Protein 8GJA (pdb70)

Solvent-accessible surface area: 80417 Å² total; per-residue (Å²): 226,56,155,69,23,147,70,32,1,45,0,32,0,102,28,1,5,119,15,8,66,41,0,0,24,2,12,89,3,0,0,0,2,0,29,28,29,3,5,20,18,18,2,0,0,0,0,0,0,2,0,18,11,10,144,30,34,69,15,12,91,6,48,0,0,0,0,1,5,44,6,12,5,10,16,76,14,0,26,26,0,0,53,14,2,23,117,79,1,79,107,45,8,68,122,97,129,82,86,115,7,58,93,19,25,147,84,15,58,38,61,36,2,0,87,3,0,12,6,7,17,1,87,53,62,28,24,0,7,0,2,10,62,32,0,35,71,32,1,137,132,44,84,73,2,4,0,0,0,0,2,0,0,0,37,6,0,56,74,93,25,188,70,122,64,48,36,44,99,8,2,61,26,4,6,111,39,0,64,116,5,0,74,78,36,68,0,0,0,0,0,0,0,5,10,40,66,117,154,142,147,62,126,79,61,20,2,6,37,158,38,10,5,132,30,4,40,6,21,0,24,3,59,105,80,150,188,40,28,47,0,41,1,106,72,12,91,75,148,110,43,26,4,2,13,4,60,36,47,102,26,0,0,45,29,61,61,132,114,50,28,126,72,142,42,144,92,163,114,148,123,47,104,152,5,26,122,10,6,106,163,4,172,56,143,68,141,7,74,26,19,19,84,61,39,66,45,17,74,211,104,9,208,18,59,53,78,30,0,103,77,11,11,58,43,18,2,100,162,27,208,64,11,79,70,3,16,0,34,67,21,65,133,124,70,31,21,76,82,24,29,41,32,72,0,16,3,52,24,162,60,3,24,74,30,9,86,27,6,6,14,0,28,1,0,5,0,0,0,0,50,78,74,1,7,15,46,39,9,0,0,17,0,0,6,6,0,12,12,30,114,151,85,22,2,8,35,11,4,0,0,1,0,11,21,110,115,110,7,34,80,154,36,8,87,65,2,10,57,31,48,57,78,127,13,94,36,30,154,1,53,132,31,62,0,71,87,42,10,34,54,43,110,2,72,92,5,98,54,0,45,118,3,0,26,123,82,0,30,88,24,9,58,142,120,99,1,30,0,0,0,1,15,1,1,7,33,3,69,132,108,52,157,80,69,62,30,74,119,68,28,55,92,12,14,16,51,0,0,28,54,2,19,71,2,0,27,117,50,30,0,0,0,1,0,0,0,56,10,42,51,105,122,96,55,192,256,54,26,71,20,57,26,42,30,58,5,6,18,14,11,18,10,20,2,13,0,26,94,31,146,104,68,41,10,32,29,63,87,92,103,54,32,50,26,83,19,14,88,45,18,27,0,28,22,3,53,0,51,22,15,12,11,16,84,80,35,103,14,87,0,11,31,42,95,31,0,4,55,10,28,108,90,144,211,54,149,62,28,102,65,34,2,48,0,35,0,120,21,2,18,121,12,10,66,39,0,1,25,1,19,87,2,0,0,1,1,0,28,29,31,1,5,21,19,18,4,0,0,0,0,0,0,2,0,18,13,11,136,31,29,66,13,9,94,6,47,0,0,0,0,0,3,44,5,13,7,8,18,70,15,0,28,29,0,0,50,17,1,22,115,74,2,82,114,41,8,71,136,96,131,79,89,118,6,60,92,21,24,146,86,15,57,38,60,41,2,0,96,3,0,12,7,6,16,0,74,59,57,29,23,0,6,0,4,8,52,27,0,39,70,37,2,134,142,47,86,68,2,3,0,0,0,0,3,0,0,4,12,3,2,45,71,65,23,169,85,122,64,49,50,40,123,6,3,63,20,2,2,107,34,1,62,117,6,0,84,74,43,77,0,0,0,0,0,0,0,15,16,52,55,76,121,75,83,105,72,162,151,22,84,110,64,60,19,15,9,32,160,40,15,7,142,23,2,45,6,22,0,28,2,60,110,81,163,196,35,27,33,0,35,2,105,74,13,97,70,104,76,66,35,11,0,16,3,69,36,48,103,27,0,1,45,30,51,68,140,122,23,39,64,87,142,50,141,54,122,83,34,18,24,13,110,26,77,107,104,1,14,134,13,6,14,96,27,50,25,89,78,22,6,39,2,13,20,62,57,46,66,64,9,49,175,100,13,220,39,57,55,81,16,0,92,85,3,6,70,34,2,0,83,56,7,78,59,11,75,74,3,14,0,28,41,20,60,93,112,1,11,10,42,45,27,25,41,33,69,0,14,2,53,22,159,80,1,23,82,31,7,88,30,6,8,14,0,15,1,0,4,0,0,0,0,49,101,66,0,12,12,40,40,7,0,0,16,0,0,6,8,0,12,18,27,108,146,87,21,2,9,31,9,3,0,0,1,0,10,15,79,106,117,17,44,85,183,40,7,74,66,2,11,66,47,49,60,118,141,18,185,52,106,94,3,86,101,28,61,0,71,92,53,15,33,74,31,107,0,71,105,2,101,56,0,47,97,3,0,21,77,91,0,31,90,22,8,58,85,131,114,2,31,0,0,0,0,8,0,0,2,26,11,32,98,89,122,139,76,89,93,64,154,76,72,26,26,52,35,4,4,65,0,0,14,52,1,18,73,1,0,24,99,49,26,0,0,0,1,0,1,0,55,23,48,110,68,164,137,133,26,90,18,8,13,42,24,43,1,6,25,12,11,20,12,28,2,15,0,40,103,28,141,169,128,38,92,62,116,70,124,58,178,170,27,99,68,134,33,64,106,94,28,47,16,35,20,3,56,1,50,21,15,12,12,16,88,83,32,103,20,69,1,12,34,33,112,34,0,4,72,12,23,85,100,151,132,143,64,49,138,61,38,1,49,0,32,0,110,54,0,7,106,12,9,66,38,0,0,27,3,16,85,2,0,0,0,0,0,27,29,33,0,6,20,17,18,1,0,0,0,0,0,0,2,0,18,13,8,142,39,39,71,13,9,95,5,48,0,0,1,0,0,2,42,3,14,6,10,21,67,16,0,27,30,0,0,52,14,0,25,118,78,4,85,110,42,6,72,114,93,126,77,84,98,12,56,92,24,22,148,85,14,59,38,64,39,2,0,96,1,0,11,6,7,18,2,62,60,46,28,13,0,13,0,2,8,74,34,0,41,80,35,2,136,143,44,88,68,2,3,0,0,0,0,2,0,0,3,11,6,1,37,86,23,102,131,67,102,80,60,24,30,89,6,2,58,33,2,1,107,39,0,62,114,4,0,77,74,42,68,0,0,0,0,0,0,0,17,10,52,90,80,117,32,98,144,89,101,73,62,14,14,12,28,137,32,10,5,137,32,2,44,7,23,0,14,1,61,103,49,161,178,37,27,49,0,50,3,113,72,13,99,57,165,126,157,78,41,9,29,1,58,37,50,100,29,0,0,47,38,37,119,127,114,53,136,30,186,33,104,106,7,20,135,8,1,86,186,20,149,22,73,71,62,2,45,1,15,23,40,56,58,67,46,0,59,204,110,5,133,13,56,66,78,21,0,108,88,4,14,75,40,8,0,110,156,21,162,57,4,80,74,7,10,0,45,66,19,61,138,114,74,28,25,74,74,26,29,44,36,66,0,16,2,51,21,165,78,0,25,74,26,9,84,33,5,6,16,0,30,2,0,5,0,0,0,0,14,56,52,0,11,19,40,37,6,0,0,16,0,0,5,7,0,16,20,31,109,145,61,21,2,10,35,10,2,0,0,2,0,13,14,108,116,112,5,45,76,137,40,5,77,60,1,10,60,21,25,66,105,115,19,193,47,112,103,10,102,107,34,60,1,63,90,46,11,35,59,30,91,2,81,76,6,82,48,0,44,119,0,0,30,136,73,0,28,81,22,9,61,137,114,110,2,28,0,0,0,1,27,5,0,0,22,8,21,1,58,85,123,49,74,23,20,27,130,61,8,46,98,2,15,26,53,0,1,14,53,1,15,76,2,0,25,116,53,28,0,0,0,1,0,0,0,47,20,13,10,8,50,127,53,110,90,52,21,29,43,36,131,60,52,0,49,15,6,39,33,69,8,5,28,11,10,21,12,24,1,34,0,58,22,19,84,144,101,59,103,55,131,21,69,80,103,142,64,60,120,135,25,88,81,86,14,19,14,30,23,2,43,0,52,20,16,13,11,17,82,79,36,109,11,105,0,18,29,27,38,34,0,3,70,13,22,101,147

InterPro domains:
  IPR013632 Rad51-like, C-terminal [PF08423] (6-84)
  IPR013632 Rad51-like, C-terminal [PF08423] (107-260)
  IPR016467 DNA recombination and repair protein, RecA-like [PIRSF005856] (4-260)
  IPR020588 DNA recombination and repair protein RecA-like, ATP-binding domain [PS50162] (5-195)
  IPR027417 P-loop containing nucleoside triphosphate hydrolase [G3DSA:3.40.50.300] (1-262)
  IPR027417 P-loop containing nucleoside triphosphate hydrolase [SSF52540] (9-261)
  IPR052093 Homologous Recombination Repair Mediator [PTHR46239] (3-275)

Secondary structure (DSSP, 8-state):
--SSTT-EE--S-HHHHHHHTSSEETTSEEEEEESTTSSHHHHHHHHHHHTTS-GGGT----EEEEEESSS---HHHHHHHHHHHHHHHHHHHHHH--HHHHHHHHH--HHHHHHTEEEEE--SHHHHHHHHHTHHHHHHH-TTEEEEEEETSSGGG-S--S-HHHHHHHHHHHHHHHHHHHHHTT-EEEEEE-EE--------EETT-TTSSTT-SEEEEEEEETTEEEEEEEE-TT----EEEEEEETTEEEESSTT----------/---STTHHHHTTTT---HHHHTTS-HHHHHHHSS--HHHHHHHHHHHHHHS--PPPEEHHHHHHT-S-GGG---EEP-S-HHHHHHTTTSEETTSEEEEEE-TTSSHHHHHHHHHHHTTS-GGGT--SSEEEEEESSS---HHHHHHHHHHHHHH---HHHHT--SGGGEEEEE--SHHHHHHIIIIIHHHHHHHS-EEEEEEE-TTTTSSS---HHHHHHHHHHHHHHHHHHHHHHHHHT--EEEEEEEE-TTTT----EESSHHHHHTT-SEEEEEEEEEEEEEEEE--SSS---EEEEEEEEEEEEEE-SS--S-EEEEEE-SS-EEE----/--SSTT-EE--S-HHHHHHHTSSEETTSEEEEEESTTSSHHHHHHHHHHHTTS-GGGT----EEEEEESSS---HHHHHHHHHHHHHHHHHHHHHH--HHHHHHHHH--HHHHHHTEEEEE-SSHHHHHHHHHTHHHHHHH-TTEEEEEEETSSGGG-S--SSHHHHHHHHHHHHHHHHHHHHHTT-EEEEEE-EEEE--SS-SS--EEEETT-TTSSTT-SEEEEEEEETTEEEEEEEE-TT----EEEEEEETTEEE-SSTT---B------/--SS-S-HHHHHHHHHTT---HHHHHHS-HHHHHHHH---HHHHHHHHHHHHHHS--PPPEEHHHHHHT-S-GGG---EEP-S-HHHHHHTTTSEETTSEEEEEE-TTSSHHHHHHHHHHHTTS-GGGT--SSEEEEEE-SS---HHHHHHHHHHHHHH-S-HHHHT--GGGGEEEEE--SHHHHHHIIIIIHHHHHHHS-EEEEEEE-HHHHHBTTTBSS-SSHHHHHHHHHHHHHHHHHHHHT--EEEEEEEEE----EEESS-HHHHTT-SEEEEEEEEEEEEEEEEE-TTSSEEEEEEEEEEEEEEEE-SSS-S-EEEEEE-SS-EEE----/-GGGG-EE--S-HHHHHHHTSSEETTSEEEEEESTTSSHHHHHHHHHHHTTS-GGGT----EEEEEESSS---HHHHHHHHHHHHHHHHHHHHHH--HHHHHHHHH--HHHHHHTEEEEE--SHHHHHHHHHTHHHHHHH-TTEEEEEEETSSGGGGGGGS-HHHHHHHHHHHHHHHHHHHHHTT-EEEEEE-EEEE-----EEEESS-TTSSTT-SEEEEEEEETTEEEEEEEE-TT----EEEEEEETTEEE--S--/--SS--THHHHHHHTT---HHHHHHS-HHHHHHHSS--HHHHHHHHHHHHHHS--PPPEEHHHHHHT-S-GGG---EEP-S-HHHHHHTTTSEETTSEEEEEE-TTSSHHHHHHHHHHHTTS-GGGT--SSEEEEEE-SS---HHHHHHHHHHHHHH---HHHHT--GGGGEEEEE-SSHHHHHHIIIIIHHHHHHHS-EEEEEEE-HHHHHH---TTS-HHHHHHHHHHHHHHHHHHHHHHT--EEEEEEHHHHS---TTT-----SSPP--HHHHTT-SEEEEEEEEEEEEEEE---SSS----EEEEEEEEEEEEE-SS--S-EEEEEE-SS-EEE---

CATH classification: 3.40.50.300

Organism: NCBI:txid6376

Nearest PDB structures (foldseek):
  8gja-assembly1_B  TM=1.003E+00  e=8.822E-73  Alvinella pompejana
  8gja-assembly2_D  TM=9.742E-01  e=4.418E-67  Alvinella pompejana
  8gja-assembly3_F  TM=9.428E-01  e=1.872E-63  Alvinella pompejana
  5j4k-assembly1_A  TM=8.274E-01  e=1.139E-19  Pyrococcus furiosus DSM 3638
  5fos-assembly1_A  TM=8.525E-01  e=8.157E-19  Pyrococcus furiosus

B-factor: mean 78.36, std 39.16, range [21.43, 264.56]

Radius of gyration: 44.31 Å; Cα contacts (8 Å, |Δi|>4): 3696; chains: 6; bounding box: 120×125×109 Å

Foldseek 3Di:
DDPLQADAFAQQAVLVCVLCVNHQGFLFEEEEEEAPPLQLVLSVLSSQLRQCDDVVVVHVNFFEEEEAQPPPPDVVLSLLQLQLVLVVLVVVCVVVVDPVSVVVNVVRDSVVSVVRYHYHYDHALVVVVVCLVCVVVVCVVRLRYAEYEHNAPAVRLPDPDVDLVVVLVSQVVVLVSVSCCRNVSGHYYYHYFYWDWDDVVIDIDTPSDPSPDPRHAWYWYWDDDPNWIWIWGPHHPVQWTWIWTWDQDSNTTHAPDPHDGTDGDGDDD/DPDCPLVVFVVVQPDDDLVVLLPDDLVVVCVRGVDDSVSSVVVNVVSVVVDDDQDDDDVVCVVVVHGPPLSHKAAADLQAPVVCVQVPGHFIFLFEEEEEEAPPLAPLLSVLSSQLSQCDDVVSRHVNAGEEEEAQDDDRPVVLSVLLLVVVLVPDPDVSSVPDPSVVRYHYHYAHALVSLLCCLQPVVVCCVPPRVHAEYEYEAPAVNVPDDPDVVVVVVNLVSLCSSLVSQSVCRSVSSHYYYHYFYWAACVVVCVDTHTDPDDSNVVSHQWYKYKYWDPDWDWDFDQPPPRGGDGTDTWTKMKMFTPDHPPHDRDMFIWTQDSNTIYTDDDD/DDPLQAAAFAQQAVLVCVLCVRHQGFLAEAEEEEAPPLQLVLSVLSSQLRQCPDVVVVHVNFFEEEEAQPPPPDVVLSLLQLQLVLVVLVVVCVVVVDPVSVVVNVVRDSVVSVVRYHYHYDHAVVSVVVCLVCVVVVCVVRLRYAEYEHNAPAVNVPDCPVPLVVVLVSVVVSLVSVSCCRNVSGHGYYHYWYWAADDDPPPPPDSDIDTPDDDSPDPRHQWYWYWYDDPNWIWIWGPHHPVQFTWIATWDQDSNTIHHPDPDGDIRRGGGDD/DPVLDDPCPQVVQVVVLPNDDLVVLLPDDLVVVCVSRVDDSVVSVVVNVSSVVVDDDADDDDVVCVVVVNGDPLSHKAAADLLAPVVCVQVVRHFIFLFEEEEEEAPPQAPLLSVLSSQLSQCDDVVSRHVNAGEEEEAADDDRPPVLSVLLLVVCLVPDPDVVSVPDPSVVGYHYHYAHALVSLLCCLVPVVVCCLPPRVHAEYEYPAPACRCPVPVDDDDDCVSVVSLLSSLVSQSVSRSVSSHYHYHYFYWDDDPVDTHTDDDVSNVVSHQWYKYKYWDPDWDWDFDADPVGDGDDTDIWTKMKMFTPDHPPHDRDMFIWTQDSNTIYTDPDD/DVLLFAAFQQQAPLVCVLCVNHQGFLAEEEEEEAPPLQLVLSVLSSQLRQCQDVVVVHVNFFAEEEAQPPPDDVVLSLLQLQLVLVVLVVVCVVVVDDVSVVVNVQRDSVNSVVRYHYHYDHALVVVVVCLVCVVVVCVVRLRYAEYEHNAPAVNCPVVPPPLVVLLVSQVVVLVSVSCVRNVSGHYYYHYFYWDWDDDVCTDIDTPSDPSPDPRHQWYWYWYDDPHWIKIWRPHHPVRDTDIATWDQDSNTTYRDPPD/DDDPDPPVQVQCVVLVNPDLVSLLVDDLVVSVVRGVDDSVVSCVVNVCSVVVDDDDDDDDPVCVVVVNDDPLSHKAAADLPAPQVCVLVPGHFIFLFEEEEAEAPPQAPVLSVLSSQLSQCDDVVSRHVNAGEEAEEEDDDDPPVLSVLLLVVCLVPDPDPSSVPDDSVVRYHYHYAHALVSLLCCLPPVVVCCVPPRVHAEYEYEALLCRLQDDDPPADVVRSVVSLVSNLVSQSVSRSVSNHYYYHYYHCPQADPDDPVPDPVVRPGHHNYVVNVVSHQWYKYKYWDPDWDWDFDQDPDDDGDGIDIWTKMKMFTPDHPPHDRDIFIWTQDSNTIYTDDD

Structure (mmCIF, N/CA/C/O backbone):
data_8GJA
#
_entry.id   8GJA
#
_cell.length_a   65.940
_cell.length_b   112.300
_cell.length_c   259.500
_cell.angle_alpha   90.00
_cell.angle_beta   90.00
_cell.angle_gamma   90.00
#
_symmetry.space_group_name_H-M   'P 21 21 21'
#
loop_
_entity.id
_entity.type
_entity.pdbx_description
1 polymer RAD51C
2 polymer XRCC3
3 non-polymer "ADENOSINE-5'-DIPHOSPHATE"
4 non-polymer 'BERYLLIUM TRIFLUORIDE ION'
5 water water
#
loop_
_atom_site.group_PDB
_atom_site.id
_atom_site.type_symbol
_atom_site.label_atom_id
_atom_site.label_alt_id
_atom_site.label_comp_id
_atom_site.label_asym_id
_atom_site.label_entity_id
_atom_site.label_seq_id
_atom_site.pdbx_PDB_ins_code
_atom_site.Cartn_x
_atom_site.Cartn_y
_atom_site.Cartn_z
_atom_site.occupancy
_atom_site.B_iso_or_equiv
_atom_site.auth_seq_id
_atom_site.auth_comp_id
_atom_site.auth_asym_id
_atom_site.auth_atom_id
_atom_site.pdbx_PDB_model_num
ATOM 1 N N . LYS A 1 1 ? -24.411 117.579 118.051 1.00 131.01 84 LYS A N 1
ATOM 2 C CA . LYS A 1 1 ? -25.854 117.543 117.845 1.00 139.14 84 LYS A CA 1
ATOM 3 C C . LYS A 1 1 ? -26.229 116.422 116.885 1.00 140.10 84 LYS A C 1
ATOM 4 O O . LYS A 1 1 ? -26.905 115.465 117.263 1.00 129.27 84 LYS A O 1
ATOM 10 N N . ASP A 1 2 ? -25.783 116.550 115.638 1.00 155.28 85 ASP A N 1
ATOM 11 C CA . ASP A 1 2 ? -26.027 115.519 114.642 1.00 149.50 85 ASP A CA 1
ATOM 12 C C . ASP A 1 2 ? -25.143 114.305 114.922 1.00 143.39 85 ASP A C 1
ATOM 13 O O . ASP A 1 2 ? -24.324 114.290 115.845 1.00 136.59 85 ASP A O 1
ATOM 18 N N . GLU A 1 3 ? -25.312 113.269 114.103 1.00 145.12 86 GLU A N 1
ATOM 19 C CA . GLU A 1 3 ? -24.570 112.033 114.308 1.00 144.15 86 GLU A CA 1
ATOM 20 C C . GLU A 1 3 ? -23.159 112.088 113.739 1.00 128.13 86 GLU A C 1
ATOM 21 O O . GLU A 1 3 ? -22.327 111.253 114.110 1.00 119.31 86 GLU A O 1
ATOM 27 N N . ARG A 1 4 ? -22.872 113.036 112.843 1.00 127.04 87 ARG A N 1
ATOM 28 C CA . ARG A 1 4 ? -21.531 113.136 112.278 1.00 121.01 87 ARG A CA 1
ATOM 29 C C . ARG A 1 4 ? -20.547 113.787 113.248 1.00 119.41 87 ARG A C 1
ATOM 30 O O . ARG A 1 4 ? -19.370 113.418 113.271 1.00 101.04 87 ARG A O 1
ATOM 38 N N . SER A 1 5 ? -21.011 114.740 114.061 1.00 147.21 88 SER A N 1
ATOM 39 C CA . SER A 1 5 ? -20.144 115.462 114.984 1.00 126.46 88 SER A CA 1
ATOM 40 C C . SER A 1 5 ? -19.598 114.587 116.107 1.00 112.85 88 SER A C 1
ATOM 41 O O . SER A 1 5 ? -18.698 115.034 116.833 1.00 116.75 88 SER A O 1
ATOM 44 N N . GLN A 1 6 ? -20.114 113.372 116.290 1.00 109.01 89 GLN A N 1
ATOM 45 C CA . GLN A 1 6 ? -19.613 112.496 117.347 1.00 110.68 89 GLN A CA 1
ATOM 46 C C . GLN A 1 6 ? -18.869 111.283 116.820 1.00 100.16 89 GLN A C 1
ATOM 47 O O . GLN A 1 6 ? -18.481 110.424 117.614 1.00 92.61 89 GLN A O 1
ATOM 53 N N . LEU A 1 7 ? -18.658 111.190 115.510 1.00 97.66 90 LEU A N 1
ATOM 54 C CA . LEU A 1 7 ? -17.936 110.051 114.967 1.00 81.44 90 LEU A CA 1
ATOM 55 C C . LEU A 1 7 ? -16.446 110.182 115.264 1.00 75.37 90 LEU A C 1
ATOM 56 O O . LEU A 1 7 ? -15.943 111.260 115.587 1.00 75.34 90 LEU A O 1
ATOM 61 N N . SER A 1 8 ? -15.741 109.064 115.134 1.00 53.66 91 SER A N 1
ATOM 62 C CA . SER A 1 8 ? -14.309 109.025 115.369 1.00 50.75 91 SER A CA 1
ATOM 63 C C . SER A 1 8 ? -13.651 108.200 114.277 1.00 53.95 91 SER A C 1
ATOM 64 O O . SER A 1 8 ? -14.272 107.312 113.691 1.00 53.80 91 SER A O 1
ATOM 67 N N . ILE A 1 9 ? -12.390 108.517 113.999 1.00 53.53 92 ILE A N 1
ATOM 68 C CA . ILE A 1 9 ? -11.614 107.842 112.967 1.00 44.96 92 ILE A CA 1
ATOM 69 C C . ILE A 1 9 ? -10.719 106.816 113.644 1.00 52.16 92 ILE A C 1
ATOM 70 O O . ILE A 1 9 ? -9.901 107.165 114.505 1.00 51.08 92 ILE A O 1
ATOM 75 N N . VAL A 1 10 ? -10.868 105.550 113.255 1.00 49.95 93 VAL A N 1
ATOM 76 C CA . VAL A 1 10 ? -10.084 104.488 113.871 1.00 52.92 93 VAL A CA 1
ATOM 77 C C . VAL A 1 10 ? -8.628 104.604 113.436 1.00 50.72 93 VAL A C 1
ATOM 78 O O . VAL A 1 10 ? -8.310 105.149 112.370 1.00 55.62 93 VAL A O 1
ATOM 82 N N . THR A 1 11 ? -7.730 104.112 114.286 1.00 52.35 94 THR A N 1
ATOM 83 C CA . THR A 1 11 ? -6.300 104.123 114.022 1.00 48.13 94 THR A CA 1
ATOM 84 C C . THR A 1 11 ? -5.767 102.752 113.637 1.00 50.94 94 THR A C 1
ATOM 85 O O . THR A 1 11 ? -4.562 102.617 113.385 1.00 51.16 94 THR A O 1
ATOM 89 N N . PHE A 1 12 ? -6.632 101.735 113.605 1.00 48.55 95 PHE A N 1
ATOM 90 C CA . PHE A 1 12 ? -6.294 100.322 113.424 1.00 46.50 95 PHE A CA 1
ATOM 91 C C . PHE A 1 12 ? -5.550 99.746 114.621 1.00 55.94 95 PHE A C 1
ATOM 92 O O . PHE A 1 12 ? -5.135 98.585 114.587 1.00 51.47 95 PHE A O 1
ATOM 100 N N . SER A 1 13 ? -5.363 100.531 115.678 1.00 62.19 96 SER A N 1
ATOM 101 C CA . SER A 1 13 ? -4.909 100.038 116.970 1.00 52.25 96 SER A CA 1
ATOM 102 C C . SER A 1 13 ? -6.022 100.271 117.974 1.00 67.07 96 SER A C 1
ATOM 103 O O . SER A 1 13 ? -6.351 101.421 118.271 1.00 73.40 96 SER A O 1
ATOM 106 N N . GLU A 1 14 ? -6.612 99.185 118.475 1.00 65.09 97 GLU A N 1
ATOM 107 C CA . GLU A 1 14 ? -7.715 99.329 119.424 1.00 73.05 97 GLU A CA 1
ATOM 108 C C . GLU A 1 14 ? -7.244 99.919 120.751 1.00 62.12 97 GLU A C 1
ATOM 109 O O . GLU A 1 14 ? -7.965 100.704 121.369 1.00 63.78 97 GLU A O 1
ATOM 115 N N . GLN A 1 15 ? -6.036 99.554 121.199 1.00 67.48 98 GLN A N 1
ATOM 116 C CA . GLN A 1 15 ? -5.466 100.179 122.387 1.00 65.46 98 GLN A CA 1
ATOM 117 C C . GLN A 1 15 ? -5.389 101.689 122.203 1.00 64.40 98 GLN A C 1
ATOM 118 O O . GLN A 1 15 ? -5.676 102.459 123.133 1.00 72.61 98 GLN A O 1
ATOM 124 N N . LEU A 1 16 ? -4.996 102.126 121.009 1.00 67.15 99 LEU A N 1
ATOM 125 C CA . LEU A 1 16 ? -4.965 103.548 120.696 1.00 59.34 99 LEU A CA 1
ATOM 126 C C . LEU A 1 16 ? -6.368 104.140 120.683 1.00 61.18 99 LEU A C 1
ATOM 127 O O . LEU A 1 16 ? -6.587 105.248 121.188 1.00 67.93 99 LEU A O 1
ATOM 132 N N . ASP A 1 17 ? -7.332 103.415 120.109 1.00 56.03 100 ASP A N 1
ATOM 133 C CA . ASP A 1 17 ? -8.703 103.910 120.054 1.00 64.45 100 ASP A CA 1
ATOM 134 C C . ASP A 1 17 ? -9.305 104.058 121.447 1.00 74.72 100 ASP A C 1
ATOM 135 O O . ASP A 1 17 ? -10.178 104.907 121.652 1.00 72.52 100 ASP A O 1
ATOM 140 N N . GLN A 1 18 ? -8.870 103.235 122.407 1.00 81.53 101 GLN A N 1
ATOM 141 C CA . GLN A 1 18 ? -9.334 103.380 123.785 1.00 78.95 101 GLN A CA 1
ATOM 142 C C . GLN A 1 18 ? -9.013 104.766 124.333 1.00 76.67 101 GLN A C 1
ATOM 143 O O . GLN A 1 18 ? -9.915 105.548 124.652 1.00 82.40 101 GLN A O 1
ATOM 149 N N . ILE A 1 19 ? -7.721 105.087 124.448 1.00 71.32 102 ILE A N 1
ATOM 150 C CA . ILE A 1 19 ? -7.313 106.341 125.069 1.00 80.73 102 ILE A CA 1
ATOM 151 C C . ILE A 1 19 ? -7.804 107.547 124.284 1.00 85.30 102 ILE A C 1
ATOM 152 O O . ILE A 1 19 ? -7.951 108.636 124.850 1.00 88.17 102 ILE A O 1
ATOM 157 N N . LEU A 1 20 ? -8.058 107.385 122.986 1.00 84.34 103 LEU A N 1
ATOM 158 C CA . LEU A 1 20 ? -8.627 108.458 122.184 1.00 76.03 103 LEU A CA 1
ATOM 159 C C . LEU A 1 20 ? -10.136 108.586 122.354 1.00 74.32 103 LEU A C 1
ATOM 160 O O . LEU A 1 20 ? -10.714 109.567 121.875 1.00 65.18 103 LEU A O 1
ATOM 165 N N . GLY A 1 21 ? -10.780 107.632 123.021 1.00 70.23 104 GLY A N 1
ATOM 166 C CA . GLY A 1 21 ? -12.224 107.657 123.148 1.00 67.94 104 GLY A CA 1
ATOM 167 C C . GLY A 1 21 ? -12.970 107.051 121.984 1.00 68.60 104 GLY A C 1
ATOM 168 O O . GLY A 1 21 ? -14.099 107.461 121.698 1.00 77.53 104 GLY A O 1
ATOM 169 N N . GLY A 1 22 ? -12.368 106.083 121.296 1.00 78.29 105 GLY A N 1
ATOM 170 C CA . GLY A 1 22 ? -12.973 105.439 120.146 1.00 69.96 105 GLY A CA 1
ATOM 171 C C . GLY A 1 22 ? -12.293 105.750 118.832 1.00 75.14 105 GLY A C 1
ATOM 172 O O . GLY A 1 22 ? -12.578 105.079 117.832 1.00 68.29 105 GLY A O 1
ATOM 173 N N . GLY A 1 23 ? -11.414 106.738 118.800 1.00 77.93 106 GLY A N 1
ATOM 174 C CA . GLY A 1 23 ? -10.750 107.140 117.580 1.00 65.59 106 GLY A CA 1
ATOM 175 C C . GLY A 1 23 ? -10.410 108.614 117.646 1.00 56.56 106 GLY A C 1
ATOM 176 O O . GLY A 1 23 ? -10.590 109.265 118.670 1.00 60.39 106 GLY A O 1
ATOM 177 N N . VAL A 1 24 ? -9.912 109.129 116.527 1.00 58.20 107 VAL A N 1
ATOM 178 C CA . VAL A 1 24 ? -9.625 110.558 116.426 1.00 60.35 107 VAL A CA 1
ATOM 179 C C . VAL A 1 24 ? -10.953 111.271 116.205 1.00 57.74 107 VAL A C 1
ATOM 180 O O . VAL A 1 24 ? -11.604 111.066 115.170 1.00 59.39 107 VAL A O 1
ATOM 184 N N . PRO A 1 25 ? -11.391 112.107 117.144 1.00 62.59 108 PRO A N 1
ATOM 185 C CA . PRO A 1 25 ? -12.758 112.633 117.090 1.00 68.23 108 PRO A CA 1
ATOM 186 C C . PRO A 1 25 ? -12.914 113.739 116.060 1.00 59.88 108 PRO A C 1
ATOM 187 O O . PRO A 1 25 ? -12.041 114.595 115.897 1.00 62.64 108 PRO A O 1
ATOM 191 N N . LEU A 1 26 ? -14.038 113.706 115.352 1.00 58.59 109 LEU A N 1
ATOM 192 C CA . LEU A 1 26 ? -14.379 114.820 114.486 1.00 66.21 109 LEU A CA 1
ATOM 193 C C . LEU A 1 26 ? -14.761 116.028 115.338 1.00 76.54 109 LEU A C 1
ATOM 194 O O . LEU A 1 26 ? -15.137 115.902 116.507 1.00 61.82 109 LEU A O 1
ATOM 199 N N . THR A 1 27 ? -14.644 117.214 114.737 1.00 75.46 110 THR A N 1
ATOM 200 C CA . THR A 1 27 ? -14.937 118.514 115.342 1.00 68.55 110 THR A CA 1
ATOM 201 C C . THR A 1 27 ? -13.955 118.906 116.441 1.00 72.16 110 THR A C 1
ATOM 202 O O . THR A 1 27 ? -14.195 119.897 117.141 1.00 87.64 110 THR A O 1
ATOM 206 N N . LYS A 1 28 ? -12.854 118.177 116.611 1.00 72.97 111 LYS A N 1
ATOM 207 C CA . LYS A 1 28 ? -11.858 118.502 117.622 1.00 75.10 111 LYS A CA 1
ATOM 208 C C . LYS A 1 28 ? -10.489 118.600 116.960 1.00 75.24 111 LYS A C 1
ATOM 209 O O . LYS A 1 28 ? -10.312 118.246 115.791 1.00 67.02 111 LYS A O 1
ATOM 215 N N . ILE A 1 29 ? -9.511 119.091 117.719 1.00 69.86 112 ILE A N 1
ATOM 216 C CA . ILE A 1 29 ? -8.111 119.106 117.306 1.00 58.86 112 ILE A CA 1
ATOM 217 C C . ILE A 1 29 ? -7.365 118.037 118.093 1.00 69.78 112 ILE A C 1
ATOM 218 O O . ILE A 1 29 ? -7.411 118.022 119.329 1.00 72.92 112 ILE A O 1
ATOM 223 N N . THR A 1 30 ? -6.677 117.148 117.380 1.00 63.63 113 THR A N 1
ATOM 224 C CA . THR A 1 30 ? -5.820 116.136 117.985 1.00 61.09 113 THR A CA 1
ATOM 225 C C . THR A 1 30 ? -4.376 116.406 117.588 1.00 63.11 113 THR A C 1
ATOM 226 O O . THR A 1 30 ? -4.091 116.667 116.415 1.00 59.37 113 THR A O 1
ATOM 230 N N . GLU A 1 31 ? -3.471 116.347 118.562 1.00 64.17 114 GLU A N 1
ATOM 231 C CA . GLU A 1 31 ? -2.075 116.701 118.353 1.00 57.91 114 GLU A CA 1
ATOM 232 C C . GLU A 1 31 ? -1.186 115.502 118.660 1.00 59.98 114 GLU A C 1
ATOM 233 O O . GLU A 1 31 ? -1.352 114.849 119.696 1.00 51.50 114 GLU A O 1
ATOM 239 N N . ILE A 1 32 ? -0.245 115.222 117.760 1.00 63.07 115 ILE A N 1
ATOM 240 C CA . ILE A 1 32 ? 0.668 114.090 117.878 1.00 56.80 115 ILE A CA 1
ATOM 241 C C . ILE A 1 32 ? 2.084 114.642 117.954 1.00 53.83 115 ILE A C 1
ATOM 242 O O . ILE A 1 32 ? 2.565 115.265 116.999 1.00 53.01 115 ILE A O 1
ATOM 247 N N . CYS A 1 33 ? 2.755 114.406 119.078 1.00 57.26 116 CYS A N 1
ATOM 248 C CA . CYS A 1 33 ? 4.111 114.882 119.293 1.00 55.62 116 CYS A CA 1
ATOM 249 C C . CYS A 1 33 ? 5.057 113.703 119.473 1.00 58.04 116 CYS A C 1
ATOM 250 O O . CYS A 1 33 ? 4.657 112.632 119.942 1.00 56.91 116 CYS A O 1
ATOM 253 N N . GLY A 1 34 ? 6.315 113.902 119.088 1.00 47.78 117 GLY A N 1
ATOM 254 C CA . GLY A 1 34 ? 7.309 112.862 119.264 1.00 47.83 117 GLY A CA 1
ATOM 255 C C . GLY A 1 34 ? 8.624 113.120 118.560 1.00 51.01 117 GLY A C 1
ATOM 256 O O . GLY A 1 34 ? 8.697 113.934 117.633 1.00 51.78 117 GLY A O 1
ATOM 257 N N . ALA A 1 35 ? 9.675 112.430 119.001 1.00 49.56 118 ALA A N 1
ATOM 258 C CA . ALA A 1 35 ? 10.995 112.505 118.388 1.00 43.32 118 ALA A CA 1
ATOM 259 C C . ALA A 1 35 ? 10.910 111.975 116.959 1.00 48.50 118 ALA A C 1
ATOM 260 O O . ALA A 1 35 ? 9.902 111.361 116.591 1.00 49.63 118 ALA A O 1
ATOM 262 N N . PRO A 1 36 ? 11.921 112.195 116.119 1.00 43.71 119 PRO A N 1
ATOM 263 C CA . PRO A 1 36 ? 11.859 111.657 114.755 1.00 47.31 119 PRO A CA 1
ATOM 264 C C . PRO A 1 36 ? 11.790 110.136 114.746 1.00 46.31 119 PRO A C 1
ATOM 265 O O . PRO A 1 36 ? 12.382 109.454 115.586 1.00 47.58 119 PRO A O 1
ATOM 269 N N . GLY A 1 37 ? 11.045 109.609 113.776 1.00 45.91 120 GLY A N 1
ATOM 270 C CA . GLY A 1 37 ? 10.933 108.179 113.575 1.00 40.97 120 GLY A CA 1
ATOM 271 C C . GLY A 1 37 ? 9.978 107.450 114.494 1.00 47.47 120 GLY A C 1
ATOM 272 O O . GLY A 1 37 ? 9.918 106.215 114.435 1.00 51.62 120 GLY A O 1
ATOM 273 N N . VAL A 1 38 ? 9.221 108.159 115.335 1.00 44.01 121 VAL A N 1
ATOM 274 C CA . VAL A 1 38 ? 8.353 107.469 116.283 1.00 45.31 121 VAL A CA 1
ATOM 275 C C . VAL A 1 38 ? 7.006 107.095 115.672 1.00 47.12 121 VAL A C 1
ATOM 276 O O . VAL A 1 38 ? 6.355 106.162 116.160 1.00 44.65 121 VAL A O 1
ATOM 280 N N . GLY A 1 39 ? 6.564 107.785 114.621 1.00 43.95 122 GLY A N 1
ATOM 281 C CA . GLY A 1 39 ? 5.353 107.378 113.935 1.00 40.17 122 GLY A CA 1
ATOM 282 C C . GLY A 1 39 ? 4.325 108.466 113.690 1.00 46.41 122 GLY A C 1
ATOM 283 O O . GLY A 1 39 ? 3.162 108.161 113.411 1.00 40.56 122 GLY A O 1
ATOM 284 N N . LYS A 1 40 ? 4.730 109.735 113.794 1.00 47.21 123 LYS A N 1
ATOM 285 C CA . LYS A 1 40 ? 3.795 110.830 113.543 1.00 40.15 123 LYS A CA 1
ATOM 286 C C . LYS A 1 40 ? 3.267 110.788 112.111 1.00 38.20 123 LYS A C 1
ATOM 287 O O . LYS A 1 40 ? 2.059 110.905 111.880 1.00 42.29 123 LYS A O 1
ATOM 293 N N . THR A 1 41 ? 4.160 110.611 111.134 1.00 43.33 124 THR A N 1
ATOM 294 C CA . THR A 1 41 ? 3.722 110.500 109.745 1.00 38.76 124 THR A CA 1
ATOM 295 C C . THR A 1 41 ? 3.002 109.179 109.497 1.00 41.67 124 THR A C 1
ATOM 296 O O . THR A 1 41 ? 2.043 109.126 108.716 1.00 37.65 124 THR A O 1
ATOM 300 N N . GLN A 1 42 ? 3.448 108.102 110.150 1.00 34.62 125 GLN A N 1
ATOM 301 C CA . GLN A 1 42 ? 2.772 106.815 110.001 1.00 37.23 125 GLN A CA 1
ATOM 302 C C . GLN A 1 42 ? 1.324 106.898 110.467 1.00 40.50 125 GLN A C 1
ATOM 303 O O . GLN A 1 42 ? 0.412 106.405 109.794 1.00 39.70 125 GLN A O 1
ATOM 309 N N . LEU A 1 43 ? 1.091 107.523 111.622 1.00 44.40 126 LEU A N 1
ATOM 310 C CA . LEU A 1 43 ? -0.276 107.663 112.111 1.00 42.37 126 LEU A CA 1
ATOM 311 C C . LEU A 1 43 ? -1.082 108.606 111.226 1.00 43.13 126 LEU A C 1
ATOM 312 O O . LEU A 1 43 ? -2.281 108.389 111.011 1.00 37.32 126 LEU A O 1
ATOM 317 N N . SER A 1 44 ? -0.441 109.657 110.707 1.00 39.76 127 SER A N 1
ATOM 318 C CA . SER A 1 44 ? -1.121 110.565 109.787 1.00 39.22 127 SER A CA 1
ATOM 319 C C . SER A 1 44 ? -1.565 109.838 108.522 1.00 38.25 127 SER A C 1
ATOM 320 O O . SER A 1 44 ? -2.699 110.007 108.060 1.00 44.67 127 SER A O 1
ATOM 323 N N . MET A 1 45 ? -0.683 109.019 107.947 1.00 38.04 128 MET A N 1
ATOM 324 C CA . MET A 1 45 ? -1.061 108.252 106.764 1.00 45.99 128 MET A CA 1
ATOM 325 C C . MET A 1 45 ? -2.174 107.263 107.083 1.00 37.16 128 MET A C 1
ATOM 326 O O . MET A 1 45 ? -3.121 107.109 106.302 1.00 37.38 128 MET A O 1
ATOM 331 N N . GLN A 1 46 ? -2.073 106.577 108.225 1.00 36.21 129 GLN A N 1
ATOM 332 C CA . GLN A 1 46 ? -3.091 105.604 108.615 1.00 39.08 129 GLN A CA 1
ATOM 333 C C . GLN A 1 46 ? -4.471 106.247 108.706 1.00 38.82 129 GLN A C 1
ATOM 334 O O . GLN A 1 46 ? -5.456 105.710 108.185 1.00 31.81 129 GLN A O 1
ATOM 340 N N . LEU A 1 47 ? -4.558 107.403 109.370 1.00 37.79 130 LEU A N 1
ATOM 341 C CA . LEU A 1 47 ? -5.842 108.083 109.519 1.00 37.54 130 LEU A CA 1
ATOM 342 C C . LEU A 1 47 ? -6.374 108.568 108.177 1.00 42.23 130 LEU A C 1
ATOM 343 O O . LEU A 1 47 ? -7.586 108.522 107.931 1.00 36.62 130 LEU A O 1
ATOM 348 N N . SER A 1 48 ? -5.488 109.051 107.301 1.00 38.75 131 SER A N 1
ATOM 349 C CA . SER A 1 48 ? -5.921 109.453 105.967 1.00 39.95 131 SER A CA 1
ATOM 350 C C . SER A 1 48 ? -6.514 108.278 105.201 1.00 36.34 131 SER A C 1
ATOM 351 O O . SER A 1 48 ? -7.386 108.470 104.348 1.00 49.77 131 SER A O 1
ATOM 354 N N . VAL A 1 49 ? -6.050 107.061 105.487 1.00 42.57 132 VAL A N 1
ATOM 355 C CA . VAL A 1 49 ? -6.648 105.869 104.898 1.00 32.75 132 VAL A CA 1
ATOM 356 C C . VAL A 1 49 ? -7.908 105.463 105.654 1.00 46.42 132 VAL A C 1
ATOM 357 O O . VAL A 1 49 ? -8.949 105.183 105.048 1.00 43.24 132 VAL A O 1
ATOM 361 N N . ASP A 1 50 ? -7.836 105.435 106.990 1.00 46.30 133 ASP A N 1
ATOM 362 C CA . ASP A 1 50 ? -8.921 104.864 107.786 1.00 46.57 133 ASP A CA 1
ATOM 363 C C . ASP A 1 50 ? -10.205 105.680 107.698 1.00 48.88 133 ASP A C 1
ATOM 364 O O . ASP A 1 50 ? -11.298 105.119 107.831 1.00 53.65 133 ASP A O 1
ATOM 369 N N . VAL A 1 51 ? -10.104 106.994 107.480 1.00 48.22 134 VAL A N 1
ATOM 370 C CA . VAL A 1 51 ? -11.300 107.826 107.385 1.00 39.51 134 VAL A CA 1
ATOM 371 C C . VAL A 1 51 ? -12.153 107.441 106.181 1.00 47.28 134 VAL A C 1
ATOM 372 O O . VAL A 1 51 ? -13.339 107.783 106.126 1.00 51.01 134 VAL A O 1
ATOM 376 N N . GLN A 1 52 ? -11.583 106.717 105.221 1.00 51.14 135 GLN A N 1
ATOM 377 C CA . GLN A 1 52 ? -12.292 106.315 104.015 1.00 53.36 135 GLN A CA 1
ATOM 378 C C . GLN A 1 52 ? -12.952 104.946 104.129 1.00 57.51 135 GLN A C 1
ATOM 379 O O . GLN A 1 52 ? -13.531 104.474 103.144 1.00 54.88 135 GLN A O 1
ATOM 385 N N . ILE A 1 53 ? -12.882 104.301 105.286 1.00 47.81 136 ILE A N 1
ATOM 386 C CA . ILE A 1 53 ? -13.507 102.981 105.436 1.00 47.12 136 ILE A CA 1
ATOM 387 C C . ILE A 1 53 ? -15.019 103.131 105.300 1.00 54.31 136 ILE A C 1
ATOM 388 O O . ILE A 1 53 ? -15.616 103.986 105.977 1.00 58.40 136 ILE A O 1
ATOM 393 N N . PRO A 1 54 ? -15.674 102.360 104.432 1.00 52.49 137 PRO A N 1
ATOM 394 C CA . PRO A 1 54 ? -17.112 102.548 104.214 1.00 46.96 137 PRO A CA 1
ATOM 395 C C . PRO A 1 54 ? -17.920 102.314 105.483 1.00 53.57 137 PRO A C 1
ATOM 396 O O . PRO A 1 54 ? -17.503 101.605 106.401 1.00 49.86 137 PRO A O 1
ATOM 400 N N . LYS A 1 55 ? -19.104 102.933 105.516 1.00 53.08 138 LYS A N 1
ATOM 401 C CA . LYS A 1 55 ? -19.960 102.851 106.695 1.00 53.52 138 LYS A CA 1
ATOM 402 C C . LYS A 1 55 ? -20.418 101.425 106.970 1.00 52.52 138 LYS A C 1
ATOM 403 O O . LYS A 1 55 ? -20.634 101.057 108.131 1.00 44.86 138 LYS A O 1
ATOM 409 N N . CYS A 1 56 ? -20.572 100.609 105.924 1.00 49.97 139 CYS A N 1
ATOM 410 C CA . CYS A 1 56 ? -20.956 99.214 106.113 1.00 39.94 139 CYS A CA 1
ATOM 411 C C . CYS A 1 56 ? -19.847 98.374 106.732 1.00 49.60 139 CYS A C 1
ATOM 412 O O . CYS A 1 56 ? -20.076 97.191 107.015 1.00 49.24 139 CYS A O 1
ATOM 415 N N . PHE A 1 57 ? -18.661 98.942 106.943 1.00 49.59 140 PHE A N 1
ATOM 416 C CA . PHE A 1 57 ? -17.620 98.313 107.745 1.00 50.14 140 PHE A CA 1
ATOM 417 C C . PHE A 1 57 ? -17.392 99.056 109.055 1.00 47.79 140 PHE A C 1
ATOM 418 O O . PHE A 1 57 ? -16.406 98.787 109.748 1.00 56.72 140 PHE A O 1
ATOM 426 N N . GLY A 1 58 ? -18.279 99.987 109.401 1.00 48.18 141 GLY A N 1
ATOM 427 C CA . GLY A 1 58 ? -18.137 100.774 110.610 1.00 47.77 141 GLY A CA 1
ATOM 428 C C . GLY A 1 58 ? -17.261 101.996 110.484 1.00 51.75 141 GLY A C 1
ATOM 429 O O . GLY A 1 58 ? -16.829 102.542 111.504 1.00 66.53 141 GLY A O 1
ATOM 430 N N . GLY A 1 59 ? -16.995 102.457 109.264 1.00 49.67 142 GLY A N 1
ATOM 431 C CA . GLY A 1 59 ? -16.141 103.602 109.045 1.00 45.65 142 GLY A CA 1
ATOM 432 C C . GLY A 1 59 ? -16.916 104.891 108.808 1.00 48.51 142 GLY A C 1
ATOM 433 O O . GLY A 1 59 ? -18.132 104.905 108.641 1.00 68.50 142 GLY A O 1
ATOM 434 N N . VAL A 1 60 ? -16.163 105.990 108.781 1.00 57.73 143 VAL A N 1
ATOM 435 C CA . VAL A 1 60 ? -16.759 107.300 108.542 1.00 55.97 143 VAL A CA 1
ATOM 436 C C . VAL A 1 60 ? -17.075 107.483 107.059 1.00 54.39 143 VAL A C 1
ATOM 437 O O . VAL A 1 60 ? -18.010 108.212 106.706 1.00 51.73 143 VAL A O 1
ATOM 441 N N . GLU A 1 61 ? -16.338 106.800 106.183 1.00 54.15 144 GLU A N 1
ATOM 442 C CA . GLU A 1 61 ? -16.515 106.893 104.732 1.00 56.92 144 GLU A CA 1
ATOM 443 C C . GLU A 1 61 ? -16.424 108.340 104.251 1.00 58.57 144 GLU A C 1
ATOM 444 O O . GLU A 1 61 ? -17.268 108.832 103.499 1.00 65.02 144 GLU A O 1
ATOM 450 N N . GLY A 1 62 ? -15.378 109.030 104.704 1.00 61.22 145 GLY A N 1
ATOM 451 C CA . GLY A 1 62 ? -15.054 110.351 104.227 1.00 68.18 145 GLY A CA 1
ATOM 452 C C . GLY A 1 62 ? -13.782 110.366 103.401 1.00 62.42 145 GLY A C 1
ATOM 453 O O . GLY A 1 62 ? -13.244 109.329 103.008 1.00 64.68 145 GLY A O 1
ATOM 454 N N . GLN A 1 63 ? -13.304 111.577 103.137 1.00 53.05 146 GLN A N 1
ATOM 455 C CA . GLN A 1 63 ? -12.047 111.794 102.438 1.00 53.93 146 GLN A CA 1
ATOM 456 C C . GLN A 1 63 ? -11.122 112.616 103.325 1.00 48.19 146 GLN A C 1
ATOM 457 O O . GLN A 1 63 ? -11.517 113.105 104.386 1.00 56.65 146 GLN A O 1
ATOM 463 N N . ALA A 1 64 ? -9.876 112.769 102.885 1.00 49.89 147 ALA A N 1
ATOM 464 C CA . ALA A 1 64 ? -8.854 113.392 103.709 1.00 48.28 147 ALA A CA 1
ATOM 465 C C . ALA A 1 64 ? -8.118 114.474 102.937 1.00 47.71 147 ALA A C 1
ATOM 466 O O . ALA A 1 64 ? -7.928 114.379 101.721 1.00 46.35 147 ALA A O 1
ATOM 468 N N . ILE A 1 65 ? -7.706 115.507 103.668 1.00 52.82 148 ILE A N 1
ATOM 469 C CA . ILE A 1 65 ? -6.755 116.505 103.195 1.00 42.37 148 ILE A CA 1
ATOM 470 C C . ILE A 1 65 ? -5.441 116.260 103.918 1.00 45.70 148 ILE A C 1
ATOM 471 O O . ILE A 1 65 ? -5.412 116.181 105.152 1.00 55.85 148 ILE A O 1
ATOM 476 N N . TYR A 1 66 ? -4.359 116.131 103.160 1.00 50.71 149 TYR A N 1
ATOM 477 C CA . TYR A 1 66 ? -3.036 115.940 103.740 1.00 42.77 149 TYR A CA 1
ATOM 478 C C . TYR A 1 66 ? -2.200 117.166 103.405 1.00 45.95 149 TYR A C 1
ATOM 479 O O . TYR A 1 66 ? -1.827 117.373 102.244 1.00 46.08 149 TYR A O 1
ATOM 488 N N . ILE A 1 67 ? -1.913 117.976 104.417 1.00 41.93 150 ILE A N 1
ATOM 489 C CA . ILE A 1 67 ? -1.059 119.147 104.269 1.00 45.67 150 ILE A CA 1
ATOM 490 C C . ILE A 1 67 ? 0.329 118.757 104.758 1.00 50.89 150 ILE A C 1
ATOM 491 O O . ILE A 1 67 ? 0.550 118.571 105.960 1.00 54.69 150 ILE A O 1
ATOM 496 N N . ASP A 1 68 ? 1.264 118.637 103.822 1.00 53.14 151 ASP A N 1
ATOM 497 C CA . ASP A 1 68 ? 2.616 118.159 104.090 1.00 50.22 151 ASP A CA 1
ATOM 498 C C . ASP A 1 68 ? 3.555 119.360 104.052 1.00 54.20 151 ASP A C 1
ATOM 499 O O . ASP A 1 68 ? 3.773 119.954 102.990 1.00 53.94 151 ASP A O 1
ATOM 504 N N . THR A 1 69 ? 4.110 119.714 105.210 1.00 54.69 152 THR A N 1
ATOM 505 C CA . THR A 1 69 ? 5.055 120.817 105.312 1.00 48.05 152 THR A CA 1
ATOM 506 C C . THR A 1 69 ? 6.499 120.349 105.415 1.00 55.36 152 THR A C 1
ATOM 507 O O . THR A 1 69 ? 7.411 121.172 105.290 1.00 70.77 152 THR A O 1
ATOM 511 N N . GLU A 1 70 ? 6.726 119.055 105.633 1.00 50.84 153 GLU A N 1
ATOM 512 C CA . GLU A 1 70 ? 8.071 118.502 105.715 1.00 46.31 153 GLU A CA 1
ATOM 513 C C . GLU A 1 70 ? 8.509 117.817 104.431 1.00 49.33 153 GLU A C 1
ATOM 514 O O . GLU A 1 70 ? 9.712 117.752 104.157 1.00 56.00 153 GLU A O 1
ATOM 520 N N . GLY A 1 71 ? 7.567 117.313 103.638 1.00 43.25 154 GLY A N 1
ATOM 521 C CA . GLY A 1 71 ? 7.889 116.556 102.448 1.00 45.30 154 GLY A CA 1
ATOM 522 C C . GLY A 1 71 ? 8.080 115.070 102.653 1.00 49.83 154 GLY A C 1
ATOM 523 O O . GLY A 1 71 ? 8.581 114.398 101.744 1.00 47.31 154 GLY A O 1
ATOM 524 N N . SER A 1 72 ? 7.693 114.533 103.808 1.00 50.55 155 SER A N 1
ATOM 525 C CA . SER A 1 72 ? 7.895 113.126 104.126 1.00 41.47 155 SER A CA 1
ATOM 526 C C . SER A 1 72 ? 6.736 112.237 103.682 1.00 43.54 155 SER A C 1
ATOM 527 O O . SER A 1 72 ? 6.660 111.081 104.110 1.00 39.16 155 SER A O 1
ATOM 530 N N . PHE A 1 73 ? 5.839 112.743 102.837 1.00 43.99 156 PHE A N 1
ATOM 531 C CA . PHE A 1 73 ? 4.708 111.959 102.338 1.00 38.11 156 PHE A CA 1
ATOM 532 C C . PHE A 1 73 ? 5.169 111.208 101.095 1.00 41.38 156 PHE A C 1
ATOM 533 O O . PHE A 1 73 ? 5.118 111.722 99.977 1.00 44.82 156 PHE A O 1
ATOM 541 N N . ILE A 1 74 ? 5.641 109.981 101.292 1.00 39.10 157 ILE A N 1
ATOM 542 C CA . ILE A 1 74 ? 6.019 109.107 100.187 1.00 36.89 157 ILE A CA 1
ATOM 543 C C . ILE A 1 74 ? 4.822 108.222 99.867 1.00 38.73 157 ILE A C 1
ATOM 544 O O . ILE A 1 74 ? 4.386 107.425 100.706 1.00 41.97 157 ILE A O 1
ATOM 549 N N . VAL A 1 75 ? 4.281 108.372 98.655 1.00 48.28 158 VAL A N 1
ATOM 550 C CA . VAL A 1 75 ? 3.033 107.699 98.302 1.00 38.05 158 VAL A CA 1
ATOM 551 C C . VAL A 1 75 ? 3.201 106.183 98.290 1.00 38.20 158 VAL A C 1
ATOM 552 O O . VAL A 1 75 ? 2.243 105.448 98.563 1.00 41.03 158 VAL A O 1
ATOM 556 N N . ASP A 1 76 ? 4.402 105.687 97.971 1.00 37.60 159 ASP A N 1
ATOM 557 C CA . ASP A 1 76 ? 4.638 104.244 98.013 1.00 39.05 159 ASP A CA 1
ATOM 558 C C . ASP A 1 76 ? 4.343 103.665 99.391 1.00 42.27 159 ASP A C 1
ATOM 559 O O . ASP A 1 76 ? 3.909 102.513 99.499 1.00 43.04 159 ASP A O 1
ATOM 564 N N . ARG A 1 77 ? 4.576 104.441 100.451 1.00 33.12 160 ARG A N 1
ATOM 565 C CA . ARG A 1 77 ? 4.243 103.974 101.792 1.00 36.30 160 ARG A CA 1
ATOM 566 C C . ARG A 1 77 ? 2.734 103.941 102.009 1.00 39.26 160 ARG A C 1
ATOM 567 O O . ARG A 1 77 ? 2.211 103.006 102.625 1.00 39.57 160 ARG A O 1
ATOM 575 N N . VAL A 1 78 ? 2.017 104.953 101.516 1.00 39.40 161 VAL A N 1
ATOM 576 C CA . VAL A 1 78 ? 0.563 104.966 101.648 1.00 39.78 161 VAL A CA 1
ATOM 577 C C . VAL A 1 78 ? -0.051 103.771 100.930 1.00 38.51 161 VAL A C 1
ATOM 578 O O . VAL A 1 78 ? -1.077 103.234 101.366 1.00 43.25 161 VAL A O 1
ATOM 582 N N . VAL A 1 79 ? 0.560 103.332 99.827 1.00 36.35 162 VAL A N 1
ATOM 583 C CA . VAL A 1 79 ? 0.055 102.163 99.110 1.00 40.51 162 VAL A CA 1
ATOM 584 C C . VAL A 1 79 ? 0.106 100.928 100.003 1.00 41.52 162 VAL A C 1
ATOM 585 O O . VAL A 1 79 ? -0.810 100.097 99.988 1.00 42.06 162 VAL A O 1
ATOM 589 N N . ASP A 1 80 ? 1.180 100.780 100.787 1.00 35.42 163 ASP A N 1
ATOM 590 C CA . ASP A 1 80 ? 1.248 99.706 101.774 1.00 40.48 163 ASP A CA 1
ATOM 591 C C . ASP A 1 80 ? 0.021 99.731 102.680 1.00 39.69 163 ASP A C 1
ATOM 592 O O . ASP A 1 80 ? -0.695 98.733 102.819 1.00 36.96 163 ASP A O 1
ATOM 597 N N . ILE A 1 81 ? -0.226 100.882 103.308 1.00 39.40 164 ILE A N 1
ATOM 598 C CA . ILE A 1 81 ? -1.307 100.999 104.281 1.00 35.14 164 ILE A CA 1
ATOM 599 C C . ILE A 1 81 ? -2.662 100.852 103.602 1.00 41.66 164 ILE A C 1
ATOM 600 O O . ILE A 1 81 ? -3.566 100.191 104.127 1.00 39.42 164 ILE A O 1
ATOM 605 N N . ALA A 1 82 ? -2.822 101.452 102.419 1.00 42.86 165 ALA A N 1
ATOM 606 C CA . ALA A 1 82 ? -4.080 101.336 101.687 1.00 36.39 165 ALA A CA 1
ATOM 607 C C . ALA A 1 82 ? -4.374 99.886 101.324 1.00 37.47 165 ALA A C 1
ATOM 608 O O . ALA A 1 82 ? -5.506 99.412 101.482 1.00 41.99 165 ALA A O 1
ATOM 610 N N . THR A 1 83 ? -3.370 99.172 100.810 1.00 32.87 166 THR A N 1
ATOM 611 C CA . THR A 1 83 ? -3.544 97.761 100.481 1.00 29.62 166 THR A CA 1
ATOM 612 C C . THR A 1 83 ? -4.017 96.969 101.694 1.00 42.84 166 THR A C 1
ATOM 613 O O . THR A 1 83 ? -4.950 96.163 101.600 1.00 39.15 166 THR A O 1
ATOM 617 N N . ALA A 1 84 ? -3.374 97.184 102.845 1.00 39.21 167 ALA A N 1
ATOM 618 C CA . ALA A 1 84 ? -3.724 96.430 104.045 1.00 39.43 167 ALA A CA 1
ATOM 619 C C . ALA A 1 84 ? -5.137 96.747 104.518 1.00 38.65 167 ALA A C 1
ATOM 620 O O . ALA A 1 84 ? -5.852 95.854 104.985 1.00 48.63 167 ALA A O 1
ATOM 622 N N . THR A 1 85 ? -5.556 98.010 104.412 1.00 31.84 168 THR A N 1
ATOM 623 C CA . THR A 1 85 ? -6.903 98.376 104.842 1.00 40.81 168 THR A CA 1
ATOM 624 C C . THR A 1 85 ? -7.959 97.723 103.959 1.00 41.65 168 THR A C 1
ATOM 625 O O . THR A 1 85 ? -8.976 97.229 104.460 1.00 40.30 168 THR A O 1
ATOM 629 N N . VAL A 1 86 ? -7.737 97.713 102.642 1.00 32.37 169 VAL A N 1
ATOM 630 C CA . VAL A 1 86 ? -8.662 97.035 101.737 1.00 30.73 169 VAL A CA 1
ATOM 631 C C . VAL A 1 86 ? -8.715 95.546 102.049 1.00 39.89 169 VAL A C 1
ATOM 632 O O . VAL A 1 86 ? -9.795 94.944 102.092 1.00 47.51 169 VAL A O 1
ATOM 636 N N . GLN A 1 87 ? -7.552 94.928 102.275 1.00 40.11 170 GLN A N 1
ATOM 637 C CA . GLN A 1 87 ? -7.518 93.508 102.612 1.00 36.72 170 GLN A CA 1
ATOM 638 C C . GLN A 1 87 ? -8.280 93.226 103.901 1.00 42.17 170 GLN A C 1
ATOM 639 O O . GLN A 1 87 ? -8.930 92.181 104.030 1.00 44.54 170 GLN A O 1
ATOM 645 N N . HIS A 1 88 ? -8.208 94.142 104.870 1.00 35.13 171 HIS A N 1
ATOM 646 C CA . HIS A 1 88 ? -8.953 93.957 106.112 1.00 39.16 171 HIS A CA 1
ATOM 647 C C . HIS A 1 88 ? -10.456 94.039 105.876 1.00 41.82 171 HIS A C 1
ATOM 648 O O . HIS A 1 88 ? -11.218 93.224 106.409 1.00 40.08 171 HIS A O 1
ATOM 655 N N . CYS A 1 89 ? -10.898 95.013 105.078 1.00 36.78 172 CYS A N 1
ATOM 656 C CA . CYS A 1 89 ? -12.319 95.126 104.767 1.00 39.38 172 CYS A CA 1
ATOM 657 C C . CYS A 1 89 ? -12.799 93.935 103.949 1.00 37.63 172 CYS A C 1
ATOM 658 O O . CYS A 1 89 ? -13.891 93.408 104.194 1.00 39.25 172 CYS A O 1
ATOM 661 N N . GLN A 1 90 ? -12.008 93.514 102.959 1.00 40.87 173 GLN A N 1
ATOM 662 C CA . GLN A 1 90 ? -12.340 92.310 102.204 1.00 41.22 173 GLN A CA 1
ATOM 663 C C . GLN A 1 90 ? -12.513 91.107 103.123 1.00 41.73 173 GLN A C 1
ATOM 664 O O . GLN A 1 90 ? -13.413 90.284 102.917 1.00 43.22 173 GLN A O 1
ATOM 670 N N . HIS A 1 91 ? -11.658 90.984 104.140 1.00 42.48 174 HIS A N 1
ATOM 671 C CA . HIS A 1 91 ? -11.801 89.891 105.095 1.00 46.74 174 HIS A CA 1
ATOM 672 C C . HIS A 1 91 ? -13.131 89.981 105.837 1.00 49.36 174 HIS A C 1
ATOM 673 O O . HIS A 1 91 ? -13.844 88.980 105.974 1.00 52.05 174 HIS A O 1
ATOM 680 N N . ILE A 1 92 ? -13.468 91.172 106.344 1.00 46.60 175 ILE A N 1
ATOM 681 C CA . ILE A 1 92 ? -14.736 91.362 107.049 1.00 41.46 175 ILE A CA 1
ATOM 682 C C . ILE A 1 92 ? -15.906 90.958 106.159 1.00 54.22 175 ILE A C 1
ATOM 683 O O . ILE A 1 92 ? -16.802 90.215 106.577 1.00 45.42 175 ILE A O 1
ATOM 688 N N . ALA A 1 93 ? -15.915 91.453 104.917 1.00 41.37 176 ALA A N 1
ATOM 689 C CA . ALA A 1 93 ? -16.993 91.122 103.990 1.00 42.13 176 ALA A CA 1
ATOM 690 C C . ALA A 1 93 ? -17.112 89.618 103.784 1.00 50.12 176 ALA A C 1
ATOM 691 O O . ALA A 1 93 ? -18.220 89.103 103.591 1.00 61.01 176 ALA A O 1
ATOM 693 N N . SER A 1 94 ? -15.988 88.899 103.823 1.00 47.30 177 SER A N 1
ATOM 694 C CA . SER A 1 94 ? -16.018 87.455 103.621 1.00 51.41 177 SER A CA 1
ATOM 695 C C . SER A 1 94 ? -16.501 86.726 104.869 1.00 47.52 177 SER A C 1
ATOM 696 O O . SER A 1 94 ? -17.202 85.714 104.767 1.00 51.38 177 SER A O 1
ATOM 699 N N . ILE A 1 95 ? -16.126 87.214 106.052 1.00 53.62 178 ILE A N 1
ATOM 700 C CA . ILE A 1 95 ? -16.569 86.580 107.290 1.00 51.61 178 ILE A CA 1
ATOM 701 C C . ILE A 1 95 ? -18.038 86.887 107.555 1.00 49.45 178 ILE A C 1
ATOM 702 O O . ILE A 1 95 ? -18.830 85.990 107.864 1.00 51.10 178 ILE A O 1
ATOM 707 N N . GLU A 1 96 ? -18.425 88.160 107.431 1.00 56.06 179 GLU A N 1
ATOM 708 C CA . GLU A 1 96 ? -19.789 88.562 107.760 1.00 57.26 179 GLU A CA 1
ATOM 709 C C . GLU A 1 96 ? -20.791 88.189 106.672 1.00 55.19 179 GLU A C 1
ATOM 710 O O . GLU A 1 96 ? -21.978 88.018 106.971 1.00 59.70 179 GLU A O 1
ATOM 716 N N . ASN A 1 97 ? -20.347 88.089 105.417 1.00 61.39 180 ASN A N 1
ATOM 717 C CA . ASN A 1 97 ? -21.149 87.583 104.304 1.00 58.88 180 ASN A CA 1
ATOM 718 C C . ASN A 1 97 ? -22.309 88.503 103.931 1.00 52.79 180 ASN A C 1
ATOM 719 O O . ASN A 1 97 ? -23.287 88.050 103.328 1.00 46.96 180 ASN A O 1
ATOM 724 N N . ASN A 1 98 ? -22.226 89.786 104.267 1.00 60.26 181 ASN A N 1
ATOM 725 C CA . ASN A 1 98 ? -23.286 90.731 103.941 1.00 54.71 181 ASN A CA 1
ATOM 726 C C . ASN A 1 98 ? -23.183 91.204 102.497 1.00 54.67 181 ASN A C 1
ATOM 727 O O . ASN A 1 98 ? -22.088 91.422 101.972 1.00 63.63 181 ASN A O 1
ATOM 732 N N . ALA A 1 99 ? -24.344 91.359 101.855 1.00 59.08 182 ALA A N 1
ATOM 733 C CA . ALA A 1 99 ? -24.367 91.712 100.440 1.00 54.83 182 ALA A CA 1
ATOM 734 C C . ALA A 1 99 ? -23.890 93.142 100.216 1.00 61.12 182 ALA A C 1
ATOM 735 O O . ALA A 1 99 ? -23.244 93.433 99.202 1.00 66.13 182 ALA A O 1
ATOM 737 N N . GLU A 1 100 ? -24.205 94.053 101.142 1.00 51.23 183 GLU A N 1
ATOM 738 C CA . GLU A 1 100 ? -23.761 95.434 100.976 1.00 68.16 183 GLU A CA 1
ATOM 739 C C . GLU A 1 100 ? -22.245 95.538 101.076 1.00 59.61 183 GLU A C 1
ATOM 740 O O . GLU A 1 100 ? -21.620 96.319 100.348 1.00 56.00 183 GLU A O 1
ATOM 746 N N . GLN A 1 101 ? -21.638 94.758 101.974 1.00 50.25 184 GLN A N 1
ATOM 747 C CA . GLN A 1 101 ? -20.184 94.752 102.086 1.00 46.88 184 GLN A CA 1
ATOM 748 C C . GLN A 1 101 ? -19.540 94.218 100.815 1.00 47.21 184 GLN A C 1
ATOM 749 O O . GLN A 1 101 ? -18.550 94.777 100.330 1.00 47.12 184 GLN A O 1
ATOM 755 N N . ALA A 1 102 ? -20.086 93.130 100.265 1.00 51.65 185 ALA A N 1
ATOM 756 C CA . ALA A 1 102 ? -19.581 92.616 98.998 1.00 48.34 185 ALA A CA 1
ATOM 757 C C . ALA A 1 102 ? -19.743 93.644 97.890 1.00 53.07 185 ALA A C 1
ATOM 758 O O . ALA A 1 102 ? -18.936 93.684 96.953 1.00 63.00 185 ALA A O 1
ATOM 760 N N . ASP A 1 103 ? -20.779 94.479 97.977 1.00 60.31 186 ASP A N 1
ATOM 761 C CA . ASP A 1 103 ? -20.959 95.536 96.990 1.00 69.77 186 ASP A CA 1
ATOM 762 C C . ASP A 1 103 ? -19.952 96.658 97.197 1.00 60.54 186 ASP A C 1
ATOM 763 O O . ASP A 1 103 ? -19.454 97.239 96.227 1.00 71.92 186 ASP A O 1
ATOM 768 N N . SER A 1 104 ? -19.644 96.982 98.457 1.00 51.25 187 SER A N 1
ATOM 769 C CA . SER A 1 104 ? -18.652 98.016 98.732 1.00 57.41 187 SER A CA 1
ATOM 770 C C . SER A 1 104 ? -17.278 97.613 98.212 1.00 54.29 187 SER A C 1
ATOM 771 O O . SER A 1 104 ? -16.539 98.447 97.676 1.00 59.96 187 SER A O 1
ATOM 774 N N . MET A 1 105 ? -16.918 96.335 98.364 1.00 53.08 188 MET A N 1
ATOM 775 C CA . MET A 1 105 ? -15.617 95.868 97.903 1.00 48.33 188 MET A CA 1
ATOM 776 C C . MET A 1 105 ? -15.465 95.967 96.391 1.00 48.88 188 MET A C 1
ATOM 777 O O . MET A 1 105 ? -14.336 95.929 95.892 1.00 67.00 188 MET A O 1
ATOM 782 N N . GLN A 1 106 ? -16.570 96.085 95.649 1.00 65.28 189 GLN A N 1
ATOM 783 C CA . GLN A 1 106 ? -16.463 96.289 94.209 1.00 75.94 189 GLN A CA 1
ATOM 784 C C . GLN A 1 106 ? -15.775 97.611 93.897 1.00 68.87 189 GLN A C 1
ATOM 785 O O . GLN A 1 106 ? -14.962 97.695 92.969 1.00 73.13 189 GLN A O 1
ATOM 791 N N . SER A 1 107 ? -16.081 98.653 94.670 1.00 61.35 190 SER A N 1
ATOM 792 C CA . SER A 1 107 ? -15.509 99.974 94.463 1.00 59.22 190 SER A CA 1
ATOM 793 C C . SER A 1 107 ? -14.438 100.337 95.483 1.00 54.61 190 SER A C 1
ATOM 794 O O . SER A 1 107 ? -13.808 101.391 95.343 1.00 60.64 190 SER A O 1
ATOM 797 N N . LEU A 1 108 ? -14.212 99.504 96.496 1.00 54.03 191 LEU A N 1
ATOM 798 C CA . LEU A 1 108 ? -13.210 99.793 97.521 1.00 54.39 191 LEU A CA 1
ATOM 799 C C . LEU A 1 108 ? -11.893 99.183 97.066 1.00 55.03 191 LEU A C 1
ATOM 800 O O . LEU A 1 108 ? -11.633 97.996 97.281 1.00 53.99 191 LEU A O 1
ATOM 805 N N . THR A 1 109 ? -11.057 100.001 96.436 1.00 57.12 192 THR A N 1
ATOM 806 C CA . THR A 1 109 ? -9.767 99.567 95.933 1.00 50.33 192 THR A CA 1
ATOM 807 C C . THR A 1 109 ? -8.678 100.462 96.503 1.00 52.86 192 THR A C 1
ATOM 808 O O . THR A 1 109 ? -8.942 101.563 96.996 1.00 43.57 192 THR A O 1
ATOM 812 N N . MET A 1 110 ? -7.444 99.958 96.445 1.00 53.76 193 MET A N 1
ATOM 813 C CA . MET A 1 110 ? -6.293 100.751 96.861 1.00 41.55 193 MET A CA 1
ATOM 814 C C . MET A 1 110 ? -6.243 102.082 96.121 1.00 46.55 193 MET A C 1
ATOM 815 O O . MET A 1 110 ? -5.901 103.117 96.707 1.00 39.52 193 MET A O 1
ATOM 820 N N . GLU A 1 111 ? -6.586 102.073 94.830 1.00 47.30 194 GLU A N 1
ATOM 821 C CA . GLU A 1 111 ? -6.542 103.300 94.041 1.00 36.56 194 GLU A CA 1
ATOM 822 C C . GLU A 1 111 ? -7.606 104.294 94.490 1.00 46.69 194 GLU A C 1
ATOM 823 O O . GLU A 1 111 ? -7.340 105.500 94.560 1.00 48.66 194 GLU A O 1
ATOM 829 N N . SER A 1 112 ? -8.814 103.812 94.798 1.00 48.46 195 SER A N 1
ATOM 830 C CA . SER A 1 112 ? -9.865 104.715 95.258 1.00 45.22 195 SER A CA 1
ATOM 831 C C . SER A 1 112 ? -9.480 105.364 96.581 1.00 48.98 195 SER A C 1
ATOM 832 O O . SER A 1 112 ? -9.785 106.539 96.819 1.00 50.88 195 SER A O 1
ATOM 835 N N . ILE A 1 113 ? -8.815 104.607 97.459 1.00 42.41 196 ILE A N 1
ATOM 836 C CA . ILE A 1 113 ? -8.328 105.173 98.713 1.00 43.35 196 ILE A CA 1
ATOM 837 C C . ILE A 1 113 ? -7.317 106.280 98.436 1.00 40.04 196 ILE A C 1
ATOM 838 O O . ILE A 1 113 ? -7.355 107.346 99.063 1.00 43.32 196 ILE A O 1
ATOM 843 N N . LEU A 1 114 ? -6.393 106.045 97.500 1.00 34.41 197 LEU A N 1
ATOM 844 C CA . LEU A 1 114 ? -5.445 107.091 97.126 1.00 42.89 197 LEU A CA 1
ATOM 845 C C . LEU A 1 114 ? -6.167 108.312 96.571 1.00 43.69 197 LEU A C 1
ATOM 846 O O . LEU A 1 114 ? -5.754 109.451 96.818 1.00 51.00 197 LEU A O 1
ATOM 851 N N . GLU A 1 115 ? -7.251 108.095 95.822 1.00 51.08 198 GLU A N 1
ATOM 852 C CA . GLU A 1 115 ? -8.012 109.211 95.270 1.00 53.22 198 GLU A CA 1
ATOM 853 C C . GLU A 1 115 ? -8.749 109.998 96.343 1.00 55.43 198 GLU A C 1
ATOM 854 O O . GLU A 1 115 ? -9.059 111.174 96.127 1.00 53.90 198 GLU A O 1
ATOM 860 N N . GLY A 1 116 ? -9.030 109.384 97.490 1.00 47.84 199 GLY A N 1
ATOM 861 C CA . GLY A 1 116 ? -9.660 110.080 98.591 1.00 42.98 199 GLY A CA 1
ATOM 862 C C . GLY A 1 116 ? -8.725 110.878 99.466 1.00 48.58 199 GLY A C 1
ATOM 863 O O . GLY A 1 116 ? -9.169 111.460 100.460 1.00 54.92 199 GLY A O 1
ATOM 864 N N . ILE A 1 117 ? -7.442 110.924 99.130 1.00 42.66 200 ILE A N 1
ATOM 865 C CA . ILE A 1 117 ? -6.448 111.664 99.896 1.00 49.67 200 ILE A CA 1
ATOM 866 C C . ILE A 1 117 ? -6.091 112.898 99.078 1.00 50.49 200 ILE A C 1
ATOM 867 O O . ILE A 1 117 ? -5.338 112.814 98.101 1.00 44.76 200 ILE A O 1
ATOM 872 N N . HIS A 1 118 ? -6.626 114.049 99.476 1.00 50.73 201 HIS A N 1
ATOM 873 C CA . HIS A 1 118 ? -6.294 115.310 98.828 1.00 49.47 201 HIS A CA 1
ATOM 874 C C . HIS A 1 118 ? -5.002 115.853 99.423 1.00 49.40 201 HIS A C 1
ATOM 875 O O . HIS A 1 118 ? -4.890 116.012 100.642 1.00 48.94 201 HIS A O 1
ATOM 882 N N . TYR A 1 119 ? -4.024 116.130 98.565 1.00 50.03 202 TYR A N 1
ATOM 883 C CA . TYR A 1 119 ? -2.654 116.381 98.992 1.00 48.37 202 TYR A CA 1
ATOM 884 C C . TYR A 1 119 ? -2.258 117.826 98.707 1.00 55.92 202 TYR A C 1
ATOM 885 O O . TYR A 1 119 ? -2.358 118.289 97.565 1.00 58.57 202 TYR A O 1
ATOM 894 N N . PHE A 1 120 ? -1.814 118.530 99.748 1.00 49.74 203 PHE A N 1
ATOM 895 C CA . PHE A 1 120 ? -1.272 119.878 99.636 1.00 54.37 203 PHE A CA 1
ATOM 896 C C . PHE A 1 120 ? 0.148 119.909 100.184 1.00 58.62 203 PHE A C 1
ATOM 897 O O . PHE A 1 120 ? 0.425 119.347 101.248 1.00 60.50 203 PHE A O 1
ATOM 905 N N . ARG A 1 121 ? 1.043 120.568 99.451 1.00 61.98 204 ARG A N 1
ATOM 906 C CA . ARG A 1 121 ? 2.447 120.701 99.831 1.00 63.64 204 ARG A CA 1
ATOM 907 C C . ARG A 1 121 ? 2.752 122.164 100.139 1.00 65.95 204 ARG A C 1
ATOM 908 O O . ARG A 1 121 ? 2.683 123.018 99.249 1.00 72.54 204 ARG A O 1
ATOM 916 N N . CYS A 1 122 ? 3.086 122.453 101.394 1.00 59.85 205 CYS A N 1
ATOM 917 C CA . CYS A 1 122 ? 3.519 123.780 101.810 1.00 58.55 205 CYS A CA 1
ATOM 918 C C . CYS A 1 122 ? 5.012 123.777 102.112 1.00 70.52 205 CYS A C 1
ATOM 919 O O . CYS A 1 122 ? 5.518 122.868 102.779 1.00 70.60 205 CYS A O 1
ATOM 922 N N . HIS A 1 123 ? 5.714 124.800 101.624 1.00 68.56 206 HIS A N 1
ATOM 923 C CA . HIS A 1 123 ? 7.156 124.909 101.818 1.00 69.48 206 HIS A CA 1
ATOM 924 C C . HIS A 1 123 ? 7.555 125.905 102.899 1.00 68.36 206 HIS A C 1
ATOM 925 O O . HIS A 1 123 ? 8.606 125.729 103.524 1.00 76.10 206 HIS A O 1
ATOM 932 N N . ASP A 1 124 ? 6.758 126.945 103.134 1.00 69.34 207 ASP A N 1
ATOM 933 C CA . ASP A 1 124 ? 7.029 127.894 104.204 1.00 71.82 207 ASP A CA 1
ATOM 934 C C . ASP A 1 124 ? 5.730 128.222 104.926 1.00 79.57 207 ASP A C 1
ATOM 935 O O . ASP A 1 124 ? 4.634 127.897 104.460 1.00 74.47 207 ASP A O 1
ATOM 940 N N . TYR A 1 125 ? 5.867 128.872 106.086 1.00 78.37 208 TYR A N 1
ATOM 941 C CA . TYR A 1 125 ? 4.706 129.161 106.921 1.00 71.56 208 TYR A CA 1
ATOM 942 C C . TYR A 1 125 ? 3.727 130.108 106.242 1.00 72.60 208 TYR A C 1
ATOM 943 O O . TYR A 1 125 ? 2.542 130.115 106.595 1.00 63.80 208 TYR A O 1
ATOM 952 N N . VAL A 1 126 ? 4.192 130.907 105.281 1.00 73.30 209 VAL A N 1
ATOM 953 C CA . VAL A 1 126 ? 3.300 131.831 104.587 1.00 70.98 209 VAL A CA 1
ATOM 954 C C . VAL A 1 126 ? 2.369 131.071 103.651 1.00 73.04 209 VAL A C 1
ATOM 955 O O . VAL A 1 126 ? 1.191 131.420 103.506 1.00 76.46 209 VAL A O 1
ATOM 959 N N . GLN A 1 127 ? 2.876 130.018 103.005 1.00 73.70 210 GLN A N 1
ATOM 960 C CA . GLN A 1 127 ? 2.018 129.169 102.184 1.00 72.55 210 GLN A CA 1
ATOM 961 C C . GLN A 1 127 ? 0.980 128.439 103.026 1.00 69.28 210 GLN A C 1
ATOM 962 O O . GLN A 1 127 ? -0.101 128.109 102.527 1.00 66.14 210 GLN A O 1
ATOM 968 N N . LEU A 1 128 ? 1.290 128.172 104.297 1.00 68.21 211 LEU A N 1
ATOM 969 C CA . LEU A 1 128 ? 0.332 127.491 105.162 1.00 54.75 211 LEU A CA 1
ATOM 970 C C . LEU A 1 128 ? -0.844 128.395 105.517 1.00 75.56 211 LEU A C 1
ATOM 971 O O . LEU A 1 128 ? -2.000 127.955 105.484 1.00 85.23 211 LEU A O 1
ATOM 976 N N . LEU A 1 129 ? -0.577 129.659 105.864 1.00 76.55 212 LEU A N 1
ATOM 977 C CA . LEU A 1 129 ? -1.672 130.597 106.112 1.00 74.51 212 LEU A CA 1
ATOM 978 C C . LEU A 1 129 ? -2.515 130.812 104.863 1.00 70.53 212 LEU A C 1
ATOM 979 O O . LEU A 1 129 ? -3.747 130.886 104.942 1.00 81.39 212 LEU A O 1
ATOM 984 N N . ALA A 1 130 ? -1.868 130.923 103.700 1.00 64.43 213 ALA A N 1
ATOM 985 C CA . ALA A 1 130 ? -2.610 131.116 102.458 1.00 80.07 213 ALA A CA 1
ATOM 986 C C . ALA A 1 130 ? -3.513 129.925 102.165 1.00 87.57 213 ALA A C 1
ATOM 987 O O . ALA A 1 130 ? -4.615 130.090 101.629 1.00 84.94 213 ALA A O 1
ATOM 989 N N . LEU A 1 131 ? -3.064 128.715 102.506 1.00 82.06 214 LEU A N 1
ATOM 990 C CA . LEU A 1 131 ? -3.880 127.529 102.270 1.00 74.95 214 LEU A CA 1
ATOM 991 C C . LEU A 1 131 ? -5.019 127.424 103.277 1.00 82.57 214 LEU A C 1
ATOM 992 O O . LEU A 1 131 ? -6.151 127.094 102.904 1.00 82.90 214 LEU A O 1
ATOM 997 N N . VAL A 1 132 ? -4.739 127.681 104.557 1.00 81.42 215 VAL A N 1
ATOM 998 C CA . VAL A 1 132 ? -5.782 127.601 105.577 1.00 75.65 215 VAL A CA 1
ATOM 999 C C . VAL A 1 132 ? -6.896 128.596 105.275 1.00 87.45 215 VAL A C 1
ATOM 1000 O O . VAL A 1 132 ? -8.085 128.292 105.436 1.00 88.06 215 VAL A O 1
ATOM 1004 N N . HIS A 1 133 ? -6.529 129.793 104.812 1.00 97.66 216 HIS A N 1
ATOM 1005 C CA . HIS A 1 133 ? -7.525 130.821 104.534 1.00 102.00 216 HIS A CA 1
ATOM 1006 C C . HIS A 1 133 ? -8.387 130.467 103.328 1.00 101.50 216 HIS A C 1
ATOM 1007 O O . HIS A 1 133 ? -9.550 130.879 103.261 1.00 115.06 216 HIS A O 1
ATOM 1014 N N . THR A 1 134 ? -7.846 129.713 102.373 1.00 92.44 217 THR A N 1
ATOM 1015 C CA . THR A 1 134 ? -8.607 129.290 101.204 1.00 92.63 217 THR A CA 1
ATOM 1016 C C . THR A 1 134 ? -9.275 127.932 101.386 1.00 89.75 217 THR A C 1
ATOM 1017 O O . THR A 1 134 ? -9.896 127.433 100.441 1.00 90.24 217 THR A O 1
ATOM 1021 N N . LEU A 1 135 ? -9.167 127.327 102.567 1.00 81.68 218 LEU A N 1
ATOM 1022 C CA . LEU A 1 135 ? -9.739 126.007 102.815 1.00 84.57 218 LEU A CA 1
ATOM 1023 C C . LEU A 1 135 ? -11.268 126.028 102.827 1.00 85.14 218 LEU A C 1
ATOM 1024 O O . LEU A 1 135 ? -11.883 125.110 102.268 1.00 74.84 218 LEU A O 1
ATOM 1029 N N . PRO A 1 136 ? -11.927 127.012 103.468 1.00 86.32 219 PRO A N 1
ATOM 1030 C CA . PRO A 1 136 ? -13.401 127.035 103.419 1.00 77.60 219 PRO A CA 1
ATOM 1031 C C . PRO A 1 136 ? -13.963 126.969 102.009 1.00 72.69 219 PRO A C 1
ATOM 1032 O O . PRO A 1 136 ? -14.942 126.252 101.776 1.00 77.93 219 PRO A O 1
ATOM 1036 N N . ASP A 1 137 ? -13.369 127.696 101.060 1.00 80.29 220 ASP A N 1
ATOM 1037 C CA . ASP A 1 137 ? -13.816 127.592 99.676 1.00 88.48 220 ASP A CA 1
ATOM 1038 C C . ASP A 1 137 ? -13.643 126.177 99.144 1.00 87.29 220 ASP A C 1
ATOM 1039 O O . ASP A 1 137 ? -14.459 125.708 98.343 1.00 91.41 220 ASP A O 1
ATOM 1044 N N . PHE A 1 138 ? -12.590 125.484 99.581 1.00 88.91 221 PHE A N 1
ATOM 1045 C CA . PHE A 1 138 ? -12.339 124.120 99.130 1.00 81.94 221 PHE A CA 1
ATOM 1046 C C . PHE A 1 138 ? -13.241 123.112 99.836 1.00 79.82 221 PHE A C 1
ATOM 1047 O O . PHE A 1 138 ? -13.770 122.196 99.196 1.00 75.73 221 PHE A O 1
ATOM 1055 N N . LEU A 1 139 ? -13.427 123.264 101.152 1.00 82.70 222 LEU A N 1
ATOM 1056 C CA . LEU A 1 139 ? -14.227 122.303 101.909 1.00 72.85 222 LEU A CA 1
ATOM 1057 C C . LEU A 1 139 ? -15.706 122.377 101.549 1.00 85.89 222 LEU A C 1
ATOM 1058 O O . LEU A 1 139 ? -16.397 121.352 101.577 1.00 84.53 222 LEU A O 1
ATOM 1063 N N . LYS A 1 140 ? -16.213 123.570 101.227 1.00 82.53 223 LYS A N 1
ATOM 1064 C CA . LYS A 1 140 ? -17.598 123.679 100.780 1.00 85.73 223 LYS A CA 1
ATOM 1065 C C . LYS A 1 140 ? -17.821 122.884 99.504 1.00 85.44 223 LYS A C 1
ATOM 1066 O O . LYS A 1 140 ? -18.914 122.352 99.281 1.00 90.45 223 LYS A O 1
ATOM 1072 N N . GLN A 1 141 ? -16.794 122.795 98.659 1.00 79.74 224 GLN A N 1
ATOM 1073 C CA . GLN A 1 141 ? -16.860 122.027 97.425 1.00 86.31 224 GLN A CA 1
ATOM 1074 C C . GLN A 1 141 ? -16.609 120.541 97.645 1.00 76.64 224 GLN A C 1
ATOM 1075 O O . GLN A 1 141 ? -16.928 119.735 96.764 1.00 82.73 224 GLN A O 1
ATOM 1081 N N . HIS A 1 142 ? -16.044 120.162 98.791 1.00 81.02 225 HIS A N 1
ATOM 1082 C CA . HIS A 1 142 ? -15.791 118.762 99.134 1.00 85.33 225 HIS A CA 1
ATOM 1083 C C . HIS A 1 142 ? -16.301 118.511 100.547 1.00 72.81 225 HIS A C 1
ATOM 1084 O O . HIS A 1 142 ? -15.513 118.295 101.476 1.00 75.13 225 HIS A O 1
ATOM 1091 N N . PRO A 1 143 ? -17.622 118.529 100.749 1.00 74.83 226 PRO A N 1
ATOM 1092 C CA . PRO A 1 143 ? -18.153 118.375 102.112 1.00 77.40 226 PRO A CA 1
ATOM 1093 C C . PRO A 1 143 ? -17.961 116.982 102.691 1.00 66.38 226 PRO A C 1
ATOM 1094 O O . PRO A 1 143 ? -18.145 116.807 103.903 1.00 70.70 226 PRO A O 1
ATOM 1098 N N . GLN A 1 144 ? -17.602 115.994 101.873 1.00 64.68 227 GLN A N 1
ATOM 1099 C CA . GLN A 1 144 ? -17.316 114.644 102.345 1.00 68.21 227 GLN A CA 1
ATOM 1100 C C . GLN A 1 144 ? -15.960 114.528 103.032 1.00 69.00 227 GLN A C 1
ATOM 1101 O O . GLN A 1 144 ? -15.627 113.448 103.530 1.00 61.64 227 GLN A O 1
ATOM 1107 N N . ILE A 1 145 ? -15.170 115.600 103.064 1.00 66.84 228 ILE A N 1
ATOM 1108 C CA . ILE A 1 145 ? -13.879 115.574 103.744 1.00 63.19 228 ILE A CA 1
ATOM 1109 C C . ILE A 1 145 ? -14.110 115.581 105.250 1.00 56.67 228 ILE A C 1
ATOM 1110 O O . ILE A 1 145 ? -14.768 116.478 105.788 1.00 58.23 228 ILE A O 1
ATOM 1115 N N . CYS A 1 146 ? -13.571 114.573 105.936 1.00 59.61 229 CYS A N 1
ATOM 1116 C CA . CYS A 1 146 ? -13.740 114.441 107.375 1.00 60.97 229 CYS A CA 1
ATOM 1117 C C . CYS A 1 146 ? -12.435 114.515 108.157 1.00 64.38 229 CYS A C 1
ATOM 1118 O O . CYS A 1 146 ? -12.466 114.392 109.387 1.00 63.83 229 CYS A O 1
ATOM 1121 N N . LEU A 1 147 ? -11.297 114.713 107.493 1.00 66.72 230 LEU A N 1
ATOM 1122 C CA . LEU A 1 147 ? -10.010 114.732 108.177 1.00 51.60 230 LEU A CA 1
ATOM 1123 C C . LEU A 1 147 ? -9.087 115.726 107.488 1.00 56.12 230 LEU A C 1
ATOM 1124 O O . LEU A 1 147 ? -8.989 115.730 106.258 1.00 53.95 230 LEU A O 1
ATOM 1129 N N . ILE A 1 148 ? -8.423 116.565 108.279 1.00 61.89 231 ILE A N 1
ATOM 1130 C CA . ILE A 1 148 ? -7.363 117.446 107.798 1.00 50.49 231 ILE A CA 1
ATOM 1131 C C . ILE A 1 148 ? -6.109 117.161 108.611 1.00 49.15 231 ILE A C 1
ATOM 1132 O O . ILE A 1 148 ? -6.115 117.310 109.840 1.00 50.32 231 ILE A O 1
ATOM 1137 N N . VAL A 1 149 ? -5.043 116.743 107.932 1.00 49.21 232 VAL A N 1
ATOM 1138 C CA . VAL A 1 149 ? -3.748 116.502 108.557 1.00 38.71 232 VAL A CA 1
ATOM 1139 C C . VAL A 1 149 ? -2.807 117.646 108.211 1.00 43.55 232 VAL A C 1
ATOM 1140 O O . VAL A 1 149 ? -2.722 118.064 107.050 1.00 51.66 232 VAL A O 1
ATOM 1144 N N . VAL A 1 150 ? -2.104 118.156 109.216 1.00 45.91 233 VAL A N 1
ATOM 1145 C CA . VAL A 1 150 ? -0.989 119.074 109.017 1.00 44.39 233 VAL A CA 1
ATOM 1146 C C . VAL A 1 150 ? 0.246 118.368 109.554 1.00 49.81 233 VAL A C 1
ATOM 1147 O O . VAL A 1 150 ? 0.385 118.183 110.770 1.00 52.65 233 VAL A O 1
ATOM 1151 N N . ASP A 1 151 ? 1.136 117.962 108.651 1.00 55.66 234 ASP A N 1
ATOM 1152 C CA . ASP A 1 151 ? 2.322 117.179 108.995 1.00 47.05 234 ASP A CA 1
ATOM 1153 C C . ASP A 1 151 ? 3.528 117.915 108.419 1.00 51.26 234 ASP A C 1
ATOM 1154 O O . ASP A 1 151 ? 3.881 117.725 107.252 1.00 56.22 234 ASP A O 1
ATOM 1159 N N . SER A 1 152 ? 4.160 118.755 109.235 1.00 51.02 235 SER A N 1
ATOM 1160 C CA . SER A 1 152 ? 3.781 119.035 110.616 1.00 53.51 235 SER A CA 1
ATOM 1161 C C . SER A 1 152 ? 3.408 120.499 110.815 1.00 57.17 235 SER A C 1
ATOM 1162 O O . SER A 1 152 ? 3.700 121.342 109.967 1.00 59.69 235 SER A O 1
ATOM 1165 N N . ILE A 1 153 ? 2.757 120.796 111.943 1.00 55.08 236 ILE A N 1
ATOM 1166 C CA . ILE A 1 153 ? 2.459 122.182 112.285 1.00 52.99 236 ILE A CA 1
ATOM 1167 C C . ILE A 1 153 ? 3.696 122.913 112.800 1.00 59.06 236 ILE A C 1
ATOM 1168 O O . ILE A 1 153 ? 3.750 124.147 112.739 1.00 62.73 236 ILE A O 1
ATOM 1173 N N . ALA A 1 154 ? 4.699 122.182 113.292 1.00 66.39 237 ALA A N 1
ATOM 1174 C CA . ALA A 1 154 ? 5.847 122.810 113.937 1.00 59.03 237 ALA A CA 1
ATOM 1175 C C . ALA A 1 154 ? 6.911 123.245 112.937 1.00 70.71 237 ALA A C 1
ATOM 1176 O O . ALA A 1 154 ? 7.520 124.308 113.104 1.00 72.87 237 ALA A O 1
ATOM 1178 N N . PHE A 1 155 ? 7.150 122.439 111.903 1.00 67.70 238 PHE A N 1
ATOM 1179 C CA . PHE A 1 155 ? 8.303 122.670 111.035 1.00 68.81 238 PHE A CA 1
ATOM 1180 C C . PHE A 1 155 ? 8.334 124.053 110.388 1.00 61.39 238 PHE A C 1
ATOM 1181 O O . PHE A 1 155 ? 9.421 124.656 110.359 1.00 67.41 238 PHE A O 1
ATOM 1189 N N . PRO A 1 156 ? 7.239 124.605 109.851 1.00 58.81 239 PRO A N 1
ATOM 1190 C CA . PRO A 1 156 ? 7.325 125.945 109.241 1.00 62.39 239 PRO A CA 1
ATOM 1191 C C . PRO A 1 156 ? 7.664 127.070 110.215 1.00 68.15 239 PRO A C 1
ATOM 1192 O O . PRO A 1 156 ? 8.014 128.164 109.754 1.00 86.82 239 PRO A O 1
ATOM 1196 N N . PHE A 1 157 ? 7.585 126.849 111.527 1.00 60.97 240 PHE A N 1
ATOM 1197 C CA . PHE A 1 157 ? 7.773 127.915 112.504 1.00 72.29 240 PHE A CA 1
ATOM 1198 C C . PHE A 1 157 ? 9.054 127.776 113.316 1.00 74.55 240 PHE A C 1
ATOM 1199 O O . PHE A 1 157 ? 9.229 128.497 114.303 1.00 91.62 240 PHE A O 1
ATOM 1207 N N . ARG A 1 158 ? 9.953 126.877 112.930 1.00 77.20 241 ARG A N 1
ATOM 1208 C CA A ARG A 1 158 ? 11.192 126.726 113.676 0.50 86.89 241 ARG A CA 1
ATOM 1209 C CA B ARG A 1 158 ? 11.218 126.690 113.629 0.50 77.80 241 ARG A CA 1
ATOM 1210 C C . ARG A 1 158 ? 12.216 127.800 113.341 1.00 94.49 241 ARG A C 1
ATOM 1211 O O . ARG A 1 158 ? 13.266 127.852 113.992 1.00 86.60 241 ARG A O 1
ATOM 1226 N N . HIS A 1 159 ? 11.929 128.665 112.372 1.00 110.75 242 HIS A N 1
ATOM 1227 C CA . HIS A 1 159 ? 12.851 129.722 112.007 1.00 117.13 242 HIS A CA 1
ATOM 1228 C C . HIS A 1 159 ? 13.042 130.697 113.165 1.00 128.93 242 HIS A C 1
ATOM 1229 O O . HIS A 1 159 ? 12.329 130.678 114.172 1.00 125.57 242 HIS A O 1
ATOM 1236 N N . HIS A 1 160 ? 14.024 131.576 112.989 1.00 145.23 243 HIS A N 1
ATOM 1237 C CA . HIS A 1 160 ? 14.395 132.577 113.986 1.00 151.08 243 HIS A CA 1
ATOM 1238 C C . HIS A 1 160 ? 13.476 133.796 113.900 1.00 160.34 243 HIS A C 1
ATOM 1239 O O . HIS A 1 160 ? 13.895 134.910 113.584 1.00 171.83 243 HIS A O 1
ATOM 1246 N N . PHE A 1 161 ? 12.189 133.546 114.139 1.00 140.11 244 PHE A N 1
ATOM 1247 C CA . PHE A 1 161 ? 11.238 134.639 114.290 1.00 139.40 244 PHE A CA 1
ATOM 1248 C C . PHE A 1 161 ? 11.801 135.674 115.248 1.00 145.45 244 PHE A C 1
ATOM 1249 O O . PHE A 1 161 ? 12.044 135.383 116.424 1.00 138.18 244 PHE A O 1
ATOM 1257 N N . GLU A 1 162 ? 12.014 136.886 114.733 1.00 153.40 245 GLU A N 1
ATOM 1258 C CA . GLU A 1 162 ? 12.609 137.936 115.548 1.00 160.65 245 GLU A CA 1
ATOM 1259 C C . GLU A 1 162 ? 11.675 138.316 116.683 1.00 161.27 245 GLU A C 1
ATOM 1260 O O . GLU A 1 162 ? 12.122 138.605 117.800 1.00 167.50 245 GLU A O 1
ATOM 1266 N N . ASP A 1 163 ? 10.379 138.311 116.413 1.00 132.68 246 ASP A N 1
ATOM 1267 C CA . ASP A 1 163 ? 9.350 138.624 117.392 1.00 127.34 246 ASP A CA 1
ATOM 1268 C C . ASP A 1 163 ? 8.623 137.323 117.716 1.00 123.94 246 ASP A C 1
ATOM 1269 O O . ASP A 1 163 ? 7.712 136.918 116.988 1.00 120.56 246 ASP A O 1
ATOM 1274 N N . TYR A 1 164 ? 9.041 136.650 118.792 1.00 125.23 247 TYR A N 1
ATOM 1275 C CA . TYR A 1 164 ? 8.371 135.409 119.172 1.00 128.68 247 TYR A CA 1
ATOM 1276 C C . TYR A 1 164 ? 6.913 135.661 119.529 1.00 122.41 247 TYR A C 1
ATOM 1277 O O . TYR A 1 164 ? 6.083 134.750 119.431 1.00 113.93 247 TYR A O 1
ATOM 1286 N N . ALA A 1 165 ? 6.586 136.883 119.956 1.00 128.93 248 ALA A N 1
ATOM 1287 C CA . ALA A 1 165 ? 5.187 137.222 120.182 1.00 130.16 248 ALA A CA 1
ATOM 1288 C C . ALA A 1 165 ? 4.416 137.167 118.872 1.00 121.76 248 ALA A C 1
ATOM 1289 O O . ALA A 1 165 ? 3.236 136.800 118.858 1.00 128.18 248 ALA A O 1
ATOM 1291 N N . LEU A 1 166 ? 5.065 137.537 117.764 1.00 114.91 249 LEU A N 1
ATOM 1292 C CA . LEU A 1 166 ? 4.436 137.403 116.454 1.00 114.15 249 LEU A CA 1
ATOM 1293 C C . LEU A 1 166 ? 4.215 135.936 116.112 1.00 121.55 249 LEU A C 1
ATOM 1294 O O . LEU A 1 166 ? 3.168 135.573 115.561 1.00 120.31 249 LEU A O 1
ATOM 1299 N N . ARG A 1 167 ? 5.194 135.077 116.417 1.00 122.96 250 ARG A N 1
ATOM 1300 C CA . ARG A 1 167 ? 5.003 133.647 116.196 1.00 118.49 250 ARG A CA 1
ATOM 1301 C C . ARG A 1 167 ? 3.848 133.125 117.038 1.00 112.11 250 ARG A C 1
ATOM 1302 O O . ARG A 1 167 ? 3.099 132.242 116.603 1.00 109.04 250 ARG A O 1
ATOM 1310 N N . THR A 1 168 ? 3.695 133.659 118.253 1.00 112.56 251 THR A N 1
ATOM 1311 C CA . THR A 1 168 ? 2.649 133.187 119.154 1.00 108.32 251 THR A CA 1
ATOM 1312 C C . THR A 1 168 ? 1.266 133.461 118.576 1.00 105.14 251 THR A C 1
ATOM 1313 O O . THR A 1 168 ? 0.415 132.566 118.517 1.00 109.18 251 THR A O 1
ATOM 1317 N N . ARG A 1 169 ? 1.022 134.700 118.143 1.00 110.59 252 ARG A N 1
ATOM 1318 C CA . ARG A 1 169 ? -0.270 135.030 117.557 1.00 121.87 252 ARG A CA 1
ATOM 1319 C C . ARG A 1 169 ? -0.449 134.403 116.180 1.00 109.24 252 ARG A C 1
ATOM 1320 O O . ARG A 1 169 ? -1.589 134.212 115.744 1.00 114.44 252 ARG A O 1
ATOM 1328 N N . LEU A 1 170 ? 0.647 134.088 115.486 1.00 111.69 253 LEU A N 1
ATOM 1329 C CA . LEU A 1 170 ? 0.548 133.269 114.281 1.00 113.68 253 LEU A CA 1
ATOM 1330 C C . LEU A 1 170 ? 0.007 131.883 114.610 1.00 100.52 253 LEU A C 1
ATOM 1331 O O . LEU A 1 170 ? -0.900 131.379 113.937 1.00 93.33 253 LEU A O 1
ATOM 1336 N N . LEU A 1 171 ? 0.562 131.248 115.644 1.00 93.80 254 LEU A N 1
ATOM 1337 C CA . LEU A 1 171 ? 0.112 129.915 116.028 1.00 93.70 254 LEU A CA 1
ATOM 1338 C C . LEU A 1 171 ? -1.304 129.946 116.592 1.00 94.13 254 LEU A C 1
ATOM 1339 O O . LEU A 1 171 ? -2.102 129.039 116.328 1.00 98.56 254 LEU A O 1
ATOM 1344 N N . ASN A 1 172 ? -1.636 130.977 117.373 1.00 94.97 255 ASN A N 1
ATOM 1345 C CA . ASN A 1 172 ? -2.985 131.072 117.921 1.00 100.30 255 ASN A CA 1
ATOM 1346 C C . ASN A 1 172 ? -4.002 131.416 116.843 1.00 92.50 255 ASN A C 1
ATOM 1347 O O . ASN A 1 172 ? -5.149 130.957 116.907 1.00 89.95 255 ASN A O 1
ATOM 1352 N N . GLY A 1 173 ? -3.609 132.222 115.854 1.00 86.53 256 GLY A N 1
ATOM 1353 C CA . GLY A 1 173 ? -4.486 132.461 114.721 1.00 94.74 256 GLY A CA 1
ATOM 1354 C C . GLY A 1 173 ? -4.812 131.183 113.974 1.00 88.10 256 GLY A C 1
ATOM 1355 O O . GLY A 1 173 ? -5.946 130.979 113.534 1.00 88.81 256 GLY A O 1
ATOM 1356 N N . LEU A 1 174 ? -3.818 130.307 113.818 1.00 78.81 257 LEU A N 1
ATOM 1357 C CA . LEU A 1 174 ? -4.057 129.013 113.191 1.00 79.95 257 LEU A CA 1
ATOM 1358 C C . LEU A 1 174 ? -4.882 128.106 114.093 1.00 85.27 257 LEU A C 1
ATOM 1359 O O . LEU A 1 174 ? -5.809 127.435 113.624 1.00 81.62 257 LEU A O 1
ATOM 1364 N N . ALA A 1 175 ? -4.548 128.060 115.386 1.00 86.39 258 ALA A N 1
ATOM 1365 C CA . ALA A 1 175 ? -5.297 127.219 116.315 1.00 88.53 258 ALA A CA 1
ATOM 1366 C C . ALA A 1 175 ? -6.772 127.597 116.324 1.00 101.35 258 ALA A C 1
ATOM 1367 O O . ALA A 1 175 ? -7.646 126.722 116.369 1.00 99.87 258 ALA A O 1
ATOM 1369 N N . GLN A 1 176 ? -7.069 128.898 116.288 1.00 109.38 259 GLN A N 1
ATOM 1370 C CA . GLN A 1 176 ? -8.457 129.337 116.186 1.00 120.02 259 GLN A CA 1
ATOM 1371 C C . GLN A 1 176 ? -9.044 128.992 114.823 1.00 105.20 259 GLN A C 1
ATOM 1372 O O . GLN A 1 176 ? -10.228 128.652 114.718 1.00 126.31 259 GLN A O 1
ATOM 1378 N N . SER A 1 177 ? -8.229 129.075 113.768 1.00 90.94 260 SER A N 1
ATOM 1379 C CA . SER A 1 177 ? -8.710 128.738 112.432 1.00 85.78 260 SER A CA 1
ATOM 1380 C C . SER A 1 177 ? -9.055 127.258 112.321 1.00 87.64 260 SER A C 1
ATOM 1381 O O . SER A 1 177 ? -10.060 126.894 111.699 1.00 85.47 260 SER A O 1
ATOM 1384 N N . PHE A 1 178 ? -8.230 126.390 112.910 1.00 77.12 261 PHE A N 1
ATOM 1385 C CA . PHE A 1 178 ? -8.487 124.956 112.817 1.00 80.61 261 PHE A CA 1
ATOM 1386 C C . PHE A 1 178 ? -9.659 124.540 113.699 1.00 93.39 261 PHE A C 1
ATOM 1387 O O . PHE A 1 178 ? -10.424 123.639 113.333 1.00 81.00 261 PHE A O 1
ATOM 1395 N N . ILE A 1 179 ? -9.810 125.167 114.871 1.00 97.52 262 ILE A N 1
ATOM 1396 C CA . ILE A 1 179 ? -10.995 124.922 115.693 1.00 85.45 262 ILE A CA 1
ATOM 1397 C C . ILE A 1 179 ? -12.259 125.290 114.929 1.00 86.68 262 ILE A C 1
ATOM 1398 O O . ILE A 1 179 ? -13.249 124.547 114.941 1.00 89.00 262 ILE A O 1
ATOM 1403 N N . LYS A 1 180 ? -12.247 126.437 114.245 1.00 86.28 263 LYS A N 1
ATOM 1404 C CA . LYS A 1 180 ? -13.426 126.858 113.498 1.00 82.04 263 LYS A CA 1
ATOM 1405 C C . LYS A 1 180 ? -13.716 125.908 112.345 1.00 86.49 263 LYS A C 1
ATOM 1406 O O . LYS A 1 180 ? -14.871 125.531 112.121 1.00 91.11 263 LYS A O 1
ATOM 1412 N N . LEU A 1 181 ? -12.680 125.506 111.607 1.00 88.68 264 LEU A N 1
ATOM 1413 C CA . LEU A 1 181 ? -12.867 124.535 110.534 1.00 90.53 264 LEU A CA 1
ATOM 1414 C C . LEU A 1 181 ? -13.403 123.215 111.073 1.00 83.63 264 LEU A C 1
ATOM 1415 O O . LEU A 1 181 ? -14.244 122.570 110.436 1.00 77.35 264 LEU A O 1
ATOM 1420 N N . ALA A 1 182 ? -12.928 122.797 112.251 1.00 84.27 265 ALA A N 1
ATOM 1421 C CA . ALA A 1 182 ? -13.336 121.510 112.803 1.00 77.20 265 ALA A CA 1
ATOM 1422 C C . ALA A 1 182 ? -14.819 121.491 113.148 1.00 79.10 265 ALA A C 1
ATOM 1423 O O . ALA A 1 182 ? -15.503 120.490 112.911 1.00 69.91 265 ALA A O 1
ATOM 1425 N N . VAL A 1 183 ? -15.335 122.585 113.706 1.00 88.69 266 VAL A N 1
ATOM 1426 C CA . VAL A 1 183 ? -16.749 122.632 114.063 1.00 92.35 266 VAL A CA 1
ATOM 1427 C C . VAL A 1 183 ? -17.607 122.962 112.848 1.00 74.68 266 VAL A C 1
ATOM 1428 O O . VAL A 1 183 ? -18.656 122.346 112.630 1.00 85.34 266 VAL A O 1
ATOM 1432 N N . ASP A 1 184 ? -17.179 123.935 112.038 1.00 81.80 267 ASP A N 1
ATOM 1433 C CA . ASP A 1 184 ? -18.022 124.419 110.950 1.00 81.62 267 ASP A CA 1
ATOM 1434 C C . ASP A 1 184 ? -18.205 123.373 109.858 1.00 75.63 267 ASP A C 1
ATOM 1435 O O . ASP A 1 184 ? -19.277 123.301 109.248 1.00 94.32 267 ASP A O 1
ATOM 1440 N N . PHE A 1 185 ? -17.183 122.563 109.590 1.00 84.12 268 PHE A N 1
ATOM 1441 C CA . PHE A 1 185 ? -17.282 121.520 108.578 1.00 84.57 268 PHE A CA 1
ATOM 1442 C C . PHE A 1 185 ? -17.297 120.119 109.170 1.00 74.50 268 PHE A C 1
ATOM 1443 O O . PHE A 1 185 ? -17.344 119.145 108.411 1.00 67.27 268 PHE A O 1
ATOM 1451 N N . LYS A 1 186 ? -17.275 119.997 110.496 1.00 75.96 269 LYS A N 1
ATOM 1452 C CA . LYS A 1 186 ? -17.413 118.719 111.193 1.00 83.36 269 LYS A CA 1
ATOM 1453 C C . LYS A 1 186 ? -16.422 117.686 110.657 1.00 74.99 269 LYS A C 1
ATOM 1454 O O . LYS A 1 186 ? -16.784 116.637 110.119 1.00 70.94 269 LYS A O 1
ATOM 1460 N N . LEU A 1 187 ? -15.144 118.018 110.812 1.00 64.73 270 LEU A N 1
ATOM 1461 C CA . LEU A 1 187 ? -14.054 117.139 110.430 1.00 71.08 270 LEU A CA 1
ATOM 1462 C C . LEU A 1 187 ? -13.037 117.117 111.562 1.00 70.73 270 LEU A C 1
ATOM 1463 O O . LEU A 1 187 ? -13.031 117.989 112.434 1.00 69.20 270 LEU A O 1
ATOM 1468 N N . ALA A 1 188 ? -12.182 116.102 111.550 1.00 66.06 271 ALA A N 1
ATOM 1469 C CA . ALA A 1 188 ? -11.114 116.002 112.530 1.00 68.40 271 ALA A CA 1
ATOM 1470 C C . ALA A 1 188 ? -9.880 116.729 112.018 1.00 68.80 271 ALA A C 1
ATOM 1471 O O . ALA A 1 188 ? -9.512 116.606 110.846 1.00 67.66 271 ALA A O 1
ATOM 1473 N N . VAL A 1 189 ? -9.243 117.484 112.904 1.00 55.32 272 VAL A N 1
ATOM 1474 C CA . VAL A 1 189 ? -7.998 118.175 112.598 1.00 58.94 272 VAL A CA 1
ATOM 1475 C C . VAL A 1 189 ? -6.891 117.475 113.369 1.00 60.58 272 VAL A C 1
ATOM 1476 O O . VAL A 1 189 ? -6.873 117.496 114.606 1.00 62.08 272 VAL A O 1
ATOM 1480 N N . LEU A 1 190 ? -5.966 116.852 112.643 1.00 52.38 273 LEU A N 1
ATOM 1481 C CA . LEU A 1 190 ? -4.822 116.179 113.241 1.00 56.97 273 LEU A CA 1
ATOM 1482 C C . LEU A 1 190 ? -3.570 117.005 112.984 1.00 55.38 273 LEU A C 1
ATOM 1483 O O . LEU A 1 190 ? -3.183 117.214 111.830 1.00 56.80 273 LEU A O 1
ATOM 1488 N N . LEU A 1 191 ? -2.945 117.473 114.057 1.00 53.85 274 LEU A N 1
ATOM 1489 C CA . LEU A 1 191 ? -1.710 118.236 113.978 1.00 53.10 274 LEU A CA 1
ATOM 1490 C C . LEU A 1 191 ? -0.573 117.397 114.538 1.00 58.39 274 LEU A C 1
ATOM 1491 O O . LEU A 1 191 ? -0.680 116.860 115.644 1.00 63.62 274 LEU A O 1
ATOM 1496 N N . THR A 1 192 ? 0.506 117.273 113.776 1.00 53.24 275 THR A N 1
ATOM 1497 C CA . THR A 1 192 ? 1.717 116.663 114.297 1.00 54.51 275 THR A CA 1
ATOM 1498 C C . THR A 1 192 ? 2.693 117.760 114.696 1.00 50.06 275 THR A C 1
ATOM 1499 O O . THR A 1 192 ? 2.715 118.843 114.106 1.00 52.21 275 THR A O 1
ATOM 1503 N N . ASN A 1 193 ? 3.505 117.468 115.704 1.00 57.01 276 ASN A N 1
ATOM 1504 C CA . ASN A 1 193 ? 4.359 118.467 116.323 1.00 60.73 276 ASN A CA 1
ATOM 1505 C C . ASN A 1 193 ? 5.697 117.824 116.645 1.00 56.81 276 ASN A C 1
ATOM 1506 O O . ASN A 1 193 ? 5.756 116.645 117.004 1.00 65.87 276 ASN A O 1
ATOM 1511 N N . GLN A 1 194 ? 6.765 118.596 116.507 1.00 61.58 277 GLN A N 1
ATOM 1512 C CA . GLN A 1 194 ? 8.092 118.089 116.809 1.00 62.97 277 GLN A CA 1
ATOM 1513 C C . GLN A 1 194 ? 8.421 118.338 118.277 1.00 65.59 277 GLN A C 1
ATOM 1514 O O . GLN A 1 194 ? 7.747 119.098 118.975 1.00 67.39 277 GLN A O 1
ATOM 1520 N N . MET A 1 195 ? 9.470 117.676 118.748 1.00 60.87 278 MET A N 1
ATOM 1521 C CA . MET A 1 195 ? 9.975 117.896 120.092 1.00 62.27 278 MET A CA 1
ATOM 1522 C C . MET A 1 195 ? 11.231 118.756 120.044 1.00 76.19 278 MET A C 1
ATOM 1523 O O . MET A 1 195 ? 11.947 118.789 119.040 1.00 77.07 278 MET A O 1
ATOM 1528 N N . THR A 1 196 ? 11.483 119.465 121.142 1.00 79.73 279 THR A N 1
ATOM 1529 C CA . THR A 1 196 ? 12.686 120.270 121.289 1.00 69.14 279 THR A CA 1
ATOM 1530 C C . THR A 1 196 ? 13.158 120.178 122.732 1.00 68.69 279 THR A C 1
ATOM 1531 O O . THR A 1 196 ? 12.490 119.596 123.591 1.00 80.87 279 THR A O 1
ATOM 1535 N N . THR A 1 197 ? 14.321 120.763 122.996 1.00 80.88 280 THR A N 1
ATOM 1536 C CA . THR A 1 197 ? 14.946 120.697 124.305 1.00 83.37 280 THR A CA 1
ATOM 1537 C C . THR A 1 197 ? 14.659 121.966 125.105 1.00 91.48 280 THR A C 1
ATOM 1538 O O . THR A 1 197 ? 13.948 122.873 124.665 1.00 94.83 280 THR A O 1
ATOM 1542 N N . LYS A 1 198 ? 15.221 122.014 126.310 1.00 111.74 281 LYS A N 1
ATOM 1543 C CA . LYS A 1 198 ? 15.187 123.200 127.152 1.00 118.00 281 LYS A CA 1
ATOM 1544 C C . LYS A 1 198 ? 16.407 123.160 128.058 1.00 134.50 281 LYS A C 1
ATOM 1545 O O . LYS A 1 198 ? 16.698 122.122 128.661 1.00 136.20 281 LYS A O 1
ATOM 1551 N N . ILE A 1 199 ? 17.126 124.277 128.137 1.00 142.61 282 ILE A N 1
ATOM 1552 C CA . ILE A 1 199 ? 18.325 124.352 128.952 1.00 156.25 282 ILE A CA 1
ATOM 1553 C C . ILE A 1 199 ? 18.122 125.193 130.209 1.00 161.93 282 ILE A C 1
ATOM 1554 O O . ILE A 1 199 ? 18.806 124.958 131.212 1.00 168.26 282 ILE A O 1
ATOM 1559 N N . SER A 1 200 ? 17.195 126.145 130.195 1.00 157.82 283 SER A N 1
ATOM 1560 C CA . SER A 1 200 ? 16.965 127.011 131.344 1.00 166.01 283 SER A CA 1
ATOM 1561 C C . SER A 1 200 ? 15.558 127.598 131.308 1.00 158.88 283 SER A C 1
ATOM 1562 O O . SER A 1 200 ? 14.684 127.092 130.605 1.00 149.09 283 SER A O 1
ATOM 1565 N N . THR A 1 206 ? 21.641 117.574 132.284 1.00 95.04 289 THR A N 1
ATOM 1566 C CA . THR A 1 206 ? 20.476 116.792 131.887 1.00 122.08 289 THR A CA 1
ATOM 1567 C C . THR A 1 206 ? 19.431 117.669 131.205 1.00 139.22 289 THR A C 1
ATOM 1568 O O . THR A 1 206 ? 18.677 118.381 131.868 1.00 137.58 289 THR A O 1
ATOM 1570 N N . SER A 1 207 ? 19.394 117.615 129.877 1.00 143.42 290 SER A N 1
ATOM 1571 C CA . SER A 1 207 ? 18.405 118.329 129.082 1.00 131.74 290 SER A CA 1
ATOM 1572 C C . SER A 1 207 ? 17.359 117.348 128.570 1.00 132.58 290 SER A C 1
ATOM 1573 O O . SER A 1 207 ? 17.695 116.256 128.099 1.00 125.51 290 SER A O 1
ATOM 1576 N N . HIS A 1 208 ? 16.091 117.744 128.661 1.00 135.40 291 HIS A N 1
ATOM 1577 C CA . HIS A 1 208 ? 14.973 116.867 128.351 1.00 116.20 291 HIS A CA 1
ATOM 1578 C C . HIS A 1 208 ? 14.100 117.461 127.252 1.00 106.17 291 HIS A C 1
ATOM 1579 O O . HIS A 1 208 ? 14.182 118.651 126.933 1.00 110.40 291 HIS A O 1
ATOM 1586 N N . LEU A 1 209 ? 13.250 116.607 126.687 1.00 96.21 292 LEU A N 1
ATOM 1587 C CA . LEU A 1 209 ? 12.459 116.934 125.509 1.00 80.61 292 LEU A CA 1
ATOM 1588 C C . LEU A 1 209 ? 11.066 117.414 125.894 1.00 77.64 292 LEU A C 1
ATOM 1589 O O . LEU A 1 209 ? 10.431 116.863 126.798 1.00 88.42 292 LEU A O 1
ATOM 1594 N N . ILE A 1 210 ? 10.597 118.440 125.192 1.00 89.59 293 ILE A N 1
ATOM 1595 C CA . ILE A 1 210 ? 9.248 118.979 125.361 1.00 85.95 293 ILE A CA 1
ATOM 1596 C C . ILE A 1 210 ? 8.657 119.253 123.986 1.00 76.29 293 ILE A C 1
ATOM 1597 O O . ILE A 1 210 ? 9.388 119.406 122.998 1.00 66.81 293 ILE A O 1
ATOM 1602 N N . PRO A 1 211 ? 7.328 119.300 123.890 1.00 69.20 294 PRO A N 1
ATOM 1603 C CA . PRO A 1 211 ? 6.703 119.668 122.614 1.00 74.40 294 PRO A CA 1
ATOM 1604 C C . PRO A 1 211 ? 7.142 121.054 122.165 1.00 74.46 294 PRO A C 1
ATOM 1605 O O . PRO A 1 211 ? 7.331 121.960 122.978 1.00 76.64 294 PRO A O 1
ATOM 1609 N N . ALA A 1 212 ? 7.295 121.214 120.853 1.00 68.47 295 ALA A N 1
ATOM 1610 C CA . ALA A 1 212 ? 7.757 122.480 120.311 1.00 73.69 295 ALA A CA 1
ATOM 1611 C C . ALA A 1 212 ? 6.662 123.541 120.402 1.00 73.08 295 ALA A C 1
ATOM 1612 O O . ALA A 1 212 ? 5.520 123.274 120.787 1.00 77.84 295 ALA A O 1
ATOM 1614 N N . LEU A 1 213 ? 7.044 124.769 120.047 1.00 80.98 296 LEU A N 1
ATOM 1615 C CA . LEU A 1 213 ? 6.197 125.960 119.920 1.00 86.75 296 LEU A CA 1
ATOM 1616 C C . LEU A 1 213 ? 5.819 126.574 121.264 1.00 88.18 296 LEU A C 1
ATOM 1617 O O . LEU A 1 213 ? 4.976 127.482 121.294 1.00 94.11 296 LEU A O 1
ATOM 1622 N N . GLY A 1 214 ? 6.404 126.118 122.373 1.00 90.65 297 GLY A N 1
ATOM 1623 C CA . GLY A 1 214 ? 6.304 126.833 123.631 1.00 105.12 297 GLY A CA 1
ATOM 1624 C C . GLY A 1 214 ? 5.000 126.616 124.379 1.00 109.49 297 GLY A C 1
ATOM 1625 O O . GLY A 1 214 ? 4.094 125.902 123.945 1.00 108.62 297 GLY A O 1
ATOM 1626 N N . GLU A 1 215 ? 4.918 127.263 125.548 1.00 114.64 298 GLU A N 1
ATOM 1627 C CA . GLU A 1 215 ? 3.783 127.064 126.443 1.00 121.01 298 GLU A CA 1
ATOM 1628 C C . GLU A 1 215 ? 2.516 127.726 125.922 1.00 123.41 298 GLU A C 1
ATOM 1629 O O . GLU A 1 215 ? 1.416 127.346 126.339 1.00 121.01 298 GLU A O 1
ATOM 1635 N N . SER A 1 216 ? 2.642 128.712 125.033 1.00 121.73 299 SER A N 1
ATOM 1636 C CA . SER A 1 216 ? 1.469 129.320 124.421 1.00 120.80 299 SER A CA 1
ATOM 1637 C C . SER A 1 216 ? 0.772 128.384 123.444 1.00 125.60 299 SER A C 1
ATOM 1638 O O . SER A 1 216 ? -0.358 128.674 123.036 1.00 122.76 299 SER A O 1
ATOM 1641 N N . TRP A 1 217 ? 1.412 127.282 123.062 1.00 122.06 300 TRP A N 1
ATOM 1642 C CA . TRP A 1 217 ? 0.857 126.346 122.097 1.00 104.65 300 TRP A CA 1
ATOM 1643 C C . TRP A 1 217 ? 0.260 125.138 122.805 1.00 102.61 300 TRP A C 1
ATOM 1644 O O . TRP A 1 217 ? 0.801 124.659 123.806 1.00 96.14 300 TRP A O 1
ATOM 1655 N N . GLY A 1 218 ? -0.861 124.649 122.277 1.00 117.11 301 GLY A N 1
ATOM 1656 C CA . GLY A 1 218 ? -1.482 123.437 122.770 1.00 102.86 301 GLY A CA 1
ATOM 1657 C C . GLY A 1 218 ? -2.763 123.650 123.538 1.00 109.61 301 GLY A C 1
ATOM 1658 O O . GLY A 1 218 ? -3.394 122.665 123.941 1.00 113.96 301 GLY A O 1
ATOM 1659 N N . HIS A 1 219 ? -3.172 124.901 123.753 1.00 119.51 302 HIS A N 1
ATOM 1660 C CA . HIS A 1 219 ? -4.382 125.163 124.522 1.00 121.98 302 HIS A CA 1
ATOM 1661 C C . HIS A 1 219 ? -5.634 124.805 123.731 1.00 106.32 302 HIS A C 1
ATOM 1662 O O . HIS A 1 219 ? -6.593 124.258 124.288 1.00 104.12 302 HIS A O 1
ATOM 1669 N N . SER A 1 220 ? -5.643 125.104 122.433 1.00 97.16 303 SER A N 1
ATOM 1670 C CA . SER A 1 220 ? -6.770 124.804 121.558 1.00 94.26 303 SER A CA 1
ATOM 1671 C C . SER A 1 220 ? -6.828 123.346 121.114 1.00 96.53 303 SER A C 1
ATOM 1672 O O . SER A 1 220 ? -7.712 122.994 120.325 1.00 96.04 303 SER A O 1
ATOM 1675 N N . SER A 1 221 ? -5.924 122.496 121.593 1.00 93.51 304 SER A N 1
ATOM 1676 C CA . SER A 1 221 ? -5.901 121.084 121.225 1.00 84.25 304 SER A CA 1
ATOM 1677 C C . SER A 1 221 ? -6.679 120.275 122.257 1.00 79.29 304 SER A C 1
ATOM 1678 O O . SER A 1 221 ? -6.346 120.295 123.445 1.00 79.73 304 SER A O 1
ATOM 1681 N N . THR A 1 222 ? -7.714 119.566 121.802 1.00 72.55 305 THR A N 1
ATOM 1682 C CA . THR A 1 222 ? -8.494 118.732 122.711 1.00 83.79 305 THR A CA 1
ATOM 1683 C C . THR A 1 222 ? -7.674 117.552 123.226 1.00 79.42 305 THR A C 1
ATOM 1684 O O . THR A 1 222 ? -7.587 117.325 124.438 1.00 77.03 305 THR A O 1
ATOM 1688 N N . ILE A 1 223 ? -7.072 116.785 122.321 1.00 78.03 306 ILE A N 1
ATOM 1689 C CA . ILE A 1 223 ? -6.240 115.643 122.677 1.00 65.35 306 ILE A CA 1
ATOM 1690 C C . ILE A 1 223 ? -4.814 115.919 122.223 1.00 62.45 306 ILE A C 1
ATOM 1691 O O . ILE A 1 223 ? -4.594 116.443 121.125 1.00 68.31 306 ILE A O 1
ATOM 1696 N N . ARG A 1 224 ? -3.848 115.571 123.071 1.00 68.84 307 ARG A N 1
ATOM 1697 C CA . ARG A 1 224 ? -2.432 115.661 122.734 1.00 69.94 307 ARG A CA 1
ATOM 1698 C C . ARG A 1 224 ? -1.756 114.349 123.105 1.00 67.21 307 ARG A C 1
ATOM 1699 O O . ARG A 1 224 ? -1.793 113.939 124.269 1.00 72.94 307 ARG A O 1
ATOM 1707 N N . LEU A 1 225 ? -1.157 113.689 122.117 1.00 61.05 308 LEU A N 1
ATOM 1708 C CA . LEU A 1 225 ? -0.416 112.453 122.321 1.00 57.58 308 LEU A CA 1
ATOM 1709 C C . LEU A 1 225 ? 1.079 112.688 122.155 1.00 62.55 308 LEU A C 1
ATOM 1710 O O . LEU A 1 225 ? 1.510 113.543 121.376 1.00 58.63 308 LEU A O 1
ATOM 1715 N N . ILE A 1 226 ? 1.865 111.919 122.902 1.00 58.09 309 ILE A N 1
ATOM 1716 C CA . ILE A 1 226 ? 3.309 111.849 122.717 1.00 59.30 309 ILE A CA 1
ATOM 1717 C C . ILE A 1 226 ? 3.655 110.407 122.376 1.00 62.42 309 ILE A C 1
ATOM 1718 O O . ILE A 1 226 ? 3.501 109.509 123.213 1.00 58.71 309 ILE A O 1
ATOM 1723 N N . LEU A 1 227 ? 4.120 110.185 121.152 1.00 53.80 310 LEU A N 1
ATOM 1724 C CA . LEU A 1 227 ? 4.656 108.889 120.772 1.00 45.39 310 LEU A CA 1
ATOM 1725 C C . LEU A 1 227 ? 6.126 108.815 121.159 1.00 48.05 310 LEU A C 1
ATOM 1726 O O . LEU A 1 227 ? 6.895 109.750 120.918 1.00 55.43 310 LEU A O 1
ATOM 1731 N N . TYR A 1 228 ? 6.520 107.696 121.761 1.00 44.03 311 TYR A N 1
ATOM 1732 C CA . TYR A 1 228 ? 7.881 107.576 122.257 1.00 50.86 311 TYR A CA 1
ATOM 1733 C C . TYR A 1 228 ? 8.297 106.115 122.258 1.00 53.49 311 TYR A C 1
ATOM 1734 O O . TYR A 1 228 ? 7.464 105.207 122.203 1.00 51.49 311 TYR A O 1
ATOM 1743 N N . TRP A 1 229 ? 9.608 105.908 122.315 1.00 58.85 312 TRP A N 1
ATOM 1744 C CA . TRP A 1 229 ? 10.187 104.582 122.440 1.00 54.70 312 TRP A CA 1
ATOM 1745 C C . TRP A 1 229 ? 10.433 104.262 123.909 1.00 68.99 312 TRP A C 1
ATOM 1746 O O . TRP A 1 229 ? 10.837 105.128 124.690 1.00 64.52 312 TRP A O 1
ATOM 1757 N N . GLN A 1 230 ? 10.176 103.011 124.278 1.00 72.80 313 GLN A N 1
ATOM 1758 C CA . GLN A 1 230 ? 10.559 102.475 125.578 1.00 64.99 313 GLN A CA 1
ATOM 1759 C C . GLN A 1 230 ? 11.108 101.085 125.322 1.00 83.35 313 GLN A C 1
ATOM 1760 O O . GLN A 1 230 ? 10.384 100.221 124.818 1.00 99.91 313 GLN A O 1
ATOM 1766 N N . GLU A 1 231 ? 12.378 100.871 125.670 1.00 105.67 314 GLU A N 1
ATOM 1767 C CA . GLU A 1 231 ? 13.159 99.722 125.189 1.00 119.17 314 GLU A CA 1
ATOM 1768 C C . GLU A 1 231 ? 13.071 99.767 123.662 1.00 108.09 314 GLU A C 1
ATOM 1769 O O . GLU A 1 231 ? 13.371 100.812 123.067 1.00 98.37 314 GLU A O 1
ATOM 1775 N N . LYS A 1 232 ? 12.669 98.684 122.999 1.00 94.95 315 LYS A N 1
ATOM 1776 C CA . LYS A 1 232 ? 12.470 98.644 121.556 1.00 89.23 315 LYS A CA 1
ATOM 1777 C C . LYS A 1 232 ? 10.989 98.624 121.197 1.00 89.83 315 LYS A C 1
ATOM 1778 O O . LYS A 1 232 ? 10.593 98.009 120.203 1.00 91.51 315 LYS A O 1
ATOM 1784 N N . SER A 1 233 ? 10.161 99.304 121.982 1.00 77.34 316 SER A N 1
ATOM 1785 C CA . SER A 1 233 ? 8.724 99.302 121.766 1.00 64.63 316 SER A CA 1
ATOM 1786 C C . SER A 1 233 ? 8.194 100.721 121.671 1.00 57.18 316 SER A C 1
ATOM 1787 O O . SER A 1 233 ? 8.640 101.611 122.401 1.00 56.04 316 SER A O 1
ATOM 1790 N N . ARG A 1 234 ? 7.229 100.923 120.780 1.00 48.57 317 ARG A N 1
ATOM 1791 C CA . ARG A 1 234 ? 6.578 102.215 120.655 1.00 48.97 317 ARG A CA 1
ATOM 1792 C C . ARG A 1 234 ? 5.441 102.318 121.663 1.00 51.54 317 ARG A C 1
ATOM 1793 O O . ARG A 1 234 ? 4.805 101.323 122.020 1.00 49.36 317 ARG A O 1
ATOM 1801 N N . TYR A 1 235 ? 5.194 103.539 122.123 1.00 54.17 318 TYR A N 1
ATOM 1802 C CA . TYR A 1 235 ? 4.147 103.804 123.094 1.00 54.17 318 TYR A CA 1
ATOM 1803 C C . TYR A 1 235 ? 3.505 105.139 122.764 1.00 56.03 318 TYR A C 1
ATOM 1804 O O . TYR A 1 235 ? 4.119 106.009 122.142 1.00 52.44 318 TYR A O 1
ATOM 1813 N N . ALA A 1 236 ? 2.261 105.300 123.198 1.00 60.05 319 ALA A N 1
ATOM 1814 C CA . ALA A 1 236 ? 1.544 106.559 123.050 1.00 61.12 319 ALA A CA 1
ATOM 1815 C C . ALA A 1 236 ? 1.092 106.995 124.435 1.00 67.82 319 ALA A C 1
ATOM 1816 O O . ALA A 1 236 ? 0.208 106.370 125.032 1.00 67.28 319 ALA A O 1
ATOM 1818 N N . LEU A 1 237 ? 1.695 108.067 124.937 1.00 75.44 320 LEU A N 1
ATOM 1819 C CA . LEU A 1 237 ? 1.321 108.643 126.219 1.00 73.51 320 LEU A CA 1
ATOM 1820 C C . LEU A 1 237 ? 0.228 109.673 125.975 1.00 78.19 320 LEU A C 1
ATOM 1821 O O . LEU A 1 237 ? 0.412 110.605 125.184 1.00 71.95 320 LEU A O 1
ATOM 1826 N N . LEU A 1 238 ? -0.904 109.506 126.651 1.00 89.85 321 LEU A N 1
ATOM 1827 C CA . LEU A 1 238 ? -2.002 110.460 126.545 1.00 85.56 321 LEU A CA 1
ATOM 1828 C C . LEU A 1 238 ? -1.633 111.690 127.360 1.00 98.43 321 LEU A C 1
ATOM 1829 O O . LEU A 1 238 ? -1.847 111.742 128.574 1.00 96.88 321 LEU A O 1
ATOM 1834 N N . TYR A 1 239 ? -1.068 112.688 126.679 1.00 108.38 322 TYR A N 1
ATOM 1835 C CA . TYR A 1 239 ? -0.569 113.880 127.355 1.00 106.98 322 TYR A CA 1
ATOM 1836 C C . TYR A 1 239 ? -1.719 114.762 127.816 1.00 114.41 322 TYR A C 1
ATOM 1837 O O . TYR A 1 239 ? -1.765 115.183 128.978 1.00 129.45 322 TYR A O 1
ATOM 1846 N N . LYS A 1 240 ? -2.657 115.051 126.920 1.00 90.21 323 LYS A N 1
ATOM 1847 C CA . LYS A 1 240 ? -3.824 115.858 127.238 1.00 85.30 323 LYS A CA 1
ATOM 1848 C C . LYS A 1 240 ? -5.076 115.197 126.679 1.00 87.14 323 LYS A C 1
ATOM 1849 O O . LYS A 1 240 ? -5.078 114.719 125.541 1.00 89.70 323 LYS A O 1
ATOM 1855 N N . SER A 1 241 ? -6.135 115.160 127.486 1.00 93.65 324 SER A N 1
ATOM 1856 C CA . SER A 1 241 ? -7.404 114.581 127.066 1.00 87.69 324 SER A CA 1
ATOM 1857 C C . SER A 1 241 ? -8.510 115.183 127.914 1.00 100.33 324 SER A C 1
ATOM 1858 O O . SER A 1 241 ? -8.251 115.625 129.038 1.00 110.67 324 SER A O 1
ATOM 1861 N N . PRO A 1 242 ? -9.747 115.219 127.410 1.00 104.61 325 PRO A N 1
ATOM 1862 C CA . PRO A 1 242 ? -10.868 115.655 128.260 1.00 113.10 325 PRO A CA 1
ATOM 1863 C C . PRO A 1 242 ? -11.098 114.767 129.470 1.00 116.18 325 PRO A C 1
ATOM 1864 O O . PRO A 1 242 ? -11.558 115.262 130.506 1.00 121.36 325 PRO A O 1
ATOM 1868 N N . SER A 1 243 ? -10.803 113.467 129.373 1.00 115.36 326 SER A N 1
ATOM 1869 C CA . SER A 1 243 ? -10.946 112.593 130.530 1.00 117.63 326 SER A CA 1
ATOM 1870 C C . SER A 1 243 ? -9.977 112.959 131.644 1.00 122.96 326 SER A C 1
ATOM 1871 O O . SER A 1 243 ? -10.199 112.563 132.794 1.00 126.89 326 SER A O 1
ATOM 1874 N N . HIS A 1 244 ? -8.899 113.676 131.322 1.00 121.43 327 HIS A N 1
ATOM 1875 C CA . HIS A 1 244 ? -7.854 114.126 132.234 1.00 124.11 327 HIS A CA 1
ATOM 1876 C C . HIS A 1 244 ? -6.977 112.972 132.711 1.00 120.75 327 HIS A C 1
ATOM 1877 O O . HIS A 1 244 ? -6.035 113.199 133.480 1.00 123.18 327 HIS A O 1
ATOM 1884 N N . LYS A 1 245 ? -7.259 111.744 132.282 1.00 125.01 328 LYS A N 1
ATOM 1885 C CA . LYS A 1 245 ? -6.455 110.582 132.629 1.00 123.02 328 LYS A CA 1
ATOM 1886 C C . LYS A 1 245 ? -5.137 110.588 131.857 1.00 117.12 328 LYS A C 1
ATOM 1887 O O . LYS A 1 245 ? -5.048 111.104 130.740 1.00 111.49 328 LYS A O 1
ATOM 1893 N N . GLN A 1 246 ? -4.102 110.016 132.469 1.00 115.34 329 GLN A N 1
ATOM 1894 C CA . GLN A 1 246 ? -2.774 109.925 131.864 1.00 111.39 329 GLN A CA 1
ATOM 1895 C C . GLN A 1 246 ? -2.436 108.454 131.633 1.00 109.61 329 GLN A C 1
ATOM 1896 O O . GLN A 1 246 ? -2.082 107.735 132.572 1.00 114.23 329 GLN A O 1
ATOM 1902 N N . ILE A 1 247 ? -2.526 108.006 130.381 1.00 101.02 330 ILE A N 1
ATOM 1903 C CA . ILE A 1 247 ? -2.347 106.599 130.047 1.00 92.21 330 ILE A CA 1
ATOM 1904 C C . ILE A 1 247 ? -1.253 106.449 128.999 1.00 83.71 330 ILE A C 1
ATOM 1905 O O . ILE A 1 247 ? -1.053 107.322 128.149 1.00 84.69 330 ILE A O 1
ATOM 1910 N N . SER A 1 248 ? -0.531 105.334 129.077 1.00 80.67 331 SER A N 1
ATOM 1911 C CA . SER A 1 248 ? 0.398 104.906 128.041 1.00 78.89 331 SER A CA 1
ATOM 1912 C C . SER A 1 248 ? -0.074 103.565 127.501 1.00 79.21 331 SER A C 1
ATOM 1913 O O . SER A 1 248 ? -0.350 102.644 128.277 1.00 84.00 331 SER A O 1
ATOM 1916 N N . VAL A 1 249 ? -0.169 103.456 126.180 1.00 75.01 332 VAL A N 1
ATOM 1917 C CA . VAL A 1 249 ? -0.510 102.187 125.544 1.00 67.08 332 VAL A CA 1
ATOM 1918 C C . VAL A 1 249 ? 0.576 101.821 124.540 1.00 65.74 332 VAL A C 1
ATOM 1919 O O . VAL A 1 249 ? 1.119 102.704 123.860 1.00 59.13 332 VAL A O 1
ATOM 1923 N N . PRO A 1 250 ? 0.935 100.547 124.425 1.00 68.02 333 PRO A N 1
ATOM 1924 C CA . PRO A 1 250 ? 1.873 100.134 123.380 1.00 57.04 333 PRO A CA 1
ATOM 1925 C C . PRO A 1 250 ? 1.183 99.931 122.041 1.00 63.57 333 PRO A C 1
ATOM 1926 O O . PRO A 1 250 ? 0.030 99.500 121.959 1.00 69.39 333 PRO A O 1
ATOM 1930 N N . PHE A 1 251 ? 1.914 100.260 120.979 1.00 53.31 334 PHE A N 1
ATOM 1931 C CA . PHE A 1 251 ? 1.500 99.958 119.618 1.00 49.29 334 PHE A CA 1
ATOM 1932 C C . PHE A 1 251 ? 2.745 99.599 118.821 1.00 50.58 334 PHE A C 1
ATOM 1933 O O . PHE A 1 251 ? 3.866 99.620 119.340 1.00 48.52 334 PHE A O 1
ATOM 1941 N N . GLN A 1 252 ? 2.551 99.271 117.548 1.00 42.46 335 GLN A N 1
ATOM 1942 C CA . GLN A 1 252 ? 3.670 98.953 116.680 1.00 40.59 335 GLN A CA 1
ATOM 1943 C C . GLN A 1 252 ? 3.352 99.444 115.279 1.00 38.12 335 GLN A C 1
ATOM 1944 O O . GLN A 1 252 ? 2.206 99.762 114.952 1.00 50.26 335 GLN A O 1
ATOM 1950 N N . ILE A 1 253 ? 4.387 99.507 114.448 1.00 42.62 336 ILE A N 1
ATOM 1951 C CA . ILE A 1 253 ? 4.256 99.931 113.061 1.00 45.06 336 ILE A CA 1
ATOM 1952 C C . ILE A 1 253 ? 4.805 98.811 112.193 1.00 36.31 336 ILE A C 1
ATOM 1953 O O . ILE A 1 253 ? 6.000 98.495 112.257 1.00 40.97 336 ILE A O 1
ATOM 1958 N N . THR A 1 254 ? 3.939 98.215 111.389 1.00 33.35 337 THR A N 1
ATOM 1959 C CA . THR A 1 254 ? 4.288 97.132 110.487 1.00 38.25 337 THR A CA 1
ATOM 1960 C C . THR A 1 254 ? 4.153 97.608 109.047 1.00 36.25 337 THR A C 1
ATOM 1961 O O . THR A 1 254 ? 3.847 98.773 108.778 1.00 38.13 337 THR A O 1
ATOM 1965 N N . THR A 1 255 ? 4.396 96.687 108.112 1.00 32.81 338 THR A N 1
ATOM 1966 C CA . THR A 1 255 ? 4.157 96.986 106.704 1.00 38.69 338 THR A CA 1
ATOM 1967 C C . THR A 1 255 ? 2.704 97.381 106.465 1.00 40.15 338 THR A C 1
ATOM 1968 O O . THR A 1 255 ? 2.418 98.204 105.586 1.00 41.63 338 THR A O 1
ATOM 1972 N N . ALA A 1 256 ? 1.781 96.840 107.265 1.00 39.62 339 ALA A N 1
ATOM 1973 C CA . ALA A 1 256 ? 0.368 97.162 107.114 1.00 35.19 339 ALA A CA 1
ATOM 1974 C C . ALA A 1 256 ? 0.022 98.552 107.632 1.00 33.35 339 ALA A C 1
ATOM 1975 O O . ALA A 1 256 ? -0.965 99.139 107.179 1.00 38.45 339 ALA A O 1
ATOM 1977 N N . GLY A 1 257 ? 0.804 99.088 108.566 1.00 39.92 340 GLY A N 1
ATOM 1978 C CA . GLY A 1 257 ? 0.510 100.379 109.155 1.00 37.23 340 GLY A CA 1
ATOM 1979 C C . GLY A 1 257 ? 0.497 100.331 110.669 1.00 41.26 340 GLY A C 1
ATOM 1980 O O . GLY A 1 257 ? 1.237 99.550 111.276 1.00 37.89 340 GLY A O 1
ATOM 1981 N N . ILE A 1 258 ? -0.338 101.163 111.293 1.00 39.18 341 ILE A N 1
ATOM 1982 C CA . ILE A 1 258 ? -0.493 101.124 112.741 1.00 35.67 341 ILE A CA 1
ATOM 1983 C C . ILE A 1 258 ? -1.270 99.872 113.122 1.00 49.61 341 ILE A C 1
ATOM 1984 O O . ILE A 1 258 ? -2.308 99.558 112.524 1.00 42.84 341 ILE A O 1
ATOM 1989 N N . ARG A 1 259 ? -0.772 99.152 114.123 1.00 46.07 342 ARG A N 1
ATOM 1990 C CA . ARG A 1 259 ? -1.416 97.937 114.602 1.00 40.73 342 ARG A CA 1
ATOM 1991 C C . ARG A 1 259 ? -1.212 97.841 116.103 1.00 47.12 342 ARG A C 1
ATOM 1992 O O . ARG A 1 259 ? -0.403 98.564 116.689 1.00 43.70 342 ARG A O 1
ATOM 2000 N N . ASP A 1 260 ? -1.951 96.930 116.723 1.00 50.78 343 ASP A N 1
ATOM 2001 C CA . ASP A 1 260 ? -1.717 96.652 118.126 1.00 48.68 343 ASP A CA 1
ATOM 2002 C C . ASP A 1 260 ? -0.477 95.777 118.225 1.00 54.95 343 ASP A C 1
ATOM 2003 O O . ASP A 1 260 ? -0.168 95.005 117.315 1.00 53.32 343 ASP A O 1
ATOM 2008 N N . VAL A 1 261 ? 0.235 95.892 119.345 1.00 71.51 344 VAL A N 1
ATOM 2009 C CA . VAL A 1 261 ? 1.517 95.202 119.454 1.00 77.70 344 VAL A CA 1
ATOM 2010 C C . VAL A 1 261 ? 1.309 93.699 119.576 1.00 86.20 344 VAL A C 1
ATOM 2011 O O . VAL A 1 261 ? 1.985 92.906 118.911 1.00 101.27 344 VAL A O 1
ATOM 2015 N N . CYS A 1 262 ? 0.374 93.286 120.413 1.00 73.76 345 CYS A N 1
ATOM 2016 C CA . CYS A 1 262 ? -0.094 91.918 120.454 1.00 112.45 345 CYS A CA 1
ATOM 2017 C C . CYS A 1 262 ? -1.593 91.931 120.215 1.00 141.46 345 CYS A C 1
ATOM 2018 O O . CYS A 1 262 ? -2.249 92.959 120.412 1.00 142.62 345 CYS A O 1
ATOM 2021 N N . PRO A 1 263 ? -2.158 90.832 119.734 1.00 162.29 346 PRO A N 1
ATOM 2022 C CA . PRO A 1 263 ? -3.621 90.746 119.644 1.00 171.14 346 PRO A CA 1
ATOM 2023 C C . PRO A 1 263 ? -4.219 89.892 120.754 1.00 177.48 346 PRO A C 1
ATOM 2024 O O . PRO A 1 263 ? -4.465 88.700 120.545 1.00 175.51 346 PRO A O 1
ATOM 2028 N N . THR A 1 264 ? -4.469 90.472 121.931 1.00 181.03 347 THR A N 1
ATOM 2029 C CA . THR A 1 264 ? -4.264 91.862 122.343 1.00 182.90 347 THR A CA 1
ATOM 2030 C C . THR A 1 264 ? -3.384 91.931 123.597 1.00 186.94 347 THR A C 1
ATOM 2031 O O . THR A 1 264 ? -3.217 90.923 124.285 1.00 187.60 347 THR A O 1
ATOM 2035 N N . SER A 1 265 ? -2.826 93.106 123.899 1.00 209.87 348 SER A N 1
ATOM 2036 C CA . SER A 1 265 ? -1.979 93.270 125.080 1.00 190.64 348 SER A CA 1
ATOM 2037 C C . SER A 1 265 ? -1.738 94.750 125.350 1.00 178.36 348 SER A C 1
ATOM 2038 O O . SER A 1 265 ? -1.831 95.588 124.448 1.00 182.95 348 SER A O 1
ATOM 2041 N N . GLY A 1 266 ? -1.416 95.056 126.610 1.00 146.87 349 GLY A N 1
ATOM 2042 C CA . GLY A 1 266 ? -0.904 96.363 126.986 1.00 132.53 349 GLY A CA 1
ATOM 2043 C C . GLY A 1 266 ? -1.836 97.256 127.784 1.00 134.14 349 GLY A C 1
ATOM 2044 O O . GLY A 1 266 ? -2.957 97.533 127.347 1.00 135.01 349 GLY A O 1
ATOM 2045 N N . ASP A 1 267 ? -1.375 97.733 128.944 1.00 155.98 350 ASP A N 1
ATOM 2046 C CA . ASP A 1 267 ? -2.148 98.634 129.792 1.00 156.94 350 ASP A CA 1
ATOM 2047 C C . ASP A 1 267 ? -1.261 99.164 130.913 1.00 164.47 350 ASP A C 1
ATOM 2048 O O . ASP A 1 267 ? -0.530 98.395 131.541 1.00 157.93 350 ASP A O 1
ATOM 2053 N N . LEU A 1 268 ? -1.329 100.476 131.157 1.00 188.12 351 LEU A N 1
ATOM 2054 C CA . LEU A 1 268 ? -0.768 101.064 132.368 1.00 177.44 351 LEU A CA 1
ATOM 2055 C C . LEU A 1 268 ? -1.763 102.060 132.943 1.00 181.54 351 LEU A C 1
ATOM 2056 O O . LEU A 1 268 ? -2.741 102.444 132.296 1.00 183.03 351 LEU A O 1
ATOM 2061 N N . ILE A 1 269 ? -1.487 102.492 134.173 1.00 165.79 352 ILE A N 1
ATOM 2062 C CA . ILE A 1 269 ? -2.210 103.586 134.805 1.00 160.35 352 ILE A CA 1
ATOM 2063 C C . ILE A 1 269 ? -1.204 104.647 135.231 1.00 153.39 352 ILE A C 1
ATOM 2064 O O . ILE A 1 269 ? -0.027 104.365 135.479 1.00 133.61 352 ILE A O 1
ATOM 2069 N N . SER A 1 270 ? -1.684 105.884 135.288 1.00 186.07 353 SER A N 1
ATOM 2070 C CA . SER A 1 270 ? -0.992 107.097 135.706 1.00 165.36 353 SER A CA 1
ATOM 2071 C C . SER A 1 270 ? -2.061 108.175 135.659 1.00 166.49 353 SER A C 1
ATOM 2072 O O . SER A 1 270 ? -3.088 108.004 134.997 1.00 179.01 353 SER A O 1
ATOM 2075 N N . MET A 1 271 ? -1.837 109.270 136.374 1.00 144.01 354 MET A N 1
ATOM 2076 C CA . MET A 1 271 ? -2.872 110.292 136.390 1.00 157.47 354 MET A CA 1
ATOM 2077 C C . MET A 1 271 ? -2.310 111.586 136.969 1.00 151.54 354 MET A C 1
ATOM 2078 O O . MET A 1 271 ? -1.091 111.748 137.096 1.00 134.89 354 MET A O 1
ATOM 2083 N N . ASP A 1 272 ? -3.209 112.508 137.301 1.00 200.29 355 ASP A N 1
ATOM 2084 C CA . ASP A 1 272 ? -2.877 113.834 137.794 1.00 192.58 355 ASP A CA 1
ATOM 2085 C C . ASP A 1 272 ? -3.928 114.236 138.817 1.00 180.92 355 ASP A C 1
ATOM 2086 O O . ASP A 1 272 ? -4.961 113.580 138.968 1.00 186.80 355 ASP A O 1
ATOM 2091 N N . VAL A 1 273 ? -3.664 115.339 139.512 1.00 151.94 356 VAL A N 1
ATOM 2092 C CA . VAL A 1 273 ? -4.617 115.870 140.480 1.00 144.31 356 VAL A CA 1
ATOM 2093 C C . VAL A 1 273 ? -5.775 116.515 139.727 1.00 151.33 356 VAL A C 1
ATOM 2094 O O . VAL A 1 273 ? -5.574 117.433 138.923 1.00 145.54 356 VAL A O 1
ATOM 2098 N N . GLY A 1 274 ? -6.993 116.040 139.979 1.00 157.82 357 GLY A N 1
ATOM 2099 C CA . GLY A 1 274 ? -7.238 114.962 140.920 1.00 141.70 357 GLY A CA 1
ATOM 2100 C C . GLY A 1 274 ? -8.716 114.698 141.144 1.00 137.77 357 GLY A C 1
ATOM 2101 O O . GLY A 1 274 ? -9.448 115.566 141.621 1.00 116.38 357 GLY A O 1
ATOM 2102 N N . ASP B 2 5 ? -0.187 146.342 93.799 1.00 151.09 5 ASP B N 1
ATOM 2103 C CA . ASP B 2 5 ? -0.664 145.035 94.242 1.00 159.56 5 ASP B CA 1
ATOM 2104 C C . ASP B 2 5 ? -2.191 144.958 94.210 1.00 161.36 5 ASP B C 1
ATOM 2105 O O . ASP B 2 5 ? -2.854 145.323 95.181 1.00 165.24 5 ASP B O 1
ATOM 2110 N N . LEU B 2 6 ? -2.731 144.516 93.068 1.00 153.99 6 LEU B N 1
ATOM 2111 C CA . LEU B 2 6 ? -4.160 144.274 92.866 1.00 148.98 6 LEU B CA 1
ATOM 2112 C C . LEU B 2 6 ? -4.952 145.578 92.764 1.00 155.31 6 LEU B C 1
ATOM 2113 O O . LEU B 2 6 ? -4.636 146.431 91.930 1.00 149.15 6 LEU B O 1
ATOM 2118 N N . ASN B 2 7 ? -6.003 145.737 93.587 1.00 187.78 7 ASN B N 1
ATOM 2119 C CA . ASN B 2 7 ? -6.811 146.940 93.383 1.00 198.61 7 ASN B CA 1
ATOM 2120 C C . ASN B 2 7 ? -6.410 148.069 94.322 1.00 198.92 7 ASN B C 1
ATOM 2121 O O . ASN B 2 7 ? -6.105 147.825 95.491 1.00 187.33 7 ASN B O 1
ATOM 2126 N N . PRO B 2 8 ? -6.338 149.306 93.819 1.00 185.12 8 PRO B N 1
ATOM 2127 C CA . PRO B 2 8 ? -5.975 150.434 94.691 1.00 180.93 8 PRO B CA 1
ATOM 2128 C C . PRO B 2 8 ? -7.088 150.949 95.611 1.00 178.95 8 PRO B C 1
ATOM 2129 O O . PRO B 2 8 ? -6.774 151.718 96.528 1.00 178.34 8 PRO B O 1
ATOM 2133 N N . ARG B 2 9 ? -8.369 150.623 95.379 1.00 176.70 9 ARG B N 1
ATOM 2134 C CA . ARG B 2 9 ? -9.433 151.281 96.146 1.00 152.41 9 ARG B CA 1
ATOM 2135 C C . ARG B 2 9 ? -9.439 150.835 97.609 1.00 152.11 9 ARG B C 1
ATOM 2136 O O . ARG B 2 9 ? -9.498 151.669 98.521 1.00 147.44 9 ARG B O 1
ATOM 2144 N N . ILE B 2 10 ? -9.373 149.522 97.854 1.00 154.44 10 ILE B N 1
ATOM 2145 C CA . ILE B 2 10 ? -9.280 149.008 99.214 1.00 145.86 10 ILE B CA 1
ATOM 2146 C C . ILE B 2 10 ? -7.934 149.383 99.815 1.00 153.57 10 ILE B C 1
ATOM 2147 O O . ILE B 2 10 ? -7.785 149.460 101.040 1.00 145.76 10 ILE B O 1
ATOM 2152 N N . ILE B 2 11 ? -6.953 149.617 98.942 1.00 167.99 11 ILE B N 1
ATOM 2153 C CA . ILE B 2 11 ? -5.582 149.970 99.291 1.00 171.32 11 ILE B CA 1
ATOM 2154 C C . ILE B 2 11 ? -5.489 151.266 100.091 1.00 167.22 11 ILE B C 1
ATOM 2155 O O . ILE B 2 11 ? -4.537 151.451 100.862 1.00 167.52 11 ILE B O 1
ATOM 2160 N N . TYR B 2 12 ? -6.456 152.179 99.939 1.00 168.00 12 TYR B N 1
ATOM 2161 C CA . TYR B 2 12 ? -6.316 153.483 100.583 1.00 175.88 12 TYR B CA 1
ATOM 2162 C C . TYR B 2 12 ? -6.210 153.369 102.096 1.00 174.34 12 TYR B C 1
ATOM 2163 O O . TYR B 2 12 ? -5.719 154.299 102.744 1.00 179.19 12 TYR B O 1
ATOM 2172 N N . SER B 2 13 ? -6.654 152.256 102.671 1.00 156.42 13 SER B N 1
ATOM 2173 C CA . SER B 2 13 ? -6.567 152.047 104.107 1.00 155.78 13 SER B CA 1
ATOM 2174 C C . SER B 2 13 ? -5.356 151.229 104.541 1.00 165.11 13 SER B C 1
ATOM 2175 O O . SER B 2 13 ? -4.743 151.554 105.558 1.00 155.93 13 SER B O 1
ATOM 2178 N N . ILE B 2 14 ? -4.965 150.208 103.773 1.00 194.83 14 ILE B N 1
ATOM 2179 C CA . ILE B 2 14 ? -3.822 149.382 104.164 1.00 198.72 14 ILE B CA 1
ATOM 2180 C C . ILE B 2 14 ? -2.473 150.014 103.824 1.00 202.39 14 ILE B C 1
ATOM 2181 O O . ILE B 2 14 ? -1.482 149.752 104.516 1.00 197.39 14 ILE B O 1
ATOM 2186 N N . LYS B 2 15 ? -2.377 150.821 102.765 1.00 175.89 15 LYS B N 1
ATOM 2187 C CA . LYS B 2 15 ? -1.117 151.525 102.541 1.00 164.91 15 LYS B CA 1
ATOM 2188 C C . LYS B 2 15 ? -0.853 152.515 103.667 1.00 165.83 15 LYS B C 1
ATOM 2189 O O . LYS B 2 15 ? 0.285 152.661 104.126 1.00 164.37 15 LYS B O 1
ATOM 2195 N N . LYS B 2 16 ? -1.900 153.201 104.118 1.00 168.60 16 LYS B N 1
ATOM 2196 C CA . LYS B 2 16 ? -1.858 154.114 105.251 1.00 170.01 16 LYS B CA 1
ATOM 2197 C C . LYS B 2 16 ? -1.837 153.398 106.601 1.00 178.24 16 LYS B C 1
ATOM 2198 O O . LYS B 2 16 ? -1.574 154.047 107.619 1.00 184.26 16 LYS B O 1
ATOM 2204 N N . ALA B 2 17 ? -2.113 152.092 106.640 1.00 168.33 17 ALA B N 1
ATOM 2205 C CA . ALA B 2 17 ? -2.183 151.328 107.883 1.00 161.03 17 ALA B CA 1
ATOM 2206 C C . ALA B 2 17 ? -0.900 150.595 108.259 1.00 164.39 17 ALA B C 1
ATOM 2207 O O . ALA B 2 17 ? -0.951 149.729 109.137 1.00 160.59 17 ALA B O 1
ATOM 2209 N N . HIS B 2 18 ? 0.232 150.879 107.610 1.00 181.43 18 HIS B N 1
ATOM 2210 C CA . HIS B 2 18 ? 1.511 150.296 108.033 1.00 188.03 18 HIS B CA 1
ATOM 2211 C C . HIS B 2 18 ? 1.505 148.766 107.943 1.00 192.42 18 HIS B C 1
ATOM 2212 O O . HIS B 2 18 ? 1.917 148.063 108.866 1.00 195.13 18 HIS B O 1
ATOM 2219 N N . LEU B 2 19 ? 1.011 148.242 106.817 1.00 172.95 19 LEU B N 1
ATOM 2220 C CA . LEU B 2 19 ? 1.030 146.790 106.596 1.00 162.79 19 LEU B CA 1
ATOM 2221 C C . LEU B 2 19 ? 0.903 146.503 105.094 1.00 163.40 19 LEU B C 1
ATOM 2222 O O . LEU B 2 19 ? -0.206 146.379 104.574 1.00 158.74 19 LEU B O 1
ATOM 2227 N N . HIS B 2 20 ? 2.046 146.402 104.410 1.00 171.35 20 HIS B N 1
ATOM 2228 C CA . HIS B 2 20 ? 2.040 146.162 102.970 1.00 174.52 20 HIS B CA 1
ATOM 2229 C C . HIS B 2 20 ? 2.797 144.899 102.573 1.00 174.88 20 HIS B C 1
ATOM 2230 O O . HIS B 2 20 ? 3.055 144.699 101.380 1.00 175.11 20 HIS B O 1
ATOM 2237 N N . ASP B 2 21 ? 3.157 144.044 103.526 1.00 176.41 21 ASP B N 1
ATOM 2238 C CA . ASP B 2 21 ? 3.781 142.762 103.226 1.00 161.28 21 ASP B CA 1
ATOM 2239 C C . ASP B 2 21 ? 2.701 141.688 103.222 1.00 144.00 21 ASP B C 1
ATOM 2240 O O . ASP B 2 21 ? 1.934 141.569 104.183 1.00 144.61 21 ASP B O 1
ATOM 2245 N N . TYR B 2 22 ? 2.646 140.913 102.137 1.00 127.81 22 TYR B N 1
ATOM 2246 C CA . TYR B 2 22 ? 1.535 139.989 101.930 1.00 120.98 22 TYR B CA 1
ATOM 2247 C C . TYR B 2 22 ? 1.463 138.906 103.004 1.00 124.94 22 TYR B C 1
ATOM 2248 O O . TYR B 2 22 ? 0.362 138.486 103.380 1.00 117.59 22 TYR B O 1
ATOM 2257 N N . GLY B 2 23 ? 2.607 138.449 103.513 1.00 127.45 23 GLY B N 1
ATOM 2258 C CA . GLY B 2 23 ? 2.589 137.400 104.524 1.00 108.91 23 GLY B CA 1
ATOM 2259 C C . GLY B 2 23 ? 2.001 137.852 105.850 1.00 111.75 23 GLY B C 1
ATOM 2260 O O . GLY B 2 23 ? 1.179 137.154 106.452 1.00 84.20 23 GLY B O 1
ATOM 2261 N N . THR B 2 24 ? 2.416 139.031 106.321 1.00 125.42 24 THR B N 1
ATOM 2262 C CA . THR B 2 24 ? 1.948 139.558 107.602 1.00 126.79 24 THR B CA 1
ATOM 2263 C C . THR B 2 24 ? 0.433 139.734 107.647 1.00 118.39 24 THR B C 1
ATOM 2264 O O . THR B 2 24 ? -0.164 139.675 108.728 1.00 116.17 24 THR B O 1
ATOM 2268 N N . ILE B 2 25 ? -0.199 139.955 106.493 1.00 116.86 25 ILE B N 1
ATOM 2269 C CA . ILE B 2 25 ? -1.634 140.237 106.449 1.00 111.33 25 ILE B CA 1
ATOM 2270 C C . ILE B 2 25 ? -2.445 139.054 106.969 1.00 113.15 25 ILE B C 1
ATOM 2271 O O . ILE B 2 25 ? -3.368 139.217 107.776 1.00 110.39 25 ILE B O 1
ATOM 2276 N N . LEU B 2 26 ? -2.102 137.848 106.531 1.00 117.80 26 LEU B N 1
ATOM 2277 C CA . LEU B 2 26 ? -2.895 136.653 106.800 1.00 113.15 26 LEU B CA 1
ATOM 2278 C C . LEU B 2 26 ? -2.866 136.194 108.256 1.00 123.47 26 LEU B C 1
ATOM 2279 O O . LEU B 2 26 ? -3.510 135.185 108.565 1.00 113.95 26 LEU B O 1
ATOM 2284 N N . SER B 2 27 ? -2.148 136.872 109.155 1.00 159.89 27 SER B N 1
ATOM 2285 C CA . SER B 2 27 ? -2.088 136.391 110.532 1.00 156.92 27 SER B CA 1
ATOM 2286 C C . SER B 2 27 ? -3.287 136.844 111.366 1.00 182.63 27 SER B C 1
ATOM 2287 O O . SER B 2 27 ? -3.886 136.036 112.083 1.00 163.66 27 SER B O 1
ATOM 2290 N N . LEU B 2 28 ? -3.654 138.121 111.294 1.00 146.49 28 LEU B N 1
ATOM 2291 C CA . LEU B 2 28 ? -4.663 138.659 112.198 1.00 147.22 28 LEU B CA 1
ATOM 2292 C C . LEU B 2 28 ? -6.084 138.505 111.658 1.00 151.46 28 LEU B C 1
ATOM 2293 O O . LEU B 2 28 ? -6.313 138.288 110.465 1.00 147.60 28 LEU B O 1
ATOM 2298 N N . SER B 2 29 ? -7.042 138.626 112.577 1.00 161.00 29 SER B N 1
ATOM 2299 C CA . SER B 2 29 ? -8.462 138.407 112.349 1.00 175.04 29 SER B CA 1
ATOM 2300 C C . SER B 2 29 ? -9.101 139.557 111.570 1.00 181.60 29 SER B C 1
ATOM 2301 O O . SER B 2 29 ? -8.582 140.675 111.513 1.00 177.32 29 SER B O 1
ATOM 2304 N N . ALA B 2 30 ? -10.262 139.258 110.974 1.00 173.52 30 ALA B N 1
ATOM 2305 C CA . ALA B 2 30 ? -11.011 140.257 110.213 1.00 167.13 30 ALA B CA 1
ATOM 2306 C C . ALA B 2 30 ? -11.475 141.410 111.095 1.00 179.06 30 ALA B C 1
ATOM 2307 O O . ALA B 2 30 ? -11.506 142.564 110.652 1.00 179.30 30 ALA B O 1
ATOM 2309 N N . ALA B 2 31 ? -11.849 141.122 112.344 1.00 226.84 31 ALA B N 1
ATOM 2310 C CA . ALA B 2 31 ? -12.240 142.204 113.241 1.00 225.84 31 ALA B CA 1
ATOM 2311 C C . ALA B 2 31 ? -11.025 143.016 113.658 1.00 221.77 31 ALA B C 1
ATOM 2312 O O . ALA B 2 31 ? -11.138 144.222 113.909 1.00 209.58 31 ALA B O 1
ATOM 2314 N N . ASP B 2 32 ? -9.860 142.370 113.741 1.00 183.97 32 ASP B N 1
ATOM 2315 C CA . ASP B 2 32 ? -8.625 143.096 113.999 1.00 171.48 32 ASP B CA 1
ATOM 2316 C C . ASP B 2 32 ? -8.228 143.936 112.790 1.00 173.87 32 ASP B C 1
ATOM 2317 O O . ASP B 2 32 ? -7.550 144.958 112.941 1.00 167.01 32 ASP B O 1
ATOM 2322 N N . ILE B 2 33 ? -8.629 143.512 111.587 1.00 193.11 33 ILE B N 1
ATOM 2323 C CA . ILE B 2 33 ? -8.473 144.359 110.406 1.00 196.60 33 ILE B CA 1
ATOM 2324 C C . ILE B 2 33 ? -9.300 145.625 110.571 1.00 195.05 33 ILE B C 1
ATOM 2325 O O . ILE B 2 33 ? -8.833 146.740 110.312 1.00 194.60 33 ILE B O 1
ATOM 2330 N N . GLN B 2 34 ? -10.551 145.459 111.004 1.00 178.12 34 GLN B N 1
ATOM 2331 C CA . GLN B 2 34 ? -11.421 146.594 111.282 1.00 167.08 34 GLN B CA 1
ATOM 2332 C C . GLN B 2 34 ? -10.835 147.489 112.363 1.00 163.13 34 GLN B C 1
ATOM 2333 O O . GLN B 2 34 ? -11.067 148.703 112.364 1.00 170.08 34 GLN B O 1
ATOM 2339 N N . ARG B 2 35 ? -10.097 146.903 113.306 1.00 158.90 35 ARG B N 1
ATOM 2340 C CA . ARG B 2 35 ? -9.443 147.695 114.340 1.00 154.86 35 ARG B CA 1
ATOM 2341 C C . ARG B 2 35 ? -8.354 148.588 113.754 1.00 158.23 35 ARG B C 1
ATOM 2342 O O . ARG B 2 35 ? -8.139 149.707 114.234 1.00 158.74 35 ARG B O 1
ATOM 2350 N N . MET B 2 36 ? -7.647 148.117 112.723 1.00 166.13 36 MET B N 1
ATOM 2351 C CA . MET B 2 36 ? -6.539 148.908 112.199 1.00 169.18 36 MET B CA 1
ATOM 2352 C C . MET B 2 36 ? -6.968 149.899 111.125 1.00 170.86 36 MET B C 1
ATOM 2353 O O . MET B 2 36 ? -6.432 151.011 111.069 1.00 172.19 36 MET B O 1
ATOM 2358 N N . THR B 2 37 ? -7.911 149.529 110.267 1.00 174.24 37 THR B N 1
ATOM 2359 C CA . THR B 2 37 ? -8.417 150.437 109.253 1.00 179.46 37 THR B CA 1
ATOM 2360 C C . THR B 2 37 ? -9.927 150.582 109.384 1.00 175.97 37 THR B C 1
ATOM 2361 O O . THR B 2 37 ? -10.607 149.722 109.948 1.00 175.19 37 THR B O 1
ATOM 2365 N N . ARG B 2 38 ? -10.455 151.667 108.819 1.00 174.12 38 ARG B N 1
ATOM 2366 C CA . ARG B 2 38 ? -11.895 151.918 108.830 1.00 171.90 38 ARG B CA 1
ATOM 2367 C C . ARG B 2 38 ? -12.584 151.164 107.690 1.00 177.19 38 ARG B C 1
ATOM 2368 O O . ARG B 2 38 ? -13.282 151.737 106.854 1.00 176.69 38 ARG B O 1
ATOM 2376 N N . LEU B 2 39 ? -12.372 149.851 107.663 1.00 163.85 39 LEU B N 1
ATOM 2377 C CA . LEU B 2 39 ? -12.952 149.010 106.630 1.00 154.06 39 LEU B CA 1
ATOM 2378 C C . LEU B 2 39 ? -13.887 147.987 107.256 1.00 155.32 39 LEU B C 1
ATOM 2379 O O . LEU B 2 39 ? -13.792 147.658 108.442 1.00 152.85 39 LEU B O 1
ATOM 2384 N N . SER B 2 40 ? -14.787 147.480 106.424 1.00 160.27 40 SER B N 1
ATOM 2385 C CA . SER B 2 40 ? -15.821 146.540 106.820 1.00 161.57 40 SER B CA 1
ATOM 2386 C C . SER B 2 40 ? -15.340 145.100 106.678 1.00 173.72 40 SER B C 1
ATOM 2387 O O . SER B 2 40 ? -14.311 144.813 106.062 1.00 174.79 40 SER B O 1
ATOM 2390 N N . ALA B 2 41 ? -16.105 144.185 107.279 1.00 189.31 41 ALA B N 1
ATOM 2391 C CA . ALA B 2 41 ? -15.839 142.767 107.076 1.00 195.32 41 ALA B CA 1
ATOM 2392 C C . ALA B 2 41 ? -15.972 142.395 105.607 1.00 211.25 41 ALA B C 1
ATOM 2393 O O . ALA B 2 41 ? -15.334 141.441 105.150 1.00 215.50 41 ALA B O 1
ATOM 2395 N N . SER B 2 42 ? -16.794 143.133 104.852 1.00 235.23 42 SER B N 1
ATOM 2396 C CA . SER B 2 42 ? -16.889 142.892 103.416 1.00 234.38 42 SER B CA 1
ATOM 2397 C C . SER B 2 42 ? -15.554 143.169 102.738 1.00 243.78 42 SER B C 1
ATOM 2398 O O . SER B 2 42 ? -15.153 142.450 101.816 1.00 245.29 42 SER B O 1
ATOM 2401 N N . ASP B 2 43 ? -14.853 144.216 103.181 1.00 216.35 43 ASP B N 1
ATOM 2402 C CA . ASP B 2 43 ? -13.544 144.522 102.618 1.00 207.09 43 ASP B CA 1
ATOM 2403 C C . ASP B 2 43 ? -12.453 143.702 103.292 1.00 199.64 43 ASP B C 1
ATOM 2404 O O . ASP B 2 43 ? -11.503 143.268 102.630 1.00 186.37 43 ASP B O 1
ATOM 2409 N N . VAL B 2 44 ? -12.569 143.487 104.605 1.00 194.25 44 VAL B N 1
ATOM 2410 C CA . VAL B 2 44 ? -11.567 142.703 105.321 1.00 183.38 44 VAL B CA 1
ATOM 2411 C C . VAL B 2 44 ? -11.539 141.272 104.799 1.00 181.36 44 VAL B C 1
ATOM 2412 O O . VAL B 2 44 ? -10.470 140.664 104.666 1.00 167.35 44 VAL B O 1
ATOM 2414 N N . HIS B 2 45 ? -12.713 140.709 104.505 1.00 187.48 45 HIS B N 1
ATOM 2415 C CA . HIS B 2 45 ? -12.773 139.371 103.921 1.00 180.42 45 HIS B CA 1
ATOM 2416 C C . HIS B 2 45 ? -12.175 139.346 102.520 1.00 170.74 45 HIS B C 1
ATOM 2417 O O . HIS B 2 45 ? -11.392 138.449 102.184 1.00 161.92 45 HIS B O 1
ATOM 2424 N N . GLN B 2 46 ? -12.532 140.327 101.688 1.00 175.41 46 GLN B N 1
ATOM 2425 C CA . GLN B 2 46 ? -12.016 140.369 100.323 1.00 168.98 46 GLN B CA 1
ATOM 2426 C C . GLN B 2 46 ? -10.549 140.778 100.267 1.00 157.47 46 GLN B C 1
ATOM 2427 O O . GLN B 2 46 ? -9.841 140.389 99.331 1.00 153.40 46 GLN B O 1
ATOM 2433 N N . LEU B 2 47 ? -10.075 141.564 101.235 1.00 157.01 47 LEU B N 1
ATOM 2434 C CA . LEU B 2 47 ? -8.653 141.894 101.285 1.00 150.07 47 LEU B CA 1
ATOM 2435 C C . LEU B 2 47 ? -7.806 140.642 101.482 1.00 144.69 47 LEU B C 1
ATOM 2436 O O . LEU B 2 47 ? -6.896 140.358 100.695 1.00 141.22 47 LEU B O 1
ATOM 2441 N N . GLN B 2 48 ? -8.097 139.875 102.534 1.00 142.70 48 GLN B N 1
ATOM 2442 C CA . GLN B 2 48 ? -7.309 138.685 102.834 1.00 130.16 48 GLN B CA 1
ATOM 2443 C C . GLN B 2 48 ? -7.567 137.548 101.855 1.00 132.92 48 GLN B C 1
ATOM 2444 O O . GLN B 2 48 ? -6.714 136.665 101.716 1.00 133.42 48 GLN B O 1
ATOM 2450 N N . LYS B 2 49 ? -8.720 137.540 101.181 1.00 134.69 49 LYS B N 1
ATOM 2451 C CA . LYS B 2 49 ? -8.963 136.521 100.164 1.00 135.62 49 LYS B CA 1
ATOM 2452 C C . LYS B 2 49 ? -8.034 136.698 98.968 1.00 137.07 49 LYS B C 1
ATOM 2453 O O . LYS B 2 49 ? -7.470 135.719 98.465 1.00 137.60 49 LYS B O 1
ATOM 2459 N N . THR B 2 50 ? -7.853 137.937 98.505 1.00 133.72 50 THR B N 1
ATOM 2460 C CA . THR B 2 50 ? -6.991 138.172 97.350 1.00 140.93 50 THR B CA 1
ATOM 2461 C C . THR B 2 50 ? -5.526 137.936 97.697 1.00 137.58 50 THR B C 1
ATOM 2462 O O . THR B 2 50 ? -4.761 137.432 96.867 1.00 132.32 50 THR B O 1
ATOM 2466 N N . VAL B 2 51 ? -5.117 138.301 98.915 1.00 131.11 51 VAL B N 1
ATOM 2467 C CA . VAL B 2 51 ? -3.743 138.054 99.348 1.00 125.99 51 VAL B CA 1
ATOM 2468 C C . VAL B 2 51 ? -3.451 136.558 99.353 1.00 123.17 51 VAL B C 1
ATOM 2469 O O . VAL B 2 51 ? -2.448 136.100 98.793 1.00 115.58 51 VAL B O 1
ATOM 2473 N N . ALA B 2 52 ? -4.324 135.774 99.994 1.00 119.18 52 ALA B N 1
ATOM 2474 C CA . ALA B 2 52 ? -4.108 134.333 100.080 1.00 112.18 52 ALA B CA 1
ATOM 2475 C C . ALA B 2 52 ? -4.122 133.681 98.704 1.00 121.86 52 ALA B C 1
ATOM 2476 O O . ALA B 2 52 ? -3.391 132.713 98.466 1.00 123.12 52 ALA B O 1
ATOM 2478 N N . GLU B 2 53 ? -4.944 134.194 97.787 1.00 136.85 53 GLU B N 1
ATOM 2479 C CA . GLU B 2 53 ? -4.972 133.685 96.421 1.00 146.04 53 GLU B CA 1
ATOM 2480 C C . GLU B 2 53 ? -3.802 134.188 95.589 1.00 131.42 53 GLU B C 1
ATOM 2481 O O . GLU B 2 53 ? -3.477 133.579 94.565 1.00 129.97 53 GLU B O 1
ATOM 2487 N N . ARG B 2 54 ? -3.165 135.283 96.009 1.00 126.57 54 ARG B N 1
ATOM 2488 C CA . ARG B 2 54 ? -2.034 135.828 95.268 1.00 135.58 54 ARG B CA 1
ATOM 2489 C C . ARG B 2 54 ? -0.789 134.971 95.477 1.00 124.69 54 ARG B C 1
ATOM 2490 O O . ARG B 2 54 ? 0.002 134.772 94.547 1.00 120.40 54 ARG B O 1
ATOM 2498 N N . ILE B 2 55 ? -0.613 134.439 96.687 1.00 122.59 55 ILE B N 1
ATOM 2499 C CA . ILE B 2 55 ? 0.607 133.718 97.037 1.00 115.30 55 ILE B CA 1
ATOM 2500 C C . ILE B 2 55 ? 0.724 132.480 96.160 1.00 117.32 55 ILE B C 1
ATOM 2501 O O . ILE B 2 55 ? -0.149 131.603 96.180 1.00 117.66 55 ILE B O 1
ATOM 2506 N N . ARG B 2 56 ? 1.798 132.406 95.376 1.00 121.00 56 ARG B N 1
ATOM 2507 C CA . ARG B 2 56 ? 2.004 131.243 94.524 1.00 122.74 56 ARG B CA 1
ATOM 2508 C C . ARG B 2 56 ? 2.347 130.038 95.392 1.00 107.44 56 ARG B C 1
ATOM 2509 O O . ARG B 2 56 ? 3.176 130.126 96.303 1.00 103.52 56 ARG B O 1
ATOM 2517 N N . ARG B 2 57 ? 1.697 128.913 95.108 1.00 109.44 57 ARG B N 1
ATOM 2518 C CA . ARG B 2 57 ? 1.896 127.680 95.850 1.00 101.05 57 ARG B CA 1
ATOM 2519 C C . ARG B 2 57 ? 1.566 126.521 94.923 1.00 102.19 57 ARG B C 1
ATOM 2520 O O . ARG B 2 57 ? 0.739 126.656 94.017 1.00 107.08 57 ARG B O 1
ATOM 2528 N N . THR B 2 58 ? 2.235 125.390 95.140 1.00 95.53 58 THR B N 1
ATOM 2529 C CA . THR B 2 58 ? 1.984 124.227 94.305 1.00 89.02 58 THR B CA 1
ATOM 2530 C C . THR B 2 58 ? 0.516 123.818 94.413 1.00 82.22 58 THR B C 1
ATOM 2531 O O . THR B 2 58 ? -0.041 123.778 95.517 1.00 72.81 58 THR B O 1
ATOM 2535 N N . PRO B 2 59 ? -0.136 123.515 93.294 1.00 74.53 59 PRO B N 1
ATOM 2536 C CA . PRO B 2 59 ? -1.585 123.298 93.310 1.00 76.61 59 PRO B CA 1
ATOM 2537 C C . PRO B 2 59 ? -1.991 121.970 93.931 1.00 88.04 59 PRO B C 1
ATOM 2538 O O . PRO B 2 59 ? -1.186 121.056 94.128 1.00 78.17 59 PRO B O 1
ATOM 2542 N N . HIS B 2 60 ? -3.284 121.897 94.246 1.00 77.04 60 HIS B N 1
ATOM 2543 C CA . HIS B 2 60 ? -3.900 120.701 94.806 1.00 65.88 60 HIS B CA 1
ATOM 2544 C C . HIS B 2 60 ? -3.701 119.493 93.896 1.00 59.50 60 HIS B C 1
ATOM 2545 O O . HIS B 2 60 ? -3.616 119.612 92.671 1.00 65.34 60 HIS B O 1
ATOM 2552 N N . THR B 2 61 ? -3.628 118.319 94.515 1.00 58.82 61 THR B N 1
ATOM 2553 C CA . THR B 2 61 ? -3.602 117.052 93.798 1.00 53.00 61 THR B CA 1
ATOM 2554 C C . THR B 2 61 ? -4.088 115.967 94.752 1.00 47.63 61 THR B C 1
ATOM 2555 O O . THR B 2 61 ? -4.479 116.246 95.889 1.00 58.08 61 THR B O 1
ATOM 2559 N N . THR B 2 62 ? -4.066 114.724 94.281 1.00 51.87 62 THR B N 1
ATOM 2560 C CA . THR B 2 62 ? -4.433 113.578 95.097 1.00 55.56 62 THR B CA 1
ATOM 2561 C C . THR B 2 62 ? -3.258 112.614 95.189 1.00 48.28 62 THR B C 1
ATOM 2562 O O . THR B 2 62 ? -2.344 112.635 94.360 1.00 48.38 62 THR B O 1
ATOM 2566 N N . ALA B 2 63 ? -3.290 111.767 96.223 1.00 41.68 63 ALA B N 1
ATOM 2567 C CA . ALA B 2 63 ? -2.274 110.728 96.358 1.00 42.65 63 ALA B CA 1
ATOM 2568 C C . ALA B 2 63 ? -2.257 109.814 95.142 1.00 50.58 63 ALA B C 1
ATOM 2569 O O . ALA B 2 63 ? -1.201 109.287 94.772 1.00 49.81 63 ALA B O 1
ATOM 2571 N N . PHE B 2 64 ? -3.417 109.610 94.512 1.00 50.28 64 PHE B N 1
ATOM 2572 C CA . PHE B 2 64 ? -3.479 108.786 93.310 1.00 45.64 64 PHE B CA 1
ATOM 2573 C C . PHE B 2 64 ? -2.664 109.399 92.180 1.00 60.89 64 PHE B C 1
ATOM 2574 O O . PHE B 2 64 ? -2.009 108.680 91.416 1.00 61.71 64 PHE B O 1
ATOM 2582 N N . HIS B 2 65 ? -2.698 110.728 92.052 1.00 56.98 65 HIS B N 1
ATOM 2583 C CA . HIS B 2 65 ? -1.876 111.389 91.045 1.00 57.04 65 HIS B CA 1
ATOM 2584 C C . HIS B 2 65 ? -0.394 111.216 91.350 1.00 56.08 65 HIS B C 1
ATOM 2585 O O . HIS B 2 65 ? 0.401 110.948 90.444 1.00 63.88 65 HIS B O 1
ATOM 2592 N N . LEU B 2 66 ? -0.001 111.384 92.618 1.00 49.35 66 LEU B N 1
ATOM 2593 C CA . LEU B 2 66 ? 1.388 111.156 93.008 1.00 47.13 66 LEU B CA 1
ATOM 2594 C C . LEU B 2 66 ? 1.848 109.753 92.639 1.00 54.36 66 LEU B C 1
ATOM 2595 O O . LEU B 2 66 ? 3.026 109.541 92.325 1.00 62.67 66 LEU B O 1
ATOM 2600 N N . HIS B 2 67 ? 0.930 108.788 92.667 1.00 53.06 67 HIS B N 1
ATOM 2601 C CA . HIS B 2 67 ? 1.228 107.389 92.396 1.00 49.17 67 HIS B CA 1
ATOM 2602 C C . HIS B 2 67 ? 1.378 107.074 90.911 1.00 54.45 67 HIS B C 1
ATOM 2603 O O . HIS B 2 67 ? 1.930 106.021 90.572 1.00 56.31 67 HIS B O 1
ATOM 2610 N N . ARG B 2 68 ? 0.948 107.966 90.020 1.00 56.61 68 ARG B N 1
ATOM 2611 C CA . ARG B 2 68 ? 0.648 107.580 88.643 1.00 64.46 68 ARG B CA 1
ATOM 2612 C C . ARG B 2 68 ? 1.765 107.824 87.631 1.00 66.01 68 ARG B C 1
ATOM 2613 O O . ARG B 2 68 ? 1.920 107.011 86.714 1.00 82.23 68 ARG B O 1
ATOM 2621 N N . ARG B 2 69 ? 2.549 108.895 87.722 1.00 59.18 69 ARG B N 1
ATOM 2622 C CA . ARG B 2 69 ? 2.658 110.060 88.583 1.00 53.32 69 ARG B CA 1
ATOM 2623 C C . ARG B 2 69 ? 2.277 111.280 87.743 1.00 63.68 69 ARG B C 1
ATOM 2624 O O . ARG B 2 69 ? 3.052 111.746 86.906 1.00 59.29 69 ARG B O 1
ATOM 2632 N N . SER B 2 70 ? 1.078 111.807 87.968 1.00 64.05 70 SER B N 1
ATOM 2633 C CA . SER B 2 70 ? 0.454 112.714 87.013 1.00 48.49 70 SER B CA 1
ATOM 2634 C C . SER B 2 70 ? -0.219 113.872 87.738 1.00 58.30 70 SER B C 1
ATOM 2635 O O . SER B 2 70 ? -1.387 114.193 87.512 1.00 77.66 70 SER B O 1
ATOM 2638 N N . GLY B 2 71 ? 0.535 114.517 88.621 1.00 61.21 71 GLY B N 1
ATOM 2639 C CA . GLY B 2 71 ? 0.131 115.766 89.214 1.00 55.62 71 GLY B CA 1
ATOM 2640 C C . GLY B 2 71 ? 1.135 116.850 88.877 1.00 64.11 71 GLY B C 1
ATOM 2641 O O . GLY B 2 71 ? 1.774 116.828 87.819 1.00 58.87 71 GLY B O 1
ATOM 2642 N N . PRO B 2 72 ? 1.290 117.824 89.771 1.00 56.65 72 PRO B N 1
ATOM 2643 C CA . PRO B 2 72 ? 2.389 118.788 89.625 1.00 65.02 72 PRO B CA 1
ATOM 2644 C C . PRO B 2 72 ? 3.735 118.079 89.578 1.00 59.20 72 PRO B C 1
ATOM 2645 O O . PRO B 2 72 ? 4.019 117.194 90.388 1.00 62.04 72 PRO B O 1
ATOM 2649 N N . ALA B 2 73 ? 4.563 118.476 88.610 1.00 62.79 73 ALA B N 1
ATOM 2650 C CA . ALA B 2 73 ? 5.840 117.802 88.409 1.00 51.33 73 ALA B CA 1
ATOM 2651 C C . ALA B 2 73 ? 6.778 118.005 89.590 1.00 52.40 73 ALA B C 1
ATOM 2652 O O . ALA B 2 73 ? 7.571 117.111 89.907 1.00 58.47 73 ALA B O 1
ATOM 2654 N N . GLU B 2 74 ? 6.703 119.159 90.260 1.00 43.86 74 GLU B N 1
ATOM 2655 C CA . GLU B 2 74 ? 7.598 119.412 91.383 1.00 48.98 74 GLU B CA 1
ATOM 2656 C C . GLU B 2 74 ? 7.290 118.538 92.594 1.00 51.77 74 GLU B C 1
ATOM 2657 O O . GLU B 2 74 ? 8.009 118.626 93.596 1.00 50.15 74 GLU B O 1
ATOM 2663 N N . LEU B 2 75 ? 6.251 117.705 92.533 1.00 53.69 75 LEU B N 1
ATOM 2664 C CA . LEU B 2 75 ? 5.960 116.753 93.593 1.00 47.46 75 LEU B CA 1
ATOM 2665 C C . LEU B 2 75 ? 6.499 115.363 93.296 1.00 49.11 75 LEU B C 1
ATOM 2666 O O . LEU B 2 75 ? 6.476 114.504 94.185 1.00 51.52 75 LEU B O 1
ATOM 2671 N N . ASN B 2 76 ? 6.982 115.122 92.080 1.00 45.94 76 ASN B N 1
ATOM 2672 C CA . ASN B 2 76 ? 7.582 113.840 91.744 1.00 40.36 76 ASN B CA 1
ATOM 2673 C C . ASN B 2 76 ? 9.009 113.779 92.267 1.00 44.86 76 ASN B C 1
ATOM 2674 O O . ASN B 2 76 ? 9.739 114.775 92.250 1.00 45.99 76 ASN B O 1
ATOM 2679 N N . ARG B 2 77 ? 9.404 112.598 92.728 1.00 43.74 77 ARG B N 1
ATOM 2680 C CA . ARG B 2 77 ? 10.763 112.345 93.173 1.00 40.57 77 ARG B CA 1
ATOM 2681 C C . ARG B 2 77 ? 11.397 111.293 92.275 1.00 31.91 77 ARG B C 1
ATOM 2682 O O . ARG B 2 77 ? 10.710 110.475 91.661 1.00 41.48 77 ARG B O 1
ATOM 2690 N N . ASP B 2 78 ? 12.721 111.319 92.207 1.00 38.12 78 ASP B N 1
ATOM 2691 C CA . ASP B 2 78 ? 13.473 110.357 91.422 1.00 30.17 78 ASP B CA 1
ATOM 2692 C C . ASP B 2 78 ? 14.368 109.536 92.338 1.00 42.37 78 ASP B C 1
ATOM 2693 O O . ASP B 2 78 ? 14.780 109.996 93.408 1.00 39.95 78 ASP B O 1
ATOM 2698 N N . HIS B 2 79 ? 14.656 108.309 91.915 1.00 42.46 79 HIS B N 1
ATOM 2699 C CA . HIS B 2 79 ? 15.550 107.422 92.643 1.00 38.88 79 HIS B CA 1
ATOM 2700 C C . HIS B 2 79 ? 16.934 107.465 92.012 1.00 38.68 79 HIS B C 1
ATOM 2701 O O . HIS B 2 79 ? 17.074 107.299 90.795 1.00 35.95 79 HIS B O 1
ATOM 2708 N N . LEU B 2 80 ? 17.946 107.697 92.839 1.00 39.60 80 LEU B N 1
ATOM 2709 C CA . LEU B 2 80 ? 19.338 107.529 92.449 1.00 36.25 80 LEU B CA 1
ATOM 2710 C C . LEU B 2 80 ? 19.802 106.157 92.918 1.00 44.77 80 LEU B C 1
ATOM 2711 O O . LEU B 2 80 ? 19.736 105.852 94.114 1.00 39.99 80 LEU B O 1
ATOM 2716 N N . THR B 2 81 ? 20.253 105.330 91.981 1.00 39.33 81 THR B N 1
ATOM 2717 C CA . THR B 2 81 ? 20.728 104.004 92.342 1.00 42.58 81 THR B CA 1
ATOM 2718 C C . THR B 2 81 ? 22.001 104.110 93.172 1.00 39.63 81 THR B C 1
ATOM 2719 O O . THR B 2 81 ? 22.809 105.028 92.998 1.00 42.17 81 THR B O 1
ATOM 2723 N N . THR B 2 82 ? 22.163 103.171 94.100 1.00 35.21 82 THR B N 1
ATOM 2724 C CA . THR B 2 82 ? 23.426 103.029 94.810 1.00 39.23 82 THR B CA 1
ATOM 2725 C C . THR B 2 82 ? 24.477 102.305 93.983 1.00 44.08 82 THR B C 1
ATOM 2726 O O . THR B 2 82 ? 25.624 102.191 94.426 1.00 51.52 82 THR B O 1
ATOM 2730 N N . GLY B 2 83 ? 24.115 101.823 92.794 1.00 41.20 83 GLY B N 1
ATOM 2731 C CA . GLY B 2 83 ? 24.990 101.008 91.986 1.00 49.53 83 GLY B CA 1
ATOM 2732 C C . GLY B 2 83 ? 24.872 99.522 92.241 1.00 41.66 83 GLY B C 1
ATOM 2733 O O . GLY B 2 83 ? 25.358 98.729 91.425 1.00 49.40 83 GLY B O 1
ATOM 2734 N N . CYS B 2 84 ? 24.251 99.122 93.346 1.00 44.36 84 CYS B N 1
ATOM 2735 C CA . CYS B 2 84 ? 24.026 97.723 93.675 1.00 44.08 84 CYS B CA 1
ATOM 2736 C C . CYS B 2 84 ? 22.530 97.460 93.772 1.00 54.21 84 CYS B C 1
ATOM 2737 O O . CYS B 2 84 ? 21.805 98.207 94.440 1.00 52.47 84 CYS B O 1
ATOM 2740 N N . GLN B 2 85 ? 22.074 96.402 93.099 1.00 53.87 85 GLN B N 1
ATOM 2741 C CA . GLN B 2 85 ? 20.654 96.068 93.111 1.00 49.59 85 GLN B CA 1
ATOM 2742 C C . GLN B 2 85 ? 20.185 95.700 94.513 1.00 48.06 85 GLN B C 1
ATOM 2743 O O . GLN B 2 85 ? 19.045 95.993 94.891 1.00 48.78 85 GLN B O 1
ATOM 2749 N N . GLN B 2 86 ? 21.051 95.055 95.298 1.00 48.99 86 GLN B N 1
ATOM 2750 C CA . GLN B 2 86 ? 20.657 94.626 96.635 1.00 48.81 86 GLN B CA 1
ATOM 2751 C C . GLN B 2 86 ? 20.420 95.816 97.561 1.00 49.29 86 GLN B C 1
ATOM 2752 O O . GLN B 2 86 ? 19.435 95.834 98.308 1.00 55.05 86 GLN B O 1
ATOM 2758 N N . LEU B 2 87 ? 21.308 96.815 97.540 1.00 44.99 87 LEU B N 1
ATOM 2759 C CA . LEU B 2 87 ? 21.059 98.010 98.344 1.00 49.35 87 LEU B CA 1
ATOM 2760 C C . LEU B 2 87 ? 19.857 98.795 97.827 1.00 51.15 87 LEU B C 1
ATOM 2761 O O . LEU B 2 87 ? 19.112 99.382 98.620 1.00 42.95 87 LEU B O 1
ATOM 2766 N N . ASP B 2 88 ? 19.658 98.834 96.504 1.00 40.99 88 ASP B N 1
ATOM 2767 C CA . ASP B 2 88 ? 18.533 99.589 95.955 1.00 44.29 88 ASP B CA 1
ATOM 2768 C C . ASP B 2 88 ? 17.197 99.056 96.463 1.00 45.28 88 ASP B C 1
ATOM 2769 O O . ASP B 2 88 ? 16.318 99.836 96.853 1.00 38.08 88 ASP B O 1
ATOM 2774 N N . SER B 2 89 ? 17.025 97.732 96.477 1.00 36.20 89 SER B N 1
ATOM 2775 C CA . SER B 2 89 ? 15.771 97.166 96.965 1.00 39.54 89 SER B CA 1
ATOM 2776 C C . SER B 2 89 ? 15.617 97.396 98.463 1.00 40.34 89 SER B C 1
ATOM 2777 O O . SER B 2 89 ? 14.506 97.634 98.950 1.00 50.38 89 SER B O 1
ATOM 2780 N N . PHE B 2 90 ? 16.723 97.322 99.207 1.00 36.74 90 PHE B N 1
ATOM 2781 C CA . PHE B 2 90 ? 16.693 97.634 100.632 1.00 40.70 90 PHE B CA 1
ATOM 2782 C C . PHE B 2 90 ? 16.201 99.056 100.879 1.00 44.34 90 PHE B C 1
ATOM 2783 O O . PHE B 2 90 ? 15.536 99.319 101.888 1.00 44.03 90 PHE B O 1
ATOM 2791 N N . LEU B 2 91 ? 16.518 99.982 99.975 1.00 41.74 91 LEU B N 1
ATOM 2792 C CA . LEU B 2 91 ? 16.071 101.363 100.077 1.00 36.49 91 LEU B CA 1
ATOM 2793 C C . LEU B 2 91 ? 14.827 101.633 99.242 1.00 39.15 91 LEU B C 1
ATOM 2794 O O . LEU B 2 91 ? 14.461 102.799 99.057 1.00 45.28 91 LEU B O 1
ATOM 2799 N N . ARG B 2 92 ? 14.174 100.582 98.740 1.00 42.25 92 ARG B N 1
ATOM 2800 C CA . ARG B 2 92 ? 12.967 100.705 97.916 1.00 42.13 92 ARG B CA 1
ATOM 2801 C C . ARG B 2 92 ? 13.201 101.613 96.710 1.00 38.13 92 ARG B C 1
ATOM 2802 O O . ARG B 2 92 ? 12.346 102.417 96.333 1.00 48.64 92 ARG B O 1
ATOM 2810 N N . GLY B 2 93 ? 14.371 101.477 96.091 1.00 38.12 93 GLY B N 1
ATOM 2811 C CA . GLY B 2 93 ? 14.684 102.250 94.907 1.00 32.04 93 GLY B CA 1
ATOM 2812 C C . GLY B 2 93 ? 16.038 102.932 94.947 1.00 46.79 93 GLY B C 1
ATOM 2813 O O . GLY B 2 93 ? 16.677 103.110 93.905 1.00 37.35 93 GLY B O 1
ATOM 2814 N N . GLY B 2 94 ? 16.489 103.321 96.142 1.00 37.71 94 GLY B N 1
ATOM 2815 C CA . GLY B 2 94 ? 17.737 104.037 96.295 1.00 39.12 94 GLY B CA 1
ATOM 2816 C C . GLY B 2 94 ? 17.532 105.386 96.963 1.00 44.63 94 GLY B C 1
ATOM 2817 O O . GLY B 2 94 ? 16.574 105.585 97.724 1.00 51.94 94 GLY B O 1
ATOM 2818 N N . ILE B 2 95 ? 18.444 106.308 96.676 1.00 40.87 95 ILE B N 1
ATOM 2819 C CA . ILE B 2 95 ? 18.416 107.632 97.287 1.00 39.58 95 ILE B CA 1
ATOM 2820 C C . ILE B 2 95 ? 17.318 108.454 96.625 1.00 43.02 95 ILE B C 1
ATOM 2821 O O . ILE B 2 95 ? 17.244 108.537 95.392 1.00 39.07 95 ILE B O 1
ATOM 2826 N N . LEU B 2 96 ? 16.464 109.068 97.439 1.00 29.10 96 LEU B N 1
ATOM 2827 C CA . LEU B 2 96 ? 15.365 109.872 96.929 1.00 37.68 96 LEU B CA 1
ATOM 2828 C C . LEU B 2 96 ? 15.784 111.324 96.756 1.00 37.59 96 LEU B C 1
ATOM 2829 O O . LEU B 2 96 ? 16.469 111.894 97.610 1.00 46.22 96 LEU B O 1
ATOM 2834 N N . THR B 2 97 ? 15.362 111.917 95.642 1.00 35.29 97 THR B N 1
ATOM 2835 C CA . THR B 2 97 ? 15.551 113.343 95.443 1.00 41.06 97 THR B CA 1
ATOM 2836 C C . THR B 2 97 ? 14.599 114.126 96.343 1.00 35.78 97 THR B C 1
ATOM 2837 O O . THR B 2 97 ? 13.628 113.589 96.880 1.00 34.74 97 THR B O 1
ATOM 2841 N N . ARG B 2 98 ? 14.890 115.418 96.496 1.00 42.66 98 ARG B N 1
ATOM 2842 C CA . ARG B 2 98 ? 14.126 116.326 97.359 1.00 39.23 98 ARG B CA 1
ATOM 2843 C C . ARG B 2 98 ? 14.085 115.844 98.808 1.00 34.20 98 ARG B C 1
ATOM 2844 O O . ARG B 2 98 ? 13.144 116.144 99.543 1.00 42.63 98 ARG B O 1
ATOM 2852 N N . THR B 2 99 ? 15.094 115.089 99.238 1.00 34.69 99 THR B N 1
ATOM 2853 C CA . THR B 2 99 ? 15.174 114.624 100.614 1.00 34.59 99 THR B CA 1
ATOM 2854 C C . THR B 2 99 ? 16.573 114.859 101.161 1.00 38.36 99 THR B C 1
ATOM 2855 O O . THR B 2 99 ? 17.548 114.972 100.413 1.00 45.60 99 THR B O 1
ATOM 2859 N N . LEU B 2 100 ? 16.657 114.927 102.487 1.00 46.98 100 LEU B N 1
ATOM 2860 C CA . LEU B 2 100 ? 17.930 114.932 103.200 1.00 33.89 100 LEU B CA 1
ATOM 2861 C C . LEU B 2 100 ? 18.139 113.545 103.797 1.00 35.86 100 LEU B C 1
ATOM 2862 O O . LEU B 2 100 ? 17.418 113.141 104.716 1.00 45.15 100 LEU B O 1
ATOM 2867 N N . THR B 2 101 ? 19.119 112.817 103.274 1.00 31.64 101 THR B N 1
ATOM 2868 C CA . THR B 2 101 ? 19.479 111.505 103.791 1.00 31.93 101 THR B CA 1
ATOM 2869 C C . THR B 2 101 ? 20.742 111.649 104.630 1.00 36.05 101 THR B C 1
ATOM 2870 O O . THR B 2 101 ? 21.760 112.150 104.142 1.00 35.26 101 THR B O 1
ATOM 2874 N N . GLU B 2 102 ? 20.676 111.210 105.881 1.00 35.95 102 GLU B N 1
ATOM 2875 C CA . GLU B 2 102 ? 21.827 111.228 106.772 1.00 33.64 102 GLU B CA 1
ATOM 2876 C C . GLU B 2 102 ? 22.429 109.834 106.834 1.00 35.04 102 GLU B C 1
ATOM 2877 O O . GLU B 2 102 ? 21.717 108.856 107.082 1.00 39.90 102 GLU B O 1
ATOM 2883 N N . ILE B 2 103 ? 23.733 109.750 106.610 1.00 38.70 103 ILE B N 1
ATOM 2884 C CA . ILE B 2 103 ? 24.467 108.496 106.697 1.00 41.57 103 ILE B CA 1
ATOM 2885 C C . ILE B 2 103 ? 25.397 108.615 107.895 1.00 41.53 103 ILE B C 1
ATOM 2886 O O . ILE B 2 103 ? 26.490 109.183 107.799 1.00 44.67 103 ILE B O 1
ATOM 2891 N N . ALA B 2 104 ? 24.960 108.088 109.030 1.00 37.94 104 ALA B N 1
ATOM 2892 C CA . ALA B 2 104 ? 25.795 108.050 110.216 1.00 45.73 104 ALA B CA 1
ATOM 2893 C C . ALA B 2 104 ? 26.544 106.725 110.295 1.00 49.32 104 ALA B C 1
ATOM 2894 O O . ALA B 2 104 ? 26.185 105.740 109.647 1.00 44.50 104 ALA B O 1
ATOM 2896 N N . GLY B 2 105 ? 27.615 106.722 111.080 1.00 51.63 105 GLY B N 1
ATOM 2897 C CA . GLY B 2 105 ? 28.345 105.497 111.331 1.00 54.67 105 GLY B CA 1
ATOM 2898 C C . GLY B 2 105 ? 29.656 105.711 112.056 1.00 61.95 105 GLY B C 1
ATOM 2899 O O . GLY B 2 105 ? 30.186 106.826 112.080 1.00 57.89 105 GLY B O 1
ATOM 2900 N N . GLU B 2 106 ? 30.192 104.645 112.648 1.00 63.04 106 GLU B N 1
ATOM 2901 C CA . GLU B 2 106 ? 31.463 104.741 113.344 1.00 62.94 106 GLU B CA 1
ATOM 2902 C C . GLU B 2 106 ? 32.589 104.964 112.341 1.00 57.54 106 GLU B C 1
ATOM 2903 O O . GLU B 2 106 ? 32.385 105.000 111.124 1.00 54.34 106 GLU B O 1
ATOM 2909 N N . SER B 2 107 ? 33.799 105.126 112.864 1.00 62.25 107 SER B N 1
ATOM 2910 C CA . SER B 2 107 ? 34.932 105.389 111.997 1.00 60.10 107 SER B CA 1
ATOM 2911 C C . SER B 2 107 ? 35.209 104.162 111.135 1.00 57.89 107 SER B C 1
ATOM 2912 O O . SER B 2 107 ? 34.988 103.021 111.551 1.00 63.48 107 SER B O 1
ATOM 2915 N N . ALA B 2 108 ? 35.729 104.413 109.938 1.00 55.24 108 ALA B N 1
ATOM 2916 C CA . ALA B 2 108 ? 36.003 103.385 108.935 1.00 66.93 108 ALA B CA 1
ATOM 2917 C C . ALA B 2 108 ? 34.862 102.375 108.812 1.00 56.88 108 ALA B C 1
ATOM 2918 O O . ALA B 2 108 ? 35.062 101.159 108.827 1.00 65.36 108 ALA B O 1
ATOM 2920 N N . SER B 2 109 ? 33.642 102.895 108.677 1.00 50.99 109 SER B N 1
ATOM 2921 C CA . SER B 2 109 ? 32.467 102.054 108.487 1.00 56.48 109 SER B CA 1
ATOM 2922 C C . SER B 2 109 ? 31.990 102.049 107.042 1.00 56.24 109 SER B C 1
ATOM 2923 O O . SER B 2 109 ? 31.089 101.273 106.702 1.00 46.10 109 SER B O 1
ATOM 2926 N N . GLY B 2 110 ? 32.567 102.898 106.195 1.00 43.81 110 GLY B N 1
ATOM 2927 C CA . GLY B 2 110 ? 32.228 102.964 104.791 1.00 52.34 110 GLY B CA 1
ATOM 2928 C C . GLY B 2 110 ? 31.432 104.182 104.366 1.00 49.22 110 GLY B C 1
ATOM 2929 O O . GLY B 2 110 ? 31.005 104.241 103.207 1.00 49.10 110 GLY B O 1
ATOM 2930 N N . LYS B 2 111 ? 31.222 105.153 105.261 1.00 49.15 111 LYS B N 1
ATOM 2931 C CA . LYS B 2 111 ? 30.424 106.330 104.923 1.00 52.01 111 LYS B CA 1
ATOM 2932 C C . LYS B 2 111 ? 31.004 107.073 103.724 1.00 50.71 111 LYS B C 1
ATOM 2933 O O . LYS B 2 111 ? 30.275 107.439 102.794 1.00 50.72 111 LYS B O 1
ATOM 2939 N N . THR B 2 112 ? 32.318 107.305 103.728 1.00 48.53 112 THR B N 1
ATOM 2940 C CA . THR B 2 112 ? 32.943 108.024 102.622 1.00 48.82 112 THR B CA 1
ATOM 2941 C C . THR B 2 112 ? 32.905 107.200 101.339 1.00 40.96 112 THR B C 1
ATOM 2942 O O . THR B 2 112 ? 32.658 107.742 100.256 1.00 47.27 112 THR B O 1
ATOM 2946 N N . GLN B 2 113 ? 33.166 105.893 101.440 1.00 42.08 113 GLN B N 1
ATOM 2947 C CA . GLN B 2 113 ? 33.081 105.019 100.272 1.00 47.11 113 GLN B CA 1
ATOM 2948 C C . GLN B 2 113 ? 31.709 105.106 99.613 1.00 46.09 113 GLN B C 1
ATOM 2949 O O . GLN B 2 113 ? 31.603 105.260 98.389 1.00 42.25 113 GLN B O 1
ATOM 2955 N N . LEU B 2 114 ? 30.644 105.003 100.416 1.00 44.41 114 LEU B N 1
ATOM 2956 C CA . LEU B 2 114 ? 29.286 105.072 99.880 1.00 39.17 114 LEU B CA 1
ATOM 2957 C C . LEU B 2 114 ? 29.043 106.390 99.153 1.00 44.28 114 LEU B C 1
ATOM 2958 O O . LEU B 2 114 ? 28.508 106.410 98.038 1.00 39.64 114 LEU B O 1
ATOM 2963 N N . CYS B 2 115 ? 29.438 107.505 99.772 1.00 31.01 115 CYS B N 1
ATOM 2964 C CA . CYS B 2 115 ? 29.186 108.808 99.168 1.00 41.64 115 CYS B CA 1
ATOM 2965 C C . CYS B 2 115 ? 29.952 108.968 97.863 1.00 38.76 115 CYS B C 1
ATOM 2966 O O . CYS B 2 115 ? 29.421 109.506 96.884 1.00 37.04 115 CYS B O 1
ATOM 2969 N N . MET B 2 116 ? 31.207 108.517 97.833 1.00 38.02 116 MET B N 1
ATOM 2970 C CA . MET B 2 116 ? 31.975 108.563 96.595 1.00 36.95 116 MET B CA 1
ATOM 2971 C C . MET B 2 116 ? 31.311 107.729 95.507 1.00 42.80 116 MET B C 1
ATOM 2972 O O . MET B 2 116 ? 31.325 108.106 94.328 1.00 49.02 116 MET B O 1
ATOM 2977 N N . GLN B 2 117 ? 30.720 106.592 95.885 1.00 35.54 117 GLN B N 1
ATOM 2978 C CA . GLN B 2 117 ? 30.040 105.750 94.906 1.00 30.76 117 GLN B CA 1
ATOM 2979 C C . GLN B 2 117 ? 28.833 106.465 94.313 1.00 45.44 117 GLN B C 1
ATOM 2980 O O . GLN B 2 117 ? 28.540 106.323 93.120 1.00 41.97 117 GLN B O 1
ATOM 2986 N N . LEU B 2 118 ? 28.122 107.243 95.133 1.00 38.40 118 LEU B N 1
ATOM 2987 C CA . LEU B 2 118 ? 26.977 107.991 94.628 1.00 35.31 118 LEU B CA 1
ATOM 2988 C C . LEU B 2 118 ? 27.413 109.139 93.729 1.00 38.46 118 LEU B C 1
ATOM 2989 O O . LEU B 2 118 ? 26.665 109.536 92.829 1.00 39.88 118 LEU B O 1
ATOM 2994 N N . CYS B 2 119 ? 28.606 109.693 93.959 1.00 35.84 119 CYS B N 1
ATOM 2995 C CA . CYS B 2 119 ? 29.152 110.667 93.022 1.00 39.00 119 CYS B CA 1
ATOM 2996 C C . CYS B 2 119 ? 29.380 110.064 91.644 1.00 40.24 119 CYS B C 1
ATOM 2997 O O . CYS B 2 119 ? 29.417 110.805 90.655 1.00 40.61 119 CYS B O 1
ATOM 3000 N N . LEU B 2 120 ? 29.542 108.743 91.553 1.00 40.65 120 LEU B N 1
ATOM 3001 C CA . LEU B 2 120 ? 29.637 108.086 90.255 1.00 41.58 120 LEU B CA 1
ATOM 3002 C C . LEU B 2 120 ? 28.258 107.760 89.691 1.00 48.59 120 LEU B C 1
ATOM 3003 O O . LEU B 2 120 ? 27.974 108.059 88.527 1.00 50.31 120 LEU B O 1
ATOM 3008 N N . THR B 2 121 ? 27.390 107.154 90.508 1.00 43.70 121 THR B N 1
ATOM 3009 C CA . THR B 2 121 ? 26.091 106.714 90.009 1.00 42.37 121 THR B CA 1
ATOM 3010 C C . THR B 2 121 ? 25.199 107.888 89.622 1.00 44.16 121 THR B C 1
ATOM 3011 O O . THR B 2 121 ? 24.315 107.732 88.774 1.00 45.24 121 THR B O 1
ATOM 3015 N N . VAL B 2 122 ? 25.400 109.060 90.235 1.00 42.33 122 VAL B N 1
ATOM 3016 C CA . VAL B 2 122 ? 24.579 110.220 89.895 1.00 41.82 122 VAL B CA 1
ATOM 3017 C C . VAL B 2 122 ? 24.796 110.635 88.445 1.00 42.36 122 VAL B C 1
ATOM 3018 O O . VAL B 2 122 ? 23.900 111.210 87.814 1.00 39.08 122 VAL B O 1
ATOM 3022 N N . GLN B 2 123 ? 25.967 110.338 87.887 1.00 50.24 123 GLN B N 1
ATOM 3023 C CA . GLN B 2 123 ? 26.307 110.756 86.535 1.00 44.57 123 GLN B CA 1
ATOM 3024 C C . GLN B 2 123 ? 25.815 109.791 85.467 1.00 44.57 123 GLN B C 1
ATOM 3025 O O . GLN B 2 123 ? 25.854 110.135 84.281 1.00 42.19 123 GLN B O 1
ATOM 3031 N N . LEU B 2 124 ? 25.361 108.604 85.854 1.00 43.19 124 LEU B N 1
ATOM 3032 C CA . LEU B 2 124 ? 24.813 107.668 84.895 1.00 44.67 124 LEU B CA 1
ATOM 3033 C C . LEU B 2 124 ? 23.521 108.217 84.302 1.00 44.88 124 LEU B C 1
ATOM 3034 O O . LEU B 2 124 ? 22.842 109.040 84.921 1.00 48.23 124 LEU B O 1
ATOM 3039 N N . PRO B 2 125 ? 23.163 107.786 83.096 1.00 54.57 125 PRO B N 1
ATOM 3040 C CA . PRO B 2 125 ? 21.867 108.177 82.538 1.00 49.20 125 PRO B CA 1
ATOM 3041 C C . PRO B 2 125 ? 20.725 107.595 83.357 1.00 56.86 125 PRO B C 1
ATOM 3042 O O . PRO B 2 125 ? 20.879 106.615 84.089 1.00 51.57 125 PRO B O 1
ATOM 3046 N N . GLU B 2 126 ? 19.559 108.232 83.225 1.00 59.50 126 GLU B N 1
ATOM 3047 C CA . GLU B 2 126 ? 18.398 107.843 84.019 1.00 48.60 126 GLU B CA 1
ATOM 3048 C C . GLU B 2 126 ? 17.983 106.400 83.763 1.00 65.60 126 GLU B C 1
ATOM 3049 O O . GLU B 2 126 ? 17.439 105.743 84.659 1.00 69.83 126 GLU B O 1
ATOM 3055 N N . GLN B 2 127 ? 18.220 105.894 82.551 1.00 62.25 127 GLN B N 1
ATOM 3056 C CA . GLN B 2 127 ? 17.872 104.511 82.246 1.00 57.73 127 GLN B CA 1
ATOM 3057 C C . GLN B 2 127 ? 18.684 103.530 83.080 1.00 56.62 127 GLN B C 1
ATOM 3058 O O . GLN B 2 127 ? 18.241 102.401 83.318 1.00 62.96 127 GLN B O 1
ATOM 3064 N N . MET B 2 128 ? 19.866 103.941 83.536 1.00 55.61 128 MET B N 1
ATOM 3065 C CA . MET B 2 128 ? 20.748 103.095 84.327 1.00 52.81 128 MET B CA 1
ATOM 3066 C C . MET B 2 128 ? 20.644 103.367 85.825 1.00 61.85 128 MET B C 1
ATOM 3067 O O . MET B 2 128 ? 21.409 102.789 86.603 1.00 50.64 128 MET B O 1
ATOM 3072 N N . GLY B 2 129 ? 19.727 104.238 86.247 1.00 57.61 129 GLY B N 1
ATOM 3073 C CA . GLY B 2 129 ? 19.544 104.541 87.651 1.00 43.20 129 GLY B CA 1
ATOM 3074 C C . GLY B 2 129 ? 20.174 105.832 88.123 1.00 46.70 129 GLY B C 1
ATOM 3075 O O . GLY B 2 129 ? 20.094 106.138 89.319 1.00 36.95 129 GLY B O 1
ATOM 3076 N N . GLY B 2 130 ? 20.802 106.594 87.231 1.00 49.78 130 GLY B N 1
ATOM 3077 C CA . GLY B 2 130 ? 21.409 107.856 87.587 1.00 41.36 130 GLY B CA 1
ATOM 3078 C C . GLY B 2 130 ? 20.446 109.020 87.461 1.00 51.07 130 GLY B C 1
ATOM 3079 O O . GLY B 2 130 ? 19.248 108.862 87.215 1.00 49.00 130 GLY B O 1
ATOM 3080 N N . LEU B 2 131 ? 20.997 110.220 87.644 1.00 50.70 131 LEU B N 1
ATOM 3081 C CA . LEU B 2 131 ? 20.261 111.457 87.443 1.00 46.93 131 LEU B CA 1
ATOM 3082 C C . LEU B 2 131 ? 20.846 112.296 86.319 1.00 47.19 131 LEU B C 1
ATOM 3083 O O . LEU B 2 131 ? 20.362 113.408 86.075 1.00 57.30 131 LEU B O 1
ATOM 3088 N N . GLY B 2 132 ? 21.867 111.792 85.628 1.00 49.05 132 GLY B N 1
ATOM 3089 C CA . GLY B 2 132 ? 22.487 112.478 84.513 1.00 35.58 132 GLY B CA 1
ATOM 3090 C C . GLY B 2 132 ? 23.075 113.826 84.870 1.00 41.74 132 GLY B C 1
ATOM 3091 O O . GLY B 2 132 ? 22.851 114.810 84.162 1.00 64.19 132 GLY B O 1
ATOM 3092 N N . GLY B 2 133 ? 23.860 113.878 85.942 1.00 43.17 133 GLY B N 1
ATOM 3093 C CA . GLY B 2 133 ? 24.450 115.128 86.378 1.00 39.68 133 GLY B CA 1
ATOM 3094 C C . GLY B 2 133 ? 25.616 114.860 87.303 1.00 50.49 133 GLY B C 1
ATOM 3095 O O . GLY B 2 133 ? 25.921 113.714 87.641 1.00 44.74 133 GLY B O 1
ATOM 3096 N N . GLY B 2 134 ? 26.262 115.943 87.731 1.00 50.71 134 GLY B N 1
ATOM 3097 C CA . GLY B 2 134 ? 27.441 115.855 88.566 1.00 48.78 134 GLY B CA 1
ATOM 3098 C C . GLY B 2 134 ? 27.118 115.885 90.047 1.00 40.42 134 GLY B C 1
ATOM 3099 O O . GLY B 2 134 ? 25.973 115.727 90.474 1.00 42.93 134 GLY B O 1
ATOM 3100 N N . ALA B 2 135 ? 28.164 116.092 90.844 1.00 50.03 135 ALA B N 1
ATOM 3101 C CA . ALA B 2 135 ? 28.048 116.083 92.294 1.00 46.79 135 ALA B CA 1
ATOM 3102 C C . ALA B 2 135 ? 29.007 117.099 92.892 1.00 45.78 135 ALA B C 1
ATOM 3103 O O . ALA B 2 135 ? 30.067 117.383 92.328 1.00 47.05 135 ALA B O 1
ATOM 3105 N N . VAL B 2 136 ? 28.619 117.649 94.040 1.00 39.33 136 VAL B N 1
ATOM 3106 C CA . VAL B 2 136 ? 29.478 118.518 94.836 1.00 47.13 136 VAL B CA 1
ATOM 3107 C C . VAL B 2 136 ? 29.733 117.833 96.175 1.00 41.24 136 VAL B C 1
ATOM 3108 O O . VAL B 2 136 ? 28.787 117.472 96.888 1.00 44.50 136 VAL B O 1
ATOM 3112 N N . TYR B 2 137 ? 31.007 117.642 96.509 1.00 43.34 137 TYR B N 1
ATOM 3113 C CA . TYR B 2 137 ? 31.425 116.969 97.735 1.00 44.39 137 TYR B CA 1
ATOM 3114 C C . TYR B 2 137 ? 32.094 118.004 98.633 1.00 42.68 137 TYR B C 1
ATOM 3115 O O . TYR B 2 137 ? 33.206 118.458 98.344 1.00 44.24 137 TYR B O 1
ATOM 3124 N N . ILE B 2 138 ? 31.416 118.380 99.714 1.00 43.12 138 ILE B N 1
ATOM 3125 C CA . ILE B 2 138 ? 31.921 119.386 100.641 1.00 45.27 138 ILE B CA 1
ATOM 3126 C C . ILE B 2 138 ? 32.651 118.673 101.771 1.00 50.24 138 ILE B C 1
ATOM 3127 O O . ILE B 2 138 ? 32.037 117.957 102.567 1.00 58.08 138 ILE B O 1
ATOM 3132 N N . CYS B 2 139 ? 33.961 118.875 101.845 1.00 62.14 139 CYS B N 1
ATOM 3133 C CA . CYS B 2 139 ? 34.806 118.207 102.824 1.00 61.45 139 CYS B CA 1
ATOM 3134 C C . CYS B 2 139 ? 35.121 119.163 103.965 1.00 63.68 139 CYS B C 1
ATOM 3135 O O . CYS B 2 139 ? 35.488 120.315 103.735 1.00 75.48 139 CYS B O 1
ATOM 3138 N N . THR B 2 140 ? 34.960 118.688 105.191 1.00 60.01 140 THR B N 1
ATOM 3139 C CA . THR B 2 140 ? 35.313 119.461 106.370 1.00 68.29 140 THR B CA 1
ATOM 3140 C C . THR B 2 140 ? 36.464 118.832 107.131 1.00 86.11 140 THR B C 1
ATOM 3141 O O . THR B 2 140 ? 37.012 119.464 108.041 1.00 88.40 140 THR B O 1
ATOM 3145 N N . GLU B 2 141 ? 36.847 117.605 106.765 1.00 95.88 141 GLU B N 1
ATOM 3146 C CA . GLU B 2 141 ? 37.762 116.790 107.546 1.00 106.12 141 GLU B CA 1
ATOM 3147 C C . GLU B 2 141 ? 39.020 116.575 106.717 1.00 113.21 141 GLU B C 1
ATOM 3148 O O . GLU B 2 141 ? 39.725 117.537 106.424 1.00 113.51 141 GLU B O 1
ATOM 3154 N N . ASP B 2 142 ? 39.308 115.339 106.324 1.00 111.85 142 ASP B N 1
ATOM 3155 C CA . ASP B 2 142 ? 40.545 114.986 105.651 1.00 122.59 142 ASP B CA 1
ATOM 3156 C C . ASP B 2 142 ? 40.542 115.480 104.208 1.00 109.00 142 ASP B C 1
ATOM 3157 O O . ASP B 2 142 ? 39.567 116.044 103.703 1.00 98.55 142 ASP B O 1
ATOM 3162 N N . VAL B 2 143 ? 41.679 115.269 103.548 1.00 110.45 143 VAL B N 1
ATOM 3163 C CA . VAL B 2 143 ? 41.783 115.505 102.119 1.00 99.82 143 VAL B CA 1
ATOM 3164 C C . VAL B 2 143 ? 40.924 114.480 101.389 1.00 85.25 143 VAL B C 1
ATOM 3165 O O . VAL B 2 143 ? 40.691 113.368 101.881 1.00 84.62 143 VAL B O 1
ATOM 3169 N N . PHE B 2 144 ? 40.412 114.862 100.227 1.00 71.57 144 PHE B N 1
ATOM 3170 C CA . PHE B 2 144 ? 39.615 113.921 99.459 1.00 71.63 144 PHE B CA 1
ATOM 3171 C C . PHE B 2 144 ? 40.495 112.755 99.012 1.00 70.99 144 PHE B C 1
ATOM 3172 O O . PHE B 2 144 ? 41.630 112.966 98.567 1.00 72.78 144 PHE B O 1
ATOM 3180 N N . PRO B 2 145 ? 40.013 111.518 99.115 1.00 68.60 145 PRO B N 1
ATOM 3181 C CA . PRO B 2 145 ? 40.814 110.352 98.677 1.00 74.05 145 PRO B CA 1
ATOM 3182 C C . PRO B 2 145 ? 40.737 110.134 97.171 1.00 60.93 145 PRO B C 1
ATOM 3183 O O . PRO B 2 145 ? 40.061 109.233 96.668 1.00 64.43 145 PRO B O 1
ATOM 3187 N N . ASN B 2 146 ? 41.452 110.985 96.428 1.00 64.62 146 ASN B N 1
ATOM 3188 C CA . ASN B 2 146 ? 41.381 110.948 94.969 1.00 76.67 146 ASN B CA 1
ATOM 3189 C C . ASN B 2 146 ? 41.902 109.635 94.403 1.00 66.38 146 ASN B C 1
ATOM 3190 O O . ASN B 2 146 ? 41.394 109.155 93.382 1.00 55.44 146 ASN B O 1
ATOM 3195 N N . LYS B 2 147 ? 42.916 109.050 95.040 1.00 70.28 147 LYS B N 1
ATOM 3196 C CA . LYS B 2 147 ? 43.429 107.753 94.608 1.00 68.36 147 LYS B CA 1
ATOM 3197 C C . LYS B 2 147 ? 42.337 106.691 94.646 1.00 68.87 147 LYS B C 1
ATOM 3198 O O . LYS B 2 147 ? 42.215 105.880 93.720 1.00 53.72 147 LYS B O 1
ATOM 3204 N N . ARG B 2 148 ? 41.530 106.685 95.709 1.00 59.82 148 ARG B N 1
ATOM 3205 C CA . ARG B 2 148 ? 40.451 105.709 95.821 1.00 48.68 148 ARG B CA 1
ATOM 3206 C C . ARG B 2 148 ? 39.347 105.977 94.804 1.00 53.97 148 ARG B C 1
ATOM 3207 O O . ARG B 2 148 ? 38.773 105.035 94.243 1.00 57.41 148 ARG B O 1
ATOM 3215 N N . LEU B 2 149 ? 39.038 107.249 94.545 1.00 49.33 149 LEU B N 1
ATOM 3216 C CA . LEU B 2 149 ? 37.999 107.567 93.571 1.00 53.23 149 LEU B CA 1
ATOM 3217 C C . LEU B 2 149 ? 38.402 107.109 92.175 1.00 52.36 149 LEU B C 1
ATOM 3218 O O . LEU B 2 149 ? 37.605 106.501 91.452 1.00 50.03 149 LEU B O 1
ATOM 3223 N N . VAL B 2 150 ? 39.648 107.386 91.783 1.00 50.63 150 VAL B N 1
ATOM 3224 C CA . VAL B 2 150 ? 40.122 106.995 90.459 1.00 55.33 150 VAL B CA 1
ATOM 3225 C C . VAL B 2 150 ? 40.104 105.478 90.310 1.00 54.76 150 VAL B C 1
ATOM 3226 O O . VAL B 2 150 ? 39.851 104.956 89.217 1.00 64.35 150 VAL B O 1
ATOM 3230 N N . GLN B 2 151 ? 40.355 104.745 91.397 1.00 51.30 151 GLN B N 1
ATOM 3231 C CA . GLN B 2 151 ? 40.232 103.291 91.339 1.00 56.34 151 GLN B CA 1
ATOM 3232 C C . GLN B 2 151 ? 38.794 102.866 91.066 1.00 55.16 151 GLN B C 1
ATOM 3233 O O . GLN B 2 151 ? 38.549 101.982 90.237 1.00 55.74 151 GLN B O 1
ATOM 3239 N N . MET B 2 152 ? 37.829 103.483 91.752 1.00 54.41 152 MET B N 1
ATOM 3240 C CA . MET B 2 152 ? 36.431 103.118 91.539 1.00 53.69 152 MET B CA 1
ATOM 3241 C C . MET B 2 152 ? 35.972 103.472 90.131 1.00 58.78 152 MET B C 1
ATOM 3242 O O . MET B 2 152 ? 35.200 102.724 89.519 1.00 54.00 152 MET B O 1
ATOM 3247 N N . ILE B 2 153 ? 36.424 104.613 89.606 1.00 49.79 153 ILE B N 1
ATOM 3248 C CA . ILE B 2 153 ? 36.030 105.017 88.258 1.00 50.02 153 ILE B CA 1
ATOM 3249 C C . ILE B 2 153 ? 36.541 104.011 87.235 1.00 53.91 153 ILE B C 1
ATOM 3250 O O . ILE B 2 153 ? 35.804 103.578 86.341 1.00 56.22 153 ILE B O 1
ATOM 3255 N N . SER B 2 154 ? 37.813 103.626 87.353 1.00 65.05 154 SER B N 1
ATOM 3256 C CA . SER B 2 154 ? 38.380 102.650 86.428 1.00 66.73 154 SER B CA 1
ATOM 3257 C C . SER B 2 154 ? 37.660 101.312 86.529 1.00 61.14 154 SER B C 1
ATOM 3258 O O . SER B 2 154 ? 37.351 100.687 85.508 1.00 72.39 154 SER B O 1
ATOM 3261 N N . GLN B 2 155 ? 37.390 100.852 87.754 1.00 55.60 155 GLN B N 1
ATOM 3262 C CA . GLN B 2 155 ? 36.645 99.609 87.921 1.00 66.18 155 GLN B CA 1
ATOM 3263 C C . GLN B 2 155 ? 35.238 99.720 87.350 1.00 66.55 155 GLN B C 1
ATOM 3264 O O . GLN B 2 155 ? 34.711 98.743 86.810 1.00 77.80 155 GLN B O 1
ATOM 3270 N N . LEU B 2 156 ? 34.620 100.900 87.444 1.00 53.84 156 LEU B N 1
ATOM 3271 C CA . LEU B 2 156 ? 33.277 101.067 86.898 1.00 56.57 156 LEU B CA 1
ATOM 3272 C C . LEU B 2 156 ? 33.293 101.025 85.376 1.00 69.15 156 LEU B C 1
ATOM 3273 O O . LEU B 2 156 ? 32.443 100.373 84.758 1.00 70.97 156 LEU B O 1
ATOM 3278 N N . LYS B 2 157 ? 34.248 101.720 84.753 1.00 57.39 157 LYS B N 1
ATOM 3279 C CA . LYS B 2 157 ? 34.355 101.676 83.300 1.00 65.57 157 LYS B CA 1
ATOM 3280 C C . LYS B 2 157 ? 34.744 100.286 82.814 1.00 71.32 157 LYS B C 1
ATOM 3281 O O . LYS B 2 157 ? 34.295 99.856 81.746 1.00 81.53 157 LYS B O 1
ATOM 3287 N N . GLN B 2 158 ? 35.571 99.573 83.581 1.00 68.58 158 GLN B N 1
ATOM 3288 C CA . GLN B 2 158 ? 35.968 98.224 83.193 1.00 74.35 158 GLN B CA 1
ATOM 3289 C C . GLN B 2 158 ? 34.790 97.259 83.243 1.00 73.83 158 GLN B C 1
ATOM 3290 O O . GLN B 2 158 ? 34.616 96.433 82.339 1.00 74.32 158 GLN B O 1
ATOM 3296 N N . ARG B 2 159 ? 33.963 97.358 84.282 1.00 72.44 159 ARG B N 1
ATOM 3297 C CA . ARG B 2 159 ? 32.861 96.428 84.475 1.00 73.79 159 ARG B CA 1
ATOM 3298 C C . ARG B 2 159 ? 31.594 96.831 83.740 1.00 78.51 159 ARG B C 1
ATOM 3299 O O . ARG B 2 159 ? 30.679 96.010 83.624 1.00 76.91 159 ARG B O 1
ATOM 3307 N N . ALA B 2 160 ? 31.511 98.061 83.247 1.00 80.98 160 ALA B N 1
ATOM 3308 C CA . ALA B 2 160 ? 30.367 98.458 82.445 1.00 77.16 160 ALA B CA 1
ATOM 3309 C C . ALA B 2 160 ? 30.592 97.994 81.014 1.00 87.54 160 ALA B C 1
ATOM 3310 O O . ALA B 2 160 ? 31.665 98.216 80.445 1.00 89.95 160 ALA B O 1
ATOM 3312 N N . HIS B 2 161 ? 29.582 97.360 80.429 1.00 86.27 161 HIS B N 1
ATOM 3313 C CA . HIS B 2 161 ? 29.673 96.872 79.062 1.00 83.54 161 HIS B CA 1
ATOM 3314 C C . HIS B 2 161 ? 28.950 97.774 78.072 1.00 80.34 161 HIS B C 1
ATOM 3315 O O . HIS B 2 161 ? 28.588 97.327 76.979 1.00 88.44 161 HIS B O 1
ATOM 3322 N N . ASP B 2 162 ? 28.733 99.033 78.436 1.00 80.65 162 ASP B N 1
ATOM 3323 C CA . ASP B 2 162 ? 28.081 100.000 77.569 1.00 89.14 162 ASP B CA 1
ATOM 3324 C C . ASP B 2 162 ? 29.045 101.156 77.364 1.00 90.76 162 ASP B C 1
ATOM 3325 O O . ASP B 2 162 ? 29.659 101.640 78.320 1.00 89.17 162 ASP B O 1
ATOM 3327 N N . VAL B 2 163 ? 29.191 101.574 76.108 1.00 93.58 163 VAL B N 1
ATOM 3328 C CA . VAL B 2 163 ? 30.055 102.700 75.779 1.00 85.59 163 VAL B CA 1
ATOM 3329 C C . VAL B 2 163 ? 29.521 103.991 76.378 1.00 87.63 163 VAL B C 1
ATOM 3330 O O . VAL B 2 163 ? 30.288 104.925 76.640 1.00 90.67 163 VAL B O 1
ATOM 3334 N N . LYS B 2 164 ? 28.204 104.077 76.579 1.00 86.60 164 LYS B N 1
ATOM 3335 C CA . LYS B 2 164 ? 27.610 105.286 77.138 1.00 89.00 164 LYS B CA 1
ATOM 3336 C C . LYS B 2 164 ? 28.209 105.635 78.497 1.00 88.82 164 LYS B C 1
ATOM 3337 O O . LYS B 2 164 ? 28.438 106.813 78.794 1.00 92.47 164 LYS B O 1
ATOM 3343 N N . VAL B 2 165 ? 28.475 104.631 79.334 1.00 85.77 165 VAL B N 1
ATOM 3344 C CA . VAL B 2 165 ? 29.116 104.900 80.618 1.00 76.84 165 VAL B CA 1
ATOM 3345 C C . VAL B 2 165 ? 30.615 105.142 80.450 1.00 72.67 165 VAL B C 1
ATOM 3346 O O . VAL B 2 165 ? 31.194 105.996 81.131 1.00 84.83 165 VAL B O 1
ATOM 3350 N N . LYS B 2 166 ? 31.268 104.412 79.538 1.00 87.13 166 LYS B N 1
ATOM 3351 C CA . LYS B 2 166 ? 32.717 104.544 79.391 1.00 84.65 166 LYS B CA 1
ATOM 3352 C C . LYS B 2 166 ? 33.119 105.934 78.917 1.00 80.33 166 LYS B C 1
ATOM 3353 O O . LYS B 2 166 ? 34.207 106.412 79.256 1.00 76.32 166 LYS B O 1
ATOM 3359 N N . ASP B 2 167 ? 32.267 106.597 78.140 1.00 75.87 167 ASP B N 1
ATOM 3360 C CA . ASP B 2 167 ? 32.586 107.914 77.609 1.00 80.71 167 ASP B CA 1
ATOM 3361 C C . ASP B 2 167 ? 32.192 109.039 78.560 1.00 80.70 167 ASP B C 1
ATOM 3362 O O . ASP B 2 167 ? 32.221 110.209 78.165 1.00 82.60 167 ASP B O 1
ATOM 3367 N N . ILE B 2 168 ? 31.825 108.710 79.796 1.00 75.35 168 ILE B N 1
ATOM 3368 C CA . ILE B 2 168 ? 31.600 109.698 80.845 1.00 68.25 168 ILE B CA 1
ATOM 3369 C C . ILE B 2 168 ? 32.927 110.001 81.524 1.00 73.02 168 ILE B C 1
ATOM 3370 O O . ILE B 2 168 ? 33.663 109.082 81.903 1.00 79.54 168 ILE B O 1
ATOM 3375 N N . CYS B 2 169 ? 33.241 111.284 81.677 1.00 81.07 169 CYS B N 1
ATOM 3376 C CA . CYS B 2 169 ? 34.416 111.708 82.439 1.00 83.45 169 CYS B CA 1
ATOM 3377 C C . CYS B 2 169 ? 33.936 112.052 83.846 1.00 74.86 169 CYS B C 1
ATOM 3378 O O . CYS B 2 169 ? 33.499 113.170 84.120 1.00 70.34 169 CYS B O 1
ATOM 3381 N N . PHE B 2 170 ? 34.012 111.065 84.743 1.00 63.91 170 PHE B N 1
ATOM 3382 C CA . PHE B 2 170 ? 33.460 111.230 86.083 1.00 58.96 170 PHE B CA 1
ATOM 3383 C C . PHE B 2 170 ? 34.204 112.297 86.880 1.00 62.54 170 PHE B C 1
ATOM 3384 O O . PHE B 2 170 ? 33.579 113.091 87.593 1.00 50.50 170 PHE B O 1
ATOM 3392 N N . THR B 2 171 ? 35.537 112.330 86.782 1.00 57.59 171 THR B N 1
ATOM 3393 C CA . THR B 2 171 ? 36.308 113.270 87.593 1.00 61.20 171 THR B CA 1
ATOM 3394 C C . THR B 2 171 ? 35.992 114.718 87.241 1.00 54.99 171 THR B C 1
ATOM 3395 O O . THR B 2 171 ? 36.099 115.601 88.099 1.00 52.43 171 THR B O 1
ATOM 3399 N N . ASP B 2 172 ? 35.597 114.985 85.996 1.00 54.43 172 ASP B N 1
ATOM 3400 C CA . ASP B 2 172 ? 35.318 116.358 85.589 1.00 64.19 172 ASP B CA 1
ATOM 3401 C C . ASP B 2 172 ? 34.017 116.898 86.171 1.00 63.99 172 ASP B C 1
ATOM 3402 O O . ASP B 2 172 ? 33.818 118.117 86.170 1.00 64.50 172 ASP B O 1
ATOM 3407 N N . ASN B 2 173 ? 33.135 116.032 86.672 1.00 53.33 173 ASN B N 1
ATOM 3408 C CA . ASN B 2 173 ? 31.820 116.446 87.144 1.00 48.41 173 ASN B CA 1
ATOM 3409 C C . ASN B 2 173 ? 31.643 116.264 88.646 1.00 57.05 173 ASN B C 1
ATOM 3410 O O . ASN B 2 173 ? 30.515 116.347 89.143 1.00 55.33 173 ASN B O 1
ATOM 3415 N N . ILE B 2 174 ? 32.724 116.029 89.380 1.00 54.78 174 ILE B N 1
ATOM 3416 C CA . ILE B 2 174 ? 32.693 115.897 90.833 1.00 53.00 174 ILE B CA 1
ATOM 3417 C C . ILE B 2 174 ? 33.434 117.098 91.395 1.00 51.11 174 ILE B C 1
ATOM 3418 O O . ILE B 2 174 ? 34.637 117.250 91.176 1.00 65.57 174 ILE B O 1
ATOM 3423 N N . PHE B 2 175 ? 32.726 117.986 92.068 1.00 53.32 175 PHE B N 1
ATOM 3424 C CA . PHE B 2 175 ? 33.305 119.250 92.504 1.00 51.60 175 PHE B CA 1
ATOM 3425 C C . PHE B 2 175 ? 33.567 119.190 94.003 1.00 53.38 175 PHE B C 1
ATOM 3426 O O . PHE B 2 175 ? 32.627 119.118 94.802 1.00 60.74 175 PHE B O 1
ATOM 3434 N N . ILE B 2 176 ? 34.843 119.226 94.382 1.00 64.61 176 ILE B N 1
ATOM 3435 C CA . ILE B 2 176 ? 35.242 119.088 95.778 1.00 61.69 176 ILE B CA 1
ATOM 3436 C C . ILE B 2 176 ? 35.398 120.473 96.388 1.00 66.11 176 ILE B C 1
ATOM 3437 O O . ILE B 2 176 ? 36.143 121.314 95.870 1.00 67.58 176 ILE B O 1
ATOM 3442 N N . GLU B 2 177 ? 34.695 120.710 97.489 1.00 59.17 177 GLU B N 1
ATOM 3443 C CA . GLU B 2 177 ? 34.846 121.919 98.279 1.00 63.68 177 GLU B CA 1
ATOM 3444 C C . GLU B 2 177 ? 35.346 121.541 99.664 1.00 65.85 177 GLU B C 1
ATOM 3445 O O . GLU B 2 177 ? 35.031 120.464 100.179 1.00 71.78 177 GLU B O 1
ATOM 3451 N N . HIS B 2 178 ? 36.135 122.424 100.266 1.00 74.17 178 HIS B N 1
ATOM 3452 C CA A HIS B 2 178 ? 36.609 122.248 101.630 0.50 84.75 178 HIS B CA 1
ATOM 3453 C CA B HIS B 2 178 ? 36.593 122.241 101.635 0.50 84.74 178 HIS B CA 1
ATOM 3454 C C . HIS B 2 178 ? 36.073 123.381 102.493 1.00 72.21 178 HIS B C 1
ATOM 3455 O O . HIS B 2 178 ? 36.299 124.555 102.185 1.00 80.52 178 HIS B O 1
ATOM 3468 N N . ALA B 2 179 ? 35.365 123.027 103.563 1.00 68.57 179 ALA B N 1
ATOM 3469 C CA . ALA B 2 179 ? 34.844 123.986 104.527 1.00 64.77 179 ALA B CA 1
ATOM 3470 C C . ALA B 2 179 ? 35.529 123.727 105.860 1.00 71.68 179 ALA B C 1
ATOM 3471 O O . ALA B 2 179 ? 35.362 122.655 106.450 1.00 83.55 179 ALA B O 1
ATOM 3473 N N . ALA B 2 180 ? 36.289 124.710 106.337 1.00 79.34 180 ALA B N 1
ATOM 3474 C CA . ALA B 2 180 ? 37.071 124.506 107.549 1.00 74.38 180 ALA B CA 1
ATOM 3475 C C . ALA B 2 180 ? 36.262 124.755 108.811 1.00 76.51 180 ALA B C 1
ATOM 3476 O O . ALA B 2 180 ? 36.497 124.097 109.830 1.00 98.60 180 ALA B O 1
ATOM 3478 N N . GLU B 2 181 ? 35.315 125.687 108.771 1.00 71.82 181 GLU B N 1
ATOM 3479 C CA . GLU B 2 181 ? 34.548 126.050 109.951 1.00 80.01 181 GLU B CA 1
ATOM 3480 C C . GLU B 2 181 ? 33.065 126.138 109.607 1.00 73.94 181 GLU B C 1
ATOM 3481 O O . GLU B 2 181 ? 32.668 126.119 108.439 1.00 76.59 181 GLU B O 1
ATOM 3487 N N . LEU B 2 182 ? 32.245 126.231 110.657 1.00 76.33 182 LEU B N 1
ATOM 3488 C CA . LEU B 2 182 ? 30.795 126.177 110.489 1.00 69.98 182 LEU B CA 1
ATOM 3489 C C . LEU B 2 182 ? 30.270 127.343 109.662 1.00 65.18 182 LEU B C 1
ATOM 3490 O O . LEU B 2 182 ? 29.353 127.173 108.850 1.00 73.60 182 LEU B O 1
ATOM 3495 N N . ASP B 2 183 ? 30.827 128.537 109.859 1.00 76.23 183 ASP B N 1
ATOM 3496 C CA . ASP B 2 183 ? 30.375 129.690 109.089 1.00 80.54 183 ASP B CA 1
ATOM 3497 C C . ASP B 2 183 ? 30.729 129.549 107.614 1.00 71.02 183 ASP B C 1
ATOM 3498 O O . ASP B 2 183 ? 29.933 129.910 106.741 1.00 62.22 183 ASP B O 1
ATOM 3503 N N . ASP B 2 184 ? 31.921 129.026 107.320 1.00 78.30 184 ASP B N 1
ATOM 3504 C CA . ASP B 2 184 ? 32.317 128.817 105.932 1.00 73.22 184 ASP B CA 1
ATOM 3505 C C . ASP B 2 184 ? 31.419 127.789 105.251 1.00 61.67 184 ASP B C 1
ATOM 3506 O O . ASP B 2 184 ? 31.064 127.944 104.076 1.00 56.26 184 ASP B O 1
ATOM 3511 N N . LEU B 2 185 ? 31.052 126.724 105.969 1.00 61.53 185 LEU B N 1
ATOM 3512 C CA . LEU B 2 185 ? 30.136 125.732 105.414 1.00 54.16 185 LEU B CA 1
ATOM 3513 C C . LEU B 2 185 ? 28.804 126.365 105.035 1.00 55.18 185 LEU B C 1
ATOM 3514 O O . LEU B 2 185 ? 28.218 126.025 104.000 1.00 53.92 185 LEU B O 1
ATOM 3519 N N . HIS B 2 186 ? 28.304 127.283 105.866 1.00 46.74 186 HIS B N 1
ATOM 3520 C CA . HIS B 2 186 ? 27.053 127.964 105.544 1.00 62.61 186 HIS B CA 1
ATOM 3521 C C . HIS B 2 186 ? 27.182 128.807 104.282 1.00 59.09 186 HIS B C 1
ATOM 3522 O O . HIS B 2 186 ? 26.256 128.854 103.464 1.00 57.78 186 HIS B O 1
ATOM 3529 N N . TYR B 2 187 ? 28.317 129.486 104.104 1.00 52.55 187 TYR B N 1
ATOM 3530 C CA . TYR B 2 187 ? 28.540 130.234 102.871 1.00 59.54 187 TYR B CA 1
ATOM 3531 C C . TYR B 2 187 ? 28.571 129.300 101.667 1.00 60.39 187 TYR B C 1
ATOM 3532 O O . TYR B 2 187 ? 27.954 129.578 100.633 1.00 67.26 187 TYR B O 1
ATOM 3541 N N . CYS B 2 188 ? 29.297 128.186 101.786 1.00 55.17 188 CYS B N 1
ATOM 3542 C CA . CYS B 2 188 ? 29.388 127.228 100.688 1.00 55.90 188 CYS B CA 1
ATOM 3543 C C . CYS B 2 188 ? 28.014 126.690 100.303 1.00 60.17 188 CYS B C 1
ATOM 3544 O O . CYS B 2 188 ? 27.677 126.607 99.116 1.00 52.30 188 CYS B O 1
ATOM 3547 N N . VAL B 2 189 ? 27.203 126.322 101.298 1.00 58.99 189 VAL B N 1
ATOM 3548 C CA . VAL B 2 189 ? 25.877 125.782 101.011 1.00 44.19 189 VAL B CA 1
ATOM 3549 C C . VAL B 2 189 ? 24.968 126.864 100.439 1.00 51.40 189 VAL B C 1
ATOM 3550 O O . VAL B 2 189 ? 24.219 126.623 99.484 1.00 49.33 189 VAL B O 1
ATOM 3554 N N . SER B 2 190 ? 25.029 128.075 100.996 1.00 47.45 190 SER B N 1
ATOM 3555 C CA . SER B 2 190 ? 24.087 129.121 100.614 1.00 55.39 190 SER B CA 1
ATOM 3556 C C . SER B 2 190 ? 24.512 129.886 99.366 1.00 64.75 190 SER B C 1
ATOM 3557 O O . SER B 2 190 ? 23.652 130.415 98.653 1.00 55.86 190 SER B O 1
ATOM 3560 N N . LYS B 2 191 ? 25.809 129.969 99.080 1.00 57.89 191 LYS B N 1
ATOM 3561 C CA . LYS B 2 191 ? 26.279 130.800 97.977 1.00 63.40 191 LYS B CA 1
ATOM 3562 C C . LYS B 2 191 ? 26.989 130.009 96.890 1.00 62.47 191 LYS B C 1
ATOM 3563 O O . LYS B 2 191 ? 26.724 130.224 95.701 1.00 62.88 191 LYS B O 1
ATOM 3569 N N . LYS B 2 192 ? 27.895 129.103 97.258 1.00 60.74 192 LYS B N 1
ATOM 3570 C CA . LYS B 2 192 ? 28.656 128.361 96.258 1.00 57.08 192 LYS B CA 1
ATOM 3571 C C . LYS B 2 192 ? 27.811 127.271 95.604 1.00 60.71 192 LYS B C 1
ATOM 3572 O O . LYS B 2 192 ? 27.767 127.165 94.373 1.00 59.01 192 LYS B O 1
ATOM 3578 N N . VAL B 2 193 ? 27.151 126.442 96.419 1.00 59.31 193 VAL B N 1
ATOM 3579 C CA . VAL B 2 193 ? 26.418 125.288 95.885 1.00 46.00 193 VAL B CA 1
ATOM 3580 C C . VAL B 2 193 ? 25.331 125.677 94.887 1.00 54.50 193 VAL B C 1
ATOM 3581 O O . VAL B 2 193 ? 25.236 125.031 93.829 1.00 58.28 193 VAL B O 1
ATOM 3585 N N . PRO B 2 194 ? 24.483 126.687 95.140 1.00 54.73 194 PRO B N 1
ATOM 3586 C CA . PRO B 2 194 ? 23.425 126.994 94.159 1.00 55.55 194 PRO B CA 1
ATOM 3587 C C . PRO B 2 194 ? 23.952 127.330 92.776 1.00 56.86 194 PRO B C 1
ATOM 3588 O O . PRO B 2 194 ? 23.259 127.076 91.781 1.00 47.76 194 PRO B O 1
ATOM 3592 N N . VAL B 2 195 ? 25.152 127.905 92.682 1.00 48.82 195 VAL B N 1
ATOM 3593 C CA . VAL B 2 195 ? 25.768 128.128 91.376 1.00 43.29 195 VAL B CA 1
ATOM 3594 C C . VAL B 2 195 ? 25.989 126.797 90.666 1.00 46.48 195 VAL B C 1
ATOM 3595 O O . VAL B 2 195 ? 25.687 126.646 89.477 1.00 55.36 195 VAL B O 1
ATOM 3599 N N . LEU B 2 196 ? 26.516 125.809 91.391 1.00 46.22 196 LEU B N 1
ATOM 3600 C CA . LEU B 2 196 ? 26.749 124.495 90.800 1.00 50.59 196 LEU B CA 1
ATOM 3601 C C . LEU B 2 196 ? 25.447 123.819 90.392 1.00 55.21 196 LEU B C 1
ATOM 3602 O O . LEU B 2 196 ? 25.387 123.151 89.353 1.00 50.77 196 LEU B O 1
ATOM 3607 N N . LEU B 2 197 ? 24.394 123.974 91.197 1.00 54.01 197 LEU B N 1
ATOM 3608 C CA . LEU B 2 197 ? 23.124 123.337 90.871 1.00 49.60 197 LEU B CA 1
ATOM 3609 C C . LEU B 2 197 ? 22.494 123.949 89.625 1.00 58.04 197 LEU B C 1
ATOM 3610 O O . LEU B 2 197 ? 21.829 123.243 88.858 1.00 54.55 197 LEU B O 1
ATOM 3615 N N . ALA B 2 198 ? 22.698 125.246 89.402 1.00 54.13 198 ALA B N 1
ATOM 3616 C CA . ALA B 2 198 ? 22.085 125.937 88.275 1.00 48.20 198 ALA B CA 1
ATOM 3617 C C . ALA B 2 198 ? 22.949 125.912 87.017 1.00 54.33 198 ALA B C 1
ATOM 3618 O O . ALA B 2 198 ? 22.432 125.688 85.917 1.00 60.13 198 ALA B O 1
ATOM 3620 N N . GLN B 2 199 ? 24.257 126.132 87.150 1.00 42.34 199 GLN B N 1
ATOM 3621 C CA . GLN B 2 199 ? 25.097 126.371 85.985 1.00 49.19 199 GLN B CA 1
ATOM 3622 C C . GLN B 2 199 ? 25.892 125.156 85.524 1.00 55.12 199 GLN B C 1
ATOM 3623 O O . GLN B 2 199 ? 26.280 125.105 84.352 1.00 61.08 199 GLN B O 1
ATOM 3629 N N . ARG B 2 200 ? 26.160 124.188 86.402 1.00 42.31 200 ARG B N 1
ATOM 3630 C CA . ARG B 2 200 ? 26.915 122.998 86.025 1.00 48.75 200 ARG B CA 1
ATOM 3631 C C . ARG B 2 200 ? 26.104 121.715 86.148 1.00 51.36 200 ARG B C 1
ATOM 3632 O O . ARG B 2 200 ? 26.674 120.622 86.033 1.00 55.09 200 ARG B O 1
ATOM 3640 N N . HIS B 2 201 ? 24.793 121.820 86.352 1.00 47.69 201 HIS B N 1
ATOM 3641 C CA . HIS B 2 201 ? 23.894 120.668 86.409 1.00 57.60 201 HIS B CA 1
ATOM 3642 C C . HIS B 2 201 ? 24.373 119.634 87.427 1.00 52.91 201 HIS B C 1
ATOM 3643 O O . HIS B 2 201 ? 24.439 118.433 87.155 1.00 54.60 201 HIS B O 1
ATOM 3650 N N . VAL B 2 202 ? 24.714 120.113 88.621 1.00 52.37 202 VAL B N 1
ATOM 3651 C CA . VAL B 2 202 ? 24.999 119.197 89.715 1.00 51.10 202 VAL B CA 1
ATOM 3652 C C . VAL B 2 202 ? 23.682 118.607 90.196 1.00 42.61 202 VAL B C 1
ATOM 3653 O O . VAL B 2 202 ? 22.689 119.324 90.371 1.00 50.34 202 VAL B O 1
ATOM 3657 N N . LYS B 2 203 ? 23.663 117.292 90.402 1.00 33.11 203 LYS B N 1
ATOM 3658 C CA . LYS B 2 203 ? 22.439 116.593 90.769 1.00 34.49 203 LYS B CA 1
ATOM 3659 C C . LYS B 2 203 ? 22.573 115.852 92.094 1.00 44.11 203 LYS B C 1
ATOM 3660 O O . LYS B 2 203 ? 21.765 114.966 92.389 1.00 33.79 203 LYS B O 1
ATOM 3666 N N . LEU B 2 204 ? 23.571 116.203 92.903 1.00 40.09 204 LEU B N 1
ATOM 3667 C CA . LEU B 2 204 ? 23.786 115.531 94.177 1.00 36.76 204 LEU B CA 1
ATOM 3668 C C . LEU B 2 204 ? 24.650 116.417 95.060 1.00 44.30 204 LEU B C 1
ATOM 3669 O O . LEU B 2 204 ? 25.684 116.921 94.610 1.00 42.96 204 LEU B O 1
ATOM 3674 N N . ILE B 2 205 ? 24.233 116.592 96.310 1.00 39.06 205 ILE B N 1
ATOM 3675 C CA . ILE B 2 205 ? 24.960 117.389 97.290 1.00 31.44 205 ILE B CA 1
ATOM 3676 C C . ILE B 2 205 ? 25.379 116.473 98.427 1.00 36.38 205 ILE B C 1
ATOM 3677 O O . ILE B 2 205 ? 24.540 115.776 99.010 1.00 35.26 205 ILE B O 1
ATOM 3682 N N . ILE B 2 206 ? 26.669 116.474 98.744 1.00 34.95 206 ILE B N 1
ATOM 3683 C CA . ILE B 2 206 ? 27.215 115.664 99.824 1.00 35.69 206 ILE B CA 1
ATOM 3684 C C . ILE B 2 206 ? 27.975 116.574 100.777 1.00 41.29 206 ILE B C 1
ATOM 3685 O O . ILE B 2 206 ? 28.775 117.411 100.342 1.00 44.38 206 ILE B O 1
ATOM 3690 N N . ILE B 2 207 ? 27.720 116.411 102.072 1.00 33.62 207 ILE B N 1
ATOM 3691 C CA . ILE B 2 207 ? 28.434 117.127 103.121 1.00 43.52 207 ILE B CA 1
ATOM 3692 C C . ILE B 2 207 ? 29.044 116.084 104.041 1.00 42.47 207 ILE B C 1
ATOM 3693 O O . ILE B 2 207 ? 28.331 115.224 104.572 1.00 46.30 207 ILE B O 1
ATOM 3698 N N . ASP B 2 208 ? 30.361 116.158 104.223 1.00 50.82 208 ASP B N 1
ATOM 3699 C CA . ASP B 2 208 ? 31.095 115.138 104.970 1.00 54.02 208 ASP B CA 1
ATOM 3700 C C . ASP B 2 208 ? 32.271 115.843 105.640 1.00 55.58 208 ASP B C 1
ATOM 3701 O O . ASP B 2 208 ? 33.294 116.089 104.994 1.00 74.92 208 ASP B O 1
ATOM 3706 N N . SER B 2 209 ? 32.125 116.159 106.924 1.00 58.14 209 SER B N 1
ATOM 3707 C CA . SER B 2 209 ? 30.960 115.865 107.753 1.00 57.01 209 SER B CA 1
ATOM 3708 C C . SER B 2 209 ? 30.457 117.111 108.477 1.00 66.16 209 SER B C 1
ATOM 3709 O O . SER B 2 209 ? 31.244 117.909 108.987 1.00 73.67 209 SER B O 1
ATOM 3712 N N . ILE B 2 210 ? 29.132 117.271 108.515 1.00 70.47 210 ILE B N 1
ATOM 3713 C CA . ILE B 2 210 ? 28.527 118.383 109.244 1.00 71.60 210 ILE B CA 1
ATOM 3714 C C . ILE B 2 210 ? 28.839 118.289 110.733 1.00 72.80 210 ILE B C 1
ATOM 3715 O O . ILE B 2 210 ? 29.026 119.313 111.403 1.00 79.72 210 ILE B O 1
ATOM 3720 N N . ALA B 2 211 ? 28.920 117.070 111.273 1.00 77.42 211 ALA B N 1
ATOM 3721 C CA . ALA B 2 211 ? 29.133 116.906 112.709 1.00 79.13 211 ALA B CA 1
ATOM 3722 C C . ALA B 2 211 ? 30.553 117.273 113.113 1.00 86.48 211 ALA B C 1
ATOM 3723 O O . ALA B 2 211 ? 30.775 117.803 114.209 1.00 70.20 211 ALA B O 1
ATOM 3725 N N . ALA B 2 212 ? 31.530 116.981 112.250 1.00 77.72 212 ALA B N 1
ATOM 3726 C CA . ALA B 2 212 ? 32.924 117.257 112.581 1.00 72.94 212 ALA B CA 1
ATOM 3727 C C . ALA B 2 212 ? 33.148 118.740 112.850 1.00 90.17 212 ALA B C 1
ATOM 3728 O O . ALA B 2 212 ? 33.947 119.108 113.720 1.00 78.82 212 ALA B O 1
ATOM 3730 N N . LEU B 2 213 ? 32.438 119.608 112.125 1.00 83.20 213 LEU B N 1
ATOM 3731 C CA . LEU B 2 213 ? 32.586 121.044 112.325 1.00 82.44 213 LEU B CA 1
ATOM 3732 C C . LEU B 2 213 ? 32.119 121.486 113.707 1.00 96.05 213 LEU B C 1
ATOM 3733 O O . LEU B 2 213 ? 32.532 122.553 114.176 1.00 97.00 213 LEU B O 1
ATOM 3738 N N . PHE B 2 214 ? 31.278 120.690 114.368 1.00 93.21 214 PHE B N 1
ATOM 3739 C CA . PHE B 2 214 ? 30.911 120.920 115.765 1.00 98.93 214 PHE B CA 1
ATOM 3740 C C . PHE B 2 214 ? 32.014 120.398 116.687 1.00 114.98 214 PHE B C 1
ATOM 3741 O O . PHE B 2 214 ? 31.801 119.541 117.544 1.00 114.51 214 PHE B O 1
ATOM 3749 N N . ARG B 2 215 ? 33.217 120.939 116.493 1.00 120.85 215 ARG B N 1
ATOM 3750 C CA . ARG B 2 215 ? 34.398 120.347 117.107 1.00 129.30 215 ARG B CA 1
ATOM 3751 C C . ARG B 2 215 ? 34.534 120.718 118.582 1.00 155.49 215 ARG B C 1
ATOM 3752 O O . ARG B 2 215 ? 34.447 119.846 119.452 1.00 165.47 215 ARG B O 1
ATOM 3760 N N . CYS B 2 216 ? 34.740 122.002 118.893 1.00 176.39 216 CYS B N 1
ATOM 3761 C CA . CYS B 2 216 ? 35.218 122.318 120.238 1.00 193.37 216 CYS B CA 1
ATOM 3762 C C . CYS B 2 216 ? 34.946 123.725 120.771 1.00 207.10 216 CYS B C 1
ATOM 3763 O O . CYS B 2 216 ? 35.566 124.118 121.764 1.00 208.19 216 CYS B O 1
ATOM 3766 N N . GLU B 2 217 ? 34.036 124.485 120.157 1.00 238.24 217 GLU B N 1
ATOM 3767 C CA . GLU B 2 217 ? 33.891 125.900 120.508 1.00 224.52 217 GLU B CA 1
ATOM 3768 C C . GLU B 2 217 ? 33.564 126.085 121.989 1.00 219.78 217 GLU B C 1
ATOM 3769 O O . GLU B 2 217 ? 34.352 126.668 122.744 1.00 218.77 217 GLU B O 1
ATOM 3771 N N . HIS B 2 218 ? 32.396 125.604 122.418 1.00 208.44 218 HIS B N 1
ATOM 3772 C CA . HIS B 2 218 ? 31.966 125.643 123.821 1.00 201.24 218 HIS B CA 1
ATOM 3773 C C . HIS B 2 218 ? 31.942 127.072 124.373 1.00 203.03 218 HIS B C 1
ATOM 3774 O O . HIS B 2 218 ? 32.463 127.363 125.452 1.00 198.12 218 HIS B O 1
ATOM 3781 N N . ASP B 2 219 ? 31.329 127.972 123.617 1.00 219.55 219 ASP B N 1
ATOM 3782 C CA . ASP B 2 219 ? 30.847 129.240 124.144 1.00 201.54 219 ASP B CA 1
ATOM 3783 C C . ASP B 2 219 ? 29.350 129.263 123.897 1.00 216.16 219 ASP B C 1
ATOM 3784 O O . ASP B 2 219 ? 28.906 128.988 122.780 1.00 225.18 219 ASP B O 1
ATOM 3789 N N . SER B 2 220 ? 28.568 129.540 124.943 1.00 189.50 220 SER B N 1
ATOM 3790 C CA . SER B 2 220 ? 27.119 129.521 124.777 1.00 179.08 220 SER B CA 1
ATOM 3791 C C . SER B 2 220 ? 26.679 130.535 123.729 1.00 210.16 220 SER B C 1
ATOM 3792 O O . SER B 2 220 ? 25.824 130.234 122.889 1.00 218.32 220 SER B O 1
ATOM 3795 N N . GLN B 2 221 ? 27.277 131.731 123.743 1.00 191.84 221 GLN B N 1
ATOM 3796 C CA . GLN B 2 221 ? 27.046 132.684 122.662 1.00 193.91 221 GLN B CA 1
ATOM 3797 C C . GLN B 2 221 ? 27.411 132.076 121.314 1.00 185.94 221 GLN B C 1
ATOM 3798 O O . GLN B 2 221 ? 26.723 132.304 120.313 1.00 176.45 221 GLN B O 1
ATOM 3800 N N . SER B 2 222 ? 28.494 131.296 121.271 1.00 168.18 222 SER B N 1
ATOM 3801 C CA . SER B 2 222 ? 28.770 130.493 120.087 1.00 153.66 222 SER B CA 1
ATOM 3802 C C . SER B 2 222 ? 27.818 129.308 119.990 1.00 147.88 222 SER B C 1
ATOM 3803 O O . SER B 2 222 ? 27.427 128.926 118.887 1.00 139.90 222 SER B O 1
ATOM 3806 N N . LEU B 2 223 ? 27.419 128.727 121.127 1.00 148.67 223 LEU B N 1
ATOM 3807 C CA . LEU B 2 223 ? 26.543 127.557 121.091 1.00 137.08 223 LEU B CA 1
ATOM 3808 C C . LEU B 2 223 ? 25.157 127.912 120.564 1.00 127.27 223 LEU B C 1
ATOM 3809 O O . LEU B 2 223 ? 24.571 127.147 119.791 1.00 111.65 223 LEU B O 1
ATOM 3814 N N . GLN B 2 224 ? 24.609 129.059 120.978 1.00 131.29 224 GLN B N 1
ATOM 3815 C CA . GLN B 2 224 ? 23.446 129.594 120.277 1.00 120.38 224 GLN B CA 1
ATOM 3816 C C . GLN B 2 224 ? 23.777 129.821 118.811 1.00 111.90 224 GLN B C 1
ATOM 3817 O O . GLN B 2 224 ? 22.957 129.551 117.925 1.00 103.31 224 GLN B O 1
ATOM 3823 N N . GLU B 2 225 ? 24.987 130.313 118.542 1.00 118.26 225 GLU B N 1
ATOM 3824 C CA . GLU B 2 225 ? 25.423 130.548 117.171 1.00 106.79 225 GLU B CA 1
ATOM 3825 C C . GLU B 2 225 ? 25.664 129.236 116.435 1.00 100.84 225 GLU B C 1
ATOM 3826 O O . GLU B 2 225 ? 25.402 129.137 115.231 1.00 96.50 225 GLU B O 1
ATOM 3832 N N . ARG B 2 226 ? 26.169 128.218 117.140 1.00 102.54 226 ARG B N 1
ATOM 3833 C CA . ARG B 2 226 ? 26.368 126.913 116.514 1.00 99.07 226 ARG B CA 1
ATOM 3834 C C . ARG B 2 226 ? 25.037 126.285 116.119 1.00 96.59 226 ARG B C 1
ATOM 3835 O O . ARG B 2 226 ? 24.918 125.697 115.038 1.00 101.35 226 ARG B O 1
ATOM 3843 N N . ALA B 2 227 ? 24.026 126.399 116.982 1.00 100.24 227 ALA B N 1
ATOM 3844 C CA . ALA B 2 227 ? 22.705 125.870 116.659 1.00 89.77 227 ALA B CA 1
ATOM 3845 C C . ALA B 2 227 ? 21.974 126.737 115.643 1.00 85.05 227 ALA B C 1
ATOM 3846 O O . ALA B 2 227 ? 21.200 126.213 114.834 1.00 78.99 227 ALA B O 1
ATOM 3848 N N . ARG B 2 228 ? 22.197 128.053 115.668 1.00 91.17 228 ARG B N 1
ATOM 3849 C CA . ARG B 2 228 ? 21.597 128.920 114.659 1.00 92.59 228 ARG B CA 1
ATOM 3850 C C . ARG B 2 228 ? 22.148 128.612 113.274 1.00 88.17 228 ARG B C 1
ATOM 3851 O O . ARG B 2 228 ? 21.401 128.607 112.288 1.00 86.65 228 ARG B O 1
ATOM 3859 N N . LEU B 2 229 ? 23.454 128.354 113.179 1.00 81.77 229 LEU B N 1
ATOM 3860 C CA . LEU B 2 229 ? 24.042 128.007 111.890 1.00 81.90 229 LEU B CA 1
ATOM 3861 C C . LEU B 2 229 ? 23.577 126.640 111.408 1.00 76.50 229 LEU B C 1
ATOM 3862 O O . LEU B 2 229 ? 23.497 126.409 110.198 1.00 74.60 229 LEU B O 1
ATOM 3867 N N . MET B 2 230 ? 23.262 125.727 112.330 1.00 75.72 230 MET B N 1
ATOM 3868 C CA . MET B 2 230 ? 22.755 124.417 111.931 1.00 70.28 230 MET B CA 1
ATOM 3869 C C . MET B 2 230 ? 21.412 124.531 111.230 1.00 63.25 230 MET B C 1
ATOM 3870 O O . MET B 2 230 ? 21.234 124.024 110.116 1.00 61.51 230 MET B O 1
ATOM 3875 N N . GLN B 2 231 ? 20.448 125.183 111.881 1.00 68.63 231 GLN B N 1
ATOM 3876 C CA . GLN B 2 231 ? 19.126 125.347 111.289 1.00 70.33 231 GLN B CA 1
ATOM 3877 C C . GLN B 2 231 ? 19.216 126.003 109.917 1.00 65.96 231 GLN B C 1
ATOM 3878 O O . GLN B 2 231 ? 18.512 125.601 108.985 1.00 67.33 231 GLN B O 1
ATOM 3884 N N . LEU B 2 232 ? 20.087 127.003 109.768 1.00 64.78 232 LEU B N 1
ATOM 3885 C CA . LEU B 2 232 ? 20.208 127.688 108.485 1.00 64.14 232 LEU B CA 1
ATOM 3886 C C . LEU B 2 232 ? 20.806 126.774 107.422 1.00 61.26 232 LEU B C 1
ATOM 3887 O O . LEU B 2 232 ? 20.325 126.742 106.283 1.00 66.28 232 LEU B O 1
ATOM 3892 N N . ILE B 2 233 ? 21.857 126.027 107.770 1.00 58.37 233 ILE B N 1
ATOM 3893 C CA . ILE B 2 233 ? 22.472 125.121 106.804 1.00 51.93 233 ILE B CA 1
ATOM 3894 C C . ILE B 2 233 ? 21.522 123.981 106.462 1.00 59.04 233 ILE B C 1
ATOM 3895 O O . ILE B 2 233 ? 21.365 123.617 105.290 1.00 60.60 233 ILE B O 1
ATOM 3900 N N . ALA B 2 234 ? 20.871 123.404 107.475 1.00 58.11 234 ALA B N 1
ATOM 3901 C CA . ALA B 2 234 ? 19.938 122.308 107.230 1.00 50.58 234 ALA B CA 1
ATOM 3902 C C . ALA B 2 234 ? 18.731 122.775 106.425 1.00 45.81 234 ALA B C 1
ATOM 3903 O O . ALA B 2 234 ? 18.285 122.079 105.506 1.00 46.68 234 ALA B O 1
ATOM 3905 N N . SER B 2 235 ? 18.187 123.949 106.759 1.00 47.05 235 SER B N 1
ATOM 3906 C CA . SER B 2 235 ? 17.050 124.474 106.010 1.00 50.10 235 SER B CA 1
ATOM 3907 C C . SER B 2 235 ? 17.431 124.753 104.563 1.00 47.04 235 SER B C 1
ATOM 3908 O O . SER B 2 235 ? 16.664 124.452 103.640 1.00 45.46 235 SER B O 1
ATOM 3911 N N . LYS B 2 236 ? 18.610 125.339 104.346 1.00 46.74 236 LYS B N 1
ATOM 3912 C CA . LYS B 2 236 ? 19.054 125.626 102.987 1.00 47.55 236 LYS B CA 1
ATOM 3913 C C . LYS B 2 236 ? 19.243 124.340 102.190 1.00 40.48 236 LYS B C 1
ATOM 3914 O O . LYS B 2 236 ? 18.929 124.292 100.995 1.00 47.84 236 LYS B O 1
ATOM 3920 N N . LEU B 2 237 ? 19.759 123.289 102.833 1.00 40.36 237 LEU B N 1
ATOM 3921 C CA . LEU B 2 237 ? 19.944 122.012 102.148 1.00 44.02 237 LEU B CA 1
ATOM 3922 C C . LEU B 2 237 ? 18.613 121.443 101.674 1.00 46.74 237 LEU B C 1
ATOM 3923 O O . LEU B 2 237 ? 18.491 120.991 100.530 1.00 34.13 237 LEU B O 1
ATOM 3928 N N . LEU B 2 238 ? 17.604 121.452 102.551 1.00 45.92 238 LEU B N 1
ATOM 3929 C CA . LEU B 2 238 ? 16.279 120.976 102.168 1.00 36.02 238 LEU B CA 1
ATOM 3930 C C . LEU B 2 238 ? 15.685 121.834 101.060 1.00 39.68 238 LEU B C 1
ATOM 3931 O O . LEU B 2 238 ? 15.060 121.313 100.128 1.00 46.78 238 LEU B O 1
ATOM 3936 N N . GLN B 2 239 ? 15.863 123.155 101.148 1.00 35.41 239 GLN B N 1
ATOM 3937 C CA . GLN B 2 239 ? 15.313 124.044 100.130 1.00 37.75 239 GLN B CA 1
ATOM 3938 C C . GLN B 2 239 ? 15.946 123.785 98.768 1.00 38.55 239 GLN B C 1
ATOM 3939 O O . GLN B 2 239 ? 15.257 123.804 97.741 1.00 47.01 239 GLN B O 1
ATOM 3945 N N . LEU B 2 240 ? 17.257 123.536 98.738 1.00 38.77 240 LEU B N 1
ATOM 3946 C CA . LEU B 2 240 ? 17.922 123.237 97.472 1.00 48.74 240 LEU B CA 1
ATOM 3947 C C . LEU B 2 240 ? 17.494 121.882 96.921 1.00 43.10 240 LEU B C 1
ATOM 3948 O O . LEU B 2 240 ? 17.307 121.733 95.708 1.00 41.67 240 LEU B O 1
ATOM 3953 N N . ALA B 2 241 ? 17.344 120.882 97.795 1.00 39.98 241 ALA B N 1
ATOM 3954 C CA . ALA B 2 241 ? 16.929 119.556 97.346 1.00 39.04 241 ALA B CA 1
ATOM 3955 C C . ALA B 2 241 ? 15.576 119.608 96.649 1.00 41.86 241 ALA B C 1
ATOM 3956 O O . ALA B 2 241 ? 15.383 118.976 95.603 1.00 38.16 241 ALA B O 1
ATOM 3958 N N . ASN B 2 242 ? 14.620 120.342 97.222 1.00 40.43 242 ASN B N 1
ATOM 3959 C CA . ASN B 2 242 ? 13.307 120.472 96.597 1.00 48.13 242 ASN B CA 1
ATOM 3960 C C . ASN B 2 242 ? 13.386 121.292 95.315 1.00 43.27 242 ASN B C 1
ATOM 3961 O O . ASN B 2 242 ? 12.821 120.909 94.284 1.00 49.53 242 ASN B O 1
ATOM 3966 N N . GLN B 2 243 ? 14.090 122.425 95.362 1.00 40.16 243 GLN B N 1
ATOM 3967 C CA . GLN B 2 243 ? 14.073 123.358 94.239 1.00 36.76 243 GLN B CA 1
ATOM 3968 C C . GLN B 2 243 ? 14.744 122.769 93.002 1.00 53.11 243 GLN B C 1
ATOM 3969 O O . GLN B 2 243 ? 14.266 122.967 91.879 1.00 60.35 243 GLN B O 1
ATOM 3975 N N . PHE B 2 244 ? 15.851 122.050 93.178 1.00 44.03 244 PHE B N 1
ATOM 3976 C CA . PHE B 2 244 ? 16.599 121.517 92.048 1.00 42.30 244 PHE B CA 1
ATOM 3977 C C . PHE B 2 244 ? 16.380 120.025 91.828 1.00 43.58 244 PHE B C 1
ATOM 3978 O O . PHE B 2 244 ? 17.021 119.448 90.942 1.00 48.76 244 PHE B O 1
ATOM 3986 N N . ASN B 2 245 ? 15.497 119.392 92.606 1.00 42.54 245 ASN B N 1
ATOM 3987 C CA . ASN B 2 245 ? 15.185 117.965 92.487 1.00 44.52 245 ASN B CA 1
ATOM 3988 C C . ASN B 2 245 ? 16.452 117.111 92.590 1.00 43.77 245 ASN B C 1
ATOM 3989 O O . ASN B 2 245 ? 16.787 116.331 91.696 1.00 45.47 245 ASN B O 1
ATOM 3994 N N . VAL B 2 246 ? 17.155 117.272 93.707 1.00 39.33 246 VAL B N 1
ATOM 3995 C CA . VAL B 2 246 ? 18.410 116.555 93.932 1.00 36.61 246 VAL B CA 1
ATOM 3996 C C . VAL B 2 246 ? 18.403 115.942 95.327 1.00 38.45 246 VAL B C 1
ATOM 3997 O O . VAL B 2 246 ? 17.697 116.436 96.218 1.00 40.30 246 VAL B O 1
ATOM 4001 N N . PRO B 2 247 ? 19.142 114.859 95.557 1.00 38.02 247 PRO B N 1
ATOM 4002 C CA . PRO B 2 247 ? 19.316 114.370 96.927 1.00 34.40 247 PRO B CA 1
ATOM 4003 C C . PRO B 2 247 ? 20.397 115.160 97.645 1.00 36.89 247 PRO B C 1
ATOM 4004 O O . PRO B 2 247 ? 21.426 115.515 97.065 1.00 37.57 247 PRO B O 1
ATOM 4008 N N . ALA B 2 248 ? 20.149 115.444 98.918 1.00 32.14 248 ALA B N 1
ATOM 4009 C CA . ALA B 2 248 ? 21.147 116.025 99.806 1.00 32.47 248 ALA B CA 1
ATOM 4010 C C . ALA B 2 248 ? 21.536 114.969 100.830 1.00 36.53 248 ALA B C 1
ATOM 4011 O O . ALA B 2 248 ? 20.669 114.424 101.521 1.00 30.87 248 ALA B O 1
ATOM 4013 N N . ILE B 2 249 ? 22.830 114.674 100.919 1.00 31.37 249 ILE B N 1
ATOM 4014 C CA . ILE B 2 249 ? 23.330 113.599 101.766 1.00 31.60 249 ILE B CA 1
ATOM 4015 C C . ILE B 2 249 ? 24.351 114.179 102.733 1.00 33.28 249 ILE B C 1
ATOM 4016 O O . ILE B 2 249 ? 25.352 114.770 102.311 1.00 47.75 249 ILE B O 1
ATOM 4021 N N . CYS B 2 250 ? 24.101 114.001 104.025 1.00 34.79 250 CYS B N 1
ATOM 4022 C CA . CYS B 2 250 ? 24.986 114.463 105.084 1.00 40.66 250 CYS B CA 1
ATOM 4023 C C . CYS B 2 250 ? 25.608 113.270 105.793 1.00 38.81 250 CYS B C 1
ATOM 4024 O O . CYS B 2 250 ? 24.894 112.371 106.249 1.00 48.20 250 CYS B O 1
ATOM 4027 N N . VAL B 2 251 ? 26.923 113.267 105.887 1.00 42.64 251 VAL B N 1
ATOM 4028 C CA . VAL B 2 251 ? 27.633 112.260 106.664 1.00 42.78 251 VAL B CA 1
ATOM 4029 C C . VAL B 2 251 ? 27.787 112.769 108.087 1.00 49.70 251 VAL B C 1
ATOM 4030 O O . VAL B 2 251 ? 28.011 113.962 108.318 1.00 58.24 251 VAL B O 1
ATOM 4034 N N . ASN B 2 252 ? 27.667 111.858 109.046 1.00 53.18 252 ASN B N 1
ATOM 4035 C CA . ASN B 2 252 ? 27.666 112.213 110.454 1.00 61.33 252 ASN B CA 1
ATOM 4036 C C . ASN B 2 252 ? 28.359 111.095 111.212 1.00 67.42 252 ASN B C 1
ATOM 4037 O O . ASN B 2 252 ? 28.121 109.916 110.945 1.00 62.06 252 ASN B O 1
ATOM 4042 N N . GLN B 2 253 ? 29.229 111.471 112.143 1.00 78.87 253 GLN B N 1
ATOM 4043 C CA . GLN B 2 253 ? 29.847 110.503 113.038 1.00 69.94 253 GLN B CA 1
ATOM 4044 C C . GLN B 2 253 ? 28.878 110.172 114.164 1.00 74.72 253 GLN B C 1
ATOM 4045 O O . GLN B 2 253 ? 28.420 111.069 114.880 1.00 88.88 253 GLN B O 1
ATOM 4051 N N . VAL B 2 254 ? 28.559 108.894 114.323 1.00 81.36 254 VAL B N 1
ATOM 4052 C CA . VAL B 2 254 ? 27.687 108.468 115.410 1.00 77.47 254 VAL B CA 1
ATOM 4053 C C . VAL B 2 254 ? 28.512 108.420 116.694 1.00 88.32 254 VAL B C 1
ATOM 4054 O O . VAL B 2 254 ? 29.554 107.759 116.758 1.00 88.22 254 VAL B O 1
ATOM 4058 N N . SER B 2 255 ? 28.073 109.166 117.707 1.00 96.65 255 SER B N 1
ATOM 4059 C CA . SER B 2 255 ? 28.815 109.296 118.961 1.00 114.65 255 SER B CA 1
ATOM 4060 C C . SER B 2 255 ? 28.373 108.180 119.900 1.00 147.97 255 SER B C 1
ATOM 4061 O O . SER B 2 255 ? 27.301 108.245 120.505 1.00 145.32 255 SER B O 1
ATOM 4064 N N . ASP B 2 256 ? 29.221 107.162 120.037 1.00 211.43 256 ASP B N 1
ATOM 4065 C CA . ASP B 2 256 ? 28.866 105.925 120.726 1.00 220.95 256 ASP B CA 1
ATOM 4066 C C . ASP B 2 256 ? 29.188 105.962 122.217 1.00 242.87 256 ASP B C 1
ATOM 4067 O O . ASP B 2 256 ? 28.293 105.819 123.057 1.00 240.60 256 ASP B O 1
ATOM 4072 N N . VAL B 2 257 ? 30.464 106.159 122.556 1.00 214.83 257 VAL B N 1
ATOM 4073 C CA . VAL B 2 257 ? 30.963 105.730 123.860 1.00 213.22 257 VAL B CA 1
ATOM 4074 C C . VAL B 2 257 ? 30.398 106.577 124.996 1.00 217.79 257 VAL B C 1
ATOM 4075 O O . VAL B 2 257 ? 30.248 106.086 126.122 1.00 214.36 257 VAL B O 1
ATOM 4079 N N . VAL B 2 258 ? 30.061 107.841 124.739 1.00 227.93 258 VAL B N 1
ATOM 4080 C CA . VAL B 2 258 ? 29.580 108.699 125.818 1.00 227.81 258 VAL B CA 1
ATOM 4081 C C . VAL B 2 258 ? 28.098 108.463 126.077 1.00 231.72 258 VAL B C 1
ATOM 4082 O O . VAL B 2 258 ? 27.671 108.309 127.228 1.00 229.03 258 VAL B O 1
ATOM 4086 N N . GLU B 2 259 ? 27.291 108.430 125.014 1.00 229.70 259 GLU B N 1
ATOM 4087 C CA . GLU B 2 259 ? 25.858 108.202 125.178 1.00 227.79 259 GLU B CA 1
ATOM 4088 C C . GLU B 2 259 ? 25.587 106.822 125.761 1.00 230.98 259 GLU B C 1
ATOM 4089 O O . GLU B 2 259 ? 24.787 106.674 126.692 1.00 228.72 259 GLU B O 1
ATOM 4095 N N . GLN B 2 260 ? 26.248 105.796 125.226 1.00 250.06 260 GLN B N 1
ATOM 4096 C CA . GLN B 2 260 ? 26.130 104.443 125.752 1.00 235.66 260 GLN B CA 1
ATOM 4097 C C . GLN B 2 260 ? 27.164 104.142 126.823 1.00 239.77 260 GLN B C 1
ATOM 4098 O O . GLN B 2 260 ? 27.595 102.988 126.955 1.00 242.44 260 GLN B O 1
ATOM 4104 N N . HIS B 2 261 ? 27.565 105.159 127.585 1.00 203.35 261 HIS B N 1
ATOM 4105 C CA . HIS B 2 261 ? 28.317 105.015 128.830 1.00 174.22 261 HIS B CA 1
ATOM 4106 C C . HIS B 2 261 ? 29.437 103.977 128.777 1.00 161.08 261 HIS B C 1
ATOM 4107 O O . HIS B 2 261 ? 30.201 103.917 127.815 1.00 171.44 261 HIS B O 1
ATOM 4114 N N . ARG B 2 268 ? 27.679 98.359 122.392 1.00 130.20 268 ARG B N 1
ATOM 4115 C CA . ARG B 2 268 ? 27.674 98.402 120.935 1.00 134.43 268 ARG B CA 1
ATOM 4116 C C . ARG B 2 268 ? 26.556 99.309 120.422 1.00 143.15 268 ARG B C 1
ATOM 4117 O O . ARG B 2 268 ? 26.477 99.603 119.228 1.00 133.99 268 ARG B O 1
ATOM 4125 N N . LYS B 2 269 ? 25.688 99.753 121.326 1.00 175.71 269 LYS B N 1
ATOM 4126 C CA . LYS B 2 269 ? 24.632 100.672 120.936 1.00 166.76 269 LYS B CA 1
ATOM 4127 C C . LYS B 2 269 ? 25.189 102.090 120.818 1.00 167.49 269 LYS B C 1
ATOM 4128 O O . LYS B 2 269 ? 26.234 102.423 121.380 1.00 180.69 269 LYS B O 1
ATOM 4130 N N . VAL B 2 270 ? 24.472 102.933 120.070 1.00 146.41 270 VAL B N 1
ATOM 4131 C CA . VAL B 2 270 ? 25.039 104.159 119.520 1.00 129.03 270 VAL B CA 1
ATOM 4132 C C . VAL B 2 270 ? 23.960 105.229 119.401 1.00 121.76 270 VAL B C 1
ATOM 4133 O O . VAL B 2 270 ? 22.763 104.936 119.391 1.00 130.29 270 VAL B O 1
ATOM 4137 N N . ILE B 2 271 ? 24.398 106.484 119.295 1.00 115.54 271 ILE B N 1
ATOM 4138 C CA . ILE B 2 271 ? 23.507 107.635 119.122 1.00 110.75 271 ILE B CA 1
ATOM 4139 C C . ILE B 2 271 ? 24.158 108.655 118.191 1.00 100.86 271 ILE B C 1
ATOM 4140 O O . ILE B 2 271 ? 25.321 109.028 118.403 1.00 100.25 271 ILE B O 1
ATOM 4145 N N . PRO B 2 272 ? 23.466 109.123 117.152 1.00 92.50 272 PRO B N 1
ATOM 4146 C CA . PRO B 2 272 ? 24.031 110.176 116.298 1.00 88.25 272 PRO B CA 1
ATOM 4147 C C . PRO B 2 272 ? 24.228 111.477 117.065 1.00 91.99 272 PRO B C 1
ATOM 4148 O O . PRO B 2 272 ? 23.658 111.699 118.135 1.00 104.23 272 PRO B O 1
ATOM 4152 N N . THR B 2 273 ? 25.031 112.362 116.475 1.00 84.66 273 THR B N 1
ATOM 4153 C CA . THR B 2 273 ? 25.725 113.392 117.241 1.00 98.10 273 THR B CA 1
ATOM 4154 C C . THR B 2 273 ? 24.946 114.698 117.396 1.00 102.18 273 THR B C 1
ATOM 4155 O O . THR B 2 273 ? 24.857 115.235 118.505 1.00 112.09 273 THR B O 1
ATOM 4159 N N . LEU B 2 274 ? 24.384 115.226 116.311 1.00 89.60 274 LEU B N 1
ATOM 4160 C CA . LEU B 2 274 ? 24.020 116.641 116.260 1.00 86.56 274 LEU B CA 1
ATOM 4161 C C . LEU B 2 274 ? 22.764 117.006 117.055 1.00 78.71 274 LEU B C 1
ATOM 4162 O O . LEU B 2 274 ? 22.323 118.159 116.979 1.00 80.84 274 LEU B O 1
ATOM 4167 N N . GLY B 2 275 ? 22.176 116.078 117.798 1.00 63.06 275 GLY B N 1
ATOM 4168 C CA . GLY B 2 275 ? 20.996 116.362 118.594 1.00 57.74 275 GLY B CA 1
ATOM 4169 C C . GLY B 2 275 ? 19.665 116.284 117.862 1.00 61.88 275 GLY B C 1
ATOM 4170 O O . GLY B 2 275 ? 19.560 115.897 116.694 1.00 58.68 275 GLY B O 1
ATOM 4171 N N . ILE B 2 276 ? 18.620 116.687 118.593 1.00 50.82 276 ILE B N 1
ATOM 4172 C CA . ILE B 2 276 ? 17.250 116.571 118.097 1.00 48.91 276 ILE B CA 1
ATOM 4173 C C . ILE B 2 276 ? 16.887 117.663 117.091 1.00 52.20 276 ILE B C 1
ATOM 4174 O O . ILE B 2 276 ? 16.088 117.422 116.178 1.00 52.93 276 ILE B O 1
ATOM 4179 N N . SER B 2 277 ? 17.448 118.869 117.228 1.00 60.01 277 SER B N 1
ATOM 4180 C CA . SER B 2 277 ? 17.144 119.929 116.270 1.00 54.39 277 SER B CA 1
ATOM 4181 C C . SER B 2 277 ? 17.629 119.564 114.875 1.00 44.39 277 SER B C 1
ATOM 4182 O O . SER B 2 277 ? 16.951 119.840 113.878 1.00 50.16 277 SER B O 1
ATOM 4185 N N . TRP B 2 278 ? 18.801 118.939 114.788 1.00 50.66 278 TRP B N 1
ATOM 4186 C CA . TRP B 2 278 ? 19.290 118.432 113.512 1.00 48.47 278 TRP B CA 1
ATOM 4187 C C . TRP B 2 278 ? 18.421 117.286 113.012 1.00 49.32 278 TRP B C 1
ATOM 4188 O O . TRP B 2 278 ? 18.033 117.253 111.838 1.00 41.05 278 TRP B O 1
ATOM 4199 N N . ALA B 2 279 ? 18.124 116.323 113.891 1.00 41.45 279 ALA B N 1
ATOM 4200 C CA . ALA B 2 279 ? 17.342 115.154 113.502 1.00 46.22 279 ALA B CA 1
ATOM 4201 C C . ALA B 2 279 ? 15.995 115.537 112.902 1.00 45.51 279 ALA B C 1
ATOM 4202 O O . ALA B 2 279 ? 15.495 114.842 112.011 1.00 45.39 279 ALA B O 1
ATOM 4204 N N . ASN B 2 280 ? 15.392 116.632 113.373 1.00 42.33 280 ASN B N 1
ATOM 4205 C CA . ASN B 2 280 ? 14.106 117.077 112.846 1.00 40.49 280 ASN B CA 1
ATOM 4206 C C . ASN B 2 280 ? 14.164 117.489 111.379 1.00 44.32 280 ASN B C 1
ATOM 4207 O O . ASN B 2 280 ? 13.107 117.638 110.757 1.00 52.98 280 ASN B O 1
ATOM 4212 N N . HIS B 2 281 ? 15.355 117.680 110.809 1.00 41.83 281 HIS B N 1
ATOM 4213 C CA . HIS B 2 281 ? 15.475 117.987 109.388 1.00 37.44 281 HIS B CA 1
ATOM 4214 C C . HIS B 2 281 ? 15.712 116.756 108.528 1.00 44.85 281 HIS B C 1
ATOM 4215 O O . HIS B 2 281 ? 15.557 116.835 107.304 1.00 42.59 281 HIS B O 1
ATOM 4222 N N . VAL B 2 282 ? 16.081 115.631 109.129 1.00 35.54 282 VAL B N 1
ATOM 4223 C CA . VAL B 2 282 ? 16.482 114.460 108.361 1.00 43.39 282 VAL B CA 1
ATOM 4224 C C . VAL B 2 282 ? 15.247 113.687 107.920 1.00 43.62 282 VAL B C 1
ATOM 4225 O O . VAL B 2 282 ? 14.405 113.308 108.742 1.00 43.52 282 VAL B O 1
ATOM 4229 N N . THR B 2 283 ? 15.138 113.454 106.613 1.00 48.35 283 THR B N 1
ATOM 4230 C CA . THR B 2 283 ? 14.059 112.628 106.086 1.00 42.49 283 THR B CA 1
ATOM 4231 C C . THR B 2 283 ? 14.345 111.149 106.318 1.00 38.43 283 THR B C 1
ATOM 4232 O O . THR B 2 283 ? 13.478 110.408 106.791 1.00 40.29 283 THR B O 1
ATOM 4236 N N . VAL B 2 284 ? 15.559 110.711 105.989 1.00 36.33 284 VAL B N 1
ATOM 4237 C CA . VAL B 2 284 ? 15.981 109.321 106.110 1.00 33.80 284 VAL B CA 1
ATOM 4238 C C . VAL B 2 284 ? 17.354 109.304 106.770 1.00 41.97 284 VAL B C 1
ATOM 4239 O O . VAL B 2 284 ? 18.283 109.965 106.293 1.00 42.57 284 VAL B O 1
ATOM 4243 N N . ARG B 2 285 ? 17.485 108.544 107.855 1.00 31.33 285 ARG B N 1
ATOM 4244 C CA . ARG B 2 285 ? 18.741 108.400 108.584 1.00 40.51 285 ARG B CA 1
ATOM 4245 C C . ARG B 2 285 ? 19.175 106.942 108.535 1.00 40.50 285 ARG B C 1
ATOM 4246 O O . ARG B 2 285 ? 18.458 106.064 109.025 1.00 37.70 285 ARG B O 1
ATOM 4254 N N . LEU B 2 286 ? 20.345 106.688 107.957 1.00 36.09 286 LEU B N 1
ATOM 4255 C CA . LEU B 2 286 ? 20.936 105.359 107.923 1.00 36.86 286 LEU B CA 1
ATOM 4256 C C . LEU B 2 286 ? 22.166 105.327 108.819 1.00 46.67 286 LEU B C 1
ATOM 4257 O O . LEU B 2 286 ? 22.807 106.356 109.056 1.00 44.87 286 LEU B O 1
ATOM 4262 N N . MET B 2 287 ? 22.499 104.138 109.317 1.00 47.30 287 MET B N 1
ATOM 4263 C CA . MET B 2 287 ? 23.696 103.964 110.129 1.00 41.92 287 MET B CA 1
ATOM 4264 C C . MET B 2 287 ? 24.507 102.778 109.632 1.00 38.93 287 MET B C 1
ATOM 4265 O O . MET B 2 287 ? 23.961 101.689 109.429 1.00 42.99 287 MET B O 1
ATOM 4270 N N . LEU B 2 288 ? 25.808 102.993 109.449 1.00 34.98 288 LEU B N 1
ATOM 4271 C CA . LEU B 2 288 ? 26.748 101.958 109.043 1.00 40.51 288 LEU B CA 1
ATOM 4272 C C . LEU B 2 288 ? 27.638 101.579 110.221 1.00 40.32 288 LEU B C 1
ATOM 4273 O O . LEU B 2 288 ? 28.140 102.454 110.932 1.00 42.16 288 LEU B O 1
ATOM 4278 N N . MET B 2 289 ? 27.830 100.279 110.431 1.00 37.93 289 MET B N 1
ATOM 4279 C CA . MET B 2 289 ? 28.694 99.784 111.492 1.00 48.95 289 MET B CA 1
ATOM 4280 C C . MET B 2 289 ? 29.614 98.708 110.933 1.00 55.85 289 MET B C 1
ATOM 4281 O O . MET B 2 289 ? 29.308 98.058 109.929 1.00 47.04 289 MET B O 1
ATOM 4286 N N . ARG B 2 290 ? 30.756 98.529 111.591 1.00 63.86 290 ARG B N 1
ATOM 4287 C CA . ARG B 2 290 ? 31.605 97.379 111.324 1.00 58.91 290 ARG B CA 1
ATOM 4288 C C . ARG B 2 290 ? 31.210 96.214 112.219 1.00 59.65 290 ARG B C 1
ATOM 4289 O O . ARG B 2 290 ? 30.682 96.397 113.318 1.00 75.39 290 ARG B O 1
ATOM 4297 N N . THR B 2 291 ? 31.466 95.009 111.728 1.00 59.91 291 THR B N 1
ATOM 4298 C CA . THR B 2 291 ? 31.330 93.787 112.502 1.00 58.82 291 THR B CA 1
ATOM 4299 C C . THR B 2 291 ? 32.681 93.086 112.568 1.00 70.23 291 THR B C 1
ATOM 4300 O O . THR B 2 291 ? 33.628 93.448 111.866 1.00 74.89 291 THR B O 1
ATOM 4304 N N . ASN B 2 292 ? 32.771 92.073 113.434 1.00 69.25 292 ASN B N 1
ATOM 4305 C CA . ASN B 2 292 ? 33.984 91.267 113.494 1.00 70.04 292 ASN B CA 1
ATOM 4306 C C . ASN B 2 292 ? 34.042 90.214 112.400 1.00 69.81 292 ASN B C 1
ATOM 4307 O O . ASN B 2 292 ? 35.129 89.709 112.101 1.00 88.92 292 ASN B O 1
ATOM 4312 N N . TYR B 2 293 ? 32.905 89.876 111.801 1.00 68.64 293 TYR B N 1
ATOM 4313 C CA . TYR B 2 293 ? 32.855 88.792 110.834 1.00 69.39 293 TYR B CA 1
ATOM 4314 C C . TYR B 2 293 ? 33.494 89.193 109.510 1.00 67.76 293 TYR B C 1
ATOM 4315 O O . TYR B 2 293 ? 33.509 90.366 109.123 1.00 61.36 293 TYR B O 1
ATOM 4324 N N . LYS B 2 294 ? 34.036 88.194 108.820 1.00 61.82 294 LYS B N 1
ATOM 4325 C CA . LYS B 2 294 ? 34.682 88.372 107.531 1.00 57.48 294 LYS B CA 1
ATOM 4326 C C . LYS B 2 294 ? 34.092 87.389 106.529 1.00 53.32 294 LYS B C 1
ATOM 4327 O O . LYS B 2 294 ? 33.579 86.331 106.899 1.00 65.35 294 LYS B O 1
ATOM 4333 N N . LEU B 2 295 ? 34.167 87.757 105.255 1.00 62.60 295 LEU B N 1
ATOM 4334 C CA . LEU B 2 295 ? 33.614 86.973 104.159 1.00 50.34 295 LEU B CA 1
ATOM 4335 C C . LEU B 2 295 ? 34.735 86.524 103.234 1.00 57.39 295 LEU B C 1
ATOM 4336 O O . LEU B 2 295 ? 35.490 87.375 102.731 1.00 64.65 295 LEU B O 1
ATOM 4341 N N . PRO B 2 296 ? 34.904 85.226 102.979 1.00 58.29 296 PRO B N 1
ATOM 4342 C CA . PRO B 2 296 ? 35.905 84.806 101.989 1.00 62.37 296 PRO B CA 1
ATOM 4343 C C . PRO B 2 296 ? 35.388 85.091 100.585 1.00 62.05 296 PRO B C 1
ATOM 4344 O O . PRO B 2 296 ? 34.298 84.653 100.209 1.00 62.25 296 PRO B O 1
ATOM 4348 N N . VAL B 2 297 ? 36.176 85.838 99.812 1.00 69.68 297 VAL B N 1
ATOM 4349 C CA . VAL B 2 297 ? 35.882 86.126 98.413 1.00 61.89 297 VAL B CA 1
ATOM 4350 C C . VAL B 2 297 ? 37.056 85.688 97.548 1.00 74.40 297 VAL B C 1
ATOM 4351 O O . VAL B 2 297 ? 38.220 85.858 97.926 1.00 92.49 297 VAL B O 1
ATOM 4355 N N . GLN B 2 298 ? 36.751 85.081 96.405 1.00 85.01 298 GLN B N 1
ATOM 4356 C CA . GLN B 2 298 ? 37.789 84.686 95.462 1.00 105.13 298 GLN B CA 1
ATOM 4357 C C . GLN B 2 298 ? 38.283 85.901 94.683 1.00 96.04 298 GLN B C 1
ATOM 4358 O O . GLN B 2 298 ? 37.482 86.651 94.123 1.00 86.61 298 GLN B O 1
ATOM 4364 N N . GLN B 2 299 ? 39.596 86.103 94.648 1.00 100.91 299 GLN B N 1
ATOM 4365 C CA . GLN B 2 299 ? 40.213 87.132 93.809 1.00 116.25 299 GLN B CA 1
ATOM 4366 C C . GLN B 2 299 ? 40.557 86.545 92.435 1.00 133.65 299 GLN B C 1
ATOM 4367 O O . GLN B 2 299 ? 41.265 85.537 92.358 1.00 129.28 299 GLN B O 1
ATOM 4373 N N . LYS B 2 300 ? 40.108 87.189 91.354 1.00 148.75 300 LYS B N 1
ATOM 4374 C CA . LYS B 2 300 ? 40.238 86.565 90.043 1.00 159.83 300 LYS B CA 1
ATOM 4375 C C . LYS B 2 300 ? 40.789 87.483 88.948 1.00 180.17 300 LYS B C 1
ATOM 4376 O O . LYS B 2 300 ? 41.286 87.034 87.903 1.00 185.42 300 LYS B O 1
ATOM 4382 N N . ASN B 2 301 ? 40.767 88.781 89.218 1.00 188.54 301 ASN B N 1
ATOM 4383 C CA . ASN B 2 301 ? 41.147 89.850 88.282 1.00 194.15 301 ASN B CA 1
ATOM 4384 C C . ASN B 2 301 ? 40.377 89.637 86.982 1.00 191.83 301 ASN B C 1
ATOM 4385 O O . ASN B 2 301 ? 39.226 89.193 87.048 1.00 191.06 301 ASN B O 1
ATOM 4390 N N . ILE B 2 302 ? 40.925 90.032 85.820 1.00 174.16 302 ILE B N 1
ATOM 4391 C CA . ILE B 2 302 ? 40.158 89.929 84.569 1.00 160.26 302 ILE B CA 1
ATOM 4392 C C . ILE B 2 302 ? 40.560 88.758 83.655 1.00 165.10 302 ILE B C 1
ATOM 4393 O O . ILE B 2 302 ? 39.887 87.717 83.648 1.00 156.28 302 ILE B O 1
ATOM 4398 N N . GLU B 2 303 ? 41.581 88.938 82.800 1.00 195.51 303 GLU B N 1
ATOM 4399 C CA . GLU B 2 303 ? 42.018 87.833 81.942 1.00 194.09 303 GLU B CA 1
ATOM 4400 C C . GLU B 2 303 ? 42.676 86.739 82.769 1.00 199.71 303 GLU B C 1
ATOM 4401 O O . GLU B 2 303 ? 42.612 85.548 82.413 1.00 202.38 303 GLU B O 1
ATOM 4407 N N . GLY B 2 304 ? 43.345 87.127 83.851 1.00 176.94 304 GLY B N 1
ATOM 4408 C CA . GLY B 2 304 ? 43.755 86.153 84.831 1.00 174.63 304 GLY B CA 1
ATOM 4409 C C . GLY B 2 304 ? 42.509 85.613 85.510 1.00 175.89 304 GLY B C 1
ATOM 4410 O O . GLY B 2 304 ? 41.410 86.159 85.371 1.00 174.65 304 GLY B O 1
ATOM 4411 N N . ASP B 2 305 ? 42.632 84.467 86.147 1.00 182.52 305 ASP B N 1
ATOM 4412 C CA . ASP B 2 305 ? 41.453 83.794 86.670 1.00 177.16 305 ASP B CA 1
ATOM 4413 C C . ASP B 2 305 ? 41.524 83.720 88.187 1.00 181.76 305 ASP B C 1
ATOM 4414 O O . ASP B 2 305 ? 42.467 84.222 88.805 1.00 182.88 305 ASP B O 1
ATOM 4419 N N . VAL B 2 306 ? 40.473 83.159 88.785 1.00 157.05 306 VAL B N 1
ATOM 4420 C CA . VAL B 2 306 ? 40.401 82.964 90.229 1.00 144.69 306 VAL B CA 1
ATOM 4421 C C . VAL B 2 306 ? 41.729 82.376 90.681 1.00 141.89 306 VAL B C 1
ATOM 4422 O O . VAL B 2 306 ? 42.212 81.389 90.116 1.00 133.02 306 VAL B O 1
ATOM 4426 N N . ILE B 2 307 ? 42.366 83.043 91.641 1.00 135.65 307 ILE B N 1
ATOM 4427 C CA . ILE B 2 307 ? 43.660 82.624 92.147 1.00 135.65 307 ILE B CA 1
ATOM 4428 C C . ILE B 2 307 ? 43.601 82.164 93.597 1.00 130.49 307 ILE B C 1
ATOM 4429 O O . ILE B 2 307 ? 44.365 81.270 93.983 1.00 132.39 307 ILE B O 1
ATOM 4434 N N . GLY B 2 308 ? 42.707 82.724 94.397 1.00 119.08 308 GLY B N 1
ATOM 4435 C CA . GLY B 2 308 ? 42.570 82.304 95.775 1.00 106.44 308 GLY B CA 1
ATOM 4436 C C . GLY B 2 308 ? 41.532 83.161 96.456 1.00 106.12 308 GLY B C 1
ATOM 4437 O O . GLY B 2 308 ? 40.947 84.069 95.855 1.00 106.82 308 GLY B O 1
ATOM 4438 N N . SER B 2 309 ? 41.304 82.855 97.725 1.00 103.11 309 SER B N 1
ATOM 4439 C CA . SER B 2 309 ? 40.333 83.571 98.534 1.00 90.68 309 SER B CA 1
ATOM 4440 C C . SER B 2 309 ? 41.019 84.522 99.502 1.00 85.01 309 SER B C 1
ATOM 4441 O O . SER B 2 309 ? 42.050 84.191 100.094 1.00 84.86 309 SER B O 1
ATOM 4444 N N . LEU B 2 310 ? 40.426 85.698 99.659 1.00 70.01 310 LEU B N 1
ATOM 4445 C CA . LEU B 2 310 ? 40.809 86.705 100.633 1.00 58.60 310 LEU B CA 1
ATOM 4446 C C . LEU B 2 310 ? 39.598 87.041 101.494 1.00 62.95 310 LEU B C 1
ATOM 4447 O O . LEU B 2 310 ? 38.468 86.654 101.192 1.00 71.37 310 LEU B O 1
ATOM 4452 N N . ASP B 2 311 ? 39.838 87.762 102.584 1.00 66.58 311 ASP B N 1
ATOM 4453 C CA . ASP B 2 311 ? 38.780 88.144 103.510 1.00 57.57 311 ASP B CA 1
ATOM 4454 C C . ASP B 2 311 ? 38.397 89.601 103.296 1.00 59.75 311 ASP B C 1
ATOM 4455 O O . ASP B 2 311 ? 39.261 90.470 103.145 1.00 51.42 311 ASP B O 1
ATOM 4460 N N . VAL B 2 312 ? 37.091 89.854 103.270 1.00 51.41 312 VAL B N 1
ATOM 4461 C CA . VAL B 2 312 ? 36.542 91.202 103.277 1.00 60.30 312 VAL B CA 1
ATOM 4462 C C . VAL B 2 312 ? 35.771 91.395 104.574 1.00 54.68 312 VAL B C 1
ATOM 4463 O O . VAL B 2 312 ? 35.165 90.458 105.104 1.00 55.69 312 VAL B O 1
ATOM 4467 N N . GLN B 2 313 ? 35.808 92.617 105.094 1.00 52.64 313 GLN B N 1
ATOM 4468 C CA . GLN B 2 313 ? 35.093 92.913 106.325 1.00 45.89 313 GLN B CA 1
ATOM 4469 C C . GLN B 2 313 ? 33.601 92.992 106.038 1.00 53.41 313 GLN B C 1
ATOM 4470 O O . GLN B 2 313 ? 33.173 93.669 105.097 1.00 52.45 313 GLN B O 1
ATOM 4476 N N . ILE B 2 314 ? 32.805 92.297 106.847 1.00 58.37 314 ILE B N 1
ATOM 4477 C CA . ILE B 2 314 ? 31.353 92.370 106.747 1.00 49.31 314 ILE B CA 1
ATOM 4478 C C . ILE B 2 314 ? 30.869 93.564 107.557 1.00 52.53 314 ILE B C 1
ATOM 4479 O O . ILE B 2 314 ? 31.248 93.737 108.723 1.00 47.26 314 ILE B O 1
ATOM 4484 N N . ARG B 2 315 ? 30.030 94.386 106.937 1.00 48.26 315 ARG B N 1
ATOM 4485 C CA . ARG B 2 315 ? 29.515 95.607 107.531 1.00 48.09 315 ARG B CA 1
ATOM 4486 C C . ARG B 2 315 ? 27.993 95.584 107.514 1.00 52.05 315 ARG B C 1
ATOM 4487 O O . ARG B 2 315 ? 27.373 94.863 106.728 1.00 45.34 315 ARG B O 1
ATOM 4495 N N . THR B 2 316 ? 27.387 96.375 108.395 1.00 41.35 316 THR B N 1
ATOM 4496 C CA . THR B 2 316 ? 25.937 96.448 108.482 1.00 37.55 316 THR B CA 1
ATOM 4497 C C . THR B 2 316 ? 25.445 97.838 108.099 1.00 39.16 316 THR B C 1
ATOM 4498 O O . THR B 2 316 ? 26.104 98.849 108.360 1.00 41.98 316 THR B O 1
ATOM 4502 N N . MET B 2 317 ? 24.273 97.872 107.472 1.00 44.96 317 MET B N 1
ATOM 4503 C CA . MET B 2 317 ? 23.548 99.103 107.196 1.00 50.07 317 MET B CA 1
ATOM 4504 C C . MET B 2 317 ? 22.159 98.973 107.803 1.00 45.96 317 MET B C 1
ATOM 4505 O O . MET B 2 317 ? 21.469 97.976 107.570 1.00 50.11 317 MET B O 1
ATOM 4510 N N . GLU B 2 318 ? 21.755 99.974 108.579 1.00 40.95 318 GLU B N 1
ATOM 4511 C CA . GLU B 2 318 ? 20.502 99.930 109.318 1.00 39.95 318 GLU B CA 1
ATOM 4512 C C . GLU B 2 318 ? 19.703 101.197 109.059 1.00 39.86 318 GLU B C 1
ATOM 4513 O O . GLU B 2 318 ? 20.270 102.292 108.981 1.00 39.09 318 GLU B O 1
ATOM 4519 N N . VAL B 2 319 ? 18.389 101.044 108.922 1.00 33.85 319 VAL B N 1
ATOM 4520 C CA . VAL B 2 319 ? 17.481 102.178 108.794 1.00 42.55 319 VAL B CA 1
ATOM 4521 C C . VAL B 2 319 ? 17.043 102.591 110.195 1.00 39.25 319 VAL B C 1
ATOM 4522 O O . VAL B 2 319 ? 16.250 101.898 110.838 1.00 48.42 319 VAL B O 1
ATOM 4526 N N . LEU B 2 320 ? 17.565 103.721 110.673 1.00 45.70 320 LEU B N 1
ATOM 4527 C CA . LEU B 2 320 ? 17.153 104.229 111.977 1.00 42.27 320 LEU B CA 1
ATOM 4528 C C . LEU B 2 320 ? 15.763 104.854 111.916 1.00 32.12 320 LEU B C 1
ATOM 4529 O O . LEU B 2 320 ? 14.924 104.593 112.784 1.00 35.81 320 LEU B O 1
ATOM 4534 N N . PHE B 2 321 ? 15.499 105.675 110.901 1.00 27.39 321 PHE B N 1
ATOM 4535 C CA . PHE B 2 321 ? 14.130 106.081 110.615 1.00 31.25 321 PHE B CA 1
ATOM 4536 C C . PHE B 2 321 ? 14.027 106.512 109.159 1.00 32.52 321 PHE B C 1
ATOM 4537 O O . PHE B 2 321 ? 15.001 106.981 108.564 1.00 36.40 321 PHE B O 1
ATOM 4545 N N . ALA B 2 322 ? 12.831 106.337 108.597 1.00 30.50 322 ALA B N 1
ATOM 4546 C CA . ALA B 2 322 ? 12.500 106.740 107.238 1.00 27.69 322 ALA B CA 1
ATOM 4547 C C . ALA B 2 322 ? 10.986 106.693 107.078 1.00 36.75 322 ALA B C 1
ATOM 4548 O O . ALA B 2 322 ? 10.336 105.806 107.645 1.00 32.89 322 ALA B O 1
ATOM 4550 N N . PRO B 2 323 ? 10.388 107.608 106.311 1.00 28.47 323 PRO B N 1
ATOM 4551 C CA . PRO B 2 323 ? 8.921 107.606 106.182 1.00 26.29 323 PRO B CA 1
ATOM 4552 C C . PRO B 2 323 ? 8.371 106.369 105.499 1.00 30.70 323 PRO B C 1
ATOM 4553 O O . PRO B 2 323 ? 7.172 106.092 105.625 1.00 30.64 323 PRO B O 1
ATOM 4557 N N . HIS B 2 324 ? 9.203 105.613 104.781 1.00 23.03 324 HIS B N 1
ATOM 4558 C CA . HIS B 2 324 ? 8.729 104.503 103.970 1.00 32.84 324 HIS B CA 1
ATOM 4559 C C . HIS B 2 324 ? 9.515 103.211 104.153 1.00 33.07 324 HIS B C 1
ATOM 4560 O O . HIS B 2 324 ? 9.212 102.227 103.470 1.00 34.29 324 HIS B O 1
ATOM 4567 N N . LEU B 2 325 ? 10.506 103.176 105.044 1.00 24.73 325 LEU B N 1
ATOM 4568 C CA . LEU B 2 325 ? 11.297 101.970 105.208 1.00 31.13 325 LEU B CA 1
ATOM 4569 C C . LEU B 2 325 ? 11.114 101.380 106.601 1.00 39.91 325 LEU B C 1
ATOM 4570 O O . LEU B 2 325 ? 10.976 102.124 107.577 1.00 36.78 325 LEU B O 1
ATOM 4575 N N . PRO B 2 326 ? 11.109 100.057 106.725 1.00 42.29 326 PRO B N 1
ATOM 4576 C CA . PRO B 2 326 ? 11.117 99.440 108.054 1.00 40.67 326 PRO B CA 1
ATOM 4577 C C . PRO B 2 326 ? 12.481 99.602 108.707 1.00 31.17 326 PRO B C 1
ATOM 4578 O O . PRO B 2 326 ? 13.474 99.945 108.065 1.00 47.78 326 PRO B O 1
ATOM 4582 N N . ASN B 2 327 ? 12.522 99.353 110.015 1.00 49.12 327 ASN B N 1
ATOM 4583 C CA . ASN B 2 327 ? 13.780 99.380 110.764 1.00 37.14 327 ASN B CA 1
ATOM 4584 C C . ASN B 2 327 ? 14.543 98.083 110.498 1.00 44.48 327 ASN B C 1
ATOM 4585 O O . ASN B 2 327 ? 14.702 97.218 111.361 1.00 68.59 327 ASN B O 1
ATOM 4590 N N . SER B 2 328 ? 15.026 97.961 109.268 1.00 45.88 328 SER B N 1
ATOM 4591 C CA . SER B 2 328 ? 15.674 96.738 108.823 1.00 44.53 328 SER B CA 1
ATOM 4592 C C . SER B 2 328 ? 17.189 96.900 108.838 1.00 50.20 328 SER B C 1
ATOM 4593 O O . SER B 2 328 ? 17.727 98.002 108.963 1.00 50.93 328 SER B O 1
ATOM 4596 N N . LEU B 2 329 ? 17.877 95.772 108.698 1.00 52.61 329 LEU B N 1
ATOM 4597 C CA . LEU B 2 329 ? 19.328 95.736 108.649 1.00 38.95 329 LEU B CA 1
ATOM 4598 C C . LEU B 2 329 ? 19.755 94.929 107.433 1.00 42.81 329 LEU B C 1
ATOM 4599 O O . LEU B 2 329 ? 19.088 93.968 107.043 1.00 54.42 329 LEU B O 1
ATOM 4604 N N . CYS B 2 330 ? 20.879 95.320 106.840 1.00 46.35 330 CYS B N 1
ATOM 4605 C CA . CYS B 2 330 ? 21.387 94.632 105.664 1.00 40.53 330 CYS B CA 1
ATOM 4606 C C . CYS B 2 330 ? 22.909 94.631 105.686 1.00 43.18 330 CYS B C 1
ATOM 4607 O O . CYS B 2 330 ? 23.531 95.624 106.071 1.00 45.25 330 CYS B O 1
ATOM 4610 N N . ARG B 2 331 ? 23.498 93.512 105.271 1.00 45.35 331 ARG B N 1
ATOM 4611 C CA . ARG B 2 331 ? 24.944 93.354 105.233 1.00 36.89 331 ARG B CA 1
ATOM 4612 C C . ARG B 2 331 ? 25.501 93.862 103.908 1.00 41.65 331 ARG B C 1
ATOM 4613 O O . ARG B 2 331 ? 24.830 93.825 102.873 1.00 37.65 331 ARG B O 1
ATOM 4621 N N . PHE B 2 332 ? 26.742 94.343 103.949 1.00 42.49 332 PHE B N 1
ATOM 4622 C CA . PHE B 2 332 ? 27.421 94.800 102.744 1.00 47.40 332 PHE B CA 1
ATOM 4623 C C . PHE B 2 332 ? 28.925 94.724 102.969 1.00 45.59 332 PHE B C 1
ATOM 4624 O O . PHE B 2 332 ? 29.397 94.529 104.093 1.00 46.51 332 PHE B O 1
ATOM 4632 N N . ILE B 2 333 ? 29.675 94.879 101.876 1.00 49.84 333 ILE B N 1
ATOM 4633 C CA . ILE B 2 333 ? 31.130 94.821 101.897 1.00 40.84 333 ILE B CA 1
ATOM 4634 C C . ILE B 2 333 ? 31.680 95.990 101.089 1.00 47.19 333 ILE B C 1
ATOM 4635 O O . ILE B 2 333 ? 30.953 96.689 100.381 1.00 40.90 333 ILE B O 1
ATOM 4640 N N . VAL B 2 334 ? 32.987 96.201 101.219 1.00 46.34 334 VAL B N 1
ATOM 4641 C CA . VAL B 2 334 ? 33.730 97.160 100.410 1.00 44.03 334 VAL B CA 1
ATOM 4642 C C . VAL B 2 334 ? 34.899 96.423 99.773 1.00 45.51 334 VAL B C 1
ATOM 4643 O O . VAL B 2 334 ? 35.651 95.730 100.466 1.00 45.44 334 VAL B O 1
ATOM 4647 N N . ASP B 2 335 ? 35.042 96.554 98.459 1.00 45.33 335 ASP B N 1
ATOM 4648 C CA . ASP B 2 335 ? 36.159 95.947 97.740 1.00 54.93 335 ASP B CA 1
ATOM 4649 C C . ASP B 2 335 ? 36.666 96.960 96.717 1.00 55.35 335 ASP B C 1
ATOM 4650 O O . ASP B 2 335 ? 36.466 98.172 96.858 1.00 51.55 335 ASP B O 1
ATOM 4655 N N . GLN B 2 336 ? 37.338 96.463 95.673 1.00 65.01 336 GLN B N 1
ATOM 4656 C CA . GLN B 2 336 ? 37.928 97.354 94.678 1.00 66.14 336 GLN B CA 1
ATOM 4657 C C . GLN B 2 336 ? 36.861 98.165 93.957 1.00 67.97 336 GLN B C 1
ATOM 4658 O O . GLN B 2 336 ? 37.041 99.363 93.709 1.00 69.65 336 GLN B O 1
ATOM 4664 N N . ASP B 2 337 ? 35.740 97.528 93.616 1.00 78.50 337 ASP B N 1
ATOM 4665 C CA . ASP B 2 337 ? 34.689 98.219 92.877 1.00 79.27 337 ASP B CA 1
ATOM 4666 C C . ASP B 2 337 ? 33.976 99.251 93.739 1.00 66.90 337 ASP B C 1
ATOM 4667 O O . ASP B 2 337 ? 33.468 100.249 93.216 1.00 66.07 337 ASP B O 1
ATOM 4672 N N . GLY B 2 338 ? 33.932 99.031 95.048 1.00 63.07 338 GLY B N 1
ATOM 4673 C CA . GLY B 2 338 ? 33.241 99.930 95.946 1.00 56.97 338 GLY B CA 1
ATOM 4674 C C . GLY B 2 338 ? 32.343 99.195 96.919 1.00 55.89 338 GLY B C 1
ATOM 4675 O O . GLY B 2 338 ? 32.724 98.152 97.462 1.00 58.31 338 GLY B O 1
ATOM 4676 N N . VAL B 2 339 ? 31.143 99.718 97.133 1.00 51.81 339 VAL B N 1
ATOM 4677 C CA . VAL B 2 339 ? 30.224 99.174 98.124 1.00 56.22 339 VAL B CA 1
ATOM 4678 C C . VAL B 2 339 ? 29.279 98.205 97.428 1.00 41.53 339 VAL B C 1
ATOM 4679 O O . VAL B 2 339 ? 28.609 98.565 96.453 1.00 49.00 339 VAL B O 1
ATOM 4683 N N . LYS B 2 340 ? 29.228 96.972 97.927 1.00 44.97 340 LYS B N 1
ATOM 4684 C CA . LYS B 2 340 ? 28.375 95.932 97.370 1.00 55.22 340 LYS B CA 1
ATOM 4685 C C . LYS B 2 340 ? 27.522 95.343 98.477 1.00 53.78 340 LYS B C 1
ATOM 4686 O O . LYS B 2 340 ? 28.031 95.026 99.556 1.00 52.41 340 LYS B O 1
ATOM 4692 N N . GLY B 2 341 ? 26.233 95.198 98.210 1.00 54.91 341 GLY B N 1
ATOM 4693 C CA . GLY B 2 341 ? 25.356 94.545 99.154 1.00 64.75 341 GLY B CA 1
ATOM 4694 C C . GLY B 2 341 ? 25.618 93.055 99.223 1.00 60.83 341 GLY B C 1
ATOM 4695 O O . GLY B 2 341 ? 26.354 92.475 98.424 1.00 66.05 341 GLY B O 1
ATOM 4696 N N . LEU B 2 342 ? 25.008 92.426 100.221 1.00 71.59 342 LEU B N 1
ATOM 4697 C CA . LEU B 2 342 ? 25.057 90.982 100.322 1.00 83.50 342 LEU B CA 1
ATOM 4698 C C . LEU B 2 342 ? 23.646 90.413 100.308 1.00 81.53 342 LEU B C 1
ATOM 4699 O O . LEU B 2 342 ? 22.745 90.978 100.937 1.00 91.67 342 LEU B O 1
ATOM 4704 N N . PRO B 2 343 ? 23.418 89.312 99.593 1.00 92.18 343 PRO B N 1
ATOM 4705 C CA . PRO B 2 343 ? 22.071 88.739 99.542 1.00 109.14 343 PRO B CA 1
ATOM 4706 C C . PRO B 2 343 ? 21.621 88.255 100.912 1.00 121.79 343 PRO B C 1
ATOM 4707 O O . PRO B 2 343 ? 22.416 87.775 101.722 1.00 123.22 343 PRO B O 1
ATOM 4711 N N . ALA B 2 344 ? 20.324 88.401 101.163 1.00 146.96 344 ALA B N 1
ATOM 4712 C CA . ALA B 2 344 ? 19.738 88.018 102.438 1.00 154.77 344 ALA B CA 1
ATOM 4713 C C . ALA B 2 344 ? 19.674 86.498 102.570 1.00 170.54 344 ALA B C 1
ATOM 4714 O O . ALA B 2 344 ? 19.556 85.777 101.575 1.00 173.67 344 ALA B O 1
ATOM 4716 N N . LYS B 2 345 ? 19.771 85.997 103.806 1.00 180.46 345 LYS B N 1
ATOM 4717 C CA . LYS B 2 345 ? 20.016 86.782 105.020 1.00 177.49 345 LYS B CA 1
ATOM 4718 C C . LYS B 2 345 ? 20.838 85.972 106.017 1.00 178.19 345 LYS B C 1
ATOM 4719 O O . LYS B 2 345 ? 20.302 85.469 107.008 1.00 175.66 345 LYS B O 1
ATOM 4721 N N . LYS C 1 1 ? 5.668 72.978 55.300 1.00 145.99 84 LYS C N 1
ATOM 4722 C CA . LYS C 1 1 ? 6.861 73.652 55.801 1.00 147.37 84 LYS C CA 1
ATOM 4723 C C . LYS C 1 1 ? 6.706 75.169 55.710 1.00 145.49 84 LYS C C 1
ATOM 4724 O O . LYS C 1 1 ? 6.258 75.698 54.692 1.00 139.25 84 LYS C O 1
ATOM 4730 N N . ASP C 1 2 ? 7.085 75.863 56.783 1.00 153.15 85 ASP C N 1
ATOM 4731 C CA . ASP C 1 2 ? 6.793 77.283 56.913 1.00 147.54 85 ASP C CA 1
ATOM 4732 C C . ASP C 1 2 ? 7.655 78.105 55.955 1.00 136.93 85 ASP C C 1
ATOM 4733 O O . ASP C 1 2 ? 8.504 77.587 5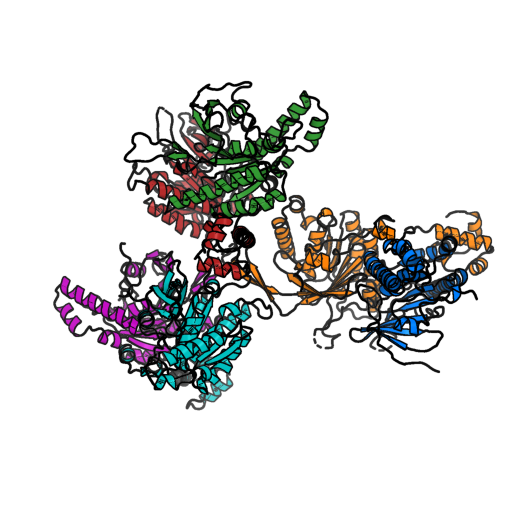5.223 1.00 128.53 85 ASP C O 1
ATOM 4738 N N . GLU C 1 3 ? 7.432 79.418 55.977 1.00 142.13 86 GLU C N 1
ATOM 4739 C CA . GLU C 1 3 ? 8.031 80.325 55.008 1.00 136.90 86 GLU C CA 1
ATOM 4740 C C . GLU C 1 3 ? 9.486 80.645 55.324 1.00 116.80 86 GLU C C 1
ATOM 4741 O O . GLU C 1 3 ? 10.227 81.058 54.426 1.00 105.01 86 GLU C O 1
ATOM 4747 N N . ARG C 1 4 ? 9.906 80.461 56.577 1.00 108.70 87 ARG C N 1
ATOM 4748 C CA . ARG C 1 4 ? 11.284 80.729 56.969 1.00 99.89 87 ARG C CA 1
ATOM 4749 C C . ARG C 1 4 ? 12.226 79.595 56.580 1.00 99.10 87 ARG C C 1
ATOM 4750 O O . ARG C 1 4 ? 13.391 79.848 56.250 1.00 85.35 87 ARG C O 1
ATOM 4758 N N . SER C 1 5 ? 11.740 78.351 56.591 1.00 115.61 88 SER C N 1
ATOM 4759 C CA . SER C 1 5 ? 12.578 77.187 56.326 1.00 106.89 88 SER C CA 1
ATOM 4760 C C . SER C 1 5 ? 13.099 77.126 54.898 1.00 107.46 88 SER C C 1
ATOM 4761 O O . SER C 1 5 ? 13.939 76.272 54.602 1.00 110.49 88 SER C O 1
ATOM 4764 N N . GLN C 1 6 ? 12.634 78.000 54.016 1.00 99.55 89 GLN C N 1
ATOM 4765 C CA . GLN C 1 6 ? 13.040 77.994 52.622 1.00 95.67 89 GLN C CA 1
ATOM 4766 C C . GLN C 1 6 ? 13.849 79.222 52.240 1.00 69.97 89 GLN C C 1
ATOM 4767 O O . GLN C 1 6 ? 14.203 79.378 51.067 1.00 70.18 89 GLN C O 1
ATOM 4773 N N . LEU C 1 7 ? 14.147 80.091 53.198 1.00 72.11 90 LEU C N 1
ATOM 4774 C CA . LEU C 1 7 ? 14.917 81.289 52.927 1.00 66.44 90 LEU C CA 1
ATOM 4775 C C . LEU C 1 7 ? 16.396 80.949 52.762 1.00 60.52 90 LEU C C 1
ATOM 4776 O O . LEU C 1 7 ? 16.868 79.878 53.153 1.00 54.38 90 LEU C O 1
ATOM 4781 N N . SER C 1 8 ? 17.130 81.884 52.163 1.00 45.98 91 SER C N 1
ATOM 4782 C CA . SER C 1 8 ? 18.557 81.726 51.938 1.00 54.69 91 SER C CA 1
ATOM 4783 C C . SER C 1 8 ? 19.264 83.038 52.239 1.00 52.06 91 SER C C 1
ATOM 4784 O O . SER C 1 8 ? 18.680 84.118 52.116 1.00 60.84 91 SER C O 1
ATOM 4787 N N . ILE C 1 9 ? 20.528 82.935 52.637 1.00 47.42 92 ILE C N 1
ATOM 4788 C CA . ILE C 1 9 ? 21.351 84.100 52.938 1.00 48.20 92 ILE C CA 1
ATOM 4789 C C . ILE C 1 9 ? 22.245 84.360 51.734 1.00 41.44 92 ILE C C 1
ATOM 4790 O O . ILE C 1 9 ? 23.043 83.499 51.345 1.00 45.83 92 ILE C O 1
ATOM 4795 N N . VAL C 1 10 ? 22.115 85.549 51.144 1.00 42.40 93 VAL C N 1
ATOM 4796 C CA . VAL C 1 10 ? 22.901 85.886 49.965 1.00 43.64 93 VAL C CA 1
ATOM 4797 C C . VAL C 1 10 ? 24.356 86.115 50.355 1.00 41.30 93 VAL C C 1
ATOM 4798 O O . VAL C 1 10 ? 24.675 86.472 51.497 1.00 47.15 93 VAL C O 1
ATOM 4802 N N . THR C 1 11 ? 25.250 85.889 49.396 1.00 42.29 94 THR C N 1
ATOM 4803 C CA . THR C 1 11 ? 26.681 86.063 49.587 1.00 47.93 94 THR C CA 1
ATOM 4804 C C . THR C 1 11 ? 27.209 87.343 48.952 1.00 43.94 94 THR C C 1
ATOM 4805 O O . THR C 1 11 ? 28.412 87.603 49.036 1.00 46.03 94 THR C O 1
ATOM 4809 N N . PHE C 1 12 ? 26.344 88.131 48.312 1.00 49.45 95 PHE C N 1
ATOM 4810 C CA . PHE C 1 12 ? 26.655 89.314 47.515 1.00 47.19 95 PHE C CA 1
ATOM 4811 C C . PHE C 1 12 ? 27.364 88.978 46.213 1.00 47.57 95 PHE C C 1
ATOM 4812 O O . PHE C 1 12 ? 27.773 89.900 45.491 1.00 50.09 95 PHE C O 1
ATOM 4820 N N . SER C 1 13 ? 27.532 87.699 45.888 1.00 50.74 96 SER C N 1
ATOM 4821 C CA . SER C 1 13 ? 27.966 87.252 44.569 1.00 48.57 96 SER C CA 1
ATOM 4822 C C . SER C 1 13 ? 26.822 86.447 43.958 1.00 54.65 96 SER C C 1
ATOM 4823 O O . SER C 1 13 ? 26.446 85.392 44.487 1.00 54.07 96 SER C O 1
ATOM 4826 N N . GLU C 1 14 ? 26.262 86.936 42.849 1.00 57.74 97 GLU C N 1
ATOM 4827 C CA . GLU C 1 14 ? 25.167 86.211 42.217 1.00 61.92 97 GLU C CA 1
ATOM 4828 C C . GLU C 1 14 ? 25.641 84.863 41.699 1.00 56.98 97 GLU C C 1
ATOM 4829 O O . GLU C 1 14 ? 24.914 83.865 41.789 1.00 60.38 97 GLU C O 1
ATOM 4835 N N . GLN C 1 15 ? 26.866 84.806 41.170 1.00 62.48 98 GLN C N 1
ATOM 4836 C CA . GLN C 1 15 ? 27.425 83.524 40.745 1.00 68.35 98 GLN C CA 1
ATOM 4837 C C . GLN C 1 15 ? 27.539 82.542 41.903 1.00 67.68 98 GLN C C 1
ATOM 4838 O O . GLN C 1 15 ? 27.257 81.352 41.743 1.00 67.28 98 GLN C O 1
ATOM 4844 N N . LEU C 1 16 ? 27.943 83.024 43.081 1.00 59.36 99 LEU C N 1
ATOM 4845 C CA . LEU C 1 16 ? 28.006 82.144 44.243 1.00 55.15 99 LEU C CA 1
ATOM 4846 C C . LEU C 1 16 ? 26.612 81.672 44.640 1.00 63.10 99 LEU C C 1
ATOM 4847 O O . LEU C 1 16 ? 26.422 80.503 44.994 1.00 65.35 99 LEU C O 1
ATOM 4852 N N . ASP C 1 17 ? 25.625 82.572 44.596 1.00 60.26 100 ASP C N 1
ATOM 4853 C CA . ASP C 1 17 ? 24.260 82.197 44.949 1.00 48.44 100 ASP C CA 1
ATOM 4854 C C . ASP C 1 17 ? 23.679 81.168 43.981 1.00 64.36 100 ASP C C 1
ATOM 4855 O O . ASP C 1 17 ? 22.824 80.365 44.376 1.00 54.70 100 ASP C O 1
ATOM 4860 N N . GLN C 1 18 ? 24.113 81.180 42.716 1.00 59.23 101 GLN C N 1
ATOM 4861 C CA . GLN C 1 18 ? 23.643 80.183 41.754 1.00 61.34 101 GLN C CA 1
ATOM 4862 C C . GLN C 1 18 ? 23.932 78.767 42.235 1.00 55.41 101 GLN C C 1
ATOM 4863 O O . GLN C 1 18 ? 23.012 77.979 42.476 1.00 61.43 101 GLN C O 1
ATOM 4869 N N . ILE C 1 19 ? 25.215 78.419 42.369 1.00 65.75 102 ILE C N 1
ATOM 4870 C CA . ILE C 1 19 ? 25.585 77.056 42.732 1.00 69.77 102 ILE C CA 1
ATOM 4871 C C . ILE C 1 19 ? 25.078 76.686 44.117 1.00 66.86 102 ILE C C 1
ATOM 4872 O O . ILE C 1 19 ? 24.883 75.502 44.409 1.00 68.99 102 ILE C O 1
ATOM 4877 N N . LEU C 1 20 ? 24.857 77.676 44.983 1.00 59.81 103 LEU C N 1
ATOM 4878 C CA . LEU C 1 20 ? 24.265 77.431 46.289 1.00 52.89 103 LEU C CA 1
ATOM 4879 C C . LEU C 1 20 ? 22.753 77.275 46.231 1.00 59.71 103 LEU C C 1
ATOM 4880 O O . LEU C 1 20 ? 22.149 76.873 47.232 1.00 63.11 103 LEU C O 1
ATOM 4885 N N . GLY C 1 21 ? 22.132 77.576 45.094 1.00 60.24 104 GLY C N 1
ATOM 4886 C CA . GLY C 1 21 ? 20.688 77.518 44.991 1.00 51.03 104 GLY C CA 1
ATOM 4887 C C . GLY C 1 21 ? 19.971 78.756 45.476 1.00 61.53 104 GLY C C 1
ATOM 4888 O O . GLY C 1 21 ? 18.824 78.664 45.922 1.00 76.07 104 GLY C O 1
ATOM 4889 N N . GLY C 1 22 ? 20.615 79.920 45.399 1.00 63.61 105 GLY C N 1
ATOM 4890 C CA . GLY C 1 22 ? 20.037 81.169 45.851 1.00 53.19 105 GLY C CA 1
ATOM 4891 C C . GLY C 1 22 ? 20.700 81.766 47.073 1.00 58.65 105 GLY C C 1
ATOM 4892 O O . GLY C 1 22 ? 20.437 82.932 47.391 1.00 56.49 105 GLY C O 1
ATOM 4893 N N . GLY C 1 23 ? 21.541 81.016 47.765 1.00 57.16 106 GLY C N 1
ATOM 4894 C CA . GLY C 1 23 ? 22.180 81.497 48.970 1.00 44.87 106 GLY C CA 1
ATOM 4895 C C . GLY C 1 23 ? 22.478 80.336 49.897 1.00 50.51 106 GLY C C 1
ATOM 4896 O O . GLY C 1 23 ? 22.283 79.176 49.552 1.00 54.46 106 GLY C O 1
ATOM 4897 N N . VAL C 1 24 ? 22.955 80.675 51.090 1.00 45.21 107 VAL C N 1
ATOM 4898 C CA . VAL C 1 24 ? 23.212 79.663 52.112 1.00 56.53 107 VAL C CA 1
ATOM 4899 C C . VAL C 1 24 ? 21.875 79.285 52.737 1.00 53.62 107 VAL C C 1
ATOM 4900 O O . VAL C 1 24 ? 21.227 80.129 53.372 1.00 54.21 107 VAL C O 1
ATOM 4904 N N . PRO C 1 25 ? 21.426 78.040 52.582 1.00 53.10 108 PRO C N 1
ATOM 4905 C CA . PRO C 1 25 ? 20.055 77.692 52.968 1.00 43.19 108 PRO C CA 1
ATOM 4906 C C . PRO C 1 25 ? 19.896 77.537 54.471 1.00 53.13 108 PRO C C 1
ATOM 4907 O O . PRO C 1 25 ? 20.761 76.987 55.159 1.00 61.20 108 PRO C O 1
ATOM 4911 N N . LEU C 1 26 ? 18.774 78.038 54.979 1.00 55.03 109 LEU C N 1
ATOM 4912 C CA . LEU C 1 26 ? 18.417 77.778 56.363 1.00 55.86 109 LEU C CA 1
ATOM 4913 C C . LEU C 1 26 ? 18.027 76.312 56.528 1.00 57.21 109 LEU C C 1
ATOM 4914 O O . LEU C 1 26 ? 17.673 75.624 55.565 1.00 56.71 109 LEU C O 1
ATOM 4919 N N . THR C 1 27 ? 18.116 75.834 57.770 1.00 61.63 110 THR C N 1
ATOM 4920 C CA . THR C 1 27 ? 17.801 74.470 58.200 1.00 62.03 110 THR C CA 1
ATOM 4921 C C . THR C 1 27 ? 18.782 73.424 57.683 1.00 64.57 110 THR C C 1
ATOM 4922 O O . THR C 1 27 ? 18.530 72.223 57.840 1.00 68.74 110 THR C O 1
ATOM 4926 N N . LYS C 1 28 ? 19.888 73.835 57.067 1.00 61.97 111 LYS C N 1
ATOM 4927 C CA . LYS C 1 28 ? 20.922 72.917 56.609 1.00 53.09 111 LYS C CA 1
ATOM 4928 C C . LYS C 1 28 ? 22.285 73.358 57.119 1.00 49.78 111 LYS C C 1
ATOM 4929 O O . LYS C 1 28 ? 22.449 74.438 57.693 1.00 46.68 111 LYS C O 1
ATOM 4935 N N . ILE C 1 29 ? 23.266 72.487 56.899 1.00 58.04 112 ILE C N 1
ATOM 4936 C CA . ILE C 1 29 ? 24.670 72.769 57.163 1.00 48.95 112 ILE C CA 1
ATOM 4937 C C . ILE C 1 29 ? 25.366 73.016 55.834 1.00 47.85 112 ILE C C 1
ATOM 4938 O O . ILE C 1 29 ? 25.269 72.198 54.911 1.00 50.09 112 ILE C O 1
ATOM 4943 N N . THR C 1 30 ? 26.059 74.144 55.729 1.00 46.81 113 THR C N 1
ATOM 4944 C CA . THR C 1 30 ? 26.904 74.447 54.584 1.00 40.98 113 THR C CA 1
ATOM 4945 C C . THR C 1 30 ? 28.353 74.489 55.048 1.00 48.38 113 THR C C 1
ATOM 4946 O O . THR C 1 30 ? 28.663 75.089 56.081 1.00 51.72 113 THR C O 1
ATOM 4950 N N . GLU C 1 31 ? 29.234 73.847 54.285 1.00 48.88 114 GLU C N 1
ATOM 4951 C CA . GLU C 1 31 ? 30.628 73.679 54.668 1.00 42.97 114 GLU C CA 1
ATOM 4952 C C . GLU C 1 31 ? 31.526 74.359 53.644 1.00 46.90 114 GLU C C 1
ATOM 4953 O O . GLU C 1 31 ? 31.349 74.175 52.435 1.00 47.03 114 GLU C O 1
ATOM 4959 N N . ILE C 1 32 ? 32.481 75.148 54.131 1.00 47.02 115 ILE C N 1
ATOM 4960 C CA . ILE C 1 32 ? 33.403 75.909 53.293 1.00 53.13 115 ILE C CA 1
ATOM 4961 C C . ILE C 1 32 ? 34.821 75.454 53.608 1.00 43.70 115 ILE C C 1
ATOM 4962 O O . ILE C 1 32 ? 35.286 75.600 54.745 1.00 47.43 115 ILE C O 1
ATOM 4967 N N . CYS C 1 33 ? 35.501 74.901 52.609 1.00 42.67 116 CYS C N 1
ATOM 4968 C CA . CYS C 1 33 ? 36.868 74.423 52.752 1.00 40.20 116 CYS C CA 1
ATOM 4969 C C . CYS C 1 33 ? 37.787 75.216 51.834 1.00 43.63 116 CYS C C 1
ATOM 4970 O O . CYS C 1 33 ? 37.362 75.731 50.795 1.00 46.10 116 CYS C O 1
ATOM 4973 N N . GLY C 1 34 ? 39.051 75.321 52.233 1.00 39.55 117 GLY C N 1
ATOM 4974 C CA . GLY C 1 34 ? 40.030 76.006 51.415 1.00 37.76 117 GLY C CA 1
ATOM 4975 C C . GLY C 1 34 ? 41.356 76.237 52.108 1.00 43.63 117 GLY C C 1
ATOM 4976 O O . GLY C 1 34 ? 41.442 76.191 53.338 1.00 39.60 117 GLY C O 1
ATOM 4977 N N . ALA C 1 35 ? 42.404 76.473 51.318 1.00 40.40 118 ALA C N 1
ATOM 4978 C CA . ALA C 1 35 ? 43.736 76.774 51.824 1.00 49.67 118 ALA C CA 1
ATOM 4979 C C . ALA C 1 35 ? 43.704 78.085 52.602 1.00 46.19 118 ALA C C 1
ATOM 4980 O O . ALA C 1 35 ? 42.711 78.819 52.522 1.00 38.97 118 ALA C O 1
ATOM 4982 N N . PRO C 1 36 ? 44.741 78.418 53.373 1.00 38.35 119 PRO C N 1
ATOM 4983 C CA . PRO C 1 36 ? 44.731 79.706 54.074 1.00 39.22 119 PRO C CA 1
ATOM 4984 C C . PRO C 1 36 ? 44.682 80.867 53.091 1.00 40.92 119 PRO C C 1
ATOM 4985 O O . PRO C 1 36 ? 45.279 80.820 52.014 1.00 43.94 119 PRO C O 1
ATOM 4989 N N . GLY C 1 37 ? 43.964 81.917 53.479 1.00 43.30 120 GLY C N 1
ATOM 4990 C CA . GLY C 1 37 ? 43.887 83.125 52.684 1.00 33.56 120 GLY C CA 1
ATOM 4991 C C . GLY C 1 37 ? 42.935 83.093 51.511 1.00 34.46 120 GLY C C 1
ATOM 4992 O O . GLY C 1 37 ? 42.918 84.051 50.730 1.00 42.28 120 GLY C O 1
ATOM 4993 N N . VAL C 1 38 ? 42.144 82.032 51.348 1.00 33.35 121 VAL C N 1
ATOM 4994 C CA . VAL C 1 38 ? 41.264 81.951 50.186 1.00 39.26 121 VAL C CA 1
ATOM 4995 C C . VAL C 1 38 ? 39.935 82.671 50.396 1.00 31.75 121 VAL C C 1
ATOM 4996 O O . VAL C 1 38 ? 39.307 83.083 49.410 1.00 39.09 121 VAL C O 1
ATOM 5000 N N . GLY C 1 39 ? 39.492 82.842 51.639 1.00 33.04 122 GLY C N 1
ATOM 5001 C CA . GLY C 1 39 ? 38.298 83.629 51.883 1.00 35.34 122 GLY C CA 1
ATOM 5002 C C . GLY C 1 39 ? 37.245 82.990 52.765 1.00 39.49 122 GLY C C 1
ATOM 5003 O O . GLY C 1 39 ? 36.096 83.438 52.780 1.00 42.41 122 GLY C O 1
ATOM 5004 N N . LYS C 1 40 ? 37.617 81.943 53.505 1.00 40.30 123 LYS C N 1
ATOM 5005 C CA . LYS C 1 40 ? 36.663 81.301 54.405 1.00 35.32 123 LYS C CA 1
ATOM 5006 C C . LYS C 1 40 ? 36.169 82.274 55.472 1.00 38.78 123 LYS C C 1
ATOM 5007 O O . LYS C 1 40 ? 34.966 82.353 55.748 1.00 38.95 123 LYS C O 1
ATOM 5013 N N . THR C 1 41 ? 37.086 83.021 56.089 1.00 40.21 124 THR C N 1
ATOM 5014 C CA . THR C 1 41 ? 36.683 84.013 57.082 1.00 38.61 124 THR C CA 1
ATOM 5015 C C . THR C 1 41 ? 35.981 85.195 56.423 1.00 38.62 124 THR C C 1
ATOM 5016 O O . THR C 1 41 ? 35.031 85.753 56.985 1.00 37.83 124 THR C O 1
ATOM 5020 N N . GLN C 1 42 ? 36.432 85.590 55.230 1.00 35.26 125 GLN C N 1
ATOM 5021 C CA . GLN C 1 42 ? 35.772 86.676 54.511 1.00 37.10 125 GLN C CA 1
ATOM 5022 C C . GLN C 1 42 ? 34.322 86.323 54.213 1.00 37.09 125 GLN C C 1
ATOM 5023 O O . GLN C 1 42 ? 33.415 87.141 54.412 1.00 39.53 125 GLN C O 1
ATOM 5029 N N . LEU C 1 43 ? 34.085 85.100 53.738 1.00 35.37 126 LEU C N 1
ATOM 5030 C CA . LEU C 1 43 ? 32.721 84.674 53.448 1.00 30.83 126 LEU C CA 1
ATOM 5031 C C . LEU C 1 43 ? 31.909 84.517 54.728 1.00 41.43 126 LEU C C 1
ATOM 5032 O O . LEU C 1 43 ? 30.710 84.818 54.749 1.00 40.04 126 LEU C O 1
ATOM 5037 N N . SER C 1 44 ? 32.544 84.044 55.805 1.00 34.10 127 SER C N 1
ATOM 5038 C CA . SER C 1 44 ? 31.851 83.952 57.086 1.00 34.41 127 SER C CA 1
ATOM 5039 C C . SER C 1 44 ? 31.414 85.327 57.573 1.00 36.73 127 SER C C 1
ATOM 5040 O O . SER C 1 44 ? 30.281 85.500 58.037 1.00 44.68 127 SER C O 1
ATOM 5043 N N . MET C 1 45 ? 32.303 86.317 57.483 1.00 37.21 128 MET C N 1
ATOM 5044 C CA . MET C 1 45 ? 31.942 87.674 57.874 1.00 32.20 128 MET C CA 1
ATOM 5045 C C . MET C 1 45 ? 30.853 88.236 56.970 1.00 29.15 128 MET C C 1
ATOM 5046 O O . MET C 1 45 ? 29.915 88.887 57.446 1.00 31.69 128 MET C O 1
ATOM 5051 N N . GLN C 1 46 ? 30.971 88.011 55.658 1.00 35.86 129 GLN C N 1
ATOM 5052 C CA . GLN C 1 46 ? 29.980 88.522 54.714 1.00 33.39 129 GLN C CA 1
ATOM 5053 C C . GLN C 1 46 ? 28.584 88.008 55.040 1.00 35.01 129 GLN C C 1
ATOM 5054 O O . GLN C 1 46 ? 27.616 88.777 55.056 1.00 36.37 129 GLN C O 1
ATOM 5060 N N . LEU C 1 47 ? 28.457 86.702 55.293 1.00 35.52 130 LEU C N 1
ATOM 5061 C CA . LEU C 1 47 ? 27.148 86.133 55.600 1.00 35.39 130 LEU C CA 1
ATOM 5062 C C . LEU C 1 47 ? 26.605 86.669 56.919 1.00 34.75 130 LEU C C 1
ATOM 5063 O O . LEU C 1 47 ? 25.396 86.898 57.051 1.00 34.41 130 LEU C O 1
ATOM 5068 N N . SER C 1 48 ? 27.479 86.862 57.909 1.00 29.34 131 SER C N 1
ATOM 5069 C CA . SER C 1 48 ? 27.044 87.435 59.179 1.00 31.27 131 SER C CA 1
ATOM 5070 C C . SER C 1 48 ? 26.458 88.828 58.989 1.00 38.46 131 SER C C 1
ATOM 5071 O O . SER C 1 48 ? 25.579 89.243 59.752 1.00 42.88 131 SER C O 1
ATOM 5074 N N . VAL C 1 49 ? 26.930 89.558 57.980 1.00 38.33 132 VAL C N 1
ATOM 5075 C CA . VAL C 1 49 ? 26.347 90.853 57.649 1.00 30.51 132 VAL C CA 1
ATOM 5076 C C . VAL C 1 49 ? 25.071 90.671 56.837 1.00 39.87 132 VAL C C 1
ATOM 5077 O O . VAL C 1 49 ? 24.046 91.307 57.109 1.00 42.62 132 VAL C O 1
ATOM 5081 N N . ASP C 1 50 ? 25.119 89.796 55.829 1.00 35.60 133 ASP C N 1
ATOM 5082 C CA . ASP C 1 50 ? 24.022 89.686 54.874 1.00 34.41 133 ASP C CA 1
ATOM 5083 C C . ASP C 1 50 ? 22.751 89.134 55.508 1.00 41.73 133 ASP C C 1
ATOM 5084 O O . ASP C 1 50 ? 21.650 89.438 55.037 1.00 52.42 133 ASP C O 1
ATOM 5089 N N . VAL C 1 51 ? 22.872 88.315 56.557 1.00 40.30 134 VAL C N 1
ATOM 5090 C CA . VAL C 1 51 ? 21.682 87.777 57.208 1.00 43.08 134 VAL C CA 1
ATOM 5091 C C . VAL C 1 51 ? 20.850 88.885 57.839 1.00 43.55 134 VAL C C 1
ATOM 5092 O O . VAL C 1 51 ? 19.666 88.686 58.131 1.00 44.39 134 VAL C O 1
ATOM 5096 N N . GLN C 1 52 ? 21.439 90.059 58.044 1.00 45.81 135 GLN C N 1
ATOM 5097 C CA . GLN C 1 52 ? 20.758 91.182 58.670 1.00 42.88 135 GLN C CA 1
ATOM 5098 C C . GLN C 1 52 ? 20.103 92.116 57.663 1.00 42.10 135 GLN C C 1
ATOM 5099 O O . GLN C 1 52 ? 19.536 93.136 58.066 1.00 44.23 135 GLN C O 1
ATOM 5105 N N . ILE C 1 53 ? 20.175 91.799 56.376 1.00 40.54 136 ILE C N 1
ATOM 5106 C CA . ILE C 1 53 ? 19.561 92.650 55.348 1.00 47.94 136 ILE C CA 1
ATOM 5107 C C . ILE C 1 53 ? 18.045 92.618 55.508 1.00 49.15 136 ILE C C 1
ATOM 5108 O O . ILE C 1 53 ? 17.455 91.526 55.575 1.00 44.52 136 ILE C O 1
ATOM 5113 N N . PRO C 1 54 ? 17.379 93.771 55.591 1.00 50.02 137 PRO C N 1
ATOM 5114 C CA . PRO C 1 54 ? 15.930 93.782 55.825 1.00 52.24 137 PRO C CA 1
ATOM 5115 C C . PRO C 1 54 ? 15.160 93.096 54.705 1.00 56.28 137 PRO C C 1
ATOM 5116 O O . PRO C 1 54 ? 15.618 92.990 53.565 1.00 51.86 137 PRO C O 1
ATOM 5120 N N . LYS C 1 55 ? 13.959 92.625 55.058 1.00 54.38 138 LYS C N 1
ATOM 5121 C CA . LYS C 1 55 ? 13.129 91.888 54.108 1.00 50.84 138 LYS C CA 1
ATOM 5122 C C . LYS C 1 55 ? 12.698 92.750 52.927 1.00 50.70 138 LYS C C 1
ATOM 5123 O O . LYS C 1 55 ? 12.517 92.233 51.819 1.00 64.71 138 LYS C O 1
ATOM 5129 N N . CYS C 1 56 ? 12.531 94.058 53.132 1.00 41.26 139 CYS C N 1
ATOM 5130 C CA . CYS C 1 56 ? 12.165 94.937 52.025 1.00 51.87 139 CYS C CA 1
ATOM 5131 C C . CYS C 1 56 ? 13.300 95.139 51.025 1.00 56.39 139 CYS C C 1
ATOM 5132 O O . CYS C 1 56 ? 13.087 95.795 49.998 1.00 52.77 139 CYS C O 1
ATOM 5135 N N . PHE C 1 57 ? 14.488 94.598 51.296 1.00 47.16 140 PHE C N 1
ATOM 5136 C CA . PHE C 1 57 ? 15.571 94.537 50.324 1.00 52.89 140 PHE C CA 1
ATOM 5137 C C . PHE C 1 57 ? 15.839 93.114 49.851 1.00 54.62 140 PHE C C 1
ATOM 5138 O O . PHE C 1 57 ? 16.858 92.870 49.197 1.00 57.83 140 PHE C O 1
ATOM 5146 N N . GLY C 1 58 ? 14.953 92.174 50.167 1.00 50.90 141 GLY C N 1
ATOM 5147 C CA . GLY C 1 58 ? 15.158 90.786 49.807 1.00 52.01 141 GLY C CA 1
ATOM 5148 C C . GLY C 1 58 ? 15.992 89.988 50.781 1.00 60.65 141 GLY C C 1
ATOM 5149 O O . GLY C 1 58 ? 16.523 88.936 50.402 1.00 51.91 141 GLY C O 1
ATOM 5150 N N . GLY C 1 59 ? 16.143 90.460 52.019 1.00 45.41 142 GLY C N 1
ATOM 5151 C CA . GLY C 1 59 ? 16.936 89.773 53.012 1.00 45.37 142 GLY C CA 1
ATOM 5152 C C . GLY C 1 59 ? 16.103 88.956 53.994 1.00 49.75 142 GLY C C 1
ATOM 5153 O O . GLY C 1 59 ? 14.877 89.014 54.026 1.00 53.65 142 GLY C O 1
ATOM 5154 N N . VAL C 1 60 ? 16.819 88.172 54.802 1.00 45.42 143 VAL C N 1
ATOM 5155 C CA . VAL C 1 60 ? 16.187 87.364 55.837 1.00 33.46 143 VAL C CA 1
ATOM 5156 C C . VAL C 1 60 ? 15.842 88.222 57.050 1.00 47.02 143 VAL C C 1
ATOM 5157 O O . VAL C 1 60 ? 14.882 87.927 57.774 1.00 56.29 143 VAL C O 1
ATOM 5161 N N . GLU C 1 61 ? 16.586 89.307 57.264 1.00 39.12 144 GLU C N 1
ATOM 5162 C CA . GLU C 1 61 ? 16.396 90.204 58.405 1.00 46.64 144 GLU C CA 1
ATOM 5163 C C . GLU C 1 61 ? 16.462 89.440 59.728 1.00 49.93 144 GLU C C 1
ATOM 5164 O O . GLU C 1 61 ? 15.611 89.581 60.608 1.00 60.70 144 GLU C O 1
ATOM 5170 N N . GLY C 1 62 ? 17.496 88.609 59.857 1.00 43.81 145 GLY C N 1
ATOM 5171 C CA . GLY C 1 62 ? 17.807 87.935 61.093 1.00 48.93 145 GLY C CA 1
ATOM 5172 C C . GLY C 1 62 ? 19.093 88.439 61.723 1.00 50.74 145 GLY C C 1
ATOM 5173 O O . GLY C 1 62 ? 19.654 89.469 61.342 1.00 45.11 145 GLY C O 1
ATOM 5174 N N . GLN C 1 63 ? 19.557 87.686 62.715 1.00 41.83 146 GLN C N 1
ATOM 5175 C CA . GLN C 1 63 ? 20.824 87.948 63.376 1.00 46.46 146 GLN C CA 1
ATOM 5176 C C . GLN C 1 63 ? 21.726 86.728 63.242 1.00 41.23 146 GLN C C 1
ATOM 5177 O O . GLN C 1 63 ? 21.314 85.669 62.762 1.00 47.50 146 GLN C O 1
ATOM 5183 N N . ALA C 1 64 ? 22.977 86.886 63.668 1.00 38.06 147 ALA C N 1
ATOM 5184 C CA . ALA C 1 64 ? 23.988 85.862 63.466 1.00 39.29 147 ALA C CA 1
ATOM 5185 C C . ALA C 1 64 ? 24.730 85.566 64.760 1.00 40.20 147 ALA C C 1
ATOM 5186 O O . ALA C 1 64 ? 24.921 86.442 65.608 1.00 38.45 147 ALA C O 1
ATOM 5188 N N . ILE C 1 65 ? 25.139 84.308 64.901 1.00 43.62 148 ILE C N 1
ATOM 5189 C CA . ILE C 1 65 ? 26.099 83.880 65.910 1.00 42.21 148 ILE C CA 1
ATOM 5190 C C . ILE C 1 65 ? 27.405 83.565 65.196 1.00 48.20 148 ILE C C 1
ATOM 5191 O O . ILE C 1 65 ? 27.418 82.789 64.232 1.00 43.64 148 ILE C O 1
ATOM 5196 N N . TYR C 1 66 ? 28.498 84.161 65.661 1.00 40.66 149 TYR C N 1
ATOM 5197 C CA . TYR C 1 66 ? 29.821 83.909 65.103 1.00 38.20 149 TYR C CA 1
ATOM 5198 C C . TYR C 1 66 ? 30.647 83.213 66.176 1.00 37.86 149 TYR C C 1
ATOM 5199 O O . TYR C 1 66 ? 31.032 83.836 67.170 1.00 45.66 149 TYR C O 1
ATOM 5208 N N . ILE C 1 67 ? 30.923 81.930 65.972 1.00 41.33 150 ILE C N 1
ATOM 5209 C CA . ILE C 1 67 ? 31.756 81.147 66.876 1.00 39.61 150 ILE C CA 1
ATOM 5210 C C . ILE C 1 67 ? 33.154 81.104 66.275 1.00 40.15 150 ILE C C 1
ATOM 5211 O O . ILE C 1 67 ? 33.384 80.454 65.249 1.00 47.52 150 ILE C O 1
ATOM 5216 N N . ASP C 1 68 ? 34.087 81.800 66.913 1.00 40.03 151 ASP C N 1
ATOM 5217 C CA . ASP C 1 68 ? 35.440 81.975 66.400 1.00 37.11 151 ASP C CA 1
ATOM 5218 C C . ASP C 1 68 ? 36.376 81.078 67.197 1.00 53.48 151 ASP C C 1
ATOM 5219 O O . ASP C 1 68 ? 36.570 81.283 68.400 1.00 51.35 151 ASP C O 1
ATOM 5224 N N . THR C 1 69 ? 36.948 80.078 66.527 1.00 48.58 152 THR C N 1
ATOM 5225 C CA . THR C 1 69 ? 37.898 79.171 67.154 1.00 46.15 152 THR C CA 1
ATOM 5226 C C . THR C 1 69 ? 39.345 79.479 66.794 1.00 45.03 152 THR C C 1
ATOM 5227 O O . THR C 1 69 ? 40.251 78.917 67.415 1.00 56.23 152 THR C O 1
ATOM 5231 N N . GLU C 1 70 ? 39.584 80.343 65.806 1.00 47.63 153 GLU C N 1
ATOM 5232 C CA . GLU C 1 70 ? 40.938 80.707 65.406 1.00 45.96 153 GLU C CA 1
ATOM 5233 C C . GLU C 1 70 ? 41.389 82.063 65.934 1.00 51.08 153 GLU C C 1
ATOM 5234 O O . GLU C 1 70 ? 42.590 82.268 66.132 1.00 51.93 153 GLU C O 1
ATOM 5240 N N . GLY C 1 71 ? 40.466 82.989 66.167 1.00 43.88 154 GLY C N 1
ATOM 5241 C CA . GLY C 1 71 ? 40.830 84.333 66.557 1.00 42.65 154 GLY C CA 1
ATOM 5242 C C . GLY C 1 71 ? 41.087 85.292 65.416 1.00 47.89 154 GLY C C 1
ATOM 5243 O O . GLY C 1 71 ? 41.624 86.380 65.655 1.00 49.00 154 GLY C O 1
ATOM 5244 N N . SER C 1 72 ? 40.724 84.930 64.188 1.00 47.68 155 SER C N 1
ATOM 5245 C CA . SER C 1 72 ? 40.978 85.763 63.021 1.00 48.27 155 SER C CA 1
ATOM 5246 C C . SER C 1 72 ? 39.845 86.745 62.746 1.00 49.09 155 SER C C 1
ATOM 5247 O O . SER C 1 72 ? 39.790 87.326 61.657 1.00 50.69 155 SER C O 1
ATOM 5250 N N . PHE C 1 73 ? 38.941 86.938 63.704 1.00 39.79 156 PHE C N 1
ATOM 5251 C CA . PHE C 1 73 ? 37.809 87.849 63.554 1.00 38.27 156 PHE C CA 1
ATOM 5252 C C . PHE C 1 73 ? 38.271 89.232 63.996 1.00 37.50 156 PHE C C 1
ATOM 5253 O O . PHE C 1 73 ? 38.199 89.589 65.172 1.00 48.20 156 PHE C O 1
ATOM 5261 N N . ILE C 1 74 ? 38.758 90.020 63.042 1.00 38.11 157 ILE C N 1
ATOM 5262 C CA . ILE C 1 74 ? 39.145 91.403 63.301 1.00 38.52 157 ILE C CA 1
ATOM 5263 C C . ILE C 1 74 ? 37.947 92.278 62.960 1.00 35.26 157 ILE C C 1
ATOM 5264 O O . ILE C 1 74 ? 37.509 92.321 61.806 1.00 41.83 157 ILE C O 1
ATOM 5269 N N . VAL C 1 75 ? 37.406 92.966 63.969 1.00 41.46 158 VAL C N 1
ATOM 5270 C CA . VAL C 1 75 ? 36.159 93.704 63.785 1.00 45.58 158 VAL C CA 1
ATOM 5271 C C . VAL C 1 75 ? 36.337 94.832 62.778 1.00 47.49 158 VAL C C 1
ATOM 5272 O O . VAL C 1 75 ? 35.382 95.213 62.087 1.00 43.68 158 VAL C O 1
ATOM 5276 N N . ASP C 1 76 ? 37.550 95.386 62.675 1.00 34.82 159 ASP C N 1
ATOM 5277 C CA . ASP C 1 76 ? 37.808 96.421 61.678 1.00 43.89 159 ASP C CA 1
ATOM 5278 C C . ASP C 1 76 ? 37.468 95.933 60.279 1.00 43.98 159 ASP C C 1
ATOM 5279 O O . ASP C 1 76 ? 37.024 96.718 59.434 1.00 41.90 159 ASP C O 1
ATOM 5284 N N . ARG C 1 77 ? 37.660 94.639 60.023 1.00 43.49 160 ARG C N 1
ATOM 5285 C CA . ARG C 1 77 ? 37.304 94.078 58.726 1.00 42.53 160 ARG C CA 1
ATOM 5286 C C . ARG C 1 77 ? 35.790 94.000 58.552 1.00 47.76 160 ARG C C 1
ATOM 5287 O O . ARG C 1 77 ? 35.271 94.283 57.465 1.00 33.99 160 ARG C O 1
ATOM 5295 N N . VAL C 1 78 ? 35.066 93.608 59.604 1.00 35.77 161 VAL C N 1
ATOM 5296 C CA . VAL C 1 78 ? 33.609 93.551 59.519 1.00 40.61 161 VAL C CA 1
ATOM 5297 C C . VAL C 1 78 ? 33.027 94.935 59.262 1.00 34.63 161 VAL C C 1
ATOM 5298 O O . VAL C 1 78 ? 32.003 95.070 58.580 1.00 43.83 161 VAL C O 1
ATOM 5302 N N . VAL C 1 79 ? 33.661 95.982 59.794 1.00 38.08 162 VAL C N 1
ATOM 5303 C CA . VAL C 1 79 ? 33.176 97.339 59.560 1.00 34.54 162 VAL C CA 1
ATOM 5304 C C . VAL C 1 79 ? 33.213 97.665 58.072 1.00 42.01 162 VAL C C 1
ATOM 5305 O O . VAL C 1 79 ? 32.294 98.299 57.542 1.00 39.09 162 VAL C O 1
ATOM 5309 N N . ASP C 1 80 ? 34.276 97.244 57.379 1.00 39.06 163 ASP C N 1
ATOM 5310 C CA . ASP C 1 80 ? 34.331 97.390 55.927 1.00 36.91 163 ASP C CA 1
ATOM 5311 C C . ASP C 1 80 ? 33.102 96.770 55.272 1.00 36.15 163 ASP C C 1
ATOM 5312 O O . ASP C 1 80 ? 32.375 97.429 54.519 1.00 39.05 163 ASP C O 1
ATOM 5317 N N . ILE C 1 81 ? 32.859 95.491 55.562 1.00 33.08 164 ILE C N 1
ATOM 5318 C CA . ILE C 1 81 ? 31.785 94.757 54.902 1.00 37.95 164 ILE C CA 1
ATOM 5319 C C . ILE C 1 81 ? 30.427 95.317 55.304 1.00 45.79 164 ILE C C 1
ATOM 5320 O O . ILE C 1 81 ? 29.529 95.466 54.465 1.00 39.84 164 ILE C O 1
ATOM 5325 N N . ALA C 1 82 ? 30.255 95.636 56.589 1.00 40.36 165 ALA C N 1
ATOM 5326 C CA . ALA C 1 82 ? 28.999 96.223 57.047 1.00 40.47 165 ALA C CA 1
ATOM 5327 C C . ALA C 1 82 ? 28.754 97.577 56.389 1.00 36.41 165 ALA C C 1
ATOM 5328 O O . ALA C 1 82 ? 27.643 97.865 55.931 1.00 44.40 165 ALA C O 1
ATOM 5330 N N . THR C 1 83 ? 29.781 98.430 56.354 1.00 44.11 166 THR C N 1
ATOM 5331 C CA . THR C 1 83 ? 29.654 99.731 55.700 1.00 44.03 166 THR C CA 1
ATOM 5332 C C . THR C 1 83 ? 29.212 99.573 54.250 1.00 41.87 166 THR C C 1
ATOM 5333 O O . THR C 1 83 ? 28.296 100.261 53.787 1.00 40.02 166 THR C O 1
ATOM 5337 N N . ALA C 1 84 ? 29.856 98.662 53.518 1.00 45.56 167 ALA C N 1
ATOM 5338 C CA . ALA C 1 84 ? 29.536 98.481 52.106 1.00 38.90 167 ALA C CA 1
ATOM 5339 C C . ALA C 1 84 ? 28.115 97.968 51.916 1.00 44.56 167 ALA C C 1
ATOM 5340 O O . ALA C 1 84 ? 27.431 98.355 50.960 1.00 44.15 167 ALA C O 1
ATOM 5342 N N . THR C 1 85 ? 27.657 97.084 52.806 1.00 42.56 168 THR C N 1
ATOM 5343 C CA . THR C 1 85 ? 26.306 96.544 52.681 1.00 41.54 168 THR C CA 1
ATOM 5344 C C . THR C 1 85 ? 25.249 97.617 52.914 1.00 41.49 168 THR C C 1
ATOM 5345 O O . THR C 1 85 ? 24.263 97.693 52.171 1.00 43.72 168 THR C O 1
ATOM 5349 N N . VAL C 1 86 ? 25.441 98.460 53.933 1.00 38.56 169 VAL C N 1
ATOM 5350 C CA . VAL C 1 86 ? 24.498 99.549 54.182 1.00 41.97 169 VAL C CA 1
ATOM 5351 C C . VAL C 1 86 ? 24.447 100.487 52.985 1.00 47.71 169 VAL C C 1
ATOM 5352 O O . VAL C 1 86 ? 23.368 100.908 52.548 1.00 47.74 169 VAL C O 1
ATOM 5356 N N . GLN C 1 87 ? 25.615 100.827 52.437 1.00 45.55 170 GLN C N 1
ATOM 5357 C CA . GLN C 1 87 ? 25.676 101.694 51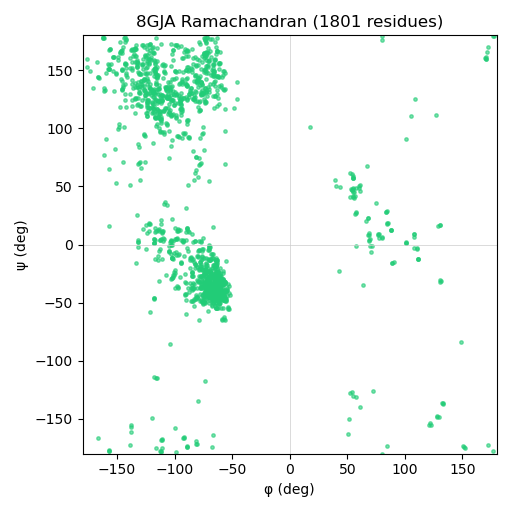.266 1.00 42.82 170 GLN C CA 1
ATOM 5358 C C . GLN C 1 87 ? 24.953 101.070 50.080 1.00 39.38 170 GLN C C 1
ATOM 5359 O O . GLN C 1 87 ? 24.321 101.776 49.286 1.00 47.81 170 GLN C O 1
ATOM 5365 N N . HIS C 1 88 ? 25.039 99.746 49.940 1.00 39.13 171 HIS C N 1
ATOM 5366 C CA . HIS C 1 88 ? 24.358 99.075 48.840 1.00 41.58 171 HIS C CA 1
ATOM 5367 C C . HIS C 1 88 ? 22.845 99.158 48.998 1.00 53.64 171 HIS C C 1
ATOM 5368 O O . HIS C 1 88 ? 22.125 99.408 48.024 1.00 51.74 171 HIS C O 1
ATOM 5375 N N . CYS C 1 89 ? 22.344 98.948 50.218 1.00 48.43 172 CYS C N 1
ATOM 5376 C CA . CYS C 1 89 ? 20.909 99.069 50.457 1.00 50.98 172 CYS C CA 1
ATOM 5377 C C . CYS C 1 89 ? 20.442 100.507 50.273 1.00 45.31 172 CYS C C 1
ATOM 5378 O O . CYS C 1 89 ? 19.387 100.749 49.674 1.00 47.06 172 CYS C O 1
ATOM 5381 N N . GLN C 1 90 ? 21.203 101.472 50.798 1.00 44.55 173 GLN C N 1
ATOM 5382 C CA . GLN C 1 90 ? 20.894 102.877 50.548 1.00 48.34 173 GLN C CA 1
ATOM 5383 C C . GLN C 1 90 ? 20.849 103.170 49.056 1.00 47.79 173 GLN C C 1
ATOM 5384 O O . GLN C 1 90 ? 19.981 103.914 48.583 1.00 53.84 173 GLN C O 1
ATOM 5390 N N . HIS C 1 91 ? 21.782 102.589 48.302 1.00 55.43 174 HIS C N 1
ATOM 5391 C CA . HIS C 1 91 ? 21.795 102.744 46.852 1.00 55.11 174 HIS C CA 1
ATOM 5392 C C . HIS C 1 91 ? 20.518 102.185 46.233 1.00 55.07 174 HIS C C 1
ATOM 5393 O O . HIS C 1 91 ? 19.878 102.840 45.402 1.00 53.85 174 HIS C O 1
ATOM 5400 N N . ILE C 1 92 ? 20.142 100.963 46.618 1.00 50.28 175 ILE C N 1
ATOM 5401 C CA . ILE C 1 92 ? 18.906 100.356 46.127 1.00 54.40 175 ILE C CA 1
ATOM 5402 C C . ILE C 1 92 ? 17.703 101.227 46.476 1.00 51.95 175 ILE C C 1
ATOM 5403 O O . ILE C 1 92 ? 16.846 101.503 45.629 1.00 57.27 175 ILE C O 1
ATOM 5408 N N . ALA C 1 93 ? 17.621 101.662 47.737 1.00 51.42 176 ALA C N 1
ATOM 5409 C CA . ALA C 1 93 ? 16.483 102.454 48.196 1.00 49.80 176 ALA C CA 1
ATOM 5410 C C . ALA C 1 93 ? 16.282 103.719 47.370 1.00 55.16 176 ALA C C 1
ATOM 5411 O O . ALA C 1 93 ? 15.140 104.151 47.170 1.00 59.70 176 ALA C O 1
ATOM 5413 N N . SER C 1 94 ? 17.365 104.329 46.884 1.00 50.42 177 SER C N 1
ATOM 5414 C CA . SER C 1 94 ? 17.227 105.565 46.120 1.00 57.56 177 SER C CA 1
ATOM 5415 C C . SER C 1 94 ? 16.748 105.300 44.697 1.00 57.85 177 SER C C 1
ATOM 5416 O O . SER C 1 94 ? 15.960 106.078 44.151 1.00 63.90 177 SER C O 1
ATOM 5419 N N . ILE C 1 95 ? 17.210 104.211 44.083 1.00 61.42 178 ILE C N 1
ATOM 5420 C CA . ILE C 1 95 ? 16.799 103.897 42.717 1.00 66.51 178 ILE C CA 1
ATOM 5421 C C . ILE C 1 95 ? 15.364 103.379 42.689 1.00 68.06 178 ILE C C 1
ATOM 5422 O O . ILE C 1 95 ? 14.552 103.801 41.857 1.00 75.42 178 ILE C O 1
ATOM 5427 N N . GLU C 1 96 ? 15.027 102.462 43.601 1.00 61.00 179 GLU C N 1
ATOM 5428 C CA . GLU C 1 96 ? 13.712 101.824 43.572 1.00 56.95 179 GLU C CA 1
ATOM 5429 C C . GLU C 1 96 ? 12.598 102.738 44.071 1.00 57.51 179 GLU C C 1
ATOM 5430 O O . GLU C 1 96 ? 11.437 102.542 43.692 1.00 60.48 179 GLU C O 1
ATOM 5436 N N . ASN C 1 97 ? 12.913 103.704 44.934 1.00 59.95 180 ASN C N 1
ATOM 5437 C CA . ASN C 1 97 ? 11.981 104.742 45.368 1.00 55.56 180 ASN C CA 1
ATOM 5438 C C . ASN C 1 97 ? 10.844 104.211 46.234 1.00 55.08 180 ASN C C 1
ATOM 5439 O O . ASN C 1 97 ? 9.790 104.847 46.324 1.00 51.45 180 ASN C O 1
ATOM 5444 N N . ASN C 1 98 ? 11.022 103.062 46.879 1.00 61.33 181 ASN C N 1
ATOM 5445 C CA . ASN C 1 98 ? 9.986 102.524 47.747 1.00 47.24 181 ASN C CA 1
ATOM 5446 C C . ASN C 1 98 ? 10.031 103.207 49.106 1.00 47.72 181 ASN C C 1
ATOM 5447 O O . ASN C 1 98 ? 11.107 103.450 49.660 1.00 52.79 181 ASN C O 1
ATOM 5452 N N . ALA C 1 99 ? 8.849 103.513 49.646 1.00 50.59 182 ALA C N 1
ATOM 5453 C CA . ALA C 1 99 ? 8.787 104.254 50.902 1.00 49.63 182 ALA C CA 1
ATOM 5454 C C . ALA C 1 99 ? 9.249 103.391 52.066 1.00 49.91 182 ALA C C 1
ATOM 5455 O O . ALA C 1 99 ? 9.880 103.887 53.007 1.00 47.08 182 ALA C O 1
ATOM 5457 N N . GLU C 1 100 ? 8.942 102.094 52.020 1.00 51.95 183 GLU C N 1
ATOM 5458 C CA . GLU C 1 100 ? 9.353 101.196 53.092 1.00 59.29 183 GLU C CA 1
ATOM 5459 C C . GLU C 1 100 ? 10.869 101.046 53.129 1.00 56.72 183 GLU C C 1
ATOM 5460 O O . GLU C 1 100 ? 11.463 100.945 54.209 1.00 49.83 183 GLU C O 1
ATOM 5466 N N . GLN C 1 101 ? 11.510 101.023 51.957 1.00 64.12 184 GLN C N 1
ATOM 5467 C CA . GLN C 1 101 ? 12.967 100.955 51.912 1.00 49.98 184 GLN C CA 1
ATOM 5468 C C . GLN C 1 101 ? 13.598 102.209 52.506 1.00 47.77 184 GLN C C 1
ATOM 5469 O O . GLN C 1 101 ? 14.571 102.123 53.264 1.00 48.92 184 GLN C O 1
ATOM 5475 N N . ALA C 1 102 ? 13.064 103.386 52.165 1.00 44.59 185 ALA C N 1
ATOM 5476 C CA . ALA C 1 102 ? 13.576 104.623 52.747 1.00 42.32 185 ALA C CA 1
ATOM 5477 C C . ALA C 1 102 ? 13.412 104.638 54.260 1.00 54.08 185 ALA C C 1
ATOM 5478 O O . ALA C 1 102 ? 14.228 105.239 54.968 1.00 58.47 185 ALA C O 1
ATOM 5480 N N . ASP C 1 103 ? 12.364 103.990 54.773 1.00 62.64 186 ASP C N 1
ATOM 5481 C CA . ASP C 1 103 ? 12.184 103.908 56.218 1.00 67.48 186 ASP C CA 1
ATOM 5482 C C . ASP C 1 103 ? 13.166 102.924 56.841 1.00 54.89 186 ASP C C 1
ATOM 5483 O O . ASP C 1 103 ? 13.649 103.143 57.957 1.00 60.67 186 ASP C O 1
ATOM 5488 N N . SER C 1 104 ? 13.466 101.828 56.136 1.00 49.18 187 SER C N 1
ATOM 5489 C CA . SER C 1 104 ? 14.416 100.846 56.653 1.00 58.17 187 SER C CA 1
ATOM 5490 C C . SER C 1 104 ? 15.801 101.452 56.838 1.00 54.59 187 SER C C 1
ATOM 5491 O O . SER C 1 104 ? 16.490 101.151 57.819 1.00 61.06 187 SER C O 1
ATOM 5494 N N . MET C 1 105 ? 16.231 102.301 55.901 1.00 48.96 188 MET C N 1
ATOM 5495 C CA . MET C 1 105 ? 17.553 102.911 56.002 1.00 58.67 188 MET C CA 1
ATOM 5496 C C . MET C 1 105 ? 17.689 103.824 57.212 1.00 55.38 188 MET C C 1
ATOM 5497 O O . MET C 1 105 ? 18.816 104.138 57.611 1.00 63.18 188 MET C O 1
ATOM 5502 N N . GLN C 1 106 ? 16.576 104.264 57.801 1.00 55.07 189 GLN C N 1
ATOM 5503 C CA . GLN C 1 106 ? 16.656 105.083 59.005 1.00 47.79 189 GLN C CA 1
ATOM 5504 C C . GLN C 1 106 ? 17.273 104.306 60.164 1.00 56.73 189 GLN C C 1
ATOM 5505 O O . GLN C 1 106 ? 18.030 104.869 60.963 1.00 67.74 189 GLN C O 1
ATOM 5511 N N . SER C 1 107 ? 16.957 103.015 60.279 1.00 55.92 190 SER C N 1
ATOM 5512 C CA . SER C 1 107 ? 17.490 102.187 61.354 1.00 63.35 190 SER C CA 1
ATOM 5513 C C . SER C 1 107 ? 18.587 101.230 60.901 1.00 64.35 190 SER C C 1
ATOM 5514 O O . SER C 1 107 ? 19.192 100.565 61.748 1.00 65.10 190 SER C O 1
ATOM 5517 N N . LEU C 1 108 ? 18.859 101.141 59.600 1.00 60.98 191 LEU C N 1
ATOM 5518 C CA . LEU C 1 108 ? 19.860 100.217 59.067 1.00 56.02 191 LEU C CA 1
ATOM 5519 C C . LEU C 1 108 ? 21.191 100.957 58.976 1.00 56.07 191 LEU C C 1
ATOM 5520 O O . LEU C 1 108 ? 21.453 101.674 58.008 1.00 60.37 191 LEU C O 1
ATOM 5525 N N . THR C 1 109 ? 22.031 100.788 59.996 1.00 50.77 192 THR C N 1
ATOM 5526 C CA . THR C 1 109 ? 23.333 101.435 60.064 1.00 46.41 192 THR C CA 1
ATOM 5527 C C . THR C 1 109 ? 24.420 100.392 60.279 1.00 47.01 192 THR C C 1
ATOM 5528 O O . THR C 1 109 ? 24.150 99.248 60.656 1.00 53.37 192 THR C O 1
ATOM 5532 N N . MET C 1 110 ? 25.663 100.803 60.010 1.00 43.47 193 MET C N 1
ATOM 5533 C CA . MET C 1 110 ? 26.812 99.942 60.274 1.00 44.82 193 MET C CA 1
ATOM 5534 C C . MET C 1 110 ? 26.826 99.463 61.721 1.00 50.22 193 MET C C 1
ATOM 5535 O O . MET C 1 110 ? 27.167 98.307 61.999 1.00 50.92 193 MET C O 1
ATOM 5540 N N . GLU C 1 111 ? 26.456 100.339 62.657 1.00 45.86 194 GLU C N 1
ATOM 5541 C CA . GLU C 1 111 ? 26.469 99.968 64.069 1.00 40.71 194 GLU C CA 1
ATOM 5542 C C . GLU C 1 111 ? 25.403 98.926 64.383 1.00 47.15 194 GLU C C 1
ATOM 5543 O O . GLU C 1 111 ? 25.648 97.996 65.161 1.00 52.93 194 GLU C O 1
ATOM 5549 N N . SER C 1 112 ? 24.212 99.064 63.795 1.00 46.15 195 SER C N 1
ATOM 5550 C CA . SER C 1 112 ? 23.159 98.083 64.033 1.00 41.13 195 SER C CA 1
ATOM 5551 C C . SER C 1 112 ? 23.566 96.712 63.511 1.00 44.84 195 SER C C 1
ATOM 5552 O O . SER C 1 112 ? 23.253 95.685 64.125 1.00 52.23 195 SER C O 1
ATOM 5555 N N . ILE C 1 113 ? 24.261 96.676 62.373 1.00 41.79 196 ILE C N 1
ATOM 5556 C CA . ILE C 1 113 ? 24.742 95.410 61.827 1.00 41.80 196 ILE C CA 1
ATOM 5557 C C . ILE C 1 113 ? 25.739 94.761 62.779 1.00 47.46 196 ILE C C 1
ATOM 5558 O O . ILE C 1 113 ? 25.666 93.557 63.057 1.00 47.11 196 ILE C O 1
ATOM 5563 N N . LEU C 1 114 ? 26.693 95.546 63.286 1.00 47.34 197 LEU C N 1
ATOM 5564 C CA . LEU C 1 114 ? 27.646 95.010 64.254 1.00 49.84 197 LEU C CA 1
ATOM 5565 C C . LEU C 1 114 ? 26.931 94.524 65.504 1.00 46.21 197 LEU C C 1
ATOM 5566 O O . LEU C 1 114 ? 27.309 93.505 66.093 1.00 45.98 197 LEU C O 1
ATOM 5571 N N . GLU C 1 115 ? 25.885 95.238 65.916 1.00 47.51 198 GLU C N 1
ATOM 5572 C CA . GLU C 1 115 ? 25.124 94.850 67.092 1.00 53.78 198 GLU C CA 1
ATOM 5573 C C . GLU C 1 115 ? 24.322 93.577 66.851 1.00 47.32 198 GLU C C 1
ATOM 5574 O O . GLU C 1 115 ? 23.942 92.905 67.815 1.00 47.47 198 GLU C O 1
ATOM 5580 N N . GLY C 1 116 ? 24.047 93.241 65.591 1.00 33.27 199 GLY C N 1
ATOM 5581 C CA . GLY C 1 116 ? 23.390 92.003 65.231 1.00 47.88 199 GLY C CA 1
ATOM 5582 C C . GLY C 1 116 ? 24.292 90.794 65.112 1.00 45.12 199 GLY C C 1
ATOM 5583 O O . GLY C 1 116 ? 23.814 89.710 64.768 1.00 48.56 199 GLY C O 1
ATOM 5584 N N . ILE C 1 117 ? 25.586 90.942 65.384 1.00 41.63 200 ILE C N 1
ATOM 5585 C CA . ILE C 1 117 ? 26.550 89.850 65.308 1.00 39.76 200 ILE C CA 1
ATOM 5586 C C . ILE C 1 117 ? 26.934 89.463 66.728 1.00 45.87 200 ILE C C 1
ATOM 5587 O O . ILE C 1 117 ? 27.699 90.176 67.388 1.00 48.96 200 ILE C O 1
ATOM 5592 N N . HIS C 1 118 ? 26.406 88.339 67.205 1.00 43.23 201 HIS C N 1
ATOM 5593 C CA . HIS C 1 118 ? 26.796 87.811 68.505 1.00 46.34 201 HIS C CA 1
ATOM 5594 C C . HIS C 1 118 ? 28.072 86.988 68.354 1.00 45.59 201 HIS C C 1
ATOM 5595 O O . HIS C 1 118 ? 28.129 86.060 67.541 1.00 43.72 201 HIS C O 1
ATOM 5602 N N . TYR C 1 119 ? 29.094 87.329 69.137 1.00 42.27 202 TYR C N 1
ATOM 5603 C CA . TYR C 1 119 ? 30.445 86.810 68.954 1.00 48.10 202 TYR C CA 1
ATOM 5604 C C . TYR C 1 119 ? 30.818 85.919 70.132 1.00 47.88 202 TYR C C 1
ATOM 5605 O O . TYR C 1 119 ? 30.777 86.359 71.286 1.00 44.78 202 TYR C O 1
ATOM 5614 N N . PHE C 1 120 ? 31.192 84.676 69.834 1.00 49.93 203 PHE C N 1
ATOM 5615 C CA . PHE C 1 120 ? 31.676 83.723 70.823 1.00 39.90 203 PHE C CA 1
ATOM 5616 C C . PHE C 1 120 ? 33.079 83.280 70.439 1.00 45.24 203 PHE C C 1
ATOM 5617 O O . PHE C 1 120 ? 33.334 82.967 69.272 1.00 48.71 203 PHE C O 1
ATOM 5625 N N . ARG C 1 121 ? 33.981 83.243 71.419 1.00 56.89 204 ARG C N 1
ATOM 5626 C CA . ARG C 1 121 ? 35.366 82.826 71.217 1.00 43.14 204 ARG C CA 1
ATOM 5627 C C . ARG C 1 121 ? 35.600 81.514 71.957 1.00 50.64 204 ARG C C 1
ATOM 5628 O O . ARG C 1 121 ? 35.531 81.474 73.190 1.00 74.24 204 ARG C O 1
ATOM 5636 N N . CYS C 1 122 ? 35.869 80.448 71.208 1.00 55.98 205 CYS C N 1
ATOM 5637 C CA . CYS C 1 122 ? 36.231 79.155 71.770 1.00 53.61 205 CYS C CA 1
ATOM 5638 C C . CYS C 1 122 ? 37.712 78.896 71.533 1.00 57.46 205 CYS C C 1
ATOM 5639 O O . CYS C 1 122 ? 38.224 79.130 70.433 1.00 54.49 205 CYS C O 1
ATOM 5642 N N . HIS C 1 123 ? 38.401 78.417 72.567 1.00 60.97 206 HIS C N 1
ATOM 5643 C CA . HIS C 1 123 ? 39.833 78.170 72.465 1.00 60.16 206 HIS C CA 1
ATOM 5644 C C . HIS C 1 123 ? 40.187 76.698 72.296 1.00 56.40 206 HIS C C 1
ATOM 5645 O O . HIS C 1 123 ? 41.212 76.389 71.681 1.00 73.71 206 HIS C O 1
ATOM 5652 N N . ASP C 1 124 ? 39.379 75.783 72.828 1.00 61.77 207 ASP C N 1
ATOM 5653 C CA . ASP C 1 124 ? 39.563 74.359 72.588 1.00 60.72 207 ASP C CA 1
ATOM 5654 C C . ASP C 1 124 ? 38.197 73.733 72.349 1.00 54.83 207 ASP C C 1
ATOM 5655 O O . ASP C 1 124 ? 37.157 74.349 72.596 1.00 65.00 207 ASP C O 1
ATOM 5660 N N . TYR C 1 125 ? 38.209 72.490 71.863 1.00 64.12 208 TYR C N 1
ATOM 5661 C CA . TYR C 1 125 ? 36.971 71.827 71.467 1.00 57.14 208 TYR C CA 1
ATOM 5662 C C . TYR C 1 125 ? 36.020 71.608 72.636 1.00 65.69 208 TYR C C 1
ATOM 5663 O O . TYR C 1 125 ? 34.810 71.479 72.416 1.00 72.73 208 TYR C O 1
ATOM 5672 N N . VAL C 1 126 ? 36.527 71.565 73.868 1.00 65.16 209 VAL C N 1
ATOM 5673 C CA . VAL C 1 126 ? 35.642 71.380 75.014 1.00 63.90 209 VAL C CA 1
ATOM 5674 C C . VAL C 1 126 ? 34.824 72.643 75.256 1.00 67.09 209 VAL C C 1
ATOM 5675 O O . VAL C 1 126 ? 33.649 72.575 75.638 1.00 59.01 209 VAL C O 1
ATOM 5679 N N . GLN C 1 127 ? 35.428 73.815 75.041 1.00 64.33 210 GLN C N 1
ATOM 5680 C CA . GLN C 1 127 ? 34.654 75.049 75.092 1.00 64.78 210 GLN C CA 1
ATOM 5681 C C . GLN C 1 127 ? 33.625 75.091 73.972 1.00 71.09 210 GLN C C 1
ATOM 5682 O O . GLN C 1 127 ? 32.557 75.692 74.130 1.00 74.17 210 GLN C O 1
ATOM 5688 N N . LEU C 1 128 ? 33.929 74.454 72.838 1.00 64.03 211 LEU C N 1
ATOM 5689 C CA . LEU C 1 128 ? 32.974 74.399 71.739 1.00 60.43 211 LEU C CA 1
ATOM 5690 C C . LEU C 1 128 ? 31.812 73.471 72.071 1.00 69.73 211 LEU C C 1
ATOM 5691 O O . LEU C 1 128 ? 30.652 73.804 71.805 1.00 69.34 211 LEU C O 1
ATOM 5696 N N . LEU C 1 129 ? 32.107 72.300 72.644 1.00 69.30 212 LEU C N 1
ATOM 5697 C CA . LEU C 1 129 ? 31.040 71.409 73.091 1.00 66.62 212 LEU C CA 1
ATOM 5698 C C . LEU C 1 129 ? 30.190 72.070 74.167 1.00 57.35 212 LEU C C 1
ATOM 5699 O O . LEU C 1 129 ? 28.960 71.944 74.163 1.00 68.60 212 LEU C O 1
ATOM 5704 N N . ALA C 1 130 ? 30.831 72.772 75.104 1.00 71.20 213 ALA C N 1
ATOM 5705 C CA . ALA C 1 130 ? 30.086 73.464 76.151 1.00 70.41 213 ALA C CA 1
ATOM 5706 C C . ALA C 1 130 ? 29.206 74.560 75.567 1.00 71.21 213 ALA C C 1
ATOM 5707 O O . ALA C 1 130 ? 28.094 74.799 76.051 1.00 74.78 213 ALA C O 1
ATOM 5709 N N . LEU C 1 131 ? 29.684 75.233 74.520 1.00 71.66 214 LEU C N 1
ATOM 5710 C CA . LEU C 1 131 ? 28.899 76.299 73.907 1.00 67.89 214 LEU C CA 1
ATOM 5711 C C . LEU C 1 131 ? 27.745 75.739 73.085 1.00 67.10 214 LEU C C 1
ATOM 5712 O O . LEU C 1 131 ? 26.631 76.273 73.129 1.00 77.46 214 LEU C O 1
ATOM 5717 N N . VAL C 1 132 ? 27.995 74.672 72.322 1.00 59.93 215 VAL C N 1
ATOM 5718 C CA . VAL C 1 132 ? 26.948 74.090 71.485 1.00 68.26 215 VAL C CA 1
ATOM 5719 C C . VAL C 1 132 ? 25.775 73.616 72.337 1.00 71.96 215 VAL C C 1
ATOM 5720 O O . VAL C 1 132 ? 24.609 73.769 71.952 1.00 62.54 215 VAL C O 1
ATOM 5724 N N . HIS C 1 133 ? 26.058 73.036 73.507 1.00 74.02 216 HIS C N 1
ATOM 5725 C CA . HIS C 1 133 ? 24.971 72.538 74.345 1.00 80.93 216 HIS C CA 1
ATOM 5726 C C . HIS C 1 133 ? 24.146 73.665 74.957 1.00 69.25 216 HIS C C 1
ATOM 5727 O O . HIS C 1 133 ? 22.953 73.478 75.217 1.00 69.68 216 HIS C O 1
ATOM 5734 N N . THR C 1 134 ? 24.742 74.832 75.187 1.00 74.33 217 THR C N 1
ATOM 5735 C CA . THR C 1 134 ? 24.000 75.955 75.746 1.00 80.42 217 THR C CA 1
ATOM 5736 C C . THR C 1 134 ? 23.374 76.831 74.674 1.00 80.27 217 THR C C 1
ATOM 5737 O O . THR C 1 134 ? 22.775 77.861 75.005 1.00 84.11 217 THR C O 1
ATOM 5741 N N . LEU C 1 135 ? 23.495 76.450 73.410 1.00 70.67 218 LEU C N 1
ATOM 5742 C CA . LEU C 1 135 ? 22.958 77.232 72.305 1.00 72.78 218 LEU C CA 1
ATOM 5743 C C . LEU C 1 135 ? 21.428 77.222 72.303 1.00 74.20 218 LEU C C 1
ATOM 5744 O O . LEU C 1 135 ? 20.824 78.278 72.073 1.00 69.29 218 LEU C O 1
ATOM 5749 N N . PRO C 1 136 ? 20.756 76.076 72.522 1.00 72.72 219 PRO C N 1
ATOM 5750 C CA . PRO C 1 136 ? 19.281 76.107 72.550 1.00 65.16 219 PRO C CA 1
ATOM 5751 C C . PRO C 1 136 ? 18.693 77.117 73.525 1.00 74.88 219 PRO C C 1
ATOM 5752 O O . PRO C 1 136 ? 17.748 77.831 73.165 1.00 74.21 219 PRO C O 1
ATOM 5756 N N . ASP C 1 137 ? 19.219 77.197 74.751 1.00 71.62 220 ASP C N 1
ATOM 5757 C CA . ASP C 1 137 ? 18.741 78.208 75.692 1.00 77.06 220 ASP C CA 1
ATOM 5758 C C . ASP C 1 137 ? 19.018 79.617 75.190 1.00 74.54 220 ASP C C 1
ATOM 5759 O O . ASP C 1 137 ? 18.241 80.538 75.463 1.00 75.70 220 ASP C O 1
ATOM 5764 N N . PHE C 1 138 ? 20.117 79.805 74.457 1.00 76.45 221 PHE C N 1
ATOM 5765 C CA . PHE C 1 138 ? 20.427 81.125 73.921 1.00 64.19 221 PHE C CA 1
ATOM 5766 C C . PHE C 1 138 ? 19.515 81.458 72.748 1.00 66.29 221 PHE C C 1
ATOM 5767 O O . PHE C 1 138 ? 19.041 82.593 72.623 1.00 62.07 221 PHE C O 1
ATOM 5775 N N . LEU C 1 139 ? 19.263 80.478 71.877 1.00 66.83 222 LEU C N 1
ATOM 5776 C CA . LEU C 1 139 ? 18.430 80.717 70.704 1.00 66.12 222 LEU C CA 1
ATOM 5777 C C . LEU C 1 139 ? 16.971 80.947 71.079 1.00 76.55 222 LEU C C 1
ATOM 5778 O O . LEU C 1 139 ? 16.276 81.714 70.403 1.00 67.45 222 LEU C O 1
ATOM 5783 N N . LYS C 1 140 ? 16.479 80.283 72.129 1.00 75.64 223 LYS C N 1
ATOM 5784 C CA . LYS C 1 140 ? 15.116 80.552 72.579 1.00 75.83 223 LYS C CA 1
ATOM 5785 C C . LYS C 1 140 ? 14.963 81.994 73.045 1.00 67.29 223 LYS C C 1
ATOM 5786 O O . LYS C 1 140 ? 13.887 82.584 72.895 1.00 72.67 223 LYS C O 1
ATOM 5792 N N . GLN C 1 141 ? 16.022 82.575 73.612 1.00 62.30 224 GLN C N 1
ATOM 5793 C CA . GLN C 1 141 ? 15.991 83.977 74.005 1.00 65.80 224 GLN C CA 1
ATOM 5794 C C . GLN C 1 141 ? 16.272 84.914 72.840 1.00 69.17 224 GLN C C 1
ATOM 5795 O O . GLN C 1 141 ? 15.969 86.108 72.934 1.00 66.09 224 GLN C O 1
ATOM 5801 N N . HIS C 1 142 ? 16.833 84.402 71.747 1.00 73.90 225 HIS C N 1
ATOM 5802 C CA . HIS C 1 142 ? 17.138 85.195 70.556 1.00 71.10 225 HIS C CA 1
ATOM 5803 C C . HIS C 1 142 ? 16.602 84.469 69.331 1.00 63.42 225 HIS C C 1
ATOM 5804 O O . HIS C 1 142 ? 17.370 83.950 68.512 1.00 65.07 225 HIS C O 1
ATOM 5811 N N . PRO C 1 143 ? 15.276 84.410 69.175 1.00 65.76 226 PRO C N 1
ATOM 5812 C CA . PRO C 1 143 ? 14.706 83.664 68.045 1.00 69.41 226 PRO C CA 1
ATOM 5813 C C . PRO C 1 143 ? 14.959 84.320 66.699 1.00 63.36 226 PRO C C 1
ATOM 5814 O O . PRO C 1 143 ? 14.744 83.672 65.667 1.00 63.43 226 PRO C O 1
ATOM 5818 N N . GLN C 1 144 ? 15.406 85.577 66.678 1.00 58.73 227 GLN C N 1
ATOM 5819 C CA . GLN C 1 144 ? 15.722 86.256 65.430 1.00 58.83 227 GLN C CA 1
ATOM 5820 C C . GLN C 1 144 ? 17.042 85.798 64.825 1.00 58.44 227 GLN C C 1
ATOM 5821 O O . GLN C 1 144 ? 17.375 86.224 63.715 1.00 56.73 227 GLN C O 1
ATOM 5827 N N . ILE C 1 145 ? 17.799 84.951 65.520 1.00 54.62 228 ILE C N 1
ATOM 5828 C CA . ILE C 1 145 ? 19.064 84.463 64.983 1.00 56.61 228 ILE C CA 1
ATOM 5829 C C . ILE C 1 145 ? 18.780 83.443 63.889 1.00 52.59 228 ILE C C 1
ATOM 5830 O O . ILE C 1 145 ? 18.099 82.436 64.118 1.00 53.79 228 ILE C O 1
ATOM 5835 N N . CYS C 1 146 ? 19.301 83.705 62.691 1.00 46.04 229 CYS C N 1
ATOM 5836 C CA . CYS C 1 146 ? 19.093 82.845 61.537 1.00 43.86 229 CYS C CA 1
ATOM 5837 C C . CYS C 1 146 ? 20.385 82.244 61.005 1.00 46.02 229 CYS C C 1
ATOM 5838 O O . CYS C 1 146 ? 20.346 81.518 60.004 1.00 41.00 229 CYS C O 1
ATOM 5841 N N . LEU C 1 147 ? 21.523 82.522 61.638 1.00 45.90 230 LEU C N 1
ATOM 5842 C CA . LEU C 1 147 ? 22.807 82.058 61.133 1.00 46.91 230 LEU C CA 1
ATOM 5843 C C . LEU C 1 147 ? 23.735 81.737 62.292 1.00 42.31 230 LEU C C 1
ATOM 5844 O O . LEU C 1 147 ? 23.849 82.523 63.236 1.00 42.65 230 LEU C O 1
ATOM 5849 N N . ILE C 1 148 ? 24.391 80.584 62.213 1.00 49.39 231 ILE C N 1
ATOM 5850 C CA . ILE C 1 148 ? 25.470 80.221 63.120 1.00 40.78 231 ILE C CA 1
ATOM 5851 C C . ILE C 1 148 ? 26.700 79.923 62.277 1.00 41.07 231 ILE C C 1
ATOM 5852 O O . ILE C 1 148 ? 26.685 79.001 61.452 1.00 47.16 231 ILE C O 1
ATOM 5857 N N . VAL C 1 149 ? 27.758 80.700 62.480 1.00 43.94 232 VAL C N 1
ATOM 5858 C CA . VAL C 1 149 ? 29.040 80.476 61.823 1.00 40.71 232 VAL C CA 1
ATOM 5859 C C . VAL C 1 149 ? 29.985 79.849 62.837 1.00 41.73 232 VAL C C 1
ATOM 5860 O O . VAL C 1 149 ? 30.087 80.321 63.977 1.00 40.10 232 VAL C O 1
ATOM 5864 N N . VAL C 1 150 ? 30.672 78.786 62.431 1.00 41.15 233 VAL C N 1
ATOM 5865 C CA . VAL C 1 150 ? 31.770 78.211 63.201 1.00 42.82 233 VAL C CA 1
ATOM 5866 C C . VAL C 1 150 ? 33.022 78.348 62.352 1.00 40.75 233 VAL C C 1
ATOM 5867 O O . VAL C 1 150 ? 33.163 77.671 61.325 1.00 37.32 233 VAL C O 1
ATOM 5871 N N . ASP C 1 151 ? 33.931 79.223 62.777 1.00 45.30 234 ASP C N 1
ATOM 5872 C CA . ASP C 1 151 ? 35.132 79.570 62.018 1.00 39.33 234 ASP C CA 1
ATOM 5873 C C . ASP C 1 151 ? 36.332 79.339 62.933 1.00 49.51 234 ASP C C 1
ATOM 5874 O O . ASP C 1 151 ? 36.715 80.230 63.695 1.00 52.92 234 ASP C O 1
ATOM 5879 N N . SER C 1 152 ? 36.928 78.149 62.857 1.00 53.03 235 SER C N 1
ATOM 5880 C CA . SER C 1 152 ? 36.544 77.015 62.021 1.00 40.93 235 SER C CA 1
ATOM 5881 C C . SER C 1 152 ? 36.197 75.789 62.863 1.00 42.50 235 SER C C 1
ATOM 5882 O O . SER C 1 152 ? 36.507 75.739 64.051 1.00 55.12 235 SER C O 1
ATOM 5885 N N . ILE C 1 153 ? 35.548 74.801 62.242 1.00 44.33 236 ILE C N 1
ATOM 5886 C CA . ILE C 1 153 ? 35.283 73.539 62.929 1.00 54.48 236 ILE C CA 1
ATOM 5887 C C . ILE C 1 153 ? 36.531 72.669 63.020 1.00 56.40 236 ILE C C 1
ATOM 5888 O O . ILE C 1 153 ? 36.609 71.799 63.895 1.00 59.29 236 ILE C O 1
ATOM 5893 N N . ALA C 1 154 ? 37.522 72.892 62.155 1.00 55.18 237 ALA C N 1
ATOM 5894 C CA . ALA C 1 154 ? 38.679 72.005 62.096 1.00 58.66 237 ALA C CA 1
ATOM 5895 C C . ALA C 1 154 ? 39.718 72.354 63.151 1.00 55.19 237 ALA C C 1
ATOM 5896 O O . ALA C 1 154 ? 40.354 71.459 63.718 1.00 61.15 237 ALA C O 1
ATOM 5898 N N . PHE C 1 155 ? 39.907 73.646 63.413 1.00 59.40 238 PHE C N 1
ATOM 5899 C CA . PHE C 1 155 ? 41.020 74.086 64.249 1.00 60.24 238 PHE C CA 1
ATOM 5900 C C . PHE C 1 155 ? 41.032 73.472 65.649 1.00 56.30 238 PHE C C 1
ATOM 5901 O O . PHE C 1 155 ? 42.117 73.052 66.090 1.00 60.35 238 PHE C O 1
ATOM 5909 N N . PRO C 1 156 ? 39.918 73.378 66.388 1.00 63.25 239 PRO C N 1
ATOM 5910 C CA . PRO C 1 156 ? 39.986 72.771 67.730 1.00 63.12 239 PRO C CA 1
ATOM 5911 C C . PRO C 1 156 ? 40.397 71.303 67.735 1.00 62.95 239 PRO C C 1
ATOM 5912 O O . PRO C 1 156 ? 40.714 70.778 68.810 1.00 70.59 239 PRO C O 1
ATOM 5916 N N . PHE C 1 157 ? 40.395 70.626 66.586 1.00 64.15 240 PHE C N 1
ATOM 5917 C CA . PHE C 1 157 ? 40.705 69.203 66.507 1.00 65.21 240 PHE C CA 1
ATOM 5918 C C . PHE C 1 157 ? 42.024 68.933 65.791 1.00 74.30 240 PHE C C 1
ATOM 5919 O O . PHE C 1 157 ? 42.242 67.820 65.300 1.00 84.74 240 PHE C O 1
ATOM 5927 N N . ARG C 1 158 ? 42.910 69.927 65.722 1.00 74.54 241 ARG C N 1
ATOM 5928 C CA . ARG C 1 158 ? 44.193 69.759 65.053 1.00 74.33 241 ARG C CA 1
ATOM 5929 C C . ARG C 1 158 ? 45.190 68.951 65.874 1.00 83.31 241 ARG C C 1
ATOM 5930 O O . ARG C 1 158 ? 46.231 68.557 65.337 1.00 84.53 241 ARG C O 1
ATOM 5938 N N . HIS C 1 159 ? 44.898 68.688 67.144 1.00 94.56 242 HIS C N 1
ATOM 5939 C CA . HIS C 1 159 ? 45.845 68.031 68.032 1.00 99.47 242 HIS C CA 1
ATOM 5940 C C . HIS C 1 159 ? 45.869 66.521 67.786 1.00 116.00 242 HIS C C 1
ATOM 5941 O O . HIS C 1 159 ? 45.076 65.971 67.016 1.00 112.83 242 HIS C O 1
ATOM 5948 N N . HIS C 1 160 ? 46.799 65.850 68.469 1.00 160.06 243 HIS C N 1
ATOM 5949 C CA . HIS C 1 160 ? 47.023 64.411 68.320 1.00 161.44 243 HIS C CA 1
ATOM 5950 C C . HIS C 1 160 ? 46.067 63.604 69.184 1.00 168.25 243 HIS C C 1
ATOM 5951 O O . HIS C 1 160 ? 46.401 63.153 70.282 1.00 182.23 243 HIS C O 1
ATOM 5958 N N . PHE C 1 161 ? 44.848 63.443 68.697 1.00 135.17 244 PHE C N 1
ATOM 5959 C CA . PHE C 1 161 ? 43.971 62.458 69.307 1.00 133.08 244 PHE C CA 1
ATOM 5960 C C . PHE C 1 161 ? 44.664 61.101 69.276 1.00 135.86 244 PHE C C 1
ATOM 5961 O O . PHE C 1 161 ? 44.944 60.565 68.199 1.00 124.12 244 PHE C O 1
ATOM 5969 N N . GLU C 1 162 ? 44.955 60.545 70.453 1.00 145.40 245 GLU C N 1
ATOM 5970 C CA . GLU C 1 162 ? 45.682 59.280 70.487 1.00 150.85 245 GLU C CA 1
ATOM 5971 C C . GLU C 1 162 ? 44.834 58.169 69.888 1.00 144.83 245 GLU C C 1
ATOM 5972 O O . GLU C 1 162 ? 45.354 57.267 69.222 1.00 141.04 245 GLU C O 1
ATOM 5978 N N . ASP C 1 163 ? 43.528 58.226 70.116 1.00 137.34 246 ASP C N 1
ATOM 5979 C CA . ASP C 1 163 ? 42.562 57.305 69.531 1.00 126.88 246 ASP C CA 1
ATOM 5980 C C . ASP C 1 163 ? 41.792 58.132 68.507 1.00 124.03 246 ASP C C 1
ATOM 5981 O O . ASP C 1 163 ? 40.852 58.850 68.860 1.00 121.68 246 ASP C O 1
ATOM 5986 N N . TYR C 1 164 ? 42.203 58.041 67.241 1.00 123.40 247 TYR C N 1
ATOM 5987 C CA . TYR C 1 164 ? 41.574 58.834 66.189 1.00 120.26 247 TYR C CA 1
ATOM 5988 C C . TYR C 1 164 ? 40.090 58.519 66.051 1.00 116.91 247 TYR C C 1
ATOM 5989 O O . TYR C 1 164 ? 39.331 59.360 65.559 1.00 113.03 247 TYR C O 1
ATOM 5998 N N . ALA C 1 165 ? 39.666 57.323 66.466 1.00 124.20 248 ALA C N 1
ATOM 5999 C CA . ALA C 1 165 ? 38.246 56.989 66.454 1.00 112.23 248 ALA C CA 1
ATOM 6000 C C . ALA C 1 165 ? 37.464 57.877 67.415 1.00 107.10 248 ALA C C 1
ATOM 6001 O O . ALA C 1 165 ? 36.296 58.189 67.158 1.00 109.92 248 ALA C O 1
ATOM 6003 N N . LEU C 1 166 ? 38.085 58.282 68.527 1.00 110.10 249 LEU C N 1
ATOM 6004 C CA . LEU C 1 166 ? 37.422 59.180 69.469 1.00 104.06 249 LEU C CA 1
ATOM 6005 C C . LEU C 1 166 ? 37.123 60.529 68.831 1.00 104.14 249 LEU C C 1
ATOM 6006 O O . LEU C 1 166 ? 36.059 61.113 69.067 1.00 104.39 249 LEU C O 1
ATOM 6011 N N . ARG C 1 167 ? 38.053 61.045 68.024 1.00 104.48 250 ARG C N 1
ATOM 6012 C CA . ARG C 1 167 ? 37.819 62.317 67.350 1.00 101.18 250 ARG C CA 1
ATOM 6013 C C . ARG C 1 167 ? 36.592 62.248 66.450 1.00 98.05 250 ARG C C 1
ATOM 6014 O O . ARG C 1 167 ? 35.856 63.232 66.315 1.00 90.98 250 ARG C O 1
ATOM 6022 N N . THR C 1 168 ? 36.357 61.092 65.825 1.00 100.55 251 THR C N 1
ATOM 6023 C CA . THR C 1 168 ? 35.245 60.962 64.888 1.00 98.34 251 THR C CA 1
ATOM 6024 C C . THR C 1 168 ? 33.902 61.150 65.586 1.00 99.90 251 THR C C 1
ATOM 6025 O O . THR C 1 168 ? 33.060 61.935 65.135 1.00 102.71 251 THR C O 1
ATOM 6029 N N . ARG C 1 169 ? 33.684 60.442 66.697 1.00 103.49 252 ARG C N 1
ATOM 6030 C CA . ARG C 1 169 ? 32.415 60.577 67.404 1.00 111.89 252 ARG C CA 1
ATOM 6031 C C . ARG C 1 169 ? 32.283 61.930 68.091 1.00 101.26 252 ARG C C 1
ATOM 6032 O O . ARG C 1 169 ? 31.158 62.367 68.359 1.00 102.73 252 ARG C O 1
ATOM 6040 N N . LEU C 1 170 ? 33.400 62.596 68.389 1.00 88.33 253 LEU C N 1
ATOM 6041 C CA . LEU C 1 170 ? 33.335 63.992 68.806 1.00 83.17 253 LEU C CA 1
ATOM 6042 C C . LEU C 1 170 ? 32.745 64.852 67.696 1.00 87.19 253 LEU C C 1
ATOM 6043 O O . LEU C 1 170 ? 31.869 65.691 67.936 1.00 81.76 253 LEU C O 1
ATOM 6048 N N . LEU C 1 171 ? 33.227 64.657 66.467 1.00 82.36 254 LEU C N 1
ATOM 6049 C CA . LEU C 1 171 ? 32.735 65.431 65.333 1.00 85.55 254 LEU C CA 1
ATOM 6050 C C . LEU C 1 171 ? 31.289 65.078 65.003 1.00 82.27 254 LEU C C 1
ATOM 6051 O O . LEU C 1 171 ? 30.492 65.960 64.662 1.00 77.56 254 LEU C O 1
ATOM 6056 N N . ASN C 1 172 ? 30.929 63.797 65.104 1.00 86.53 255 ASN C N 1
ATOM 6057 C CA . ASN C 1 172 ? 29.560 63.397 64.799 1.00 83.96 255 ASN C CA 1
ATOM 6058 C C . ASN C 1 172 ? 28.585 63.881 65.862 1.00 80.43 255 ASN C C 1
ATOM 6059 O O . ASN C 1 172 ? 27.436 64.210 65.543 1.00 83.24 255 ASN C O 1
ATOM 6064 N N . GLY C 1 173 ? 29.016 63.924 67.124 1.00 84.36 256 GLY C N 1
ATOM 6065 C CA . GLY C 1 173 ? 28.184 64.521 68.154 1.00 88.86 256 GLY C CA 1
ATOM 6066 C C . GLY C 1 173 ? 27.896 65.984 67.879 1.00 82.35 256 GLY C C 1
ATOM 6067 O O . GLY C 1 173 ? 26.779 66.461 68.096 1.00 82.32 256 GLY C O 1
ATOM 6068 N N . LEU C 1 174 ? 28.903 66.716 67.397 1.00 82.06 257 LEU C N 1
ATOM 6069 C CA . LEU C 1 174 ? 28.702 68.114 67.033 1.00 67.65 257 LEU C CA 1
ATOM 6070 C C . LEU C 1 174 ? 27.839 68.241 65.786 1.00 71.71 257 LEU C C 1
ATOM 6071 O O . LEU C 1 174 ? 26.932 69.080 65.735 1.00 69.93 257 LEU C O 1
ATOM 6076 N N . ALA C 1 175 ? 28.117 67.422 64.769 1.00 70.60 258 ALA C N 1
ATOM 6077 C CA . ALA C 1 175 ? 27.364 67.490 63.521 1.00 69.41 258 ALA C CA 1
ATOM 6078 C C . ALA C 1 175 ? 25.874 67.265 63.747 1.00 77.72 258 ALA C C 1
ATOM 6079 O O . ALA C 1 175 ? 25.037 67.940 63.136 1.00 73.46 258 ALA C O 1
ATOM 6081 N N . GLN C 1 176 ? 25.521 66.320 64.622 1.00 77.62 259 GLN C N 1
ATOM 6082 C CA . GLN C 1 176 ? 24.112 66.086 64.920 1.00 77.15 259 GLN C CA 1
ATOM 6083 C C . GLN C 1 176 ? 23.496 67.263 65.665 1.00 72.47 259 GLN C C 1
ATOM 6084 O O . GLN C 1 176 ? 22.324 67.596 65.448 1.00 64.70 259 GLN C O 1
ATOM 6090 N N . SER C 1 177 ? 24.267 67.906 66.544 1.00 63.64 260 SER C N 1
ATOM 6091 C CA . SER C 1 177 ? 23.746 69.066 67.260 1.00 72.15 260 SER C CA 1
ATOM 6092 C C . SER C 1 177 ? 23.463 70.220 66.307 1.00 77.18 260 SER C C 1
ATOM 6093 O O . SER C 1 177 ? 22.434 70.892 66.426 1.00 75.36 260 SER C O 1
ATOM 6096 N N . PHE C 1 178 ? 24.348 70.446 65.334 1.00 63.90 261 PHE C N 1
ATOM 6097 C CA . PHE C 1 178 ? 24.139 71.550 64.405 1.00 61.84 261 PHE C CA 1
ATOM 6098 C C . PHE C 1 178 ? 22.985 71.252 63.457 1.00 70.26 261 PHE C C 1
ATOM 6099 O O . PHE C 1 178 ? 22.227 72.157 63.091 1.00 64.96 261 PHE C O 1
ATOM 6107 N N . ILE C 1 179 ? 22.840 69.989 63.045 1.00 72.68 262 ILE C N 1
ATOM 6108 C CA . ILE C 1 179 ? 21.679 69.590 62.253 1.00 68.72 262 ILE C CA 1
ATOM 6109 C C . ILE C 1 179 ? 20.393 69.841 63.032 1.00 67.16 262 ILE C C 1
ATOM 6110 O O . ILE C 1 179 ? 19.422 70.395 62.503 1.00 65.41 262 ILE C O 1
ATOM 6115 N N . LYS C 1 180 ? 20.370 69.441 64.307 1.00 67.90 263 LYS C N 1
ATOM 6116 C CA . LYS C 1 180 ? 19.166 69.623 65.112 1.00 74.55 263 LYS C CA 1
ATOM 6117 C C . LYS C 1 180 ? 18.901 71.098 65.396 1.00 69.07 263 LYS C C 1
ATOM 6118 O O . LYS C 1 180 ? 17.757 71.554 65.300 1.00 77.61 263 LYS C O 1
ATOM 6124 N N . LEU C 1 181 ? 19.941 71.861 65.746 1.00 63.31 264 LEU C N 1
ATOM 6125 C CA . LEU C 1 181 ? 19.768 73.301 65.924 1.00 69.35 264 LEU C CA 1
ATOM 6126 C C . LEU C 1 181 ? 19.294 73.964 64.637 1.00 65.76 264 LEU C C 1
ATOM 6127 O O . LEU C 1 181 ? 18.487 74.901 64.675 1.00 65.31 264 LEU C O 1
ATOM 6132 N N . ALA C 1 182 ? 19.795 73.504 63.486 1.00 52.99 265 ALA C N 1
ATOM 6133 C CA . ALA C 1 182 ? 19.410 74.120 62.220 1.00 62.38 265 ALA C CA 1
ATOM 6134 C C . ALA C 1 182 ? 17.929 73.914 61.932 1.00 70.91 265 ALA C C 1
ATOM 6135 O O . ALA C 1 182 ? 17.255 74.821 61.431 1.00 66.69 265 ALA C O 1
ATOM 6137 N N . VAL C 1 183 ? 17.403 72.729 62.243 1.00 78.82 266 VAL C N 1
ATOM 6138 C CA . VAL C 1 183 ? 15.993 72.451 61.995 1.00 77.28 266 VAL C CA 1
ATOM 6139 C C . VAL C 1 183 ? 15.121 73.024 63.106 1.00 69.16 266 VAL C C 1
ATOM 6140 O O . VAL C 1 183 ? 14.092 73.658 62.843 1.00 71.71 266 VAL C O 1
ATOM 6144 N N . ASP C 1 184 ? 15.521 72.821 64.363 1.00 64.91 267 ASP C N 1
ATOM 6145 C CA . ASP C 1 184 ? 14.662 73.200 65.481 1.00 69.64 267 ASP C CA 1
ATOM 6146 C C . ASP C 1 184 ? 14.519 74.711 65.608 1.00 66.61 267 ASP C C 1
ATOM 6147 O O . ASP C 1 184 ? 13.454 75.199 66.001 1.00 73.67 267 ASP C O 1
ATOM 6152 N N . PHE C 1 185 ? 15.570 75.464 65.291 1.00 65.76 268 PHE C N 1
ATOM 6153 C CA . PHE C 1 185 ? 15.537 76.916 65.398 1.00 66.58 268 PHE C CA 1
ATOM 6154 C C . PHE C 1 185 ? 15.547 77.611 64.044 1.00 66.32 268 PHE C C 1
ATOM 6155 O O . PHE C 1 185 ? 15.626 78.844 63.994 1.00 59.64 268 PHE C O 1
ATOM 6163 N N . LYS C 1 186 ? 15.467 76.852 62.952 1.00 65.82 269 LYS C N 1
ATOM 6164 C CA . LYS C 1 186 ? 15.304 77.396 61.606 1.00 62.91 269 LYS C CA 1
ATOM 6165 C C . LYS C 1 186 ? 16.395 78.420 61.289 1.00 55.01 269 LYS C C 1
ATOM 6166 O O . LYS C 1 186 ? 16.130 79.593 61.016 1.00 55.81 269 LYS C O 1
ATOM 6172 N N . LEU C 1 187 ? 17.641 77.955 61.329 1.00 52.72 270 LEU C N 1
ATOM 6173 C CA . LEU C 1 187 ? 18.775 78.813 61.023 1.00 50.48 270 LEU C CA 1
ATOM 6174 C C . LEU C 1 187 ? 19.741 78.078 60.107 1.00 57.61 270 LEU C C 1
ATOM 6175 O O . LEU C 1 187 ? 19.672 76.857 59.941 1.00 51.15 270 LEU C O 1
ATOM 6180 N N . ALA C 1 188 ? 20.633 78.849 59.494 1.00 49.33 271 ALA C N 1
ATOM 6181 C CA . ALA C 1 188 ? 21.702 78.298 58.679 1.00 46.75 271 ALA C CA 1
ATOM 6182 C C . ALA C 1 188 ? 22.922 78.028 59.548 1.00 46.84 271 ALA C C 1
ATOM 6183 O O . ALA C 1 188 ? 23.277 78.838 60.410 1.00 45.22 271 ALA C O 1
ATOM 6185 N N . VAL C 1 189 ? 23.551 76.878 59.328 1.00 39.47 272 VAL C N 1
ATOM 6186 C CA . VAL C 1 189 ? 24.796 76.517 59.993 1.00 44.44 272 VAL C CA 1
ATOM 6187 C C . VAL C 1 189 ? 25.898 76.556 58.946 1.00 43.82 272 VAL C C 1
ATOM 6188 O O . VAL C 1 189 ? 25.895 75.761 57.998 1.00 40.21 272 VAL C O 1
ATOM 6192 N N . LEU C 1 190 ? 26.838 77.481 59.106 1.00 41.32 273 LEU C N 1
ATOM 6193 C CA . LEU C 1 190 ? 27.988 77.592 58.218 1.00 38.91 273 LEU C CA 1
ATOM 6194 C C . LEU C 1 190 ? 29.230 77.120 58.959 1.00 45.68 273 LEU C C 1
ATOM 6195 O O . LEU C 1 190 ? 29.613 77.710 59.975 1.00 44.10 273 LEU C O 1
ATOM 6200 N N . LEU C 1 191 ? 29.851 76.060 58.456 1.00 41.42 274 LEU C N 1
ATOM 6201 C CA . LEU C 1 191 ? 31.086 75.537 59.018 1.00 40.09 274 LEU C CA 1
ATOM 6202 C C . LEU C 1 191 ? 32.222 75.779 58.037 1.00 45.30 274 LEU C C 1
ATOM 6203 O O . LEU C 1 191 ? 32.109 75.437 56.855 1.00 46.48 274 LEU C O 1
ATOM 6208 N N . THR C 1 192 ? 33.306 76.374 58.519 1.00 40.12 275 THR C N 1
ATOM 6209 C CA . THR C 1 192 ? 34.520 76.489 57.728 1.00 38.37 275 THR C CA 1
ATOM 6210 C C . THR C 1 192 ? 35.503 75.408 58.155 1.00 42.69 275 THR C C 1
ATOM 6211 O O . THR C 1 192 ? 35.521 74.978 59.312 1.00 43.43 275 THR C O 1
ATOM 6215 N N . ASN C 1 193 ? 36.319 74.965 57.203 1.00 45.59 276 ASN C N 1
ATOM 6216 C CA . ASN C 1 193 ? 37.177 73.808 57.393 1.00 39.23 276 ASN C CA 1
ATOM 6217 C C . ASN C 1 193 ? 38.508 74.061 56.701 1.00 44.80 276 ASN C C 1
ATOM 6218 O O . ASN C 1 193 ? 38.567 74.711 55.654 1.00 49.62 276 ASN C O 1
ATOM 6223 N N . GLN C 1 194 ? 39.576 73.546 57.298 1.00 47.21 277 GLN C N 1
ATOM 6224 C CA . GLN C 1 194 ? 40.909 73.702 56.742 1.00 51.01 277 GLN C CA 1
ATOM 6225 C C . GLN C 1 194 ? 41.239 72.559 55.785 1.00 49.86 277 GLN C C 1
ATOM 6226 O O . GLN C 1 194 ? 40.552 71.537 55.726 1.00 54.05 277 GLN C O 1
ATOM 6232 N N . MET C 1 195 ? 42.312 72.751 55.027 1.00 65.29 278 MET C N 1
ATOM 6233 C CA . MET C 1 195 ? 42.860 71.725 54.155 1.00 64.21 278 MET C CA 1
ATOM 6234 C C . MET C 1 195 ? 44.075 71.091 54.818 1.00 61.53 278 MET C C 1
ATOM 6235 O O . MET C 1 195 ? 44.700 71.668 55.712 1.00 61.92 278 MET C O 1
ATOM 6240 N N . THR C 1 196 ? 44.404 69.886 54.368 1.00 70.45 279 THR C N 1
ATOM 6241 C CA . THR C 1 196 ? 45.548 69.173 54.909 1.00 65.82 279 THR C CA 1
ATOM 6242 C C . THR C 1 196 ? 46.141 68.307 53.810 1.00 63.14 279 THR C C 1
ATOM 6243 O O . THR C 1 196 ? 45.478 67.985 52.821 1.00 78.53 279 THR C O 1
ATOM 6247 N N . THR C 1 197 ? 47.406 67.944 53.988 1.00 77.17 280 THR C N 1
ATOM 6248 C CA . THR C 1 197 ? 48.102 67.104 53.025 1.00 91.37 280 THR C CA 1
ATOM 6249 C C . THR C 1 197 ? 47.862 65.637 53.344 1.00 94.12 280 THR C C 1
ATOM 6250 O O . THR C 1 197 ? 48.039 65.205 54.487 1.00 83.61 280 THR C O 1
ATOM 6254 N N . LYS C 1 198 ? 47.453 64.879 52.333 1.00 102.36 281 LYS C N 1
ATOM 6255 C CA . LYS C 1 198 ? 47.473 63.428 52.403 1.00 100.94 281 LYS C CA 1
ATOM 6256 C C . LYS C 1 198 ? 48.632 62.924 51.553 1.00 116.89 281 LYS C C 1
ATOM 6257 O O . LYS C 1 198 ? 48.783 63.352 50.403 1.00 122.87 281 LYS C O 1
ATOM 6263 N N . ILE C 1 199 ? 49.481 62.053 52.110 1.00 118.11 282 ILE C N 1
ATOM 6264 C CA . ILE C 1 199 ? 49.816 61.304 53.336 1.00 126.46 282 ILE C CA 1
ATOM 6265 C C . ILE C 1 199 ? 49.914 59.852 52.858 1.00 141.20 282 ILE C C 1
ATOM 6266 O O . ILE C 1 199 ? 48.931 59.256 52.409 1.00 133.40 282 ILE C O 1
ATOM 6271 N N . SER C 1 200 ? 51.146 59.334 52.884 1.00 152.42 283 SER C N 1
ATOM 6272 C CA . SER C 1 200 ? 51.483 57.970 52.481 1.00 166.27 283 SER C CA 1
ATOM 6273 C C . SER C 1 200 ? 52.996 57.799 52.451 1.00 177.15 283 SER C C 1
ATOM 6274 O O . SER C 1 200 ? 53.739 58.695 52.867 1.00 175.86 283 SER C O 1
ATOM 6277 N N . ALA C 1 201 ? 53.458 56.657 51.950 1.00 178.52 284 ALA C N 1
ATOM 6278 C CA . ALA C 1 201 ? 54.888 56.423 51.800 1.00 179.96 284 ALA C CA 1
ATOM 6279 C C . ALA C 1 201 ? 55.446 57.296 50.683 1.00 191.29 284 ALA C C 1
ATOM 6280 O O . ALA C 1 201 ? 54.850 57.394 49.605 1.00 188.57 284 ALA C O 1
ATOM 6282 N N . SER C 1 202 ? 56.595 57.921 50.941 1.00 213.30 285 SER C N 1
ATOM 6283 C CA . SER C 1 202 ? 57.237 58.850 49.998 1.00 213.60 285 SER C CA 1
ATOM 6284 C C . SER C 1 202 ? 56.196 59.917 49.667 1.00 214.12 285 SER C C 1
ATOM 6285 O O . SER C 1 202 ? 55.602 60.493 50.593 1.00 204.05 285 SER C O 1
ATOM 6288 N N . GLN C 1 203 ? 55.960 60.225 48.397 1.00 197.72 286 GLN C N 1
ATOM 6289 C CA . GLN C 1 203 ? 54.715 60.834 47.954 1.00 190.23 286 GLN C CA 1
ATOM 6290 C C . GLN C 1 203 ? 54.314 60.123 46.674 1.00 190.85 286 GLN C C 1
ATOM 6291 O O . GLN C 1 203 ? 55.101 60.057 45.725 1.00 190.06 286 GLN C O 1
ATOM 6297 N N . GLN C 1 204 ? 53.100 59.568 46.661 1.00 206.03 287 GLN C N 1
ATOM 6298 C CA . GLN C 1 204 ? 52.659 58.652 45.611 1.00 190.52 287 GLN C CA 1
ATOM 6299 C C . GLN C 1 204 ? 51.343 59.152 45.004 1.00 184.31 287 GLN C C 1
ATOM 6300 O O . GLN C 1 204 ? 50.289 58.543 45.196 1.00 170.63 287 GLN C O 1
ATOM 6306 N N . GLU C 1 205 ? 51.407 60.249 44.251 1.00 172.89 288 GLU C N 1
ATOM 6307 C CA . GLU C 1 205 ? 52.574 61.069 43.938 1.00 174.31 288 GLU C CA 1
ATOM 6308 C C . GLU C 1 205 ? 52.577 62.326 44.787 1.00 183.79 288 GLU C C 1
ATOM 6309 O O . GLU C 1 205 ? 53.577 63.040 44.872 1.00 185.29 288 GLU C O 1
ATOM 6315 N N . THR C 1 206 ? 51.442 62.575 45.427 1.00 201.12 289 THR C N 1
ATOM 6316 C CA . THR C 1 206 ? 50.953 63.927 45.643 1.00 186.93 289 THR C CA 1
ATOM 6317 C C . THR C 1 206 ? 51.113 64.391 47.083 1.00 179.85 289 THR C C 1
ATOM 6318 O O . THR C 1 206 ? 50.652 63.726 48.017 1.00 167.22 289 THR C O 1
ATOM 6320 N N . SER C 1 207 ? 51.764 65.545 47.246 1.00 171.56 290 SER C N 1
ATOM 6321 C CA . SER C 1 207 ? 51.545 66.419 48.396 1.00 156.74 290 SER C CA 1
ATOM 6322 C C . SER C 1 207 ? 50.283 67.235 48.108 1.00 151.41 290 SER C C 1
ATOM 6323 O O . SER C 1 207 ? 50.300 68.457 47.948 1.00 141.98 290 SER C O 1
ATOM 6326 N N . HIS C 1 208 ? 49.172 66.512 48.015 1.00 155.32 291 HIS C N 1
ATOM 6327 C CA . HIS C 1 208 ? 47.894 67.045 47.571 1.00 142.05 291 HIS C CA 1
ATOM 6328 C C . HIS C 1 208 ? 47.038 67.434 48.767 1.00 125.76 291 HIS C C 1
ATOM 6329 O O . HIS C 1 208 ? 47.108 66.818 49.833 1.00 120.84 291 HIS C O 1
ATOM 6336 N N . LEU C 1 209 ? 46.210 68.453 48.570 1.00 109.95 292 LEU C N 1
ATOM 6337 C CA . LEU C 1 209 ? 45.383 68.989 49.640 1.00 95.04 292 LEU C CA 1
ATOM 6338 C C . LEU C 1 209 ? 43.999 68.354 49.612 1.00 90.37 292 LEU C C 1
ATOM 6339 O O . LEU C 1 209 ? 43.356 68.291 48.560 1.00 87.94 292 LEU C O 1
ATOM 6344 N N . ILE C 1 210 ? 43.554 67.877 50.770 1.00 77.69 293 ILE C N 1
ATOM 6345 C CA . ILE C 1 210 ? 42.199 67.358 50.935 1.00 74.57 293 ILE C CA 1
ATOM 6346 C C . ILE C 1 210 ? 41.564 68.063 52.127 1.00 72.20 293 ILE C C 1
ATOM 6347 O O . ILE C 1 210 ? 42.286 68.551 53.010 1.00 69.00 293 ILE C O 1
ATOM 6352 N N . PRO C 1 211 ? 40.236 68.159 52.188 1.00 64.69 294 PRO C N 1
ATOM 6353 C CA . PRO C 1 211 ? 39.599 68.733 53.377 1.00 58.28 294 PRO C CA 1
ATOM 6354 C C . PRO C 1 211 ? 39.986 67.967 54.631 1.00 64.16 294 PRO C C 1
ATOM 6355 O O . PRO C 1 211 ? 40.186 66.750 54.608 1.00 80.44 294 PRO C O 1
ATOM 6359 N N . ALA C 1 212 ? 40.106 68.701 55.732 1.00 64.55 295 ALA C N 1
ATOM 6360 C CA . ALA C 1 212 ? 40.498 68.094 56.990 1.00 54.97 295 ALA C CA 1
ATOM 6361 C C . ALA C 1 212 ? 39.356 67.253 57.560 1.00 67.61 295 ALA C C 1
ATOM 6362 O O . ALA C 1 212 ? 38.246 67.204 57.020 1.00 75.61 295 ALA C O 1
ATOM 6364 N N . LEU C 1 213 ? 39.663 66.563 58.659 1.00 74.99 296 LEU C N 1
ATOM 6365 C CA . LEU C 1 213 ? 38.747 65.787 59.502 1.00 67.49 296 LEU C CA 1
ATOM 6366 C C . LEU C 1 213 ? 38.349 64.445 58.898 1.00 75.43 296 LEU C C 1
ATOM 6367 O O . LEU C 1 213 ? 37.462 63.773 59.448 1.00 76.91 296 LEU C O 1
ATOM 6372 N N . GLY C 1 214 ? 38.963 64.026 57.793 1.00 71.43 297 GLY C N 1
ATOM 6373 C CA . GLY C 1 214 ? 38.847 62.650 57.353 1.00 90.33 297 GLY C CA 1
ATOM 6374 C C . GLY C 1 214 ? 37.570 62.299 56.613 1.00 101.58 297 GLY C C 1
ATOM 6375 O O . GLY C 1 214 ? 36.671 63.111 56.388 1.00 101.87 297 GLY C O 1
ATOM 6376 N N . GLU C 1 215 ? 37.512 61.019 56.231 1.00 101.86 298 GLU C N 1
ATOM 6377 C CA . GLU C 1 215 ? 36.452 60.479 55.388 1.00 105.25 298 GLU C CA 1
ATOM 6378 C C . GLU C 1 215 ? 35.122 60.338 56.116 1.00 102.81 298 GLU C C 1
ATOM 6379 O O . GLU C 1 215 ? 34.073 60.315 55.464 1.00 93.21 298 GLU C O 1
ATOM 6385 N N . SER C 1 216 ? 35.142 60.229 57.444 1.00 104.10 299 SER C N 1
ATOM 6386 C CA . SER C 1 216 ? 33.918 60.181 58.231 1.00 114.18 299 SER C CA 1
ATOM 6387 C C . SER C 1 216 ? 33.214 61.528 58.308 1.00 119.58 299 SER C C 1
ATOM 6388 O O . SER C 1 216 ? 32.058 61.581 58.744 1.00 125.24 299 SER C O 1
ATOM 6391 N N . TRP C 1 217 ? 33.873 62.604 57.892 1.00 99.53 300 TRP C N 1
ATOM 6392 C CA . TRP C 1 217 ? 33.339 63.952 58.002 1.00 85.78 300 TRP C CA 1
ATOM 6393 C C . TRP C 1 217 ? 32.731 64.392 56.678 1.00 90.88 300 TRP C C 1
ATOM 6394 O O . TRP C 1 217 ? 33.246 64.064 55.604 1.00 89.52 300 TRP C O 1
ATOM 6405 N N . GLY C 1 218 ? 31.633 65.141 56.765 1.00 87.62 301 GLY C N 1
ATOM 6406 C CA . GLY C 1 218 ? 30.975 65.707 55.604 1.00 79.81 301 GLY C CA 1
ATOM 6407 C C . GLY C 1 218 ? 29.624 65.112 55.276 1.00 85.17 301 GLY C C 1
ATOM 6408 O O . GLY C 1 218 ? 28.967 65.600 54.348 1.00 90.62 301 GLY C O 1
ATOM 6409 N N . HIS C 1 219 ? 29.178 64.083 56.001 1.00 104.48 302 HIS C N 1
ATOM 6410 C CA . HIS C 1 219 ? 27.860 63.517 55.733 1.00 110.74 302 HIS C CA 1
ATOM 6411 C C . HIS C 1 219 ? 26.757 64.451 56.210 1.00 100.74 302 HIS C C 1
ATOM 6412 O O . HIS C 1 219 ? 25.722 64.589 55.548 1.00 99.42 302 HIS C O 1
ATOM 6419 N N . SER C 1 220 ? 26.960 65.100 57.354 1.00 81.82 303 SER C N 1
ATOM 6420 C CA . SER C 1 220 ? 25.987 66.053 57.867 1.00 79.36 303 SER C CA 1
ATOM 6421 C C . SER C 1 220 ? 26.036 67.389 57.142 1.00 79.98 303 SER C C 1
ATOM 6422 O O . SER C 1 220 ? 25.282 68.300 57.502 1.00 74.84 303 SER C O 1
ATOM 6425 N N . SER C 1 221 ? 26.893 67.531 56.136 1.00 77.60 304 SER C N 1
ATOM 6426 C CA . SER C 1 221 ? 26.983 68.763 55.367 1.00 67.47 304 SER C CA 1
ATOM 6427 C C . SER C 1 221 ? 26.114 68.630 54.124 1.00 70.92 304 SER C C 1
ATOM 6428 O O . SER C 1 221 ? 26.374 67.778 53.269 1.00 65.79 304 SER C O 1
ATOM 6431 N N . THR C 1 222 ? 25.085 69.470 54.025 1.00 66.28 305 THR C N 1
ATOM 6432 C CA . THR C 1 222 ? 24.256 69.475 52.825 1.00 63.80 305 THR C CA 1
ATOM 6433 C C . THR C 1 222 ? 25.032 70.037 51.642 1.00 60.20 305 THR C C 1
ATOM 6434 O O . THR C 1 222 ? 25.073 69.432 50.565 1.00 66.35 305 THR C O 1
ATOM 6438 N N . ILE C 1 223 ? 25.654 71.197 51.830 1.00 53.66 306 ILE C N 1
ATOM 6439 C CA . ILE C 1 223 ? 26.466 71.845 50.809 1.00 58.03 306 ILE C CA 1
ATOM 6440 C C . ILE C 1 223 ? 27.911 71.855 51.280 1.00 60.48 306 ILE C C 1
ATOM 6441 O O . ILE C 1 223 ? 28.191 72.132 52.453 1.00 52.92 306 ILE C O 1
ATOM 6446 N N . ARG C 1 224 ? 28.828 71.544 50.367 1.00 53.98 307 ARG C N 1
ATOM 6447 C CA . ARG C 1 224 ? 30.258 71.661 50.621 1.00 51.19 307 ARG C CA 1
ATOM 6448 C C . ARG C 1 224 ? 30.893 72.384 49.445 1.00 50.29 307 ARG C C 1
ATOM 6449 O O . ARG C 1 224 ? 30.804 71.916 48.305 1.00 48.42 307 ARG C O 1
ATOM 6457 N N . LEU C 1 225 ? 31.509 73.529 49.718 1.00 45.63 308 LEU C N 1
ATOM 6458 C CA . LEU C 1 225 ? 32.235 74.300 48.722 1.00 43.29 308 LEU C CA 1
ATOM 6459 C C . LEU C 1 225 ? 33.730 74.224 49.002 1.00 42.37 308 LEU C C 1
ATOM 6460 O O . LEU C 1 225 ? 34.156 74.096 50.153 1.00 51.71 308 LEU C O 1
ATOM 6465 N N . ILE C 1 226 ? 34.527 74.296 47.942 1.00 51.64 309 ILE C N 1
ATOM 6466 C CA . ILE C 1 226 ? 35.971 74.457 48.057 1.00 45.50 309 ILE C CA 1
ATOM 6467 C C . ILE C 1 226 ? 36.348 75.766 47.382 1.00 44.19 309 ILE C C 1
ATOM 6468 O O . ILE C 1 226 ? 36.202 75.910 46.161 1.00 50.58 309 ILE C O 1
ATOM 6473 N N . LEU C 1 227 ? 36.824 76.722 48.174 1.00 39.91 310 LEU C N 1
ATOM 6474 C CA . LEU C 1 227 ? 37.394 77.957 47.654 1.00 36.09 310 LEU C CA 1
ATOM 6475 C C . LEU C 1 227 ? 38.870 77.719 47.352 1.00 40.35 310 LEU C C 1
ATOM 6476 O O . LEU C 1 227 ? 39.584 77.124 48.166 1.00 43.73 310 LEU C O 1
ATOM 6481 N N . TYR C 1 228 ? 39.328 78.175 46.187 1.00 36.00 311 TYR C N 1
ATOM 6482 C CA . TYR C 1 228 ? 40.696 77.899 45.773 1.00 39.81 311 TYR C CA 1
ATOM 6483 C C . TYR C 1 228 ? 41.186 78.991 44.835 1.00 40.31 311 TYR C C 1
ATOM 6484 O O . TYR C 1 228 ? 40.395 79.733 44.249 1.00 34.13 311 TYR C O 1
ATOM 6493 N N . TRP C 1 229 ? 42.512 79.079 44.699 1.00 53.52 312 TRP C N 1
ATOM 6494 C CA . TRP C 1 229 ? 43.141 79.994 43.753 1.00 43.24 312 TRP C CA 1
ATOM 6495 C C . TRP C 1 229 ? 43.421 79.293 42.430 1.00 44.40 312 TRP C C 1
ATOM 6496 O O . TRP C 1 229 ? 43.867 78.142 42.405 1.00 44.72 312 TRP C O 1
ATOM 6507 N N . GLN C 1 230 ? 43.148 79.996 41.332 1.00 66.54 313 GLN C N 1
ATOM 6508 C CA . GLN C 1 230 ? 43.542 79.575 39.990 1.00 71.12 313 GLN C CA 1
ATOM 6509 C C . GLN C 1 230 ? 43.931 80.807 39.188 1.00 73.75 313 GLN C C 1
ATOM 6510 O O . GLN C 1 230 ? 43.131 81.740 39.071 1.00 83.36 313 GLN C O 1
ATOM 6516 N N . GLU C 1 231 ? 45.147 80.810 38.644 1.00 100.28 314 GLU C N 1
ATOM 6517 C CA . GLU C 1 231 ? 45.810 82.016 38.120 1.00 98.95 314 GLU C CA 1
ATOM 6518 C C . GLU C 1 231 ? 45.857 82.996 39.290 1.00 89.09 314 GLU C C 1
ATOM 6519 O O . GLU C 1 231 ? 46.278 82.609 40.392 1.00 81.23 314 GLU C O 1
ATOM 6525 N N . LYS C 1 232 ? 45.452 84.251 39.110 1.00 75.90 315 LYS C N 1
ATOM 6526 C CA . LYS C 1 232 ? 45.315 85.204 40.202 1.00 78.36 315 LYS C CA 1
ATOM 6527 C C . LYS C 1 232 ? 43.843 85.502 40.467 1.00 71.07 315 LYS C C 1
ATOM 6528 O O . LYS C 1 232 ? 43.478 86.624 40.820 1.00 75.47 315 LYS C O 1
ATOM 6534 N N . SER C 1 233 ? 42.990 84.492 40.289 1.00 60.65 316 SER C N 1
ATOM 6535 C CA . SER C 1 233 ? 41.554 84.608 40.485 1.00 69.46 316 SER C CA 1
ATOM 6536 C C . SER C 1 233 ? 41.072 83.531 41.444 1.00 56.42 316 SER C C 1
ATOM 6537 O O . SER C 1 233 ? 41.556 82.394 41.413 1.00 51.34 316 SER C O 1
ATOM 6540 N N . ARG C 1 234 ? 40.119 83.897 42.296 1.00 43.32 317 ARG C N 1
ATOM 6541 C CA . ARG C 1 234 ? 39.492 82.968 43.223 1.00 37.49 317 ARG C CA 1
ATOM 6542 C C . ARG C 1 234 ? 38.337 82.237 42.553 1.00 40.14 317 ARG C C 1
ATOM 6543 O O . ARG C 1 234 ? 37.694 82.753 41.635 1.00 43.89 317 ARG C O 1
ATOM 6551 N N . TYR C 1 235 ? 38.078 81.022 43.026 1.00 43.06 318 TYR C N 1
ATOM 6552 C CA . TYR C 1 235 ? 36.999 80.201 42.502 1.00 47.28 318 TYR C CA 1
ATOM 6553 C C . TYR C 1 235 ? 36.353 79.433 43.644 1.00 46.39 318 TYR C C 1
ATOM 6554 O O . TYR C 1 235 ? 36.967 79.193 44.685 1.00 43.89 318 TYR C O 1
ATOM 6563 N N . ALA C 1 236 ? 35.093 79.056 43.438 1.00 57.11 319 ALA C N 1
ATOM 6564 C CA . ALA C 1 236 ? 34.347 78.236 44.385 1.00 40.33 319 ALA C CA 1
ATOM 6565 C C . ALA C 1 236 ? 33.843 77.008 43.641 1.00 47.53 319 ALA C C 1
ATOM 6566 O O . ALA C 1 236 ? 32.956 77.114 42.787 1.00 57.13 319 ALA C O 1
ATOM 6568 N N . LEU C 1 237 ? 34.407 75.849 43.964 1.00 50.51 320 LEU C N 1
ATOM 6569 C CA . LEU C 1 237 ? 33.981 74.585 43.383 1.00 51.79 320 LEU C CA 1
ATOM 6570 C C . LEU C 1 237 ? 32.909 73.968 44.275 1.00 56.73 320 LEU C C 1
ATOM 6571 O O . LEU C 1 237 ? 33.119 73.790 45.479 1.00 47.38 320 LEU C O 1
ATOM 6576 N N . LEU C 1 238 ? 31.764 73.640 43.681 1.00 64.06 321 LEU C N 1
ATOM 6577 C CA . LEU C 1 238 ? 30.672 72.985 44.400 1.00 61.86 321 LEU C CA 1
ATOM 6578 C C . LEU C 1 238 ? 31.030 71.519 44.611 1.00 66.00 321 LEU C C 1
ATOM 6579 O O . LEU C 1 238 ? 30.808 70.676 43.742 1.00 50.58 321 LEU C O 1
ATOM 6584 N N . TYR C 1 239 ? 31.577 71.215 45.788 1.00 73.97 322 TYR C N 1
ATOM 6585 C CA . TYR C 1 239 ? 32.097 69.880 46.067 1.00 75.38 322 TYR C CA 1
ATOM 6586 C C . TYR C 1 239 ? 30.961 68.886 46.286 1.00 77.35 322 TYR C C 1
ATOM 6587 O O . TYR C 1 239 ? 30.938 67.807 45.680 1.00 73.19 322 TYR C O 1
ATOM 6596 N N . LYS C 1 240 ? 30.001 69.242 47.140 1.00 76.14 323 LYS C N 1
ATOM 6597 C CA . LYS C 1 240 ? 28.832 68.426 47.438 1.00 67.02 323 LYS C CA 1
ATOM 6598 C C . LYS C 1 240 ? 27.589 69.302 47.362 1.00 76.48 323 LYS C C 1
ATOM 6599 O O . LYS C 1 240 ? 27.593 70.434 47.853 1.00 67.92 323 LYS C O 1
ATOM 6605 N N . SER C 1 241 ? 26.528 68.784 46.747 1.00 83.18 324 SER C N 1
ATOM 6606 C CA . SER C 1 241 ? 25.300 69.549 46.576 1.00 80.69 324 SER C CA 1
ATOM 6607 C C . SER C 1 241 ? 24.137 68.580 46.424 1.00 87.84 324 SER C C 1
ATOM 6608 O O . SER C 1 241 ? 24.333 67.430 46.013 1.00 91.38 324 SER C O 1
ATOM 6611 N N . PRO C 1 242 ? 22.915 69.009 46.758 1.00 88.88 325 PRO C N 1
ATOM 6612 C CA . PRO C 1 242 ? 21.742 68.172 46.453 1.00 90.46 325 PRO C CA 1
ATOM 6613 C C . PRO C 1 242 ? 21.543 67.930 44.966 1.00 93.75 325 PRO C C 1
ATOM 6614 O O . PRO C 1 242 ? 21.070 66.854 44.581 1.00 100.66 325 PRO C O 1
ATOM 6618 N N . SER C 1 243 ? 21.888 68.901 44.115 1.00 94.66 326 SER C N 1
ATOM 6619 C CA . SER C 1 243 ? 21.807 68.698 42.672 1.00 98.62 326 SER C CA 1
ATOM 6620 C C . SER C 1 243 ? 22.828 67.679 42.180 1.00 102.90 326 SER C C 1
ATOM 6621 O O . SER C 1 243 ? 22.675 67.154 41.071 1.00 112.37 326 SER C O 1
ATOM 6624 N N . HIS C 1 244 ? 23.876 67.427 42.967 1.00 104.12 327 HIS C N 1
ATOM 6625 C CA . HIS C 1 244 ? 24.981 66.520 42.662 1.00 99.14 327 HIS C CA 1
ATOM 6626 C C . HIS C 1 244 ? 25.891 67.048 41.561 1.00 103.69 327 HIS C C 1
ATOM 6627 O O . HIS C 1 244 ? 26.929 66.444 41.280 1.00 106.47 327 HIS C O 1
ATOM 6634 N N . LYS C 1 245 ? 25.531 68.158 40.930 1.00 104.45 328 LYS C N 1
ATOM 6635 C CA . LYS C 1 245 ? 26.447 68.755 39.974 1.00 107.37 328 LYS C CA 1
ATOM 6636 C C . LYS C 1 245 ? 27.534 69.515 40.721 1.00 94.87 328 LYS C C 1
ATOM 6637 O O . LYS C 1 245 ? 27.293 70.115 41.771 1.00 103.65 328 LYS C O 1
ATOM 6643 N N . GLN C 1 246 ? 28.739 69.494 40.163 1.00 95.00 329 GLN C N 1
ATOM 6644 C CA . GLN C 1 246 ? 29.887 70.178 40.748 1.00 86.12 329 GLN C CA 1
ATOM 6645 C C . GLN C 1 246 ? 30.336 71.265 39.783 1.00 87.52 329 GLN C C 1
ATOM 6646 O O . GLN C 1 246 ? 30.898 70.978 38.720 1.00 96.70 329 GLN C O 1
ATOM 6652 N N . ILE C 1 247 ? 30.093 72.510 40.156 1.00 86.36 330 ILE C N 1
ATOM 6653 C CA . ILE C 1 247 ? 30.313 73.643 39.275 1.00 77.63 330 ILE C CA 1
ATOM 6654 C C . ILE C 1 247 ? 31.357 74.543 39.911 1.00 69.17 330 ILE C C 1
ATOM 6655 O O . ILE C 1 247 ? 31.481 74.619 41.138 1.00 60.34 330 ILE C O 1
ATOM 6660 N N . SER C 1 248 ? 32.116 75.225 39.064 1.00 66.63 331 SER C N 1
ATOM 6661 C CA . SER C 1 248 ? 33.076 76.221 39.507 1.00 65.51 331 SER C CA 1
ATOM 6662 C C . SER C 1 248 ? 32.601 77.589 39.051 1.00 73.05 331 SER C C 1
ATOM 6663 O O . SER C 1 248 ? 32.279 77.783 37.875 1.00 91.10 331 SER C O 1
ATOM 6666 N N . VAL C 1 249 ? 32.556 78.528 39.987 1.00 63.34 332 VAL C N 1
ATOM 6667 C CA . VAL C 1 249 ? 32.222 79.908 39.667 1.00 61.62 332 VAL C CA 1
ATOM 6668 C C . VAL C 1 249 ? 33.371 80.780 40.147 1.00 52.11 332 VAL C C 1
ATOM 6669 O O . VAL C 1 249 ? 33.959 80.512 41.206 1.00 53.10 332 VAL C O 1
ATOM 6673 N N . PRO C 1 250 ? 33.743 81.807 39.397 1.00 52.19 333 PRO C N 1
ATOM 6674 C CA . PRO C 1 250 ? 34.715 82.765 39.910 1.00 43.05 333 PRO C CA 1
ATOM 6675 C C . PRO C 1 250 ? 34.033 83.782 40.805 1.00 47.40 333 PRO C C 1
ATOM 6676 O O . PRO C 1 250 ? 32.883 84.174 40.592 1.00 55.98 333 PRO C O 1
ATOM 6680 N N . PHE C 1 251 ? 34.760 84.195 41.835 1.00 39.74 334 PHE C N 1
ATOM 6681 C CA . PHE C 1 251 ? 34.349 85.303 42.674 1.00 41.39 334 PHE C CA 1
ATOM 6682 C C . PHE C 1 251 ? 35.601 86.079 43.041 1.00 40.57 334 PHE C C 1
ATOM 6683 O O . PHE C 1 251 ? 36.719 85.698 42.682 1.00 39.48 334 PHE C O 1
ATOM 6691 N N . GLN C 1 252 ? 35.417 87.180 43.757 1.00 37.88 335 GLN C N 1
ATOM 6692 C CA . GLN C 1 252 ? 36.555 87.969 44.188 1.00 43.83 335 GLN C CA 1
ATOM 6693 C C . GLN C 1 252 ? 36.234 88.609 45.526 1.00 42.36 335 GLN C C 1
ATOM 6694 O O . GLN C 1 252 ? 35.078 88.669 45.954 1.00 44.17 335 GLN C O 1
ATOM 6700 N N . ILE C 1 253 ? 37.282 89.097 46.179 1.00 32.43 336 ILE C N 1
ATOM 6701 C CA . ILE C 1 253 ? 37.179 89.731 47.483 1.00 31.26 336 ILE C CA 1
ATOM 6702 C C . ILE C 1 253 ? 37.738 91.134 47.352 1.00 38.30 336 ILE C C 1
ATOM 6703 O O . ILE C 1 253 ? 38.921 91.313 47.041 1.00 42.95 336 ILE C O 1
ATOM 6708 N N . THR C 1 254 ? 36.886 92.121 47.579 1.00 42.92 337 THR C N 1
ATOM 6709 C CA . THR C 1 254 ? 37.246 93.526 47.514 1.00 35.96 337 THR C CA 1
ATOM 6710 C C . THR C 1 254 ? 37.178 94.119 48.914 1.00 35.30 337 THR C C 1
ATOM 6711 O O . THR C 1 254 ? 36.902 93.424 49.896 1.00 42.82 337 THR C O 1
ATOM 6715 N N . THR C 1 255 ? 37.445 95.422 49.002 1.00 37.72 338 THR C N 1
ATOM 6716 C CA . THR C 1 255 ? 37.260 96.119 50.269 1.00 37.64 338 THR C CA 1
ATOM 6717 C C . THR C 1 255 ? 35.819 95.999 50.748 1.00 38.22 338 THR C C 1
ATOM 6718 O O . THR C 1 255 ? 35.564 95.964 51.958 1.00 35.96 338 THR C O 1
ATOM 6722 N N . ALA C 1 256 ? 34.871 95.897 49.811 1.00 35.99 339 ALA C N 1
ATOM 6723 C CA . ALA C 1 256 ? 33.463 95.768 50.162 1.00 31.01 339 ALA C CA 1
ATOM 6724 C C . ALA C 1 256 ? 33.114 94.382 50.686 1.00 36.82 339 ALA C C 1
ATOM 6725 O O . ALA C 1 256 ? 32.133 94.244 51.424 1.00 41.31 339 ALA C O 1
ATOM 6727 N N . GLY C 1 257 ? 33.883 93.357 50.324 1.00 30.70 340 GLY C N 1
ATOM 6728 C CA . GLY C 1 257 ? 33.573 92.002 50.734 1.00 31.24 340 GLY C CA 1
ATOM 6729 C C . GLY C 1 257 ? 33.540 91.036 49.568 1.00 33.39 340 GLY C C 1
ATOM 6730 O O . GLY C 1 257 ? 34.279 91.207 48.595 1.00 38.54 340 GLY C O 1
ATOM 6731 N N . ILE C 1 258 ? 32.687 90.015 49.655 1.00 32.88 341 ILE C N 1
ATOM 6732 C CA . ILE C 1 258 ? 32.525 89.078 48.550 1.00 32.68 341 ILE C CA 1
ATOM 6733 C C . ILE C 1 258 ? 31.771 89.767 47.421 1.00 36.74 341 ILE C C 1
ATOM 6734 O O . ILE C 1 258 ? 30.721 90.386 47.642 1.00 38.36 341 ILE C O 1
ATOM 6739 N N . ARG C 1 259 ? 32.295 89.652 46.201 1.00 39.15 342 ARG C N 1
ATOM 6740 C CA . ARG C 1 259 ? 31.674 90.262 45.032 1.00 46.06 342 ARG C CA 1
ATOM 6741 C C . ARG C 1 259 ? 31.913 89.365 43.824 1.00 40.81 342 ARG C C 1
ATOM 6742 O O . ARG C 1 259 ? 32.733 88.446 43.856 1.00 50.65 342 ARG C O 1
ATOM 6750 N N . ASP C 1 260 ? 31.179 89.646 42.752 1.00 47.87 343 ASP C N 1
ATOM 6751 C CA . ASP C 1 260 ? 31.356 88.943 41.489 1.00 57.06 343 ASP C CA 1
ATOM 6752 C C . ASP C 1 260 ? 32.531 89.518 40.701 1.00 58.87 343 ASP C C 1
ATOM 6753 O O . ASP C 1 260 ? 32.891 90.689 40.847 1.00 68.71 343 ASP C O 1
ATOM 6758 N N . VAL C 1 261 ? 33.132 88.674 39.857 1.00 65.83 344 VAL C N 1
ATOM 6759 C CA . VAL C 1 261 ? 34.287 89.100 39.074 1.00 62.65 344 VAL C CA 1
ATOM 6760 C C . VAL C 1 261 ? 33.896 90.043 37.943 1.00 70.66 344 VAL C C 1
ATOM 6761 O O . VAL C 1 261 ? 34.747 90.780 37.434 1.00 77.79 344 VAL C O 1
ATOM 6765 N N . CYS C 1 262 ? 32.637 90.036 37.530 1.00 76.93 345 CYS C N 1
ATOM 6766 C CA . CYS C 1 262 ? 32.132 90.905 36.480 1.00 95.58 345 CYS C CA 1
ATOM 6767 C C . CYS C 1 262 ? 30.757 91.408 36.889 1.00 105.24 345 CYS C C 1
ATOM 6768 O O . CYS C 1 262 ? 30.112 90.820 37.764 1.00 113.44 345 CYS C O 1
ATOM 6771 N N . PRO C 1 263 ? 30.284 92.504 36.286 1.00 114.32 346 PRO C N 1
ATOM 6772 C CA . PRO C 1 263 ? 28.915 92.962 36.575 1.00 127.83 346 PRO C CA 1
ATOM 6773 C C . PRO C 1 263 ? 27.855 91.924 36.272 1.00 147.19 346 PRO C C 1
ATOM 6774 O O . PRO C 1 263 ? 26.763 91.984 36.850 1.00 143.95 346 PRO C O 1
ATOM 6778 N N . THR C 1 264 ? 28.137 90.978 35.371 1.00 178.14 347 THR C N 1
ATOM 6779 C CA . THR C 1 264 ? 27.250 89.856 35.072 1.00 172.14 347 THR C CA 1
ATOM 6780 C C . THR C 1 264 ? 28.159 88.712 34.611 1.00 181.83 347 THR C C 1
ATOM 6781 O O . THR C 1 264 ? 28.361 88.471 33.419 1.00 185.09 347 THR C O 1
ATOM 6785 N N . SER C 1 265 ? 28.727 88.005 35.585 1.00 209.65 348 SER C N 1
ATOM 6786 C CA . SER C 1 265 ? 29.768 87.019 35.328 1.00 191.10 348 SER C CA 1
ATOM 6787 C C . SER C 1 265 ? 29.151 85.698 34.865 1.00 203.67 348 SER C C 1
ATOM 6788 O O . SER C 1 265 ? 27.959 85.613 34.555 1.00 205.28 348 SER C O 1
ATOM 6791 N N . GLY C 1 266 ? 29.970 84.647 34.811 1.00 221.50 349 GLY C N 1
ATOM 6792 C CA . GLY C 1 266 ? 29.524 83.343 34.357 1.00 221.43 349 GLY C CA 1
ATOM 6793 C C . GLY C 1 266 ? 30.062 82.189 35.181 1.00 218.75 349 GLY C C 1
ATOM 6794 O O . GLY C 1 266 ? 30.703 82.400 36.214 1.00 208.45 349 GLY C O 1
ATOM 6795 N N . ASP C 1 267 ? 29.817 80.959 34.728 1.00 239.88 350 ASP C N 1
ATOM 6796 C CA . ASP C 1 267 ? 30.188 79.772 35.484 1.00 262.84 350 ASP C CA 1
ATOM 6797 C C . ASP C 1 267 ? 30.790 78.722 34.561 1.00 251.35 350 ASP C C 1
ATOM 6798 O O . ASP C 1 267 ? 30.329 78.538 33.431 1.00 258.71 350 ASP C O 1
ATOM 6803 N N . LEU C 1 268 ? 31.815 78.029 35.055 1.00 197.55 351 LEU C N 1
ATOM 6804 C CA . LEU C 1 268 ? 32.401 76.895 34.342 1.00 186.69 351 LEU C CA 1
ATOM 6805 C C . LEU C 1 268 ? 31.452 75.709 34.478 1.00 193.21 351 LEU C C 1
ATOM 6806 O O . LEU C 1 268 ? 31.423 75.035 35.509 1.00 165.16 351 LEU C O 1
ATOM 6811 N N . ILE C 1 269 ? 30.676 75.446 33.427 1.00 218.97 352 ILE C N 1
ATOM 6812 C CA . ILE C 1 269 ? 29.560 74.505 33.486 1.00 218.89 352 ILE C CA 1
ATOM 6813 C C . ILE C 1 269 ? 30.045 73.060 33.514 1.00 215.71 352 ILE C C 1
ATOM 6814 O O . ILE C 1 269 ? 30.035 72.366 32.491 1.00 212.66 352 ILE C O 1
ATOM 6819 N N . SER C 1 270 ? 30.440 72.587 34.695 1.00 193.30 353 SER C N 1
ATOM 6820 C CA . SER C 1 270 ? 30.961 71.238 34.888 1.00 186.52 353 SER C CA 1
ATOM 6821 C C . SER C 1 270 ? 29.957 70.396 35.668 1.00 174.72 353 SER C C 1
ATOM 6822 O O . SER C 1 270 ? 29.290 70.898 36.578 1.00 172.78 353 SER C O 1
ATOM 6825 N N . MET C 1 271 ? 29.860 69.110 35.321 1.00 153.65 354 MET C N 1
ATOM 6826 C CA . MET C 1 271 ? 28.835 68.224 35.855 1.00 139.65 354 MET C CA 1
ATOM 6827 C C . MET C 1 271 ? 29.456 67.090 36.679 1.00 130.59 354 MET C C 1
ATOM 6828 O O . MET C 1 271 ? 30.673 67.039 36.891 1.00 123.75 354 MET C O 1
ATOM 6833 N N . ASP C 1 272 ? 28.597 66.163 37.123 1.00 146.80 355 ASP C N 1
ATOM 6834 C CA . ASP C 1 272 ? 28.945 65.045 37.998 1.00 138.55 355 ASP C CA 1
ATOM 6835 C C . ASP C 1 272 ? 27.719 64.154 38.193 1.00 133.38 355 ASP C C 1
ATOM 6836 O O . ASP C 1 272 ? 26.588 64.637 38.079 1.00 133.93 355 ASP C O 1
ATOM 6841 N N . VAL C 1 273 ? 27.906 62.856 38.462 1.00 125.23 356 VAL C N 1
ATOM 6842 C CA . VAL C 1 273 ? 26.749 62.006 38.740 1.00 129.32 356 VAL C CA 1
ATOM 6843 C C . VAL C 1 273 ? 26.107 62.437 40.051 1.00 136.67 356 VAL C C 1
ATOM 6844 O O . VAL C 1 273 ? 26.798 62.740 41.035 1.00 123.52 356 VAL C O 1
ATOM 6848 N N . GLY C 1 274 ? 24.776 62.468 40.070 1.00 177.75 357 GLY C N 1
ATOM 6849 C CA . GLY C 1 274 ? 23.974 62.127 38.907 1.00 157.80 357 GLY C CA 1
ATOM 6850 C C . GLY C 1 274 ? 22.942 61.049 39.181 1.00 154.08 357 GLY C C 1
ATOM 6851 O O . GLY C 1 274 ? 22.942 59.997 38.541 1.00 155.27 357 GLY C O 1
ATOM 6852 N N . MET D 2 1 ? 35.349 67.351 89.947 1.00 169.29 1 MET D N 1
ATOM 6853 C CA . MET D 2 1 ? 34.606 66.138 89.632 1.00 170.56 1 MET D CA 1
ATOM 6854 C C . MET D 2 1 ? 33.486 65.959 90.647 1.00 174.02 1 MET D C 1
ATOM 6855 O O . MET D 2 1 ? 32.310 65.895 90.290 1.00 164.94 1 MET D O 1
ATOM 6860 N N . ASP D 2 2 ? 33.868 65.862 91.918 1.00 176.58 2 ASP D N 1
ATOM 6861 C CA . ASP D 2 2 ? 32.913 65.991 93.008 1.00 173.98 2 ASP D CA 1
ATOM 6862 C C . ASP D 2 2 ? 32.679 67.443 93.391 1.00 178.50 2 ASP D C 1
ATOM 6863 O O . ASP D 2 2 ? 31.722 67.731 94.118 1.00 191.67 2 ASP D O 1
ATOM 6868 N N . GLU D 2 3 ? 33.527 68.357 92.913 1.00 181.31 3 GLU D N 1
ATOM 6869 C CA . GLU D 2 3 ? 33.368 69.768 93.242 1.00 191.92 3 GLU D CA 1
ATOM 6870 C C . GLU D 2 3 ? 32.141 70.360 92.562 1.00 193.40 3 GLU D C 1
ATOM 6871 O O . GLU D 2 3 ? 31.423 71.168 93.163 1.00 196.17 3 GLU D O 1
ATOM 6877 N N . LEU D 2 4 ? 31.891 69.989 91.306 1.00 173.62 4 LEU D N 1
ATOM 6878 C CA . LEU D 2 4 ? 30.623 70.340 90.680 1.00 173.34 4 LEU D CA 1
ATOM 6879 C C . LEU D 2 4 ? 29.498 69.692 91.459 1.00 183.88 4 LEU D C 1
ATOM 6880 O O . LEU D 2 4 ? 29.458 68.466 91.612 1.00 181.97 4 LEU D O 1
ATOM 6885 N N . ASP D 2 5 ? 28.594 70.515 91.973 1.00 227.60 5 ASP D N 1
ATOM 6886 C CA . ASP D 2 5 ? 27.550 70.035 92.863 1.00 236.39 5 ASP D CA 1
ATOM 6887 C C . ASP D 2 5 ? 26.191 70.299 92.236 1.00 236.94 5 ASP D C 1
ATOM 6888 O O . ASP D 2 5 ? 25.561 71.332 92.475 1.00 245.69 5 ASP D O 1
ATOM 6893 N N . LEU D 2 6 ? 25.745 69.354 91.426 1.00 177.83 6 LEU D N 1
ATOM 6894 C CA . LEU D 2 6 ? 24.320 69.114 91.380 1.00 172.45 6 LEU D CA 1
ATOM 6895 C C . LEU D 2 6 ? 24.032 68.033 92.417 1.00 173.42 6 LEU D C 1
ATOM 6896 O O . LEU D 2 6 ? 24.952 67.431 92.978 1.00 168.89 6 LEU D O 1
ATOM 6901 N N . ASN D 2 7 ? 22.751 67.828 92.707 1.00 187.41 7 ASN D N 1
ATOM 6902 C CA . ASN D 2 7 ? 22.360 66.910 93.770 1.00 182.87 7 ASN D CA 1
ATOM 6903 C C . ASN D 2 7 ? 23.143 65.597 93.661 1.00 181.73 7 ASN D C 1
ATOM 6904 O O . ASN D 2 7 ? 23.442 65.140 92.549 1.00 171.36 7 ASN D O 1
ATOM 6909 N N . PRO D 2 8 ? 23.585 65.023 94.787 1.00 175.36 8 PRO D N 1
ATOM 6910 C CA . PRO D 2 8 ? 24.519 63.883 94.718 1.00 166.79 8 PRO D CA 1
ATOM 6911 C C . PRO D 2 8 ? 23.955 62.598 94.123 1.00 159.38 8 PRO D C 1
ATOM 6912 O O . PRO D 2 8 ? 24.749 61.682 93.849 1.00 155.07 8 PRO D O 1
ATOM 6916 N N . ARG D 2 9 ? 22.641 62.483 93.919 1.00 137.64 9 ARG D N 1
ATOM 6917 C CA . ARG D 2 9 ? 22.087 61.207 93.468 1.00 115.17 9 ARG D CA 1
ATOM 6918 C C . ARG D 2 9 ? 22.581 60.853 92.057 1.00 128.85 9 ARG D C 1
ATOM 6919 O O . ARG D 2 9 ? 22.952 59.706 91.779 1.00 125.06 9 ARG D O 1
ATOM 6927 N N . ILE D 2 10 ? 22.622 61.822 91.147 1.00 120.81 10 ILE D N 1
ATOM 6928 C CA . ILE D 2 10 ? 23.133 61.495 89.804 1.00 121.37 10 ILE D CA 1
ATOM 6929 C C . ILE D 2 10 ? 24.645 61.285 89.821 1.00 121.41 10 ILE D C 1
ATOM 6930 O O . ILE D 2 10 ? 25.183 60.475 89.063 1.00 116.15 10 ILE D O 1
ATOM 6935 N N . ILE D 2 11 ? 25.356 61.992 90.699 1.00 123.80 11 ILE D N 1
ATOM 6936 C CA . ILE D 2 11 ? 26.805 61.817 90.769 1.00 123.91 11 ILE D CA 1
ATOM 6937 C C . ILE D 2 11 ? 27.132 60.358 91.076 1.00 126.82 11 ILE D C 1
ATOM 6938 O O . ILE D 2 11 ? 28.035 59.757 90.474 1.00 123.97 11 ILE D O 1
ATOM 6943 N N . TYR D 2 12 ? 26.336 59.742 91.948 1.00 139.82 12 TYR D N 1
ATOM 6944 C CA . TYR D 2 12 ? 26.536 58.345 92.300 1.00 143.52 12 TYR D CA 1
ATOM 6945 C C . TYR D 2 12 ? 26.277 57.414 91.119 1.00 134.58 12 TYR D C 1
ATOM 6946 O O . TYR D 2 12 ? 26.740 56.269 91.134 1.00 137.18 12 TYR D O 1
ATOM 6955 N N . SER D 2 13 ? 25.581 57.890 90.085 1.00 128.89 13 SER D N 1
ATOM 6956 C CA . SER D 2 13 ? 25.266 57.063 88.927 1.00 122.55 13 SER D CA 1
ATOM 6957 C C . SER D 2 13 ? 26.335 57.129 87.844 1.00 121.60 13 SER D C 1
ATOM 6958 O O . SER D 2 13 ? 26.565 56.129 87.153 1.00 119.70 13 SER D O 1
ATOM 6961 N N . ILE D 2 14 ? 26.993 58.277 87.676 1.00 111.73 14 ILE D N 1
ATOM 6962 C CA . ILE D 2 14 ? 28.074 58.355 86.700 1.00 111.82 14 ILE D CA 1
ATOM 6963 C C . ILE D 2 14 ? 29.353 57.740 87.260 1.00 111.55 14 ILE D C 1
ATOM 6964 O O . ILE D 2 14 ? 30.160 57.189 86.503 1.00 99.93 14 ILE D O 1
ATOM 6969 N N . LYS D 2 15 ? 29.567 57.822 88.576 1.00 115.38 15 LYS D N 1
ATOM 6970 C CA . LYS D 2 15 ? 30.712 57.144 89.179 1.00 115.44 15 LYS D CA 1
ATOM 6971 C C . LYS D 2 15 ? 30.581 55.630 89.073 1.00 119.39 15 LYS D C 1
ATOM 6972 O O . LYS D 2 15 ? 31.584 54.931 88.886 1.00 117.60 15 LYS D O 1
ATOM 6978 N N . LYS D 2 16 ? 29.361 55.097 89.195 1.00 122.90 16 LYS D N 1
ATOM 6979 C CA . LYS D 2 16 ? 29.205 53.660 89.000 1.00 117.61 16 LYS D CA 1
ATOM 6980 C C . LYS D 2 16 ? 29.372 53.275 87.539 1.00 114.36 16 LYS D C 1
ATOM 6981 O O . LYS D 2 16 ? 29.644 52.107 87.246 1.00 109.45 16 LYS D O 1
ATOM 6987 N N . ALA D 2 17 ? 29.213 54.229 86.623 1.00 113.16 17 ALA D N 1
ATOM 6988 C CA . ALA D 2 17 ? 29.523 54.028 85.216 1.00 108.99 17 ALA D CA 1
ATOM 6989 C C . ALA D 2 17 ? 30.866 54.636 84.844 1.00 107.60 17 ALA D C 1
ATOM 6990 O O . ALA D 2 17 ? 31.247 54.601 83.669 1.00 95.85 17 ALA D O 1
ATOM 6992 N N . HIS D 2 18 ? 31.585 55.185 85.828 1.00 109.88 18 HIS D N 1
ATOM 6993 C CA . HIS D 2 18 ? 32.938 55.719 85.660 1.00 103.07 18 HIS D CA 1
ATOM 6994 C C . HIS D 2 18 ? 32.970 56.785 84.562 1.00 105.41 18 HIS D C 1
ATOM 6995 O O . HIS D 2 18 ? 33.853 56.797 83.703 1.00 105.54 18 HIS D O 1
ATOM 7002 N N . LEU D 2 19 ? 31.986 57.686 84.590 1.00 115.79 19 LEU D N 1
ATOM 7003 C CA . LEU D 2 19 ? 31.871 58.801 83.643 1.00 104.51 19 LEU D CA 1
ATOM 7004 C C . LEU D 2 19 ? 32.333 60.084 84.328 1.00 105.90 19 LEU D C 1
ATOM 7005 O O . LEU D 2 19 ? 31.542 60.801 84.943 1.00 111.92 19 LEU D O 1
ATOM 7010 N N . HIS D 2 20 ? 33.632 60.375 84.225 1.00 120.00 20 HIS D N 1
ATOM 7011 C CA . HIS D 2 20 ? 34.209 61.537 84.891 1.00 127.55 20 HIS D CA 1
ATOM 7012 C C . HIS D 2 20 ? 34.949 62.498 83.962 1.00 128.03 20 HIS D C 1
ATOM 7013 O O . HIS D 2 20 ? 35.620 63.412 84.457 1.00 140.84 20 HIS D O 1
ATOM 7020 N N . ASP D 2 21 ? 34.857 62.334 82.643 1.00 118.04 21 ASP D N 1
ATOM 7021 C CA . ASP D 2 21 ? 35.424 63.297 81.702 1.00 109.18 21 ASP D CA 1
ATOM 7022 C C . ASP D 2 21 ? 34.313 64.191 81.157 1.00 106.73 21 ASP D C 1
ATOM 7023 O O . ASP D 2 21 ? 33.321 63.691 80.615 1.00 108.10 21 ASP D O 1
ATOM 7028 N N . TYR D 2 22 ? 34.482 65.509 81.300 1.00 102.21 22 TYR D N 1
ATOM 7029 C CA . TYR D 2 22 ? 33.414 66.441 80.942 1.00 93.91 22 TYR D CA 1
ATOM 7030 C C . TYR D 2 22 ? 33.171 66.484 79.441 1.00 95.16 22 TYR D C 1
ATOM 7031 O O . TYR D 2 22 ? 32.028 66.666 79.006 1.00 105.90 22 TYR D O 1
ATOM 7040 N N . GLY D 2 23 ? 34.225 66.330 78.639 1.00 83.68 23 GLY D N 1
ATOM 7041 C CA . GLY D 2 23 ? 34.058 66.410 77.197 1.00 90.91 23 GLY D CA 1
ATOM 7042 C C . GLY D 2 23 ? 33.203 65.283 76.654 1.00 105.27 23 GLY D C 1
ATOM 7043 O O . GLY D 2 23 ? 32.303 65.508 75.839 1.00 106.21 23 GLY D O 1
ATOM 7044 N N . THR D 2 24 ? 33.479 64.052 77.091 1.00 108.40 24 THR D N 1
ATOM 7045 C CA . THR D 2 24 ? 32.665 62.923 76.658 1.00 101.54 24 THR D CA 1
ATOM 7046 C C . THR D 2 24 ? 31.216 63.088 77.093 1.00 99.46 24 THR D C 1
ATOM 7047 O O . THR D 2 24 ? 30.301 62.649 76.387 1.00 106.00 24 THR D O 1
ATOM 7051 N N . ILE D 2 25 ? 30.989 63.717 78.248 1.00 100.38 25 ILE D N 1
ATOM 7052 C CA . ILE D 2 25 ? 29.629 63.903 78.742 1.00 106.28 25 ILE D CA 1
ATOM 7053 C C . ILE D 2 25 ? 28.862 64.861 77.837 1.00 109.08 25 ILE D C 1
ATOM 7054 O O . ILE D 2 25 ? 27.726 64.585 77.434 1.00 111.83 25 ILE D O 1
ATOM 7059 N N . LEU D 2 26 ? 29.469 66.004 77.507 1.00 104.70 26 LEU D N 1
ATOM 7060 C CA . LEU D 2 26 ? 28.784 66.999 76.692 1.00 104.91 26 LEU D CA 1
ATOM 7061 C C . LEU D 2 26 ? 28.693 66.599 75.228 1.00 105.41 26 LEU D C 1
ATOM 7062 O O . LEU D 2 26 ? 27.952 67.240 74.474 1.00 95.47 26 LEU D O 1
ATOM 7067 N N . SER D 2 27 ? 29.419 65.562 74.814 1.00 106.63 27 SER D N 1
ATOM 7068 C CA . SER D 2 27 ? 29.410 65.094 73.435 1.00 117.00 27 SER D CA 1
ATOM 7069 C C . SER D 2 27 ? 28.305 64.080 73.179 1.00 110.69 27 SER D C 1
ATOM 7070 O O . SER D 2 27 ? 27.651 64.124 72.131 1.00 104.09 27 SER D O 1
ATOM 7073 N N . LEU D 2 28 ? 28.086 63.169 74.121 1.00 117.76 28 LEU D N 1
ATOM 7074 C CA . LEU D 2 28 ? 27.219 62.029 73.888 1.00 127.01 28 LEU D CA 1
ATOM 7075 C C . LEU D 2 28 ? 25.760 62.425 74.094 1.00 134.22 28 LEU D C 1
ATOM 7076 O O . LEU D 2 28 ? 25.446 63.435 74.730 1.00 124.26 28 LEU D O 1
ATOM 7081 N N . SER D 2 29 ? 24.862 61.609 73.549 1.00 145.55 29 SER D N 1
ATOM 7082 C CA . SER D 2 29 ? 23.455 61.977 73.525 1.00 152.98 29 SER D CA 1
ATOM 7083 C C . SER D 2 29 ? 22.831 61.879 74.914 1.00 154.14 29 SER D C 1
ATOM 7084 O O . SER D 2 29 ? 23.330 61.192 75.811 1.00 155.44 29 SER D O 1
ATOM 7087 N N . ALA D 2 30 ? 21.716 62.595 75.079 1.00 125.95 30 ALA D N 1
ATOM 7088 C CA . ALA D 2 30 ? 20.990 62.571 76.344 1.00 121.68 30 ALA D CA 1
ATOM 7089 C C . ALA D 2 30 ? 20.446 61.181 76.647 1.00 134.57 30 ALA D C 1
ATOM 7090 O O . ALA D 2 30 ? 20.448 60.744 77.804 1.00 131.42 30 ALA D O 1
ATOM 7092 N N . ALA D 2 31 ? 19.977 60.470 75.619 1.00 134.91 31 ALA D N 1
ATOM 7093 C CA . ALA D 2 31 ? 19.478 59.114 75.819 1.00 131.39 31 ALA D CA 1
ATOM 7094 C C . ALA D 2 31 ? 20.605 58.112 76.021 1.00 140.10 31 ALA D C 1
ATOM 7095 O O . ALA D 2 31 ? 20.432 57.134 76.757 1.00 137.75 31 ALA D O 1
ATOM 7097 N N . ASP D 2 32 ? 21.760 58.334 75.387 1.00 144.99 32 ASP D N 1
ATOM 7098 C CA . ASP D 2 32 ? 22.895 57.446 75.607 1.00 143.08 32 ASP D CA 1
ATOM 7099 C C . ASP D 2 32 ? 23.455 57.607 77.011 1.00 139.50 32 ASP D C 1
ATOM 7100 O O . ASP D 2 32 ? 24.062 56.673 77.545 1.00 139.28 32 ASP D O 1
ATOM 7105 N N . ILE D 2 33 ? 23.284 58.783 77.616 1.00 134.53 33 ILE D N 1
ATOM 7106 C CA . ILE D 2 33 ? 23.623 58.921 79.028 1.00 134.08 33 ILE D CA 1
ATOM 7107 C C . ILE D 2 33 ? 22.739 58.001 79.860 1.00 143.08 33 ILE D C 1
ATOM 7108 O O . ILE D 2 33 ? 23.232 57.235 80.696 1.00 149.33 33 ILE D O 1
ATOM 7113 N N . GLN D 2 34 ? 21.425 58.007 79.592 1.00 143.12 34 GLN D N 1
ATOM 7114 C CA . GLN D 2 34 ? 20.520 57.115 80.313 1.00 148.15 34 GLN D CA 1
ATOM 7115 C C . GLN D 2 34 ? 20.880 55.650 80.108 1.00 153.02 34 GLN D C 1
ATOM 7116 O O . GLN D 2 34 ? 20.645 54.828 80.998 1.00 153.45 34 GLN D O 1
ATOM 7122 N N . ARG D 2 35 ? 21.426 55.294 78.944 1.00 148.22 35 ARG D N 1
ATOM 7123 C CA . ARG D 2 35 ? 21.869 53.918 78.755 1.00 150.72 35 ARG D CA 1
ATOM 7124 C C . ARG D 2 35 ? 23.015 53.593 79.706 1.00 154.21 35 ARG D C 1
ATOM 7125 O O . ARG D 2 35 ? 23.111 52.473 80.222 1.00 157.90 35 ARG D O 1
ATOM 7133 N N . MET D 2 36 ? 23.894 54.564 79.949 1.00 153.76 36 MET D N 1
ATOM 7134 C CA . MET D 2 36 ? 25.056 54.383 80.807 1.00 153.10 36 MET D CA 1
ATOM 7135 C C . MET D 2 36 ? 24.787 54.727 82.266 1.00 150.52 36 MET D C 1
ATOM 7136 O O . MET D 2 36 ? 25.483 54.209 83.145 1.00 147.37 36 MET D O 1
ATOM 7141 N N . THR D 2 37 ? 23.807 55.585 82.548 1.00 156.95 37 THR D N 1
ATOM 7142 C CA . THR D 2 37 ? 23.512 55.996 83.913 1.00 163.25 37 THR D CA 1
ATOM 7143 C C . THR D 2 37 ? 22.169 55.492 84.423 1.00 170.22 37 THR D C 1
ATOM 7144 O O . THR D 2 37 ? 21.862 55.700 85.602 1.00 168.94 37 THR D O 1
ATOM 7148 N N . ARG D 2 38 ? 21.386 54.810 83.583 1.00 171.68 38 ARG D N 1
ATOM 7149 C CA . ARG D 2 38 ? 20.071 54.260 83.940 1.00 176.73 38 ARG D CA 1
ATOM 7150 C C . ARG D 2 38 ? 19.285 55.236 84.814 1.00 179.67 38 ARG D C 1
ATOM 7151 O O . ARG D 2 38 ? 18.755 54.897 85.874 1.00 180.65 38 ARG D O 1
ATOM 7159 N N . LEU D 2 39 ? 19.227 56.473 84.334 1.00 171.03 39 LEU D N 1
ATOM 7160 C CA . LEU D 2 39 ? 18.595 57.625 84.960 1.00 173.63 39 LEU D CA 1
ATOM 7161 C C . LEU D 2 39 ? 17.574 58.206 83.991 1.00 179.99 39 LEU D C 1
ATOM 7162 O O . LEU D 2 39 ? 17.481 57.787 82.836 1.00 176.29 39 LEU D O 1
ATOM 7167 N N . SER D 2 40 ? 16.785 59.165 84.463 1.00 238.45 40 SER D N 1
ATOM 7168 C CA . SER D 2 40 ? 15.782 59.724 83.574 1.00 230.21 40 SER D CA 1
ATOM 7169 C C . SER D 2 40 ? 16.400 60.814 82.698 1.00 216.66 40 SER D C 1
ATOM 7170 O O . SER D 2 40 ? 17.449 61.382 83.012 1.00 222.60 40 SER D O 1
ATOM 7173 N N . ALA D 2 41 ? 15.718 61.108 81.584 1.00 165.45 41 ALA D N 1
ATOM 7174 C CA . ALA D 2 41 ? 16.163 62.160 80.670 1.00 146.78 41 ALA D CA 1
ATOM 7175 C C . ALA D 2 41 ? 16.159 63.532 81.325 1.00 144.18 41 ALA D C 1
ATOM 7176 O O . ALA D 2 41 ? 16.927 64.415 80.926 1.00 136.28 41 ALA D O 1
ATOM 7178 N N . SER D 2 42 ? 15.301 63.729 82.322 1.00 147.88 42 SER D N 1
ATOM 7179 C CA . SER D 2 42 ? 15.241 65.001 83.031 1.00 153.58 42 SER D CA 1
ATOM 7180 C C . SER D 2 42 ? 16.544 65.328 83.737 1.00 151.30 42 SER D C 1
ATOM 7181 O O . SER D 2 42 ? 16.922 66.501 83.838 1.00 152.57 42 SER D O 1
ATOM 7184 N N . ASP D 2 43 ? 17.236 64.310 84.234 1.00 148.40 43 ASP D N 1
ATOM 7185 C CA . ASP D 2 43 ? 18.416 64.528 85.055 1.00 146.44 43 ASP D CA 1
ATOM 7186 C C . ASP D 2 43 ? 19.644 64.831 84.205 1.00 136.30 43 ASP D C 1
ATOM 7187 O O . ASP D 2 43 ? 20.484 65.650 84.595 1.00 117.89 43 ASP D O 1
ATOM 7192 N N . VAL D 2 44 ? 19.764 64.177 83.048 1.00 135.47 44 VAL D N 1
ATOM 7193 C CA . VAL D 2 44 ? 20.910 64.399 82.169 1.00 125.97 44 VAL D CA 1
ATOM 7194 C C . VAL D 2 44 ? 20.943 65.838 81.667 1.00 125.70 44 VAL D C 1
ATOM 7195 O O . VAL D 2 44 ? 22.020 66.423 81.494 1.00 116.40 44 VAL D O 1
ATOM 7199 N N . HIS D 2 45 ? 19.771 66.432 81.418 1.00 144.09 45 HIS D N 1
ATOM 7200 C CA . HIS D 2 45 ? 19.746 67.817 80.960 1.00 148.88 45 HIS D CA 1
ATOM 7201 C C . HIS D 2 45 ? 20.352 68.741 82.006 1.00 142.21 45 HIS D C 1
ATOM 7202 O O . HIS D 2 45 ? 21.142 69.630 81.673 1.00 144.42 45 HIS D O 1
ATOM 7209 N N . GLN D 2 46 ? 20.007 68.536 83.279 1.00 130.97 46 GLN D N 1
ATOM 7210 C CA . GLN D 2 46 ? 20.619 69.332 84.336 1.00 131.36 46 GLN D CA 1
ATOM 7211 C C . GLN D 2 46 ? 22.076 68.942 84.536 1.00 122.88 46 GLN D C 1
ATOM 7212 O O . GLN D 2 46 ? 22.893 69.778 84.937 1.00 114.10 46 GLN D O 1
ATOM 7218 N N . LEU D 2 47 ? 22.415 67.679 84.264 1.00 124.02 47 LEU D N 1
ATOM 7219 C CA . LEU D 2 47 ? 23.812 67.261 84.267 1.00 114.03 47 LEU D CA 1
ATOM 7220 C C . LEU D 2 47 ? 24.594 67.995 83.191 1.00 106.92 47 LEU D C 1
ATOM 7221 O O . LEU D 2 47 ? 25.611 68.641 83.470 1.00 95.76 47 LEU D O 1
ATOM 7226 N N . GLN D 2 48 ? 24.123 67.911 81.946 1.00 108.08 48 GLN D N 1
ATOM 7227 C CA . GLN D 2 48 ? 24.837 68.533 80.841 1.00 103.44 48 GLN D CA 1
ATOM 7228 C C . GLN D 2 48 ? 24.707 70.051 80.877 1.00 94.78 48 GLN D C 1
ATOM 7229 O O . GLN D 2 48 ? 25.568 70.754 80.340 1.00 98.53 48 GLN D O 1
ATOM 7235 N N . LYS D 2 49 ? 23.648 70.576 81.499 1.00 101.21 49 LYS D N 1
ATOM 7236 C CA . LYS D 2 49 ? 23.574 72.016 81.727 1.00 94.52 49 LYS D CA 1
ATOM 7237 C C . LYS D 2 49 ? 24.620 72.459 82.738 1.00 95.76 49 LYS D C 1
ATOM 7238 O O . LYS D 2 49 ? 25.324 73.452 82.526 1.00 98.79 49 LYS D O 1
ATOM 7244 N N . THR D 2 50 ? 24.746 71.719 83.840 1.00 99.45 50 THR D N 1
ATOM 7245 C CA . THR D 2 50 ? 25.698 72.108 84.873 1.00 92.83 50 THR D CA 1
ATOM 7246 C C . THR D 2 50 ? 27.132 71.893 84.407 1.00 86.43 50 THR D C 1
ATOM 7247 O O . THR D 2 50 ? 28.013 7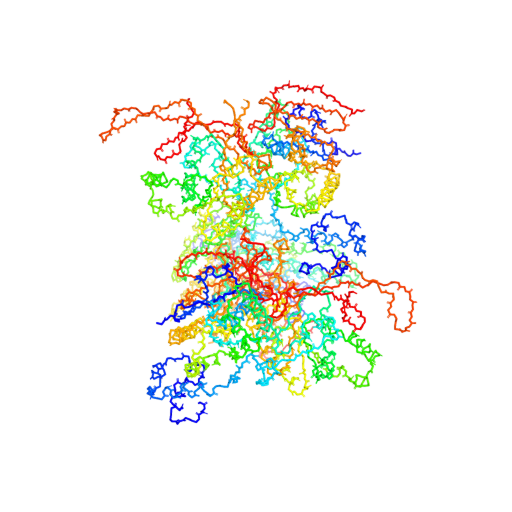2.706 84.706 1.00 93.99 50 THR D O 1
ATOM 7251 N N . VAL D 2 51 ? 27.386 70.802 83.681 1.00 83.62 51 VAL D N 1
ATOM 7252 C CA . VAL D 2 51 ? 28.725 70.562 83.146 1.00 87.66 51 VAL D CA 1
ATOM 7253 C C . VAL D 2 51 ? 29.096 71.633 82.124 1.00 84.66 51 VAL D C 1
ATOM 7254 O O . VAL D 2 51 ? 30.148 72.276 82.228 1.00 83.75 51 VAL D O 1
ATOM 7258 N N . ALA D 2 52 ? 28.237 71.840 81.119 1.00 81.79 52 ALA D N 1
ATOM 7259 C CA . ALA D 2 52 ? 28.555 72.785 80.049 1.00 86.06 52 ALA D CA 1
ATOM 7260 C C . ALA D 2 52 ? 28.648 74.217 80.561 1.00 99.36 52 ALA D C 1
ATOM 7261 O O . ALA D 2 52 ? 29.487 74.996 80.094 1.00 105.23 52 ALA D O 1
ATOM 7263 N N . GLU D 2 53 ? 27.803 74.584 81.523 1.00 95.58 53 GLU D N 1
ATOM 7264 C CA . GLU D 2 53 ? 27.880 75.928 82.079 1.00 100.04 53 GLU D CA 1
ATOM 7265 C C . GLU D 2 53 ? 29.033 76.082 83.056 1.00 95.78 53 GLU D C 1
ATOM 7266 O O . GLU D 2 53 ? 29.426 77.213 83.355 1.00 110.06 53 GLU D O 1
ATOM 7272 N N . ARG D 2 54 ? 29.572 74.976 83.567 1.00 92.22 54 ARG D N 1
ATOM 7273 C CA . ARG D 2 54 ? 30.701 75.078 84.479 1.00 109.35 54 ARG D CA 1
ATOM 7274 C C . ARG D 2 54 ? 31.992 75.392 83.735 1.00 105.12 54 ARG D C 1
ATOM 7275 O O . ARG D 2 54 ? 32.864 76.083 84.275 1.00 118.44 54 ARG D O 1
ATOM 7283 N N . ILE D 2 55 ? 32.133 74.872 82.514 1.00 99.73 55 ILE D N 1
ATOM 7284 C CA . ILE D 2 55 ? 33.386 74.969 81.773 1.00 95.47 55 ILE D CA 1
ATOM 7285 C C . ILE D 2 55 ? 33.726 76.423 81.473 1.00 92.17 55 ILE D C 1
ATOM 7286 O O . ILE D 2 55 ? 32.877 77.201 81.020 1.00 89.80 55 ILE D O 1
ATOM 7291 N N . ARG D 2 56 ? 34.982 76.791 81.729 1.00 80.91 56 ARG D N 1
ATOM 7292 C CA . ARG D 2 56 ? 35.463 78.141 81.461 1.00 95.72 56 ARG D CA 1
ATOM 7293 C C . ARG D 2 56 ? 35.412 78.472 79.977 1.00 90.29 56 ARG D C 1
ATOM 7294 O O . ARG D 2 56 ? 35.895 77.706 79.138 1.00 91.61 56 ARG D O 1
ATOM 7302 N N . ARG D 2 57 ? 34.822 79.622 79.658 1.00 96.11 57 ARG D N 1
ATOM 7303 C CA . ARG D 2 57 ? 34.781 80.120 78.292 1.00 88.85 57 ARG D CA 1
ATOM 7304 C C . ARG D 2 57 ? 34.512 81.619 78.328 1.00 80.60 57 ARG D C 1
ATOM 7305 O O . ARG D 2 57 ? 33.830 82.116 79.229 1.00 91.42 57 ARG D O 1
ATOM 7313 N N . THR D 2 58 ? 35.068 82.332 77.351 1.00 77.25 58 THR D N 1
ATOM 7314 C CA . THR D 2 58 ? 34.873 83.774 77.270 1.00 73.22 58 THR D CA 1
ATOM 7315 C C . THR D 2 58 ? 33.388 84.091 77.091 1.00 66.67 58 THR D C 1
ATOM 7316 O O . THR D 2 58 ? 32.706 83.434 76.295 1.00 74.18 58 THR D O 1
ATOM 7320 N N . PRO D 2 59 ? 32.854 85.078 77.808 1.00 68.17 59 PRO D N 1
ATOM 7321 C CA . PRO D 2 59 ? 31.407 85.316 77.766 1.00 64.38 59 PRO D CA 1
ATOM 7322 C C . PRO D 2 59 ? 30.956 85.942 76.454 1.00 66.85 59 PRO D C 1
ATOM 7323 O O . PRO D 2 59 ? 31.747 86.470 75.669 1.00 67.21 59 PRO D O 1
ATOM 7327 N N . HIS D 2 60 ? 29.645 85.857 76.230 1.00 71.62 60 HIS D N 1
ATOM 7328 C CA . HIS D 2 60 ? 29.014 86.411 75.038 1.00 62.41 60 HIS D CA 1
ATOM 7329 C C . HIS D 2 60 ? 29.283 87.907 74.902 1.00 60.20 60 HIS D C 1
ATOM 7330 O O . HIS D 2 60 ? 29.437 88.631 75.890 1.00 66.13 60 HIS D O 1
ATOM 7337 N N . THR D 2 61 ? 29.337 88.364 73.653 1.00 59.93 61 THR D N 1
ATOM 7338 C CA . THR D 2 61 ? 29.424 89.783 73.332 1.00 55.78 61 THR D CA 1
ATOM 7339 C C . THR D 2 61 ? 28.898 89.978 71.915 1.00 54.35 61 THR D C 1
ATOM 7340 O O . THR D 2 61 ? 28.443 89.034 71.264 1.00 53.07 61 THR D O 1
ATOM 7344 N N . THR D 2 62 ? 28.956 91.219 71.441 1.00 48.86 62 THR D N 1
ATOM 7345 C CA . THR D 2 62 ? 28.568 91.554 70.081 1.00 47.22 62 THR D CA 1
ATOM 7346 C C . THR D 2 62 ? 29.748 92.186 69.357 1.00 49.43 62 THR D C 1
ATOM 7347 O O . THR D 2 62 ? 30.696 92.671 69.979 1.00 49.60 62 THR D O 1
ATOM 7351 N N . ALA D 2 63 ? 29.687 92.160 68.023 1.00 41.35 63 ALA D N 1
ATOM 7352 C CA . ALA D 2 63 ? 30.705 92.843 67.232 1.00 43.93 63 ALA D CA 1
ATOM 7353 C C . ALA D 2 63 ? 30.758 94.327 67.567 1.00 43.68 63 ALA D C 1
ATOM 7354 O O . ALA D 2 63 ? 31.826 94.945 67.484 1.00 50.98 63 ALA D O 1
ATOM 7356 N N . PHE D 2 64 ? 29.618 94.914 67.942 1.00 51.19 64 PHE D N 1
ATOM 7357 C CA . PHE D 2 64 ? 29.587 96.328 68.299 1.00 58.58 64 PHE D CA 1
ATOM 7358 C C . PHE D 2 64 ? 30.440 96.612 69.532 1.00 59.39 64 PHE D C 1
ATOM 7359 O O . PHE D 2 64 ? 31.119 97.643 69.599 1.00 57.22 64 PHE D O 1
ATOM 7367 N N . HIS D 2 65 ? 30.413 95.714 70.522 1.00 51.54 65 HIS D N 1
ATOM 7368 C CA . HIS D 2 65 ? 31.265 95.887 71.696 1.00 57.76 65 HIS D CA 1
ATOM 7369 C C . HIS D 2 65 ? 32.741 95.778 71.332 1.00 47.61 65 HIS D C 1
ATOM 7370 O O . HIS D 2 65 ? 33.560 96.578 71.793 1.00 55.08 65 HIS D O 1
ATOM 7377 N N . LEU D 2 66 ? 33.100 94.780 70.517 1.00 45.72 66 LEU D N 1
ATOM 7378 C CA . LEU D 2 66 ? 34.485 94.638 70.072 1.00 46.32 66 LEU D CA 1
ATOM 7379 C C . LEU D 2 66 ? 34.987 95.898 69.382 1.00 49.47 66 LEU D C 1
ATOM 7380 O O . LEU D 2 66 ? 36.178 96.221 69.456 1.00 61.02 66 LEU D O 1
ATOM 7385 N N . HIS D 2 67 ? 34.094 96.616 68.706 1.00 48.57 67 HIS D N 1
ATOM 7386 C CA . HIS D 2 67 ? 34.443 97.814 67.957 1.00 54.65 67 HIS D CA 1
ATOM 7387 C C . HIS D 2 67 ? 34.630 99.049 68.834 1.00 55.73 67 HIS D C 1
ATOM 7388 O O . HIS D 2 67 ? 35.214 100.034 68.371 1.00 64.41 67 HIS D O 1
ATOM 7395 N N . ARG D 2 68 ? 34.181 99.021 70.089 1.00 61.38 68 ARG D N 1
ATOM 7396 C CA . ARG D 2 68 ? 33.896 100.269 70.791 1.00 71.44 68 ARG D CA 1
ATOM 7397 C C . ARG D 2 68 ? 34.979 100.759 71.751 1.00 76.16 68 ARG D C 1
ATOM 7398 O O . ARG D 2 68 ? 35.185 101.973 71.839 1.00 93.28 68 ARG D O 1
ATOM 7406 N N . ARG D 2 69 ? 35.682 99.904 72.493 1.00 62.50 69 ARG D N 1
ATOM 7407 C CA . ARG D 2 69 ? 35.758 98.472 72.739 1.00 65.86 69 ARG D CA 1
ATOM 7408 C C . ARG D 2 69 ? 35.288 98.190 74.163 1.00 72.10 69 ARG D C 1
ATOM 7409 O O . ARG D 2 69 ? 35.998 98.483 75.125 1.00 71.47 69 ARG D O 1
ATOM 7417 N N . SER D 2 70 ? 34.098 97.603 74.302 1.00 67.97 70 SER D N 1
ATOM 7418 C CA . SER D 2 70 ? 33.405 97.584 75.584 1.00 63.79 70 SER D CA 1
ATOM 7419 C C . SER D 2 70 ? 32.877 96.195 75.912 1.00 64.73 70 SER D C 1
ATOM 7420 O O . SER D 2 70 ? 31.927 96.062 76.690 1.00 70.60 70 SER D O 1
ATOM 7423 N N . GLY D 2 71 ? 33.506 95.160 75.365 1.00 52.29 71 GLY D N 1
ATOM 7424 C CA . GLY D 2 71 ? 33.189 93.796 75.701 1.00 60.65 71 GLY D CA 1
ATOM 7425 C C . GLY D 2 71 ? 34.178 93.238 76.703 1.00 65.25 71 GLY D C 1
ATOM 7426 O O . GLY D 2 71 ? 34.843 93.980 77.434 1.00 63.53 71 GLY D O 1
ATOM 7427 N N . PRO D 2 72 ? 34.293 91.913 76.753 1.00 66.46 72 PRO D N 1
ATOM 7428 C CA . PRO D 2 72 ? 35.355 91.289 77.555 1.00 58.68 72 PRO D CA 1
ATOM 7429 C C . PRO D 2 72 ? 36.735 91.788 77.148 1.00 58.62 72 PRO D C 1
ATOM 7430 O O . PRO D 2 72 ? 37.061 91.871 75.962 1.00 56.22 72 PRO D O 1
ATOM 7434 N N . ALA D 2 73 ? 37.546 92.127 78.155 1.00 54.97 73 ALA D N 1
ATOM 7435 C CA . ALA D 2 73 ? 38.851 92.725 77.894 1.00 54.88 73 ALA D CA 1
ATOM 7436 C C . ALA D 2 73 ? 39.792 91.762 77.180 1.00 58.81 73 ALA D C 1
ATOM 7437 O O . ALA D 2 73 ? 40.632 92.199 76.385 1.00 52.41 73 ALA D O 1
ATOM 7439 N N . GLU D 2 74 ? 39.676 90.459 77.447 1.00 49.35 74 GLU D N 1
ATOM 7440 C CA . GLU D 2 74 ? 40.571 89.497 76.814 1.00 55.79 74 GLU D CA 1
ATOM 7441 C C . GLU D 2 74 ? 40.314 89.328 75.320 1.00 57.89 74 GLU D C 1
ATOM 7442 O O . GLU D 2 74 ? 41.038 88.561 74.675 1.00 59.41 74 GLU D O 1
ATOM 7448 N N . LEU D 2 75 ? 39.311 90.002 74.756 1.00 49.84 75 LEU D N 1
ATOM 7449 C CA . LEU D 2 75 ? 39.067 89.973 73.321 1.00 49.09 75 LEU D CA 1
ATOM 7450 C C . LEU D 2 75 ? 39.632 91.182 72.586 1.00 54.17 75 LEU D C 1
ATOM 7451 O O . LEU D 2 75 ? 39.633 91.186 71.350 1.00 54.71 75 LEU D O 1
ATOM 7456 N N . ASN D 2 76 ? 40.108 92.197 73.303 1.00 55.42 76 ASN D N 1
ATOM 7457 C CA . ASN D 2 76 ? 40.700 93.366 72.666 1.00 55.25 76 ASN D CA 1
ATOM 7458 C C . ASN D 2 76 ? 42.134 93.086 72.239 1.00 54.69 76 ASN D C 1
ATOM 7459 O O . ASN D 2 76 ? 42.878 92.380 72.926 1.00 53.28 76 ASN D O 1
ATOM 7464 N N . ARG D 2 77 ? 42.519 93.641 71.093 1.00 54.23 77 ARG D N 1
ATOM 7465 C CA . ARG D 2 77 ? 43.885 93.559 70.600 1.00 46.16 77 ARG D CA 1
ATOM 7466 C C . ARG D 2 77 ? 44.489 94.952 70.496 1.00 47.93 77 ARG D C 1
ATOM 7467 O O . ARG D 2 77 ? 43.805 95.924 70.164 1.00 53.47 77 ARG D O 1
ATOM 7475 N N . ASP D 2 78 ? 45.784 95.033 70.774 1.00 52.98 78 ASP D N 1
ATOM 7476 C CA . ASP D 2 78 ? 46.539 96.272 70.693 1.00 58.45 78 ASP D CA 1
ATOM 7477 C C . ASP D 2 78 ? 47.488 96.220 69.504 1.00 52.53 78 ASP D C 1
ATOM 7478 O O . ASP D 2 78 ? 47.907 95.143 69.070 1.00 46.28 78 ASP D O 1
ATOM 7483 N N . HIS D 2 79 ? 47.818 97.394 68.977 1.00 55.26 79 HIS D N 1
ATOM 7484 C CA . HIS D 2 79 ? 48.752 97.517 67.866 1.00 46.56 79 HIS D CA 1
ATOM 7485 C C . HIS D 2 79 ? 50.137 97.869 68.388 1.00 50.78 79 HIS D C 1
ATOM 7486 O O . HIS D 2 79 ? 50.291 98.808 69.177 1.00 58.63 79 HIS D O 1
ATOM 7493 N N . LEU D 2 80 ? 51.138 97.114 67.948 1.00 49.00 80 LEU D N 1
ATOM 7494 C CA . LEU D 2 80 ? 52.535 97.471 68.148 1.00 42.06 80 LEU D CA 1
ATOM 7495 C C . LEU D 2 80 ? 53.018 98.190 66.895 1.00 47.21 80 LEU D C 1
ATOM 7496 O O . LEU D 2 80 ? 52.955 97.635 65.792 1.00 50.89 80 LEU D O 1
ATOM 7501 N N . THR D 2 81 ? 53.488 99.421 67.065 1.00 41.11 81 THR D N 1
ATOM 7502 C CA . THR D 2 81 ? 53.963 100.192 65.927 1.00 52.14 81 THR D CA 1
ATOM 7503 C C . THR D 2 81 ? 55.219 99.563 65.337 1.00 50.01 81 THR D C 1
ATOM 7504 O O . THR D 2 81 ? 56.036 98.964 66.042 1.00 49.32 81 THR D O 1
ATOM 7508 N N . THR D 2 82 ? 55.355 99.686 64.020 1.00 48.58 82 THR D N 1
ATOM 7509 C CA . THR D 2 82 ? 56.602 99.346 63.352 1.00 47.95 82 THR D CA 1
ATOM 7510 C C . THR D 2 82 ? 57.650 100.439 63.503 1.00 58.21 82 THR D C 1
ATOM 7511 O O . THR D 2 82 ? 58.789 100.254 63.061 1.00 54.53 82 THR D O 1
ATOM 7515 N N . GLY D 2 83 ? 57.291 101.567 64.115 1.00 53.47 83 GLY D N 1
ATOM 7516 C CA . GLY D 2 83 ? 58.159 102.714 64.207 1.00 48.87 83 GLY D CA 1
ATOM 7517 C C . GLY D 2 83 ? 58.043 103.675 63.045 1.00 58.56 83 GLY D C 1
ATOM 7518 O O . GLY D 2 83 ? 58.500 104.818 63.153 1.00 67.13 83 GLY D O 1
ATOM 7519 N N . CYS D 2 84 ? 57.433 103.245 61.943 1.00 50.61 84 CYS D N 1
ATOM 7520 C CA . CYS D 2 84 ? 57.229 104.075 60.766 1.00 56.04 84 CYS D CA 1
ATOM 7521 C C . CYS D 2 84 ? 55.737 104.237 60.517 1.00 53.54 84 CYS D C 1
ATOM 7522 O O . CYS D 2 84 ? 54.996 103.249 60.495 1.00 55.84 84 CYS D O 1
ATOM 7525 N N . GLN D 2 85 ? 55.304 105.486 60.335 1.00 54.13 85 GLN D N 1
ATOM 7526 C CA . GLN D 2 85 ? 53.891 105.760 60.102 1.00 57.96 85 GLN D CA 1
ATOM 7527 C C . GLN D 2 85 ? 53.418 105.152 58.788 1.00 53.90 85 GLN D C 1
ATOM 7528 O O . GLN D 2 85 ? 52.277 104.688 58.683 1.00 55.90 85 GLN D O 1
ATOM 7534 N N . GLN D 2 86 ? 54.285 105.146 57.775 1.00 62.56 86 GLN D N 1
ATOM 7535 C CA . GLN D 2 86 ? 53.893 104.639 56.466 1.00 47.54 86 GLN D CA 1
ATOM 7536 C C . GLN D 2 86 ? 53.653 103.133 56.516 1.00 55.69 86 GLN D C 1
ATOM 7537 O O . GLN D 2 86 ? 52.668 102.635 55.959 1.00 51.19 86 GLN D O 1
ATOM 7543 N N . LEU D 2 87 ? 54.548 102.393 57.177 1.00 57.46 87 LEU D N 1
ATOM 7544 C CA . LEU D 2 87 ? 54.351 100.955 57.344 1.00 54.25 87 LEU D CA 1
ATOM 7545 C C . LEU D 2 87 ? 53.167 100.657 58.256 1.00 52.86 87 LEU D C 1
ATOM 7546 O O . LEU D 2 87 ? 52.425 99.695 58.023 1.00 45.36 87 LEU D O 1
ATOM 7551 N N . ASP D 2 88 ? 52.982 101.461 59.308 1.00 51.51 88 ASP D N 1
ATOM 7552 C CA . ASP D 2 88 ? 51.866 101.240 60.225 1.00 47.19 88 ASP D CA 1
ATOM 7553 C C . ASP D 2 88 ? 50.529 101.349 59.503 1.00 49.04 88 ASP D C 1
ATOM 7554 O O . ASP D 2 88 ? 49.621 100.542 59.733 1.00 48.89 88 ASP D O 1
ATOM 7559 N N . SER D 2 89 ? 50.389 102.349 58.630 1.00 41.73 89 SER D N 1
ATOM 7560 C CA . SER D 2 89 ? 49.147 102.518 57.884 1.00 49.46 89 SER D CA 1
ATOM 7561 C C . SER D 2 89 ? 48.941 101.376 56.896 1.00 53.00 89 SER D C 1
ATOM 7562 O O . SER D 2 89 ? 47.808 100.930 56.678 1.00 55.85 89 SER D O 1
ATOM 7565 N N . PHE D 2 90 ? 50.029 100.895 56.290 1.00 49.65 90 PHE D N 1
ATOM 7566 C CA . PHE D 2 90 ? 49.954 99.737 55.406 1.00 43.38 90 PHE D CA 1
ATOM 7567 C C . PHE D 2 90 ? 49.383 98.518 56.120 1.00 42.68 90 PHE D C 1
ATOM 7568 O O . PHE D 2 90 ? 48.684 97.707 55.501 1.00 47.04 90 PHE D O 1
ATOM 7576 N N . LEU D 2 91 ? 49.661 98.375 57.414 1.00 47.18 91 LEU D N 1
ATOM 7577 C CA . LEU D 2 91 ? 49.162 97.269 58.218 1.00 42.38 91 LEU D CA 1
ATOM 7578 C C . LEU D 2 91 ? 47.904 97.629 59.000 1.00 45.47 91 LEU D C 1
ATOM 7579 O O . LEU D 2 91 ? 47.516 96.880 59.904 1.00 47.05 91 LEU D O 1
ATOM 7584 N N . ARG D 2 92 ? 47.260 98.753 58.671 1.00 42.75 92 ARG D N 1
ATOM 7585 C CA . ARG D 2 92 ? 46.045 99.209 59.354 1.00 51.66 92 ARG D CA 1
ATOM 7586 C C . ARG D 2 92 ? 46.257 99.338 60.861 1.00 43.62 92 ARG D C 1
ATOM 7587 O O . ARG D 2 92 ? 45.385 98.995 61.661 1.00 45.86 92 ARG D O 1
ATOM 7595 N N . GLY D 2 93 ? 47.423 99.845 61.251 1.00 40.26 93 GLY D N 1
ATOM 7596 C CA . GLY D 2 93 ? 47.716 100.056 62.654 1.00 52.67 93 GLY D CA 1
ATOM 7597 C C . GLY D 2 93 ? 49.055 99.490 63.078 1.00 48.90 93 GLY D C 1
ATOM 7598 O O . GLY D 2 93 ? 49.715 100.036 63.966 1.00 49.75 93 GLY D O 1
ATOM 7599 N N . GLY D 2 94 ? 49.468 98.393 62.446 1.00 47.71 94 GLY D N 1
ATOM 7600 C CA . GLY D 2 94 ? 50.708 97.734 62.806 1.00 45.16 94 GLY D CA 1
ATOM 7601 C C . GLY D 2 94 ? 50.530 96.292 63.233 1.00 46.50 94 GLY D C 1
ATOM 7602 O O . GLY D 2 94 ? 49.557 95.636 62.850 1.00 51.46 94 GLY D O 1
ATOM 7603 N N . ILE D 2 95 ? 51.469 95.790 64.030 1.00 45.88 95 ILE D N 1
ATOM 7604 C CA 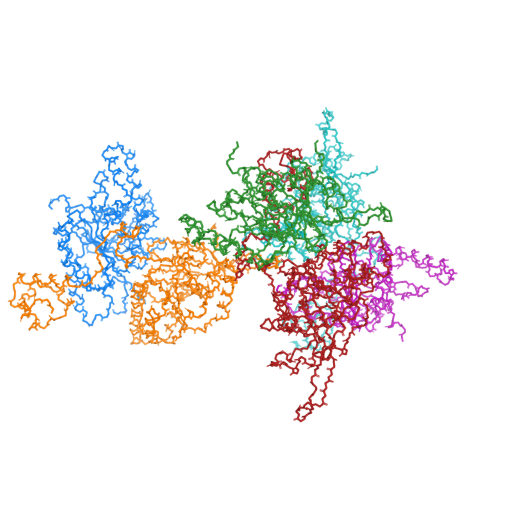. ILE D 2 95 ? 51.450 94.397 64.461 1.00 47.34 95 ILE D CA 1
ATOM 7605 C C . ILE D 2 95 ? 50.409 94.229 65.561 1.00 55.90 95 ILE D C 1
ATOM 7606 O O . ILE D 2 95 ? 50.396 94.981 66.543 1.00 51.39 95 ILE D O 1
ATOM 7611 N N . LEU D 2 96 ? 49.537 93.236 65.400 1.00 45.64 96 LEU D N 1
ATOM 7612 C CA . LEU D 2 96 ? 48.475 92.960 66.358 1.00 45.10 96 LEU D CA 1
ATOM 7613 C C . LEU D 2 96 ? 48.924 91.962 67.416 1.00 53.85 96 LEU D C 1
ATOM 7614 O O . LEU D 2 96 ? 49.613 90.983 67.115 1.00 51.56 96 LEU D O 1
ATOM 7619 N N . THR D 2 97 ? 48.529 92.222 68.660 1.00 51.85 97 THR D N 1
ATOM 7620 C CA . THR D 2 97 ? 48.739 91.263 69.733 1.00 54.92 97 THR D CA 1
ATOM 7621 C C . THR D 2 97 ? 47.777 90.084 69.581 1.00 47.88 97 THR D C 1
ATOM 7622 O O . THR D 2 97 ? 46.797 90.135 68.833 1.00 41.59 97 THR D O 1
ATOM 7626 N N . ARG D 2 98 ? 48.075 89.003 70.306 1.00 45.61 98 ARG D N 1
ATOM 7627 C CA . ARG D 2 98 ? 47.289 87.766 70.262 1.00 53.60 98 ARG D CA 1
ATOM 7628 C C . ARG D 2 98 ? 47.186 87.200 68.849 1.00 55.17 98 ARG D C 1
ATOM 7629 O O . ARG D 2 98 ? 46.227 86.499 68.518 1.00 59.38 98 ARG D O 1
ATOM 7637 N N . THR D 2 99 ? 48.169 87.494 68.003 1.00 51.63 99 THR D N 1
ATOM 7638 C CA . THR D 2 99 ? 48.215 86.960 66.653 1.00 52.67 99 THR D CA 1
ATOM 7639 C C . THR D 2 99 ? 49.609 86.418 66.378 1.00 51.66 99 THR D C 1
ATOM 7640 O O . THR D 2 99 ? 50.593 86.820 67.005 1.00 50.82 99 THR D O 1
ATOM 7644 N N . LEU D 2 100 ? 49.678 85.497 65.424 1.00 54.89 100 LEU D N 1
ATOM 7645 C CA . LEU D 2 100 ? 50.943 85.000 64.902 1.00 44.67 100 LEU D CA 1
ATOM 7646 C C . LEU D 2 100 ? 51.178 85.656 63.547 1.00 48.09 100 LEU D C 1
ATOM 7647 O O . LEU D 2 100 ? 50.468 85.368 62.578 1.00 54.12 100 LEU D O 1
ATOM 7652 N N . THR D 2 101 ? 52.170 86.538 63.479 1.00 47.18 101 THR D N 1
ATOM 7653 C CA . THR D 2 101 ? 52.560 87.178 62.232 1.00 41.82 101 THR D CA 1
ATOM 7654 C C . THR D 2 101 ? 53.820 86.508 61.712 1.00 41.47 101 THR D C 1
ATOM 7655 O O . THR D 2 101 ? 54.828 86.436 62.420 1.00 44.99 101 THR D O 1
ATOM 7659 N N . GLU D 2 102 ? 53.761 86.015 60.483 1.00 40.70 102 GLU D N 1
ATOM 7660 C CA . GLU D 2 102 ? 54.917 85.408 59.843 1.00 47.45 102 GLU D CA 1
ATOM 7661 C C . GLU D 2 102 ? 55.523 86.401 58.863 1.00 37.97 102 GLU D C 1
ATOM 7662 O O . GLU D 2 102 ? 54.810 86.984 58.040 1.00 42.43 102 GLU D O 1
ATOM 7668 N N . ILE D 2 103 ? 56.828 86.601 58.963 1.00 37.47 103 ILE D N 1
ATOM 7669 C CA . ILE D 2 103 ? 57.560 87.461 58.046 1.00 41.67 103 ILE D CA 1
ATOM 7670 C C . ILE D 2 103 ? 58.442 86.545 57.213 1.00 37.71 103 ILE D C 1
ATOM 7671 O O . ILE D 2 103 ? 59.534 86.155 57.638 1.00 49.25 103 ILE D O 1
ATOM 7676 N N . ALA D 2 104 ? 57.964 86.200 56.026 1.00 40.96 104 ALA D N 1
ATOM 7677 C CA . ALA D 2 104 ? 58.738 85.422 55.075 1.00 40.99 104 ALA D CA 1
ATOM 7678 C C . ALA D 2 104 ? 59.514 86.378 54.182 1.00 48.99 104 ALA D C 1
ATOM 7679 O O . ALA D 2 104 ? 59.214 87.570 54.108 1.00 47.95 104 ALA D O 1
ATOM 7681 N N . GLY D 2 105 ? 60.531 85.858 53.514 1.00 58.38 105 GLY D N 1
ATOM 7682 C CA . GLY D 2 105 ? 61.289 86.737 52.649 1.00 58.77 105 GLY D CA 1
ATOM 7683 C C . GLY D 2 105 ? 62.531 86.089 52.090 1.00 60.24 105 GLY D C 1
ATOM 7684 O O . GLY D 2 105 ? 62.943 84.997 52.491 1.00 61.45 105 GLY D O 1
ATOM 7685 N N . GLU D 2 106 ? 63.118 86.811 51.138 1.00 70.22 106 GLU D N 1
ATOM 7686 C CA . GLU D 2 106 ? 64.339 86.450 50.433 1.00 60.15 106 GLU D CA 1
ATOM 7687 C C . GLU D 2 106 ? 65.519 86.382 51.396 1.00 63.37 106 GLU D C 1
ATOM 7688 O O . GLU D 2 106 ? 65.366 86.658 52.591 1.00 64.38 106 GLU D O 1
ATOM 7694 N N . SER D 2 107 ? 66.700 86.021 50.887 1.00 84.53 107 SER D N 1
ATOM 7695 C CA . SER D 2 107 ? 67.833 85.747 51.768 1.00 85.42 107 SER D CA 1
ATOM 7696 C C . SER D 2 107 ? 68.271 86.988 52.533 1.00 92.59 107 SER D C 1
ATOM 7697 O O . SER D 2 107 ? 68.555 86.910 53.732 1.00 104.61 107 SER D O 1
ATOM 7700 N N . ALA D 2 108 ? 68.330 88.141 51.864 1.00 68.29 108 ALA D N 1
ATOM 7701 C CA . ALA D 2 108 ? 68.794 89.390 52.473 1.00 59.35 108 ALA D CA 1
ATOM 7702 C C . ALA D 2 108 ? 67.779 90.501 52.197 1.00 59.24 108 ALA D C 1
ATOM 7703 O O . ALA D 2 108 ? 68.101 91.556 51.654 1.00 59.25 108 ALA D O 1
ATOM 7705 N N . SER D 2 109 ? 66.529 90.258 52.589 1.00 65.31 109 SER D N 1
ATOM 7706 C CA . SER D 2 109 ? 65.442 91.187 52.316 1.00 56.94 109 SER D CA 1
ATOM 7707 C C . SER D 2 109 ? 65.094 92.091 53.492 1.00 51.56 109 SER D C 1
ATOM 7708 O O . SER D 2 109 ? 64.271 92.997 53.328 1.00 42.16 109 SER D O 1
ATOM 7711 N N . GLY D 2 110 ? 65.685 91.876 54.663 1.00 48.42 110 GLY D N 1
ATOM 7712 C CA . GLY D 2 110 ? 65.435 92.728 55.805 1.00 45.21 110 GLY D CA 1
ATOM 7713 C C . GLY D 2 110 ? 64.607 92.124 56.918 1.00 46.64 110 GLY D C 1
ATOM 7714 O O . GLY D 2 110 ? 64.205 92.860 57.828 1.00 52.34 110 GLY D O 1
ATOM 7715 N N . LYS D 2 111 ? 64.323 90.819 56.869 1.00 48.64 111 LYS D N 1
ATOM 7716 C CA . LYS D 2 111 ? 63.493 90.193 57.895 1.00 48.91 111 LYS D CA 1
ATOM 7717 C C . LYS D 2 111 ? 64.064 90.423 59.289 1.00 54.20 111 LYS D C 1
ATOM 7718 O O . LYS D 2 111 ? 63.324 90.758 60.222 1.00 51.67 111 LYS D O 1
ATOM 7724 N N . THR D 2 112 ? 65.377 90.242 59.451 1.00 58.71 112 THR D N 1
ATOM 7725 C CA . THR D 2 112 ? 65.996 90.457 60.756 1.00 55.29 112 THR D CA 1
ATOM 7726 C C . THR D 2 112 ? 65.975 91.933 61.143 1.00 54.61 112 THR D C 1
ATOM 7727 O O . THR D 2 112 ? 65.703 92.267 62.303 1.00 57.43 112 THR D O 1
ATOM 7731 N N . GLN D 2 113 ? 66.266 92.829 60.191 1.00 54.90 113 GLN D N 1
ATOM 7732 C CA . GLN D 2 113 ? 66.202 94.264 60.466 1.00 54.61 113 GLN D CA 1
ATOM 7733 C C . GLN D 2 113 ? 64.829 94.646 61.007 1.00 53.19 113 GLN D C 1
ATOM 7734 O O . GLN D 2 113 ? 64.715 95.368 62.005 1.00 49.16 113 GLN D O 1
ATOM 7740 N N . LEU D 2 114 ? 63.773 94.170 60.341 1.00 46.37 114 LEU D N 1
ATOM 7741 C CA . LEU D 2 114 ? 62.408 94.454 60.774 1.00 48.72 114 LEU D CA 1
ATOM 7742 C C . LEU D 2 114 ? 62.166 93.962 62.197 1.00 56.25 114 LEU D C 1
ATOM 7743 O O . LEU D 2 114 ? 61.582 94.675 63.022 1.00 50.73 114 LEU D O 1
ATOM 7748 N N . CYS D 2 115 ? 62.595 92.734 62.496 1.00 47.72 115 CYS D N 1
ATOM 7749 C CA . CYS D 2 115 ? 62.351 92.162 63.817 1.00 53.87 115 CYS D CA 1
ATOM 7750 C C . CYS D 2 115 ? 63.100 92.919 64.905 1.00 60.14 115 CYS D C 1
ATOM 7751 O O . CYS D 2 115 ? 62.548 93.174 65.982 1.00 52.58 115 CYS D O 1
ATOM 7754 N N . MET D 2 116 ? 64.362 93.274 64.651 1.00 50.63 116 MET D N 1
ATOM 7755 C CA . MET D 2 116 ? 65.115 94.060 65.625 1.00 54.44 116 MET D CA 1
ATOM 7756 C C . MET D 2 116 ? 64.449 95.408 65.873 1.00 55.20 116 MET D C 1
ATOM 7757 O O . MET D 2 116 ? 64.452 95.914 67.001 1.00 57.59 116 MET D O 1
ATOM 7762 N N . GLN D 2 117 ? 63.868 96.000 64.827 1.00 52.99 117 GLN D N 1
ATOM 7763 C CA . GLN D 2 117 ? 63.178 97.277 64.979 1.00 49.73 117 GLN D CA 1
ATOM 7764 C C . GLN D 2 117 ? 61.960 97.141 65.886 1.00 58.55 117 GLN D C 1
ATOM 7765 O O . GLN D 2 117 ? 61.653 98.050 66.667 1.00 54.58 117 GLN D O 1
ATOM 7771 N N . LEU D 2 118 ? 61.252 96.011 65.799 1.00 54.75 118 LEU D N 1
ATOM 7772 C CA . LEU D 2 118 ? 60.099 95.793 66.666 1.00 49.73 118 LEU D CA 1
ATOM 7773 C C . LEU D 2 118 ? 60.514 95.539 68.111 1.00 58.21 118 LEU D C 1
ATOM 7774 O O . LEU D 2 118 ? 59.773 95.892 69.035 1.00 55.41 118 LEU D O 1
ATOM 7779 N N . CYS D 2 119 ? 61.686 94.934 68.328 1.00 60.03 119 CYS D N 1
ATOM 7780 C CA . CYS D 2 119 ? 62.220 94.810 69.681 1.00 52.70 119 CYS D CA 1
ATOM 7781 C C . CYS D 2 119 ? 62.498 96.167 70.312 1.00 57.76 119 CYS D C 1
ATOM 7782 O O . CYS D 2 119 ? 62.545 96.270 71.542 1.00 63.08 119 CYS D O 1
ATOM 7785 N N . LEU D 2 120 ? 62.689 97.207 69.498 1.00 60.58 120 LEU D N 1
ATOM 7786 C CA . LEU D 2 120 ? 62.857 98.557 70.024 1.00 54.93 120 LEU D CA 1
ATOM 7787 C C . LEU D 2 120 ? 61.510 99.224 70.281 1.00 62.59 120 LEU D C 1
ATOM 7788 O O . LEU D 2 120 ? 61.288 99.797 71.353 1.00 63.01 120 LEU D O 1
ATOM 7793 N N . THR D 2 121 ? 60.598 99.164 69.304 1.00 51.77 121 THR D N 1
ATOM 7794 C CA . THR D 2 121 ? 59.326 99.869 69.441 1.00 51.28 121 THR D CA 1
ATOM 7795 C C . THR D 2 121 ? 58.454 99.269 70.538 1.00 55.11 121 THR D C 1
ATOM 7796 O O . THR D 2 121 ? 57.636 99.982 71.127 1.00 61.20 121 THR D O 1
ATOM 7800 N N . VAL D 2 122 ? 58.620 97.978 70.837 1.00 49.44 122 VAL D N 1
ATOM 7801 C CA . VAL D 2 122 ? 57.800 97.343 71.867 1.00 53.35 122 VAL D CA 1
ATOM 7802 C C . VAL D 2 122 ? 58.031 97.987 73.229 1.00 62.08 122 VAL D C 1
ATOM 7803 O O . VAL D 2 122 ? 57.139 97.977 74.088 1.00 57.07 122 VAL D O 1
ATOM 7807 N N . GLN D 2 123 ? 59.209 98.572 73.447 1.00 60.30 123 GLN D N 1
ATOM 7808 C CA . GLN D 2 123 ? 59.550 99.162 74.734 1.00 59.61 123 GLN D CA 1
ATOM 7809 C C . GLN D 2 123 ? 59.075 100.601 74.880 1.00 56.82 123 GLN D C 1
ATOM 7810 O O . GLN D 2 123 ? 59.129 101.143 75.988 1.00 74.66 123 GLN D O 1
ATOM 7816 N N . LEU D 2 124 ? 58.622 101.230 73.800 1.00 60.06 124 LEU D N 1
ATOM 7817 C CA . LEU D 2 124 ? 58.048 102.557 73.900 1.00 58.20 124 LEU D CA 1
ATOM 7818 C C . LEU D 2 124 ? 56.751 102.501 74.703 1.00 62.83 124 LEU D C 1
ATOM 7819 O O . LEU D 2 124 ? 56.105 101.454 74.786 1.00 61.14 124 LEU D O 1
ATOM 7824 N N . PRO D 2 125 ? 56.355 103.612 75.316 1.00 68.45 125 PRO D N 1
ATOM 7825 C CA . PRO D 2 125 ? 55.051 103.654 75.982 1.00 72.70 125 PRO D CA 1
ATOM 7826 C C . PRO D 2 125 ? 53.920 103.527 74.971 1.00 73.77 125 PRO D C 1
ATOM 7827 O O . PRO D 2 125 ? 54.086 103.775 73.775 1.00 68.41 125 PRO D O 1
ATOM 7831 N N . GLU D 2 126 ? 52.749 103.121 75.474 1.00 70.83 126 GLU D N 1
ATOM 7832 C CA . GLU D 2 126 ? 51.606 102.908 74.591 1.00 57.44 126 GLU D CA 1
ATOM 7833 C C . GLU D 2 126 ? 51.220 104.178 73.846 1.00 68.00 126 GLU D C 1
ATOM 7834 O O . GLU D 2 126 ? 50.704 104.105 72.725 1.00 63.44 126 GLU D O 1
ATOM 7840 N N . GLN D 2 127 ? 51.457 105.346 74.445 1.00 81.57 127 GLN D N 1
ATOM 7841 C CA . GLN D 2 127 ? 51.125 106.595 73.774 1.00 83.01 127 GLN D CA 1
ATOM 7842 C C . GLN D 2 127 ? 51.934 106.793 72.499 1.00 81.99 127 GLN D C 1
ATOM 7843 O O . GLN D 2 127 ? 51.484 107.509 71.597 1.00 80.35 127 GLN D O 1
ATOM 7849 N N . MET D 2 128 ? 53.114 106.181 72.405 1.00 78.25 128 MET D N 1
ATOM 7850 C CA . MET D 2 128 ? 53.961 106.291 71.226 1.00 76.54 128 MET D CA 1
ATOM 7851 C C . MET D 2 128 ? 53.860 105.087 70.299 1.00 67.54 128 MET D C 1
ATOM 7852 O O . MET D 2 128 ? 54.603 105.016 69.316 1.00 73.67 128 MET D O 1
ATOM 7857 N N . GLY D 2 129 ? 52.969 104.139 70.585 1.00 67.72 129 GLY D N 1
ATOM 7858 C CA . GLY D 2 129 ? 52.796 102.967 69.753 1.00 66.36 129 GLY D CA 1
ATOM 7859 C C . GLY D 2 129 ? 53.450 101.703 70.264 1.00 55.02 129 GLY D C 1
ATOM 7860 O O . GLY D 2 129 ? 53.361 100.668 69.593 1.00 50.29 129 GLY D O 1
ATOM 7861 N N . GLY D 2 130 ? 54.098 101.746 71.425 1.00 58.01 130 GLY D N 1
ATOM 7862 C CA . GLY D 2 130 ? 54.710 100.573 72.007 1.00 54.75 130 GLY D CA 1
ATOM 7863 C C . GLY D 2 130 ? 53.744 99.817 72.897 1.00 60.89 130 GLY D C 1
ATOM 7864 O O . GLY D 2 130 ? 52.558 100.134 72.996 1.00 63.85 130 GLY D O 1
ATOM 7865 N N . LEU D 2 131 ? 54.275 98.788 73.557 1.00 54.76 131 LEU D N 1
ATOM 7866 C CA . LEU D 2 131 ? 53.512 98.036 74.543 1.00 56.99 131 LEU D CA 1
ATOM 7867 C C . LEU D 2 131 ? 54.123 98.119 75.937 1.00 67.11 131 LEU D C 1
ATOM 7868 O O . LEU D 2 131 ? 53.621 97.470 76.863 1.00 70.64 131 LEU D O 1
ATOM 7873 N N . GLY D 2 132 ? 55.182 98.908 76.114 1.00 66.14 132 GLY D N 1
ATOM 7874 C CA . GLY D 2 132 ? 55.807 99.083 77.410 1.00 63.04 132 GLY D CA 1
ATOM 7875 C C . GLY D 2 132 ? 56.345 97.803 78.013 1.00 62.07 132 GLY D C 1
ATOM 7876 O O . GLY D 2 132 ? 56.061 97.484 79.171 1.00 70.15 132 GLY D O 1
ATOM 7877 N N . GLY D 2 133 ? 57.122 97.058 77.233 1.00 70.62 133 GLY D N 1
ATOM 7878 C CA . GLY D 2 133 ? 57.679 95.807 77.704 1.00 56.25 133 GLY D CA 1
ATOM 7879 C C . GLY D 2 133 ? 58.831 95.388 76.820 1.00 62.11 133 GLY D C 1
ATOM 7880 O O . GLY D 2 133 ? 59.160 96.048 75.832 1.00 58.75 133 GLY D O 1
ATOM 7881 N N . GLY D 2 134 ? 59.443 94.266 77.188 1.00 65.13 134 GLY D N 1
ATOM 7882 C CA . GLY D 2 134 ? 60.594 93.753 76.480 1.00 65.19 134 GLY D CA 1
ATOM 7883 C C . GLY D 2 134 ? 60.215 92.761 75.400 1.00 66.03 134 GLY D C 1
ATOM 7884 O O . GLY D 2 134 ? 59.055 92.621 75.010 1.00 60.23 134 GLY D O 1
ATOM 7885 N N . ALA D 2 135 ? 61.232 92.056 74.911 1.00 60.02 135 ALA D N 1
ATOM 7886 C CA . ALA D 2 135 ? 61.055 91.099 73.832 1.00 56.99 135 ALA D CA 1
ATOM 7887 C C . ALA D 2 135 ? 62.010 89.937 74.047 1.00 58.46 135 ALA D C 1
ATOM 7888 O O . ALA D 2 135 ? 63.097 90.105 74.607 1.00 72.81 135 ALA D O 1
ATOM 7890 N N . VAL D 2 136 ? 61.600 88.760 73.585 1.00 59.06 136 VAL D N 1
ATOM 7891 C CA . VAL D 2 136 ? 62.453 87.578 73.575 1.00 61.59 136 VAL D CA 1
ATOM 7892 C C . VAL D 2 136 ? 62.715 87.203 72.123 1.00 49.60 136 VAL D C 1
ATOM 7893 O O . VAL D 2 136 ? 61.778 86.993 71.343 1.00 64.68 136 VAL D O 1
ATOM 7897 N N . TYR D 2 137 ? 63.991 87.133 71.761 1.00 54.98 137 TYR D N 1
ATOM 7898 C CA . TYR D 2 137 ? 64.430 86.842 70.401 1.00 58.71 137 TYR D CA 1
ATOM 7899 C C . TYR D 2 137 ? 65.094 85.472 70.402 1.00 63.39 137 TYR D C 1
ATOM 7900 O O . TYR D 2 137 ? 66.207 85.316 70.916 1.00 61.54 137 TYR D O 1
ATOM 7909 N N . ILE D 2 138 ? 64.416 84.486 69.823 1.00 56.44 138 ILE D N 1
ATOM 7910 C CA . ILE D 2 138 ? 64.920 83.118 69.771 1.00 71.19 138 ILE D CA 1
ATOM 7911 C C . ILE D 2 138 ? 65.666 82.941 68.455 1.00 69.42 138 ILE D C 1
ATOM 7912 O O . ILE D 2 138 ? 65.064 82.999 67.378 1.00 62.75 138 ILE D O 1
ATOM 7917 N N . CYS D 2 139 ? 66.974 82.718 68.543 1.00 66.39 139 CYS D N 1
ATOM 7918 C CA . CYS D 2 139 ? 67.842 82.663 67.374 1.00 68.74 139 CYS D CA 1
ATOM 7919 C C . CYS D 2 139 ? 68.122 81.217 66.994 1.00 72.32 139 CYS D C 1
ATOM 7920 O O . CYS D 2 139 ? 68.481 80.402 67.848 1.00 83.80 139 CYS D O 1
ATOM 7923 N N . THR D 2 140 ? 67.947 80.902 65.711 1.00 70.36 140 THR D N 1
ATOM 7924 C CA . THR D 2 140 ? 68.234 79.574 65.190 1.00 84.12 140 THR D CA 1
ATOM 7925 C C . THR D 2 140 ? 69.347 79.553 64.153 1.00 89.63 140 THR D C 1
ATOM 7926 O O . THR D 2 140 ? 69.832 78.466 63.817 1.00 88.14 140 THR D O 1
ATOM 7930 N N . GLU D 2 141 ? 69.768 80.710 63.644 1.00 92.95 141 GLU D N 1
ATOM 7931 C CA . GLU D 2 141 ? 70.712 80.773 62.534 1.00 99.08 141 GLU D CA 1
ATOM 7932 C C . GLU D 2 141 ? 72.015 81.414 62.987 1.00 96.25 141 GLU D C 1
ATOM 7933 O O . GLU D 2 141 ? 72.734 80.862 63.825 1.00 100.64 141 GLU D O 1
ATOM 7939 N N . ASP D 2 142 ? 72.315 82.582 62.428 1.00 97.62 142 ASP D N 1
ATOM 7940 C CA . ASP D 2 142 ? 73.569 83.270 62.678 1.00 109.17 142 ASP D CA 1
ATOM 7941 C C . ASP D 2 142 ? 73.565 83.892 64.077 1.00 106.22 142 ASP D C 1
ATOM 7942 O O . ASP D 2 142 ? 72.587 83.816 64.828 1.00 90.46 142 ASP D O 1
ATOM 7947 N N . VAL D 2 143 ? 74.698 84.501 64.427 1.00 110.44 143 VAL D N 1
ATOM 7948 C CA . VAL D 2 143 ? 74.820 85.258 65.664 1.00 95.35 143 VAL D CA 1
ATOM 7949 C C . VAL D 2 143 ? 73.931 86.496 65.607 1.00 93.73 143 VAL D C 1
ATOM 7950 O O . VAL D 2 143 ? 73.614 87.019 64.529 1.00 91.75 143 VAL D O 1
ATOM 7954 N N . PHE D 2 144 ? 73.481 86.940 66.775 1.00 86.47 144 PHE D N 1
ATOM 7955 C CA . PHE D 2 144 ? 72.676 88.150 66.840 1.00 73.46 144 PHE D CA 1
ATOM 7956 C C . PHE D 2 144 ? 73.511 89.357 66.416 1.00 80.22 144 PHE D C 1
ATOM 7957 O O . PHE D 2 144 ? 74.692 89.453 66.772 1.00 87.25 144 PHE D O 1
ATOM 7965 N N . PRO D 2 145 ? 72.938 90.291 65.656 1.00 71.71 145 PRO D N 1
ATOM 7966 C CA . PRO D 2 145 ? 73.670 91.501 65.205 1.00 68.33 145 PRO D CA 1
ATOM 7967 C C . PRO D 2 145 ? 73.721 92.600 66.261 1.00 75.14 145 PRO D C 1
ATOM 7968 O O . PRO D 2 145 ? 73.013 93.613 66.198 1.00 78.59 145 PRO D O 1
ATOM 7972 N N . ASN D 2 146 ? 74.571 92.411 67.277 1.00 70.66 146 ASN D N 1
ATOM 7973 C CA . ASN D 2 146 ? 74.633 93.384 68.367 1.00 72.36 146 ASN D CA 1
ATOM 7974 C C . ASN D 2 146 ? 75.137 94.741 67.887 1.00 70.53 146 ASN D C 1
ATOM 7975 O O . ASN D 2 146 ? 74.672 95.781 68.366 1.00 66.25 146 ASN D O 1
ATOM 7980 N N . LYS D 2 147 ? 76.090 94.756 66.950 1.00 72.62 147 LYS D N 1
ATOM 7981 C CA . LYS D 2 147 ? 76.551 96.026 66.395 1.00 65.70 147 LYS D CA 1
ATOM 7982 C C . LYS D 2 147 ? 75.410 96.772 65.716 1.00 67.97 147 LYS D C 1
ATOM 7983 O O . LYS D 2 147 ? 75.281 97.993 65.859 1.00 70.17 147 LYS D O 1
ATOM 7989 N N . ARG D 2 148 ? 74.581 96.054 64.958 1.00 60.39 148 ARG D N 1
ATOM 7990 C CA . ARG D 2 148 ? 73.464 96.695 64.273 1.00 66.33 148 ARG D CA 1
ATOM 7991 C C . ARG D 2 148 ? 72.400 97.147 65.266 1.00 65.68 148 ARG D C 1
ATOM 7992 O O . ARG D 2 148 ? 71.795 98.212 65.094 1.00 71.77 148 ARG D O 1
ATOM 8000 N N . LEU D 2 149 ? 72.159 96.354 66.314 1.00 57.57 149 LEU D N 1
ATOM 8001 C CA . LEU D 2 149 ? 71.149 96.720 67.303 1.00 61.16 149 LEU D CA 1
ATOM 8002 C C . LEU D 2 149 ? 71.541 97.988 68.053 1.00 60.64 149 LEU D C 1
ATOM 8003 O O . LEU D 2 149 ? 70.726 98.903 68.214 1.00 60.48 149 LEU D O 1
ATOM 8008 N N . VAL D 2 150 ? 72.788 98.060 68.526 1.00 54.41 150 VAL D N 1
ATOM 8009 C CA . VAL D 2 150 ? 73.220 99.242 69.267 1.00 65.16 150 VAL D CA 1
ATOM 8010 C C . VAL D 2 150 ? 73.218 100.474 68.371 1.00 67.88 150 VAL D C 1
ATOM 8011 O O . VAL D 2 150 ? 72.953 101.588 68.840 1.00 73.49 150 VAL D O 1
ATOM 8015 N N . GLN D 2 151 ? 73.508 100.305 67.077 1.00 61.81 151 GLN D N 1
ATOM 8016 C CA . GLN D 2 151 ? 73.403 101.433 66.156 1.00 68.16 151 GLN D CA 1
ATOM 8017 C C . GLN D 2 151 ? 71.968 101.932 66.069 1.00 69.22 151 GLN D C 1
ATOM 8018 O O . GLN D 2 151 ? 71.722 103.144 66.081 1.00 72.01 151 GLN D O 1
ATOM 8024 N N . MET D 2 152 ? 71.009 101.010 65.981 1.00 68.37 152 MET D N 1
ATOM 8025 C CA . MET D 2 152 ? 69.607 101.402 65.898 1.00 61.62 152 MET D CA 1
ATOM 8026 C C . MET D 2 152 ? 69.162 102.103 67.175 1.00 61.44 152 MET D C 1
ATOM 8027 O O . MET D 2 152 ? 68.388 103.066 67.127 1.00 62.75 152 MET D O 1
ATOM 8032 N N . ILE D 2 153 ? 69.640 101.628 68.328 1.00 66.26 153 ILE D N 1
ATOM 8033 C CA . ILE D 2 153 ? 69.287 102.247 69.605 1.00 72.44 153 ILE D CA 1
ATOM 8034 C C . ILE D 2 153 ? 69.835 103.668 69.680 1.00 77.85 153 ILE D C 1
ATOM 8035 O O . ILE D 2 153 ? 69.123 104.610 70.051 1.00 70.21 153 ILE D O 1
ATOM 8040 N N . SER D 2 154 ? 71.114 103.841 69.332 1.00 77.56 154 SER D N 1
ATOM 8041 C CA . SER D 2 154 ? 71.726 105.166 69.382 1.00 74.08 154 SER D CA 1
ATOM 8042 C C . SER D 2 154 ? 71.032 106.130 68.429 1.00 81.69 154 SER D C 1
ATOM 8043 O O . SER D 2 154 ? 70.758 107.281 68.788 1.00 90.44 154 SER D O 1
ATOM 8046 N N . GLN D 2 155 ? 70.746 105.677 67.207 1.00 76.75 155 GLN D N 1
ATOM 8047 C CA . GLN D 2 155 ? 70.009 106.509 66.263 1.00 81.52 155 GLN D CA 1
ATOM 8048 C C . GLN D 2 155 ? 68.611 106.821 66.777 1.00 82.49 155 GLN D C 1
ATOM 8049 O O . GLN D 2 155 ? 68.079 107.905 66.513 1.00 85.15 155 GLN D O 1
ATOM 8055 N N . LEU D 2 156 ? 68.000 105.884 67.507 1.00 77.61 156 LEU D N 1
ATOM 8056 C CA . LEU D 2 156 ? 66.660 106.111 68.039 1.00 76.36 156 LEU D CA 1
ATOM 8057 C C . LEU D 2 156 ? 66.670 107.146 69.158 1.00 94.67 156 LEU D C 1
ATOM 8058 O O . LEU D 2 156 ? 65.829 108.051 69.184 1.00 107.38 156 LEU D O 1
ATOM 8063 N N . LYS D 2 157 ? 67.616 107.029 70.095 1.00 92.31 157 LYS D N 1
ATOM 8064 C CA . LYS D 2 157 ? 67.696 108.000 71.181 1.00 92.43 157 LYS D CA 1
ATOM 8065 C C . LYS D 2 157 ? 68.055 109.386 70.665 1.00 95.25 157 LYS D C 1
ATOM 8066 O O . LYS D 2 157 ? 67.590 110.391 71.214 1.00 101.15 157 LYS D O 1
ATOM 8072 N N . GLN D 2 158 ? 68.873 109.457 69.615 1.00 102.52 158 GLN D N 1
ATOM 8073 C CA . GLN D 2 158 ? 69.248 110.748 69.053 1.00 112.63 158 GLN D CA 1
ATOM 8074 C C . GLN D 2 158 ? 68.044 111.450 68.434 1.00 115.88 158 GLN D C 1
ATOM 8075 O O . GLN D 2 158 ? 67.884 112.667 68.586 1.00 131.76 158 GLN D O 1
ATOM 8081 N N . ARG D 2 159 ? 67.188 110.706 67.736 1.00 110.67 159 ARG D N 1
ATOM 8082 C CA . ARG D 2 159 ? 66.030 111.293 67.076 1.00 117.40 159 ARG D CA 1
ATOM 8083 C C . ARG D 2 159 ? 64.807 111.361 67.983 1.00 120.79 159 ARG D C 1
ATOM 8084 O O . ARG D 2 159 ? 63.782 111.922 67.577 1.00 122.30 159 ARG D O 1
ATOM 8092 N N . ALA D 2 160 ? 64.890 110.802 69.188 1.00 125.39 160 ALA D N 1
ATOM 8093 C CA . ALA D 2 160 ? 63.781 110.810 70.133 1.00 132.78 160 ALA D CA 1
ATOM 8094 C C . ALA D 2 160 ? 63.630 112.172 70.797 1.00 142.37 160 ALA D C 1
ATOM 8095 O O . ALA D 2 160 ? 64.618 112.814 71.163 1.00 149.78 160 ALA D O 1
ATOM 8097 N N . HIS D 2 161 ? 62.381 112.614 70.942 1.00 144.13 161 HIS D N 1
ATOM 8098 C CA . HIS D 2 161 ? 62.075 113.900 71.553 1.00 146.07 161 HIS D CA 1
ATOM 8099 C C . HIS D 2 161 ? 61.682 113.794 73.023 1.00 144.22 161 HIS D C 1
ATOM 8100 O O . HIS D 2 161 ? 61.184 114.773 73.587 1.00 148.99 161 HIS D O 1
ATOM 8107 N N . ASP D 2 162 ? 61.882 112.642 73.658 1.00 146.59 162 ASP D N 1
ATOM 8108 C CA . ASP D 2 162 ? 61.556 112.488 75.069 1.00 153.36 162 ASP D CA 1
ATOM 8109 C C . ASP D 2 162 ? 62.705 111.831 75.817 1.00 148.68 162 ASP D C 1
ATOM 8110 O O . ASP D 2 162 ? 63.291 110.855 75.338 1.00 145.64 162 ASP D O 1
ATOM 8115 N N . VAL D 2 163 ? 63.024 112.373 76.996 1.00 150.73 163 VAL D N 1
ATOM 8116 C CA . VAL D 2 163 ? 64.038 111.745 77.837 1.00 159.43 163 VAL D CA 1
ATOM 8117 C C . VAL D 2 163 ? 63.561 110.382 78.321 1.00 160.02 163 VAL D C 1
ATOM 8118 O O . VAL D 2 163 ? 64.366 109.454 78.471 1.00 154.06 163 VAL D O 1
ATOM 8122 N N . LYS D 2 164 ? 62.252 110.225 78.554 1.00 154.17 164 LYS D N 1
ATOM 8123 C CA . LYS D 2 164 ? 61.734 108.916 78.942 1.00 152.72 164 LYS D CA 1
ATOM 8124 C C . LYS D 2 164 ? 62.036 107.877 77.872 1.00 144.92 164 LYS D C 1
ATOM 8125 O O . LYS D 2 164 ? 62.240 106.701 78.188 1.00 145.73 164 LYS D O 1
ATOM 8131 N N . VAL D 2 165 ? 62.052 108.286 76.602 1.00 135.07 165 VAL D N 1
ATOM 8132 C CA . VAL D 2 165 ? 62.509 107.381 75.556 1.00 119.29 165 VAL D CA 1
ATOM 8133 C C . VAL D 2 165 ? 64.015 107.199 75.671 1.00 114.32 165 VAL D C 1
ATOM 8134 O O . VAL D 2 165 ? 64.545 106.100 75.465 1.00 108.36 165 VAL D O 1
ATOM 8138 N N . LYS D 2 166 ? 64.726 108.280 76.003 1.00 127.72 166 LYS D N 1
ATOM 8139 C CA . LYS D 2 166 ? 66.178 108.231 76.114 1.00 122.80 166 LYS D CA 1
ATOM 8140 C C . LYS D 2 166 ? 66.632 107.404 77.313 1.00 126.43 166 LYS D C 1
ATOM 8141 O O . LYS D 2 166 ? 67.693 106.772 77.256 1.00 122.87 166 LYS D O 1
ATOM 8147 N N . ASP D 2 167 ? 65.859 107.391 78.403 1.00 137.27 167 ASP D N 1
ATOM 8148 C CA . ASP D 2 167 ? 66.260 106.657 79.598 1.00 138.05 167 ASP D CA 1
ATOM 8149 C C . ASP D 2 167 ? 65.791 105.209 79.583 1.00 125.52 167 ASP D C 1
ATOM 8150 O O . ASP D 2 167 ? 65.859 104.538 80.618 1.00 124.94 167 ASP D O 1
ATOM 8155 N N . ILE D 2 168 ? 65.315 104.717 78.445 1.00 105.94 168 ILE D N 1
ATOM 8156 C CA . ILE D 2 168 ? 65.052 103.292 78.300 1.00 94.02 168 ILE D CA 1
ATOM 8157 C C . ILE D 2 168 ? 66.364 102.619 77.938 1.00 93.83 168 ILE D C 1
ATOM 8158 O O . ILE D 2 168 ? 67.058 103.046 77.008 1.00 97.38 168 ILE D O 1
ATOM 8163 N N . CYS D 2 169 ? 66.713 101.569 78.669 1.00 87.43 169 CYS D N 1
ATOM 8164 C CA . CYS D 2 169 ? 67.886 100.770 78.336 1.00 95.62 169 CYS D CA 1
ATOM 8165 C C . CYS D 2 169 ? 67.356 99.600 77.519 1.00 85.39 169 CYS D C 1
ATOM 8166 O O . CYS D 2 169 ? 66.948 98.571 78.058 1.00 79.46 169 CYS D O 1
ATOM 8169 N N . PHE D 2 170 ? 67.361 99.777 76.196 1.00 80.12 170 PHE D N 1
ATOM 8170 C CA . PHE D 2 170 ? 66.747 98.796 75.310 1.00 66.56 170 PHE D CA 1
ATOM 8171 C C . PHE D 2 170 ? 67.458 97.451 75.394 1.00 77.88 170 PHE D C 1
ATOM 8172 O O . PHE D 2 170 ? 66.809 96.399 75.378 1.00 81.12 170 PHE D O 1
ATOM 8180 N N . THR D 2 171 ? 68.793 97.461 75.472 1.00 87.92 171 THR D N 1
ATOM 8181 C CA . THR D 2 171 ? 69.529 96.202 75.520 1.00 78.11 171 THR D CA 1
ATOM 8182 C C . THR D 2 171 ? 69.194 95.409 76.778 1.00 78.05 171 THR D C 1
ATOM 8183 O O . THR D 2 171 ? 69.270 94.175 76.771 1.00 80.53 171 THR D O 1
ATOM 8187 N N . ASP D 2 172 ? 68.823 96.094 77.864 1.00 82.45 172 ASP D N 1
ATOM 8188 C CA . ASP D 2 172 ? 68.500 95.404 79.108 1.00 81.51 172 ASP D CA 1
ATOM 8189 C C . ASP D 2 172 ? 67.164 94.677 79.048 1.00 87.87 172 ASP D C 1
ATOM 8190 O O . ASP D 2 172 ? 66.904 93.822 79.901 1.00 95.81 172 ASP D O 1
ATOM 8195 N N . ASN D 2 173 ? 66.311 94.994 78.074 1.00 79.09 173 ASN D N 1
ATOM 8196 C CA . ASN D 2 173 ? 64.972 94.424 78.009 1.00 75.87 173 ASN D CA 1
ATOM 8197 C C . ASN D 2 173 ? 64.770 93.530 76.793 1.00 78.05 173 ASN D C 1
ATOM 8198 O O . ASN D 2 173 ? 63.632 93.158 76.492 1.00 81.38 173 ASN D O 1
ATOM 8203 N N . ILE D 2 174 ? 65.839 93.167 76.095 1.00 78.59 174 ILE D N 1
ATOM 8204 C CA . ILE D 2 174 ? 65.767 92.258 74.958 1.00 68.70 174 ILE D CA 1
ATOM 8205 C C . ILE D 2 174 ? 66.493 90.981 75.352 1.00 62.10 174 ILE D C 1
ATOM 8206 O O . ILE D 2 174 ? 67.717 90.977 75.528 1.00 62.94 174 ILE D O 1
ATOM 8211 N N . PHE D 2 175 ? 65.741 89.895 75.490 1.00 68.46 175 PHE D N 1
ATOM 8212 C CA . PHE D 2 175 ? 66.263 88.635 76.003 1.00 70.62 175 PHE D CA 1
ATOM 8213 C C . PHE D 2 175 ? 66.506 87.722 74.810 1.00 65.66 175 PHE D C 1
ATOM 8214 O O . PHE D 2 175 ? 65.560 87.278 74.154 1.00 75.20 175 PHE D O 1
ATOM 8222 N N . ILE D 2 176 ? 67.775 87.438 74.542 1.00 67.93 176 ILE D N 1
ATOM 8223 C CA . ILE D 2 176 ? 68.186 86.666 73.377 1.00 66.73 176 ILE D CA 1
ATOM 8224 C C . ILE D 2 176 ? 68.363 85.212 73.784 1.00 62.52 176 ILE D C 1
ATOM 8225 O O . ILE D 2 176 ? 69.092 84.908 74.736 1.00 78.40 176 ILE D O 1
ATOM 8230 N N . GLU D 2 177 ? 67.697 84.317 73.067 1.00 71.83 177 GLU D N 1
ATOM 8231 C CA . GLU D 2 177 ? 67.867 82.885 73.234 1.00 74.46 177 GLU D CA 1
ATOM 8232 C C . GLU D 2 177 ? 68.452 82.305 71.954 1.00 76.83 177 GLU D C 1
ATOM 8233 O O . GLU D 2 177 ? 68.540 82.975 70.922 1.00 76.00 177 GLU D O 1
ATOM 8239 N N . HIS D 2 178 ? 68.866 81.043 72.029 1.00 90.12 178 HIS D N 1
ATOM 8240 C CA . HIS D 2 178 ? 69.374 80.343 70.858 1.00 95.42 178 HIS D CA 1
ATOM 8241 C C . HIS D 2 178 ? 68.832 78.924 70.864 1.00 99.45 178 HIS D C 1
ATOM 8242 O O . HIS D 2 178 ? 68.922 78.226 71.878 1.00 108.45 178 HIS D O 1
ATOM 8249 N N . ALA D 2 179 ? 68.265 78.506 69.736 1.00 95.84 179 ALA D N 1
ATOM 8250 C CA . ALA D 2 179 ? 67.699 77.173 69.585 1.00 95.45 179 ALA D CA 1
ATOM 8251 C C . ALA D 2 179 ? 68.461 76.440 68.493 1.00 100.16 179 ALA D C 1
ATOM 8252 O O . ALA D 2 179 ? 68.445 76.859 67.330 1.00 93.55 179 ALA D O 1
ATOM 8254 N N . ALA D 2 180 ? 69.126 75.349 68.868 1.00 113.59 180 ALA D N 1
ATOM 8255 C CA . ALA D 2 180 ? 69.951 74.605 67.926 1.00 112.74 180 ALA D CA 1
ATOM 8256 C C . ALA D 2 180 ? 69.147 73.600 67.117 1.00 109.77 180 ALA D C 1
ATOM 8257 O O . ALA D 2 180 ? 69.453 73.377 65.941 1.00 112.37 180 ALA D O 1
ATOM 8259 N N . GLU D 2 181 ? 68.126 72.994 67.715 1.00 110.36 181 GLU D N 1
ATOM 8260 C CA . GLU D 2 181 ? 67.305 72.003 67.041 1.00 117.33 181 GLU D CA 1
ATOM 8261 C C . GLU D 2 181 ? 65.833 72.283 67.314 1.00 107.08 181 GLU D C 1
ATOM 8262 O O . GLU D 2 181 ? 65.476 73.105 68.161 1.00 102.94 181 GLU D O 1
ATOM 8268 N N . LEU D 2 182 ? 64.977 71.582 66.566 1.00 103.26 182 LEU D N 1
ATOM 8269 C CA . LEU D 2 182 ? 63.538 71.812 66.662 1.00 101.89 182 LEU D CA 1
ATOM 8270 C C . LEU D 2 182 ? 63.004 71.451 68.042 1.00 101.75 182 LEU D C 1
ATOM 8271 O O . LEU D 2 182 ? 62.107 72.125 68.563 1.00 95.91 182 LEU D O 1
ATOM 8276 N N . ASP D 2 183 ? 63.533 70.384 68.647 1.00 101.49 183 ASP D N 1
ATOM 8277 C CA . ASP D 2 183 ? 63.089 70.005 69.984 1.00 106.38 183 ASP D CA 1
ATOM 8278 C C . ASP D 2 183 ? 63.483 71.059 71.011 1.00 105.04 183 ASP D C 1
ATOM 8279 O O . ASP D 2 183 ? 62.712 71.355 71.932 1.00 101.70 183 ASP D O 1
ATOM 8284 N N . ASP D 2 184 ? 64.683 71.630 70.875 1.00 106.30 184 ASP D N 1
ATOM 8285 C CA . ASP D 2 184 ? 65.090 72.716 71.761 1.00 102.71 184 ASP D CA 1
ATOM 8286 C C . ASP D 2 184 ? 64.195 73.934 71.579 1.00 98.73 184 ASP D C 1
ATOM 8287 O O . ASP D 2 184 ? 63.823 74.592 72.558 1.00 92.20 184 ASP D O 1
ATOM 8292 N N . LEU D 2 185 ? 63.837 74.248 70.331 1.00 99.73 185 LEU D N 1
ATOM 8293 C CA . LEU D 2 185 ? 62.941 75.371 70.085 1.00 82.50 185 LEU D CA 1
ATOM 8294 C C . LEU D 2 185 ? 61.605 75.176 70.788 1.00 82.68 185 LEU D C 1
ATOM 8295 O O . LEU D 2 185 ? 61.061 76.121 71.369 1.00 73.92 185 LEU D O 1
ATOM 8300 N N . HIS D 2 186 ? 61.060 73.957 70.754 1.00 83.96 186 HIS D N 1
ATOM 8301 C CA . HIS D 2 186 ? 59.815 73.705 71.471 1.00 81.97 186 HIS D CA 1
ATOM 8302 C C . HIS D 2 186 ? 60.006 73.855 72.974 1.00 82.37 186 HIS D C 1
ATOM 8303 O O . HIS D 2 186 ? 59.135 74.397 73.664 1.00 85.05 186 HIS D O 1
ATOM 8310 N N . TYR D 2 187 ? 61.142 73.391 73.500 1.00 89.75 187 TYR D N 1
ATOM 8311 C CA . TYR D 2 187 ? 61.420 73.573 74.921 1.00 89.93 187 TYR D CA 1
ATOM 8312 C C . TYR D 2 187 ? 61.505 75.051 75.274 1.00 84.06 187 TYR D C 1
ATOM 8313 O O . TYR D 2 187 ? 60.906 75.503 76.257 1.00 88.13 187 TYR D O 1
ATOM 8322 N N . CYS D 2 188 ? 62.257 75.821 74.484 1.00 78.39 188 CYS D N 1
ATOM 8323 C CA . CYS D 2 188 ? 62.357 77.257 74.726 1.00 75.45 188 CYS D CA 1
ATOM 8324 C C . CYS D 2 188 ? 60.988 77.918 74.628 1.00 77.05 188 CYS D C 1
ATOM 8325 O O . CYS D 2 188 ? 60.640 78.773 75.451 1.00 76.00 188 CYS D O 1
ATOM 8328 N N . VAL D 2 189 ? 60.201 77.538 73.619 1.00 69.50 189 VAL D N 1
ATOM 8329 C CA . VAL D 2 189 ? 58.872 78.114 73.443 1.00 74.58 189 VAL D CA 1
ATOM 8330 C C . VAL D 2 189 ? 57.947 77.683 74.576 1.00 80.95 189 VAL D C 1
ATOM 8331 O O . VAL D 2 189 ? 57.162 78.486 75.094 1.00 70.88 189 VAL D O 1
ATOM 8335 N N . SER D 2 190 ? 58.032 76.416 74.988 1.00 85.05 190 SER D N 1
ATOM 8336 C CA . SER D 2 190 ? 57.083 75.881 75.959 1.00 80.53 190 SER D CA 1
ATOM 8337 C C . SER D 2 190 ? 57.469 76.184 77.402 1.00 77.85 190 SER D C 1
ATOM 8338 O O . SER D 2 190 ? 56.586 76.259 78.264 1.00 75.35 190 SER D O 1
ATOM 8341 N N . LYS D 2 191 ? 58.756 76.359 77.696 1.00 77.12 191 LYS D N 1
ATOM 8342 C CA . LYS D 2 191 ? 59.196 76.515 79.079 1.00 82.54 191 LYS D CA 1
ATOM 8343 C C . LYS D 2 191 ? 59.859 77.856 79.357 1.00 76.89 191 LYS D C 1
ATOM 8344 O O . LYS D 2 191 ? 59.542 78.495 80.367 1.00 80.31 191 LYS D O 1
ATOM 8350 N N . LYS D 2 192 ? 60.771 78.309 78.493 1.00 76.97 192 LYS D N 1
ATOM 8351 C CA . LYS D 2 192 ? 61.480 79.560 78.758 1.00 69.97 192 LYS D CA 1
ATOM 8352 C C . LYS D 2 192 ? 60.582 80.772 78.539 1.00 77.34 192 LYS D C 1
ATOM 8353 O O . LYS D 2 192 ? 60.503 81.660 79.396 1.00 71.47 192 LYS D O 1
ATOM 8359 N N . VAL D 2 193 ? 59.910 80.831 77.387 1.00 65.94 193 VAL D N 1
ATOM 8360 C CA . VAL D 2 193 ? 59.151 82.032 77.031 1.00 68.88 193 VAL D CA 1
ATOM 8361 C C . VAL D 2 193 ? 58.082 82.386 78.060 1.00 68.71 193 VAL D C 1
ATOM 8362 O O . VAL D 2 193 ? 58.006 83.561 78.455 1.00 72.25 193 VAL D O 1
ATOM 8366 N N . PRO D 2 194 ? 57.241 81.456 78.535 1.00 66.38 194 PRO D N 1
ATOM 8367 C CA . PRO D 2 194 ? 56.221 81.857 79.521 1.00 64.01 194 PRO D CA 1
ATOM 8368 C C . PRO D 2 194 ? 56.799 82.409 80.814 1.00 75.31 194 PRO D C 1
ATOM 8369 O O . PRO D 2 194 ? 56.169 83.270 81.440 1.00 69.75 194 PRO D O 1
ATOM 8373 N N . VAL D 2 195 ? 57.975 81.938 81.238 1.00 75.06 195 VAL D N 1
ATOM 8374 C CA . VAL D 2 195 ? 58.630 82.524 82.406 1.00 80.08 195 VAL D CA 1
ATOM 8375 C C . VAL D 2 195 ? 58.961 83.988 82.143 1.00 74.73 195 VAL D C 1
ATOM 8376 O O . VAL D 2 195 ? 58.713 84.863 82.981 1.00 76.14 195 VAL D O 1
ATOM 8380 N N . LEU D 2 196 ? 59.535 84.271 80.973 1.00 68.60 196 LEU D N 1
ATOM 8381 C CA . LEU D 2 196 ? 59.854 85.647 80.603 1.00 73.93 196 LEU D CA 1
ATOM 8382 C C . LEU D 2 196 ? 58.596 86.494 80.429 1.00 74.58 196 LEU D C 1
ATOM 8383 O O . LEU D 2 196 ? 58.591 87.681 80.776 1.00 69.77 196 LEU D O 1
ATOM 8388 N N . LEU D 2 197 ? 57.524 85.909 79.887 1.00 71.54 197 LEU D N 1
ATOM 8389 C CA . LEU D 2 197 ? 56.303 86.678 79.653 1.00 75.41 197 LEU D CA 1
ATOM 8390 C C . LEU D 2 197 ? 55.623 87.105 80.948 1.00 84.65 197 LEU D C 1
ATOM 8391 O O . LEU D 2 197 ? 55.027 88.187 81.000 1.00 82.59 197 LEU D O 1
ATOM 8396 N N . ALA D 2 198 ? 55.688 86.284 81.994 1.00 85.74 198 ALA D N 1
ATOM 8397 C CA . ALA D 2 198 ? 54.989 86.606 83.232 1.00 89.83 198 ALA D CA 1
ATOM 8398 C C . ALA D 2 198 ? 55.844 87.406 84.209 1.00 90.68 198 ALA D C 1
ATOM 8399 O O . ALA D 2 198 ? 55.354 88.367 84.813 1.00 92.99 198 ALA D O 1
ATOM 8401 N N . GLN D 2 199 ? 57.115 87.037 84.371 1.00 97.97 199 GLN D N 1
ATOM 8402 C CA . GLN D 2 199 ? 57.942 87.574 85.444 1.00 104.23 199 GLN D CA 1
ATOM 8403 C C . GLN D 2 199 ? 58.875 88.699 85.009 1.00 102.89 199 GLN D C 1
ATOM 8404 O O . GLN D 2 199 ? 59.303 89.485 85.862 1.00 107.35 199 GLN D O 1
ATOM 8410 N N . ARG D 2 200 ? 59.204 88.802 83.721 1.00 94.44 200 ARG D N 1
ATOM 8411 C CA . ARG D 2 200 ? 60.110 89.838 83.236 1.00 95.92 200 ARG D CA 1
ATOM 8412 C C . ARG D 2 200 ? 59.416 90.842 82.321 1.00 88.42 200 ARG D C 1
ATOM 8413 O O . ARG D 2 200 ? 60.093 91.642 81.667 1.00 80.09 200 ARG D O 1
ATOM 8421 N N . HIS D 2 201 ? 58.082 90.817 82.269 1.00 93.32 201 HIS D N 1
ATOM 8422 C CA . HIS D 2 201 ? 57.276 91.806 81.544 1.00 91.34 201 HIS D CA 1
ATOM 8423 C C . HIS D 2 201 ? 57.692 91.923 80.076 1.00 79.80 201 HIS D C 1
ATOM 8424 O O . HIS D 2 201 ? 57.841 93.020 79.533 1.00 78.41 201 HIS D O 1
ATOM 8431 N N . VAL D 2 202 ? 57.886 90.776 79.426 1.00 72.58 202 VAL D N 1
ATOM 8432 C CA . VAL D 2 202 ? 58.120 90.729 77.985 1.00 70.72 202 VAL D CA 1
ATOM 8433 C C . VAL D 2 202 ? 56.800 90.906 77.243 1.00 73.97 202 VAL D C 1
ATOM 8434 O O . VAL D 2 202 ? 55.777 90.319 77.616 1.00 63.68 202 VAL D O 1
ATOM 8438 N N . LYS D 2 203 ? 56.816 91.719 76.183 1.00 67.20 203 LYS D N 1
ATOM 8439 C CA . LYS D 2 203 ? 55.609 92.020 75.419 1.00 66.48 203 LYS D CA 1
ATOM 8440 C C . LYS D 2 203 ? 55.734 91.649 73.943 1.00 61.87 203 LYS D C 1
ATOM 8441 O O . LYS D 2 203 ? 54.940 92.124 73.126 1.00 63.13 203 LYS D O 1
ATOM 8447 N N . LEU D 2 204 ? 56.702 90.806 73.577 1.00 54.20 204 LEU D N 1
ATOM 8448 C CA . LEU D 2 204 ? 56.887 90.441 72.175 1.00 49.26 204 LEU D CA 1
ATOM 8449 C C . LEU D 2 204 ? 57.714 89.169 72.072 1.00 58.44 204 LEU D C 1
ATOM 8450 O O . LEU D 2 204 ? 58.741 89.040 72.746 1.00 60.33 204 LEU D O 1
ATOM 8455 N N . ILE D 2 205 ? 57.269 88.238 71.228 1.00 50.92 205 ILE D N 1
ATOM 8456 C CA . ILE D 2 205 ? 57.968 86.981 70.987 1.00 53.95 205 ILE D CA 1
ATOM 8457 C C . ILE D 2 205 ? 58.389 86.945 69.526 1.00 45.02 205 ILE D C 1
ATOM 8458 O O . ILE D 2 205 ? 57.551 87.103 68.631 1.00 47.49 205 ILE D O 1
ATOM 8463 N N . ILE D 2 206 ? 59.679 86.733 69.284 1.00 47.10 206 ILE D N 1
ATOM 8464 C CA . ILE D 2 206 ? 60.221 86.641 67.934 1.00 49.03 206 ILE D CA 1
ATOM 8465 C C . ILE D 2 206 ? 60.994 85.339 67.803 1.00 49.84 206 ILE D C 1
ATOM 8466 O O . ILE D 2 206 ? 61.808 85.004 68.670 1.00 52.02 206 ILE D O 1
ATOM 8471 N N . ILE D 2 207 ? 60.742 84.611 66.719 1.00 52.35 207 ILE D N 1
ATOM 8472 C CA . ILE D 2 207 ? 61.452 83.378 66.403 1.00 54.38 207 ILE D CA 1
ATOM 8473 C C . ILE D 2 207 ? 62.071 83.545 65.024 1.00 53.21 207 ILE D C 1
ATOM 8474 O O . ILE D 2 207 ? 61.364 83.834 64.050 1.00 59.08 207 ILE D O 1
ATOM 8479 N N . ASP D 2 208 ? 63.389 83.359 64.943 1.00 61.28 208 ASP D N 1
ATOM 8480 C CA . ASP D 2 208 ? 64.143 83.637 63.722 1.00 58.11 208 ASP D CA 1
ATOM 8481 C C . ASP D 2 208 ? 65.303 82.646 63.680 1.00 65.32 208 ASP D C 1
ATOM 8482 O O . ASP D 2 208 ? 66.307 82.839 64.371 1.00 68.78 208 ASP D O 1
ATOM 8487 N N . SER D 2 209 ? 65.162 81.597 62.874 1.00 74.09 209 SER D N 1
ATOM 8488 C CA . SER D 2 209 ? 64.022 81.345 62.000 1.00 61.93 209 SER D CA 1
ATOM 8489 C C . SER D 2 209 ? 63.458 79.943 62.207 1.00 69.58 209 SER D C 1
ATOM 8490 O O . SER D 2 209 ? 64.205 78.973 62.326 1.00 73.92 209 SER D O 1
ATOM 8493 N N . ILE D 2 210 ? 62.127 79.849 62.250 1.00 80.05 210 ILE D N 1
ATOM 8494 C CA . ILE D 2 210 ? 61.470 78.556 62.420 1.00 78.03 210 ILE D CA 1
ATOM 8495 C C . ILE D 2 210 ? 61.746 77.651 61.228 1.00 80.41 210 ILE D C 1
ATOM 8496 O O . ILE D 2 210 ? 61.830 76.424 61.372 1.00 92.49 210 ILE D O 1
ATOM 8501 N N . ALA D 2 211 ? 61.912 78.232 60.039 1.00 74.32 211 ALA D N 1
ATOM 8502 C CA . ALA D 2 211 ? 62.193 77.428 58.857 1.00 82.08 211 ALA D CA 1
ATOM 8503 C C . ALA D 2 211 ? 63.588 76.823 58.899 1.00 93.08 211 ALA D C 1
ATOM 8504 O O . ALA D 2 211 ? 63.816 75.761 58.309 1.00 105.05 211 ALA D O 1
ATOM 8506 N N . ALA D 2 212 ? 64.527 77.482 59.583 1.00 96.00 212 ALA D N 1
ATOM 8507 C CA . ALA D 2 212 ? 65.921 77.049 59.550 1.00 93.42 212 ALA D CA 1
ATOM 8508 C C . ALA D 2 212 ? 66.081 75.644 60.115 1.00 98.33 212 ALA D C 1
ATOM 8509 O O . ALA D 2 212 ? 66.774 74.806 59.528 1.00 114.30 212 ALA D O 1
ATOM 8511 N N . LEU D 2 213 ? 65.451 75.366 61.259 1.00 93.46 213 LEU D N 1
ATOM 8512 C CA . LEU D 2 213 ? 65.538 74.026 61.836 1.00 99.32 213 LEU D CA 1
ATOM 8513 C C . LEU D 2 213 ? 64.833 73.004 60.955 1.00 111.99 213 LEU D C 1
ATOM 8514 O O . LEU D 2 213 ? 65.356 71.910 60.714 1.00 121.04 213 LEU D O 1
ATOM 8519 N N . PHE D 2 214 ? 63.638 73.346 60.471 1.00 111.89 214 PHE D N 1
ATOM 8520 C CA . PHE D 2 214 ? 62.852 72.412 59.672 1.00 119.52 214 PHE D CA 1
ATOM 8521 C C . PHE D 2 214 ? 63.557 72.071 58.366 1.00 131.85 214 PHE D C 1
ATOM 8522 O O . PHE D 2 214 ? 63.779 70.896 58.053 1.00 146.15 214 PHE D O 1
ATOM 8530 N N . ARG D 2 215 ? 63.916 73.088 57.593 1.00 142.78 215 ARG D N 1
ATOM 8531 C CA . ARG D 2 215 ? 64.489 72.897 56.261 1.00 155.22 215 ARG D CA 1
ATOM 8532 C C . ARG D 2 215 ? 66.008 72.749 56.317 1.00 162.72 215 ARG D C 1
ATOM 8533 O O . ARG D 2 215 ? 66.737 73.426 55.593 1.00 165.74 215 ARG D O 1
ATOM 8541 N N . CYS D 2 216 ? 66.506 71.844 57.171 1.00 157.68 216 CYS D N 1
ATOM 8542 C CA . CYS D 2 216 ? 67.947 71.698 57.410 1.00 163.82 216 CYS D CA 1
ATOM 8543 C C . CYS D 2 216 ? 68.380 70.232 57.255 1.00 171.49 216 CYS D C 1
ATOM 8544 O O . CYS D 2 216 ? 68.791 69.593 58.225 1.00 173.25 216 CYS D O 1
ATOM 8547 N N . GLU D 2 217 ? 68.290 69.693 56.039 1.00 176.66 217 GLU D N 1
ATOM 8548 C CA . GLU D 2 217 ? 67.658 70.228 54.839 1.00 180.60 217 GLU D CA 1
ATOM 8549 C C . GLU D 2 217 ? 66.633 69.206 54.360 1.00 183.08 217 GLU D C 1
ATOM 8550 O O . GLU D 2 217 ? 66.991 68.103 53.942 1.00 184.76 217 GLU D O 1
ATOM 8556 N N . HIS D 2 218 ? 65.354 69.582 54.435 1.00 181.13 218 HIS D N 1
ATOM 8557 C CA . HIS D 2 218 ? 64.245 68.652 54.211 1.00 184.15 218 HIS D CA 1
ATOM 8558 C C . HIS D 2 218 ? 64.412 67.420 55.099 1.00 188.47 218 HIS D C 1
ATOM 8559 O O . HIS D 2 218 ? 64.156 66.285 54.691 1.00 190.34 218 HIS D O 1
ATOM 8566 N N . ASP D 2 219 ? 64.835 67.665 56.336 1.00 184.97 219 ASP D N 1
ATOM 8567 C CA . ASP D 2 219 ? 65.368 66.648 57.234 1.00 179.35 219 ASP D CA 1
ATOM 8568 C C . ASP D 2 219 ? 65.314 67.228 58.649 1.00 172.34 219 ASP D C 1
ATOM 8569 O O . ASP D 2 219 ? 64.915 68.381 58.835 1.00 164.04 219 ASP D O 1
ATOM 8574 N N . SER D 2 220 ? 65.710 66.442 59.658 1.00 171.71 220 SER D N 1
ATOM 8575 C CA . SER D 2 220 ? 66.330 65.119 59.745 1.00 168.62 220 SER D CA 1
ATOM 8576 C C . SER D 2 220 ? 65.593 64.145 60.658 1.00 166.27 220 SER D C 1
ATOM 8577 O O . SER D 2 220 ? 66.137 63.100 61.015 1.00 168.34 220 SER D O 1
ATOM 8580 N N . GLN D 2 221 ? 64.353 64.480 61.043 1.00 160.41 221 GLN D N 1
ATOM 8581 C CA . GLN D 2 221 ? 63.539 63.590 61.866 1.00 154.26 221 GLN D CA 1
ATOM 8582 C C . GLN D 2 221 ? 62.069 63.710 61.449 1.00 145.32 221 GLN D C 1
ATOM 8583 O O . GLN D 2 221 ? 61.225 64.255 62.158 1.00 148.71 221 GLN D O 1
ATOM 8589 N N . SER D 2 222 ? 61.767 63.187 60.265 1.00 140.71 222 SER D N 1
ATOM 8590 C CA . SER D 2 222 ? 60.396 62.955 59.830 1.00 130.64 222 SER D CA 1
ATOM 8591 C C . SER D 2 222 ? 59.946 61.628 60.460 1.00 137.08 222 SER D C 1
ATOM 8592 O O . SER D 2 222 ? 60.656 61.071 61.302 1.00 138.86 222 SER D O 1
ATOM 8595 N N . LEU D 2 223 ? 58.784 61.074 60.097 1.00 138.85 223 LEU D N 1
ATOM 8596 C CA . LEU D 2 223 ? 57.721 61.301 59.115 1.00 145.37 223 LEU D CA 1
ATOM 8597 C C . LEU D 2 223 ? 56.881 62.525 59.449 1.00 149.43 223 LEU D C 1
ATOM 8598 O O . LEU D 2 223 ? 56.749 63.443 58.639 1.00 132.10 223 LEU D O 1
ATOM 8603 N N . GLN D 2 224 ? 56.301 62.525 60.648 1.00 173.28 224 GLN D N 1
ATOM 8604 C CA . GLN D 2 224 ? 55.415 63.595 61.070 1.00 156.66 224 GLN D CA 1
ATOM 8605 C C . GLN D 2 224 ? 55.952 64.413 62.235 1.00 158.88 224 GLN D C 1
ATOM 8606 O O . GLN D 2 224 ? 55.406 65.488 62.507 1.00 152.60 224 GLN D O 1
ATOM 8612 N N . GLU D 2 225 ? 57.001 63.948 62.926 1.00 146.36 225 GLU D N 1
ATOM 8613 C CA . GLU D 2 225 ? 57.590 64.736 64.007 1.00 138.36 225 GLU D CA 1
ATOM 8614 C C . GLU D 2 225 ? 57.946 66.138 63.531 1.00 125.64 225 GLU D C 1
ATOM 8615 O O . GLU D 2 225 ? 57.824 67.110 64.285 1.00 120.79 225 GLU D O 1
ATOM 8621 N N . ARG D 2 226 ? 58.390 66.257 62.279 1.00 122.45 226 ARG D N 1
ATOM 8622 C CA . ARG D 2 226 ? 58.574 67.572 61.676 1.00 119.78 226 ARG D CA 1
ATOM 8623 C C . ARG D 2 226 ? 57.261 68.344 61.645 1.00 113.82 226 ARG D C 1
ATOM 8624 O O . ARG D 2 226 ? 57.173 69.464 62.159 1.00 108.30 226 ARG D O 1
ATOM 8632 N N . ALA D 2 227 ? 56.223 67.748 61.055 1.00 119.26 227 ALA D N 1
ATOM 8633 C CA . ALA D 2 227 ? 54.944 68.437 60.922 1.00 121.26 227 ALA D CA 1
ATOM 8634 C C . ALA D 2 227 ? 54.294 68.695 62.272 1.00 114.28 227 ALA D C 1
ATOM 8635 O O . ALA D 2 227 ? 53.562 69.679 62.433 1.00 112.66 227 ALA D O 1
ATOM 8637 N N . ARG D 2 228 ? 54.552 67.838 63.253 1.00 113.54 228 ARG D N 1
ATOM 8638 C CA . ARG D 2 228 ? 53.801 67.895 64.498 1.00 112.28 228 ARG D CA 1
ATOM 8639 C C . ARG D 2 228 ? 54.511 68.696 65.579 1.00 101.21 228 ARG D C 1
ATOM 8640 O O . ARG D 2 228 ? 53.843 69.278 66.441 1.00 93.59 228 ARG D O 1
ATOM 8648 N N . LEU D 2 229 ? 55.844 68.754 65.552 1.00 98.64 229 LEU D N 1
ATOM 8649 C CA . LEU D 2 229 ? 56.533 69.786 66.317 1.00 84.43 229 LEU D CA 1
ATOM 8650 C C . LEU D 2 229 ? 56.152 71.169 65.805 1.00 87.83 229 LEU D C 1
ATOM 8651 O O . LEU D 2 229 ? 56.040 72.120 66.586 1.00 84.15 229 LEU D O 1
ATOM 8656 N N . MET D 2 230 ? 55.941 71.294 64.493 1.00 91.89 230 MET D N 1
ATOM 8657 C CA . MET D 2 230 ? 55.436 72.542 63.928 1.00 91.83 230 MET D CA 1
ATOM 8658 C C . MET D 2 230 ? 54.099 72.918 64.553 1.00 80.51 230 MET D C 1
ATOM 8659 O O . MET D 2 230 ? 53.926 74.030 65.064 1.00 75.72 230 MET D O 1
ATOM 8664 N N . GLN D 2 231 ? 53.129 72.000 64.501 1.00 83.97 231 GLN D N 1
ATOM 8665 C CA . GLN D 2 231 ? 51.828 72.258 65.110 1.00 71.47 231 GLN D CA 1
ATOM 8666 C C . GLN D 2 231 ? 51.966 72.569 66.596 1.00 72.41 231 GLN D C 1
ATOM 8667 O O . GLN D 2 231 ? 51.296 73.471 67.110 1.00 73.37 231 GLN D O 1
ATOM 8673 N N . LEU D 2 232 ? 52.835 71.839 67.302 1.00 72.39 232 LEU D N 1
ATOM 8674 C CA . LEU D 2 232 ? 52.985 72.065 68.737 1.00 69.63 232 LEU D CA 1
ATOM 8675 C C . LEU D 2 232 ? 53.603 73.428 69.026 1.00 67.49 232 LEU D C 1
ATOM 8676 O O . LEU D 2 232 ? 53.146 74.142 69.924 1.00 68.68 232 LEU D O 1
ATOM 8681 N N . ILE D 2 233 ? 54.647 73.805 68.283 1.00 72.36 233 ILE D N 1
ATOM 8682 C CA . ILE D 2 233 ? 55.282 75.100 68.510 1.00 67.31 233 ILE D CA 1
ATOM 8683 C C . ILE D 2 233 ? 54.338 76.233 68.124 1.00 62.05 233 ILE D C 1
ATOM 8684 O O . ILE D 2 233 ? 54.212 77.228 68.848 1.00 56.72 233 ILE D O 1
ATOM 8689 N N . ALA D 2 234 ? 53.658 76.099 66.982 1.00 66.59 234 ALA D N 1
ATOM 8690 C CA . ALA D 2 234 ? 52.734 77.141 66.539 1.00 53.93 234 ALA D CA 1
ATOM 8691 C C . ALA D 2 234 ? 51.555 77.278 67.493 1.00 52.10 234 ALA D C 1
ATOM 8692 O O . ALA D 2 234 ? 51.132 78.396 67.810 1.00 55.22 234 ALA D O 1
ATOM 8694 N N . SER D 2 235 ? 51.004 76.151 67.954 1.00 60.88 235 SER D N 1
ATOM 8695 C CA . SER D 2 235 ? 49.891 76.204 68.897 1.00 60.78 235 SER D CA 1
ATOM 8696 C C . SER D 2 235 ? 50.313 76.855 70.208 1.00 60.99 235 SER D C 1
ATOM 8697 O O . SER D 2 235 ? 49.569 77.662 70.777 1.00 57.90 235 SER D O 1
ATOM 8700 N N . LYS D 2 236 ? 51.501 76.507 70.710 1.00 53.23 236 LYS D N 1
ATOM 8701 C CA . LYS D 2 236 ? 51.984 77.119 71.944 1.00 51.10 236 LYS D CA 1
ATOM 8702 C C . LYS D 2 236 ? 52.182 78.619 71.769 1.00 54.15 236 LYS D C 1
ATOM 8703 O O . LYS D 2 236 ? 51.891 79.402 72.680 1.00 65.72 236 LYS D O 1
ATOM 8709 N N . LEU D 2 237 ? 52.681 79.037 70.604 1.00 56.56 237 LEU D N 1
ATOM 8710 C CA . LEU D 2 237 ? 52.850 80.463 70.342 1.00 4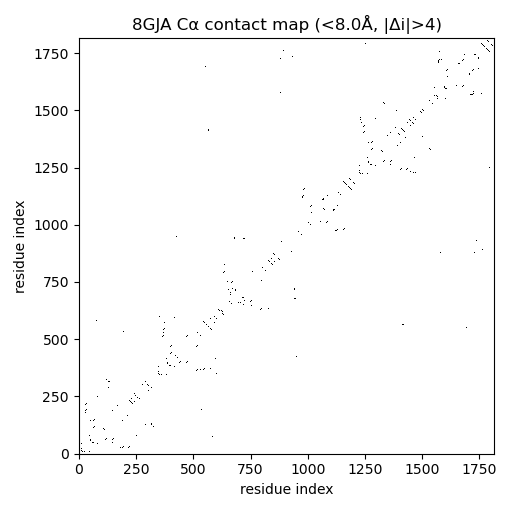9.84 237 LEU D CA 1
ATOM 8711 C C . LEU D 2 237 ? 51.511 81.189 70.354 1.00 56.62 237 LEU D C 1
ATOM 8712 O O . LEU D 2 237 ? 51.387 82.270 70.941 1.00 51.23 237 LEU D O 1
ATOM 8717 N N . LEU D 2 238 ? 50.497 80.611 69.702 1.00 51.24 238 LEU D N 1
ATOM 8718 C CA . LEU D 2 238 ? 49.177 81.232 69.679 1.00 52.42 238 LEU D CA 1
ATOM 8719 C C . LEU D 2 238 ? 48.575 81.330 71.076 1.00 58.65 238 LEU D C 1
ATOM 8720 O O . LEU D 2 238 ? 47.995 82.363 71.435 1.00 54.25 238 LEU D O 1
ATOM 8725 N N . GLN D 2 239 ? 48.694 80.268 71.878 1.00 59.09 239 GLN D N 1
ATOM 8726 C CA . GLN D 2 239 ? 48.137 80.310 73.228 1.00 66.84 239 GLN D CA 1
ATOM 8727 C C . GLN D 2 239 ? 48.855 81.348 74.085 1.00 66.22 239 GLN D C 1
ATOM 8728 O O . GLN D 2 239 ? 48.225 82.036 74.896 1.00 70.59 239 GLN D O 1
ATOM 8734 N N . LEU D 2 240 ? 50.175 81.480 73.917 1.00 54.94 240 LEU D N 1
ATOM 8735 C CA . LEU D 2 240 ? 50.913 82.502 74.654 1.00 62.38 240 LEU D CA 1
ATOM 8736 C C . LEU D 2 240 ? 50.535 83.902 74.186 1.00 59.51 240 LEU D C 1
ATOM 8737 O O . LEU D 2 240 ? 50.415 84.824 75.001 1.00 60.14 240 LEU D O 1
ATOM 8742 N N . ALA D 2 241 ? 50.360 84.080 72.875 1.00 58.91 241 ALA D N 1
ATOM 8743 C CA . ALA D 2 241 ? 49.985 85.386 72.341 1.00 58.81 241 ALA D CA 1
ATOM 8744 C C . ALA D 2 241 ? 48.652 85.852 72.913 1.00 61.24 241 ALA D C 1
ATOM 8745 O O . ALA D 2 241 ? 48.510 87.009 73.327 1.00 52.64 241 ALA D O 1
ATOM 8747 N N . ASN D 2 242 ? 47.661 84.960 72.947 1.00 60.25 242 ASN D N 1
ATOM 8748 C CA . ASN D 2 242 ? 46.357 85.324 73.490 1.00 66.21 242 ASN D CA 1
ATOM 8749 C C . ASN D 2 242 ? 46.429 85.544 74.997 1.00 66.18 242 ASN D C 1
ATOM 8750 O O . ASN D 2 242 ? 45.889 86.528 75.516 1.00 67.43 242 ASN D O 1
ATOM 8755 N N . GLN D 2 243 ? 47.106 84.643 75.713 1.00 60.44 243 GLN D N 1
ATOM 8756 C CA . GLN D 2 243 ? 47.087 84.681 77.172 1.00 63.82 243 GLN D CA 1
ATOM 8757 C C . GLN D 2 243 ? 47.766 85.932 77.717 1.00 69.51 243 GLN D C 1
ATOM 8758 O O . GLN D 2 243 ? 47.276 86.541 78.676 1.00 72.98 243 GLN D O 1
ATOM 8764 N N . PHE D 2 244 ? 48.888 86.333 77.126 1.00 64.51 244 PHE D N 1
ATOM 8765 C CA . PHE D 2 244 ? 49.659 87.464 77.623 1.00 63.61 244 PHE D CA 1
ATOM 8766 C C . PHE D 2 244 ? 49.462 88.730 76.803 1.00 53.43 244 PHE D C 1
ATOM 8767 O O . PHE D 2 244 ? 50.107 89.742 77.093 1.00 56.34 244 PHE D O 1
ATOM 8775 N N . ASN D 2 245 ? 48.588 88.698 75.797 1.00 55.48 245 ASN D N 1
ATOM 8776 C CA . ASN D 2 245 ? 48.304 89.850 74.943 1.00 54.68 245 ASN D CA 1
ATOM 8777 C C . ASN D 2 245 ? 49.592 90.398 74.327 1.00 57.81 245 ASN D C 1
ATOM 8778 O O . ASN D 2 245 ? 49.950 91.566 74.486 1.00 52.20 245 ASN D O 1
ATOM 8783 N N . VAL D 2 246 ? 50.296 89.518 73.620 1.00 49.52 246 VAL D N 1
ATOM 8784 C CA . VAL D 2 246 ? 51.568 89.869 72.994 1.00 51.06 246 VAL D CA 1
ATOM 8785 C C . VAL D 2 246 ? 51.576 89.380 71.550 1.00 53.76 246 VAL D C 1
ATOM 8786 O O . VAL D 2 246 ? 50.883 88.406 71.221 1.00 51.40 246 VAL D O 1
ATOM 8790 N N . PRO D 2 247 ? 52.325 90.023 70.658 1.00 56.13 247 PRO D N 1
ATOM 8791 C CA . PRO D 2 247 ? 52.491 89.480 69.306 1.00 48.23 247 PRO D CA 1
ATOM 8792 C C . PRO D 2 247 ? 53.542 88.383 69.271 1.00 47.17 247 PRO D C 1
ATOM 8793 O O . PRO D 2 247 ? 54.580 88.465 69.933 1.00 56.02 247 PRO D O 1
ATOM 8797 N N . ALA D 2 248 ? 53.260 87.343 68.493 1.00 47.34 248 ALA D N 1
ATOM 8798 C CA . ALA D 2 248 ? 54.227 86.296 68.193 1.00 44.20 248 ALA D CA 1
ATOM 8799 C C . ALA D 2 248 ? 54.608 86.423 66.726 1.00 48.56 248 ALA D C 1
ATOM 8800 O O . ALA D 2 248 ? 53.735 86.401 65.851 1.00 49.73 248 ALA D O 1
ATOM 8802 N N . ILE D 2 249 ? 55.902 86.564 66.458 1.00 42.79 249 ILE D N 1
ATOM 8803 C CA . ILE D 2 249 ? 56.400 86.831 65.114 1.00 43.78 249 ILE D CA 1
ATOM 8804 C C . ILE D 2 249 ? 57.410 85.755 64.748 1.00 42.59 249 ILE D C 1
ATOM 8805 O O . ILE D 2 249 ? 58.405 85.561 65.457 1.00 57.59 249 ILE D O 1
ATOM 8810 N N . CYS D 2 250 ? 57.152 85.059 63.645 1.00 47.24 250 CYS D N 1
ATOM 8811 C CA . CYS D 2 250 ? 58.033 84.021 63.128 1.00 49.02 250 CYS D CA 1
ATOM 8812 C C . CYS D 2 250 ? 58.640 84.465 61.805 1.00 48.47 250 CYS D C 1
ATOM 8813 O O . CYS D 2 250 ? 57.918 84.870 60.889 1.00 49.70 250 CYS D O 1
ATOM 8816 N N . VAL D 2 251 ? 59.954 84.388 61.713 1.00 58.54 251 VAL D N 1
ATOM 8817 C CA . VAL D 2 251 ? 60.668 84.649 60.470 1.00 54.42 251 VAL D CA 1
ATOM 8818 C C . VAL D 2 251 ? 60.785 83.345 59.699 1.00 58.44 251 VAL D C 1
ATOM 8819 O O . VAL D 2 251 ? 60.949 82.270 60.288 1.00 66.27 251 VAL D O 1
ATOM 8823 N N . ASN D 2 252 ? 60.689 83.434 58.377 1.00 58.70 252 ASN D N 1
ATOM 8824 C CA . ASN D 2 252 ? 60.649 82.255 57.531 1.00 64.83 252 ASN D CA 1
ATOM 8825 C C . ASN D 2 252 ? 61.384 82.580 56.243 1.00 70.64 252 ASN D C 1
ATOM 8826 O O . ASN D 2 252 ? 61.230 83.672 55.690 1.00 67.10 252 ASN D O 1
ATOM 8831 N N . GLN D 2 253 ? 62.200 81.640 55.781 1.00 90.39 253 GLN D N 1
ATOM 8832 C CA . GLN D 2 253 ? 62.838 81.781 54.482 1.00 85.61 253 GLN D CA 1
ATOM 8833 C C . GLN D 2 253 ? 61.863 81.409 53.375 1.00 82.70 253 GLN D C 1
ATOM 8834 O O . GLN D 2 253 ? 61.069 80.476 53.515 1.00 82.45 253 GLN D O 1
ATOM 8840 N N . VAL D 2 254 ? 61.918 82.148 52.276 1.00 88.75 254 VAL D N 1
ATOM 8841 C CA . VAL D 2 254 ? 61.111 81.798 51.118 1.00 78.95 254 VAL D CA 1
ATOM 8842 C C . VAL D 2 254 ? 61.841 80.744 50.290 1.00 93.75 254 VAL D C 1
ATOM 8843 O O . VAL D 2 254 ? 63.067 80.607 50.344 1.00 105.17 254 VAL D O 1
ATOM 8847 N N . SER D 2 255 ? 61.071 79.974 49.525 1.00 99.42 255 SER D N 1
ATOM 8848 C CA . SER D 2 255 ? 61.611 78.875 48.733 1.00 105.79 255 SER D CA 1
ATOM 8849 C C . SER D 2 255 ? 61.225 79.079 47.276 1.00 108.05 255 SER D C 1
ATOM 8850 O O . SER D 2 255 ? 60.035 79.152 46.953 1.00 110.53 255 SER D O 1
ATOM 8853 N N . ASP D 2 256 ? 62.227 79.164 46.404 1.00 120.20 256 ASP D N 1
ATOM 8854 C CA . ASP D 2 256 ? 61.984 79.449 44.997 1.00 127.30 256 ASP D CA 1
ATOM 8855 C C . ASP D 2 256 ? 61.224 78.307 44.329 1.00 126.31 256 ASP D C 1
ATOM 8856 O O . ASP D 2 256 ? 61.385 77.134 44.675 1.00 121.50 256 ASP D O 1
ATOM 8861 N N . VAL D 2 257 ? 60.390 78.670 43.354 1.00 131.64 257 VAL D N 1
ATOM 8862 C CA . VAL D 2 257 ? 59.466 77.749 42.704 1.00 130.01 257 VAL D CA 1
ATOM 8863 C C . VAL D 2 257 ? 59.401 78.098 41.220 1.00 132.24 257 VAL D C 1
ATOM 8864 O O . VAL D 2 257 ? 60.017 79.060 40.758 1.00 136.22 257 VAL D O 1
ATOM 8868 N N . VAL D 2 258 ? 58.654 77.287 40.470 1.00 136.65 258 VAL D N 1
ATOM 8869 C CA . VAL D 2 258 ? 58.427 77.522 39.046 1.00 139.50 258 VAL D CA 1
ATOM 8870 C C . VAL D 2 258 ? 57.823 78.905 38.824 1.00 137.71 258 VAL D C 1
ATOM 8871 O O . VAL D 2 258 ? 58.523 79.850 38.463 1.00 137.76 258 VAL D O 1
ATOM 8875 N N . ARG D 2 268 ? 62.189 84.388 40.166 1.00 158.57 268 ARG D N 1
ATOM 8876 C CA . ARG D 2 268 ? 61.166 85.283 39.639 1.00 159.74 268 ARG D CA 1
ATOM 8877 C C . ARG D 2 268 ? 59.903 85.227 40.491 1.00 149.74 268 ARG D C 1
ATOM 8878 O O . ARG D 2 268 ? 59.214 86.233 40.657 1.00 144.86 268 ARG D O 1
ATOM 8880 N N . LYS D 2 269 ? 59.601 84.045 41.025 1.00 141.51 269 LYS D N 1
ATOM 8881 C CA . LYS D 2 269 ? 58.465 83.859 41.916 1.00 132.99 269 LYS D CA 1
ATOM 8882 C C . LYS D 2 269 ? 58.845 82.880 43.017 1.00 126.63 269 LYS D C 1
ATOM 8883 O O . LYS D 2 269 ? 59.701 82.011 42.829 1.00 127.65 269 LYS D O 1
ATOM 8889 N N . VAL D 2 270 ? 58.194 83.028 44.175 1.00 118.58 270 VAL D N 1
ATOM 8890 C CA . VAL D 2 270 ? 58.619 82.374 45.405 1.00 99.87 270 VAL D CA 1
ATOM 8891 C C . VAL D 2 270 ? 57.406 81.941 46.222 1.00 91.39 270 VAL D C 1
ATOM 8892 O O . VAL D 2 270 ? 56.311 82.492 46.096 1.00 94.26 270 VAL D O 1
ATOM 8896 N N . ILE D 2 271 ? 57.622 80.942 47.074 1.00 96.33 271 ILE D N 1
ATOM 8897 C CA . ILE D 2 271 ? 56.590 80.389 47.952 1.00 91.95 271 ILE D CA 1
ATOM 8898 C C . ILE D 2 271 ? 57.174 80.220 49.352 1.00 90.75 271 ILE D C 1
ATOM 8899 O O . ILE D 2 271 ? 58.336 79.809 49.486 1.00 87.60 271 ILE D O 1
ATOM 8904 N N . PRO D 2 272 ? 56.429 80.539 50.413 1.00 81.42 272 PRO D N 1
ATOM 8905 C CA . PRO D 2 272 ? 56.929 80.284 51.771 1.00 79.75 272 PRO D CA 1
ATOM 8906 C C . PRO D 2 272 ? 57.206 78.804 52.007 1.00 78.70 272 PRO D C 1
ATOM 8907 O O . PRO D 2 272 ? 56.622 77.921 51.376 1.00 76.17 272 PRO D O 1
ATOM 8911 N N . THR D 2 273 ? 58.096 78.545 52.967 1.00 93.50 273 THR D N 1
ATOM 8912 C CA . THR D 2 273 ? 58.829 77.286 53.067 1.00 98.47 273 THR D CA 1
ATOM 8913 C C . THR D 2 273 ? 58.062 76.170 53.775 1.00 98.22 273 THR D C 1
ATOM 8914 O O . THR D 2 273 ? 57.936 75.069 53.229 1.00 112.02 273 THR D O 1
ATOM 8918 N N . LEU D 2 274 ? 57.561 76.417 54.986 1.00 79.67 274 LEU D N 1
ATOM 8919 C CA . LEU D 2 274 ? 56.927 75.356 55.767 1.00 75.20 274 LEU D CA 1
ATOM 8920 C C . LEU D 2 274 ? 55.657 74.870 55.076 1.00 82.44 274 LEU D C 1
ATOM 8921 O O . LEU D 2 274 ? 55.243 75.439 54.061 1.00 91.64 274 LEU D O 1
ATOM 8926 N N . GLY D 2 275 ? 55.028 73.822 55.599 1.00 56.57 275 GLY D N 1
ATOM 8927 C CA . GLY D 2 275 ? 53.863 73.253 54.957 1.00 57.24 275 GLY D CA 1
ATOM 8928 C C . GLY D 2 275 ? 52.585 74.017 55.255 1.00 70.84 275 GLY D C 1
ATOM 8929 O O . GLY D 2 275 ? 52.582 75.100 55.842 1.00 68.03 275 GLY D O 1
ATOM 8930 N N . ILE D 2 276 ? 51.469 73.421 54.828 1.00 68.37 276 ILE D N 1
ATOM 8931 C CA . ILE D 2 276 ? 50.171 74.061 55.015 1.00 57.67 276 ILE D CA 1
ATOM 8932 C C . ILE D 2 276 ? 49.725 73.955 56.469 1.00 56.90 276 ILE D C 1
ATOM 8933 O O . ILE D 2 276 ? 48.975 74.810 56.956 1.00 49.10 276 ILE D O 1
ATOM 8938 N N . SER D 2 277 ? 50.166 72.912 57.179 1.00 57.06 277 SER D N 1
ATOM 8939 C CA . SER D 2 277 ? 49.846 72.792 58.597 1.00 59.02 277 SER D CA 1
ATOM 8940 C C . SER D 2 277 ? 50.402 73.977 59.373 1.00 58.64 277 SER D C 1
ATOM 8941 O O . SER D 2 277 ? 49.769 74.467 60.317 1.00 55.59 277 SER D O 1
ATOM 8944 N N . TRP D 2 278 ? 51.590 74.447 58.991 1.00 44.92 278 TRP D N 1
ATOM 8945 C CA . TRP D 2 278 ? 52.120 75.677 59.565 1.00 50.72 278 TRP D CA 1
ATOM 8946 C C . TRP D 2 278 ? 51.277 76.876 59.147 1.00 51.91 278 TRP D C 1
ATOM 8947 O O . TRP D 2 278 ? 50.865 77.684 59.987 1.00 50.92 278 TRP D O 1
ATOM 8958 N N . ALA D 2 279 ? 51.014 77.005 57.842 1.00 43.27 279 ALA D N 1
ATOM 8959 C CA . ALA D 2 279 ? 50.260 78.146 57.330 1.00 52.29 279 ALA D CA 1
ATOM 8960 C C . ALA D 2 279 ? 48.883 78.258 57.973 1.00 55.25 279 ALA D C 1
ATOM 8961 O O . ALA D 2 279 ? 48.382 79.371 58.168 1.00 56.95 279 ALA D O 1
ATOM 8963 N N . ASN D 2 280 ? 48.253 77.126 58.303 1.00 42.65 280 ASN D N 1
ATOM 8964 C CA . ASN D 2 280 ? 46.947 77.159 58.954 1.00 43.12 280 ASN D CA 1
ATOM 8965 C C . ASN D 2 280 ? 46.984 77.803 60.335 1.00 45.74 280 ASN D C 1
ATOM 8966 O O . ASN D 2 280 ? 45.920 78.136 60.867 1.00 56.09 280 ASN D O 1
ATOM 8971 N N . HIS D 2 281 ? 48.165 77.989 60.928 1.00 46.54 281 HIS D N 1
ATOM 8972 C CA . HIS D 2 281 ? 48.288 78.662 62.216 1.00 46.43 281 HIS D CA 1
ATOM 8973 C C . HIS D 2 281 ? 48.590 80.149 62.097 1.00 40.31 281 HIS D C 1
ATOM 8974 O O . HIS D 2 281 ? 48.429 80.877 63.083 1.00 39.28 281 HIS D O 1
ATOM 8981 N N . VAL D 2 282 ? 49.016 80.617 60.929 1.00 41.70 282 VAL D N 1
ATOM 8982 C CA . VAL D 2 282 ? 49.473 81.994 60.776 1.00 39.09 282 VAL D CA 1
ATOM 8983 C C . VAL D 2 282 ? 48.272 82.908 60.578 1.00 44.36 282 VAL D C 1
ATOM 8984 O O . VAL D 2 282 ? 47.440 82.679 59.691 1.00 44.50 282 VAL D O 1
ATOM 8988 N N . THR D 2 283 ? 48.179 83.950 61.405 1.00 42.03 283 THR D N 1
ATOM 8989 C CA . THR D 2 283 ? 47.113 84.933 61.248 1.00 46.18 283 THR D CA 1
ATOM 8990 C C . THR D 2 283 ? 47.390 85.871 60.080 1.00 47.35 283 THR D C 1
ATOM 8991 O O . THR D 2 283 ? 46.526 86.075 59.220 1.00 40.21 283 THR D O 1
ATOM 8995 N N . VAL D 2 284 ? 48.595 86.435 60.023 1.00 42.75 284 VAL D N 1
ATOM 8996 C CA . VAL D 2 284 ? 48.980 87.393 58.994 1.00 40.92 284 VAL D CA 1
ATOM 8997 C C . VAL D 2 284 ? 50.354 86.997 58.477 1.00 43.20 284 VAL D C 1
ATOM 8998 O O . VAL D 2 284 ? 51.296 86.857 59.263 1.00 43.09 284 VAL D O 1
ATOM 9002 N N . ARG D 2 285 ? 50.474 86.812 57.164 1.00 33.91 285 ARG D N 1
ATOM 9003 C CA . ARG D 2 285 ? 51.752 86.462 56.558 1.00 34.70 285 ARG D CA 1
ATOM 9004 C C . ARG D 2 285 ? 52.176 87.519 55.550 1.00 41.05 285 ARG D C 1
ATOM 9005 O O . ARG D 2 285 ? 51.449 87.803 54.591 1.00 39.06 285 ARG D O 1
ATOM 9013 N N . LEU D 2 286 ? 53.349 88.099 55.784 1.00 30.55 286 LEU D N 1
ATOM 9014 C CA . LEU D 2 286 ? 53.975 89.075 54.908 1.00 42.55 286 LEU D CA 1
ATOM 9015 C C . LEU D 2 286 ? 55.197 88.460 54.237 1.00 39.24 286 LEU D C 1
ATOM 9016 O O . LEU D 2 286 ? 55.801 87.517 54.756 1.00 36.43 286 LEU D O 1
ATOM 9021 N N . MET D 2 287 ? 55.555 88.999 53.075 1.00 42.80 287 MET D N 1
ATOM 9022 C CA . MET D 2 287 ? 56.756 88.579 52.367 1.00 40.58 287 MET D CA 1
ATOM 9023 C C . MET D 2 287 ? 57.560 89.807 51.969 1.00 45.62 287 MET D C 1
ATOM 9024 O O . MET D 2 287 ? 57.010 90.751 51.393 1.00 41.04 287 MET D O 1
ATOM 9029 N N . LEU D 2 288 ? 58.856 89.783 52.269 1.00 38.79 288 LEU D N 1
ATOM 9030 C CA . LEU D 2 288 ? 59.780 90.852 51.917 1.00 43.64 288 LEU D CA 1
ATOM 9031 C C . LEU D 2 288 ? 60.667 90.408 50.763 1.00 43.34 288 LEU D C 1
ATOM 9032 O O . LEU D 2 288 ? 61.168 89.279 50.752 1.00 47.78 288 LEU D O 1
ATOM 9037 N N . MET D 2 289 ? 60.855 91.297 49.791 1.00 38.73 289 MET D N 1
ATOM 9038 C CA . MET D 2 289 ? 61.680 91.008 48.630 1.00 42.94 289 MET D CA 1
ATOM 9039 C C . MET D 2 289 ? 62.658 92.147 48.381 1.00 47.88 289 MET D C 1
ATOM 9040 O O . MET D 2 289 ? 62.439 93.291 48.790 1.00 52.30 289 MET D O 1
ATOM 9045 N N . ARG D 2 290 ? 63.753 91.807 47.710 1.00 53.61 290 ARG D N 1
ATOM 9046 C CA . ARG D 2 290 ? 64.673 92.788 47.162 1.00 44.40 290 ARG D CA 1
ATOM 9047 C C . ARG D 2 290 ? 64.244 93.147 45.747 1.00 47.41 290 ARG D C 1
ATOM 9048 O O . ARG D 2 290 ? 63.656 92.331 45.034 1.00 72.80 290 ARG D O 1
ATOM 9056 N N . THR D 2 291 ? 64.542 94.375 45.339 1.00 44.94 291 THR D N 1
ATOM 9057 C CA . THR D 2 291 ? 64.371 94.774 43.951 1.00 48.85 291 THR D CA 1
ATOM 9058 C C . THR D 2 291 ? 65.708 95.229 43.384 1.00 53.16 291 THR D C 1
ATOM 9059 O O . THR D 2 291 ? 66.678 95.455 44.112 1.00 68.58 291 THR D O 1
ATOM 9063 N N . ASN D 2 292 ? 65.748 95.366 42.060 1.00 55.99 292 ASN D N 1
ATOM 9064 C CA . ASN D 2 292 ? 66.935 95.887 41.397 1.00 64.35 292 ASN D CA 1
ATOM 9065 C C . ASN D 2 292 ? 66.999 97.407 41.423 1.00 65.92 292 ASN D C 1
ATOM 9066 O O . ASN D 2 292 ? 68.086 97.972 41.256 1.00 84.18 292 ASN D O 1
ATOM 9071 N N . TYR D 2 293 ? 65.869 98.074 41.634 1.00 59.51 293 TYR D N 1
ATOM 9072 C CA . TYR D 2 293 ? 65.829 99.527 41.587 1.00 65.64 293 TYR D CA 1
ATOM 9073 C C . TYR D 2 293 ? 66.477 100.138 42.822 1.00 56.97 293 TYR D C 1
ATOM 9074 O O . TYR D 2 293 ? 66.478 99.557 43.911 1.00 52.88 293 TYR D O 1
ATOM 9083 N N . LYS D 2 294 ? 67.036 101.329 42.636 1.00 53.73 294 LYS D N 1
ATOM 9084 C CA . LYS D 2 294 ? 67.732 102.045 43.689 1.00 52.16 294 LYS D CA 1
ATOM 9085 C C . LYS D 2 294 ? 67.185 103.460 43.795 1.00 53.20 294 LYS D C 1
ATOM 9086 O O . LYS D 2 294 ? 66.639 104.015 42.838 1.00 60.62 294 LYS D O 1
ATOM 9092 N N . LEU D 2 295 ? 67.335 104.036 44.982 1.00 50.37 295 LEU D N 1
ATOM 9093 C CA . LEU D 2 295 ? 66.838 105.372 45.269 1.00 49.52 295 LEU D CA 1
ATOM 9094 C C . LEU D 2 295 ? 68.018 106.285 45.557 1.00 63.25 295 LEU D C 1
ATOM 9095 O O . LEU D 2 295 ? 68.803 106.004 46.480 1.00 60.77 295 LEU D O 1
ATOM 9100 N N . PRO D 2 296 ? 68.194 107.372 44.806 1.00 53.56 296 PRO D N 1
ATOM 9101 C CA . PRO D 2 296 ? 69.250 108.332 45.143 1.00 56.58 296 PRO D CA 1
ATOM 9102 C C . PRO D 2 296 ? 68.822 109.150 46.352 1.00 51.40 296 PRO D C 1
ATOM 9103 O O . PRO D 2 296 ? 67.725 109.711 46.383 1.00 61.18 296 PRO D O 1
ATOM 9107 N N . VAL D 2 297 ? 69.698 109.220 47.348 1.00 52.60 297 VAL D N 1
ATOM 9108 C CA . VAL D 2 297 ? 69.490 110.059 48.519 1.00 53.94 297 VAL D CA 1
ATOM 9109 C C . VAL D 2 297 ? 70.616 111.079 48.554 1.00 53.95 297 VAL D C 1
ATOM 9110 O O . VAL D 2 297 ? 71.789 110.724 48.386 1.00 53.05 297 VAL D O 1
ATOM 9114 N N . GLN D 2 298 ? 70.259 112.338 48.782 1.00 54.19 298 GLN D N 1
ATOM 9115 C CA . GLN D 2 298 ? 71.240 113.409 48.824 1.00 62.56 298 GLN D CA 1
ATOM 9116 C C . GLN D 2 298 ? 72.000 113.392 50.138 1.00 58.78 298 GLN D C 1
ATOM 9117 O O . GLN D 2 298 ? 71.401 113.322 51.215 1.00 54.48 298 GLN D O 1
ATOM 9123 N N . GLN D 2 299 ? 73.323 113.430 50.048 1.00 62.45 299 GLN D N 1
ATOM 9124 C CA . GLN D 2 299 ? 74.129 113.592 51.242 1.00 67.04 299 GLN D CA 1
ATOM 9125 C C . GLN D 2 299 ? 74.400 115.077 51.426 1.00 74.97 299 GLN D C 1
ATOM 9126 O O . GLN D 2 299 ? 74.522 115.830 50.457 1.00 75.81 299 GLN D O 1
ATOM 9132 N N . LYS D 2 300 ? 74.523 115.488 52.680 1.00 87.13 300 LYS D N 1
ATOM 9133 C CA . LYS D 2 300 ? 74.639 116.896 53.018 1.00 92.07 300 LYS D CA 1
ATOM 9134 C C . LYS D 2 300 ? 75.794 117.091 53.988 1.00 100.95 300 LYS D C 1
ATOM 9135 O O . LYS D 2 300 ? 75.839 116.437 55.032 1.00 102.73 300 LYS D O 1
ATOM 9141 N N . ASN D 2 301 ? 76.717 117.988 53.650 1.00 114.48 301 ASN D N 1
ATOM 9142 C CA . ASN D 2 301 ? 77.924 118.161 54.450 1.00 114.91 301 ASN D CA 1
ATOM 9143 C C . ASN D 2 301 ? 77.579 118.756 55.818 1.00 116.11 301 ASN D C 1
ATOM 9144 O O . ASN D 2 301 ? 76.414 118.970 56.168 1.00 116.63 301 ASN D O 1
ATOM 9149 N N . ILE D 2 302 ? 78.621 119.066 56.598 1.00 116.51 302 ILE D N 1
ATOM 9150 C CA . ILE D 2 302 ? 78.442 119.506 57.982 1.00 115.53 302 ILE D CA 1
ATOM 9151 C C . ILE D 2 302 ? 78.165 120.996 58.067 1.00 111.93 302 ILE D C 1
ATOM 9152 O O . ILE D 2 302 ? 77.723 121.478 59.118 1.00 115.35 302 ILE D O 1
ATOM 9157 N N . GLU D 2 303 ? 78.363 121.728 56.974 1.00 109.77 303 GLU D N 1
ATOM 9158 C CA . GLU D 2 303 ? 77.946 123.119 56.903 1.00 109.46 303 GLU D CA 1
ATOM 9159 C C . GLU D 2 303 ? 76.547 123.233 56.339 1.00 116.96 303 GLU D C 1
ATOM 9160 O O . GLU D 2 303 ? 75.951 124.313 56.386 1.00 113.05 303 GLU D O 1
ATOM 9166 N N . GLY D 2 304 ? 76.016 122.136 55.821 1.00 153.28 304 GLY D N 1
ATOM 9167 C CA . GLY D 2 304 ? 74.652 122.102 55.377 1.00 152.69 304 GLY D CA 1
ATOM 9168 C C . GLY D 2 304 ? 74.448 121.162 54.212 1.00 152.30 304 GLY D C 1
ATOM 9169 O O . GLY D 2 304 ? 74.134 119.991 54.413 1.00 151.89 304 GLY D O 1
ATOM 9170 N N . ASP D 2 305 ? 74.717 121.643 53.006 1.00 136.02 305 ASP D N 1
ATOM 9171 C CA . ASP D 2 305 ? 74.019 121.228 51.805 1.00 118.74 305 ASP D CA 1
ATOM 9172 C C . ASP D 2 305 ? 74.913 120.418 50.870 1.00 99.81 305 ASP D C 1
ATOM 9173 O O . ASP D 2 305 ? 76.072 120.119 51.165 1.00 100.51 305 ASP D O 1
ATOM 9178 N N . VAL D 2 306 ? 74.350 120.093 49.709 1.00 89.19 306 VAL D N 1
ATOM 9179 C CA . VAL D 2 306 ? 74.483 118.773 49.101 1.00 74.74 306 VAL D CA 1
ATOM 9180 C C . VAL D 2 306 ? 75.846 118.624 48.441 1.00 68.91 306 VAL D C 1
ATOM 9181 O O . VAL D 2 306 ? 76.212 119.397 47.552 1.00 69.03 306 VAL D O 1
ATOM 9185 N N . ILE D 2 307 ? 76.579 117.593 48.854 1.00 70.05 307 ILE D N 1
ATOM 9186 C CA . ILE D 2 307 ? 77.909 117.297 48.335 1.00 79.90 307 ILE D CA 1
ATOM 9187 C C . ILE D 2 307 ? 77.932 115.990 47.553 1.00 70.56 307 ILE D C 1
ATOM 9188 O O . ILE D 2 307 ? 78.966 115.657 46.952 1.00 69.31 307 ILE D O 1
ATOM 9193 N N . GLY D 2 308 ? 76.833 115.249 47.528 1.00 70.80 308 GLY D N 1
ATOM 9194 C CA . GLY D 2 308 ? 76.795 114.028 46.750 1.00 68.31 308 GLY D CA 1
ATOM 9195 C C . GLY D 2 308 ? 75.476 113.317 46.939 1.00 63.26 308 GLY D C 1
ATOM 9196 O O . GLY D 2 308 ? 74.594 113.764 47.681 1.00 58.33 308 GLY D O 1
ATOM 9197 N N . SER D 2 309 ? 75.361 112.189 46.250 1.00 47.96 309 SER D N 1
ATOM 9198 C CA . SER D 2 309 ? 74.181 111.344 46.296 1.00 48.94 309 SER D CA 1
ATOM 9199 C C . SER D 2 309 ? 74.630 109.908 46.507 1.00 54.74 309 SER D C 1
ATOM 9200 O O . SER D 2 309 ? 75.624 109.469 45.921 1.00 65.72 309 SER D O 1
ATOM 9203 N N . LEU D 2 310 ? 73.891 109.177 47.330 1.00 46.89 310 LEU D N 1
ATOM 9204 C CA . LEU D 2 310 ? 74.135 107.759 47.524 1.00 51.64 310 LEU D CA 1
ATOM 9205 C C . LEU D 2 310 ? 72.886 106.983 47.134 1.00 49.48 310 LEU D C 1
ATOM 9206 O O . LEU D 2 310 ? 71.780 107.528 47.077 1.00 49.79 310 LEU D O 1
ATOM 9211 N N . ASP D 2 311 ? 73.068 105.694 46.883 1.00 48.50 311 ASP D N 1
ATOM 9212 C CA . ASP D 2 311 ? 71.984 104.826 46.455 1.00 48.59 311 ASP D CA 1
ATOM 9213 C C . ASP D 2 311 ? 71.598 103.902 47.598 1.00 50.68 311 ASP D C 1
ATOM 9214 O O . ASP D 2 311 ? 72.466 103.301 48.239 1.00 51.99 311 ASP D O 1
ATOM 9219 N N . VAL D 2 312 ? 70.296 103.790 47.842 1.00 40.47 312 VAL D N 1
ATOM 9220 C CA . VAL D 2 312 ? 69.751 102.805 48.763 1.00 48.45 312 VAL D CA 1
ATOM 9221 C C . VAL D 2 312 ? 68.894 101.838 47.959 1.00 50.38 312 VAL D C 1
ATOM 9222 O O . VAL D 2 312 ? 68.262 102.211 46.965 1.00 53.28 312 VAL D O 1
ATOM 9226 N N . GLN D 2 313 ? 68.909 100.576 48.370 1.00 44.56 313 GLN D N 1
ATOM 9227 C CA . GLN D 2 313 ? 68.138 99.555 47.678 1.00 47.68 313 GLN D CA 1
ATOM 9228 C C . GLN D 2 313 ? 66.662 99.679 48.029 1.00 38.70 313 GLN D C 1
ATOM 9229 O O . GLN D 2 313 ? 66.301 99.810 49.203 1.00 38.74 313 GLN D O 1
ATOM 9235 N N . ILE D 2 314 ? 65.812 99.644 47.010 1.00 35.95 314 ILE D N 1
ATOM 9236 C CA . ILE D 2 314 ? 64.367 99.632 47.204 1.00 44.56 314 ILE D CA 1
ATOM 9237 C C . ILE D 2 314 ? 63.916 98.195 47.430 1.00 51.70 314 ILE D C 1
ATOM 9238 O O . ILE D 2 314 ? 64.282 97.291 46.669 1.00 53.59 314 ILE D O 1
ATOM 9243 N N . ARG D 2 315 ? 63.125 97.985 48.477 1.00 38.35 315 ARG D N 1
ATOM 9244 C CA . ARG D 2 315 ? 62.626 96.672 48.847 1.00 40.94 315 ARG D CA 1
ATOM 9245 C C . ARG D 2 315 ? 61.105 96.712 48.905 1.00 45.33 315 ARG D C 1
ATOM 9246 O O . ARG D 2 315 ? 60.501 97.769 49.101 1.00 54.31 315 ARG D O 1
ATOM 9254 N N . THR D 2 316 ? 60.482 95.549 48.735 1.00 41.17 316 THR D N 1
ATOM 9255 C CA . THR D 2 316 ? 59.031 95.453 48.740 1.00 42.48 316 THR D CA 1
ATOM 9256 C C . THR D 2 316 ? 58.547 94.608 49.911 1.00 43.38 316 THR D C 1
ATOM 9257 O O . THR D 2 316 ? 59.209 93.654 50.331 1.00 43.91 316 THR D O 1
ATOM 9261 N N . MET D 2 317 ? 57.376 94.977 50.425 1.00 40.34 317 MET D N 1
ATOM 9262 C CA . MET D 2 317 ? 56.651 94.207 51.426 1.00 38.42 317 MET D CA 1
ATOM 9263 C C . MET D 2 317 ? 55.268 93.903 50.872 1.00 40.03 317 MET D C 1
ATOM 9264 O O . MET D 2 317 ? 54.584 94.805 50.377 1.00 44.51 317 MET D O 1
ATOM 9269 N N . GLU D 2 318 ? 54.862 92.638 50.944 1.00 42.23 318 GLU D N 1
ATOM 9270 C CA . GLU D 2 318 ? 53.612 92.195 50.346 1.00 39.74 318 GLU D CA 1
ATOM 9271 C C . GLU D 2 318 ? 52.793 91.420 51.368 1.00 42.60 318 GLU D C 1
ATOM 9272 O O . GLU D 2 318 ? 53.344 90.654 52.165 1.00 41.26 318 GLU D O 1
ATOM 9278 N N . VAL D 2 319 ? 51.480 91.631 51.348 1.00 35.80 319 VAL D N 1
ATOM 9279 C CA . VAL D 2 319 ? 50.554 90.879 52.187 1.00 36.86 319 VAL D CA 1
ATOM 9280 C C . VAL D 2 319 ? 50.124 89.635 51.416 1.00 32.31 319 VAL D C 1
ATOM 9281 O O . VAL D 2 319 ? 49.342 89.725 50.466 1.00 41.49 319 VAL D O 1
ATOM 9285 N N . LEU D 2 320 ? 50.634 88.470 51.822 1.00 38.76 320 LEU D N 1
ATOM 9286 C CA . LEU D 2 320 ? 50.226 87.221 51.185 1.00 33.22 320 LEU D CA 1
ATOM 9287 C C . LEU D 2 320 ? 48.828 86.803 51.624 1.00 32.36 320 LEU D C 1
ATOM 9288 O O . LEU D 2 320 ? 47.992 86.442 50.789 1.00 39.97 320 LEU D O 1
ATOM 9293 N N . PHE D 2 321 ? 48.556 86.849 52.926 1.00 31.54 321 PHE D N 1
ATOM 9294 C CA . PHE D 2 321 ? 47.188 86.740 53.411 1.00 34.80 321 PHE D CA 1
ATOM 9295 C C . PHE D 2 321 ? 47.094 87.367 54.793 1.00 38.19 321 PHE D C 1
ATOM 9296 O O . PHE D 2 321 ? 48.065 87.381 55.554 1.00 35.01 321 PHE D O 1
ATOM 9304 N N . ALA D 2 322 ? 45.907 87.883 55.098 1.00 36.42 322 ALA D N 1
ATOM 9305 C CA . ALA D 2 322 ? 45.564 88.463 56.387 1.00 30.40 322 ALA D CA 1
ATOM 9306 C C . ALA D 2 322 ? 44.052 88.630 56.451 1.00 35.94 322 ALA D C 1
ATOM 9307 O O . ALA D 2 322 ? 43.425 88.939 55.431 1.00 33.18 322 ALA D O 1
ATOM 9309 N N . PRO D 2 323 ? 43.428 88.440 57.615 1.00 41.55 323 PRO D N 1
ATOM 9310 C CA . PRO D 2 323 ? 41.963 88.566 57.684 1.00 41.00 323 PRO D CA 1
ATOM 9311 C C . PRO D 2 323 ? 41.445 89.971 57.412 1.00 34.50 323 PRO D C 1
ATOM 9312 O O . PRO D 2 323 ? 40.254 90.121 57.120 1.00 36.59 323 PRO D O 1
ATOM 9316 N N . HIS D 2 324 ? 42.286 91.004 57.491 1.00 31.29 324 HIS D N 1
ATOM 9317 C CA . HIS D 2 324 ? 41.804 92.373 57.376 1.00 34.47 324 HIS D CA 1
ATOM 9318 C C . HIS D 2 324 ? 42.597 93.238 56.403 1.00 36.57 324 HIS D C 1
ATOM 9319 O O . HIS D 2 324 ? 42.300 94.432 56.288 1.00 39.55 324 HIS D O 1
ATOM 9326 N N . LEU D 2 325 ? 43.587 92.685 55.702 1.00 29.65 325 LEU D N 1
ATOM 9327 C CA . LEU D 2 325 ? 44.386 93.467 54.775 1.00 30.12 325 LEU D CA 1
ATOM 9328 C C . LEU D 2 325 ? 44.183 92.978 53.346 1.00 33.96 325 LEU D C 1
ATOM 9329 O O . LEU D 2 325 ? 44.017 91.774 53.123 1.00 38.59 325 LEU D O 1
ATOM 9334 N N . PRO D 2 326 ? 44.182 93.877 52.365 1.00 40.82 326 PRO D N 1
ATOM 9335 C CA . PRO D 2 326 ? 44.172 93.440 50.966 1.00 35.14 326 PRO D CA 1
ATOM 9336 C C . PRO D 2 326 ? 45.526 92.859 50.587 1.00 28.04 326 PRO D C 1
ATOM 9337 O O . PRO D 2 326 ? 46.525 93.027 51.287 1.00 35.51 326 PRO D O 1
ATOM 9341 N N . ASN D 2 327 ? 45.555 92.164 49.450 1.00 36.59 327 ASN D N 1
ATOM 9342 C CA . ASN D 2 327 ? 46.807 91.628 48.915 1.00 29.35 327 ASN D CA 1
ATOM 9343 C C . ASN D 2 327 ? 47.587 92.770 48.265 1.00 34.63 327 ASN D C 1
ATOM 9344 O O . ASN D 2 327 ? 47.742 92.860 47.046 1.00 62.74 327 ASN D O 1
ATOM 9349 N N . SER D 2 328 ? 48.085 93.658 49.117 1.00 40.45 328 SER D N 1
ATOM 9350 C CA . SER D 2 328 ? 48.736 94.878 48.671 1.00 35.35 328 SER D CA 1
ATOM 9351 C C . SER D 2 328 ? 50.252 94.748 48.751 1.00 41.11 328 SER D C 1
ATOM 9352 O O . SER D 2 328 ? 50.801 93.822 49.352 1.00 35.91 328 SER D O 1
ATOM 9355 N N . LEU D 2 329 ? 50.924 95.709 48.122 1.00 45.97 329 LEU D N 1
ATOM 9356 C CA . LEU D 2 329 ? 52.373 95.802 48.116 1.00 37.23 329 LEU D CA 1
ATOM 9357 C C . LEU D 2 329 ? 52.779 97.222 48.486 1.00 46.45 329 LEU D C 1
ATOM 9358 O O . LEU D 2 329 ? 52.078 98.186 48.163 1.00 56.79 329 LEU D O 1
ATOM 9363 N N . CYS D 2 330 ? 53.910 97.346 49.179 1.00 40.60 330 CYS D N 1
ATOM 9364 C CA . CYS D 2 330 ? 54.423 98.650 49.570 1.00 43.96 330 CYS D CA 1
ATOM 9365 C C . CYS D 2 330 ? 55.943 98.610 49.555 1.00 52.69 330 CYS D C 1
ATOM 9366 O O . CYS D 2 330 ? 56.552 97.593 49.907 1.00 46.34 330 CYS D O 1
ATOM 9369 N N . ARG D 2 331 ? 56.544 99.712 49.126 1.00 52.41 331 ARG D N 1
ATOM 9370 C CA . ARG D 2 331 ? 57.990 99.844 49.028 1.00 45.08 331 ARG D CA 1
ATOM 9371 C C . ARG D 2 331 ? 58.578 100.356 50.338 1.00 44.60 331 ARG D C 1
ATOM 9372 O O . ARG D 2 331 ? 57.937 101.107 51.080 1.00 47.69 331 ARG D O 1
ATOM 9380 N N . PHE D 2 332 ? 59.811 99.938 50.616 1.00 40.57 332 PHE D N 1
ATOM 9381 C CA . PHE D 2 332 ? 60.514 100.372 51.813 1.00 45.83 332 PHE D CA 1
ATOM 9382 C C . PHE D 2 332 ? 62.017 100.250 51.599 1.00 45.82 332 PHE D C 1
ATOM 9383 O O . PHE D 2 332 ? 62.485 99.647 50.633 1.00 35.90 332 PHE D O 1
ATOM 9391 N N . ILE D 2 333 ? 62.771 100.850 52.524 1.00 41.35 333 ILE D N 1
ATOM 9392 C CA . ILE D 2 333 ? 64.228 100.873 52.488 1.00 46.46 333 ILE D CA 1
ATOM 9393 C C . ILE D 2 333 ? 64.777 100.568 53.878 1.00 49.55 333 ILE D C 1
ATOM 9394 O O . ILE D 2 333 ? 64.053 100.568 54.875 1.00 55.28 333 ILE D O 1
ATOM 9399 N N . VAL D 2 334 ? 66.083 100.304 53.933 1.00 47.28 334 VAL D N 1
ATOM 9400 C CA . VAL D 2 334 ? 66.812 100.129 55.185 1.00 55.93 334 VAL D CA 1
ATOM 9401 C C . VAL D 2 334 ? 67.998 101.085 55.178 1.00 56.35 334 VAL D C 1
ATOM 9402 O O . VAL D 2 334 ? 68.773 101.107 54.215 1.00 52.14 334 VAL D O 1
ATOM 9406 N N . ASP D 2 335 ? 68.143 101.865 56.243 1.00 61.67 335 ASP D N 1
ATOM 9407 C CA . ASP D 2 335 ? 69.251 102.812 56.363 1.00 61.86 335 ASP D CA 1
ATOM 9408 C C . ASP D 2 335 ? 69.799 102.755 57.787 1.00 61.94 335 ASP D C 1
ATOM 9409 O O . ASP D 2 335 ? 69.673 101.745 58.486 1.00 62.60 335 ASP D O 1
ATOM 9414 N N . GLN D 2 336 ? 70.433 103.851 58.218 1.00 72.49 336 GLN D N 1
ATOM 9415 C CA . GLN D 2 336 ? 71.080 103.867 59.526 1.00 67.49 336 GLN D CA 1
ATOM 9416 C C . GLN D 2 336 ? 70.063 103.695 60.647 1.00 68.79 336 GLN D C 1
ATOM 9417 O O . GLN D 2 336 ? 70.317 102.979 61.622 1.00 70.51 336 GLN D O 1
ATOM 9423 N N . ASP D 2 337 ? 68.902 104.344 60.522 1.00 66.94 337 ASP D N 1
ATOM 9424 C CA . ASP D 2 337 ? 67.880 104.268 61.562 1.00 62.23 337 ASP D CA 1
ATOM 9425 C C . ASP D 2 337 ? 67.208 102.902 61.608 1.00 66.12 337 ASP D C 1
ATOM 9426 O O . ASP D 2 337 ? 66.750 102.476 62.674 1.00 74.58 337 ASP D O 1
ATOM 9431 N N . GLY D 2 338 ? 67.139 102.208 60.477 1.00 61.27 338 GLY D N 1
ATOM 9432 C CA . GLY D 2 338 ? 66.448 100.938 60.411 1.00 52.65 338 GLY D CA 1
ATOM 9433 C C . GLY D 2 338 ? 65.536 100.851 59.205 1.00 58.72 338 GLY D C 1
ATOM 9434 O O . GLY D 2 338 ? 65.925 101.244 58.101 1.00 62.61 338 GLY D O 1
ATOM 9435 N N . VAL D 2 339 ? 64.324 100.338 59.396 1.00 56.32 339 VAL D N 1
ATOM 9436 C CA . VAL D 2 339 ? 63.389 100.092 58.303 1.00 56.09 339 VAL D CA 1
ATOM 9437 C C . VAL D 2 339 ? 62.445 101.283 58.192 1.00 57.83 339 VAL D C 1
ATOM 9438 O O . VAL D 2 339 ? 61.778 101.651 59.167 1.00 58.01 339 VAL D O 1
ATOM 9442 N N . LYS D 2 340 ? 62.378 101.879 57.002 1.00 47.47 340 LYS D N 1
ATOM 9443 C CA . LYS D 2 340 ? 61.503 103.011 56.729 1.00 56.14 340 LYS D CA 1
ATOM 9444 C C . LYS D 2 340 ? 60.652 102.708 55.507 1.00 54.32 340 LYS D C 1
ATOM 9445 O O . LYS D 2 340 ? 61.162 102.202 54.504 1.00 48.76 340 LYS D O 1
ATOM 9451 N N . GLY D 2 341 ? 59.364 103.030 55.587 1.00 59.11 341 GLY D N 1
ATOM 9452 C CA . GLY D 2 341 ? 58.502 102.908 54.430 1.00 49.47 341 GLY D CA 1
ATOM 9453 C C . GLY D 2 341 ? 58.656 104.081 53.479 1.00 53.01 341 GLY D C 1
ATOM 9454 O O . GLY D 2 341 ? 59.048 105.183 53.863 1.00 65.89 341 GLY D O 1
ATOM 9455 N N . LEU D 2 342 ? 58.350 103.826 52.203 1.00 59.09 342 LEU D N 1
ATOM 9456 C CA . LEU D 2 342 ? 58.344 104.856 51.177 1.00 60.37 342 LEU D CA 1
ATOM 9457 C C . LEU D 2 342 ? 56.913 105.219 50.802 1.00 86.99 342 LEU D C 1
ATOM 9458 O O . LEU D 2 342 ? 56.054 104.334 50.715 1.00 91.64 342 LEU D O 1
ATOM 9463 N N . PRO D 2 343 ? 56.620 106.499 50.584 1.00 95.47 343 PRO D N 1
ATOM 9464 C CA . PRO D 2 343 ? 55.311 106.864 50.035 1.00 90.63 343 PRO D CA 1
ATOM 9465 C C . PRO D 2 343 ? 55.201 106.447 48.578 1.00 98.38 343 PRO D C 1
ATOM 9466 O O . PRO D 2 343 ? 56.186 106.435 47.834 1.00 107.51 343 PRO D O 1
ATOM 9470 N N . ALA D 2 344 ? 53.981 106.096 48.176 1.00 97.60 344 ALA D N 1
ATOM 9471 C CA . ALA D 2 344 ? 53.737 105.636 46.814 1.00 104.29 344 ALA D CA 1
ATOM 9472 C C . ALA D 2 344 ? 53.989 106.766 45.820 1.00 114.78 344 ALA D C 1
ATOM 9473 O O . ALA D 2 344 ? 53.306 107.796 45.849 1.00 113.21 344 ALA D O 1
ATOM 9475 N N . LYS D 2 345 ? 54.962 106.561 44.938 1.00 126.39 345 LYS D N 1
ATOM 9476 C CA . LYS D 2 345 ? 55.428 107.568 43.995 1.00 116.70 345 LYS D CA 1
ATOM 9477 C C . LYS D 2 345 ? 55.544 106.996 42.580 1.00 114.33 345 LYS D C 1
ATOM 9478 O O . LYS D 2 345 ? 56.054 105.889 42.379 1.00 106.08 345 LYS D O 1
ATOM 9484 N N . ASP E 1 2 ? 94.948 70.371 104.149 1.00 126.65 85 ASP E N 1
ATOM 9485 C CA . ASP E 1 2 ? 93.831 69.469 104.401 1.00 135.99 85 ASP E CA 1
ATOM 9486 C C . ASP E 1 2 ? 93.036 69.192 103.126 1.00 133.29 85 ASP E C 1
ATOM 9487 O O . ASP E 1 2 ? 92.260 70.034 102.675 1.00 122.76 85 ASP E O 1
ATOM 9492 N N . GLU E 1 3 ? 93.238 68.006 102.546 1.00 140.25 86 GLU E N 1
ATOM 9493 C CA . GLU E 1 3 ? 92.457 67.583 101.388 1.00 129.83 86 GLU E CA 1
ATOM 9494 C C . GLU E 1 3 ? 91.000 67.293 101.729 1.00 124.55 86 GLU E C 1
ATOM 9495 O O . GLU E 1 3 ? 90.190 67.127 100.811 1.00 128.18 86 GLU E O 1
ATOM 9501 N N . ARG E 1 4 ? 90.654 67.195 103.013 1.00 119.33 87 ARG E N 1
ATOM 9502 C CA . ARG E 1 4 ? 89.282 66.874 103.390 1.00 110.65 87 ARG E CA 1
ATOM 9503 C C . ARG E 1 4 ? 88.336 68.049 103.166 1.00 103.36 87 ARG E C 1
ATOM 9504 O O . ARG E 1 4 ? 87.165 67.841 102.827 1.00 100.95 87 ARG E O 1
ATOM 9512 N N . SER E 1 5 ? 88.822 69.283 103.320 1.00 112.57 88 SER E N 1
ATOM 9513 C CA . SER E 1 5 ? 87.971 70.463 103.196 1.00 103.72 88 SER E CA 1
ATOM 9514 C C . SER E 1 5 ? 87.453 70.699 101.780 1.00 111.31 88 SER E C 1
ATOM 9515 O O . SER E 1 5 ? 86.603 71.577 101.594 1.00 108.96 88 SER E O 1
ATOM 9518 N N . GLN E 1 6 ? 87.932 69.953 100.785 1.00 113.76 89 GLN E N 1
ATOM 9519 C CA . GLN E 1 6 ? 87.518 70.137 99.399 1.00 118.02 89 GLN E CA 1
ATOM 9520 C C . GLN E 1 6 ? 86.718 68.966 98.841 1.00 106.59 89 GLN E C 1
ATOM 9521 O O . GLN E 1 6 ? 86.367 68.985 97.655 1.00 106.39 89 GLN E O 1
ATOM 9527 N N . LEU E 1 7 ? 86.411 67.961 99.654 1.00 93.69 90 LEU E N 1
ATOM 9528 C CA . LEU E 1 7 ? 85.694 66.793 99.171 1.00 79.33 90 LEU E CA 1
ATOM 9529 C C . LEU E 1 7 ? 84.218 67.109 98.945 1.00 69.30 90 LEU E C 1
ATOM 9530 O O . LEU E 1 7 ? 83.686 68.115 99.421 1.00 73.76 90 LEU E O 1
ATOM 9535 N N . SER E 1 8 ? 83.559 66.225 98.199 1.00 67.43 91 SER E N 1
ATOM 9536 C CA . SER E 1 8 ? 82.139 66.349 97.908 1.00 73.39 91 SER E CA 1
ATOM 9537 C C . SER E 1 8 ? 81.488 64.983 98.056 1.00 62.20 91 SER E C 1
ATOM 9538 O O . SER E 1 8 ? 82.120 63.949 97.826 1.00 65.69 91 SER E O 1
ATOM 9541 N N . ILE E 1 9 ? 80.213 64.987 98.431 1.00 59.29 92 ILE E N 1
ATOM 9542 C CA . ILE E 1 9 ? 79.448 63.760 98.614 1.00 65.58 92 ILE E CA 1
ATOM 9543 C C . ILE E 1 9 ? 78.587 63.561 97.376 1.00 66.53 92 ILE E C 1
ATOM 9544 O O . ILE E 1 9 ? 77.739 64.404 97.058 1.00 61.21 92 ILE E O 1
ATOM 9549 N N . VAL E 1 10 ? 78.791 62.440 96.683 1.00 60.03 93 VAL E N 1
ATOM 9550 C CA . VAL E 1 10 ? 78.034 62.177 95.469 1.00 53.05 93 VAL E CA 1
ATOM 9551 C C . VAL E 1 10 ? 76.590 61.861 95.837 1.00 58.24 93 VAL E C 1
ATOM 9552 O O . VAL E 1 10 ? 76.290 61.400 96.947 1.00 63.46 93 VAL E O 1
ATOM 9556 N N . THR E 1 11 ? 75.683 62.118 94.900 1.00 55.60 94 THR E N 1
ATOM 9557 C CA . THR E 1 11 ? 74.261 61.897 95.114 1.00 55.66 94 THR E CA 1
ATOM 9558 C C . THR E 1 11 ? 73.754 60.624 94.457 1.00 53.43 94 THR E C 1
ATOM 9559 O O . THR E 1 11 ? 72.563 60.319 94.570 1.00 57.68 94 THR E O 1
ATOM 9563 N N . PHE E 1 12 ? 74.625 59.885 93.770 1.00 56.35 95 PHE E N 1
ATOM 9564 C CA . PHE E 1 12 ? 74.314 58.730 92.934 1.00 58.54 95 PHE E CA 1
ATOM 9565 C C . PHE E 1 12 ? 73.550 59.125 91.679 1.00 59.06 95 PHE E C 1
ATOM 9566 O O . PHE E 1 12 ? 73.161 58.245 90.904 1.00 70.23 95 PHE E O 1
ATOM 9574 N N . SER E 1 13 ? 73.322 60.416 91.451 1.00 55.11 96 SER E N 1
ATOM 9575 C CA . SER E 1 13 ? 72.830 60.925 90.177 1.00 59.13 96 SER E CA 1
ATOM 9576 C C . SER E 1 13 ? 73.919 61.801 89.579 1.00 72.91 96 SER E C 1
ATOM 9577 O O . SER E 1 13 ? 74.259 62.847 90.144 1.00 71.20 96 SER E O 1
ATOM 9580 N N . GLU E 1 14 ? 74.465 61.369 88.439 1.00 65.45 97 GLU E N 1
ATOM 9581 C CA . GLU E 1 14 ? 75.542 62.124 87.810 1.00 68.50 97 GLU E CA 1
ATOM 9582 C C . GLU E 1 14 ? 75.051 63.481 87.319 1.00 71.15 97 GLU E C 1
ATOM 9583 O O . GLU E 1 14 ? 75.762 64.485 87.448 1.00 78.73 97 GLU E O 1
ATOM 9589 N N . GLN E 1 15 ? 73.830 63.537 86.774 1.00 73.46 98 GLN E N 1
ATOM 9590 C CA . GLN E 1 15 ? 73.229 64.818 86.412 1.00 69.62 98 GLN E CA 1
ATOM 9591 C C . GLN E 1 15 ? 73.079 65.724 87.626 1.00 73.56 98 GLN E C 1
ATOM 9592 O O . GLN E 1 15 ? 73.285 66.940 87.534 1.00 57.89 98 GLN E O 1
ATOM 9598 N N . LEU E 1 16 ? 72.699 65.151 88.768 1.00 70.12 99 LEU E N 1
ATOM 9599 C CA . LEU E 1 16 ? 72.582 65.937 89.989 1.00 62.21 99 LEU E CA 1
ATOM 9600 C C . LEU E 1 16 ? 73.944 66.458 90.432 1.00 62.12 99 LEU E C 1
ATOM 9601 O O . LEU E 1 16 ? 74.068 67.611 90.860 1.00 72.34 99 LEU E O 1
ATOM 9606 N N . ASP E 1 17 ? 74.977 65.616 90.335 1.00 56.69 100 ASP E N 1
ATOM 9607 C CA . ASP E 1 17 ? 76.323 66.025 90.725 1.00 65.85 100 ASP E CA 1
ATOM 9608 C C . ASP E 1 17 ? 76.850 67.159 89.853 1.00 78.19 100 ASP E C 1
ATOM 9609 O O . ASP E 1 17 ? 77.719 67.920 90.294 1.00 79.85 100 ASP E O 1
ATOM 9614 N N . GLN E 1 18 ? 76.365 67.272 88.611 1.00 81.96 101 GLN E N 1
ATOM 9615 C CA . GLN E 1 18 ? 76.802 68.353 87.730 1.00 75.90 101 GLN E CA 1
ATOM 9616 C C . GLN E 1 18 ? 76.562 69.705 88.382 1.00 81.46 101 GLN E C 1
ATOM 9617 O O . GLN E 1 18 ? 77.501 70.445 88.696 1.00 88.70 101 GLN E O 1
ATOM 9623 N N . ILE E 1 19 ? 75.286 70.035 88.597 1.00 74.03 102 ILE E N 1
ATOM 9624 C CA . ILE E 1 19 ? 74.883 71.333 89.114 1.00 70.39 102 ILE E CA 1
ATOM 9625 C C . ILE E 1 19 ? 75.401 71.573 90.523 1.00 72.41 102 ILE E C 1
ATOM 9626 O O . ILE E 1 19 ? 75.553 72.728 90.936 1.00 85.89 102 ILE E O 1
ATOM 9631 N N . LEU E 1 20 ? 75.682 70.511 91.278 1.00 68.29 103 LEU E N 1
ATOM 9632 C CA . LEU E 1 20 ? 76.299 70.669 92.587 1.00 68.78 103 LEU E CA 1
ATOM 9633 C C . LEU E 1 20 ? 77.799 70.909 92.503 1.00 67.72 103 LEU E C 1
ATOM 9634 O O . LEU E 1 20 ? 78.411 71.255 93.519 1.00 68.87 103 LEU E O 1
ATOM 9639 N N . GLY E 1 21 ? 78.399 70.739 91.327 1.00 61.15 104 GLY E N 1
ATOM 9640 C CA . GLY E 1 21 ? 79.833 70.878 91.192 1.00 47.23 104 GLY E CA 1
ATOM 9641 C C . GLY E 1 21 ? 80.610 69.639 91.566 1.00 61.60 104 GLY E C 1
ATOM 9642 O O . GLY E 1 21 ? 81.766 69.743 91.988 1.00 74.31 104 GLY E O 1
ATOM 9643 N N . GLY E 1 22 ? 80.010 68.461 91.417 1.00 67.09 105 GLY E N 1
ATOM 9644 C CA . GLY E 1 22 ? 80.639 67.206 91.774 1.00 75.33 105 GLY E CA 1
ATOM 9645 C C . GLY E 1 22 ? 80.010 66.509 92.959 1.00 67.17 105 GLY E C 1
ATOM 9646 O O . GLY E 1 22 ? 80.314 65.334 93.199 1.00 69.19 105 GLY E O 1
ATOM 9647 N N . GLY E 1 23 ? 79.151 67.185 93.701 1.00 70.12 106 GLY E N 1
ATOM 9648 C CA . GLY E 1 23 ? 78.530 66.607 94.876 1.00 65.12 106 GLY E CA 1
ATOM 9649 C C . GLY E 1 23 ? 78.186 67.692 95.875 1.00 60.65 106 GLY E C 1
ATOM 9650 O O . GLY E 1 23 ? 78.356 68.881 95.623 1.00 70.68 106 GLY E O 1
ATOM 9651 N N . VAL E 1 24 ? 77.701 67.249 97.030 1.00 68.48 107 VAL E N 1
ATOM 9652 C CA . VAL E 1 24 ? 77.381 68.166 98.121 1.00 65.60 107 VAL E CA 1
ATOM 9653 C C . VAL E 1 24 ? 78.685 68.538 98.818 1.00 61.19 107 VAL E C 1
ATOM 9654 O O . VAL E 1 24 ? 79.331 67.673 99.426 1.00 63.60 107 VAL E O 1
ATOM 9658 N N . PRO E 1 25 ? 79.101 69.802 98.766 1.00 67.60 108 PRO E N 1
ATOM 9659 C CA . PRO E 1 25 ? 80.451 70.161 99.217 1.00 58.51 108 PRO E CA 1
ATOM 9660 C C . PRO E 1 25 ? 80.577 70.214 100.732 1.00 61.48 108 PRO E C 1
ATOM 9661 O O . PRO E 1 25 ? 79.688 70.696 101.438 1.00 61.24 108 PRO E O 1
ATOM 9665 N N . LEU E 1 26 ? 81.706 69.709 101.225 1.00 64.22 109 LEU E N 1
ATOM 9666 C CA . LEU E 1 26 ? 82.045 69.839 102.635 1.00 65.93 109 LEU E CA 1
ATOM 9667 C C . LEU E 1 26 ? 82.395 71.286 102.973 1.00 70.30 109 LEU E C 1
ATOM 9668 O O . LEU E 1 26 ? 82.744 72.091 102.103 1.00 75.39 109 LEU E O 1
ATOM 9673 N N . THR E 1 27 ? 82.280 71.610 104.263 1.00 71.22 110 THR E N 1
ATOM 9674 C CA . THR E 1 27 ? 82.546 72.921 104.858 1.00 64.61 110 THR E CA 1
ATOM 9675 C C . THR E 1 27 ? 81.541 73.985 104.439 1.00 63.72 110 THR E C 1
ATOM 9676 O O . THR E 1 27 ? 81.733 75.162 104.770 1.00 68.34 110 THR E O 1
ATOM 9680 N N . LYS E 1 28 ? 80.463 73.613 103.751 1.00 63.12 111 LYS E N 1
ATOM 9681 C CA . LYS E 1 28 ? 79.455 74.562 103.304 1.00 57.80 111 LYS E CA 1
ATOM 9682 C C . LYS E 1 28 ? 78.076 74.101 103.758 1.00 59.44 111 LYS E C 1
ATOM 9683 O O . LYS E 1 28 ? 77.898 72.990 104.267 1.00 54.34 111 LYS E O 1
ATOM 9689 N N . ILE E 1 29 ? 77.092 74.974 103.563 1.00 56.12 112 ILE E N 1
ATOM 9690 C CA . ILE E 1 29 ? 75.688 74.645 103.775 1.00 55.53 112 ILE E CA 1
ATOM 9691 C C . ILE E 1 29 ? 75.039 74.457 102.413 1.00 60.78 112 ILE E C 1
ATOM 9692 O O . ILE E 1 29 ? 75.109 75.346 101.554 1.00 66.98 112 ILE E O 1
ATOM 9697 N N . THR E 1 30 ? 74.408 73.306 102.212 1.00 54.14 113 THR E N 1
ATOM 9698 C CA . THR E 1 30 ? 73.623 73.037 101.016 1.00 55.92 113 THR E CA 1
ATOM 9699 C C . THR E 1 30 ? 72.167 72.884 101.426 1.00 52.85 113 THR E C 1
ATOM 9700 O O . THR E 1 30 ? 71.862 72.179 102.394 1.00 55.23 113 THR E O 1
ATOM 9704 N N . GLU E 1 31 ? 71.275 73.535 100.688 1.00 43.21 114 GLU E N 1
ATOM 9705 C CA . GLU E 1 31 ? 69.867 73.608 101.044 1.00 46.48 114 GLU E CA 1
ATOM 9706 C C . GLU E 1 31 ? 69.030 72.958 99.953 1.00 45.14 114 GLU E C 1
ATOM 9707 O O . GLU E 1 31 ? 69.228 73.230 98.765 1.00 55.15 114 GLU E O 1
ATOM 9713 N N . ILE E 1 32 ? 68.100 72.099 100.360 1.00 34.70 115 ILE E N 1
ATOM 9714 C CA . ILE E 1 32 ? 67.238 71.371 99.438 1.00 46.88 115 ILE E CA 1
ATOM 9715 C C . ILE E 1 32 ? 65.803 71.771 99.744 1.00 42.86 115 ILE E C 1
ATOM 9716 O O . ILE E 1 32 ? 65.302 71.509 100.844 1.00 53.81 115 ILE E O 1
ATOM 9721 N N . CYS E 1 33 ? 65.141 72.391 98.774 1.00 37.49 116 CYS E N 1
ATOM 9722 C CA . CYS E 1 33 ? 63.768 72.840 98.934 1.00 41.00 116 CYS E CA 1
ATOM 9723 C C . CYS E 1 33 ? 62.871 72.092 97.960 1.00 42.96 116 CYS E C 1
ATOM 9724 O O . CYS E 1 33 ? 63.306 71.684 96.880 1.00 56.32 116 CYS E O 1
ATOM 9727 N N . GLY E 1 34 ? 61.613 71.914 98.347 1.00 43.63 117 GLY E N 1
ATOM 9728 C CA . GLY E 1 34 ? 60.668 71.245 97.476 1.00 42.09 117 GLY E CA 1
ATOM 9729 C C . GLY E 1 34 ? 59.343 70.916 98.129 1.00 39.72 117 GLY E C 1
ATOM 9730 O O . GLY E 1 34 ? 59.237 70.853 99.357 1.00 41.72 117 GLY E O 1
ATOM 9731 N N . ALA E 1 35 ? 58.322 70.704 97.301 1.00 43.95 118 ALA E N 1
ATOM 9732 C CA . ALA E 1 35 ? 56.978 70.337 97.730 1.00 38.40 118 ALA E CA 1
ATOM 9733 C C . ALA E 1 35 ? 56.996 68.979 98.426 1.00 40.82 118 ALA E C 1
ATOM 9734 O O . ALA E 1 35 ? 57.994 68.254 98.332 1.00 40.90 118 ALA E O 1
ATOM 9736 N N . PRO E 1 36 ? 55.929 68.594 99.130 1.00 46.88 119 PRO E N 1
ATOM 9737 C CA . PRO E 1 36 ? 55.921 67.278 99.779 1.00 40.86 119 PRO E CA 1
ATOM 9738 C C . PRO E 1 36 ? 56.027 66.153 98.762 1.00 44.57 119 PRO E C 1
ATOM 9739 O O . PRO E 1 36 ? 55.479 66.230 97.660 1.00 43.76 119 PRO E O 1
ATOM 9743 N N . GLY E 1 37 ? 56.743 65.099 99.147 1.00 44.55 120 GLY E N 1
ATOM 9744 C CA . GLY E 1 37 ? 56.864 63.932 98.303 1.00 38.70 120 GLY E CA 1
ATOM 9745 C C . GLY E 1 37 ? 57.832 64.082 97.155 1.00 41.42 120 GLY E C 1
ATOM 9746 O O . GLY E 1 37 ? 57.922 63.177 96.317 1.00 45.43 120 GLY E O 1
ATOM 9747 N N . VAL E 1 38 ? 58.565 65.194 97.089 1.00 34.16 121 VAL E N 1
ATOM 9748 C CA . VAL E 1 38 ? 59.416 65.440 95.935 1.00 37.62 121 VAL E CA 1
ATOM 9749 C C . VAL E 1 38 ? 60.779 64.770 96.056 1.00 38.55 121 VAL E C 1
ATOM 9750 O O . VAL E 1 38 ? 61.423 64.513 95.030 1.00 45.71 121 VAL E O 1
ATOM 9754 N N . GLY E 1 39 ? 61.246 64.481 97.269 1.00 41.61 122 GLY E N 1
ATOM 9755 C CA . GLY E 1 39 ? 62.475 63.721 97.414 1.00 38.51 122 GLY E CA 1
ATOM 9756 C C . GLY E 1 39 ? 63.520 64.321 98.334 1.00 43.97 122 GLY E C 1
ATOM 9757 O O . GLY E 1 39 ? 64.684 63.914 98.289 1.00 44.58 122 GLY E O 1
ATOM 9758 N N . LYS E 1 40 ? 63.128 65.288 99.167 1.00 42.70 123 LYS E N 1
ATOM 9759 C CA . LYS E 1 40 ? 64.076 65.883 100.106 1.00 39.30 123 LYS E CA 1
ATOM 9760 C C . LYS E 1 40 ? 64.607 64.848 101.092 1.00 42.54 123 LYS E C 1
ATOM 9761 O O . LYS E 1 40 ? 65.813 64.781 101.350 1.00 48.22 123 LYS E O 1
ATOM 9767 N N . THR E 1 41 ? 63.717 64.033 101.661 1.00 43.58 124 THR E N 1
ATOM 9768 C CA . THR E 1 41 ? 64.159 63.003 102.598 1.00 42.89 124 THR E CA 1
ATOM 9769 C C . THR E 1 41 ? 64.921 61.891 101.884 1.00 42.55 124 THR E C 1
ATOM 9770 O O . THR E 1 41 ? 65.895 61.353 102.426 1.00 44.73 124 THR E O 1
ATOM 9774 N N . GLN E 1 42 ? 64.497 61.536 100.668 1.00 38.40 125 GLN E N 1
ATOM 9775 C CA . GLN E 1 42 ? 65.207 60.517 99.899 1.00 37.49 125 GLN E CA 1
ATOM 9776 C C . GLN E 1 42 ? 66.643 60.945 99.625 1.00 39.74 125 GLN E C 1
ATOM 9777 O O . GLN E 1 42 ? 67.582 60.158 99.781 1.00 40.42 125 GLN E O 1
ATOM 9783 N N . LEU E 1 43 ? 66.828 62.199 99.214 1.00 48.25 126 LEU E N 1
ATOM 9784 C CA . LEU E 1 43 ? 68.171 62.694 98.941 1.00 41.93 126 LEU E CA 1
ATOM 9785 C C . LEU E 1 43 ? 68.987 62.804 100.222 1.00 46.17 126 LEU E C 1
ATOM 9786 O O . LEU E 1 43 ? 70.196 62.543 100.219 1.00 52.47 126 LEU E O 1
ATOM 9791 N N . SER E 1 44 ? 68.344 63.188 101.328 1.00 40.01 127 SER E N 1
ATOM 9792 C CA . SER E 1 44 ? 69.034 63.224 102.615 1.00 42.49 127 SER E CA 1
ATOM 9793 C C . SER E 1 44 ? 69.509 61.833 103.019 1.00 45.50 127 SER E C 1
ATOM 9794 O O . SER E 1 44 ? 70.646 61.659 103.471 1.00 52.22 127 SER E O 1
ATOM 9797 N N . MET E 1 45 ? 68.641 60.828 102.872 1.00 43.94 128 MET E N 1
ATOM 9798 C CA . MET E 1 45 ? 69.041 59.458 103.178 1.00 44.29 128 MET E CA 1
ATOM 9799 C C . MET E 1 45 ? 70.141 58.985 102.238 1.00 45.36 128 MET E C 1
ATOM 9800 O O . MET E 1 45 ? 71.097 58.329 102.672 1.00 49.04 128 MET E O 1
ATOM 9805 N N . GLN E 1 46 ? 70.011 59.292 100.944 1.00 46.25 129 GLN E N 1
ATOM 9806 C CA . GLN E 1 46 ? 71.020 58.883 99.972 1.00 46.02 129 GLN E CA 1
ATOM 9807 C C . GLN E 1 46 ? 72.398 59.412 100.352 1.00 47.53 129 GLN E C 1
ATOM 9808 O O . GLN E 1 46 ? 73.391 58.676 100.318 1.00 46.02 129 GLN E O 1
ATOM 9814 N N . LEU E 1 47 ? 72.475 60.696 100.712 1.00 41.59 130 LEU E N 1
ATOM 9815 C CA . LEU E 1 47 ? 73.752 61.284 101.101 1.00 42.48 130 LEU E CA 1
ATOM 9816 C C . LEU E 1 47 ? 74.278 60.657 102.385 1.00 52.34 130 LEU E C 1
ATOM 9817 O O . LEU E 1 47 ? 75.488 60.441 102.529 1.00 56.57 130 LEU E O 1
ATOM 9822 N N . SER E 1 48 ? 73.383 60.359 103.331 1.00 47.02 131 SER E N 1
ATOM 9823 C CA . SER E 1 48 ? 73.798 59.701 104.566 1.00 41.99 131 SER E CA 1
ATOM 9824 C C . SER E 1 48 ? 74.420 58.339 104.293 1.00 46.28 131 SER E C 1
ATOM 9825 O O . SER E 1 48 ? 75.282 57.885 105.053 1.00 47.28 131 SER E O 1
ATOM 9828 N N . VAL E 1 49 ? 73.994 57.671 103.223 1.00 54.04 132 VAL E N 1
ATOM 9829 C CA . VAL E 1 49 ? 74.631 56.425 102.814 1.00 51.12 132 VAL E CA 1
ATOM 9830 C C . VAL E 1 49 ? 75.910 56.706 102.033 1.00 47.00 132 VAL E C 1
ATOM 9831 O O . VAL E 1 49 ? 76.951 56.084 102.270 1.00 48.92 132 VAL E O 1
ATOM 9835 N N . ASP E 1 50 ? 75.846 57.650 101.090 1.00 50.22 133 ASP E N 1
ATOM 9836 C CA . ASP E 1 50 ? 76.946 57.863 100.154 1.00 45.64 133 ASP E CA 1
ATOM 9837 C C . ASP E 1 50 ? 78.205 58.385 100.841 1.00 54.62 133 ASP E C 1
ATOM 9838 O O . ASP E 1 50 ? 79.315 58.136 100.358 1.00 58.45 133 ASP E O 1
ATOM 9843 N N . VAL E 1 51 ? 78.062 59.115 101.952 1.00 50.80 134 VAL E N 1
ATOM 9844 C CA . VAL E 1 51 ? 79.230 59.645 102.645 1.00 56.25 134 VAL E CA 1
ATOM 9845 C C . VAL E 1 51 ? 80.112 58.531 103.195 1.00 59.07 134 VAL E C 1
ATOM 9846 O O . VAL E 1 51 ? 81.292 58.759 103.486 1.00 57.61 134 VAL E O 1
ATOM 9850 N N . GLN E 1 52 ? 79.578 57.322 103.323 1.00 56.16 135 GLN E N 1
ATOM 9851 C CA . GLN E 1 52 ? 80.323 56.196 103.863 1.00 52.10 135 GLN E CA 1
ATOM 9852 C C . GLN E 1 52 ? 81.009 55.370 102.783 1.00 64.10 135 GLN E C 1
ATOM 9853 O O . GLN E 1 52 ? 81.622 54.346 103.103 1.00 63.72 135 GLN E O 1
ATOM 9859 N N . ILE E 1 53 ? 80.918 55.783 101.522 1.00 64.51 136 ILE E N 1
ATOM 9860 C CA . ILE E 1 53 ? 81.571 55.033 100.444 1.00 70.23 136 ILE E CA 1
ATOM 9861 C C . ILE E 1 53 ? 83.080 55.097 100.644 1.00 73.45 136 ILE E C 1
ATOM 9862 O O . ILE E 1 53 ? 83.633 56.199 100.831 1.00 71.67 136 ILE E O 1
ATOM 9867 N N . PRO E 1 54 ? 83.786 53.966 100.649 1.00 81.45 137 PRO E N 1
ATOM 9868 C CA . PRO E 1 54 ? 85.223 53.988 100.940 1.00 73.96 137 PRO E CA 1
ATOM 9869 C C . PRO E 1 54 ? 86.001 54.816 99.928 1.00 71.28 137 PRO E C 1
ATOM 9870 O O . PRO E 1 54 ? 85.573 55.032 98.792 1.00 72.53 137 PRO E O 1
ATOM 9874 N N . LYS E 1 55 ? 87.169 55.291 100.370 1.00 83.98 138 LYS E N 1
ATOM 9875 C CA . LYS E 1 55 ? 88.004 56.128 99.514 1.00 86.34 138 LYS E CA 1
ATOM 9876 C C . LYS E 1 55 ? 88.484 55.371 98.282 1.00 91.00 138 LYS E C 1
ATOM 9877 O O . LYS E 1 55 ? 88.725 55.985 97.236 1.00 101.30 138 LYS E O 1
ATOM 9883 N N . CYS E 1 56 ? 88.636 54.048 98.381 1.00 78.52 139 CYS E N 1
ATOM 9884 C CA . CYS E 1 56 ? 89.042 53.262 97.220 1.00 92.60 139 CYS E CA 1
ATOM 9885 C C . CYS E 1 56 ? 87.956 53.171 96.154 1.00 91.13 139 CYS E C 1
ATOM 9886 O O . CYS E 1 56 ? 88.206 52.586 95.095 1.00 96.07 139 CYS E O 1
ATOM 9889 N N . PHE E 1 57 ? 86.765 53.714 96.406 1.00 95.18 140 PHE E N 1
ATOM 9890 C CA . PHE E 1 57 ? 85.753 53.905 95.376 1.00 89.46 140 PHE E CA 1
ATOM 9891 C C . PHE E 1 57 ? 85.542 55.376 95.048 1.00 87.49 140 PHE E C 1
ATOM 9892 O O . PHE E 1 57 ? 84.598 55.712 94.326 1.00 77.28 140 PHE E O 1
ATOM 9900 N N . GLY E 1 58 ? 86.399 56.260 95.553 1.00 89.26 141 GLY E N 1
ATOM 9901 C CA . GLY E 1 58 ? 86.214 57.680 95.340 1.00 88.03 141 GLY E CA 1
ATOM 9902 C C . GLY E 1 58 ? 85.270 58.338 96.318 1.00 92.02 141 GLY E C 1
ATOM 9903 O O . GLY E 1 58 ? 84.776 59.436 96.043 1.00 91.18 141 GLY E O 1
ATOM 9904 N N . GLY E 1 59 ? 85.005 57.700 97.458 1.00 86.34 142 GLY E N 1
ATOM 9905 C CA . GLY E 1 59 ? 84.099 58.234 98.448 1.00 72.90 142 GLY E CA 1
ATOM 9906 C C . GLY E 1 59 ? 84.831 58.945 99.576 1.00 73.39 142 GLY E C 1
ATOM 9907 O O . GLY E 1 59 ? 86.053 58.913 99.687 1.00 79.64 142 GLY E O 1
ATOM 9908 N N . VAL E 1 60 ? 84.043 59.603 100.425 1.00 66.59 143 VAL E N 1
ATOM 9909 C CA . VAL E 1 60 ? 84.619 60.328 101.551 1.00 59.41 143 VAL E CA 1
ATOM 9910 C C . VAL E 1 60 ? 85.001 59.374 102.681 1.00 63.67 143 VAL E C 1
ATOM 9911 O O . VAL E 1 60 ? 85.944 59.645 103.435 1.00 67.28 143 VAL E O 1
ATOM 9915 N N . GLU E 1 61 ? 84.315 58.237 102.787 1.00 62.94 144 GLU E N 1
ATOM 9916 C CA . GLU E 1 61 ? 84.528 57.264 103.860 1.00 59.76 144 GLU E CA 1
ATOM 9917 C C . GLU E 1 61 ? 84.416 57.931 105.230 1.00 59.22 144 GLU E C 1
ATOM 9918 O O . GLU E 1 61 ? 85.256 57.752 106.113 1.00 68.67 144 GLU E O 1
ATOM 9924 N N . GLY E 1 62 ? 83.358 58.723 105.395 1.00 56.94 145 GLY E N 1
ATOM 9925 C CA . GLY E 1 62 ? 83.007 59.296 106.670 1.00 49.56 145 GLY E CA 1
ATOM 9926 C C . GLY E 1 62 ? 81.719 58.720 107.226 1.00 50.87 145 GLY E C 1
ATOM 9927 O O . GLY E 1 62 ? 81.182 57.723 106.739 1.00 64.82 145 GLY E O 1
ATOM 9928 N N . GLN E 1 63 ? 81.224 59.372 108.270 1.00 52.73 146 GLN E N 1
ATOM 9929 C CA . GLN E 1 63 ? 79.946 59.033 108.872 1.00 49.14 146 GLN E CA 1
ATOM 9930 C C . GLN E 1 63 ? 79.046 60.262 108.839 1.00 54.64 146 GLN E C 1
ATOM 9931 O O . GLN E 1 63 ? 79.476 61.365 108.492 1.00 60.67 146 GLN E O 1
ATOM 9937 N N . ALA E 1 64 ? 77.781 60.067 109.200 1.00 50.88 147 ALA E N 1
ATOM 9938 C CA . ALA E 1 64 ? 76.781 61.113 109.059 1.00 51.36 147 ALA E CA 1
ATOM 9939 C C . ALA E 1 64 ? 75.982 61.275 110.342 1.00 46.74 147 ALA E C 1
ATOM 9940 O O . ALA E 1 64 ? 75.759 60.315 111.084 1.00 49.50 147 ALA E O 1
ATOM 9942 N N . ILE E 1 65 ? 75.553 62.510 110.591 1.00 42.45 148 ILE E N 1
ATOM 9943 C CA . ILE E 1 65 ? 74.557 62.822 111.609 1.00 46.12 148 ILE E CA 1
ATOM 9944 C C . ILE E 1 65 ? 73.257 63.155 110.893 1.00 56.56 148 ILE E C 1
ATOM 9945 O O . ILE E 1 65 ? 73.231 64.023 110.011 1.00 43.03 148 ILE E O 1
ATOM 9950 N N . TYR E 1 66 ? 72.183 62.469 111.269 1.00 49.50 149 TYR E N 1
ATOM 9951 C CA . TYR E 1 66 ? 70.857 62.703 110.710 1.00 43.20 149 TYR E CA 1
ATOM 9952 C C . TYR E 1 66 ? 69.963 63.236 111.821 1.00 45.48 149 TYR E C 1
ATOM 9953 O O . TYR E 1 66 ? 69.607 62.500 112.748 1.00 44.30 149 TYR E O 1
ATOM 9962 N N . ILE E 1 67 ? 69.608 64.512 111.726 1.00 42.21 150 ILE E N 1
ATOM 9963 C CA . ILE E 1 67 ? 68.707 65.155 112.673 1.00 45.50 150 ILE E CA 1
ATOM 9964 C C . ILE E 1 67 ? 67.322 65.182 112.043 1.00 43.45 150 ILE E C 1
ATOM 9965 O O . ILE E 1 67 ? 67.086 65.894 111.062 1.00 44.36 150 ILE E O 1
ATOM 9970 N N . ASP E 1 68 ? 66.406 64.403 112.609 1.00 45.99 151 ASP E N 1
ATOM 9971 C CA . ASP E 1 68 ? 65.065 64.224 112.067 1.00 43.44 151 ASP E CA 1
ATOM 9972 C C . ASP E 1 68 ? 64.102 65.047 112.915 1.00 47.65 151 ASP E C 1
ATOM 9973 O O . ASP E 1 68 ? 63.883 64.743 114.092 1.00 47.76 151 ASP E O 1
ATOM 9978 N N . THR E 1 69 ? 63.532 66.091 112.316 1.00 42.02 152 THR E N 1
ATOM 9979 C CA . THR E 1 69 ? 62.570 66.945 112.998 1.00 43.71 152 THR E CA 1
ATOM 9980 C C . THR E 1 69 ? 61.130 66.664 112.594 1.00 57.19 152 THR E C 1
ATOM 9981 O O . THR E 1 69 ? 60.210 67.164 113.251 1.00 55.68 152 THR E O 1
ATOM 9985 N N . GLU E 1 70 ? 60.913 65.884 111.536 1.00 48.24 153 GLU E N 1
ATOM 9986 C CA . GLU E 1 70 ? 59.573 65.543 111.079 1.00 47.75 153 GLU E CA 1
ATOM 9987 C C . GLU E 1 70 ? 59.129 64.150 111.498 1.00 46.94 153 GLU E C 1
ATOM 9988 O O . GLU E 1 70 ? 57.924 63.910 111.629 1.00 58.43 153 GLU E O 1
ATOM 9994 N N . GLY E 1 71 ? 60.065 63.233 111.714 1.00 44.16 154 GLY E N 1
ATOM 9995 C CA . GLY E 1 71 ? 59.729 61.851 111.975 1.00 51.47 154 GLY E CA 1
ATOM 9996 C C . GLY E 1 71 ? 59.593 60.990 110.741 1.00 55.74 154 GLY E C 1
ATOM 9997 O O . GLY E 1 71 ? 59.082 59.869 110.840 1.00 60.64 154 GLY E O 1
ATOM 9998 N N . SER E 1 72 ? 60.036 61.475 109.583 1.00 51.44 155 SER E N 1
ATOM 9999 C CA . SER E 1 72 ? 59.904 60.763 108.321 1.00 46.25 155 SER E CA 1
ATOM 10000 C C . SER E 1 72 ? 61.083 59.842 108.031 1.00 42.80 155 SER E C 1
ATOM 10001 O O . SER E 1 72 ? 61.229 59.383 106.894 1.00 57.62 155 SER E O 1
ATOM 10004 N N . PHE E 1 73 ? 61.930 59.572 109.024 1.00 46.97 156 PHE E N 1
ATOM 10005 C CA . PHE E 1 73 ? 63.092 58.698 108.858 1.00 44.33 156 PHE E CA 1
ATOM 10006 C C . PHE E 1 73 ? 62.652 57.267 109.143 1.00 51.81 156 PHE E C 1
ATOM 10007 O O . PHE E 1 73 ? 62.651 56.809 110.287 1.00 61.48 156 PHE E O 1
ATOM 10015 N N . ILE E 1 74 ? 62.262 56.552 108.092 1.00 44.56 157 ILE E N 1
ATOM 10016 C CA . ILE E 1 74 ? 61.907 55.141 108.201 1.00 42.59 157 ILE E CA 1
ATOM 10017 C C . ILE E 1 74 ? 63.140 54.312 107.870 1.00 40.38 157 ILE E C 1
ATOM 10018 O O . ILE E 1 74 ? 63.667 54.384 106.754 1.00 48.44 157 ILE E O 1
ATOM 10023 N N . VAL E 1 75 ? 63.614 53.538 108.849 1.00 44.37 158 VAL E N 1
ATOM 10024 C CA . VAL E 1 75 ? 64.862 52.800 108.683 1.00 46.74 158 VAL E CA 1
ATOM 10025 C C . VAL E 1 75 ? 64.734 51.758 107.580 1.00 59.20 158 VAL E C 1
ATOM 10026 O O . VAL E 1 75 ? 65.716 51.444 106.893 1.00 52.48 158 VAL E O 1
ATOM 10030 N N . ASP E 1 76 ? 63.531 51.210 107.387 1.00 53.24 159 ASP E N 1
ATOM 10031 C CA . ASP E 1 76 ? 63.312 50.255 106.306 1.00 53.97 159 ASP E CA 1
ATOM 10032 C C . ASP E 1 76 ? 63.655 50.857 104.951 1.00 52.13 159 ASP E C 1
ATOM 10033 O O . ASP E 1 76 ? 64.122 50.146 104.055 1.00 49.11 159 ASP E O 1
ATOM 10038 N N . ARG E 1 77 ? 63.432 52.163 104.784 1.00 53.21 160 ARG E N 1
ATOM 10039 C CA . ARG E 1 77 ? 63.786 52.824 103.534 1.00 42.04 160 ARG E CA 1
ATOM 10040 C C . ARG E 1 77 ? 65.295 52.981 103.393 1.00 52.04 160 ARG E C 1
ATOM 10041 O O . ARG E 1 77 ? 65.842 52.805 102.297 1.00 54.89 160 ARG E O 1
ATOM 10049 N N . VAL E 1 78 ? 65.985 53.327 104.484 1.00 47.73 161 VAL E N 1
ATOM 10050 C CA . VAL E 1 78 ? 67.440 53.459 104.430 1.00 48.77 161 VAL E CA 1
ATOM 10051 C C . VAL E 1 78 ? 68.093 52.129 104.070 1.00 54.18 161 VAL E C 1
ATOM 10052 O O . VAL E 1 78 ? 69.127 52.099 103.393 1.00 54.05 161 VAL E O 1
ATOM 10056 N N . VAL E 1 79 ? 67.502 51.013 104.504 1.00 51.85 162 VAL E N 1
ATOM 10057 C CA . VAL E 1 79 ? 68.057 49.699 104.186 1.00 51.52 162 VAL E CA 1
ATOM 10058 C C . VAL E 1 79 ? 68.069 49.469 102.678 1.00 56.46 162 VAL E C 1
ATOM 10059 O O . VAL E 1 79 ? 69.034 48.923 102.128 1.00 48.89 162 VAL E O 1
ATOM 10063 N N . ASP E 1 80 ? 66.995 49.870 101.990 1.00 55.49 163 ASP E N 1
ATOM 10064 C CA . ASP E 1 80 ? 66.962 49.791 100.531 1.00 45.36 163 ASP E CA 1
ATOM 10065 C C . ASP E 1 80 ? 68.164 50.494 99.918 1.00 57.48 163 ASP E C 1
ATOM 10066 O O . ASP E 1 80 ? 68.910 49.909 99.122 1.00 57.56 163 ASP E O 1
ATOM 10071 N N . ILE E 1 81 ? 68.360 51.762 100.282 1.00 51.06 164 ILE E N 1
ATOM 10072 C CA . ILE E 1 81 ? 69.412 52.570 99.679 1.00 46.57 164 ILE E CA 1
ATOM 10073 C C . ILE E 1 81 ? 70.786 52.030 100.057 1.00 58.52 164 ILE E C 1
ATOM 10074 O O . ILE E 1 81 ? 71.704 51.996 99.228 1.00 56.33 164 ILE E O 1
ATOM 10079 N N . ALA E 1 82 ? 70.953 51.608 101.314 1.00 53.95 165 ALA E N 1
ATOM 10080 C CA . ALA E 1 82 ? 72.226 51.038 101.746 1.00 50.18 165 ALA E CA 1
ATOM 10081 C C . ALA E 1 82 ? 72.547 49.751 100.992 1.00 55.39 165 ALA E C 1
ATOM 10082 O O . ALA E 1 82 ? 73.669 49.567 100.507 1.00 58.02 165 ALA E O 1
ATOM 10084 N N . THR E 1 83 ? 71.573 48.841 100.893 1.00 55.73 166 THR E N 1
ATOM 10085 C CA . THR E 1 83 ? 71.789 47.595 100.161 1.00 49.20 166 THR E CA 1
ATOM 10086 C C . THR E 1 83 ? 72.212 47.863 98.722 1.00 52.52 166 THR E C 1
ATOM 10087 O O . THR E 1 83 ? 73.182 47.276 98.228 1.00 53.99 166 THR E O 1
ATOM 10091 N N . ALA E 1 84 ? 71.497 48.758 98.035 1.00 56.19 167 ALA E N 1
ATOM 10092 C CA . ALA E 1 84 ? 71.810 49.039 96.637 1.00 45.51 167 ALA E CA 1
ATOM 10093 C C . ALA E 1 84 ? 73.188 49.669 96.497 1.00 55.88 167 ALA E C 1
ATOM 10094 O O . ALA E 1 84 ? 73.909 49.395 95.530 1.00 65.37 167 ALA E O 1
ATOM 10096 N N . THR E 1 85 ? 73.570 50.525 97.448 1.00 56.55 168 THR E N 1
ATOM 10097 C CA . THR E 1 85 ? 74.892 51.140 97.395 1.00 57.88 168 THR E CA 1
ATOM 10098 C C . THR E 1 85 ? 75.985 50.094 97.582 1.00 53.91 168 THR E C 1
ATOM 10099 O O . THR E 1 85 ? 76.996 50.111 96.872 1.00 60.14 168 THR E O 1
ATOM 10103 N N . VAL E 1 86 ? 75.794 49.170 98.527 1.00 52.41 169 VAL E N 1
ATOM 10104 C CA . VAL E 1 86 ? 76.753 48.084 98.708 1.00 55.18 169 VAL E CA 1
ATOM 10105 C C . VAL E 1 86 ? 76.831 47.232 97.447 1.00 63.02 169 VAL E C 1
ATOM 10106 O O . VAL E 1 86 ? 77.923 46.860 96.999 1.00 75.66 169 VAL E O 1
ATOM 10110 N N . GLN E 1 87 ? 75.677 46.911 96.855 1.00 56.10 170 GLN E N 1
ATOM 10111 C CA . GLN E 1 87 ? 75.673 46.129 95.622 1.00 56.16 170 GLN E CA 1
ATOM 10112 C C . GLN E 1 87 ? 76.409 46.853 94.502 1.00 57.79 170 GLN E C 1
ATOM 10113 O O . GLN E 1 87 ? 77.109 46.223 93.701 1.00 63.89 170 GLN E O 1
ATOM 10119 N N . HIS E 1 88 ? 76.257 48.176 94.425 1.00 50.12 171 HIS E N 1
ATOM 10120 C CA . HIS E 1 88 ? 76.911 48.928 93.361 1.00 62.92 171 HIS E CA 1
ATOM 10121 C C . HIS E 1 88 ? 78.425 48.942 93.539 1.00 75.31 171 HIS E C 1
ATOM 10122 O O . HIS E 1 88 ? 79.170 48.781 92.565 1.00 72.78 171 HIS E O 1
ATOM 10129 N N . CYS E 1 89 ? 78.900 49.142 94.770 1.00 72.80 172 CYS E N 1
ATOM 10130 C CA . CYS E 1 89 ? 80.339 49.126 95.016 1.00 74.47 172 CYS E CA 1
ATOM 10131 C C . CYS E 1 89 ? 80.919 47.734 94.790 1.00 75.51 172 CYS E C 1
ATOM 10132 O O . CYS E 1 89 ? 81.980 47.587 94.171 1.00 77.83 172 CYS E O 1
ATOM 10135 N N . GLN E 1 90 ? 80.240 46.700 95.298 1.00 73.14 173 GLN E N 1
ATOM 10136 C CA . GLN E 1 90 ? 80.651 45.328 95.013 1.00 74.05 173 GLN E CA 1
ATOM 10137 C C . GLN E 1 90 ? 80.703 45.085 93.511 1.00 76.14 173 GLN E C 1
ATOM 10138 O O . GLN E 1 90 ? 81.600 44.395 93.012 1.00 78.85 173 GLN E O 1
ATOM 10144 N N . HIS E 1 91 ? 79.738 45.644 92.777 1.00 78.09 174 HIS E N 1
ATOM 10145 C CA . HIS E 1 91 ? 79.754 45.563 91.321 1.00 72.66 174 HIS E CA 1
ATOM 10146 C C . HIS E 1 91 ? 81.001 46.221 90.747 1.00 77.84 174 HIS E C 1
ATOM 10147 O O . HIS E 1 91 ? 81.722 45.613 89.950 1.00 83.77 174 HIS E O 1
ATOM 10154 N N . ILE E 1 92 ? 81.287 47.455 91.173 1.00 86.20 175 ILE E N 1
ATOM 10155 C CA . ILE E 1 92 ? 82.448 48.191 90.671 1.00 88.97 175 ILE E CA 1
ATOM 10156 C C . ILE E 1 92 ? 83.733 47.401 90.889 1.00 88.05 175 ILE E C 1
ATOM 10157 O O . ILE E 1 92 ? 84.573 47.290 89.988 1.00 87.61 175 ILE E O 1
ATOM 10162 N N . ALA E 1 93 ? 83.913 46.859 92.095 1.00 82.75 176 ALA E N 1
ATOM 10163 C CA . ALA E 1 93 ? 85.132 46.117 92.406 1.00 83.52 176 ALA E CA 1
ATOM 10164 C C . ALA E 1 93 ? 85.367 44.967 91.434 1.00 93.82 176 ALA E C 1
ATOM 10165 O O . ALA E 1 93 ? 86.519 44.630 91.140 1.00 103.53 176 ALA E O 1
ATOM 10167 N N . SER E 1 94 ? 84.296 44.350 90.929 1.00 84.60 177 SER E N 1
ATOM 10168 C CA . SER E 1 94 ? 84.450 43.206 90.035 1.00 86.97 177 SER E CA 1
ATOM 10169 C C . SER E 1 94 ? 84.817 43.620 88.612 1.00 91.99 177 SER E C 1
ATOM 10170 O O . SER E 1 94 ? 85.612 42.934 87.959 1.00 103.17 177 SER E O 1
ATOM 10173 N N . ILE E 1 95 ? 84.266 44.729 88.109 1.00 87.31 178 ILE E N 1
ATOM 10174 C CA . ILE E 1 95 ? 84.603 45.149 86.750 1.00 82.86 178 ILE E CA 1
ATOM 10175 C C . ILE E 1 95 ? 86.034 45.672 86.699 1.00 99.70 178 ILE E C 1
ATOM 10176 O O . ILE E 1 95 ? 86.798 45.337 85.786 1.00 107.35 178 ILE E O 1
ATOM 10181 N N . GLU E 1 96 ? 86.423 46.498 87.672 1.00 110.98 179 GLU E N 1
ATOM 10182 C CA . GLU E 1 96 ? 87.771 47.050 87.666 1.00 113.33 179 GLU E CA 1
ATOM 10183 C C . GLU E 1 96 ? 88.789 46.009 88.107 1.00 107.49 179 GLU E C 1
ATOM 10184 O O . GLU E 1 96 ? 89.954 46.067 87.695 1.00 104.49 179 GLU E O 1
ATOM 10190 N N . ASN E 1 97 ? 88.362 45.069 88.950 1.00 98.50 180 ASN E N 1
ATOM 10191 C CA . ASN E 1 97 ? 89.133 43.905 89.373 1.00 97.93 180 ASN E CA 1
ATOM 10192 C C . ASN E 1 97 ? 90.347 44.282 90.213 1.00 102.86 180 ASN E C 1
ATOM 10193 O O . ASN E 1 97 ? 91.285 43.488 90.339 1.00 112.22 180 ASN E O 1
ATOM 10198 N N . ASN E 1 98 ? 90.350 45.478 90.796 1.00 101.68 181 ASN E N 1
ATOM 10199 C CA . ASN E 1 98 ? 91.452 45.912 91.644 1.00 106.69 181 ASN E CA 1
ATOM 10200 C C . ASN E 1 98 ? 91.282 45.373 93.062 1.00 98.63 181 ASN E C 1
ATOM 10201 O O . ASN E 1 98 ? 90.174 45.339 93.604 1.00 103.55 181 ASN E O 1
ATOM 10206 N N . ALA E 1 99 ? 92.402 44.956 93.663 1.00 104.08 182 ALA E N 1
ATOM 10207 C CA . ALA E 1 99 ? 92.357 44.219 94.926 1.00 104.19 182 ALA E CA 1
ATOM 10208 C C . ALA E 1 99 ? 91.964 45.088 96.117 1.00 101.21 182 ALA E C 1
ATOM 10209 O O . ALA E 1 99 ? 91.277 44.609 97.027 1.00 108.09 182 ALA E O 1
ATOM 10211 N N . GLU E 1 100 ? 92.393 46.352 96.152 1.00 105.54 183 GLU E N 1
ATOM 10212 C CA . GLU E 1 100 ? 92.094 47.178 97.323 1.00 103.43 183 GLU E CA 1
ATOM 10213 C C . GLU E 1 100 ? 90.598 47.436 97.460 1.00 111.59 183 GLU E C 1
ATOM 10214 O O . GLU E 1 100 ? 90.081 47.520 98.580 1.00 111.01 183 GLU E O 1
ATOM 10220 N N . GLN E 1 101 ? 89.886 47.575 96.338 1.00 113.66 184 GLN E N 1
ATOM 10221 C CA . GLN E 1 101 ? 88.436 47.730 96.408 1.00 97.09 184 GLN E CA 1
ATOM 10222 C C . GLN E 1 101 ? 87.778 46.486 96.993 1.00 95.85 184 GLN E C 1
ATOM 10223 O O . GLN E 1 101 ? 86.852 46.588 97.806 1.00 111.52 184 GLN E O 1
ATOM 10229 N N . ALA E 1 102 ? 88.239 45.302 96.582 1.00 96.82 185 ALA E N 1
ATOM 10230 C CA . ALA E 1 102 ? 87.692 44.059 97.117 1.00 106.87 185 ALA E CA 1
ATOM 10231 C C . ALA E 1 102 ? 87.888 43.946 98.625 1.00 102.93 185 ALA E C 1
ATOM 10232 O O . ALA E 1 102 ? 87.070 43.320 99.309 1.00 102.73 185 ALA E O 1
ATOM 10234 N N . ASP E 1 103 ? 88.957 44.539 99.162 1.00 115.39 186 ASP E N 1
ATOM 10235 C CA . ASP E 1 103 ? 89.175 44.485 100.605 1.00 118.61 186 ASP E CA 1
ATOM 10236 C C . ASP E 1 103 ? 88.202 45.382 101.357 1.00 106.73 186 ASP E C 1
ATOM 10237 O O . ASP E 1 103 ? 87.797 45.049 102.476 1.00 103.34 186 ASP E O 1
ATOM 10242 N N . SER E 1 104 ? 87.837 46.527 100.777 1.00 102.68 187 SER E N 1
ATOM 10243 C CA . SER E 1 104 ? 86.870 47.408 101.423 1.00 98.00 187 SER E CA 1
ATOM 10244 C C . SER E 1 104 ? 85.531 46.708 101.605 1.00 85.73 187 SER E C 1
ATOM 10245 O O . SER E 1 104 ? 84.860 46.889 102.628 1.00 100.23 187 SER E O 1
ATOM 10248 N N . MET E 1 105 ? 85.127 45.903 100.621 1.00 92.59 188 MET E N 1
ATOM 10249 C CA . MET E 1 105 ? 83.854 45.196 100.691 1.00 99.52 188 MET E CA 1
ATOM 10250 C C . MET E 1 105 ? 83.798 44.211 101.853 1.00 103.71 188 MET E C 1
ATOM 10251 O O . MET E 1 105 ? 82.705 43.766 102.219 1.00 107.14 188 MET E O 1
ATOM 10256 N N . GLN E 1 106 ? 84.949 43.854 102.432 1.00 102.08 189 GLN E N 1
ATOM 10257 C CA . GLN E 1 106 ? 84.954 42.967 103.591 1.00 104.94 189 GLN E CA 1
ATOM 10258 C C . GLN E 1 106 ? 84.222 43.595 104.769 1.00 102.03 189 GLN E C 1
ATOM 10259 O O . GLN E 1 106 ? 83.481 42.912 105.486 1.00 94.56 189 GLN E O 1
ATOM 10265 N N . SER E 1 107 ? 84.415 44.895 104.982 1.00 133.52 190 SER E N 1
ATOM 10266 C CA . SER E 1 107 ? 83.782 45.601 106.085 1.00 128.42 190 SER E CA 1
ATOM 10267 C C . SER E 1 107 ? 82.629 46.490 105.643 1.00 118.13 190 SER E C 1
ATOM 10268 O O . SER E 1 107 ? 81.941 47.053 106.501 1.00 122.90 190 SER E O 1
ATOM 10271 N N . LEU E 1 108 ? 82.399 46.629 104.340 1.00 96.85 191 LEU E N 1
ATOM 10272 C CA . LEU E 1 108 ? 81.325 47.478 103.831 1.00 81.97 191 LEU E CA 1
ATOM 10273 C C . LEU E 1 108 ? 80.077 46.624 103.670 1.00 90.25 191 LEU E C 1
ATOM 10274 O O . LEU E 1 108 ? 79.886 45.962 102.646 1.00 83.24 191 LEU E O 1
ATOM 10279 N N . THR E 1 109 ? 79.222 46.643 104.686 1.00 75.90 192 THR E N 1
ATOM 10280 C CA . THR E 1 109 ? 77.975 45.900 104.681 1.00 70.82 192 THR E CA 1
ATOM 10281 C C . THR E 1 109 ? 76.836 46.864 104.970 1.00 72.94 192 THR E C 1
ATOM 10282 O O . THR E 1 109 ? 77.048 47.975 105.462 1.00 76.33 192 THR E O 1
ATOM 10286 N N . MET E 1 110 ? 75.618 46.431 104.635 1.00 69.44 193 MET E N 1
ATOM 10287 C CA . MET E 1 110 ? 74.436 47.226 104.949 1.00 62.55 193 MET E CA 1
ATOM 10288 C C . MET E 1 110 ? 74.386 47.567 106.434 1.00 67.01 193 MET E C 1
ATOM 10289 O O . MET E 1 110 ? 73.986 48.674 106.813 1.00 70.17 193 MET E O 1
ATOM 10294 N N . GLU E 1 111 ? 74.794 46.626 107.290 1.00 63.59 194 GLU E N 1
ATOM 10295 C CA . GLU E 1 111 ? 74.781 46.875 108.728 1.00 56.03 194 GLU E CA 1
ATOM 10296 C C . GLU E 1 111 ? 75.805 47.935 109.116 1.00 65.15 194 GLU E C 1
ATOM 10297 O O . GLU E 1 111 ? 75.533 48.782 109.975 1.00 71.25 194 GLU E O 1
ATOM 10303 N N . SER E 1 112 ? 76.992 47.897 108.506 1.00 61.94 195 SER E N 1
ATOM 10304 C CA . SER E 1 112 ? 78.009 48.898 108.813 1.00 63.45 195 SER E CA 1
ATOM 10305 C C . SER E 1 112 ? 77.553 50.290 108.395 1.00 65.74 195 SER E C 1
ATOM 10306 O O . SER E 1 112 ? 77.835 51.278 109.083 1.00 63.47 195 SER E O 1
ATOM 10309 N N . ILE E 1 113 ? 76.858 50.388 107.260 1.00 60.57 196 ILE E N 1
ATOM 10310 C CA . ILE E 1 113 ? 76.350 51.678 106.800 1.00 52.11 196 ILE E CA 1
ATOM 10311 C C . ILE E 1 113 ? 75.333 52.237 107.787 1.00 57.48 196 ILE E C 1
ATOM 10312 O O . ILE E 1 113 ? 75.377 53.418 108.150 1.00 58.14 196 ILE E O 1
ATOM 10317 N N . LEU E 1 114 ? 74.395 51.395 108.232 1.00 52.95 197 LEU E N 1
ATOM 10318 C CA . LEU E 1 114 ? 73.407 51.839 109.211 1.00 48.71 197 LEU E CA 1
ATOM 10319 C C . LEU E 1 114 ? 74.073 52.271 110.511 1.00 56.82 197 LEU E C 1
ATOM 10320 O O . LEU E 1 114 ? 73.617 53.215 111.167 1.00 62.94 197 LEU E O 1
ATOM 10325 N N . GLU E 1 115 ? 75.154 51.592 110.903 1.00 55.71 198 GLU E N 1
ATOM 10326 C CA . GLU E 1 115 ? 75.864 51.972 112.118 1.00 61.40 198 GLU E CA 1
ATOM 10327 C C . GLU E 1 115 ? 76.562 53.316 111.980 1.00 56.28 198 GLU E C 1
ATOM 10328 O O . GLU E 1 115 ? 76.815 53.975 112.993 1.00 65.58 198 GLU E O 1
ATOM 10334 N N . GLY E 1 116 ? 76.869 53.737 110.755 1.00 51.32 199 GLY E N 1
ATOM 10335 C CA . GLY E 1 116 ? 77.477 55.025 110.505 1.00 54.61 199 GLY E CA 1
ATOM 10336 C C . GLY E 1 116 ? 76.533 56.201 110.444 1.00 54.14 199 GLY E C 1
ATOM 10337 O O . GLY E 1 116 ? 76.976 57.323 110.188 1.00 49.64 199 GLY E O 1
ATOM 10338 N N . ILE E 1 117 ? 75.242 55.987 110.673 1.00 50.17 200 ILE E N 1
ATOM 10339 C CA . ILE E 1 117 ? 74.249 57.053 110.639 1.00 51.21 200 ILE E CA 1
ATOM 10340 C C . ILE E 1 117 ? 73.851 57.336 112.080 1.00 54.33 200 ILE E C 1
ATOM 10341 O O . ILE E 1 117 ? 73.087 56.578 112.687 1.00 56.03 200 ILE E O 1
ATOM 10346 N N . HIS E 1 118 ? 74.356 58.436 112.630 1.00 47.54 201 HIS E N 1
ATOM 10347 C CA . HIS E 1 118 ? 73.973 58.858 113.969 1.00 49.60 201 HIS E CA 1
ATOM 10348 C C . HIS E 1 118 ? 72.653 59.612 113.878 1.00 48.81 201 HIS E C 1
ATOM 10349 O O . HIS E 1 118 ? 72.543 60.599 113.143 1.00 54.85 201 HIS E O 1
ATOM 10356 N N . TYR E 1 119 ? 71.657 59.150 114.625 1.00 41.99 202 TYR E N 1
ATOM 10357 C CA . TYR E 1 119 ? 70.277 59.585 114.455 1.00 47.95 202 TYR E CA 1
ATOM 10358 C C . TYR E 1 119 ? 69.825 60.370 115.677 1.00 49.22 202 TYR E C 1
ATOM 10359 O O . TYR E 1 119 ? 69.888 59.867 116.804 1.00 49.14 202 TYR E O 1
ATOM 10368 N N . PHE E 1 120 ? 69.369 61.598 115.448 1.00 47.38 203 PHE E N 1
ATOM 10369 C CA . PHE E 1 120 ? 68.775 62.433 116.482 1.00 49.55 203 PHE E CA 1
ATOM 10370 C C . PHE E 1 120 ? 67.361 62.802 116.062 1.00 46.82 203 PHE E C 1
ATOM 10371 O O . PHE E 1 120 ? 67.128 63.173 114.906 1.00 51.18 203 PHE E O 1
ATOM 10379 N N . ARG E 1 121 ? 66.422 62.697 116.998 1.00 55.30 204 ARG E N 1
ATOM 10380 C CA . ARG E 1 121 ? 65.027 63.053 116.768 1.00 45.83 204 ARG E CA 1
ATOM 10381 C C . ARG E 1 121 ? 64.712 64.282 117.609 1.00 48.31 204 ARG E C 1
ATOM 10382 O O . ARG E 1 121 ? 64.725 64.218 118.843 1.00 63.72 204 ARG E O 1
ATOM 10390 N N . CYS E 1 122 ? 64.436 65.395 116.942 1.00 48.80 205 CYS E N 1
ATOM 10391 C CA . CYS E 1 122 ? 63.996 66.620 117.591 1.00 53.79 205 CYS E CA 1
ATOM 10392 C C . CYS E 1 122 ? 62.516 66.813 117.295 1.00 51.81 205 CYS E C 1
ATOM 10393 O O . CYS E 1 122 ? 62.086 66.657 116.148 1.00 56.46 205 CYS E O 1
ATOM 10396 N N . HIS E 1 123 ? 61.742 67.152 118.323 1.00 53.34 206 HIS E N 1
ATOM 10397 C CA . HIS E 1 123 ? 60.303 67.319 118.163 1.00 64.47 206 HIS E CA 1
ATOM 10398 C C . HIS E 1 123 ? 59.864 68.774 118.090 1.00 53.07 206 HIS E C 1
ATOM 10399 O O . HIS E 1 123 ? 58.849 69.068 117.451 1.00 70.41 206 HIS E O 1
ATOM 10406 N N . ASP E 1 124 ? 60.598 69.688 118.720 1.00 54.59 207 ASP E N 1
ATOM 10407 C CA . ASP E 1 124 ? 60.311 71.112 118.635 1.00 52.99 207 ASP E CA 1
ATOM 10408 C C . ASP E 1 124 ? 61.620 71.868 118.448 1.00 59.40 207 ASP E C 1
ATOM 10409 O O . ASP E 1 124 ? 62.712 71.309 118.589 1.00 53.57 207 ASP E O 1
ATOM 10414 N N . TYR E 1 125 ? 61.499 73.156 118.112 1.00 64.48 208 TYR E N 1
ATOM 10415 C CA . TYR E 1 125 ? 62.675 73.952 117.778 1.00 53.02 208 TYR E CA 1
ATOM 10416 C C . TYR E 1 125 ? 63.628 74.106 118.955 1.00 52.73 208 TYR E C 1
ATOM 10417 O O . TYR E 1 125 ? 64.821 74.350 118.743 1.00 53.97 208 TYR E O 1
ATOM 10426 N N . VAL E 1 126 ? 63.135 73.970 120.188 1.00 56.54 209 VAL E N 1
ATOM 10427 C CA . VAL E 1 126 ? 64.002 74.127 121.351 1.00 54.45 209 VAL E CA 1
ATOM 10428 C C . VAL E 1 126 ? 64.948 72.941 121.479 1.00 57.12 209 VAL E C 1
ATOM 10429 O O . VAL E 1 126 ? 66.117 73.100 121.852 1.00 55.55 209 VAL E O 1
ATOM 10433 N N . GLN E 1 127 ? 64.465 71.736 121.170 1.00 59.46 210 GLN E N 1
ATOM 10434 C CA . GLN E 1 127 ? 65.344 70.572 121.160 1.00 55.26 210 GLN E CA 1
ATOM 10435 C C . GLN E 1 127 ? 66.400 70.676 120.067 1.00 45.40 210 GLN E C 1
ATOM 10436 O O . GLN E 1 127 ? 67.503 70.142 120.223 1.00 55.55 210 GLN E O 1
ATOM 10442 N N . LEU E 1 128 ? 66.089 71.363 118.966 1.00 44.37 211 LEU E N 1
ATOM 10443 C CA . LEU E 1 128 ? 67.082 71.552 117.914 1.00 50.48 211 LEU E CA 1
ATOM 10444 C C . LEU E 1 128 ? 68.171 72.520 118.360 1.00 49.88 211 LEU E C 1
ATOM 10445 O O . LEU E 1 128 ? 69.360 72.279 118.119 1.00 55.34 211 LEU E O 1
ATOM 10450 N N . LEU E 1 129 ? 67.784 73.624 119.003 1.00 50.59 212 LEU E N 1
ATOM 10451 C CA . LEU E 1 129 ? 68.773 74.540 119.561 1.00 52.25 212 LEU E CA 1
ATOM 10452 C C . LEU E 1 129 ? 69.620 73.847 120.621 1.00 53.63 212 LEU E C 1
ATOM 10453 O O . LEU E 1 129 ? 70.840 74.041 120.679 1.00 65.35 212 LEU E O 1
ATOM 10458 N N . ALA E 1 130 ? 68.986 73.038 121.473 1.00 54.71 213 ALA E N 1
ATOM 10459 C CA . ALA E 1 130 ? 69.725 72.311 122.499 1.00 54.16 213 ALA E CA 1
ATOM 10460 C C . ALA E 1 130 ? 70.695 71.313 121.882 1.00 55.48 213 ALA E C 1
ATOM 10461 O O . ALA E 1 130 ? 71.795 71.100 122.403 1.00 74.27 213 ALA E O 1
ATOM 10463 N N . LEU E 1 131 ? 70.310 70.695 120.765 1.00 53.02 214 LEU E N 1
ATOM 10464 C CA . LEU E 1 131 ? 71.188 69.722 120.126 1.00 58.03 214 LEU E CA 1
ATOM 10465 C C . LEU E 1 131 ? 72.352 70.402 119.419 1.00 56.99 214 LEU E C 1
ATOM 10466 O O . LEU E 1 131 ? 73.500 69.955 119.529 1.00 57.07 214 LEU E O 1
ATOM 10471 N N . VAL E 1 132 ? 72.074 71.481 118.684 1.00 54.36 215 VAL E N 1
ATOM 10472 C CA . VAL E 1 132 ? 73.127 72.186 117.958 1.00 57.09 215 VAL E CA 1
ATOM 10473 C C . VAL E 1 132 ? 74.167 72.740 118.924 1.00 60.70 215 VAL E C 1
ATOM 10474 O O . VAL E 1 132 ? 75.374 72.706 118.650 1.00 57.13 215 VAL E O 1
ATOM 10478 N N . HIS E 1 133 ? 73.720 73.237 120.078 1.00 59.98 216 HIS E N 1
ATOM 10479 C CA . HIS E 1 133 ? 74.646 73.838 121.031 1.00 62.95 216 HIS E CA 1
ATOM 10480 C C . HIS E 1 133 ? 75.578 72.799 121.646 1.00 68.63 216 HIS E C 1
ATOM 10481 O O . HIS E 1 133 ? 76.700 73.136 122.040 1.00 61.73 216 HIS E O 1
ATOM 10488 N N . THR E 1 134 ? 75.136 71.545 121.745 1.00 70.54 217 THR E N 1
ATOM 10489 C CA . THR E 1 134 ? 75.953 70.458 122.274 1.00 59.32 217 THR E CA 1
ATOM 10490 C C . THR E 1 134 ? 76.697 69.667 121.200 1.00 63.70 217 THR E C 1
ATOM 10491 O O . THR E 1 134 ? 77.367 68.685 121.535 1.00 68.89 217 THR E O 1
ATOM 10495 N N . LEU E 1 135 ? 76.606 70.058 119.930 1.00 58.20 218 LEU E N 1
ATOM 10496 C CA . LEU E 1 135 ? 77.230 69.282 118.859 1.00 66.13 218 LEU E CA 1
ATOM 10497 C C . LEU E 1 135 ? 78.760 69.294 118.862 1.00 64.55 218 LEU E C 1
ATOM 10498 O O . LEU E 1 135 ? 79.363 68.239 118.628 1.00 61.26 218 LEU E O 1
ATOM 10503 N N . PRO E 1 136 ? 79.434 70.436 119.085 1.00 72.06 219 PRO E N 1
ATOM 10504 C CA . PRO E 1 136 ? 80.911 70.410 119.075 1.00 66.44 219 PRO E CA 1
ATOM 10505 C C . PRO E 1 136 ? 81.535 69.358 119.981 1.00 65.58 219 PRO E C 1
ATOM 10506 O O . PRO E 1 136 ? 82.488 68.688 119.562 1.00 68.21 219 PRO E O 1
ATOM 10510 N N . ASP E 1 137 ? 81.032 69.187 121.208 1.00 68.13 220 ASP E N 1
ATOM 10511 C CA . ASP E 1 137 ? 81.551 68.130 122.073 1.00 75.73 220 ASP E CA 1
ATOM 10512 C C . ASP E 1 137 ? 81.316 66.749 121.473 1.00 73.32 220 ASP E C 1
ATOM 10513 O O . ASP E 1 137 ? 82.126 65.836 121.675 1.00 74.04 220 ASP E O 1
ATOM 10518 N N . PHE E 1 138 ? 80.218 66.576 120.734 1.00 75.47 221 PHE E N 1
ATOM 10519 C CA . PHE E 1 138 ? 79.942 65.295 120.094 1.00 59.85 221 PHE E CA 1
ATOM 10520 C C . PHE E 1 138 ? 80.853 65.074 118.894 1.00 66.97 221 PHE E C 1
ATOM 10521 O O . PHE E 1 138 ? 81.353 63.963 118.679 1.00 63.64 221 PHE E O 1
ATOM 10529 N N . LEU E 1 139 ? 81.077 66.123 118.102 1.00 72.45 222 LEU E N 1
ATOM 10530 C CA . LEU E 1 139 ? 81.910 65.999 116.912 1.00 60.57 222 LEU E CA 1
ATOM 10531 C C . LEU E 1 139 ? 83.377 65.776 117.263 1.00 67.72 222 LEU E C 1
ATOM 10532 O O . LEU E 1 139 ? 84.089 65.090 116.522 1.00 65.64 222 LEU E O 1
ATOM 10537 N N . LYS E 1 140 ? 83.851 66.355 118.372 1.00 65.72 223 LYS E N 1
ATOM 10538 C CA . LYS E 1 140 ? 85.229 66.123 118.796 1.00 64.18 223 LYS E CA 1
ATOM 10539 C C . LYS E 1 140 ? 85.486 64.656 119.116 1.00 72.07 223 LYS E C 1
ATOM 10540 O O . LYS E 1 140 ? 86.591 64.154 118.880 1.00 86.95 223 LYS E O 1
ATOM 10546 N N . GLN E 1 141 ? 84.489 63.956 119.654 1.00 67.95 224 GLN E N 1
ATOM 10547 C CA . GLN E 1 141 ? 84.621 62.534 119.942 1.00 74.73 224 GLN E CA 1
ATOM 10548 C C . GLN E 1 141 ? 84.356 61.654 118.726 1.00 74.08 224 GLN E C 1
ATOM 10549 O O . GLN E 1 141 ? 84.690 60.465 118.758 1.00 69.53 224 GLN E O 1
ATOM 10555 N N . HIS E 1 142 ? 83.764 62.203 117.666 1.00 74.94 225 HIS E N 1
ATOM 10556 C CA . HIS E 1 142 ? 83.471 61.466 116.436 1.00 72.48 225 HIS E CA 1
ATOM 10557 C C . HIS E 1 142 ? 83.986 62.269 115.248 1.00 67.16 225 HIS E C 1
ATOM 10558 O O . HIS E 1 142 ? 83.204 62.829 114.469 1.00 63.26 225 HIS E O 1
ATOM 10565 N N . PRO E 1 143 ? 85.310 62.351 115.080 1.00 68.81 226 PRO E N 1
ATOM 10566 C CA . PRO E 1 143 ? 85.867 63.185 114.002 1.00 71.48 226 PRO E CA 1
ATOM 10567 C C . PRO E 1 143 ? 85.620 62.644 112.602 1.00 62.27 226 PRO E C 1
ATOM 10568 O O . PRO E 1 143 ? 85.821 63.387 111.634 1.00 67.02 226 PRO E O 1
ATOM 10572 N N . GLN E 1 144 ? 85.199 61.388 112.460 1.00 67.99 227 GLN E N 1
ATOM 10573 C CA . GLN E 1 144 ? 84.911 60.815 111.151 1.00 60.63 227 GLN E CA 1
ATOM 10574 C C . GLN E 1 144 ? 83.589 61.296 110.566 1.00 59.66 227 GLN E C 1
ATOM 10575 O O . GLN E 1 144 ? 83.267 60.940 109.428 1.00 62.07 227 GLN E O 1
ATOM 10581 N N . ILE E 1 145 ? 82.821 62.091 111.307 1.00 54.54 228 ILE E N 1
ATOM 10582 C CA . ILE E 1 145 ? 81.542 62.586 110.810 1.00 61.03 228 ILE E CA 1
ATOM 10583 C C . ILE E 1 145 ? 81.796 63.648 109.749 1.00 58.73 228 ILE E C 1
ATOM 10584 O O . ILE E 1 145 ? 82.470 64.653 110.003 1.00 68.58 228 ILE E O 1
ATOM 10589 N N . CYS E 1 146 ? 81.260 63.425 108.550 1.00 53.83 229 CYS E N 1
ATOM 10590 C CA . CYS E 1 146 ? 81.441 64.340 107.435 1.00 58.19 229 CYS E CA 1
ATOM 10591 C C . CYS E 1 146 ? 80.140 64.941 106.923 1.00 54.47 229 CYS E C 1
ATOM 10592 O O . CYS E 1 146 ? 80.171 65.714 105.958 1.00 54.52 229 CYS E O 1
ATOM 10595 N N . LEU E 1 147 ? 79.002 64.617 107.532 1.00 59.76 230 LEU E N 1
ATOM 10596 C CA . LEU E 1 147 ? 77.716 65.103 107.048 1.00 49.26 230 LEU E CA 1
ATOM 10597 C C . LEU E 1 147 ? 76.784 65.342 108.224 1.00 52.51 230 LEU E C 1
ATOM 10598 O O . LEU E 1 147 ? 76.669 64.491 109.112 1.00 52.83 230 LEU E O 1
ATOM 10603 N N . ILE E 1 148 ? 76.123 66.495 108.220 1.00 48.36 231 ILE E N 1
ATOM 10604 C CA . ILE E 1 148 ? 75.040 66.793 109.148 1.00 46.67 231 ILE E CA 1
ATOM 10605 C C . ILE E 1 148 ? 73.809 67.104 108.317 1.00 46.07 231 ILE E C 1
ATOM 10606 O O . ILE E 1 148 ? 73.798 68.077 107.552 1.00 49.95 231 ILE E O 1
ATOM 10611 N N . VAL E 1 149 ? 72.776 66.285 108.467 1.00 49.07 232 VAL E N 1
ATOM 10612 C CA . VAL E 1 149 ? 71.497 66.512 107.811 1.00 40.22 232 VAL E CA 1
ATOM 10613 C C . VAL E 1 149 ? 70.521 67.035 108.850 1.00 38.67 232 VAL E C 1
ATOM 10614 O O . VAL E 1 149 ? 70.408 66.473 109.947 1.00 45.57 232 VAL E O 1
ATOM 10618 N N . VAL E 1 150 ? 69.818 68.108 108.512 1.00 44.54 233 VAL E N 1
ATOM 10619 C CA . VAL E 1 150 ? 68.683 68.577 109.292 1.00 42.95 233 VAL E CA 1
ATOM 10620 C C . VAL E 1 150 ? 67.468 68.474 108.386 1.00 38.24 233 VAL E C 1
ATOM 10621 O O . VAL E 1 150 ? 67.324 69.252 107.434 1.00 42.21 233 VAL E O 1
ATOM 10625 N N . ASP E 1 151 ? 66.596 67.515 108.682 1.00 48.31 234 ASP E N 1
ATOM 10626 C CA . ASP E 1 151 ? 65.430 67.211 107.856 1.00 45.89 234 ASP E CA 1
ATOM 10627 C C . ASP E 1 151 ? 64.207 67.258 108.766 1.00 41.14 234 ASP E C 1
ATOM 10628 O O . ASP E 1 151 ? 63.885 66.270 109.432 1.00 48.49 234 ASP E O 1
ATOM 10633 N N . SER E 1 152 ? 63.536 68.405 108.804 1.00 49.41 235 SER E N 1
ATOM 10634 C CA . SER E 1 152 ? 63.908 69.601 108.053 1.00 50.78 235 SER E CA 1
ATOM 10635 C C . SER E 1 152 ? 64.215 70.777 108.974 1.00 48.01 235 SER E C 1
ATOM 10636 O O . SER E 1 152 ? 63.888 70.751 110.160 1.00 49.66 235 SER E O 1
ATOM 10639 N N . ILE E 1 153 ? 64.853 71.811 108.420 1.00 45.64 236 ILE E N 1
ATOM 10640 C CA . ILE E 1 153 ? 65.077 73.033 109.181 1.00 43.82 236 ILE E CA 1
ATOM 10641 C C . ILE E 1 153 ? 63.795 73.847 109.306 1.00 51.81 236 ILE E C 1
ATOM 10642 O O . ILE E 1 153 ? 63.661 74.649 110.237 1.00 60.77 236 ILE E O 1
ATOM 10647 N N . ALA E 1 154 ? 62.834 73.643 108.402 1.00 50.72 237 ALA E N 1
ATOM 10648 C CA . ALA E 1 154 ? 61.638 74.478 108.366 1.00 48.19 237 ALA E CA 1
ATOM 10649 C C . ALA E 1 154 ? 60.577 73.998 109.350 1.00 57.61 237 ALA E C 1
ATOM 10650 O O . ALA E 1 154 ? 59.885 74.818 109.966 1.00 52.38 237 ALA E O 1
ATOM 10652 N N . PHE E 1 155 ? 60.429 72.681 109.499 1.00 52.27 238 PHE E N 1
ATOM 10653 C CA . PHE E 1 155 ? 59.324 72.140 110.289 1.00 49.06 238 PHE E CA 1
ATOM 10654 C C . PHE E 1 155 ? 59.281 72.651 111.726 1.00 52.44 238 PHE E C 1
ATOM 10655 O O . PHE E 1 155 ? 58.177 72.984 112.193 1.00 44.99 238 PHE E O 1
ATOM 10663 N N . PRO E 1 156 ? 60.388 72.742 112.473 1.00 53.43 239 PRO E N 1
ATOM 10664 C CA . PRO E 1 156 ? 60.290 73.232 113.858 1.00 47.10 239 PRO E CA 1
ATOM 10665 C C . PRO E 1 156 ? 59.805 74.669 113.983 1.00 49.54 239 PRO E C 1
ATOM 10666 O O . PRO E 1 156 ? 59.464 75.086 115.097 1.00 51.68 239 PRO E O 1
ATOM 10670 N N . PHE E 1 157 ? 59.767 75.440 112.896 1.00 48.77 240 PHE E N 1
ATOM 10671 C CA . PHE E 1 157 ? 59.414 76.852 112.962 1.00 47.91 240 PHE E CA 1
ATOM 10672 C C . PHE E 1 157 ? 58.071 77.140 112.304 1.00 60.89 240 PHE E C 1
ATOM 10673 O O . PHE E 1 157 ? 57.774 78.295 111.984 1.00 66.78 240 PHE E O 1
ATOM 10681 N N . ARG E 1 158 ? 57.251 76.106 112.104 1.00 67.61 241 ARG E N 1
ATOM 10682 C CA . ARG E 1 158 ? 55.946 76.280 111.478 1.00 66.29 241 ARG E CA 1
ATOM 10683 C C . ARG E 1 158 ? 55.021 77.158 112.307 1.00 74.79 241 ARG E C 1
ATOM 10684 O O . ARG E 1 158 ? 54.063 77.718 111.762 1.00 86.89 241 ARG E O 1
ATOM 10692 N N . HIS E 1 159 ? 55.283 77.294 113.605 1.00 68.10 242 HIS E N 1
ATOM 10693 C CA . HIS E 1 159 ? 54.476 78.156 114.454 1.00 72.08 242 HIS E CA 1
ATOM 10694 C C . HIS E 1 159 ? 54.956 79.602 114.447 1.00 82.85 242 HIS E C 1
ATOM 10695 O O . HIS E 1 159 ? 54.183 80.498 114.804 1.00 92.30 242 HIS E O 1
ATOM 10702 N N . HIS E 1 160 ? 56.210 79.845 114.063 1.00 91.90 243 HIS E N 1
ATOM 10703 C CA . HIS E 1 160 ? 56.765 81.188 113.947 1.00 87.09 243 HIS E CA 1
ATOM 10704 C C . HIS E 1 160 ? 56.468 81.842 112.603 1.00 94.28 243 HIS E C 1
ATOM 10705 O O . HIS E 1 160 ? 57.042 82.895 112.306 1.00 100.16 243 HIS E O 1
ATOM 10712 N N . PHE E 1 161 ? 55.614 81.233 111.775 1.00 96.02 244 PHE E N 1
ATOM 10713 C CA . PHE E 1 161 ? 55.190 81.880 110.537 1.00 97.35 244 PHE E CA 1
ATOM 10714 C C . PHE E 1 161 ? 54.636 83.279 110.781 1.00 102.25 244 PHE E C 1
ATOM 10715 O O . PHE E 1 161 ? 54.796 84.167 109.936 1.00 97.60 244 PHE E O 1
ATOM 10723 N N . GLU E 1 162 ? 53.973 83.489 111.919 1.00 100.71 245 GLU E N 1
ATOM 10724 C CA . GLU E 1 162 ? 53.349 84.779 112.198 1.00 89.16 245 GLU E CA 1
ATOM 10725 C C . GLU E 1 162 ? 54.363 85.866 112.563 1.00 98.67 245 GLU E C 1
ATOM 10726 O O . GLU E 1 162 ? 54.178 87.030 112.191 1.00 103.53 245 GLU E O 1
ATOM 10732 N N . ASP E 1 163 ? 55.446 85.520 113.271 1.00 103.83 246 ASP E N 1
ATOM 10733 C CA . ASP E 1 163 ? 56.398 86.518 113.778 1.00 101.33 246 ASP E CA 1
ATOM 10734 C C . ASP E 1 163 ? 57.669 86.499 112.932 1.00 86.28 246 ASP E C 1
ATOM 10735 O O . ASP E 1 163 ? 58.570 85.685 113.149 1.00 82.89 246 ASP E O 1
ATOM 10740 N N . TYR E 1 164 ? 57.729 87.425 111.973 1.00 97.24 247 TYR E N 1
ATOM 10741 C CA . TYR E 1 164 ? 58.844 87.498 111.034 1.00 93.19 247 TYR E CA 1
ATOM 10742 C C . TYR E 1 164 ? 60.170 87.828 111.715 1.00 88.62 247 TYR E C 1
ATOM 10743 O O . TYR E 1 164 ? 61.220 87.298 111.331 1.00 79.44 247 TYR E O 1
ATOM 10752 N N . ALA E 1 165 ? 60.146 88.692 112.736 1.00 95.43 248 ALA E N 1
ATOM 10753 C CA . ALA E 1 165 ? 61.395 89.119 113.366 1.00 84.21 248 ALA E CA 1
ATOM 10754 C C . ALA E 1 165 ? 62.024 88.041 114.243 1.00 75.66 248 ALA E C 1
ATOM 10755 O O . ALA E 1 165 ? 63.243 87.838 114.200 1.00 71.56 248 ALA E O 1
ATOM 10757 N N . LEU E 1 166 ? 61.221 87.343 115.047 1.00 78.58 249 LEU E N 1
ATOM 10758 C CA . LEU E 1 166 ? 61.791 86.335 115.938 1.00 78.95 249 LEU E CA 1
ATOM 10759 C C . LEU E 1 166 ? 62.290 85.117 115.170 1.00 69.96 249 LEU E C 1
ATOM 10760 O O . LEU E 1 166 ? 63.365 84.584 115.468 1.00 69.33 249 LEU E O 1
ATOM 10765 N N . ARG E 1 167 ? 61.519 84.661 114.182 1.00 62.87 250 ARG E N 1
ATOM 10766 C CA . ARG E 1 167 ? 61.923 83.506 113.387 1.00 68.63 250 ARG E CA 1
ATOM 10767 C C . ARG E 1 167 ? 63.227 83.759 112.639 1.00 64.98 250 ARG E C 1
ATOM 10768 O O . ARG E 1 167 ? 64.046 82.846 112.481 1.00 65.36 250 ARG E O 1
ATOM 10776 N N . THR E 1 168 ? 63.441 84.991 112.173 1.00 64.05 251 THR E N 1
ATOM 10777 C CA . THR E 1 168 ? 64.632 85.285 111.380 1.00 72.65 251 THR E CA 1
ATOM 10778 C C . THR E 1 168 ? 65.912 85.106 112.191 1.00 75.39 251 THR E C 1
ATOM 10779 O O . THR E 1 168 ? 66.849 84.432 111.745 1.00 73.08 251 THR E O 1
ATOM 10783 N N . ARG E 1 169 ? 65.979 85.703 113.385 1.00 66.11 252 ARG E N 1
ATOM 10784 C CA . ARG E 1 169 ? 67.206 85.570 114.163 1.00 70.70 252 ARG E CA 1
ATOM 10785 C C . ARG E 1 169 ? 67.365 84.158 114.709 1.00 69.06 252 ARG E C 1
ATOM 10786 O O . ARG E 1 169 ? 68.490 83.723 114.979 1.00 76.92 252 ARG E O 1
ATOM 10794 N N . LEU E 1 170 ? 66.258 83.436 114.888 1.00 67.39 253 LEU E N 1
ATOM 10795 C CA . LEU E 1 170 ? 66.346 82.021 115.228 1.00 67.24 253 LEU E CA 1
ATOM 10796 C C . LEU E 1 170 ? 67.006 81.231 114.106 1.00 64.32 253 LEU E C 1
ATOM 10797 O O . LEU E 1 170 ? 67.915 80.429 114.345 1.00 59.36 253 LEU E O 1
ATOM 10802 N N . LEU E 1 171 ? 66.556 81.449 112.870 1.00 64.09 254 LEU E N 1
ATOM 10803 C CA . LEU E 1 171 ? 67.132 80.738 111.736 1.00 57.79 254 LEU E CA 1
ATOM 10804 C C . LEU E 1 171 ? 68.567 81.177 111.483 1.00 62.02 254 LEU E C 1
ATOM 10805 O O . LEU E 1 171 ? 69.423 80.352 111.143 1.00 70.35 254 LEU E O 1
ATOM 10810 N N . ASN E 1 172 ? 68.848 82.473 111.638 1.00 69.30 255 ASN E N 1
ATOM 10811 C CA . ASN E 1 172 ? 70.211 82.954 111.441 1.00 66.65 255 ASN E CA 1
ATOM 10812 C C . ASN E 1 172 ? 71.127 82.517 112.576 1.00 57.21 255 ASN E C 1
ATOM 10813 O O . ASN E 1 172 ? 72.315 82.263 112.345 1.00 63.16 255 ASN E O 1
ATOM 10818 N N . GLY E 1 173 ? 70.603 82.427 113.800 1.00 62.50 256 GLY E N 1
ATOM 10819 C CA . GLY E 1 173 ? 71.395 81.881 114.890 1.00 60.20 256 GLY E CA 1
ATOM 10820 C C . GLY E 1 173 ? 71.817 80.446 114.637 1.00 60.76 256 GLY E C 1
ATOM 10821 O O . GLY E 1 173 ? 72.955 80.063 114.921 1.00 64.34 256 GLY E O 1
ATOM 10822 N N . LEU E 1 174 ? 70.906 79.632 114.098 1.00 65.11 257 LEU E N 1
ATOM 10823 C CA . LEU E 1 174 ? 71.258 78.262 113.737 1.00 56.97 257 LEU E CA 1
ATOM 10824 C C . LEU E 1 174 ? 72.179 78.233 112.525 1.00 62.10 257 LEU E C 1
ATOM 10825 O O . LEU E 1 174 ? 73.153 77.472 112.498 1.00 57.79 257 LEU E O 1
ATOM 10830 N N . ALA E 1 175 ? 71.872 79.042 111.505 1.00 60.64 258 ALA E N 1
ATOM 10831 C CA . ALA E 1 175 ? 72.698 79.083 110.302 1.00 58.81 258 ALA E CA 1
ATOM 10832 C C . ALA E 1 175 ? 74.139 79.450 110.631 1.00 64.28 258 ALA E C 1
ATOM 10833 O O . ALA E 1 175 ? 75.078 78.889 110.054 1.00 63.57 258 ALA E O 1
ATOM 10835 N N . GLN E 1 176 ? 74.336 80.393 111.555 1.00 63.13 259 GLN E N 1
ATOM 10836 C CA . GLN E 1 176 ? 75.692 80.733 111.969 1.00 67.59 259 GLN E CA 1
ATOM 10837 C C . GLN E 1 176 ? 76.350 79.577 112.711 1.00 64.43 259 GLN E C 1
ATOM 10838 O O . GLN E 1 176 ? 77.566 79.382 112.600 1.00 72.69 259 GLN E O 1
ATOM 10844 N N . SER E 1 177 ? 75.571 78.816 113.483 1.00 56.89 260 SER E N 1
ATOM 10845 C CA . SER E 1 177 ? 76.123 77.650 114.162 1.00 58.08 260 SER E CA 1
ATOM 10846 C C . SER E 1 177 ? 76.545 76.579 113.163 1.00 65.46 260 SER E C 1
ATOM 10847 O O . SER E 1 177 ? 77.598 75.950 113.325 1.00 54.15 260 SER E O 1
ATOM 10850 N N . PHE E 1 178 ? 75.741 76.365 112.118 1.00 57.38 261 PHE E N 1
ATOM 10851 C CA . PHE E 1 178 ? 76.053 75.327 111.141 1.00 60.26 261 PHE E CA 1
ATOM 10852 C C . PHE E 1 178 ? 77.227 75.723 110.253 1.00 60.72 261 PHE E C 1
ATOM 10853 O O . PHE E 1 178 ? 78.043 74.871 109.885 1.00 62.97 261 PHE E O 1
ATOM 10861 N N . ILE E 1 179 ? 77.326 77.005 109.889 1.00 61.35 262 ILE E N 1
ATOM 10862 C CA . ILE E 1 179 ? 78.502 77.476 109.159 1.00 57.70 262 ILE E CA 1
ATOM 10863 C C . ILE E 1 179 ? 79.760 77.237 109.982 1.00 63.32 262 ILE E C 1
ATOM 10864 O O . ILE E 1 179 ? 80.775 76.745 109.475 1.00 67.69 262 ILE E O 1
ATOM 10869 N N . LYS E 1 180 ? 79.703 77.569 111.272 1.00 68.30 263 LYS E N 1
ATOM 10870 C CA . LYS E 1 180 ? 80.859 77.367 112.136 1.00 64.39 263 LYS E CA 1
ATOM 10871 C C . LYS E 1 180 ? 81.159 75.885 112.305 1.00 64.65 263 LYS E C 1
ATOM 10872 O O . LYS E 1 180 ? 82.325 75.475 112.285 1.00 68.77 263 LYS E O 1
ATOM 10878 N N . LEU E 1 181 ? 80.118 75.069 112.491 1.00 72.72 264 LEU E N 1
ATOM 10879 C CA . LEU E 1 181 ? 80.308 73.625 112.562 1.00 69.82 264 LEU E CA 1
ATOM 10880 C C . LEU E 1 181 ? 80.891 73.084 111.262 1.00 57.95 264 LEU E C 1
ATOM 10881 O O . LEU E 1 181 ? 81.758 72.202 111.281 1.00 61.05 264 LEU E O 1
ATOM 10886 N N . ALA E 1 182 ? 80.429 73.608 110.122 1.00 60.33 265 ALA E N 1
ATOM 10887 C CA . ALA E 1 182 ? 80.874 73.098 108.828 1.00 62.22 265 ALA E CA 1
ATOM 10888 C C . ALA E 1 182 ? 82.352 73.373 108.593 1.00 60.23 265 ALA E C 1
ATOM 10889 O O . ALA E 1 182 ? 83.066 72.527 108.042 1.00 61.12 265 ALA E O 1
ATOM 10891 N N . VAL E 1 183 ? 82.831 74.546 109.002 1.00 66.04 266 VAL E N 1
ATOM 10892 C CA . VAL E 1 183 ? 84.231 74.894 108.783 1.00 67.94 266 VAL E CA 1
ATOM 10893 C C . VAL E 1 183 ? 85.126 74.252 109.838 1.00 62.31 266 VAL E C 1
ATOM 10894 O O . VAL E 1 183 ? 86.182 73.695 109.517 1.00 69.25 266 VAL E O 1
ATOM 10898 N N . ASP E 1 184 ? 84.722 74.319 111.110 1.00 66.45 267 ASP E N 1
ATOM 10899 C CA . ASP E 1 184 ? 85.600 73.874 112.189 1.00 66.95 267 ASP E CA 1
ATOM 10900 C C . ASP E 1 184 ? 85.803 72.364 112.191 1.00 73.60 267 ASP E C 1
ATOM 10901 O O . ASP E 1 184 ? 86.890 71.890 112.542 1.00 82.15 267 ASP E O 1
ATOM 10906 N N . PHE E 1 185 ? 84.786 71.593 111.809 1.00 79.46 268 PHE E N 1
ATOM 10907 C CA . PHE E 1 185 ? 84.877 70.139 111.812 1.00 62.06 268 PHE E CA 1
ATOM 10908 C C . PHE E 1 185 ? 84.924 69.556 110.408 1.00 70.43 268 PHE E C 1
ATOM 10909 O O . PHE E 1 185 ? 84.921 68.329 110.255 1.00 69.40 268 PHE E O 1
ATOM 10917 N N . LYS E 1 186 ? 84.982 70.409 109.385 1.00 68.49 269 LYS E N 1
ATOM 10918 C CA . LYS E 1 186 ? 85.182 70.002 107.996 1.00 73.55 269 LYS E CA 1
ATOM 10919 C C . LYS E 1 186 ? 84.131 68.978 107.560 1.00 64.59 269 LYS E C 1
ATOM 10920 O O . LYS E 1 186 ? 84.445 67.855 107.162 1.00 72.95 269 LYS E O 1
ATOM 10926 N N . LEU E 1 187 ? 82.866 69.386 107.641 1.00 64.87 270 LEU E N 1
ATOM 10927 C CA . LEU E 1 187 ? 81.775 68.523 107.217 1.00 62.07 270 LEU E CA 1
ATOM 10928 C C . LEU E 1 187 ? 80.769 69.330 106.408 1.00 64.47 270 LEU E C 1
ATOM 10929 O O . LEU E 1 187 ? 80.753 70.562 106.445 1.00 63.96 270 LEU E O 1
ATOM 10934 N N . ALA E 1 188 ? 79.934 68.613 105.662 1.00 54.60 271 ALA E N 1
ATOM 10935 C CA . ALA E 1 188 ? 78.846 69.228 104.920 1.00 52.39 271 ALA E CA 1
ATOM 10936 C C . ALA E 1 188 ? 77.590 69.271 105.778 1.00 55.10 271 ALA E C 1
ATOM 10937 O O . ALA E 1 188 ? 77.261 68.303 106.470 1.00 53.23 271 ALA E O 1
ATOM 10939 N N . VAL E 1 189 ? 76.894 70.402 105.734 1.00 52.24 272 VAL E N 1
ATOM 10940 C CA . VAL E 1 189 ? 75.611 70.566 106.406 1.00 51.66 272 VAL E CA 1
ATOM 10941 C C . VAL E 1 189 ? 74.532 70.637 105.337 1.00 56.08 272 VAL E C 1
ATOM 10942 O O . VAL E 1 189 ? 74.518 71.564 104.517 1.00 56.13 272 VAL E O 1
ATOM 10946 N N . LEU E 1 190 ? 73.636 69.656 105.341 1.00 47.11 273 LEU E N 1
ATOM 10947 C CA . LEU E 1 190 ? 72.519 69.601 104.408 1.00 46.10 273 LEU E CA 1
ATOM 10948 C C . LEU E 1 190 ? 71.242 69.968 105.148 1.00 51.14 273 LEU E C 1
ATOM 10949 O O . LEU E 1 190 ? 70.832 69.265 106.078 1.00 51.58 273 LEU E O 1
ATOM 10954 N N . LEU E 1 191 ? 70.618 71.062 104.732 1.00 46.56 274 LEU E N 1
ATOM 10955 C CA . LEU E 1 191 ? 69.360 71.516 105.299 1.00 43.18 274 LEU E CA 1
ATOM 10956 C C . LEU E 1 191 ? 68.267 71.328 104.261 1.00 46.49 274 LEU E C 1
ATOM 10957 O O . LEU E 1 191 ? 68.409 71.778 103.119 1.00 42.65 274 LEU E O 1
ATOM 10962 N N . THR E 1 192 ? 67.183 70.668 104.651 1.00 40.26 275 THR E N 1
ATOM 10963 C CA . THR E 1 192 ? 66.015 70.578 103.793 1.00 49.55 275 THR E CA 1
ATOM 10964 C C . THR E 1 192 ? 64.987 71.611 104.232 1.00 45.13 275 THR E C 1
ATOM 10965 O O . THR E 1 192 ? 64.881 71.949 105.414 1.00 44.29 275 THR E O 1
ATOM 10969 N N . ASN E 1 193 ? 64.221 72.104 103.265 1.00 51.67 276 ASN E N 1
ATOM 10970 C CA . ASN E 1 193 ? 63.345 73.245 103.470 1.00 39.11 276 ASN E CA 1
ATOM 10971 C C . ASN E 1 193 ? 62.056 73.022 102.696 1.00 47.51 276 ASN E C 1
ATOM 10972 O O . ASN E 1 193 ? 62.051 72.392 101.636 1.00 45.44 276 ASN E O 1
ATOM 10977 N N . GLN E 1 194 ? 60.961 73.537 103.240 1.00 44.67 277 GLN E N 1
ATOM 10978 C CA . GLN E 1 194 ? 59.660 73.401 102.610 1.00 50.13 277 GLN E CA 1
ATOM 10979 C C . GLN E 1 194 ? 59.417 74.551 101.633 1.00 55.47 277 GLN E C 1
ATOM 10980 O O . GLN E 1 194 ? 60.138 75.551 101.614 1.00 59.46 277 GLN E O 1
ATOM 10986 N N . MET E 1 195 ? 58.393 74.390 100.799 1.00 57.87 278 MET E N 1
ATOM 10987 C CA . MET E 1 195 ? 57.957 75.432 99.882 1.00 51.21 278 MET E CA 1
ATOM 10988 C C . MET E 1 195 ? 56.707 76.129 100.404 1.00 58.25 278 MET E C 1
ATOM 10989 O O . MET E 1 195 ? 56.012 75.637 101.296 1.00 57.51 278 MET E O 1
ATOM 10994 N N . THR E 1 196 ? 56.430 77.291 99.822 1.00 59.41 279 THR E N 1
ATOM 10995 C CA . THR E 1 196 ? 55.210 78.031 100.099 1.00 61.65 279 THR E CA 1
ATOM 10996 C C . THR E 1 196 ? 54.806 78.761 98.826 1.00 72.17 279 THR E C 1
ATOM 10997 O O . THR E 1 196 ? 55.530 78.756 97.827 1.00 75.10 279 THR E O 1
ATOM 11001 N N . THR E 1 197 ? 53.637 79.390 98.866 1.00 66.75 280 THR E N 1
ATOM 11002 C CA . THR E 1 197 ? 53.053 80.009 97.686 1.00 84.73 280 THR E CA 1
ATOM 11003 C C . THR E 1 197 ? 53.344 81.506 97.638 1.00 87.40 280 THR E C 1
ATOM 11004 O O . THR E 1 197 ? 53.834 82.110 98.595 1.00 93.37 280 THR E O 1
ATOM 11008 N N . LYS E 1 198 ? 53.033 82.101 96.487 1.00 103.70 281 LYS E N 1
ATOM 11009 C CA . LYS E 1 198 ? 53.073 83.545 96.319 1.00 121.23 281 LYS E CA 1
ATOM 11010 C C . LYS E 1 198 ? 52.039 83.938 95.274 1.00 138.17 281 LYS E C 1
ATOM 11011 O O . LYS E 1 198 ? 51.757 83.180 94.341 1.00 136.78 281 LYS E O 1
ATOM 11017 N N . ILE E 1 199 ? 51.462 85.122 95.450 1.00 151.31 282 ILE E N 1
ATOM 11018 C CA . ILE E 1 199 ? 50.512 85.685 94.498 1.00 156.60 282 ILE E CA 1
ATOM 11019 C C . ILE E 1 199 ? 51.290 86.620 93.582 1.00 159.45 282 ILE E C 1
ATOM 11020 O O . ILE E 1 199 ? 51.696 87.713 93.992 1.00 159.66 282 ILE E O 1
ATOM 11025 N N . SER E 1 200 ? 51.511 86.187 92.343 1.00 158.81 283 SER E N 1
ATOM 11026 C CA . SER E 1 200 ? 52.243 87.006 91.389 1.00 164.12 283 SER E CA 1
ATOM 11027 C C . SER E 1 200 ? 51.459 88.272 91.064 1.00 181.44 283 SER E C 1
ATOM 11028 O O . SER E 1 200 ? 50.226 88.291 91.088 1.00 178.57 283 SER E O 1
ATOM 11031 N N . ALA E 1 201 ? 52.193 89.342 90.768 1.00 201.01 284 ALA E N 1
ATOM 11032 C CA . ALA E 1 201 ? 51.566 90.618 90.462 1.00 206.21 284 ALA E CA 1
ATOM 11033 C C . ALA E 1 201 ? 50.788 90.538 89.154 1.00 217.41 284 ALA E C 1
ATOM 11034 O O . ALA E 1 201 ? 51.180 89.841 88.213 1.00 218.71 284 ALA E O 1
ATOM 11036 N N . SER E 1 202 ? 49.671 91.262 89.109 1.00 173.76 285 SER E N 1
ATOM 11037 C CA . SER E 1 202 ? 48.784 91.302 87.947 1.00 159.73 285 SER E CA 1
ATOM 11038 C C . SER E 1 202 ? 48.278 89.909 87.576 1.00 148.18 285 SER E C 1
ATOM 11039 O O . SER E 1 202 ? 48.871 89.219 86.747 1.00 141.38 285 SER E O 1
ATOM 11042 N N . SER E 1 207 ? 50.367 82.820 91.579 1.00 139.59 290 SER E N 1
ATOM 11043 C CA . SER E 1 207 ? 50.431 81.376 91.381 1.00 137.86 290 SER E CA 1
ATOM 11044 C C . SER E 1 207 ? 51.857 80.924 91.082 1.00 142.81 290 SER E C 1
ATOM 11045 O O . SER E 1 207 ? 52.274 80.882 89.924 1.00 143.97 290 SER E O 1
ATOM 11048 N N . HIS E 1 208 ? 52.594 80.581 92.136 1.00 137.42 291 HIS E N 1
ATOM 11049 C CA . HIS E 1 208 ? 53.993 80.186 92.034 1.00 125.05 291 HIS E CA 1
ATOM 11050 C C . HIS E 1 208 ? 54.460 79.709 93.401 1.00 109.60 291 HIS E C 1
ATOM 11051 O O . HIS E 1 208 ? 53.979 80.186 94.433 1.00 105.62 291 HIS E O 1
ATOM 11058 N N . LEU E 1 209 ? 55.403 78.771 93.394 1.00 95.98 292 LEU E N 1
ATOM 11059 C CA . LEU E 1 209 ? 55.939 78.171 94.610 1.00 91.48 292 LEU E CA 1
ATOM 11060 C C . LEU E 1 209 ? 57.357 78.669 94.856 1.00 84.76 292 LEU E C 1
ATOM 11061 O O . LEU E 1 209 ? 58.180 78.692 93.933 1.00 78.14 292 LEU E O 1
ATOM 11066 N N . ILE E 1 210 ? 57.638 79.052 96.098 1.00 81.04 293 ILE E N 1
ATOM 11067 C CA . ILE E 1 210 ? 58.955 79.557 96.487 1.00 80.85 293 ILE E CA 1
ATOM 11068 C C . ILE E 1 210 ? 59.375 78.871 97.779 1.00 71.86 293 ILE E C 1
ATOM 11069 O O . ILE E 1 210 ? 58.538 78.289 98.487 1.00 71.35 293 ILE E O 1
ATOM 11074 N N . PRO E 1 211 ? 60.669 78.900 98.108 1.00 64.47 294 PRO E N 1
ATOM 11075 C CA . PRO E 1 211 ? 61.113 78.328 99.386 1.00 59.33 294 PRO E CA 1
ATOM 11076 C C . PRO E 1 211 ? 60.511 79.064 100.576 1.00 66.50 294 PRO E C 1
ATOM 11077 O O . PRO E 1 211 ? 60.310 80.279 100.544 1.00 73.85 294 PRO E O 1
ATOM 11081 N N . ALA E 1 212 ? 60.225 78.306 101.633 1.00 61.72 295 ALA E N 1
ATOM 11082 C CA . ALA E 1 212 ? 59.620 78.850 102.840 1.00 65.35 295 ALA E CA 1
ATOM 11083 C C . ALA E 1 212 ? 60.638 79.670 103.633 1.00 70.55 295 ALA E C 1
ATOM 11084 O O . ALA E 1 212 ? 61.816 79.774 103.276 1.00 70.22 295 ALA E O 1
ATOM 11086 N N . LEU E 1 213 ? 60.152 80.281 104.719 1.00 67.82 296 LEU E N 1
ATOM 11087 C CA . LEU E 1 213 ? 60.915 81.019 105.737 1.00 76.43 296 LEU E CA 1
ATOM 11088 C C . LEU E 1 213 ? 61.339 82.413 105.286 1.00 83.66 296 LEU E C 1
ATOM 11089 O O . LEU E 1 213 ? 62.118 83.070 105.997 1.00 85.54 296 LEU E O 1
ATOM 11094 N N . GLY E 1 214 ? 60.853 82.893 104.141 1.00 87.23 297 GLY E N 1
ATOM 11095 C CA . GLY E 1 214 ? 60.999 84.286 103.757 1.00 87.22 297 GLY E CA 1
ATOM 11096 C C . GLY E 1 214 ? 62.360 84.623 103.175 1.00 84.30 297 GLY E C 1
ATOM 11097 O O . GLY E 1 214 ? 63.279 83.805 103.116 1.00 77.08 297 GLY E O 1
ATOM 11098 N N . GLU E 1 215 ? 62.486 85.883 102.743 1.00 83.86 298 GLU E N 1
ATOM 11099 C CA . GLU E 1 215 ? 63.696 86.313 102.048 1.00 96.61 298 GLU E CA 1
ATOM 11100 C C . GLU E 1 215 ? 64.881 86.480 102.988 1.00 95.38 298 GLU E C 1
ATOM 11101 O O . GLU E 1 215 ? 66.025 86.492 102.522 1.00 105.32 298 GLU E O 1
ATOM 11107 N N . SER E 1 216 ? 64.641 86.612 104.293 1.00 85.65 299 SER E N 1
ATOM 11108 C CA . SER E 1 216 ? 65.740 86.693 105.245 1.00 87.41 299 SER E CA 1
ATOM 11109 C C . SER E 1 216 ? 66.500 85.380 105.373 1.00 77.03 299 SER E C 1
ATOM 11110 O O . SER E 1 216 ? 67.583 85.366 105.970 1.00 83.85 299 SER E O 1
ATOM 11113 N N . TRP E 1 217 ? 65.960 84.287 104.845 1.00 75.96 300 TRP E N 1
ATOM 11114 C CA . TRP E 1 217 ? 66.579 82.974 104.928 1.00 80.96 300 TRP E CA 1
ATOM 11115 C C . TRP E 1 217 ? 67.262 82.612 103.614 1.00 80.14 300 TRP E C 1
ATOM 11116 O O . TRP E 1 217 ? 66.758 82.928 102.531 1.00 68.49 300 TRP E O 1
ATOM 11127 N N . GLY E 1 218 ? 68.412 81.943 103.715 1.00 78.66 301 GLY E N 1
ATOM 11128 C CA . GLY E 1 218 ? 69.124 81.437 102.557 1.00 73.51 301 GLY E CA 1
ATOM 11129 C C . GLY E 1 218 ? 70.438 82.116 102.225 1.00 80.27 301 GLY E C 1
ATOM 11130 O O . GLY E 1 218 ? 71.115 81.673 101.289 1.00 66.11 301 GLY E O 1
ATOM 11131 N N . HIS E 1 219 ? 70.834 83.164 102.952 1.00 88.46 302 HIS E N 1
ATOM 11132 C CA . HIS E 1 219 ? 72.101 83.824 102.647 1.00 90.25 302 HIS E CA 1
ATOM 11133 C C . HIS E 1 219 ? 73.288 82.966 103.064 1.00 87.31 302 HIS E C 1
ATOM 11134 O O . HIS E 1 219 ? 74.302 82.910 102.357 1.00 90.06 302 HIS E O 1
ATOM 11141 N N . SER E 1 220 ? 73.182 82.287 104.205 1.00 75.17 303 SER E N 1
ATOM 11142 C CA . SER E 1 220 ? 74.249 81.421 104.690 1.00 70.96 303 SER E CA 1
ATOM 11143 C C . SER E 1 220 ? 74.311 80.091 103.952 1.00 72.51 303 SER E C 1
ATOM 11144 O O . SER E 1 220 ? 75.137 79.242 104.305 1.00 74.63 303 SER E O 1
ATOM 11147 N N . SER E 1 221 ? 73.463 79.893 102.947 1.00 71.09 304 SER E N 1
ATOM 11148 C CA . SER E 1 221 ? 73.460 78.674 102.149 1.00 70.89 304 SER E CA 1
ATOM 11149 C C . SER E 1 221 ? 74.308 78.896 100.902 1.00 65.63 304 SER E C 1
ATOM 11150 O O . SER E 1 221 ? 74.018 79.793 100.103 1.00 63.79 304 SER E O 1
ATOM 11153 N N . THR E 1 222 ? 75.357 78.090 100.741 1.00 60.99 305 THR E N 1
ATOM 11154 C CA . THR E 1 222 ? 76.182 78.199 99.543 1.00 60.31 305 THR E CA 1
ATOM 11155 C C . THR E 1 222 ? 75.405 77.756 98.309 1.00 68.42 305 THR E C 1
ATOM 11156 O O . THR E 1 222 ? 75.333 78.482 97.310 1.00 62.84 305 THR E O 1
ATOM 11160 N N . ILE E 1 223 ? 74.814 76.567 98.362 1.00 69.03 306 ILE E N 1
ATOM 11161 C CA . ILE E 1 223 ? 74.012 76.022 97.276 1.00 58.71 306 ILE E CA 1
ATOM 11162 C C . ILE E 1 223 ? 72.579 75.872 97.766 1.00 59.20 306 ILE E C 1
ATOM 11163 O O . ILE E 1 223 ? 72.344 75.444 98.901 1.00 59.37 306 ILE E O 1
ATOM 11168 N N . ARG E 1 224 ? 71.622 76.225 96.909 1.00 55.45 307 ARG E N 1
ATOM 11169 C CA . ARG E 1 224 ? 70.207 76.011 97.183 1.00 56.93 307 ARG E CA 1
ATOM 11170 C C . ARG E 1 224 ? 69.585 75.330 95.976 1.00 52.22 307 ARG E C 1
ATOM 11171 O O . ARG E 1 224 ? 69.597 75.889 94.875 1.00 56.38 307 ARG E O 1
ATOM 11179 N N . LEU E 1 225 ? 69.040 74.134 96.181 1.00 56.31 308 LEU E N 1
ATOM 11180 C CA . LEU E 1 225 ? 68.338 73.406 95.136 1.00 57.63 308 LEU E CA 1
ATOM 11181 C C . LEU E 1 225 ? 66.843 73.404 95.423 1.00 53.40 308 LEU E C 1
ATOM 11182 O O . LEU E 1 225 ? 66.414 73.392 96.580 1.00 48.53 308 LEU E O 1
ATOM 11187 N N . ILE E 1 226 ? 66.054 73.402 94.355 1.00 56.49 309 ILE E N 1
ATOM 11188 C CA . ILE E 1 226 ? 64.612 73.219 94.441 1.00 46.12 309 ILE E CA 1
ATOM 11189 C C . ILE E 1 226 ? 64.274 71.951 93.676 1.00 50.66 309 ILE E C 1
ATOM 11190 O O . ILE E 1 226 ? 64.434 71.896 92.450 1.00 54.95 309 ILE E O 1
ATOM 11195 N N . LEU E 1 227 ? 63.813 70.933 94.394 1.00 45.50 310 LEU E N 1
ATOM 11196 C CA . LEU E 1 227 ? 63.299 69.720 93.775 1.00 45.51 310 LEU E CA 1
ATOM 11197 C C . LEU E 1 227 ? 61.822 69.913 93.455 1.00 46.34 310 LEU E C 1
ATOM 11198 O O . LEU E 1 227 ? 61.052 70.365 94.307 1.00 53.00 310 LEU E O 1
ATOM 11203 N N . TYR E 1 228 ? 61.425 69.556 92.236 1.00 41.64 311 TYR E N 1
ATOM 11204 C CA . TYR E 1 228 ? 60.053 69.790 91.812 1.00 51.28 311 TYR E CA 1
ATOM 11205 C C . TYR E 1 228 ? 59.667 68.788 90.736 1.00 54.82 311 TYR E C 1
ATOM 11206 O O . TYR E 1 228 ? 60.519 68.164 90.098 1.00 50.78 311 TYR E O 1
ATOM 11215 N N . TRP E 1 229 ? 58.358 68.648 90.547 1.00 47.62 312 TRP E N 1
ATOM 11216 C CA . TRP E 1 229 ? 57.800 67.824 89.486 1.00 46.85 312 TRP E CA 1
ATOM 11217 C C . TRP E 1 229 ? 57.518 68.665 88.249 1.00 48.34 312 TRP E C 1
ATOM 11218 O O . TRP E 1 229 ? 57.086 69.817 88.347 1.00 49.19 312 TRP E O 1
ATOM 11229 N N . GLN E 1 230 ? 57.758 68.073 87.084 1.00 52.87 313 GLN E N 1
ATOM 11230 C CA . GLN E 1 230 ? 57.313 68.631 85.813 1.00 61.07 313 GLN E CA 1
ATOM 11231 C C . GLN E 1 230 ? 56.702 67.466 85.056 1.00 60.11 313 GLN E C 1
ATOM 11232 O O . GLN E 1 230 ? 57.414 66.540 84.652 1.00 56.89 313 GLN E O 1
ATOM 11238 N N . GLU E 1 231 ? 55.388 67.529 84.854 1.00 70.11 314 GLU E N 1
ATOM 11239 C CA . GLU E 1 231 ? 54.585 66.369 84.466 1.00 59.82 314 GLU E CA 1
ATOM 11240 C C . GLU E 1 231 ? 54.897 65.257 85.471 1.00 60.49 314 GLU E C 1
ATOM 11241 O O . GLU E 1 231 ? 54.824 65.503 86.683 1.00 55.79 314 GLU E O 1
ATOM 11247 N N . LYS E 1 232 ? 55.257 64.053 85.035 1.00 61.81 315 LYS E N 1
ATOM 11248 C CA . LYS E 1 232 ? 55.592 62.967 85.951 1.00 60.72 315 LYS E CA 1
ATOM 11249 C C . LYS E 1 232 ? 57.086 62.645 85.969 1.00 58.89 315 LYS E C 1
ATOM 11250 O O . LYS E 1 232 ? 57.492 61.485 86.071 1.00 59.25 315 LYS E O 1
ATOM 11256 N N . SER E 1 233 ? 57.920 63.674 85.856 1.00 50.51 316 SER E N 1
ATOM 11257 C CA . SER E 1 233 ? 59.365 63.536 85.951 1.00 50.56 316 SER E CA 1
ATOM 11258 C C . SER E 1 233 ? 59.868 64.513 87.001 1.00 51.01 316 SER E C 1
ATOM 11259 O O . SER E 1 233 ? 59.375 65.641 87.093 1.00 55.26 316 SER E O 1
ATOM 11262 N N . ARG E 1 234 ? 60.852 64.086 87.785 1.00 45.30 317 ARG E N 1
ATOM 11263 C CA . ARG E 1 234 ? 61.449 64.971 88.773 1.00 46.32 317 ARG E CA 1
ATOM 11264 C C . ARG E 1 234 ? 62.549 65.818 88.143 1.00 51.85 317 ARG E C 1
ATOM 11265 O O . ARG E 1 234 ? 63.206 65.412 87.180 1.00 47.60 317 ARG E O 1
ATOM 11273 N N . TYR E 1 235 ? 62.742 67.012 88.699 1.00 48.52 318 TYR E N 1
ATOM 11274 C CA . TYR E 1 235 ? 63.754 67.941 88.221 1.00 48.92 318 TYR E CA 1
ATOM 11275 C C . TYR E 1 235 ? 64.388 68.650 89.407 1.00 56.52 318 TYR E C 1
ATOM 11276 O O . TYR E 1 235 ? 63.792 68.766 90.480 1.00 48.98 318 TYR E O 1
ATOM 11285 N N . ALA E 1 236 ? 65.617 69.120 89.196 1.00 54.39 319 ALA E N 1
ATOM 11286 C CA . ALA E 1 236 ? 66.369 69.867 90.201 1.00 50.91 319 ALA E CA 1
ATOM 11287 C C . ALA E 1 236 ? 66.806 71.204 89.617 1.00 57.13 319 ALA E C 1
ATOM 11288 O O . ALA E 1 236 ? 67.625 71.244 88.693 1.00 60.13 319 ALA E O 1
ATOM 11290 N N . LEU E 1 237 ? 66.262 72.291 90.154 1.00 59.23 320 LEU E N 1
ATOM 11291 C CA . LEU E 1 237 ? 66.652 73.636 89.753 1.00 63.00 320 LEU E CA 1
ATOM 11292 C C . LEU E 1 237 ? 67.817 74.127 90.598 1.00 59.90 320 LEU E C 1
ATOM 11293 O O . LEU E 1 237 ? 67.744 74.120 91.831 1.00 59.50 320 LEU E O 1
ATOM 11298 N N . LEU E 1 238 ? 68.895 74.541 89.936 1.00 63.60 321 LEU E N 1
ATOM 11299 C CA . LEU E 1 238 ? 70.011 75.170 90.636 1.00 74.12 321 LEU E CA 1
ATOM 11300 C C . LEU E 1 238 ? 69.577 76.603 90.919 1.00 64.71 321 LEU E C 1
ATOM 11301 O O . LEU E 1 238 ? 69.771 77.511 90.109 1.00 66.89 321 LEU E O 1
ATOM 11306 N N . TYR E 1 239 ? 68.974 76.805 92.091 1.00 63.60 322 TYR E N 1
ATOM 11307 C CA . TYR E 1 239 ? 68.378 78.095 92.421 1.00 53.24 322 TYR E CA 1
ATOM 11308 C C . TYR E 1 239 ? 69.439 79.114 92.822 1.00 64.51 322 TYR E C 1
ATOM 11309 O O . TYR E 1 239 ? 69.448 80.243 92.319 1.00 66.61 322 TYR E O 1
ATOM 11318 N N . LYS E 1 240 ? 70.341 78.732 93.725 1.00 64.23 323 LYS E N 1
ATOM 11319 C CA . LYS E 1 240 ? 71.441 79.584 94.156 1.00 71.71 323 LYS E CA 1
ATOM 11320 C C . LYS E 1 240 ? 72.721 78.769 94.083 1.00 68.11 323 LYS E C 1
ATOM 11321 O O . LYS E 1 240 ? 72.756 77.624 94.545 1.00 70.95 323 LYS E O 1
ATOM 11327 N N . SER E 1 241 ? 73.769 79.354 93.511 1.00 71.14 324 SER E N 1
ATOM 11328 C CA . SER E 1 241 ? 75.036 78.656 93.354 1.00 82.26 324 SER E CA 1
ATOM 11329 C C . SER E 1 241 ? 76.144 79.686 93.211 1.00 91.60 324 SER E C 1
ATOM 11330 O O . SER E 1 241 ? 75.891 80.823 92.794 1.00 94.58 324 SER E O 1
ATOM 11333 N N . PRO E 1 242 ? 77.382 79.321 93.553 1.00 93.32 325 PRO E N 1
ATOM 11334 C CA . PRO E 1 242 ? 78.513 80.215 93.259 1.00 99.47 325 PRO E CA 1
ATOM 11335 C C . PRO E 1 242 ? 78.701 80.473 91.775 1.00 98.17 325 PRO E C 1
ATOM 11336 O O . PRO E 1 242 ? 79.172 81.553 91.397 1.00 107.65 325 PRO E O 1
ATOM 11340 N N . SER E 1 243 ? 78.355 79.509 90.918 1.00 91.79 326 SER E N 1
ATOM 11341 C CA . SER E 1 243 ? 78.463 79.711 89.478 1.00 91.47 326 SER E CA 1
ATOM 11342 C C . SER E 1 243 ? 77.496 80.765 88.954 1.00 98.10 326 SER E C 1
ATOM 11343 O O . SER E 1 243 ? 77.712 81.280 87.852 1.00 96.15 326 SER E O 1
ATOM 11346 N N . HIS E 1 244 ? 76.427 81.069 89.695 1.00 102.21 327 HIS E N 1
ATOM 11347 C CA . HIS E 1 244 ? 75.361 81.999 89.322 1.00 95.11 327 HIS E CA 1
ATOM 11348 C C . HIS E 1 244 ? 74.502 81.446 88.195 1.00 98.10 327 HIS E C 1
ATOM 11349 O O . HIS E 1 244 ? 73.539 82.105 87.784 1.00 101.25 327 HIS E O 1
ATOM 11356 N N . LYS E 1 245 ? 74.816 80.261 87.682 1.00 97.00 328 LYS E N 1
ATOM 11357 C CA . LYS E 1 245 ? 74.022 79.655 86.628 1.00 100.51 328 LYS E CA 1
ATOM 11358 C C . LYS E 1 245 ? 72.708 79.120 87.185 1.00 94.21 328 LYS E C 1
ATOM 11359 O O . LYS E 1 245 ? 72.622 78.688 88.338 1.00 87.00 328 LYS E O 1
ATOM 11365 N N . GLN E 1 246 ? 71.675 79.155 86.351 1.00 91.70 329 GLN E N 1
ATOM 11366 C CA . GLN E 1 246 ? 70.362 78.621 86.699 1.00 91.01 329 GLN E CA 1
ATOM 11367 C C . GLN E 1 246 ? 70.080 77.456 85.751 1.00 85.67 329 GLN E C 1
ATOM 11368 O O . GLN E 1 246 ? 69.724 77.654 84.585 1.00 89.98 329 GLN E O 1
ATOM 11374 N N . ILE E 1 247 ? 70.258 76.235 86.251 1.00 77.20 330 ILE E N 1
ATOM 11375 C CA . ILE E 1 247 ? 70.130 75.035 85.435 1.00 71.07 330 ILE E CA 1
ATOM 11376 C C . ILE E 1 247 ? 69.118 74.107 86.087 1.00 66.78 330 ILE E C 1
ATOM 11377 O O . ILE E 1 247 ? 69.001 74.046 87.315 1.00 71.47 330 ILE E O 1
ATOM 11382 N N . SER E 1 248 ? 68.383 73.378 85.253 1.00 75.94 331 SER E N 1
ATOM 11383 C CA . SER E 1 248 ? 67.486 72.320 85.696 1.00 63.42 331 SER E CA 1
ATOM 11384 C C . SER E 1 248 ? 67.952 70.997 85.107 1.00 56.98 331 SER E C 1
ATOM 11385 O O . SER E 1 248 ? 68.211 70.909 83.902 1.00 55.82 331 SER E O 1
ATOM 11388 N N . VAL E 1 249 ? 68.062 69.975 85.952 1.00 57.20 332 VAL E N 1
ATOM 11389 C CA . VAL E 1 249 ? 68.410 68.633 85.490 1.00 58.27 332 VAL E CA 1
ATOM 11390 C C . VAL E 1 249 ? 67.338 67.642 85.930 1.00 58.23 332 VAL E C 1
ATOM 11391 O O . VAL E 1 249 ? 66.779 67.772 87.029 1.00 52.74 332 VAL E O 1
ATOM 11395 N N . PRO E 1 250 ? 67.010 66.652 85.108 1.00 50.19 333 PRO E N 1
ATOM 11396 C CA . PRO E 1 250 ? 66.099 65.597 85.552 1.00 44.72 333 PRO E CA 1
ATOM 11397 C C . PRO E 1 250 ? 66.820 64.540 86.372 1.00 55.67 333 PRO E C 1
ATOM 11398 O O . PRO E 1 250 ? 67.988 64.220 86.141 1.00 62.32 333 PRO E O 1
ATOM 11402 N N . PHE E 1 251 ? 66.099 64.004 87.354 1.00 48.16 334 PHE E N 1
ATOM 11403 C CA . PHE E 1 251 ? 66.558 62.858 88.123 1.00 53.25 334 PHE E CA 1
ATOM 11404 C C . PHE E 1 251 ? 65.349 61.985 88.434 1.00 57.12 334 PHE E C 1
ATOM 11405 O O . PHE E 1 251 ? 64.213 62.320 88.085 1.00 54.84 334 PHE E O 1
ATOM 11413 N N . GLN E 1 252 ? 65.588 60.855 89.093 1.00 49.93 335 GLN E N 1
ATOM 11414 C CA . GLN E 1 252 ? 64.494 59.976 89.475 1.00 46.31 335 GLN E CA 1
ATOM 11415 C C . GLN E 1 252 ? 64.835 59.285 90.785 1.00 50.97 335 GLN E C 1
ATOM 11416 O O . GLN E 1 252 ? 65.982 59.288 91.239 1.00 50.05 335 GLN E O 1
ATOM 11422 N N . ILE E 1 253 ? 63.811 58.689 91.388 1.00 44.19 336 ILE E N 1
ATOM 11423 C CA . ILE E 1 253 ? 63.940 57.946 92.635 1.00 44.97 336 ILE E CA 1
ATOM 11424 C C . ILE E 1 253 ? 63.404 56.544 92.395 1.00 44.53 336 ILE E C 1
ATOM 11425 O O . ILE E 1 253 ? 62.222 56.374 92.070 1.00 55.92 336 ILE E O 1
ATOM 11430 N N . THR E 1 254 ? 64.263 55.548 92.547 1.00 45.50 337 THR E N 1
ATOM 11431 C CA . THR E 1 254 ? 63.887 54.150 92.401 1.00 43.76 337 THR E CA 1
ATOM 11432 C C . THR E 1 254 ? 63.967 53.472 93.764 1.00 41.84 337 THR E C 1
ATOM 11433 O O . THR E 1 254 ? 64.268 54.104 94.781 1.00 50.37 337 THR E O 1
ATOM 11437 N N . THR E 1 255 ? 63.684 52.168 93.782 1.00 41.85 338 THR E N 1
ATOM 11438 C CA . THR E 1 255 ? 63.863 51.402 95.011 1.00 46.28 338 THR E CA 1
ATOM 11439 C C . THR E 1 255 ? 65.306 51.484 95.497 1.00 42.36 338 THR E C 1
ATOM 11440 O O . THR E 1 255 ? 65.561 51.453 96.707 1.00 55.26 338 THR E O 1
ATOM 11444 N N . ALA E 1 256 ? 66.257 51.636 94.573 1.00 48.01 339 ALA E N 1
ATOM 11445 C CA . ALA E 1 256 ? 67.661 51.754 94.942 1.00 44.26 339 ALA E CA 1
ATOM 11446 C C . ALA E 1 256 ? 67.992 53.114 95.547 1.00 44.49 339 ALA E C 1
ATOM 11447 O O . ALA E 1 256 ? 68.966 53.220 96.298 1.00 53.08 339 ALA E O 1
ATOM 11449 N N . GLY E 1 257 ? 67.213 54.150 95.240 1.00 40.51 340 GLY E N 1
ATOM 11450 C CA . GLY E 1 257 ? 67.500 55.481 95.741 1.00 43.06 340 GLY E CA 1
ATOM 11451 C C . GLY E 1 257 ? 67.518 56.549 94.665 1.00 47.14 340 GLY E C 1
ATOM 11452 O O . GLY E 1 257 ? 66.783 56.451 93.677 1.00 49.25 340 GLY E O 1
ATOM 11453 N N . ILE E 1 258 ? 68.343 57.581 94.847 1.00 42.14 341 ILE E N 1
ATOM 11454 C CA . ILE E 1 258 ? 68.482 58.614 93.828 1.00 42.72 341 ILE E CA 1
ATOM 11455 C C . ILE E 1 258 ? 69.259 58.054 92.646 1.00 52.13 341 ILE E C 1
ATOM 11456 O O . ILE E 1 258 ? 70.331 57.458 92.815 1.00 51.73 341 ILE E O 1
ATOM 11461 N N . ARG E 1 259 ? 68.733 58.263 91.439 1.00 49.96 342 ARG E N 1
ATOM 11462 C CA . ARG E 1 259 ? 69.373 57.784 90.222 1.00 47.65 342 ARG E CA 1
ATOM 11463 C C . ARG E 1 259 ? 69.111 58.774 89.096 1.00 54.19 342 ARG E C 1
ATOM 11464 O O . ARG E 1 259 ? 68.263 59.665 89.202 1.00 60.15 342 ARG E O 1
ATOM 11472 N N . ASP E 1 260 ? 69.865 58.614 88.014 1.00 53.47 343 ASP E N 1
ATOM 11473 C CA . ASP E 1 260 ? 69.639 59.384 86.802 1.00 57.54 343 ASP E CA 1
ATOM 11474 C C . ASP E 1 260 ? 68.514 58.770 85.979 1.00 61.60 343 ASP E C 1
ATOM 11475 O O . ASP E 1 260 ? 68.226 57.573 86.075 1.00 55.35 343 ASP E O 1
ATOM 11480 N N . VAL E 1 261 ? 67.860 59.610 85.175 1.00 63.96 344 VAL E N 1
ATOM 11481 C CA . VAL E 1 261 ? 66.795 59.105 84.322 1.00 69.38 344 VAL E CA 1
ATOM 11482 C C . VAL E 1 261 ? 67.406 58.286 83.190 1.00 74.63 344 VAL E C 1
ATOM 11483 O O . VAL E 1 261 ? 68.605 58.369 82.897 1.00 81.36 344 VAL E O 1
ATOM 11487 N N . CYS E 1 262 ? 66.571 57.470 82.553 1.00 79.89 345 CYS E N 1
ATOM 11488 C CA . CYS E 1 262 ? 67.031 56.574 81.497 1.00 92.52 345 CYS E CA 1
ATOM 11489 C C . CYS E 1 262 ? 66.141 56.743 80.273 1.00 103.58 345 CYS E C 1
ATOM 11490 O O . CYS E 1 262 ? 64.921 56.491 80.358 1.00 91.38 345 CYS E O 1
ATOM 11493 N N . PRO E 1 263 ? 66.688 57.159 79.125 1.00 108.85 346 PRO E N 1
ATOM 11494 C CA . PRO E 1 263 ? 68.086 57.548 78.898 1.00 114.88 346 PRO E CA 1
ATOM 11495 C C . PRO E 1 263 ? 68.305 59.053 79.030 1.00 111.92 346 PRO E C 1
ATOM 11496 O O . PRO E 1 263 ? 67.349 59.818 79.133 1.00 101.31 346 PRO E O 1
ATOM 11500 N N . THR E 1 264 ? 69.557 59.503 79.028 1.00 116.18 347 THR E N 1
ATOM 11501 C CA . THR E 1 264 ? 69.861 60.930 79.069 1.00 118.25 347 THR E CA 1
ATOM 11502 C C . THR E 1 264 ? 70.954 61.258 78.053 1.00 125.78 347 THR E C 1
ATOM 11503 O O . THR E 1 264 ? 71.740 62.189 78.237 1.00 121.34 347 THR E O 1
ATOM 11507 N N . GLU F 2 3 ? 66.074 77.048 135.729 1.00 158.76 3 GLU F N 1
ATOM 11508 C CA . GLU F 2 3 ? 64.815 77.766 135.896 1.00 159.16 3 GLU F CA 1
ATOM 11509 C C . GLU F 2 3 ? 63.702 76.887 136.511 1.00 165.61 3 GLU F C 1
ATOM 11510 O O . GLU F 2 3 ? 62.595 76.812 135.979 1.00 163.33 3 GLU F O 1
ATOM 11516 N N . LEU F 2 4 ? 63.974 76.205 137.623 1.00 158.08 4 LEU F N 1
ATOM 11517 C CA . LEU F 2 4 ? 65.197 76.047 138.406 1.00 149.84 4 LEU F CA 1
ATOM 11518 C C . LEU F 2 4 ? 65.816 74.671 138.164 1.00 154.92 4 LEU F C 1
ATOM 11519 O O . LEU F 2 4 ? 65.180 73.645 138.396 1.00 155.72 4 LEU F O 1
ATOM 11524 N N . ASP F 2 5 ? 67.062 74.648 137.688 1.00 169.36 5 ASP F N 1
ATOM 11525 C CA . ASP F 2 5 ? 67.779 73.395 137.444 1.00 171.22 5 ASP F CA 1
ATOM 11526 C C . ASP F 2 5 ? 69.166 73.496 138.073 1.00 167.06 5 ASP F C 1
ATOM 11527 O O . ASP F 2 5 ? 70.138 73.836 137.393 1.00 167.89 5 ASP F O 1
ATOM 11532 N N . LEU F 2 6 ? 69.238 73.158 139.360 1.00 152.98 6 LEU F N 1
ATOM 11533 C CA . LEU F 2 6 ? 70.478 73.061 140.137 1.00 149.38 6 LEU F CA 1
ATOM 11534 C C . LEU F 2 6 ? 71.476 74.172 139.804 1.00 142.59 6 LEU F C 1
ATOM 11535 O O . LEU F 2 6 ? 72.632 73.926 139.453 1.00 133.12 6 LEU F O 1
ATOM 11540 N N . ASN F 2 7 ? 71.017 75.417 139.936 1.00 142.20 7 ASN F N 1
ATOM 11541 C CA . ASN F 2 7 ? 71.827 76.587 139.622 1.00 135.27 7 ASN F CA 1
ATOM 11542 C C . ASN F 2 7 ? 71.616 77.631 140.712 1.00 133.78 7 ASN F C 1
ATOM 11543 O O . ASN F 2 7 ? 70.486 77.820 141.182 1.00 133.67 7 ASN F O 1
ATOM 11548 N N . PRO F 2 8 ? 72.681 78.287 141.160 1.00 124.99 8 PRO F N 1
ATOM 11549 C CA . PRO F 2 8 ? 72.564 79.196 142.310 1.00 125.60 8 PRO F CA 1
ATOM 11550 C C . PRO F 2 8 ? 71.860 80.520 142.042 1.00 116.96 8 PRO F C 1
ATOM 11551 O O . PRO F 2 8 ? 70.678 80.588 141.687 1.00 115.29 8 PRO F O 1
ATOM 11555 N N . ARG F 2 9 ? 72.638 81.589 142.231 1.00 116.64 9 ARG F N 1
ATOM 11556 C CA . ARG F 2 9 ? 72.143 82.960 142.159 1.00 114.24 9 ARG F CA 1
ATOM 11557 C C . ARG F 2 9 ? 71.659 83.318 140.762 1.00 121.99 9 ARG F C 1
ATOM 11558 O O . ARG F 2 9 ? 70.703 84.086 140.608 1.00 128.45 9 ARG F O 1
ATOM 11566 N N . ILE F 2 10 ? 72.323 82.789 139.730 1.00 116.30 10 ILE F N 1
ATOM 11567 C CA . ILE F 2 10 ? 72.007 83.140 138.353 1.00 110.22 10 ILE F CA 1
ATOM 11568 C C . ILE F 2 10 ? 70.559 82.839 138.003 1.00 110.32 10 ILE F C 1
ATOM 11569 O O . ILE F 2 10 ? 70.023 83.419 137.052 1.00 103.48 10 ILE F O 1
ATOM 11574 N N . ILE F 2 11 ? 69.912 81.926 138.731 1.00 118.30 11 ILE F N 1
ATOM 11575 C CA . ILE F 2 11 ? 68.509 81.630 138.463 1.00 115.50 11 ILE F CA 1
ATOM 11576 C C . ILE F 2 11 ? 67.646 82.868 138.682 1.00 121.53 11 ILE F C 1
ATOM 11577 O O . ILE F 2 11 ? 66.868 83.265 137.808 1.00 123.07 11 ILE F O 1
ATOM 11582 N N . TYR F 2 12 ? 67.795 83.516 139.840 1.00 189.94 12 TYR F N 1
ATOM 11583 C CA . TYR F 2 12 ? 66.977 84.685 140.153 1.00 191.80 12 TYR F CA 1
ATOM 11584 C C . TYR F 2 12 ? 67.338 85.912 139.321 1.00 173.27 12 TYR F C 1
ATOM 11585 O O . TYR F 2 12 ? 66.569 86.879 139.316 1.00 172.44 12 TYR F O 1
ATOM 11594 N N . SER F 2 13 ? 68.472 85.901 138.618 1.00 134.11 13 SER F N 1
ATOM 11595 C CA . SER F 2 13 ? 68.849 87.048 137.800 1.00 115.92 13 SER F CA 1
ATOM 11596 C C . SER F 2 13 ? 68.236 86.986 136.408 1.00 113.88 13 SER F C 1
ATOM 11597 O O . SER F 2 13 ? 67.931 88.036 135.831 1.00 114.80 13 SER F O 1
ATOM 11600 N N . ILE F 2 14 ? 68.053 85.788 135.849 1.00 109.31 14 ILE F N 1
ATOM 11601 C CA . ILE F 2 14 ? 67.350 85.692 134.574 1.00 113.02 14 ILE F CA 1
ATOM 11602 C C . ILE F 2 14 ? 65.842 85.780 134.793 1.00 117.47 14 ILE F C 1
ATOM 11603 O O . ILE F 2 14 ? 65.114 86.278 133.926 1.00 118.72 14 ILE F O 1
ATOM 11608 N N . LYS F 2 15 ? 65.348 85.300 135.941 1.00 124.07 15 LYS F N 1
ATOM 11609 C CA . LYS F 2 15 ? 63.932 85.445 136.267 1.00 128.70 15 LYS F CA 1
ATOM 11610 C C . LYS F 2 15 ? 63.555 86.908 136.456 1.00 131.59 15 LYS F C 1
ATOM 11611 O O . LYS F 2 15 ? 62.470 87.336 136.043 1.00 132.24 15 LYS F O 1
ATOM 11617 N N . LYS F 2 16 ? 64.440 87.693 137.075 1.00 128.80 16 LYS F N 1
ATOM 11618 C CA . LYS F 2 16 ? 64.170 89.111 137.271 1.00 122.38 16 LYS F CA 1
ATOM 11619 C C . LYS F 2 16 ? 64.274 89.906 135.976 1.00 127.42 16 LYS F C 1
ATOM 11620 O O . LYS F 2 16 ? 63.735 91.014 135.897 1.00 138.09 16 LYS F O 1
ATOM 11626 N N . ALA F 2 17 ? 64.932 89.362 134.955 1.00 123.43 17 ALA F N 1
ATOM 11627 C CA . ALA F 2 17 ? 65.004 90.001 133.650 1.00 122.30 17 ALA F CA 1
ATOM 11628 C C . ALA F 2 17 ? 63.977 89.437 132.683 1.00 123.73 17 ALA F C 1
ATOM 11629 O O . ALA F 2 17 ? 63.983 89.797 131.501 1.00 124.48 17 ALA F O 1
ATOM 11631 N N . HIS F 2 18 ? 63.101 88.559 133.166 1.00 119.78 18 HIS F N 1
ATOM 11632 C CA . HIS F 2 18 ? 61.996 88.002 132.389 1.00 125.16 18 HIS F CA 1
ATOM 11633 C C . HIS F 2 18 ? 62.489 87.324 131.111 1.00 129.73 18 HIS F C 1
ATOM 11634 O O . HIS F 2 18 ? 61.897 87.462 130.039 1.00 119.65 18 HIS F O 1
ATOM 11641 N N . LEU F 2 19 ? 63.596 86.585 131.221 1.00 126.20 19 LEU F N 1
ATOM 11642 C CA . LEU F 2 19 ? 64.060 85.711 130.142 1.00 114.44 19 LEU F CA 1
ATOM 11643 C C . LEU F 2 19 ? 64.331 84.378 130.829 1.00 113.98 19 LEU F C 1
ATOM 11644 O O . LEU F 2 19 ? 65.453 84.046 131.213 1.00 112.19 19 LEU F O 1
ATOM 11649 N N . HIS F 2 20 ? 63.258 83.609 130.982 1.00 122.03 20 HIS F N 1
ATOM 11650 C CA . HIS F 2 20 ? 63.277 82.314 131.644 1.00 129.12 20 HIS F CA 1
ATOM 11651 C C . HIS F 2 20 ? 62.713 81.230 130.734 1.00 134.83 20 HIS F C 1
ATOM 11652 O O . HIS F 2 20 ? 62.342 80.153 131.202 1.00 140.46 20 HIS F O 1
ATOM 11659 N N . ASP F 2 21 ? 62.628 81.511 129.439 1.00 131.88 21 ASP F N 1
ATOM 11660 C CA . ASP F 2 21 ? 62.221 80.526 128.452 1.00 125.52 21 ASP F CA 1
ATOM 11661 C C . ASP F 2 21 ? 63.463 79.853 127.886 1.00 115.32 21 ASP F C 1
ATOM 11662 O O . ASP F 2 21 ? 64.384 80.531 127.421 1.00 114.36 21 ASP F O 1
ATOM 11667 N N . TYR F 2 22 ? 63.484 78.517 127.936 1.00 95.00 22 TYR F N 1
ATOM 11668 C CA . TYR F 2 22 ? 64.681 77.784 127.533 1.00 93.25 22 TYR F CA 1
ATOM 11669 C C . TYR F 2 22 ? 65.014 78.025 126.070 1.00 88.62 22 TYR F C 1
ATOM 11670 O O . TYR F 2 22 ? 66.193 78.033 125.697 1.00 82.70 22 TYR F O 1
ATOM 11679 N N . GLY F 2 23 ? 63.998 78.219 125.229 1.00 83.78 23 GLY F N 1
ATOM 11680 C CA . GLY F 2 23 ? 64.269 78.514 123.833 1.00 92.37 23 GLY F CA 1
ATOM 11681 C C . GLY F 2 23 ? 64.946 79.862 123.673 1.00 92.66 23 GLY F C 1
ATOM 11682 O O . GLY F 2 23 ? 65.930 79.995 122.939 1.00 91.34 23 GLY F O 1
ATOM 11683 N N . THR F 2 24 ? 64.424 80.884 124.358 1.00 95.05 24 THR F N 1
ATOM 11684 C CA . THR F 2 24 ? 65.045 82.203 124.306 1.00 99.56 24 THR F CA 1
ATOM 11685 C C . THR F 2 24 ? 66.465 82.173 124.855 1.00 93.79 24 THR F C 1
ATOM 11686 O O . THR F 2 24 ? 67.328 82.923 124.384 1.00 95.25 24 THR F O 1
ATOM 11690 N N . ILE F 2 25 ? 66.727 81.323 125.850 1.00 79.53 25 ILE F N 1
ATOM 11691 C CA . ILE F 2 25 ? 68.064 81.258 126.429 1.00 81.51 25 ILE F CA 1
ATOM 11692 C C . ILE F 2 25 ? 69.053 80.694 125.417 1.00 92.55 25 ILE F C 1
ATOM 11693 O O . ILE F 2 25 ? 70.123 81.269 125.184 1.00 94.25 25 ILE F O 1
ATOM 11698 N N . LEU F 2 26 ? 68.713 79.560 124.799 1.00 91.41 26 LEU F N 1
ATOM 11699 C CA . LEU F 2 26 ? 69.620 78.924 123.850 1.00 85.13 26 LEU F CA 1
ATOM 11700 C C . LEU F 2 26 ? 69.659 79.624 122.501 1.00 86.49 26 LEU F C 1
ATOM 11701 O O . LEU F 2 26 ? 70.521 79.299 121.677 1.00 81.45 26 LEU F O 1
ATOM 11706 N N . SER F 2 27 ? 68.756 80.570 122.262 1.00 98.23 27 SER F N 1
ATOM 11707 C CA . SER F 2 27 ? 68.717 81.325 121.018 1.00 105.02 27 SER F CA 1
ATOM 11708 C C . SER F 2 27 ? 69.653 82.519 121.076 1.00 114.98 27 SER F C 1
ATOM 11709 O O . SER F 2 27 ? 70.302 82.858 120.080 1.00 114.76 27 SER F O 1
ATOM 11712 N N . LEU F 2 28 ? 69.734 83.151 122.240 1.00 103.87 28 LEU F N 1
ATOM 11713 C CA . LEU F 2 28 ? 70.378 84.440 122.377 1.00 101.91 28 LEU F CA 1
ATOM 11714 C C . LEU F 2 28 ? 71.889 84.288 122.470 1.00 110.55 28 LEU F C 1
ATOM 11715 O O . LEU F 2 28 ? 72.422 83.224 122.795 1.00 112.81 28 LEU F O 1
ATOM 11720 N N . SER F 2 29 ? 72.579 85.384 122.175 1.00 131.31 29 SER F N 1
ATOM 11721 C CA . SER F 2 29 ? 74.029 85.374 122.137 1.00 149.03 29 SER F CA 1
ATOM 11722 C C . SER F 2 29 ? 74.585 85.321 123.555 1.00 154.28 29 SER F C 1
ATOM 11723 O O . SER F 2 29 ? 73.894 85.617 124.534 1.00 151.36 29 SER F O 1
ATOM 11726 N N . ALA F 2 30 ? 75.853 84.922 123.660 1.00 139.09 30 ALA F N 1
ATOM 11727 C CA . ALA F 2 30 ? 76.498 84.895 124.967 1.00 133.15 30 ALA F CA 1
ATOM 11728 C C . ALA F 2 30 ? 76.540 86.291 125.574 1.00 128.20 30 ALA F C 1
ATOM 11729 O O . ALA F 2 30 ? 76.408 86.454 126.792 1.00 122.92 30 ALA F O 1
ATOM 11731 N N . ALA F 2 31 ? 76.727 87.311 124.735 1.00 123.31 31 ALA F N 1
ATOM 11732 C CA . ALA F 2 31 ? 76.733 88.692 125.201 1.00 120.92 31 ALA F CA 1
ATOM 11733 C C . ALA F 2 31 ? 75.338 89.235 125.496 1.00 121.73 31 ALA F C 1
ATOM 11734 O O . ALA F 2 31 ? 75.192 90.086 126.381 1.00 117.34 31 ALA F O 1
ATOM 11736 N N . ASP F 2 32 ? 74.305 88.772 124.781 1.00 123.09 32 ASP F N 1
ATOM 11737 C CA . ASP F 2 32 ? 72.962 89.305 125.010 1.00 124.78 32 ASP F CA 1
ATOM 11738 C C . ASP F 2 32 ? 72.367 88.888 126.352 1.00 118.76 32 ASP F C 1
ATOM 11739 O O . ASP F 2 32 ? 71.587 89.650 126.934 1.00 113.55 32 ASP F O 1
ATOM 11744 N N . ILE F 2 33 ? 72.695 87.698 126.858 1.00 116.87 33 ILE F N 1
ATOM 11745 C CA . ILE F 2 33 ? 72.268 87.348 128.212 1.00 96.61 33 ILE F CA 1
ATOM 11746 C C . ILE F 2 33 ? 72.970 88.235 129.233 1.00 107.93 33 ILE F C 1
ATOM 11747 O O . ILE F 2 33 ? 72.339 88.766 130.156 1.00 109.37 33 ILE F O 1
ATOM 11752 N N . GLN F 2 34 ? 74.288 88.406 129.087 1.00 109.69 34 GLN F N 1
ATOM 11753 C CA . GLN F 2 34 ? 75.011 89.338 129.945 1.00 103.47 34 GLN F CA 1
ATOM 11754 C C . GLN F 2 34 ? 74.471 90.749 129.786 1.00 106.46 34 GLN F C 1
ATOM 11755 O O . GLN F 2 34 ? 74.543 91.557 130.718 1.00 112.26 34 GLN F O 1
ATOM 11761 N N . ARG F 2 35 ? 73.964 91.068 128.595 1.00 118.59 35 ARG F N 1
ATOM 11762 C CA . ARG F 2 35 ? 73.383 92.379 128.339 1.00 126.75 35 ARG F CA 1
ATOM 11763 C C . ARG F 2 35 ? 72.121 92.615 129.163 1.00 131.66 35 ARG F C 1
ATOM 11764 O O . ARG F 2 35 ? 71.901 93.723 129.668 1.00 147.09 35 ARG F O 1
ATOM 11772 N N . MET F 2 36 ? 71.278 91.591 129.315 1.00 125.68 36 MET F N 1
ATOM 11773 C CA . MET F 2 36 ? 70.021 91.770 130.034 1.00 126.31 36 MET F CA 1
ATOM 11774 C C . MET F 2 36 ? 70.138 91.468 131.525 1.00 116.05 36 MET F C 1
ATOM 11775 O O . MET F 2 36 ? 69.454 92.107 132.334 1.00 114.31 36 MET F O 1
ATOM 11780 N N . THR F 2 37 ? 70.994 90.527 131.913 1.00 108.67 37 THR F N 1
ATOM 11781 C CA . THR F 2 37 ? 71.177 90.166 133.310 1.00 109.15 37 THR F CA 1
ATOM 11782 C C . THR F 2 37 ? 72.602 90.479 133.741 1.00 115.27 37 THR F C 1
ATOM 11783 O O . THR F 2 37 ? 73.540 90.397 132.945 1.00 121.60 37 THR F O 1
ATOM 11787 N N . ARG F 2 38 ? 72.757 90.826 135.016 1.00 132.38 38 ARG F N 1
ATOM 11788 C CA . ARG F 2 38 ? 74.069 91.138 135.571 1.00 141.68 38 ARG F CA 1
ATOM 11789 C C . ARG F 2 38 ? 74.942 89.891 135.684 1.00 138.79 38 ARG F C 1
ATOM 11790 O O . ARG F 2 38 ? 75.487 89.603 136.753 1.00 149.04 38 ARG F O 1
ATOM 11798 N N . LEU F 2 39 ? 75.130 89.163 134.588 1.00 114.91 39 LEU F N 1
ATOM 11799 C CA . LEU F 2 39 ? 75.889 87.926 134.649 1.00 108.62 39 LEU F CA 1
ATOM 11800 C C . LEU F 2 39 ? 77.141 88.025 133.790 1.00 104.99 39 LEU F C 1
ATOM 11801 O O . LEU F 2 39 ? 77.220 88.809 132.841 1.00 103.42 39 LEU F O 1
ATOM 11806 N N . SER F 2 40 ? 78.120 87.202 134.147 1.00 104.58 40 SER F N 1
ATOM 11807 C CA . SER F 2 40 ? 79.418 87.153 133.498 1.00 102.42 40 SER F CA 1
ATOM 11808 C C . SER F 2 40 ? 79.424 86.118 132.378 1.00 106.08 40 SER F C 1
ATOM 11809 O O . SER F 2 40 ? 78.527 85.281 132.259 1.00 114.81 40 SER F O 1
ATOM 11812 N N . ALA F 2 41 ? 80.457 86.194 131.537 1.00 109.86 41 ALA F N 1
ATOM 11813 C CA . ALA F 2 41 ? 80.647 85.166 130.520 1.00 111.71 41 ALA F CA 1
ATOM 11814 C C . ALA F 2 41 ? 80.859 83.795 131.152 1.00 111.47 41 ALA F C 1
ATOM 11815 O O . ALA F 2 41 ? 80.559 82.771 130.528 1.00 111.39 41 ALA F O 1
ATOM 11817 N N . SER F 2 42 ? 81.385 83.756 132.380 1.00 109.64 42 SER F N 1
ATOM 11818 C CA . SER F 2 42 ? 81.575 82.483 133.071 1.00 104.88 42 SER F CA 1
ATOM 11819 C C . SER F 2 42 ? 80.246 81.798 133.378 1.00 113.58 42 SER F C 1
ATOM 11820 O O . SER F 2 42 ? 80.135 80.573 133.253 1.00 121.81 42 SER F O 1
ATOM 11823 N N . ASP F 2 43 ? 79.228 82.564 133.784 1.00 130.86 43 ASP F N 1
ATOM 11824 C CA . ASP F 2 43 ? 77.946 81.959 134.142 1.00 128.36 43 ASP F CA 1
ATOM 11825 C C . ASP F 2 43 ? 77.049 81.735 132.932 1.00 108.79 43 ASP F C 1
ATOM 11826 O O . ASP F 2 43 ? 76.326 80.733 132.876 1.00 107.86 43 ASP F O 1
ATOM 11831 N N . VAL F 2 44 ? 77.060 82.657 131.966 1.00 89.30 44 VAL F N 1
ATOM 11832 C CA . VAL F 2 44 ? 76.213 82.496 130.787 1.00 89.54 44 VAL F CA 1
ATOM 11833 C C . VAL F 2 44 ? 76.594 81.228 130.037 1.00 90.66 44 VAL F C 1
ATOM 11834 O O . VAL F 2 44 ? 75.730 80.514 129.514 1.00 94.71 44 VAL F O 1
ATOM 11838 N N . HIS F 2 45 ? 77.890 80.918 129.988 1.00 93.65 45 HIS F N 1
ATOM 11839 C CA . HIS F 2 45 ? 78.315 79.654 129.399 1.00 91.87 45 HIS F CA 1
ATOM 11840 C C . HIS F 2 45 ? 77.767 78.482 130.201 1.00 97.27 45 HIS F C 1
ATOM 11841 O O . HIS F 2 45 ? 77.266 77.508 129.628 1.00 94.62 45 HIS F O 1
ATOM 11848 N N . GLN F 2 46 ? 77.830 78.569 131.534 1.00 97.51 46 GLN F N 1
ATOM 11849 C CA . GLN F 2 46 ? 77.274 77.510 132.369 1.00 97.02 46 GLN F CA 1
ATOM 11850 C C . GLN F 2 46 ? 75.754 77.497 132.313 1.00 89.16 46 GLN F C 1
ATOM 11851 O O . GLN F 2 46 ? 75.141 76.435 132.455 1.00 79.65 46 GLN F O 1
ATOM 11857 N N . LEU F 2 47 ? 75.132 78.659 132.111 1.00 89.96 47 LEU F N 1
ATOM 11858 C CA . LEU F 2 47 ? 73.689 78.693 131.901 1.00 80.94 47 LEU F CA 1
ATOM 11859 C C . LEU F 2 47 ? 73.311 77.962 130.619 1.00 85.26 47 LEU F C 1
ATOM 11860 O O . LEU F 2 47 ? 72.499 77.031 130.637 1.00 80.02 47 LEU F O 1
ATOM 11865 N N . GLN F 2 48 ? 73.915 78.353 129.494 1.00 87.30 48 GLN F N 1
ATOM 11866 C CA . GLN F 2 48 ? 73.549 77.750 128.218 1.00 85.27 48 GLN F CA 1
ATOM 11867 C C . GLN F 2 48 ? 74.062 76.322 128.083 1.00 87.31 48 GLN F C 1
ATOM 11868 O O . GLN F 2 48 ? 73.469 75.524 127.349 1.00 88.76 48 GLN F O 1
ATOM 11874 N N . LYS F 2 49 ? 75.157 75.976 128.765 1.00 92.56 49 LYS F N 1
ATOM 11875 C CA . LYS F 2 49 ? 75.598 74.584 128.758 1.00 87.59 49 LYS F CA 1
ATOM 11876 C C . LYS F 2 49 ? 74.651 73.709 129.572 1.00 84.63 49 LYS F C 1
ATOM 11877 O O . LYS F 2 49 ? 74.289 72.608 129.143 1.00 87.12 49 LYS F O 1
ATOM 11883 N N . THR F 2 50 ? 74.236 74.185 130.751 1.00 86.54 50 THR F N 1
ATOM 11884 C CA . THR F 2 50 ? 73.337 73.400 131.593 1.00 85.93 50 THR F CA 1
ATOM 11885 C C . THR F 2 50 ? 71.930 73.341 131.010 1.00 86.16 50 THR F C 1
ATOM 11886 O O . THR F 2 50 ? 71.272 72.297 131.079 1.00 93.97 50 THR F O 1
ATOM 11890 N N . VAL F 2 51 ? 71.450 74.446 130.432 1.00 85.79 51 VAL F N 1
ATOM 11891 C CA . VAL F 2 51 ? 70.122 74.448 129.819 1.00 81.04 51 VAL F CA 1
ATOM 11892 C C . VAL F 2 51 ? 70.063 73.446 128.672 1.00 82.39 51 VAL F C 1
ATOM 11893 O O . VAL F 2 51 ? 69.152 72.612 128.601 1.00 83.77 51 VAL F O 1
ATOM 11897 N N . ALA F 2 52 ? 71.028 73.520 127.753 1.00 73.86 52 ALA F N 1
ATOM 11898 C CA . ALA F 2 52 ? 71.013 72.626 126.600 1.00 77.49 52 ALA F CA 1
ATOM 11899 C C . ALA F 2 52 ? 71.146 71.168 127.019 1.00 78.64 52 ALA F C 1
ATOM 11900 O O . ALA F 2 52 ? 70.548 70.285 126.392 1.00 86.09 52 ALA F O 1
ATOM 11902 N N . GLU F 2 53 ? 71.919 70.894 128.071 1.00 79.21 53 GLU F N 1
ATOM 11903 C CA . GLU F 2 53 ? 72.049 69.530 128.566 1.00 82.37 53 GLU F CA 1
ATOM 11904 C C . GLU F 2 53 ? 70.858 69.102 129.419 1.00 82.05 53 GLU F C 1
ATOM 11905 O O . GLU F 2 53 ? 70.618 67.899 129.565 1.00 83.60 53 GLU F O 1
ATOM 11911 N N . ARG F 2 54 ? 70.117 70.060 129.983 1.00 88.04 54 ARG F N 1
ATOM 11912 C CA . ARG F 2 54 ? 68.904 69.763 130.742 1.00 85.43 54 ARG F CA 1
ATOM 11913 C C . ARG F 2 54 ? 67.723 69.438 129.838 1.00 83.37 54 ARG F C 1
ATOM 11914 O O . ARG F 2 54 ? 66.891 68.591 130.185 1.00 88.11 54 ARG F O 1
ATOM 11922 N N . ILE F 2 55 ? 67.630 70.101 128.685 1.00 86.48 55 ILE F N 1
ATOM 11923 C CA . ILE F 2 55 ? 66.438 69.998 127.851 1.00 70.00 55 ILE F CA 1
ATOM 11924 C C . ILE F 2 55 ? 66.250 68.564 127.385 1.00 83.76 55 ILE F C 1
ATOM 11925 O O . ILE F 2 55 ? 67.153 67.954 126.799 1.00 79.47 55 ILE F O 1
ATOM 11930 N N . ARG F 2 56 ? 65.063 68.024 127.646 1.00 81.40 56 ARG F N 1
ATOM 11931 C CA . ARG F 2 56 ? 64.774 66.633 127.343 1.00 85.53 56 ARG F CA 1
ATOM 11932 C C . ARG F 2 56 ? 64.675 66.408 125.842 1.00 91.00 56 ARG F C 1
ATOM 11933 O O . ARG F 2 56 ? 63.996 67.153 125.128 1.00 92.42 56 ARG F O 1
ATOM 11941 N N . ARG F 2 57 ? 65.365 65.376 125.371 1.00 89.43 57 ARG F N 1
ATOM 11942 C CA . ARG F 2 57 ? 65.312 64.927 123.989 1.00 88.23 57 ARG F CA 1
ATOM 11943 C C . ARG F 2 57 ? 65.729 63.467 123.984 1.00 89.47 57 ARG F C 1
ATOM 11944 O O . ARG F 2 57 ? 66.491 63.029 124.851 1.00 82.33 57 ARG F O 1
ATOM 11952 N N . THR F 2 58 ? 65.206 62.716 123.022 1.00 89.87 58 THR F N 1
ATOM 11953 C CA . THR F 2 58 ? 65.568 61.313 122.922 1.00 86.44 58 THR F CA 1
ATOM 11954 C C . THR F 2 58 ? 67.078 61.195 122.722 1.00 85.25 58 THR F C 1
ATOM 11955 O O . THR F 2 58 ? 67.664 61.964 121.950 1.00 88.39 58 THR F O 1
ATOM 11959 N N . PRO F 2 59 ? 67.740 60.264 123.404 1.00 81.67 59 PRO F N 1
ATOM 11960 C CA . PRO F 2 59 ? 69.205 60.228 123.370 1.00 77.01 59 PRO F CA 1
ATOM 11961 C C . PRO F 2 59 ? 69.730 59.763 122.021 1.00 77.09 59 PRO F C 1
ATOM 11962 O O . PRO F 2 59 ? 69.001 59.231 121.181 1.00 68.99 59 PRO F O 1
ATOM 11966 N N . HIS F 2 60 ? 71.025 60.004 121.821 1.00 71.98 60 HIS F N 1
ATOM 11967 C CA . HIS F 2 60 ? 71.694 59.615 120.588 1.00 59.76 60 HIS F CA 1
ATOM 11968 C C . HIS F 2 60 ? 71.532 58.121 120.330 1.00 60.78 60 HIS F C 1
ATOM 11969 O O . HIS F 2 60 ? 71.466 57.310 121.258 1.00 61.70 60 HIS F O 1
ATOM 11976 N N . THR F 2 61 ? 71.471 57.764 119.050 1.00 54.80 61 THR F N 1
ATOM 11977 C CA . THR F 2 61 ? 71.461 56.371 118.621 1.00 47.71 61 THR F CA 1
ATOM 11978 C C . THR F 2 61 ? 71.953 56.319 117.180 1.00 52.46 61 THR F C 1
ATOM 11979 O O . THR F 2 61 ? 72.321 57.340 116.593 1.00 58.51 61 THR F O 1
ATOM 11983 N N . THR F 2 62 ? 71.965 55.116 116.613 1.00 47.22 62 THR F N 1
ATOM 11984 C CA . THR F 2 62 ? 72.339 54.919 115.221 1.00 52.52 62 THR F CA 1
ATOM 11985 C C . THR F 2 62 ? 71.202 54.246 114.463 1.00 53.40 62 THR F C 1
ATOM 11986 O O . THR F 2 62 ? 70.308 53.630 115.051 1.00 50.95 62 THR F O 1
ATOM 11990 N N . ALA F 2 63 ? 71.242 54.386 113.136 1.00 51.50 63 ALA F N 1
ATOM 11991 C CA . ALA F 2 63 ? 70.265 53.711 112.289 1.00 48.96 63 ALA F CA 1
ATOM 11992 C C . ALA F 2 63 ? 70.303 52.202 112.486 1.00 58.33 63 ALA F C 1
ATOM 11993 O O . ALA F 2 63 ? 69.272 51.533 112.351 1.00 57.88 63 ALA F O 1
ATOM 11995 N N . PHE F 2 64 ? 71.479 51.649 112.793 1.00 59.87 64 PHE F N 1
ATOM 11996 C CA . PHE F 2 64 ? 71.574 50.212 113.029 1.00 64.31 64 PHE F CA 1
ATOM 11997 C C . PHE F 2 64 ? 70.745 49.803 114.238 1.00 61.83 64 PHE F C 1
ATOM 11998 O O . PHE F 2 64 ? 70.098 48.749 114.231 1.00 51.62 64 PHE F O 1
ATOM 12006 N N . HIS F 2 65 ? 70.753 50.629 115.287 1.00 51.50 65 HIS F N 1
ATOM 12007 C CA . HIS F 2 65 ? 69.941 50.340 116.463 1.00 61.48 65 HIS F CA 1
ATOM 12008 C C . HIS F 2 65 ? 68.452 50.426 116.143 1.00 68.18 65 HIS F C 1
ATOM 12009 O O . HIS F 2 65 ? 67.678 49.554 116.546 1.00 62.44 65 HIS F O 1
ATOM 12016 N N . LEU F 2 66 ? 68.030 51.475 115.425 1.00 64.26 66 LEU F N 1
ATOM 12017 C CA . LEU F 2 66 ? 66.626 51.579 115.023 1.00 53.55 66 LEU F CA 1
ATOM 12018 C C . LEU F 2 66 ? 66.175 50.365 114.221 1.00 51.21 66 LEU F C 1
ATOM 12019 O O . LEU F 2 66 ? 65.002 49.981 114.279 1.00 61.30 66 LEU F O 1
ATOM 12024 N N . HIS F 2 67 ? 67.086 49.759 113.464 1.00 48.74 67 HIS F N 1
ATOM 12025 C CA . HIS F 2 67 ? 66.783 48.609 112.624 1.00 52.72 67 HIS F CA 1
ATOM 12026 C C . HIS F 2 67 ? 66.667 47.311 113.415 1.00 57.63 67 HIS F C 1
ATOM 12027 O O . HIS F 2 67 ? 66.144 46.325 112.884 1.00 58.62 67 HIS F O 1
ATOM 12034 N N . ARG F 2 68 ? 67.111 47.290 114.672 1.00 61.71 68 ARG F N 1
ATOM 12035 C CA . ARG F 2 68 ? 67.460 46.038 115.334 1.00 69.06 68 ARG F CA 1
ATOM 12036 C C . ARG F 2 68 ? 66.381 45.450 116.244 1.00 80.46 68 ARG F C 1
ATOM 12037 O O . ARG F 2 68 ? 66.260 44.223 116.300 1.00 110.15 68 ARG F O 1
ATOM 12045 N N . ARG F 2 69 ? 65.590 46.241 116.971 1.00 59.50 69 ARG F N 1
ATOM 12046 C CA . ARG F 2 69 ? 65.478 47.679 117.187 1.00 65.07 69 ARG F CA 1
ATOM 12047 C C . ARG F 2 69 ? 65.837 48.037 118.633 1.00 67.71 69 ARG F C 1
ATOM 12048 O O . ARG F 2 69 ? 65.020 47.879 119.540 1.00 62.88 69 ARG F O 1
ATOM 12056 N N . SER F 2 70 ? 67.064 48.513 118.852 1.00 83.25 70 SER F N 1
ATOM 12057 C CA . SER F 2 70 ? 67.575 48.572 120.217 1.00 80.70 70 SER F CA 1
ATOM 12058 C C . SER F 2 70 ? 68.754 49.521 120.415 1.00 92.54 70 SER F C 1
ATOM 12059 O O . SER F 2 70 ? 69.893 49.055 120.504 1.00 103.00 70 SER F O 1
ATOM 12062 N N . GLY F 2 71 ? 68.523 50.833 120.482 1.00 74.23 71 GLY F N 1
ATOM 12063 C CA . GLY F 2 71 ? 67.281 51.547 120.267 1.00 59.99 71 GLY F CA 1
ATOM 12064 C C . GLY F 2 71 ? 66.526 52.105 121.463 1.00 63.60 71 GLY F C 1
ATOM 12065 O O . GLY F 2 71 ? 66.016 51.343 122.284 1.00 67.27 71 GLY F O 1
ATOM 12066 N N . PRO F 2 72 ? 66.486 53.432 121.593 1.00 57.37 72 PRO F N 1
ATOM 12067 C CA . PRO F 2 72 ? 65.512 54.043 122.507 1.00 57.11 72 PRO F CA 1
ATOM 12068 C C . PRO F 2 72 ? 64.109 53.630 122.087 1.00 61.56 72 PRO F C 1
ATOM 12069 O O . PRO F 2 72 ? 63.762 53.677 120.905 1.00 61.70 72 PRO F O 1
ATOM 12073 N N . ALA F 2 73 ? 63.299 53.216 123.064 1.00 59.00 73 ALA F N 1
ATOM 12074 C CA . ALA F 2 73 ? 62.000 52.634 122.739 1.00 47.52 73 ALA F CA 1
ATOM 12075 C C . ALA F 2 73 ? 61.051 53.633 122.085 1.00 53.91 73 ALA F C 1
ATOM 12076 O O . ALA F 2 73 ? 60.255 53.245 121.221 1.00 59.77 73 ALA F O 1
ATOM 12078 N N . GLU F 2 74 ? 61.116 54.912 122.462 1.00 40.98 74 GLU F N 1
ATOM 12079 C CA . GLU F 2 74 ? 60.185 55.880 121.886 1.00 47.13 74 GLU F CA 1
ATOM 12080 C C . GLU F 2 74 ? 60.466 56.178 120.419 1.00 50.05 74 GLU F C 1
ATOM 12081 O O . GLU F 2 74 ? 59.710 56.941 119.807 1.00 62.10 74 GLU F O 1
ATOM 12087 N N . LEU F 2 75 ? 61.515 55.597 119.842 1.00 47.19 75 LEU F N 1
ATOM 12088 C CA . LEU F 2 75 ? 61.808 55.735 118.424 1.00 51.81 75 LEU F CA 1
ATOM 12089 C C . LEU F 2 75 ? 61.272 54.572 117.605 1.00 54.30 75 LEU F C 1
ATOM 12090 O O . LEU F 2 75 ? 61.304 54.632 116.372 1.00 51.76 75 LEU F O 1
ATOM 12095 N N . ASN F 2 76 ? 60.777 53.530 118.263 1.00 53.01 76 ASN F N 1
ATOM 12096 C CA . ASN F 2 76 ? 60.205 52.387 117.574 1.00 43.61 76 ASN F CA 1
ATOM 12097 C C . ASN F 2 76 ? 58.789 52.695 117.111 1.00 50.20 76 ASN F C 1
ATOM 12098 O O . ASN F 2 76 ? 58.029 53.384 117.798 1.00 60.77 76 ASN F O 1
ATOM 12103 N N . ARG F 2 77 ? 58.438 52.185 115.937 1.00 51.51 77 ARG F N 1
ATOM 12104 C CA . ARG F 2 77 ? 57.087 52.281 115.416 1.00 42.90 77 ARG F CA 1
ATOM 12105 C C . ARG F 2 77 ? 56.507 50.882 115.269 1.00 48.60 77 ARG F C 1
ATOM 12106 O O . ARG F 2 77 ? 57.235 49.889 115.184 1.00 53.13 77 ARG F O 1
ATOM 12114 N N . ASP F 2 78 ? 55.181 50.813 115.251 1.00 45.53 78 ASP F N 1
ATOM 12115 C CA . ASP F 2 78 ? 54.480 49.549 115.109 1.00 45.71 78 ASP F CA 1
ATOM 12116 C C . ASP F 2 78 ? 53.529 49.636 113.927 1.00 55.61 78 ASP F C 1
ATOM 12117 O O . ASP F 2 78 ? 53.036 50.714 113.581 1.00 59.27 78 ASP F O 1
ATOM 12122 N N . HIS F 2 79 ? 53.272 48.488 113.312 1.00 48.40 79 HIS F N 1
ATOM 12123 C CA . HIS F 2 79 ? 52.340 48.394 112.199 1.00 48.66 79 HIS F CA 1
ATOM 12124 C C . HIS F 2 79 ? 50.987 47.903 112.693 1.00 48.73 79 HIS F C 1
ATOM 12125 O O . HIS F 2 79 ? 50.904 46.900 113.408 1.00 53.27 79 HIS F O 1
ATOM 12132 N N . LEU F 2 80 ? 49.934 48.620 112.312 1.00 52.85 80 LEU F N 1
ATOM 12133 C CA . LEU F 2 80 ? 48.566 48.158 112.490 1.00 47.76 80 LEU F CA 1
ATOM 12134 C C . LEU F 2 80 ? 48.116 47.490 111.197 1.00 45.81 80 LEU F C 1
ATOM 12135 O O . LEU F 2 80 ? 48.148 48.111 110.129 1.00 49.49 80 LEU F O 1
ATOM 12140 N N . THR F 2 81 ? 47.714 46.227 111.289 1.00 50.28 81 THR F N 1
ATOM 12141 C CA . THR F 2 81 ? 47.279 45.513 110.099 1.00 51.07 81 THR F CA 1
ATOM 12142 C C . THR F 2 81 ? 45.998 46.128 109.546 1.00 47.98 81 THR F C 1
ATOM 12143 O O . THR F 2 81 ? 45.144 46.621 110.288 1.00 54.80 81 THR F O 1
ATOM 12147 N N . THR F 2 82 ? 45.881 46.115 108.220 1.00 48.20 82 THR F N 1
ATOM 12148 C CA . THR F 2 82 ? 44.626 46.471 107.574 1.00 52.51 82 THR F CA 1
ATOM 12149 C C . THR F 2 82 ? 43.618 45.331 107.589 1.00 51.18 82 THR F C 1
ATOM 12150 O O . THR F 2 82 ? 42.472 45.532 107.172 1.00 48.25 82 THR F O 1
ATOM 12154 N N . GLY F 2 83 ? 44.013 44.151 108.061 1.00 44.86 83 GLY F N 1
ATOM 12155 C CA . GLY F 2 83 ? 43.178 42.977 108.003 1.00 47.98 83 GLY F CA 1
ATOM 12156 C C . GLY F 2 83 ? 43.326 42.165 106.735 1.00 57.50 83 GLY F C 1
ATOM 12157 O O . GLY F 2 83 ? 42.901 41.005 106.706 1.00 66.86 83 GLY F O 1
ATOM 12158 N N . CYS F 2 84 ? 43.931 42.734 105.693 1.00 56.04 84 CYS F N 1
ATOM 12159 C CA . CYS F 2 84 ? 44.158 42.045 104.431 1.00 65.02 84 CYS F CA 1
ATOM 12160 C C . CYS F 2 84 ? 45.655 41.939 104.187 1.00 59.22 84 CYS F C 1
ATOM 12161 O O . CYS F 2 84 ? 46.378 42.937 104.279 1.00 55.69 84 CYS F O 1
ATOM 12164 N N . GLN F 2 85 ? 46.115 40.725 103.882 1.00 71.65 85 GLN F N 1
ATOM 12165 C CA . GLN F 2 85 ? 47.542 40.499 103.685 1.00 80.47 85 GLN F CA 1
ATOM 12166 C C . GLN F 2 85 ? 48.075 41.234 102.460 1.00 75.25 85 GLN F C 1
ATOM 12167 O O . GLN F 2 85 ? 49.223 41.691 102.465 1.00 68.64 85 GLN F O 1
ATOM 12173 N N . GLN F 2 86 ? 47.270 41.346 101.401 1.00 63.93 86 GLN F N 1
ATOM 12174 C CA . GLN F 2 86 ? 47.728 42.032 100.196 1.00 68.50 86 GLN F CA 1
ATOM 12175 C C . GLN F 2 86 ? 47.923 43.524 100.440 1.00 64.09 86 GLN F C 1
ATOM 12176 O O . GLN F 2 86 ? 48.914 44.108 99.988 1.00 59.89 86 GLN F O 1
ATOM 12182 N N . LEU F 2 87 ? 46.985 44.156 101.147 1.00 64.33 87 LEU F N 1
ATOM 12183 C CA . LEU F 2 87 ? 47.119 45.576 101.455 1.00 58.98 87 LEU F CA 1
ATOM 12184 C C . LEU F 2 87 ? 48.295 45.839 102.388 1.00 56.92 87 LEU F C 1
ATOM 12185 O O . LEU F 2 87 ? 48.985 46.857 102.252 1.00 48.92 87 LEU F O 1
ATOM 12190 N N . ASP F 2 88 ? 48.535 44.939 103.346 1.00 56.65 88 ASP F N 1
ATOM 12191 C CA . ASP F 2 88 ? 49.647 45.124 104.275 1.00 52.78 88 ASP F CA 1
ATOM 12192 C C . ASP F 2 88 ? 50.986 45.152 103.546 1.00 54.60 88 ASP F C 1
ATOM 12193 O O . ASP F 2 88 ? 51.854 45.975 103.861 1.00 49.58 88 ASP F O 1
ATOM 12198 N N . SER F 2 89 ? 51.175 44.258 102.570 1.00 56.47 89 SER F N 1
ATOM 12199 C CA . SER F 2 89 ? 52.435 44.225 101.831 1.00 66.87 89 SER F CA 1
ATOM 12200 C C . SER F 2 89 ? 52.610 45.477 100.981 1.00 55.33 89 SER F C 1
ATOM 12201 O O . SER F 2 89 ? 53.727 45.990 100.843 1.00 59.38 89 SER F O 1
ATOM 12204 N N . PHE F 2 90 ? 51.519 45.976 100.395 1.00 50.03 90 PHE F N 1
ATOM 12205 C CA . PHE F 2 90 ? 51.569 47.236 99.662 1.00 45.31 90 PHE F CA 1
ATOM 12206 C C . PHE F 2 90 ? 52.033 48.382 100.552 1.00 51.83 90 PHE F C 1
ATOM 12207 O O . PHE F 2 90 ? 52.709 49.303 100.079 1.00 42.58 90 PHE F O 1
ATOM 12215 N N . LEU F 2 91 ? 51.686 48.341 101.837 1.00 46.93 91 LEU F N 1
ATOM 12216 C CA . LEU F 2 91 ? 52.073 49.364 102.797 1.00 46.09 91 LEU F CA 1
ATOM 12217 C C . LEU F 2 91 ? 53.309 48.982 103.605 1.00 53.12 91 LEU F C 1
ATOM 12218 O O . LEU F 2 91 ? 53.614 49.649 104.600 1.00 60.13 91 LEU F O 1
ATOM 12223 N N . ARG F 2 92 ? 54.025 47.931 103.196 1.00 53.69 92 ARG F N 1
ATOM 12224 C CA . ARG F 2 92 ? 55.240 47.469 103.877 1.00 54.61 92 ARG F CA 1
ATOM 12225 C C . ARG F 2 92 ? 54.991 47.190 105.358 1.00 46.63 92 ARG F C 1
ATOM 12226 O O . ARG F 2 92 ? 55.801 47.530 106.222 1.00 56.21 92 ARG F O 1
ATOM 12234 N N . GLY F 2 93 ? 53.854 46.568 105.658 1.00 50.86 93 GLY F N 1
ATOM 12235 C CA . GLY F 2 93 ? 53.556 46.206 107.030 1.00 56.82 93 GLY F CA 1
ATOM 12236 C C . GLY F 2 93 ? 52.174 46.617 107.491 1.00 57.68 93 GLY F C 1
ATOM 12237 O O . GLY F 2 93 ? 51.567 45.950 108.333 1.00 58.13 93 GLY F O 1
ATOM 12238 N N . GLY F 2 94 ? 51.668 47.717 106.940 1.00 55.68 94 GLY F N 1
ATOM 12239 C CA . GLY F 2 94 ? 50.391 48.263 107.352 1.00 33.95 94 GLY F CA 1
ATOM 12240 C C . GLY F 2 94 ? 50.508 49.695 107.834 1.00 48.62 94 GLY F C 1
ATOM 12241 O O . GLY F 2 94 ? 51.442 50.406 107.453 1.00 55.38 94 GLY F O 1
ATOM 12242 N N . ILE F 2 95 ? 49.574 50.132 108.671 1.00 46.62 95 ILE F N 1
ATOM 12243 C CA . ILE F 2 95 ? 49.555 51.514 109.139 1.00 45.69 95 ILE F CA 1
ATOM 12244 C C . ILE F 2 95 ? 50.620 51.697 110.212 1.00 48.81 95 ILE F C 1
ATOM 12245 O O . ILE F 2 95 ? 50.701 50.913 111.164 1.00 50.31 95 ILE F O 1
ATOM 12250 N N . LEU F 2 96 ? 51.432 52.742 110.068 1.00 46.77 96 LEU F N 1
ATOM 12251 C CA . LEU F 2 96 ? 52.501 53.022 111.014 1.00 44.10 96 LEU F CA 1
ATOM 12252 C C . LEU F 2 96 ? 51.998 53.909 112.145 1.00 45.00 96 LEU F C 1
ATOM 12253 O O . LEU F 2 96 ? 51.271 54.879 111.915 1.00 40.72 96 LEU F O 1
ATOM 12258 N N . THR F 2 97 ? 52.390 53.567 113.370 1.00 49.16 97 THR F N 1
ATOM 12259 C CA . THR F 2 97 ? 52.129 54.431 114.510 1.00 47.15 97 THR F CA 1
ATOM 12260 C C . THR F 2 97 ? 53.075 55.632 114.492 1.00 46.43 97 THR F C 1
ATOM 12261 O O . THR F 2 97 ? 54.086 55.650 113.784 1.00 45.38 97 THR F O 1
ATOM 12265 N N . ARG F 2 98 ? 52.736 56.642 115.298 1.00 41.92 98 ARG F N 1
ATOM 12266 C CA . ARG F 2 98 ? 53.490 57.897 115.378 1.00 48.40 98 ARG F CA 1
ATOM 12267 C C . ARG F 2 98 ? 53.590 58.592 114.021 1.00 52.30 98 ARG F C 1
ATOM 12268 O O . ARG F 2 98 ? 54.546 59.325 113.759 1.00 56.28 98 ARG F O 1
ATOM 12276 N N . THR F 2 99 ? 52.613 58.373 113.143 1.00 44.06 99 THR F N 1
ATOM 12277 C CA . THR F 2 99 ? 52.584 59.014 111.838 1.00 45.82 99 THR F CA 1
ATOM 12278 C C . THR F 2 99 ? 51.201 59.591 111.574 1.00 44.03 99 THR F C 1
ATOM 12279 O O . THR F 2 99 ? 50.206 59.186 112.180 1.00 42.81 99 THR F O 1
ATOM 12283 N N . LEU F 2 100 ? 51.155 60.558 110.661 1.00 48.85 100 LEU F N 1
ATOM 12284 C CA . LEU F 2 100 ? 49.900 61.078 110.128 1.00 45.89 100 LEU F CA 1
ATOM 12285 C C . LEU F 2 100 ? 49.689 60.477 108.743 1.00 46.76 100 LEU F C 1
ATOM 12286 O O . LEU F 2 100 ? 50.433 60.782 107.804 1.00 47.31 100 LEU F O 1
ATOM 12291 N N . THR F 2 101 ? 48.684 59.617 108.623 1.00 43.21 101 THR F N 1
ATOM 12292 C CA . THR F 2 101 ? 48.312 59.011 107.353 1.00 34.82 101 THR F CA 1
ATOM 12293 C C . THR F 2 101 ? 47.067 59.709 106.825 1.00 32.57 101 THR F C 1
ATOM 12294 O O . THR F 2 101 ? 46.045 59.764 107.515 1.00 37.71 101 THR F O 1
ATOM 12298 N N . GLU F 2 102 ? 47.151 60.247 105.614 1.00 34.08 102 GLU F N 1
ATOM 12299 C CA . GLU F 2 102 ? 45.994 60.848 104.966 1.00 37.05 102 GLU F CA 1
ATOM 12300 C C . GLU F 2 102 ? 45.456 59.889 103.913 1.00 36.15 102 GLU F C 1
ATOM 12301 O O . GLU F 2 102 ? 46.210 59.406 103.062 1.00 49.11 102 GLU F O 1
ATOM 12307 N N . ILE F 2 103 ? 44.160 59.618 103.977 1.00 34.31 103 ILE F N 1
ATOM 12308 C CA . ILE F 2 103 ? 43.475 58.772 103.008 1.00 45.93 103 ILE F CA 1
ATOM 12309 C C . ILE F 2 103 ? 42.518 59.670 102.237 1.00 43.60 103 ILE F C 1
ATOM 12310 O O . ILE F 2 103 ? 41.416 59.973 102.706 1.00 44.92 103 ILE F O 1
ATOM 12315 N N . ALA F 2 104 ? 42.943 60.118 101.064 1.00 49.12 104 ALA F N 1
ATOM 12316 C CA . ALA F 2 104 ? 42.080 60.895 100.192 1.00 45.82 104 ALA F CA 1
ATOM 12317 C C . ALA F 2 104 ? 41.371 59.978 99.202 1.00 44.61 104 ALA F C 1
ATOM 12318 O O . ALA F 2 104 ? 41.793 58.847 98.954 1.00 50.62 104 ALA F O 1
ATOM 12320 N N . GLY F 2 105 ? 40.280 60.478 98.640 1.00 49.84 105 GLY F N 1
ATOM 12321 C CA . GLY F 2 105 ? 39.556 59.726 97.635 1.00 52.87 105 GLY F CA 1
ATOM 12322 C C . GLY F 2 105 ? 38.244 60.396 97.304 1.00 63.31 105 GLY F C 1
ATOM 12323 O O . GLY F 2 105 ? 37.766 61.281 98.019 1.00 65.23 105 GLY F O 1
ATOM 12324 N N . GLU F 2 106 ? 37.664 59.952 96.191 1.00 75.82 106 GLU F N 1
ATOM 12325 C CA . GLU F 2 106 ? 36.385 60.474 95.734 1.00 68.72 106 GLU F CA 1
ATOM 12326 C C . GLU F 2 106 ? 35.262 60.077 96.702 1.00 69.38 106 GLU F C 1
ATOM 12327 O O . GLU F 2 106 ? 35.464 59.351 97.681 1.00 60.85 106 GLU F O 1
ATOM 12333 N N . SER F 2 107 ? 34.051 60.558 96.402 1.00 84.90 107 SER F N 1
ATOM 12334 C CA . SER F 2 107 ? 32.927 60.523 97.337 1.00 88.60 107 SER F CA 1
ATOM 12335 C C . SER F 2 107 ? 32.437 59.127 97.705 1.00 93.67 107 SER F C 1
ATOM 12336 O O . SER F 2 107 ? 31.662 59.007 98.660 1.00 102.30 107 SER F O 1
ATOM 12339 N N . ALA F 2 108 ? 32.834 58.084 96.988 1.00 81.81 108 ALA F N 1
ATOM 12340 C CA . ALA F 2 108 ? 32.362 56.737 97.299 1.00 74.20 108 ALA F CA 1
ATOM 12341 C C . ALA F 2 108 ? 33.430 55.730 96.889 1.00 73.96 108 ALA F C 1
ATOM 12342 O O . ALA F 2 108 ? 33.169 54.766 96.168 1.00 72.45 108 ALA F O 1
ATOM 12344 N N . SER F 2 109 ? 34.653 55.943 97.368 1.00 70.40 109 SER F N 1
ATOM 12345 C CA . SER F 2 109 ? 35.797 55.126 96.997 1.00 66.23 109 SER F CA 1
ATOM 12346 C C . SER F 2 109 ? 36.176 54.084 98.040 1.00 54.41 109 SER F C 1
ATOM 12347 O O . SER F 2 109 ? 37.049 53.255 97.768 1.00 66.43 109 SER F O 1
ATOM 12350 N N . GLY F 2 110 ? 35.558 54.101 99.214 1.00 52.84 110 GLY F N 1
ATOM 12351 C CA . GLY F 2 110 ? 35.858 53.132 100.244 1.00 53.78 110 GLY F CA 1
ATOM 12352 C C . GLY F 2 110 ? 36.631 53.669 101.427 1.00 53.11 110 GLY F C 1
ATOM 12353 O O . GLY F 2 110 ? 37.081 52.872 102.259 1.00 51.03 110 GLY F O 1
ATOM 12354 N N . LYS F 2 111 ? 36.815 54.989 101.519 1.00 51.18 111 LYS F N 1
ATOM 12355 C CA . LYS F 2 111 ? 37.596 55.570 102.607 1.00 52.64 111 LYS F CA 1
ATOM 12356 C C . LYS F 2 111 ? 37.027 55.185 103.969 1.00 60.14 111 LYS F C 1
ATOM 12357 O O . LYS F 2 111 ? 37.766 54.778 104.873 1.00 55.68 111 LYS F O 1
ATOM 12363 N N . THR F 2 112 ? 35.708 55.315 104.132 1.00 51.48 112 THR F N 1
ATOM 12364 C CA . THR F 2 112 ? 35.083 55.016 105.417 1.00 44.16 112 THR F CA 1
ATOM 12365 C C . THR F 2 112 ? 35.137 53.526 105.734 1.00 52.59 112 THR F C 1
ATOM 12366 O O . THR F 2 112 ? 35.405 53.142 106.879 1.00 57.81 112 THR F O 1
ATOM 12370 N N . GLN F 2 113 ? 34.873 52.675 104.740 1.00 44.77 113 GLN F N 1
ATOM 12371 C CA . GLN F 2 113 ? 34.963 51.232 104.948 1.00 48.71 113 GLN F CA 1
ATOM 12372 C C . GLN F 2 113 ? 36.335 50.843 105.482 1.00 53.00 113 GLN F C 1
ATOM 12373 O O . GLN F 2 113 ? 36.450 50.063 106.435 1.00 54.38 113 GLN F O 1
ATOM 12379 N N . LEU F 2 114 ? 37.392 51.379 104.866 1.00 40.58 114 LEU F N 1
ATOM 12380 C CA . LEU F 2 114 ? 38.750 51.089 105.314 1.00 45.77 114 LEU F CA 1
ATOM 12381 C C . LEU F 2 114 ? 38.946 51.486 106.773 1.00 50.07 114 LEU F C 1
ATOM 12382 O O . LEU F 2 114 ? 39.491 50.714 107.572 1.00 43.97 114 LEU F O 1
ATOM 12387 N N . CYS F 2 115 ? 38.506 52.692 107.139 1.00 46.07 115 CYS F N 1
ATOM 12388 C CA . CYS F 2 115 ? 38.705 53.179 108.501 1.00 46.15 115 CYS F CA 1
ATOM 12389 C C . CYS F 2 115 ? 37.904 52.373 109.514 1.00 49.39 115 CYS F C 1
ATOM 12390 O O . CYS F 2 115 ? 38.410 52.053 110.596 1.00 52.17 115 CYS F O 1
ATOM 12393 N N . MET F 2 116 ? 36.648 52.050 109.195 1.00 54.95 116 MET F N 1
ATOM 12394 C CA . MET F 2 116 ? 35.860 51.216 110.097 1.00 53.28 116 MET F CA 1
ATOM 12395 C C . MET F 2 116 ? 36.528 49.864 110.297 1.00 52.28 116 MET F C 1
ATOM 12396 O O . MET F 2 116 ? 36.480 49.291 111.392 1.00 52.51 116 MET F O 1
ATOM 12401 N N . GLN F 2 117 ? 37.154 49.338 109.243 1.00 50.64 117 GLN F N 1
ATOM 12402 C CA . GLN F 2 117 ? 37.888 48.085 109.357 1.00 48.85 117 GLN F CA 1
ATOM 12403 C C . GLN F 2 117 ? 39.089 48.237 110.284 1.00 52.18 117 GLN F C 1
ATOM 12404 O O . GLN F 2 117 ? 39.420 47.315 111.039 1.00 47.86 117 GLN F O 1
ATOM 12410 N N . LEU F 2 118 ? 39.749 49.399 110.242 1.00 52.35 118 LEU F N 1
ATOM 12411 C CA . LEU F 2 118 ? 40.890 49.644 111.117 1.00 45.21 118 LEU F CA 1
ATOM 12412 C C . LEU F 2 118 ? 40.455 49.820 112.565 1.00 52.59 118 LEU F C 1
ATOM 12413 O O . LEU F 2 118 ? 41.210 49.478 113.484 1.00 45.20 118 LEU F O 1
ATOM 12418 N N . CYS F 2 119 ? 39.250 50.351 112.789 1.00 54.51 119 CYS F N 1
ATOM 12419 C CA . CYS F 2 119 ? 38.693 50.388 114.134 1.00 56.01 119 CYS F CA 1
ATOM 12420 C C . CYS F 2 119 ? 38.487 48.989 114.695 1.00 51.22 119 CYS F C 1
ATOM 12421 O O . CYS F 2 119 ? 38.442 48.820 115.918 1.00 59.03 119 CYS F O 1
ATOM 12424 N N . LEU F 2 120 ? 38.357 47.987 113.826 1.00 54.63 120 LEU F N 1
ATOM 12425 C CA . LEU F 2 120 ? 38.243 46.605 114.273 1.00 49.42 120 LEU F CA 1
ATOM 12426 C C . LEU F 2 120 ? 39.616 45.982 114.501 1.00 55.76 120 LEU F C 1
ATOM 12427 O O . LEU F 2 120 ? 39.863 45.371 115.547 1.00 57.69 120 LEU F O 1
ATOM 12432 N N . THR F 2 121 ? 40.522 46.132 113.529 1.00 55.32 121 THR F N 1
ATOM 12433 C CA . THR F 2 121 ? 41.825 45.478 113.615 1.00 52.04 121 THR F CA 1
ATOM 12434 C C . THR F 2 121 ? 42.679 46.050 114.737 1.00 47.15 121 THR F C 1
ATOM 12435 O O . THR F 2 121 ? 43.551 45.349 115.263 1.00 52.66 121 THR F O 1
ATOM 12439 N N . VAL F 2 122 ? 42.455 47.312 115.113 1.00 49.01 122 VAL F N 1
ATOM 12440 C CA . VAL F 2 122 ? 43.240 47.914 116.188 1.00 55.13 122 VAL F CA 1
ATOM 12441 C C . VAL F 2 122 ? 43.014 47.174 117.499 1.00 55.01 122 VAL F C 1
ATOM 12442 O O . VAL F 2 122 ? 43.881 47.173 118.382 1.00 49.90 122 VAL F O 1
ATOM 12446 N N . GLN F 2 123 ? 41.858 46.528 117.648 1.00 51.67 123 GLN F N 1
ATOM 12447 C CA . GLN F 2 123 ? 41.507 45.845 118.883 1.00 53.15 123 GLN F CA 1
ATOM 12448 C C . GLN F 2 123 ? 42.028 44.416 118.951 1.00 54.54 123 GLN F C 1
ATOM 12449 O O . GLN F 2 123 ? 41.979 43.809 120.026 1.00 56.16 123 GLN F O 1
ATOM 12455 N N . LEU F 2 124 ? 42.518 43.865 117.844 1.00 48.73 124 LEU F N 1
ATOM 12456 C CA . LEU F 2 124 ? 43.140 42.558 117.889 1.00 53.41 124 LEU F CA 1
ATOM 12457 C C . LEU F 2 124 ? 44.430 42.631 118.703 1.00 62.46 124 LEU F C 1
ATOM 12458 O O . LEU F 2 124 ? 45.040 43.696 118.821 1.00 57.76 124 LEU F O 1
ATOM 12463 N N . PRO F 2 125 ? 44.864 41.514 119.281 1.00 63.56 125 PRO F N 1
ATOM 12464 C CA . PRO F 2 125 ? 46.154 41.505 119.974 1.00 58.27 125 PRO F CA 1
ATOM 12465 C C . PRO F 2 125 ? 47.299 41.737 119.000 1.00 61.45 125 PRO F C 1
ATOM 12466 O O . PRO F 2 125 ? 47.173 41.547 117.788 1.00 64.38 125 PRO F O 1
ATOM 12470 N N . GLU F 2 126 ? 48.433 42.167 119.557 1.00 65.74 126 GLU F N 1
ATOM 12471 C CA . GLU F 2 126 ? 49.584 42.507 118.727 1.00 64.85 126 GLU F CA 1
ATOM 12472 C C . GLU F 2 126 ? 50.055 41.317 117.900 1.00 71.36 126 GLU F C 1
ATOM 12473 O O . GLU F 2 126 ? 50.604 41.502 116.807 1.00 66.56 126 GLU F O 1
ATOM 12479 N N . GLN F 2 127 ? 49.854 40.094 118.400 1.00 69.45 127 GLN F N 1
ATOM 12480 C CA . GLN F 2 127 ? 50.246 38.907 117.648 1.00 70.80 127 GLN F CA 1
ATOM 12481 C C . GLN F 2 127 ? 49.464 38.756 116.349 1.00 65.25 127 GLN F C 1
ATOM 12482 O O . GLN F 2 127 ? 49.957 38.118 115.413 1.00 70.80 127 GLN F O 1
ATOM 12488 N N . MET F 2 128 ? 48.262 39.325 116.267 1.00 62.94 128 MET F N 1
ATOM 12489 C CA . MET F 2 128 ? 47.438 39.237 115.069 1.00 70.20 128 MET F CA 1
ATOM 12490 C C . MET F 2 128 ? 47.550 40.469 114.184 1.00 62.96 128 MET F C 1
ATOM 12491 O O . MET F 2 128 ? 46.839 40.561 113.179 1.00 61.74 128 MET F O 1
ATOM 12496 N N . GLY F 2 129 ? 48.422 41.413 114.530 1.00 64.15 129 GLY F N 1
ATOM 12497 C CA . GLY F 2 129 ? 48.594 42.627 113.764 1.00 63.82 129 GLY F CA 1
ATOM 12498 C C . GLY F 2 129 ? 47.903 43.840 114.342 1.00 59.37 129 GLY F C 1
ATOM 12499 O O . GLY F 2 129 ? 47.981 44.920 113.743 1.00 56.38 129 GLY F O 1
ATOM 12500 N N . GLY F 2 130 ? 47.238 43.702 115.487 1.00 53.78 130 GLY F N 1
ATOM 12501 C CA . GLY F 2 130 ? 46.579 44.813 116.134 1.00 53.50 130 GLY F CA 1
ATOM 12502 C C . GLY F 2 130 ? 47.500 45.545 117.089 1.00 52.89 130 GLY F C 1
ATOM 12503 O O . GLY F 2 130 ? 48.697 45.270 117.189 1.00 61.86 130 GLY F O 1
ATOM 12504 N N . LEU F 2 131 ? 46.916 46.506 117.800 1.00 50.31 131 LEU F N 1
ATOM 12505 C CA . LEU F 2 131 ? 47.618 47.239 118.841 1.00 60.47 131 LEU F CA 1
ATOM 12506 C C . LEU F 2 131 ? 46.997 47.048 120.215 1.00 58.20 131 LEU F C 1
ATOM 12507 O O . LEU F 2 131 ? 47.457 47.673 121.178 1.00 64.28 131 LEU F O 1
ATOM 12512 N N . GLY F 2 132 ? 45.979 46.198 120.337 1.00 55.42 132 GLY F N 1
ATOM 12513 C CA . GLY F 2 132 ? 45.341 45.939 121.613 1.00 56.25 132 GLY F CA 1
ATOM 12514 C C . GLY F 2 132 ? 44.714 47.168 122.239 1.00 51.21 132 GLY F C 1
ATOM 12515 O O . GLY F 2 132 ? 44.968 47.472 123.408 1.00 70.63 132 GLY F O 1
ATOM 12516 N N . GLY F 2 133 ? 43.894 47.884 121.475 1.00 52.11 133 GLY F N 1
ATOM 12517 C CA . GLY F 2 133 ? 43.278 49.089 121.991 1.00 57.61 133 GLY F CA 1
ATOM 12518 C C . GLY F 2 133 ? 42.080 49.498 121.163 1.00 52.28 133 GLY F C 1
ATOM 12519 O O . GLY F 2 133 ? 41.730 48.858 120.170 1.00 55.66 133 GLY F O 1
ATOM 12520 N N . GLY F 2 134 ? 41.448 50.582 121.596 1.00 54.71 134 GLY F N 1
ATOM 12521 C CA . GLY F 2 134 ? 40.256 51.102 120.958 1.00 50.80 134 GLY F CA 1
ATOM 12522 C C . GLY F 2 134 ? 40.572 52.140 119.904 1.00 41.73 134 GLY F C 1
ATOM 12523 O O . GLY F 2 134 ? 41.712 52.285 119.455 1.00 54.46 134 GLY F O 1
ATOM 12524 N N . ALA F 2 135 ? 39.537 52.872 119.500 1.00 46.13 135 ALA F N 1
ATOM 12525 C CA . ALA F 2 135 ? 39.674 53.865 118.446 1.00 54.43 135 ALA F CA 1
ATOM 12526 C C . ALA F 2 135 ? 38.758 55.047 118.731 1.00 53.06 135 ALA F C 1
ATOM 12527 O O . ALA F 2 135 ? 37.704 54.898 119.355 1.00 51.67 135 ALA F O 1
ATOM 12529 N N . VAL F 2 136 ? 39.171 56.224 118.266 1.00 47.29 136 VAL F N 1
ATOM 12530 C CA . VAL F 2 136 ? 38.336 57.420 118.286 1.00 47.58 136 VAL F CA 1
ATOM 12531 C C . VAL F 2 136 ? 38.050 57.799 116.844 1.00 41.12 136 VAL F C 1
ATOM 12532 O O . VAL F 2 136 ? 38.978 58.006 116.053 1.00 39.83 136 VAL F O 1
ATOM 12536 N N . TYR F 2 137 ? 36.773 57.885 116.499 1.00 51.78 137 TYR F N 1
ATOM 12537 C CA . TYR F 2 137 ? 36.354 58.260 115.156 1.00 40.21 137 TYR F CA 1
ATOM 12538 C C . TYR F 2 137 ? 35.692 59.623 115.280 1.00 44.44 137 TYR F C 1
ATOM 12539 O O . TYR F 2 137 ? 34.573 59.731 115.791 1.00 42.51 137 TYR F O 1
ATOM 12548 N N . ILE F 2 138 ? 36.382 60.662 114.823 1.00 47.15 138 ILE F N 1
ATOM 12549 C CA . ILE F 2 138 ? 35.863 62.019 114.912 1.00 49.49 138 ILE F CA 1
ATOM 12550 C C . ILE F 2 138 ? 35.161 62.325 113.598 1.00 47.29 138 ILE F C 1
ATOM 12551 O O . ILE F 2 138 ? 35.800 62.452 112.551 1.00 48.01 138 ILE F O 1
ATOM 12556 N N . CYS F 2 139 ? 33.841 62.446 113.662 1.00 60.16 139 CYS F N 1
ATOM 12557 C CA . CYS F 2 139 ? 32.996 62.659 112.498 1.00 52.78 139 CYS F CA 1
ATOM 12558 C C . CYS F 2 139 ? 32.602 64.126 112.442 1.00 55.18 139 CYS F C 1
ATOM 12559 O O . CYS F 2 139 ? 32.255 64.723 113.463 1.00 64.70 139 CYS F O 1
ATOM 12562 N N . THR F 2 140 ? 32.667 64.710 111.251 1.00 62.48 140 THR F N 1
ATOM 12563 C CA . THR F 2 140 ? 32.323 66.111 111.082 1.00 75.24 140 THR F CA 1
ATOM 12564 C C . THR F 2 140 ? 31.042 66.331 110.295 1.00 74.40 140 THR F C 1
ATOM 12565 O O . THR F 2 140 ? 30.523 67.453 110.290 1.00 86.22 140 THR F O 1
ATOM 12569 N N . GLU F 2 141 ? 30.514 65.298 109.644 1.00 108.21 141 GLU F N 1
ATOM 12570 C CA . GLU F 2 141 ? 29.389 65.467 108.736 1.00 118.61 141 GLU F CA 1
ATOM 12571 C C . GLU F 2 141 ? 28.154 64.704 109.195 1.00 125.22 141 GLU F C 1
ATOM 12572 O O . GLU F 2 141 ? 27.576 65.008 110.244 1.00 128.47 141 GLU F O 1
ATOM 12578 N N . ASP F 2 142 ? 27.755 63.703 108.414 1.00 138.62 142 ASP F N 1
ATOM 12579 C CA . ASP F 2 142 ? 26.517 62.981 108.654 1.00 148.93 142 ASP F CA 1
ATOM 12580 C C . ASP F 2 142 ? 26.655 62.089 109.886 1.00 126.93 142 ASP F C 1
ATOM 12581 O O . ASP F 2 142 ? 27.712 62.006 110.521 1.00 119.82 142 ASP F O 1
ATOM 12586 N N . VAL F 2 143 ? 25.558 61.412 110.231 1.00 112.06 143 VAL F N 1
ATOM 12587 C CA . VAL F 2 143 ? 25.587 60.487 111.352 1.00 103.55 143 VAL F CA 1
ATOM 12588 C C . VAL F 2 143 ? 26.521 59.328 111.016 1.00 98.90 143 VAL F C 1
ATOM 12589 O O . VAL F 2 143 ? 26.701 58.960 109.848 1.00 98.56 143 VAL F O 1
ATOM 12593 N N . PHE F 2 144 ? 27.147 58.770 112.044 1.00 88.84 144 PHE F N 1
ATOM 12594 C CA . PHE F 2 144 ? 28.014 57.621 111.836 1.00 80.61 144 PHE F CA 1
ATOM 12595 C C . PHE F 2 144 ? 27.205 56.423 111.349 1.00 79.09 144 PHE F C 1
ATOM 12596 O O . PHE F 2 144 ? 26.083 56.196 111.819 1.00 86.54 144 PHE F O 1
ATOM 12604 N N . PRO F 2 145 ? 27.736 55.639 110.413 1.00 79.02 145 PRO F N 1
ATOM 12605 C CA . PRO F 2 145 ? 27.013 54.440 109.941 1.00 83.63 145 PRO F CA 1
ATOM 12606 C C . PRO F 2 145 ? 27.158 53.281 110.920 1.00 73.63 145 PRO F C 1
ATOM 12607 O O . PRO F 2 145 ? 27.901 52.315 110.710 1.00 64.14 145 PRO F O 1
ATOM 12611 N N . ASN F 2 146 ? 26.433 53.390 112.036 1.00 80.80 146 ASN F N 1
ATOM 12612 C CA . ASN F 2 146 ? 26.502 52.370 113.076 1.00 78.58 146 ASN F CA 1
ATOM 12613 C C . ASN F 2 146 ? 26.003 51.039 112.537 1.00 74.29 146 ASN F C 1
ATOM 12614 O O . ASN F 2 146 ? 26.485 49.972 112.936 1.00 66.51 146 ASN F O 1
ATOM 12619 N N . LYS F 2 147 ? 25.027 51.104 111.633 1.00 83.33 147 LYS F N 1
ATOM 12620 C CA . LYS F 2 147 ? 24.475 49.931 110.967 1.00 79.99 147 LYS F CA 1
ATOM 12621 C C . LYS F 2 147 ? 25.541 49.165 110.190 1.00 75.82 147 LYS F C 1
ATOM 12622 O O . LYS F 2 147 ? 25.593 47.931 110.236 1.00 77.85 147 LYS F O 1
ATOM 12628 N N . ARG F 2 148 ? 26.391 49.880 109.450 1.00 81.28 148 ARG F N 1
ATOM 12629 C CA . ARG F 2 148 ? 27.433 49.211 108.677 1.00 72.05 148 ARG F CA 1
ATOM 12630 C C . ARG F 2 148 ? 28.510 48.633 109.586 1.00 74.44 148 ARG F C 1
ATOM 12631 O O . ARG F 2 148 ? 29.041 47.549 109.317 1.00 69.78 148 ARG F O 1
ATOM 12639 N N . LEU F 2 149 ? 28.842 49.340 110.668 1.00 73.65 149 LEU F N 1
ATOM 12640 C CA . LEU F 2 149 ? 29.877 48.865 111.581 1.00 75.24 149 LEU F CA 1
ATOM 12641 C C . LEU F 2 149 ? 29.469 47.563 112.262 1.00 74.83 149 LEU F C 1
ATOM 12642 O O . LEU F 2 149 ? 30.259 46.616 112.333 1.00 81.38 149 LEU F O 1
ATOM 12647 N N . VAL F 2 150 ? 28.238 47.499 112.778 1.00 73.82 150 VAL F N 1
ATOM 12648 C CA . VAL F 2 150 ? 27.790 46.290 113.468 1.00 85.59 150 VAL F CA 1
ATOM 12649 C C . VAL F 2 150 ? 27.721 45.109 112.508 1.00 82.02 150 VAL F C 1
ATOM 12650 O O . VAL F 2 150 ? 27.949 43.960 112.908 1.00 78.87 150 VAL F O 1
ATOM 12654 N N . GLN F 2 151 ? 27.401 45.361 111.238 1.00 80.17 151 GLN F N 1
ATOM 12655 C CA . GLN F 2 151 ? 27.440 44.295 110.245 1.00 85.55 151 GLN F CA 1
ATOM 12656 C C . GLN F 2 151 ? 28.855 43.757 110.073 1.00 84.42 151 GLN F C 1
ATOM 12657 O O . GLN F 2 151 ? 29.059 42.542 109.970 1.00 77.83 151 GLN F O 1
ATOM 12663 N N . MET F 2 152 ? 29.843 44.653 110.031 1.00 81.90 152 MET F N 1
ATOM 12664 C CA . MET F 2 152 ? 31.230 44.232 109.871 1.00 77.84 152 MET F CA 1
ATOM 12665 C C . MET F 2 152 ? 31.704 43.419 111.069 1.00 78.33 152 MET F C 1
ATOM 12666 O O . MET F 2 152 ? 32.437 42.436 110.911 1.00 90.14 152 MET F O 1
ATOM 12671 N N . ILE F 2 153 ? 31.297 43.818 112.276 1.00 73.48 153 ILE F N 1
ATOM 12672 C CA . ILE F 2 153 ? 31.712 43.106 113.484 1.00 74.78 153 ILE F CA 1
ATOM 12673 C C . ILE F 2 153 ? 31.165 41.684 113.485 1.00 83.53 153 ILE F C 1
ATOM 12674 O O . ILE F 2 153 ? 31.886 40.723 113.778 1.00 88.29 153 ILE F O 1
ATOM 12679 N N . SER F 2 154 ? 29.875 41.530 113.171 1.00 84.73 154 SER F N 1
ATOM 12680 C CA . SER F 2 154 ? 29.271 40.201 113.144 1.00 79.84 154 SER F CA 1
ATOM 12681 C C . SER F 2 154 ? 29.937 39.312 112.100 1.00 70.35 154 SER F C 1
ATOM 12682 O O . SER F 2 154 ? 30.202 38.132 112.360 1.00 78.45 154 SER F O 1
ATOM 12685 N N . GLN F 2 155 ? 30.210 39.858 110.911 1.00 69.18 155 GLN F N 1
ATOM 12686 C CA . GLN F 2 155 ? 30.914 39.089 109.889 1.00 78.30 155 GLN F CA 1
ATOM 12687 C C . GLN F 2 155 ? 32.301 38.671 110.355 1.00 89.20 155 GLN F C 1
ATOM 12688 O O . GLN F 2 155 ? 32.770 37.582 110.004 1.00 103.78 155 GLN F O 1
ATOM 12694 N N . LEU F 2 156 ? 32.973 39.513 111.142 1.00 80.91 156 LEU F N 1
ATOM 12695 C CA . LEU F 2 156 ? 34.295 39.143 111.636 1.00 86.85 156 LEU F CA 1
ATOM 12696 C C . LEU F 2 156 ? 34.197 38.038 112.682 1.00 91.67 156 LEU F C 1
ATOM 12697 O O . LEU F 2 156 ? 34.978 37.081 112.655 1.00 97.59 156 LEU F O 1
ATOM 12702 N N . LYS F 2 157 ? 33.241 38.152 113.610 1.00 91.52 157 LYS F N 1
ATOM 12703 C CA . LYS F 2 157 ? 33.054 37.110 114.615 1.00 97.24 157 LYS F CA 1
ATOM 12704 C C . LYS F 2 157 ? 32.600 35.798 113.988 1.00 99.03 157 LYS F C 1
ATOM 12705 O O . LYS F 2 157 ? 32.976 34.721 114.466 1.00 93.32 157 LYS F O 1
ATOM 12711 N N . GLN F 2 158 ? 31.794 35.867 112.927 1.00 101.45 158 GLN F N 1
ATOM 12712 C CA . GLN F 2 158 ? 31.305 34.654 112.279 1.00 105.08 158 GLN F CA 1
ATOM 12713 C C . GLN F 2 158 ? 32.434 33.880 111.607 1.00 105.47 158 GLN F C 1
ATOM 12714 O O . GLN F 2 158 ? 32.510 32.652 111.728 1.00 110.05 158 GLN F O 1
ATOM 12720 N N . ARG F 2 159 ? 33.317 34.578 110.900 1.00 101.46 159 ARG F N 1
ATOM 12721 C CA . ARG F 2 159 ? 34.404 33.953 110.159 1.00 102.72 159 ARG F CA 1
ATOM 12722 C C . ARG F 2 159 ? 35.669 33.778 110.989 1.00 117.03 159 ARG F C 1
ATOM 12723 O O . ARG F 2 159 ? 36.641 33.201 110.491 1.00 123.00 159 ARG F O 1
ATOM 12731 N N . ALA F 2 160 ? 35.682 34.251 112.233 1.00 118.13 160 ALA F N 1
ATOM 12732 C CA . ALA F 2 160 ? 36.882 34.147 113.049 1.00 121.34 160 ALA F CA 1
ATOM 12733 C C . ALA F 2 160 ? 37.097 32.714 113.506 1.00 132.19 160 ALA F C 1
ATOM 12734 O O . ALA F 2 160 ? 36.166 32.035 113.957 1.00 127.35 160 ALA F O 1
ATOM 12736 N N . HIS F 2 161 ? 38.342 32.266 113.382 1.00 141.18 161 HIS F N 1
ATOM 12737 C CA . HIS F 2 161 ? 38.757 30.919 113.733 1.00 143.53 161 HIS F CA 1
ATOM 12738 C C . HIS F 2 161 ? 39.422 30.867 115.104 1.00 144.98 161 HIS F C 1
ATOM 12739 O O . HIS F 2 161 ? 40.065 29.865 115.440 1.00 154.02 161 HIS F O 1
ATOM 12746 N N . ASP F 2 162 ? 39.275 31.927 115.899 1.00 137.77 162 ASP F N 1
ATOM 12747 C CA . ASP F 2 162 ? 39.858 32.034 117.228 1.00 134.99 162 ASP F CA 1
ATOM 12748 C C . ASP F 2 162 ? 38.808 32.452 118.248 1.00 128.99 162 ASP F C 1
ATOM 12749 O O . ASP F 2 162 ? 37.996 33.345 117.988 1.00 125.34 162 ASP F O 1
ATOM 12754 N N . VAL F 2 163 ? 38.824 31.792 119.409 1.00 132.39 163 VAL F N 1
ATOM 12755 C CA . VAL F 2 163 ? 37.952 32.198 120.508 1.00 136.21 163 VAL F CA 1
ATOM 12756 C C . VAL F 2 163 ? 38.346 33.578 121.028 1.00 136.16 163 VAL F C 1
ATOM 12757 O O . VAL F 2 163 ? 37.487 34.345 121.482 1.00 138.20 163 VAL F O 1
ATOM 12761 N N . LYS F 2 164 ? 39.637 33.925 120.954 1.00 147.75 164 LYS F N 1
ATOM 12762 C CA . LYS F 2 164 ? 40.086 35.242 121.404 1.00 146.99 164 LYS F CA 1
ATOM 12763 C C . LYS F 2 164 ? 39.377 36.364 120.653 1.00 131.71 164 LYS F C 1
ATOM 12764 O O . LYS F 2 164 ? 39.094 37.422 121.226 1.00 125.10 164 LYS F O 1
ATOM 12770 N N . VAL F 2 165 ? 39.088 36.155 119.367 1.00 116.22 165 VAL F N 1
ATOM 12771 C CA . VAL F 2 165 ? 38.395 37.175 118.584 1.00 108.17 165 VAL F CA 1
ATOM 12772 C C . VAL F 2 165 ? 36.915 37.248 118.949 1.00 108.54 165 VAL F C 1
ATOM 12773 O O . VAL F 2 165 ? 36.334 38.339 119.011 1.00 110.00 165 VAL F O 1
ATOM 12777 N N . LYS F 2 166 ? 36.280 36.101 119.209 1.00 111.02 166 LYS F N 1
ATOM 12778 C CA . LYS F 2 166 ? 34.836 36.099 119.435 1.00 102.97 166 LYS F CA 1
ATOM 12779 C C . LYS F 2 166 ? 34.435 36.855 120.697 1.00 111.34 166 LYS F C 1
ATOM 12780 O O . LYS F 2 166 ? 33.355 37.456 120.733 1.00 112.69 166 LYS F O 1
ATOM 12786 N N . ASP F 2 167 ? 35.271 36.847 121.732 1.00 125.26 167 ASP F N 1
ATOM 12787 C CA . ASP F 2 167 ? 34.922 37.482 122.998 1.00 127.44 167 ASP F CA 1
ATOM 12788 C C . ASP F 2 167 ? 35.344 38.948 123.093 1.00 119.19 167 ASP F C 1
ATOM 12789 O O . ASP F 2 167 ? 35.279 39.522 124.185 1.00 122.05 167 ASP F O 1
ATOM 12794 N N . ILE F 2 168 ? 35.773 39.566 121.995 1.00 104.66 168 ILE F N 1
ATOM 12795 C CA . ILE F 2 168 ? 36.021 41.005 121.966 1.00 95.81 168 ILE F CA 1
ATOM 12796 C C . ILE F 2 168 ? 34.726 41.727 121.620 1.00 91.05 168 ILE F C 1
ATOM 12797 O O . ILE F 2 168 ? 34.056 41.384 120.638 1.00 85.43 168 ILE F O 1
ATOM 12802 N N . CYS F 2 169 ? 34.371 42.728 122.423 1.00 79.52 169 CYS F N 1
ATOM 12803 C CA . CYS F 2 169 ? 33.231 43.598 122.129 1.00 91.24 169 CYS F CA 1
ATOM 12804 C C . CYS F 2 169 ? 33.784 44.862 121.478 1.00 89.48 169 CYS F C 1
ATOM 12805 O O . CYS F 2 169 ? 34.182 45.812 122.154 1.00 81.43 169 CYS F O 1
ATOM 12808 N N . PHE F 2 170 ? 33.812 44.858 120.144 1.00 84.30 170 PHE F N 1
ATOM 12809 C CA . PHE F 2 170 ? 34.433 45.948 119.399 1.00 73.58 170 PHE F CA 1
ATOM 12810 C C . PHE F 2 170 ? 33.681 47.260 119.597 1.00 70.52 170 PHE F C 1
ATOM 12811 O O . PHE F 2 170 ? 34.301 48.322 119.726 1.00 67.40 170 PHE F O 1
ATOM 12819 N N . THR F 2 171 ? 32.344 47.206 119.619 1.00 79.51 171 THR F N 1
ATOM 12820 C CA . THR F 2 171 ? 31.545 48.425 119.725 1.00 77.51 171 THR F CA 1
ATOM 12821 C C . THR F 2 171 ? 31.812 49.171 121.023 1.00 74.72 171 THR F C 1
ATOM 12822 O O . THR F 2 171 ? 31.663 50.397 121.076 1.00 85.32 171 THR F O 1
ATOM 12826 N N . ASP F 2 172 ? 32.207 48.456 122.077 1.00 81.38 172 ASP F N 1
ATOM 12827 C CA . ASP F 2 172 ? 32.444 49.107 123.358 1.00 81.21 172 ASP F CA 1
ATOM 12828 C C . ASP F 2 172 ? 33.704 49.955 123.345 1.00 77.14 172 ASP F C 1
ATOM 12829 O O . ASP F 2 172 ? 33.866 50.819 124.213 1.00 76.22 172 ASP F O 1
ATOM 12834 N N . ASN F 2 173 ? 34.595 49.730 122.379 1.00 68.74 173 ASN F N 1
ATOM 12835 C CA . ASN F 2 173 ? 35.882 50.410 122.329 1.00 66.29 173 ASN F CA 1
ATOM 12836 C C . ASN F 2 173 ? 36.044 51.292 121.098 1.00 65.83 173 ASN F C 1
ATOM 12837 O O . ASN F 2 173 ? 37.168 51.708 120.792 1.00 58.32 173 ASN F O 1
ATOM 12842 N N . ILE F 2 174 ? 34.964 51.586 120.383 1.00 68.66 174 ILE F N 1
ATOM 12843 C CA . ILE F 2 174 ? 34.999 52.492 119.242 1.00 61.37 174 ILE F CA 1
ATOM 12844 C C . ILE F 2 174 ? 34.223 53.734 119.653 1.00 59.75 174 ILE F C 1
ATOM 12845 O O . ILE F 2 174 ? 32.996 53.695 119.800 1.00 71.66 174 ILE F O 1
ATOM 12850 N N . PHE F 2 175 ? 34.940 54.837 119.840 1.00 54.23 175 PHE F N 1
ATOM 12851 C CA . PHE F 2 175 ? 34.388 56.061 120.406 1.00 59.34 175 PHE F CA 1
ATOM 12852 C C . PHE F 2 175 ? 34.160 57.089 119.306 1.00 56.59 175 PHE F C 1
ATOM 12853 O O . PHE F 2 175 ? 35.117 57.554 118.678 1.00 57.65 175 PHE F O 1
ATOM 12861 N N . ILE F 2 176 ? 32.900 57.444 119.084 1.00 58.84 176 ILE F N 1
ATOM 12862 C CA . ILE F 2 176 ? 32.528 58.380 118.031 1.00 55.41 176 ILE F CA 1
ATOM 12863 C C . ILE F 2 176 ? 32.436 59.779 118.624 1.00 55.14 176 ILE F C 1
ATOM 12864 O O . ILE F 2 176 ? 31.750 59.998 119.627 1.00 67.58 176 ILE F O 1
ATOM 12869 N N . GLU F 2 177 ? 33.147 60.722 118.016 1.00 53.70 177 GLU F N 1
ATOM 12870 C CA . GLU F 2 177 ? 33.059 62.133 118.358 1.00 43.50 177 GLU F CA 1
ATOM 12871 C C . GLU F 2 177 ? 32.502 62.904 117.171 1.00 54.61 177 GLU F C 1
ATOM 12872 O O . GLU F 2 177 ? 32.656 62.494 116.017 1.00 55.30 177 GLU F O 1
ATOM 12878 N N . HIS F 2 178 ? 31.849 64.022 117.464 1.00 54.47 178 HIS F N 1
ATOM 12879 C CA . HIS F 2 178 ? 31.380 64.933 116.435 1.00 57.96 178 HIS F CA 1
ATOM 12880 C C . HIS F 2 178 ? 31.999 66.306 116.648 1.00 58.12 178 HIS F C 1
ATOM 12881 O O . HIS F 2 178 ? 32.275 66.717 117.779 1.00 69.97 178 HIS F O 1
ATOM 12888 N N . ALA F 2 179 ? 32.232 67.002 115.538 1.00 59.56 179 ALA F N 1
ATOM 12889 C CA . ALA F 2 179 ? 32.812 68.338 115.552 1.00 62.15 179 ALA F CA 1
ATOM 12890 C C . ALA F 2 179 ? 32.122 69.152 114.472 1.00 61.05 179 ALA F C 1
ATOM 12891 O O . ALA F 2 179 ? 32.194 68.800 113.291 1.00 57.80 179 ALA F O 1
ATOM 12893 N N . ALA F 2 180 ? 31.447 70.230 114.874 1.00 65.63 180 ALA F N 1
ATOM 12894 C CA . ALA F 2 180 ? 30.669 71.006 113.916 1.00 65.32 180 ALA F CA 1
ATOM 12895 C C . ALA F 2 180 ? 31.527 72.011 113.162 1.00 61.96 180 ALA F C 1
ATOM 12896 O O . ALA F 2 180 ? 31.275 72.269 111.980 1.00 70.21 180 ALA F O 1
ATOM 12898 N N . GLU F 2 181 ? 32.537 72.575 113.816 1.00 70.88 181 GLU F N 1
ATOM 12899 C CA . GLU F 2 181 ? 33.427 73.552 113.211 1.00 67.70 181 GLU F CA 1
ATOM 12900 C C . GLU F 2 181 ? 34.870 73.196 113.532 1.00 62.30 181 GLU F C 1
ATOM 12901 O O . GLU F 2 181 ? 35.157 72.302 114.333 1.00 61.39 181 GLU F O 1
ATOM 12907 N N . LEU F 2 182 ? 35.778 73.919 112.879 1.00 61.92 182 LEU F N 1
ATOM 12908 C CA . LEU F 2 182 ? 37.202 73.647 113.026 1.00 55.64 182 LEU F CA 1
ATOM 12909 C C . LEU F 2 182 ? 37.656 73.859 114.467 1.00 51.00 182 LEU F C 1
ATOM 12910 O O . LEU F 2 182 ? 38.492 73.106 114.978 1.00 61.69 182 LEU F O 1
ATOM 12915 N N . ASP F 2 183 ? 37.110 74.877 115.139 1.00 65.15 183 ASP F N 1
ATOM 12916 C CA . ASP F 2 183 ? 37.444 75.099 116.543 1.00 62.39 183 ASP F CA 1
ATOM 12917 C C . ASP F 2 183 ? 36.918 73.969 117.417 1.00 61.86 183 ASP F C 1
ATOM 12918 O O . ASP F 2 183 ? 37.581 73.555 118.376 1.00 53.80 183 ASP F O 1
ATOM 12923 N N . ASP F 2 184 ? 35.718 73.469 117.112 1.00 59.44 184 ASP F N 1
ATOM 12924 C CA . ASP F 2 184 ? 35.189 72.325 117.845 1.00 62.99 184 ASP F CA 1
ATOM 12925 C C . ASP F 2 184 ? 36.074 71.104 117.634 1.00 57.68 184 ASP F C 1
ATOM 12926 O O . ASP F 2 184 ? 36.322 70.335 118.569 1.00 55.49 184 ASP F O 1
ATOM 12931 N N . LEU F 2 185 ? 36.553 70.908 116.403 1.00 63.51 185 LEU F N 1
ATOM 12932 C CA . LEU F 2 185 ? 37.496 69.829 116.134 1.00 54.32 185 LEU F CA 1
ATOM 12933 C C . LEU F 2 185 ? 38.766 69.999 116.956 1.00 53.80 185 LEU F C 1
ATOM 12934 O O . LEU F 2 185 ? 39.314 69.021 117.479 1.00 50.37 185 LEU F O 1
ATOM 12939 N N . HIS F 2 186 ? 39.247 71.238 117.077 1.00 52.73 186 HIS F N 1
ATOM 12940 C CA . HIS F 2 186 ? 40.436 71.496 117.881 1.00 47.90 186 HIS F CA 1
ATOM 12941 C C . HIS F 2 186 ? 40.189 71.159 119.347 1.00 53.96 186 HIS F C 1
ATOM 12942 O O . HIS F 2 186 ? 41.085 70.654 120.032 1.00 54.42 186 HIS F O 1
ATOM 12949 N N . TYR F 2 187 ? 38.980 71.432 119.844 1.00 52.71 187 TYR F N 1
ATOM 12950 C CA . TYR F 2 187 ? 38.635 71.055 121.213 1.00 60.78 187 TYR F CA 1
ATOM 12951 C C . TYR F 2 187 ? 38.701 69.543 121.403 1.00 61.60 187 TYR F C 1
ATOM 12952 O O . TYR F 2 187 ? 39.278 69.054 122.382 1.00 50.32 187 TYR F O 1
ATOM 12961 N N . CYS F 2 188 ? 38.100 68.786 120.481 1.00 54.43 188 CYS F N 1
ATOM 12962 C CA . CYS F 2 188 ? 38.138 67.330 120.584 1.00 55.40 188 CYS F CA 1
ATOM 12963 C C . CYS F 2 188 ? 39.569 66.810 120.550 1.00 58.28 188 CYS F C 1
ATOM 12964 O O . CYS F 2 188 ? 39.941 65.939 121.345 1.00 60.33 188 CYS F O 1
ATOM 12967 N N . VAL F 2 189 ? 40.390 67.342 119.641 1.00 53.19 189 VAL F N 1
ATOM 12968 C CA . VAL F 2 189 ? 41.754 66.847 119.484 1.00 53.18 189 VAL F CA 1
ATOM 12969 C C . VAL F 2 189 ? 42.614 67.198 120.694 1.00 54.60 189 VAL F C 1
ATOM 12970 O O . VAL F 2 189 ? 43.383 66.363 121.186 1.00 50.23 189 VAL F O 1
ATOM 12974 N N . SER F 2 190 ? 42.500 68.424 121.200 1.00 56.95 190 SER F N 1
ATOM 12975 C CA . SER F 2 190 ? 43.392 68.863 122.267 1.00 48.42 190 SER F CA 1
ATOM 12976 C C . SER F 2 190 ? 42.912 68.467 123.658 1.00 56.88 190 SER F C 1
ATOM 12977 O O . SER F 2 190 ? 43.741 68.310 124.561 1.00 58.87 190 SER F O 1
ATOM 12980 N N . LYS F 2 191 ? 41.606 68.296 123.860 1.00 61.81 191 LYS F N 1
ATOM 12981 C CA . LYS F 2 191 ? 41.066 68.013 125.186 1.00 53.91 191 LYS F CA 1
ATOM 12982 C C . LYS F 2 191 ? 40.373 66.664 125.288 1.00 56.15 191 LYS F C 1
ATOM 12983 O O . LYS F 2 191 ? 40.629 65.917 126.241 1.00 73.29 191 LYS F O 1
ATOM 12989 N N . LYS F 2 192 ? 39.502 66.320 124.339 1.00 58.79 192 LYS F N 1
ATOM 12990 C CA . LYS F 2 192 ? 38.760 65.066 124.446 1.00 56.51 192 LYS F CA 1
ATOM 12991 C C . LYS F 2 192 ? 39.637 63.864 124.118 1.00 61.11 192 LYS F C 1
ATOM 12992 O O . LYS F 2 192 ? 39.700 62.902 124.893 1.00 63.67 192 LYS F O 1
ATOM 12998 N N . VAL F 2 193 ? 40.317 63.909 122.969 1.00 62.40 193 VAL F N 1
ATOM 12999 C CA . VAL F 2 193 ? 41.094 62.753 122.512 1.00 54.80 193 VAL F CA 1
ATOM 13000 C C . VAL F 2 193 ? 42.155 62.327 123.525 1.00 51.60 193 VAL F C 1
ATOM 13001 O O . VAL F 2 193 ? 42.289 61.119 123.769 1.00 56.60 193 VAL F O 1
ATOM 13005 N N . PRO F 2 194 ? 42.942 63.231 124.122 1.00 61.03 194 PRO F N 1
ATOM 13006 C CA . PRO F 2 194 ? 43.948 62.762 125.091 1.00 54.51 194 PRO F CA 1
ATOM 13007 C C . PRO F 2 194 ? 43.348 62.014 126.267 1.00 58.01 194 PRO F C 1
ATOM 13008 O O . PRO F 2 194 ? 44.000 61.114 126.810 1.00 58.55 194 PRO F O 1
ATOM 13012 N N . VAL F 2 195 ? 42.124 62.357 126.677 1.00 62.50 195 VAL F N 1
ATOM 13013 C CA . VAL F 2 195 ? 41.452 61.604 127.734 1.00 53.64 195 VAL F CA 1
ATOM 13014 C C . VAL F 2 195 ? 41.225 60.162 127.296 1.00 63.69 195 VAL F C 1
ATOM 13015 O O . VAL F 2 195 ? 41.522 59.216 128.036 1.00 65.59 195 VAL F O 1
ATOM 13019 N N . LEU F 2 196 ? 40.699 59.973 126.082 1.00 61.70 196 LEU F N 1
ATOM 13020 C CA . LEU F 2 196 ? 40.492 58.621 125.571 1.00 57.30 196 LEU F CA 1
ATOM 13021 C C . LEU F 2 196 ? 41.821 57.897 125.395 1.00 57.77 196 LEU F C 1
ATOM 13022 O O . LEU F 2 196 ? 41.917 56.688 125.638 1.00 52.58 196 LEU F O 1
ATOM 13027 N N . LEU F 2 197 ? 42.858 58.621 124.964 1.00 56.20 197 LEU F N 1
ATOM 13028 C CA . LEU F 2 197 ? 44.173 58.011 124.807 1.00 54.02 197 LEU F CA 1
ATOM 13029 C C . LEU F 2 197 ? 44.779 57.635 126.152 1.00 64.79 197 LEU F C 1
ATOM 13030 O O . LEU F 2 197 ? 45.495 56.632 126.250 1.00 70.38 197 LEU F O 1
ATOM 13035 N N . ALA F 2 198 ? 44.511 58.424 127.194 1.00 73.17 198 ALA F N 1
ATOM 13036 C CA . ALA F 2 198 ? 45.093 58.189 128.510 1.00 67.71 198 ALA F CA 1
ATOM 13037 C C . ALA F 2 198 ? 44.227 57.297 129.391 1.00 71.92 198 ALA F C 1
ATOM 13038 O O . ALA F 2 198 ? 44.751 56.405 130.067 1.00 85.26 198 ALA F O 1
ATOM 13040 N N . GLN F 2 199 ? 42.911 57.516 129.405 1.00 67.09 199 GLN F N 1
ATOM 13041 C CA . GLN F 2 199 ? 42.041 56.858 130.372 1.00 74.97 199 GLN F CA 1
ATOM 13042 C C . GLN F 2 199 ? 41.300 55.649 129.816 1.00 76.66 199 GLN F C 1
ATOM 13043 O O . GLN F 2 199 ? 40.916 54.772 130.597 1.00 92.33 199 GLN F O 1
ATOM 13049 N N . ARG F 2 200 ? 41.087 55.574 128.501 1.00 60.06 200 ARG F N 1
ATOM 13050 C CA . ARG F 2 200 ? 40.367 54.453 127.907 1.00 57.94 200 ARG F CA 1
ATOM 13051 C C . ARG F 2 200 ? 41.227 53.620 126.963 1.00 60.98 200 ARG F C 1
ATOM 13052 O O . ARG F 2 200 ? 40.687 52.776 126.239 1.00 63.71 200 ARG F O 1
ATOM 13060 N N . HIS F 2 201 ? 42.544 53.835 126.953 1.00 60.51 201 HIS F N 1
ATOM 13061 C CA . HIS F 2 201 ? 43.484 53.019 126.181 1.00 55.52 201 HIS F CA 1
ATOM 13062 C C . HIS F 2 201 ? 43.099 52.934 124.704 1.00 65.73 201 HIS F C 1
ATOM 13063 O O . HIS F 2 201 ? 43.067 51.858 124.101 1.00 62.90 201 HIS F O 1
ATOM 13070 N N . VAL F 2 202 ? 42.789 54.084 124.119 1.00 56.03 202 VAL F N 1
ATOM 13071 C CA . VAL F 2 202 ? 42.580 54.162 122.679 1.00 52.46 202 VAL F CA 1
ATOM 13072 C C . VAL F 2 202 ? 43.927 54.118 121.972 1.00 47.70 202 VAL F C 1
ATOM 13073 O O . VAL F 2 202 ? 44.890 54.767 122.398 1.00 49.60 202 VAL F O 1
ATOM 13077 N N . LYS F 2 203 ? 44.001 53.346 120.884 1.00 46.53 203 LYS F N 1
ATOM 13078 C CA . LYS F 2 203 ? 45.243 53.173 120.140 1.00 50.74 203 LYS F CA 1
ATOM 13079 C C . LYS F 2 203 ? 45.119 53.586 118.673 1.00 43.54 203 LYS F C 1
ATOM 13080 O O . LYS F 2 203 ? 45.954 53.187 117.857 1.00 37.23 203 LYS F O 1
ATOM 13086 N N . LEU F 2 204 ? 44.104 54.377 118.316 1.00 48.85 204 LEU F N 1
ATOM 13087 C CA . LEU F 2 204 ? 43.916 54.787 116.927 1.00 40.79 204 LEU F CA 1
ATOM 13088 C C . LEU F 2 204 ? 43.021 56.019 116.875 1.00 43.63 204 LEU F C 1
ATOM 13089 O O . LEU F 2 204 ? 41.973 56.051 117.527 1.00 47.90 204 LEU F O 1
ATOM 13094 N N . ILE F 2 205 ? 43.435 57.023 116.102 1.00 38.65 205 ILE F N 1
ATOM 13095 C CA . ILE F 2 205 ? 42.695 58.271 115.937 1.00 40.82 205 ILE F CA 1
ATOM 13096 C C . ILE F 2 205 ? 42.314 58.427 114.472 1.00 42.57 205 ILE F C 1
ATOM 13097 O O . ILE F 2 205 ? 43.177 58.345 113.590 1.00 43.97 205 ILE F O 1
ATOM 13102 N N . ILE F 2 206 ? 41.025 58.654 114.214 1.00 44.59 206 ILE F N 1
ATOM 13103 C CA . ILE F 2 206 ? 40.508 58.856 112.864 1.00 38.73 206 ILE F CA 1
ATOM 13104 C C . ILE F 2 206 ? 39.733 60.167 112.836 1.00 44.80 206 ILE F C 1
ATOM 13105 O O . ILE F 2 206 ? 38.888 60.410 113.704 1.00 51.49 206 ILE F O 1
ATOM 13110 N N . ILE F 2 207 ? 40.014 61.007 111.838 1.00 43.36 207 ILE F N 1
ATOM 13111 C CA . ILE F 2 207 ? 39.320 62.277 111.648 1.00 39.15 207 ILE F CA 1
ATOM 13112 C C . ILE F 2 207 ? 38.757 62.341 110.234 1.00 50.41 207 ILE F C 1
ATOM 13113 O O . ILE F 2 207 ? 39.494 62.161 109.259 1.00 47.94 207 ILE F O 1
ATOM 13118 N N . ASP F 2 208 ? 37.452 62.606 110.127 1.00 49.56 208 ASP F N 1
ATOM 13119 C CA . ASP F 2 208 ? 36.750 62.572 108.842 1.00 56.64 208 ASP F CA 1
ATOM 13120 C C . ASP F 2 208 ? 35.622 63.601 108.895 1.00 52.47 208 ASP F C 1
ATOM 13121 O O . ASP F 2 208 ? 34.590 63.351 109.525 1.00 60.49 208 ASP F O 1
ATOM 13126 N N . SER F 2 209 ? 35.817 64.745 108.240 1.00 52.69 209 SER F N 1
ATOM 13127 C CA . SER F 2 209 ? 36.970 65.164 107.448 1.00 51.14 209 SER F CA 1
ATOM 13128 C C . SER F 2 209 ? 37.418 66.570 107.845 1.00 50.41 209 SER F C 1
ATOM 13129 O O . SER F 2 209 ? 36.590 67.469 107.993 1.00 40.36 209 SER F O 1
ATOM 13132 N N . ILE F 2 210 ? 38.730 66.768 108.003 1.00 49.15 210 ILE F N 1
ATOM 13133 C CA . ILE F 2 210 ? 39.220 68.095 108.367 1.00 50.55 210 ILE F CA 1
ATOM 13134 C C . ILE F 2 210 ? 39.166 69.041 107.173 1.00 51.34 210 ILE F C 1
ATOM 13135 O O . ILE F 2 210 ? 38.962 70.250 107.340 1.00 54.36 210 ILE F O 1
ATOM 13140 N N . ALA F 2 211 ? 39.337 68.519 105.956 1.00 52.32 211 ALA F N 1
ATOM 13141 C CA . ALA F 2 211 ? 39.241 69.370 104.775 1.00 55.69 211 ALA F CA 1
ATOM 13142 C C . ALA F 2 211 ? 37.808 69.834 104.549 1.00 54.15 211 ALA F C 1
ATOM 13143 O O . ALA F 2 211 ? 37.578 70.957 104.085 1.00 48.36 211 ALA F O 1
ATOM 13145 N N . ALA F 2 212 ? 36.831 68.983 104.873 1.00 54.49 212 ALA F N 1
ATOM 13146 C CA . ALA F 2 212 ? 35.433 69.390 104.779 1.00 51.63 212 ALA F CA 1
ATOM 13147 C C . ALA F 2 212 ? 35.136 70.531 105.743 1.00 59.54 212 ALA F C 1
ATOM 13148 O O . ALA F 2 212 ? 34.476 71.512 105.380 1.00 60.43 212 ALA F O 1
ATOM 13150 N N . LEU F 2 213 ? 35.624 70.418 106.980 1.00 55.01 213 LEU F N 1
ATOM 13151 C CA . LEU F 2 213 ? 35.432 71.478 107.964 1.00 49.70 213 LEU F CA 1
ATOM 13152 C C . LEU F 2 213 ? 36.099 72.772 107.515 1.00 56.96 213 LEU F C 1
ATOM 13153 O O . LEU F 2 213 ? 35.493 73.848 107.564 1.00 61.56 213 LEU F O 1
ATOM 13158 N N . PHE F 2 214 ? 37.354 72.679 107.065 1.00 59.73 214 PHE F N 1
ATOM 13159 C CA . PHE F 2 214 ? 38.116 73.869 106.699 1.00 59.36 214 PHE F CA 1
ATOM 13160 C C . PHE F 2 214 ? 37.431 74.675 105.603 1.00 60.32 214 PHE F C 1
ATOM 13161 O O . PHE F 2 214 ? 37.591 75.899 105.545 1.00 65.70 214 PHE F O 1
ATOM 13169 N N . ARG F 2 215 ? 36.668 74.017 104.734 1.00 68.22 215 ARG F N 1
ATOM 13170 C CA . ARG F 2 215 ? 36.033 74.682 103.606 1.00 72.10 215 ARG F CA 1
ATOM 13171 C C . ARG F 2 215 ? 34.541 74.908 103.805 1.00 80.26 215 ARG F C 1
ATOM 13172 O O . ARG F 2 215 ? 33.882 75.425 102.897 1.00 86.73 215 ARG F O 1
ATOM 13180 N N . CYS F 2 216 ? 33.993 74.541 104.960 1.00 76.12 216 CYS F N 1
ATOM 13181 C CA . CYS F 2 216 ? 32.565 74.711 105.190 1.00 85.64 216 CYS F CA 1
ATOM 13182 C C . CYS F 2 216 ? 32.234 76.185 105.380 1.00 90.30 216 CYS F C 1
ATOM 13183 O O . CYS F 2 216 ? 32.995 76.937 105.995 1.00 73.70 216 CYS F O 1
ATOM 13186 N N . GLU F 2 217 ? 31.084 76.597 104.848 1.00 100.98 217 GLU F N 1
ATOM 13187 C CA . GLU F 2 217 ? 30.703 78.009 104.794 1.00 99.08 217 GLU F CA 1
ATOM 13188 C C . GLU F 2 217 ? 29.850 78.356 106.009 1.00 109.76 217 GLU F C 1
ATOM 13189 O O . GLU F 2 217 ? 28.626 78.216 105.994 1.00 113.52 217 GLU F O 1
ATOM 13195 N N . HIS F 2 218 ? 30.504 78.814 107.075 1.00 118.67 218 HIS F N 1
ATOM 13196 C CA . HIS F 2 218 ? 29.832 79.454 108.207 1.00 126.90 218 HIS F CA 1
ATOM 13197 C C . HIS F 2 218 ? 30.771 80.561 108.677 1.00 138.26 218 HIS F C 1
ATOM 13198 O O . HIS F 2 218 ? 31.745 80.302 109.391 1.00 114.77 218 HIS F O 1
ATOM 13205 N N . ASP F 2 219 ? 30.454 81.796 108.287 1.00 168.87 219 ASP F N 1
ATOM 13206 C CA . ASP F 2 219 ? 31.402 82.908 108.271 1.00 159.00 219 ASP F CA 1
ATOM 13207 C C . ASP F 2 219 ? 31.876 83.345 109.654 1.00 155.13 219 ASP F C 1
ATOM 13208 O O . ASP F 2 219 ? 32.455 84.425 109.797 1.00 152.79 219 ASP F O 1
ATOM 13213 N N . SER F 2 220 ? 31.645 82.524 110.677 1.00 168.51 220 SER F N 1
ATOM 13214 C CA . SER F 2 220 ? 32.154 82.851 111.997 1.00 167.98 220 SER F CA 1
ATOM 13215 C C . SER F 2 220 ? 33.676 82.780 112.071 1.00 165.95 220 SER F C 1
ATOM 13216 O O . SER F 2 220 ? 34.275 83.440 112.929 1.00 172.42 220 SER F O 1
ATOM 13219 N N . GLN F 2 221 ? 34.312 82.004 111.199 1.00 121.39 221 GLN F N 1
ATOM 13220 C CA . GLN F 2 221 ? 35.759 81.836 111.196 1.00 87.31 221 GLN F CA 1
ATOM 13221 C C . GLN F 2 221 ? 36.344 82.416 109.918 1.00 88.78 221 GLN F C 1
ATOM 13222 O O . GLN F 2 221 ? 35.893 82.087 108.815 1.00 91.69 221 GLN F O 1
ATOM 13225 N N . SER F 2 222 ? 37.357 83.264 110.070 1.00 81.61 222 SER F N 1
ATOM 13226 C CA . SER F 2 222 ? 38.007 83.885 108.929 1.00 65.33 222 SER F CA 1
ATOM 13227 C C . SER F 2 222 ? 39.091 82.970 108.365 1.00 59.38 222 SER F C 1
ATOM 13228 O O . SER F 2 222 ? 39.484 81.971 108.974 1.00 58.06 222 SER F O 1
ATOM 13231 N N . LEU F 2 223 ? 39.583 83.335 107.179 1.00 66.05 223 LEU F N 1
ATOM 13232 C CA . LEU F 2 223 ? 40.632 82.552 106.530 1.00 63.08 223 LEU F CA 1
ATOM 13233 C C . LEU F 2 223 ? 41.894 82.509 107.382 1.00 55.90 223 LEU F C 1
ATOM 13234 O O . LEU F 2 223 ? 42.510 81.449 107.547 1.00 43.52 223 LEU F O 1
ATOM 13239 N N . GLN F 2 224 ? 42.297 83.659 107.932 1.00 49.60 224 GLN F N 1
ATOM 13240 C CA . GLN F 2 224 ? 43.427 83.681 108.854 1.00 48.52 224 GLN F CA 1
ATOM 13241 C C . GLN F 2 224 ? 43.185 82.769 110.048 1.00 61.90 224 GLN F C 1
ATOM 13242 O O . GLN F 2 224 ? 44.127 82.157 110.565 1.00 62.97 224 GLN F O 1
ATOM 13248 N N . GLU F 2 225 ? 41.929 82.652 110.486 1.00 65.00 225 GLU F N 1
ATOM 13249 C CA . GLU F 2 225 ? 41.615 81.832 111.650 1.00 58.69 225 GLU F CA 1
ATOM 13250 C C . GLU F 2 225 ? 41.636 80.346 111.322 1.00 58.10 225 GLU F C 1
ATOM 13251 O O . GLU F 2 225 ? 42.169 79.547 112.100 1.00 55.20 225 GLU F O 1
ATOM 13257 N N . ARG F 2 226 ? 41.056 79.956 110.184 1.00 46.78 226 ARG F N 1
ATOM 13258 C CA . ARG F 2 226 ? 41.074 78.549 109.798 1.00 56.29 226 ARG F CA 1
ATOM 13259 C C . ARG F 2 226 ? 42.502 78.053 109.599 1.00 56.01 226 ARG F C 1
ATOM 13260 O O . ARG F 2 226 ? 42.825 76.914 109.953 1.00 56.38 226 ARG F O 1
ATOM 13268 N N . ALA F 2 227 ? 43.375 78.900 109.048 1.00 50.69 227 ALA F N 1
ATOM 13269 C CA . ALA F 2 227 ? 44.761 78.496 108.833 1.00 50.85 227 ALA F CA 1
ATOM 13270 C C . ALA F 2 227 ? 45.484 78.266 110.154 1.00 51.30 227 ALA F C 1
ATOM 13271 O O . ALA F 2 227 ? 46.274 77.323 110.279 1.00 56.91 227 ALA F O 1
ATOM 13273 N N . ARG F 2 228 ? 45.231 79.121 111.148 1.00 61.30 228 ARG F N 1
ATOM 13274 C CA . ARG F 2 228 ? 45.814 78.914 112.470 1.00 55.49 228 ARG F CA 1
ATOM 13275 C C . ARG F 2 228 ? 45.249 77.661 113.129 1.00 54.83 228 ARG F C 1
ATOM 13276 O O . ARG F 2 228 ? 45.984 76.907 113.778 1.00 56.44 228 ARG F O 1
ATOM 13284 N N . LEU F 2 229 ? 43.945 77.424 112.972 1.00 48.98 229 LEU F N 1
ATOM 13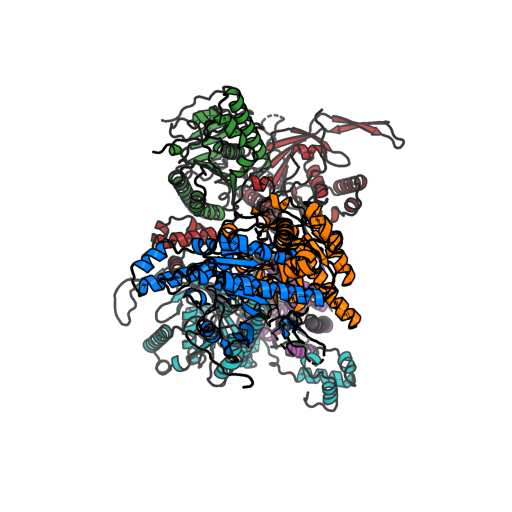285 C CA . LEU F 2 229 ? 43.336 76.212 113.509 1.00 46.55 229 LEU F CA 1
ATOM 13286 C C . LEU F 2 229 ? 43.894 74.967 112.831 1.00 60.97 229 LEU F C 1
ATOM 13287 O O . LEU F 2 229 ? 44.182 73.965 113.498 1.00 53.95 229 LEU F O 1
ATOM 13292 N N . MET F 2 230 ? 44.038 75.007 111.503 1.00 59.16 230 MET F N 1
ATOM 13293 C CA . MET F 2 230 ? 44.644 73.896 110.775 1.00 52.23 230 MET F CA 1
ATOM 13294 C C . MET F 2 230 ? 46.005 73.538 111.358 1.00 57.46 230 MET F C 1
ATOM 13295 O O . MET F 2 230 ? 46.271 72.375 111.682 1.00 61.35 230 MET F O 1
ATOM 13300 N N . GLN F 2 231 ? 46.889 74.530 111.475 1.00 42.01 231 GLN F N 1
ATOM 13301 C CA . GLN F 2 231 ? 48.208 74.288 112.050 1.00 52.36 231 GLN F CA 1
ATOM 13302 C C . GLN F 2 231 ? 48.108 73.703 113.453 1.00 53.11 231 GLN F C 1
ATOM 13303 O O . GLN F 2 231 ? 48.862 72.790 113.808 1.00 58.50 231 GLN F O 1
ATOM 13309 N N . LEU F 2 232 ? 47.179 74.212 114.265 1.00 46.97 232 LEU F N 1
ATOM 13310 C CA . LEU F 2 232 ? 47.051 73.730 115.638 1.00 49.05 232 LEU F CA 1
ATOM 13311 C C . LEU F 2 232 ? 46.558 72.288 115.681 1.00 49.81 232 LEU F C 1
ATOM 13312 O O . LEU F 2 232 ? 47.074 71.474 116.456 1.00 53.12 232 LEU F O 1
ATOM 13317 N N . ILE F 2 233 ? 45.561 71.955 114.861 1.00 50.61 233 ILE F N 1
ATOM 13318 C CA . ILE F 2 233 ? 45.033 70.594 114.852 1.00 47.32 233 ILE F CA 1
ATOM 13319 C C . ILE F 2 233 ? 46.072 69.620 114.311 1.00 55.49 233 ILE F C 1
ATOM 13320 O O . ILE F 2 233 ? 46.255 68.524 114.854 1.00 53.51 233 ILE F O 1
ATOM 13325 N N . ALA F 2 234 ? 46.771 70.003 113.239 1.00 56.31 234 ALA F N 1
ATOM 13326 C CA . ALA F 2 234 ? 47.762 69.114 112.639 1.00 49.74 234 ALA F CA 1
ATOM 13327 C C . ALA F 2 234 ? 48.926 68.845 113.586 1.00 50.76 234 ALA F C 1
ATOM 13328 O O . ALA F 2 234 ? 49.373 67.699 113.719 1.00 54.69 234 ALA F O 1
ATOM 13330 N N . SER F 2 235 ? 49.432 69.885 114.254 1.00 36.41 235 SER F N 1
ATOM 13331 C CA . SER F 2 235 ? 50.538 69.690 115.188 1.00 49.97 235 SER F CA 1
ATOM 13332 C C . SER F 2 235 ? 50.127 68.815 116.366 1.00 45.86 235 SER F C 1
ATOM 13333 O O . SER F 2 235 ? 50.883 67.931 116.784 1.00 51.41 235 SER F O 1
ATOM 13336 N N . LYS F 2 236 ? 48.934 69.052 116.918 1.00 45.31 236 LYS F N 1
ATOM 13337 C CA . LYS F 2 236 ? 48.471 68.263 118.056 1.00 50.67 236 LYS F CA 1
ATOM 13338 C C . LYS F 2 236 ? 48.312 66.792 117.688 1.00 47.52 236 LYS F C 1
ATOM 13339 O O . LYS F 2 236 ? 48.622 65.908 118.496 1.00 51.89 236 LYS F O 1
ATOM 13345 N N . LEU F 2 237 ? 47.826 66.509 116.477 1.00 38.97 237 LEU F N 1
ATOM 13346 C CA . LEU F 2 237 ? 47.678 65.122 116.043 1.00 42.08 237 LEU F CA 1
ATOM 13347 C C . LEU F 2 237 ? 49.026 64.416 115.987 1.00 42.92 237 LEU F C 1
ATOM 13348 O O . LEU F 2 237 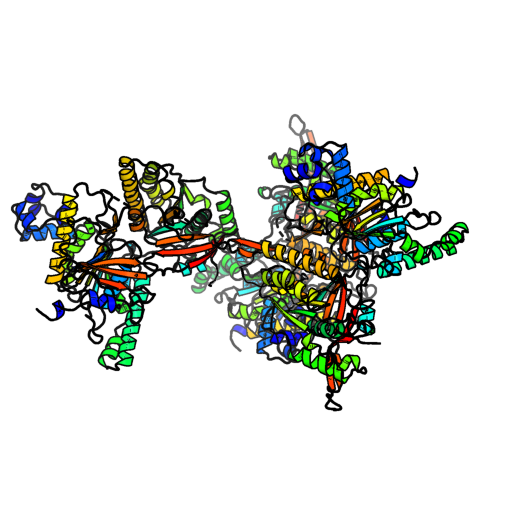? 49.163 63.279 116.451 1.00 43.33 237 LEU F O 1
ATOM 13353 N N . LEU F 2 238 ? 50.032 65.074 115.404 1.00 42.37 238 LEU F N 1
ATOM 13354 C CA . LEU F 2 238 ? 51.369 64.491 115.361 1.00 42.67 238 LEU F CA 1
ATOM 13355 C C . LEU F 2 238 ? 51.931 64.306 116.766 1.00 49.00 238 LEU F C 1
ATOM 13356 O O . LEU F 2 238 ? 52.545 63.276 117.069 1.00 47.53 238 LEU F O 1
ATOM 13361 N N . GLN F 2 239 ? 51.730 65.296 117.639 1.00 39.47 239 GLN F N 1
ATOM 13362 C CA . GLN F 2 239 ? 52.233 65.194 119.005 1.00 50.55 239 GLN F CA 1
ATOM 13363 C C . GLN F 2 239 ? 51.555 64.059 119.765 1.00 52.52 239 GLN F C 1
ATOM 13364 O O . GLN F 2 239 ? 52.208 63.334 120.525 1.00 56.02 239 GLN F O 1
ATOM 13370 N N . LEU F 2 240 ? 50.245 63.885 119.573 1.00 56.49 240 LEU F N 1
ATOM 13371 C CA . LEU F 2 240 ? 49.552 62.773 120.218 1.00 52.70 240 LEU F CA 1
ATOM 13372 C C . LEU F 2 240 ? 49.980 61.436 119.626 1.00 48.25 240 LEU F C 1
ATOM 13373 O O . LEU F 2 240 ? 50.137 60.451 120.356 1.00 46.45 240 LEU F O 1
ATOM 13378 N N . ALA F 2 241 ? 50.155 61.378 118.304 1.00 45.39 241 ALA F N 1
ATOM 13379 C CA . ALA F 2 241 ? 50.597 60.144 117.665 1.00 44.23 241 ALA F CA 1
ATOM 13380 C C . ALA F 2 241 ? 51.964 59.717 118.187 1.00 52.25 241 ALA F C 1
ATOM 13381 O O . ALA F 2 241 ? 52.187 58.539 118.492 1.00 54.83 241 ALA F O 1
ATOM 13383 N N . ASN F 2 242 ? 52.895 60.667 118.296 1.00 51.80 242 ASN F N 1
ATOM 13384 C CA . ASN F 2 242 ? 54.228 60.345 118.794 1.00 49.93 242 ASN F CA 1
ATOM 13385 C C . ASN F 2 242 ? 54.196 59.981 120.274 1.00 45.91 242 ASN F C 1
ATOM 13386 O O . ASN F 2 242 ? 54.827 59.003 120.690 1.00 62.02 242 ASN F O 1
ATOM 13391 N N . GLN F 2 243 ? 53.466 60.754 121.082 1.00 57.28 243 GLN F N 1
ATOM 13392 C CA . GLN F 2 243 ? 53.508 60.567 122.530 1.00 52.91 243 GLN F CA 1
ATOM 13393 C C . GLN F 2 243 ? 52.917 59.225 122.948 1.00 55.49 243 GLN F C 1
ATOM 13394 O O . GLN F 2 243 ? 53.462 58.551 123.830 1.00 63.97 243 GLN F O 1
ATOM 13400 N N . PHE F 2 244 ? 51.812 58.818 122.330 1.00 55.83 244 PHE F N 1
ATOM 13401 C CA . PHE F 2 244 ? 51.098 57.615 122.732 1.00 60.53 244 PHE F CA 1
ATOM 13402 C C . PHE F 2 244 ? 51.344 56.425 121.812 1.00 52.91 244 PHE F C 1
ATOM 13403 O O . PHE F 2 244 ? 50.744 55.367 122.025 1.00 48.52 244 PHE F O 1
ATOM 13411 N N . ASN F 2 245 ? 52.210 56.567 120.807 1.00 45.40 245 ASN F N 1
ATOM 13412 C CA . ASN F 2 245 ? 52.531 55.490 119.870 1.00 56.74 245 ASN F CA 1
ATOM 13413 C C . ASN F 2 245 ? 51.268 54.935 119.205 1.00 53.76 245 ASN F C 1
ATOM 13414 O O . ASN F 2 245 ? 50.955 53.746 119.286 1.00 55.98 245 ASN F O 1
ATOM 13419 N N . VAL F 2 246 ? 50.537 55.828 118.544 1.00 44.87 246 VAL F N 1
ATOM 13420 C CA . VAL F 2 246 ? 49.289 55.457 117.881 1.00 45.18 246 VAL F CA 1
ATOM 13421 C C . VAL F 2 246 ? 49.274 56.033 116.469 1.00 50.31 246 VAL F C 1
ATOM 13422 O O . VAL F 2 246 ? 49.926 57.055 116.210 1.00 46.72 246 VAL F O 1
ATOM 13426 N N . PRO F 2 247 ? 48.556 55.418 115.529 1.00 52.78 247 PRO F N 1
ATOM 13427 C CA . PRO F 2 247 ? 48.388 56.035 114.209 1.00 38.33 247 PRO F CA 1
ATOM 13428 C C . PRO F 2 247 ? 47.305 57.100 114.229 1.00 39.95 247 PRO F C 1
ATOM 13429 O O . PRO F 2 247 ? 46.258 56.943 114.861 1.00 47.19 247 PRO F O 1
ATOM 13433 N N . ALA F 2 248 ? 47.570 58.196 113.525 1.00 36.60 248 ALA F N 1
ATOM 13434 C CA . ALA F 2 248 ? 46.587 59.242 113.277 1.00 36.34 248 ALA F CA 1
ATOM 13435 C C . ALA F 2 248 ? 46.226 59.231 111.799 1.00 45.82 248 ALA F C 1
ATOM 13436 O O . ALA F 2 248 ? 47.110 59.343 110.942 1.00 42.40 248 ALA F O 1
ATOM 13438 N N . ILE F 2 249 ? 44.935 59.101 111.505 1.00 40.94 249 ILE F N 1
ATOM 13439 C CA . ILE F 2 249 ? 44.444 58.941 110.141 1.00 35.95 249 ILE F CA 1
ATOM 13440 C C . ILE F 2 249 ? 43.430 60.038 109.852 1.00 41.35 249 ILE F C 1
ATOM 13441 O O . ILE F 2 249 ? 42.437 60.180 110.576 1.00 47.89 249 ILE F O 1
ATOM 13446 N N . CYS F 2 250 ? 43.677 60.811 108.798 1.00 31.54 250 CYS F N 1
ATOM 13447 C CA . CYS F 2 250 ? 42.755 61.849 108.357 1.00 40.67 250 CYS F CA 1
ATOM 13448 C C . CYS F 2 250 ? 42.163 61.432 107.018 1.00 42.80 250 CYS F C 1
ATOM 13449 O O . CYS F 2 250 ? 42.901 61.212 106.051 1.00 50.24 250 CYS F O 1
ATOM 13452 N N . VAL F 2 251 ? 40.841 61.335 106.963 1.00 41.71 251 VAL F N 1
ATOM 13453 C CA . VAL F 2 251 ? 40.123 61.072 105.723 1.00 42.25 251 VAL F CA 1
ATOM 13454 C C . VAL F 2 251 ? 39.701 62.395 105.105 1.00 49.04 251 VAL F C 1
ATOM 13455 O O . VAL F 2 251 ? 39.265 63.312 105.809 1.00 54.75 251 VAL F O 1
ATOM 13459 N N . ASN F 2 252 ? 39.817 62.494 103.782 1.00 51.39 252 ASN F N 1
ATOM 13460 C CA . ASN F 2 252 ? 39.576 63.750 103.089 1.00 47.89 252 ASN F CA 1
ATOM 13461 C C . ASN F 2 252 ? 39.068 63.488 101.679 1.00 47.52 252 ASN F C 1
ATOM 13462 O O . ASN F 2 252 ? 39.434 62.495 101.044 1.00 45.09 252 ASN F O 1
ATOM 13467 N N . GLN F 2 253 ? 38.209 64.386 101.204 1.00 48.07 253 GLN F N 1
ATOM 13468 C CA . GLN F 2 253 ? 37.808 64.364 99.806 1.00 54.21 253 GLN F CA 1
ATOM 13469 C C . GLN F 2 253 ? 38.984 64.826 98.957 1.00 51.93 253 GLN F C 1
ATOM 13470 O O . GLN F 2 253 ? 39.578 65.875 99.224 1.00 53.21 253 GLN F O 1
ATOM 13476 N N . VAL F 2 254 ? 39.342 64.025 97.950 1.00 52.96 254 VAL F N 1
ATOM 13477 C CA . VAL F 2 254 ? 40.495 64.359 97.116 1.00 59.92 254 VAL F CA 1
ATOM 13478 C C . VAL F 2 254 ? 40.304 65.726 96.469 1.00 60.09 254 VAL F C 1
ATOM 13479 O O . VAL F 2 254 ? 41.263 66.488 96.291 1.00 58.26 254 VAL F O 1
ATOM 13483 N N . SER F 2 255 ? 39.059 66.071 96.137 1.00 64.61 255 SER F N 1
ATOM 13484 C CA . SER F 2 255 ? 38.749 67.393 95.613 1.00 67.52 255 SER F CA 1
ATOM 13485 C C . SER F 2 255 ? 39.017 68.502 96.621 1.00 68.04 255 SER F C 1
ATOM 13486 O O . SER F 2 255 ? 39.018 69.677 96.237 1.00 72.65 255 SER F O 1
ATOM 13489 N N . ASP F 2 256 ? 39.250 68.165 97.890 1.00 65.55 256 ASP F N 1
ATOM 13490 C CA . ASP F 2 256 ? 39.460 69.160 98.931 1.00 57.49 256 ASP F CA 1
ATOM 13491 C C . ASP F 2 256 ? 40.923 69.347 99.316 1.00 59.63 256 ASP F C 1
ATOM 13492 O O . ASP F 2 256 ? 41.235 70.309 100.024 1.00 65.19 256 ASP F O 1
ATOM 13497 N N . VAL F 2 257 ? 41.825 68.469 98.877 1.00 60.11 257 VAL F N 1
ATOM 13498 C CA . VAL F 2 257 ? 43.243 68.599 99.189 1.00 60.59 257 VAL F CA 1
ATOM 13499 C C . VAL F 2 257 ? 44.122 68.623 97.949 1.00 61.11 257 VAL F C 1
ATOM 13500 O O . VAL F 2 257 ? 45.339 68.796 98.074 1.00 68.58 257 VAL F O 1
ATOM 13504 N N . VAL F 2 258 ? 43.554 68.456 96.757 1.00 68.10 258 VAL F N 1
ATOM 13505 C CA . VAL F 2 258 ? 44.313 68.487 95.510 1.00 75.26 258 VAL F CA 1
ATOM 13506 C C . VAL F 2 258 ? 43.636 69.470 94.566 1.00 87.55 258 VAL F C 1
ATOM 13507 O O . VAL F 2 258 ? 42.440 69.339 94.281 1.00 91.65 258 VAL F O 1
ATOM 13511 N N . GLU F 2 259 ? 44.399 70.448 94.082 1.00 110.99 259 GLU F N 1
ATOM 13512 C CA . GLU F 2 259 ? 43.873 71.426 93.139 1.00 121.14 259 GLU F CA 1
ATOM 13513 C C . GLU F 2 259 ? 43.564 70.759 91.800 1.00 125.23 259 GLU F C 1
ATOM 13514 O O . GLU F 2 259 ? 44.261 69.839 91.363 1.00 117.44 259 GLU F O 1
ATOM 13520 N N . GLN F 2 260 ? 42.512 71.240 91.142 1.00 131.39 260 GLN F N 1
ATOM 13521 C CA . GLN F 2 260 ? 41.992 70.619 89.936 1.00 145.08 260 GLN F CA 1
ATOM 13522 C C . GLN F 2 260 ? 42.146 71.551 88.739 1.00 154.16 260 GLN F C 1
ATOM 13523 O O . GLN F 2 260 ? 42.247 72.772 88.886 1.00 157.90 260 GLN F O 1
ATOM 13529 N N . HIS F 2 261 ? 42.145 70.956 87.540 1.00 167.24 261 HIS F N 1
ATOM 13530 C CA . HIS F 2 261 ? 42.704 71.634 86.379 1.00 177.70 261 HIS F CA 1
ATOM 13531 C C . HIS F 2 261 ? 41.807 72.773 85.884 1.00 180.30 261 HIS F C 1
ATOM 13532 O O . HIS F 2 261 ? 40.588 72.757 86.083 1.00 176.16 261 HIS F O 1
ATOM 13539 N N . PRO F 2 262 ? 42.410 73.791 85.226 1.00 175.59 262 PRO F N 1
ATOM 13540 C CA . PRO F 2 262 ? 41.664 74.992 84.813 1.00 168.42 262 PRO F CA 1
ATOM 13541 C C . PRO F 2 262 ? 40.435 74.764 83.944 1.00 161.73 262 PRO F C 1
ATOM 13542 O O . PRO F 2 262 ? 39.636 75.690 83.772 1.00 166.67 262 PRO F O 1
ATOM 13546 N N . SER F 2 263 ? 40.264 73.569 83.377 1.00 165.65 263 SER F N 1
ATOM 13547 C CA . SER F 2 263 ? 39.004 73.279 82.701 1.00 158.57 263 SER F CA 1
ATOM 13548 C C . SER F 2 263 ? 37.888 73.067 83.716 1.00 158.42 263 SER F C 1
ATOM 13549 O O . SER F 2 263 ? 36.747 73.490 83.493 1.00 145.67 263 SER F O 1
ATOM 13552 N N . LEU F 2 264 ? 38.207 72.424 84.844 1.00 160.40 264 LEU F N 1
ATOM 13553 C CA . LEU F 2 264 ? 37.217 72.214 85.897 1.00 149.64 264 LEU F CA 1
ATOM 13554 C C . LEU F 2 264 ? 36.697 73.536 86.442 1.00 157.69 264 LEU F C 1
ATOM 13555 O O . LEU F 2 264 ? 35.514 73.651 86.788 1.00 160.37 264 LEU F O 1
ATOM 13560 N N . LEU F 2 265 ? 37.566 74.542 86.536 1.00 154.67 265 LEU F N 1
ATOM 13561 C CA . LEU F 2 265 ? 37.153 75.866 86.974 1.00 156.06 265 LEU F CA 1
ATOM 13562 C C . LEU F 2 265 ? 36.092 76.424 86.018 1.00 153.45 265 LEU F C 1
ATOM 13563 O O . LEU F 2 265 ? 35.869 75.893 84.927 1.00 149.59 265 LEU F O 1
ATOM 13568 N N . HIS F 2 266 ? 35.408 77.494 86.435 1.00 158.53 266 HIS F N 1
ATOM 13569 C CA . HIS F 2 266 ? 35.402 78.219 87.706 1.00 160.78 266 HIS F CA 1
ATOM 13570 C C . HIS F 2 266 ? 34.958 77.291 88.823 1.00 173.58 266 HIS F C 1
ATOM 13571 O O . HIS F 2 266 ? 34.205 76.348 88.578 1.00 187.36 266 HIS F O 1
ATOM 13578 N N . GLN F 2 267 ? 35.436 77.556 90.040 1.00 162.95 267 GLN F N 1
ATOM 13579 C CA . GLN F 2 267 ? 35.339 76.563 91.105 1.00 161.63 267 GLN F CA 1
ATOM 13580 C C . GLN F 2 267 ? 33.884 76.140 91.338 1.00 157.95 267 GLN F C 1
ATOM 13581 O O . GLN F 2 267 ? 33.545 74.965 91.161 1.00 151.67 267 GLN F O 1
ATOM 13587 N N . ARG F 2 268 ? 33.002 77.065 91.737 1.00 156.36 268 ARG F N 1
ATOM 13588 C CA . ARG F 2 268 ? 33.105 78.391 92.342 1.00 148.46 268 ARG F CA 1
ATOM 13589 C C . ARG F 2 268 ? 32.738 78.203 93.800 1.00 145.57 268 ARG F C 1
ATOM 13590 O O . ARG F 2 268 ? 31.629 78.523 94.230 1.00 135.52 268 ARG F O 1
ATOM 13598 N N . LYS F 2 269 ? 33.673 77.620 94.539 1.00 161.84 26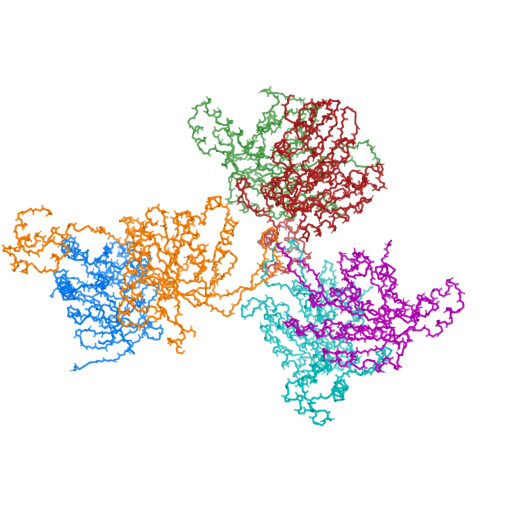9 LYS F N 1
ATOM 13599 C CA . LYS F 2 269 ? 33.601 77.506 95.986 1.00 140.99 269 LYS F CA 1
ATOM 13600 C C . LYS F 2 269 ? 34.586 78.505 96.568 1.00 138.21 269 LYS F C 1
ATOM 13601 O O . LYS F 2 269 ? 35.759 78.520 96.178 1.00 141.20 269 LYS F O 1
ATOM 13607 N N . VAL F 2 270 ? 34.110 79.345 97.487 1.00 128.81 270 VAL F N 1
ATOM 13608 C CA . VAL F 2 270 ? 34.901 80.508 97.869 1.00 124.01 270 VAL F CA 1
ATOM 13609 C C . VAL F 2 270 ? 36.121 80.115 98.694 1.00 110.75 270 VAL F C 1
ATOM 13610 O O . VAL F 2 270 ? 37.147 80.795 98.637 1.00 110.01 270 VAL F O 1
ATOM 13614 N N . ILE F 2 271 ? 36.054 79.027 99.454 1.00 99.25 271 ILE F N 1
ATOM 13615 C CA . ILE F 2 271 ? 37.173 78.657 100.322 1.00 85.82 271 ILE F CA 1
ATOM 13616 C C . ILE F 2 271 ? 38.162 77.791 99.548 1.00 88.55 271 ILE F C 1
ATOM 13617 O O . ILE F 2 271 ? 37.764 76.774 98.960 1.00 87.52 271 ILE F O 1
ATOM 13622 N N . PRO F 2 272 ? 39.447 78.140 99.527 1.00 82.04 272 PRO F N 1
ATOM 13623 C CA . PRO F 2 272 ? 40.416 77.357 98.752 1.00 76.73 272 PRO F CA 1
ATOM 13624 C C . PRO F 2 272 ? 40.649 75.986 99.372 1.00 79.01 272 PRO F C 1
ATOM 13625 O O . PRO F 2 272 ? 40.277 75.704 100.514 1.00 79.62 272 PRO F O 1
ATOM 13629 N N . THR F 2 273 ? 41.288 75.125 98.586 1.00 79.64 273 THR F N 1
ATOM 13630 C CA . THR F 2 273 ? 41.554 73.759 99.001 1.00 65.64 273 THR F CA 1
ATOM 13631 C C . THR F 2 273 ? 42.708 73.700 99.999 1.00 66.31 273 THR F C 1
ATOM 13632 O O . THR F 2 273 ? 43.552 74.597 100.073 1.00 69.01 273 THR F O 1
ATOM 13636 N N . LEU F 2 274 ? 42.727 72.617 100.777 1.00 57.79 274 LEU F N 1
ATOM 13637 C CA . LEU F 2 274 ? 43.803 72.328 101.720 1.00 50.36 274 LEU F CA 1
ATOM 13638 C C . LEU F 2 274 ? 45.156 72.296 101.017 1.00 55.74 274 LEU F C 1
ATOM 13639 O O . LEU F 2 274 ? 45.528 71.294 100.399 1.00 80.39 274 LEU F O 1
ATOM 13644 N N . GLY F 2 275 ? 45.876 73.411 101.091 1.00 66.95 275 GLY F N 1
ATOM 13645 C CA . GLY F 2 275 ? 47.148 73.631 100.427 1.00 61.99 275 GLY F CA 1
ATOM 13646 C C . GLY F 2 275 ? 48.345 72.813 100.869 1.00 54.32 275 GLY F C 1
ATOM 13647 O O . GLY F 2 275 ? 48.220 71.786 101.543 1.00 52.11 275 GLY F O 1
ATOM 13648 N N . ILE F 2 276 ? 49.527 73.291 100.470 1.00 59.67 276 ILE F N 1
ATOM 13649 C CA . ILE F 2 276 ? 50.787 72.604 100.731 1.00 48.36 276 ILE F CA 1
ATOM 13650 C C . ILE F 2 276 ? 51.134 72.639 102.215 1.00 49.03 276 ILE F C 1
ATOM 13651 O O . ILE F 2 276 ? 51.850 71.761 102.713 1.00 50.46 276 ILE F O 1
ATOM 13656 N N . SER F 2 277 ? 50.649 73.649 102.942 1.00 54.36 277 SER F N 1
ATOM 13657 C CA . SER F 2 277 ? 50.890 73.713 104.380 1.00 58.93 277 SER F CA 1
ATOM 13658 C C . SER F 2 277 ? 50.291 72.509 105.100 1.00 55.00 277 SER F C 1
ATOM 13659 O O . SER F 2 277 ? 50.885 71.987 106.051 1.00 57.02 277 SER F O 1
ATOM 13662 N N . TRP F 2 278 ? 49.112 72.057 104.667 1.00 45.34 278 TRP F N 1
ATOM 13663 C CA . TRP F 2 278 ? 48.551 70.826 105.215 1.00 39.26 278 TRP F CA 1
ATOM 13664 C C . TRP F 2 278 ? 49.394 69.619 104.825 1.00 42.35 278 TRP F C 1
ATOM 13665 O O . TRP F 2 278 ? 49.729 68.784 105.674 1.00 39.26 278 TRP F O 1
ATOM 13676 N N . ALA F 2 279 ? 49.736 69.505 103.536 1.00 49.41 279 ALA F N 1
ATOM 13677 C CA . ALA F 2 279 ? 50.522 68.371 103.057 1.00 41.54 279 ALA F CA 1
ATOM 13678 C C . ALA F 2 279 ? 51.850 68.243 103.796 1.00 41.62 279 ALA F C 1
ATOM 13679 O O . ALA F 2 279 ? 52.338 67.125 103.996 1.00 49.46 279 ALA F O 1
ATOM 13681 N N . ASN F 2 280 ? 52.450 69.365 104.207 1.00 45.46 280 ASN F N 1
ATOM 13682 C CA . ASN F 2 280 ? 53.712 69.319 104.941 1.00 40.06 280 ASN F CA 1
ATOM 13683 C C . ASN F 2 280 ? 53.593 68.609 106.284 1.00 47.34 280 ASN F C 1
ATOM 13684 O O . ASN F 2 280 ? 54.622 68.253 106.868 1.00 55.80 280 ASN F O 1
ATOM 13689 N N . HIS F 2 281 ? 52.378 68.390 106.783 1.00 44.76 281 HIS F N 1
ATOM 13690 C CA . HIS F 2 281 ? 52.179 67.644 108.017 1.00 38.48 281 HIS F CA 1
ATOM 13691 C C . HIS F 2 281 ? 51.904 66.169 107.773 1.00 45.38 281 HIS F C 1
ATOM 13692 O O . HIS F 2 281 ? 52.009 65.367 108.709 1.00 48.00 281 HIS F O 1
ATOM 13699 N N . VAL F 2 282 ? 51.558 65.796 106.547 1.00 44.21 282 VAL F N 1
ATOM 13700 C CA . VAL F 2 282 ? 51.152 64.429 106.246 1.00 43.87 282 VAL F CA 1
ATOM 13701 C C . VAL F 2 282 ? 52.395 63.579 106.021 1.00 47.17 282 VAL F C 1
ATOM 13702 O O . VAL F 2 282 ? 53.250 63.911 105.191 1.00 53.12 282 VAL F O 1
ATOM 13706 N N . THR F 2 283 ? 52.499 62.478 106.763 1.00 44.33 283 THR F N 1
ATOM 13707 C CA . THR F 2 283 ? 53.607 61.552 106.562 1.00 37.60 283 THR F CA 1
ATOM 13708 C C . THR F 2 283 ? 53.394 60.705 105.314 1.00 41.81 283 THR F C 1
ATOM 13709 O O . THR F 2 283 ? 54.291 60.581 104.475 1.00 50.31 283 THR F O 1
ATOM 13713 N N . VAL F 2 284 ? 52.205 60.126 105.176 1.00 37.95 284 VAL F N 1
ATOM 13714 C CA . VAL F 2 284 ? 51.865 59.246 104.066 1.00 41.87 284 VAL F CA 1
ATOM 13715 C C . VAL F 2 284 ? 50.495 59.652 103.547 1.00 46.71 284 VAL F C 1
ATOM 13716 O O . VAL F 2 284 ? 49.535 59.727 104.322 1.00 43.13 284 VAL F O 1
ATOM 13720 N N . ARG F 2 285 ? 50.398 59.917 102.245 1.00 41.45 285 ARG F N 1
ATOM 13721 C CA . ARG F 2 285 ? 49.117 60.247 101.632 1.00 40.50 285 ARG F CA 1
ATOM 13722 C C . ARG F 2 285 ? 48.779 59.205 100.578 1.00 42.62 285 ARG F C 1
ATOM 13723 O O . ARG F 2 285 ? 49.533 59.008 99.619 1.00 37.41 285 ARG F O 1
ATOM 13731 N N . LEU F 2 286 ? 47.646 58.541 100.773 1.00 33.65 286 LEU F N 1
ATOM 13732 C CA . LEU F 2 286 ? 47.113 57.544 99.864 1.00 35.10 286 LEU F CA 1
ATOM 13733 C C . LEU F 2 286 ? 45.886 58.110 99.166 1.00 40.65 286 LEU F C 1
ATOM 13734 O O . LEU F 2 286 ? 45.215 59.006 99.687 1.00 46.76 286 LEU F O 1
ATOM 13739 N N . MET F 2 287 ? 45.597 57.583 97.979 1.00 41.45 287 MET F N 1
ATOM 13740 C CA . MET F 2 287 ? 44.410 57.972 97.232 1.00 48.27 287 MET F CA 1
ATOM 13741 C C . MET F 2 287 ? 43.667 56.724 96.786 1.00 43.88 287 MET F C 1
ATOM 13742 O O . MET F 2 287 ? 44.270 55.811 96.214 1.00 47.40 287 MET F O 1
ATOM 13747 N N . LEU F 2 288 ? 42.364 56.686 97.047 1.00 41.10 288 LEU F N 1
ATOM 13748 C CA . LEU F 2 288 ? 41.511 55.591 96.611 1.00 47.02 288 LEU F CA 1
ATOM 13749 C C . LEU F 2 288 ? 40.642 56.080 95.463 1.00 51.99 288 LEU F C 1
ATOM 13750 O O . LEU F 2 288 ? 40.034 57.152 95.553 1.00 58.18 288 LEU F O 1
ATOM 13755 N N . MET F 2 289 ? 40.586 55.298 94.389 1.00 48.85 289 MET F N 1
ATOM 13756 C CA . MET F 2 289 ? 39.777 55.628 93.227 1.00 46.08 289 MET F CA 1
ATOM 13757 C C . MET F 2 289 ? 38.997 54.403 92.776 1.00 54.30 289 MET F C 1
ATOM 13758 O O . MET F 2 289 ? 39.369 53.260 93.054 1.00 54.25 289 MET F O 1
ATOM 13763 N N . ARG F 2 290 ? 37.902 54.664 92.071 1.00 66.34 290 ARG F N 1
ATOM 13764 C CA . ARG F 2 290 ? 37.144 53.627 91.393 1.00 60.02 290 ARG F CA 1
ATOM 13765 C C . ARG F 2 290 ? 37.714 53.426 89.995 1.00 61.07 290 ARG F C 1
ATOM 13766 O O . ARG F 2 290 ? 38.297 54.340 89.406 1.00 64.42 290 ARG F O 1
ATOM 13774 N N . THR F 2 291 ? 37.551 52.218 89.469 1.00 61.91 291 THR F N 1
ATOM 13775 C CA . THR F 2 291 ? 37.878 51.939 88.080 1.00 71.04 291 THR F CA 1
ATOM 13776 C C . THR F 2 291 ? 36.615 51.497 87.353 1.00 68.38 291 THR F C 1
ATOM 13777 O O . THR F 2 291 ? 35.577 51.230 87.963 1.00 77.21 291 THR F O 1
ATOM 13781 N N . ASN F 2 292 ? 36.716 51.415 86.029 1.00 78.95 292 ASN F N 1
ATOM 13782 C CA . ASN F 2 292 ? 35.595 50.949 85.226 1.00 89.01 292 ASN F CA 1
ATOM 13783 C C . ASN F 2 292 ? 35.441 49.438 85.270 1.00 88.37 292 ASN F C 1
ATOM 13784 O O . ASN F 2 292 ? 34.363 48.927 84.946 1.00 98.13 292 ASN F O 1
ATOM 13789 N N . TYR F 2 293 ? 36.484 48.718 85.665 1.00 80.25 293 TYR F N 1
ATOM 13790 C CA . TYR F 2 293 ? 36.430 47.268 85.658 1.00 75.83 293 TYR F CA 1
ATOM 13791 C C . TYR F 2 293 ? 35.543 46.779 86.795 1.00 74.49 293 TYR F C 1
ATOM 13792 O O . TYR F 2 293 ? 35.477 47.387 87.867 1.00 68.24 293 TYR F O 1
ATOM 13801 N N . LYS F 2 294 ? 34.868 45.660 86.559 1.00 81.27 294 LYS F N 1
ATOM 13802 C CA . LYS F 2 294 ? 33.982 45.070 87.549 1.00 63.12 294 LYS F CA 1
ATOM 13803 C C . LYS F 2 294 ? 34.354 43.613 87.744 1.00 69.30 294 LYS F C 1
ATOM 13804 O O . LYS F 2 294 ? 34.853 42.952 86.829 1.00 68.31 294 LYS F O 1
ATOM 13810 N N . LEU F 2 295 ? 34.097 43.116 88.946 1.00 68.89 295 LEU F N 1
ATOM 13811 C CA . LEU F 2 295 ? 34.448 41.752 89.300 1.00 71.32 295 LEU F CA 1
ATOM 13812 C C . LEU F 2 295 ? 33.164 41.019 89.661 1.00 83.48 295 LEU F C 1
ATOM 13813 O O . LEU F 2 295 ? 32.437 41.463 90.567 1.00 85.74 295 LEU F O 1
ATOM 13818 N N . PRO F 2 296 ? 32.836 39.914 88.993 1.00 83.14 296 PRO F N 1
ATOM 13819 C CA . PRO F 2 296 ? 31.597 39.192 89.312 1.00 78.06 296 PRO F CA 1
ATOM 13820 C C . PRO F 2 296 ? 31.693 38.385 90.600 1.00 82.58 296 PRO F C 1
ATOM 13821 O O . PRO F 2 296 ? 32.632 37.611 90.801 1.00 84.08 296 PRO F O 1
ATOM 13825 N N . VAL F 2 297 ? 30.708 38.583 91.472 1.00 98.59 297 VAL F N 1
ATOM 13826 C CA . VAL F 2 297 ? 30.483 37.751 92.647 1.00 98.95 297 VAL F CA 1
ATOM 13827 C C . VAL F 2 297 ? 29.086 37.177 92.509 1.00 116.17 297 VAL F C 1
ATOM 13828 O O . VAL F 2 297 ? 28.141 37.914 92.208 1.00 119.64 297 VAL F O 1
ATOM 13832 N N . GLN F 2 298 ? 28.944 35.878 92.720 1.00 118.35 298 GLN F N 1
ATOM 13833 C CA . GLN F 2 298 ? 27.606 35.313 92.694 1.00 131.32 298 GLN F CA 1
ATOM 13834 C C . GLN F 2 298 ? 26.958 35.608 94.039 1.00 147.89 298 GLN F C 1
ATOM 13835 O O . GLN F 2 298 ? 27.443 35.136 95.074 1.00 150.65 298 GLN F O 1
ATOM 13841 N N . GLN F 2 299 ? 25.854 36.361 94.023 1.00 158.70 299 GLN F N 1
ATOM 13842 C CA . GLN F 2 299 ? 25.052 36.606 95.217 1.00 164.62 299 GLN F CA 1
ATOM 13843 C C . GLN F 2 299 ? 25.905 37.091 96.397 1.00 172.60 299 GLN F C 1
ATOM 13844 O O . GLN F 2 299 ? 27.025 37.577 96.199 1.00 167.59 299 GLN F O 1
ATOM 13850 N N . LYS F 2 300 ? 25.374 37.019 97.624 1.00 192.95 300 LYS F N 1
ATOM 13851 C CA . LYS F 2 300 ? 26.084 37.490 98.807 1.00 188.65 300 LYS F CA 1
ATOM 13852 C C . LYS F 2 300 ? 26.073 36.502 99.971 1.00 203.44 300 LYS F C 1
ATOM 13853 O O . LYS F 2 300 ? 26.681 36.792 101.011 1.00 200.88 300 LYS F O 1
ATOM 13859 N N . ASN F 2 301 ? 25.414 35.355 99.830 1.00 218.93 301 ASN F N 1
ATOM 13860 C CA . ASN F 2 301 ? 25.304 34.356 100.907 1.00 226.58 301 ASN F CA 1
ATOM 13861 C C . ASN F 2 301 ? 24.584 35.013 102.094 1.00 231.15 301 ASN F C 1
ATOM 13862 O O . ASN F 2 301 ? 23.593 35.734 101.886 1.00 230.02 301 ASN F O 1
ATOM 13867 N N . ILE F 2 302 ? 25.027 34.731 103.322 1.00 219.24 302 ILE F N 1
ATOM 13868 C CA . ILE F 2 302 ? 24.369 35.065 104.588 1.00 212.13 302 ILE F CA 1
ATOM 13869 C C . ILE F 2 302 ? 23.079 34.264 104.724 1.00 211.38 302 ILE F C 1
ATOM 13870 O O . ILE F 2 302 ? 21.980 34.828 104.680 1.00 207.27 302 ILE F O 1
ATOM 13875 N N . GLU F 2 303 ? 23.196 32.946 104.870 1.00 203.64 303 GLU F N 1
ATOM 13876 C CA . GLU F 2 303 ? 24.411 32.145 104.743 1.00 199.22 303 GLU F CA 1
ATOM 13877 C C . GLU F 2 303 ? 24.110 30.897 103.936 1.00 200.33 303 GLU F C 1
ATOM 13878 O O . GLU F 2 303 ? 23.101 30.228 104.162 1.00 194.47 303 GLU F O 1
ATOM 13884 N N . GLY F 2 304 ? 24.984 30.584 102.990 1.00 207.29 304 GLY F N 1
ATOM 13885 C CA . GLY F 2 304 ? 24.823 29.355 102.245 1.00 207.84 304 GLY F CA 1
ATOM 13886 C C . GLY F 2 304 ? 23.705 29.417 101.229 1.00 212.05 304 GLY F C 1
ATOM 13887 O O . GLY F 2 304 ? 23.007 28.416 101.024 1.00 210.51 304 GLY F O 1
ATOM 13888 N N . ASP F 2 305 ? 23.498 30.570 100.598 1.00 218.12 305 ASP F N 1
ATOM 13889 C CA . ASP F 2 305 ? 22.435 30.684 99.614 1.00 213.79 305 ASP F CA 1
ATOM 13890 C C . ASP F 2 305 ? 23.043 30.854 98.229 1.00 201.18 305 ASP F C 1
ATOM 13891 O O . ASP F 2 305 ? 24.255 31.013 98.063 1.00 201.78 305 ASP F O 1
ATOM 13896 N N . VAL F 2 306 ? 22.171 30.821 97.225 1.00 173.71 306 VAL F N 1
ATOM 13897 C CA . VAL F 2 306 ? 22.556 30.997 95.831 1.00 157.36 306 VAL F CA 1
ATOM 13898 C C . VAL F 2 306 ? 21.398 31.692 95.133 1.00 156.47 306 VAL F C 1
ATOM 13899 O O . VAL F 2 306 ? 20.278 31.168 95.109 1.00 150.19 306 VAL F O 1
ATOM 13903 N N . ILE F 2 307 ? 21.648 32.891 94.609 1.00 168.01 307 ILE F N 1
ATOM 13904 C CA . ILE F 2 307 ? 20.603 33.641 93.923 1.00 173.45 307 ILE F CA 1
ATOM 13905 C C . ILE F 2 307 ? 21.010 33.954 92.487 1.00 169.43 307 ILE F C 1
ATOM 13906 O O . ILE F 2 307 ? 20.319 33.562 91.541 1.00 155.45 307 ILE F O 1
ATOM 13911 N N . GLY F 2 308 ? 22.133 34.644 92.309 1.00 176.73 308 GLY F N 1
ATOM 13912 C CA . GLY F 2 308 ? 22.551 35.011 90.968 1.00 171.25 308 GLY F CA 1
ATOM 13913 C C . GLY F 2 308 ? 23.805 35.860 90.988 1.00 162.70 308 GLY F C 1
ATOM 13914 O O . GLY F 2 308 ? 24.390 36.131 92.042 1.00 157.16 308 GLY F O 1
ATOM 13915 N N . SER F 2 309 ? 24.209 36.274 89.789 1.00 165.18 309 SER F N 1
ATOM 13916 C CA . SER F 2 309 ? 25.417 37.072 89.621 1.00 160.42 309 SER F CA 1
ATOM 13917 C C . SER F 2 309 ? 25.258 38.472 90.200 1.00 168.62 309 SER F C 1
ATOM 13918 O O . SER F 2 309 ? 24.217 39.115 90.042 1.00 183.54 309 SER F O 1
ATOM 13921 N N . LEU F 2 310 ? 26.302 38.937 90.886 1.00 147.07 310 LEU F N 1
ATOM 13922 C CA . LEU F 2 310 ? 26.407 40.316 91.339 1.00 132.76 310 LEU F CA 1
ATOM 13923 C C . LEU F 2 310 ? 27.735 40.894 90.868 1.00 117.13 310 LEU F C 1
ATOM 13924 O O . LEU F 2 310 ? 28.671 40.160 90.538 1.00 126.00 310 LEU F O 1
ATOM 13929 N N . ASP F 2 311 ? 27.811 42.220 90.831 1.00 96.27 311 ASP F N 1
ATOM 13930 C CA . ASP F 2 311 ? 29.018 42.931 90.430 1.00 90.90 311 ASP F CA 1
ATOM 13931 C C . ASP F 2 311 ? 29.596 43.707 91.607 1.00 82.80 311 ASP F C 1
ATOM 13932 O O . ASP F 2 311 ? 28.858 44.402 92.314 1.00 93.92 311 ASP F O 1
ATOM 13937 N N . VAL F 2 312 ? 30.908 43.604 91.811 1.00 82.56 312 VAL F N 1
ATOM 13938 C CA . VAL F 2 312 ? 31.626 44.526 92.683 1.00 77.12 312 VAL F CA 1
ATOM 13939 C C . VAL F 2 312 ? 32.613 45.298 91.823 1.00 73.28 312 VAL F C 1
ATOM 13940 O O . VAL F 2 312 ? 33.238 44.738 90.915 1.00 62.75 312 VAL F O 1
ATOM 13944 N N . GLN F 2 313 ? 32.737 46.588 92.104 1.00 71.83 313 GLN F N 1
ATOM 13945 C CA . GLN F 2 313 ? 33.644 47.443 91.358 1.00 64.72 313 GLN F CA 1
ATOM 13946 C C . GLN F 2 313 ? 35.071 47.251 91.853 1.00 58.57 313 GLN F C 1
ATOM 13947 O O . GLN F 2 313 ? 35.324 47.199 93.060 1.00 59.14 313 GLN F O 1
ATOM 13953 N N . ILE F 2 314 ? 36.005 47.141 90.917 1.00 53.66 314 ILE F N 1
ATOM 13954 C CA . ILE F 2 314 ? 37.416 47.058 91.271 1.00 61.51 314 ILE F CA 1
ATOM 13955 C C . ILE F 2 314 ? 37.927 48.466 91.535 1.00 61.25 314 ILE F C 1
ATOM 13956 O O . ILE F 2 314 ? 37.690 49.387 90.744 1.00 52.92 314 ILE F O 1
ATOM 13961 N N . ARG F 2 315 ? 38.624 48.637 92.655 1.00 53.07 315 ARG F N 1
ATOM 13962 C CA . ARG F 2 315 ? 39.118 49.935 93.078 1.00 60.42 315 ARG F CA 1
ATOM 13963 C C . ARG F 2 315 ? 40.632 49.883 93.230 1.00 52.61 315 ARG F C 1
ATOM 13964 O O . ARG F 2 315 ? 41.221 48.820 93.442 1.00 51.97 315 ARG F O 1
ATOM 13972 N N . THR F 2 316 ? 41.263 51.048 93.116 1.00 49.73 316 THR F N 1
ATOM 13973 C CA . THR F 2 316 ? 42.708 51.162 93.230 1.00 61.41 316 THR F CA 1
ATOM 13974 C C . THR F 2 316 ? 43.091 52.019 94.428 1.00 53.49 316 THR F C 1
ATOM 13975 O O . THR F 2 316 ? 42.366 52.940 94.819 1.00 49.52 316 THR F O 1
ATOM 13979 N N . MET F 2 317 ? 44.244 51.698 95.003 1.00 48.12 317 MET F N 1
ATOM 13980 C CA . MET F 2 317 ? 44.876 52.497 96.041 1.00 46.18 317 MET F CA 1
ATOM 13981 C C . MET F 2 317 ? 46.256 52.900 95.551 1.00 46.82 317 MET F C 1
ATOM 13982 O O . MET F 2 317 ? 47.025 52.054 95.083 1.00 50.68 317 MET F O 1
ATOM 13987 N N . GLU F 2 318 ? 46.567 54.184 95.659 1.00 44.44 318 GLU F N 1
ATOM 13988 C CA . GLU F 2 318 ? 47.807 54.729 95.136 1.00 45.28 318 GLU F CA 1
ATOM 13989 C C . GLU F 2 318 ? 48.507 55.503 96.238 1.00 39.33 318 GLU F C 1
ATOM 13990 O O . GLU F 2 318 ? 47.860 56.201 97.023 1.00 43.97 318 GLU F O 1
ATOM 13996 N N . VAL F 2 319 ? 49.828 55.373 96.295 1.00 40.47 319 VAL F N 1
ATOM 13997 C CA . VAL F 2 319 ? 50.645 56.153 97.216 1.00 44.23 319 VAL F CA 1
ATOM 13998 C C . VAL F 2 319 ? 51.011 57.453 96.511 1.00 44.30 319 VAL F C 1
ATOM 13999 O O . VAL F 2 319 ? 51.835 57.466 95.593 1.00 47.13 319 VAL F O 1
ATOM 14003 N N . LEU F 2 320 ? 50.389 58.552 96.938 1.00 38.41 320 LEU F N 1
ATOM 14004 C CA . LEU F 2 320 ? 50.735 59.847 96.371 1.00 36.34 320 LEU F CA 1
ATOM 14005 C C . LEU F 2 320 ? 52.097 60.302 96.874 1.00 37.25 320 LEU F C 1
ATOM 14006 O O . LEU F 2 320 ? 52.919 60.797 96.093 1.00 45.55 320 LEU F O 1
ATOM 14011 N N . PHE F 2 321 ? 52.355 60.143 98.170 1.00 33.54 321 PHE F N 1
ATOM 14012 C CA . PHE F 2 321 ? 53.714 60.249 98.680 1.00 33.29 321 PHE F CA 1
ATOM 14013 C C . PHE F 2 321 ? 53.815 59.507 100.005 1.00 39.66 321 PHE F C 1
ATOM 14014 O O . PHE F 2 321 ? 52.837 59.391 100.749 1.00 42.66 321 PHE F O 1
ATOM 14022 N N . ALA F 2 322 ? 55.014 59.006 100.280 1.00 41.69 322 ALA F N 1
ATOM 14023 C CA . ALA F 2 322 ? 55.367 58.325 101.516 1.00 40.53 322 ALA F CA 1
ATOM 14024 C C . ALA F 2 322 ? 56.886 58.233 101.573 1.00 45.97 322 ALA F C 1
ATOM 14025 O O . ALA F 2 322 ? 57.529 58.029 100.535 1.00 42.20 322 ALA F O 1
ATOM 14027 N N . PRO F 2 323 ? 57.497 58.366 102.755 1.00 38.36 323 PRO F N 1
ATOM 14028 C CA . PRO F 2 323 ? 58.969 58.334 102.825 1.00 37.04 323 PRO F CA 1
ATOM 14029 C C . PRO F 2 323 ? 59.576 56.994 102.440 1.00 46.70 323 PRO F C 1
ATOM 14030 O O . PRO F 2 323 ? 60.774 56.946 102.131 1.00 39.38 323 PRO F O 1
ATOM 14034 N N . HIS F 2 324 ? 58.795 55.912 102.437 1.00 39.66 324 HIS F N 1
ATOM 14035 C CA . HIS F 2 324 ? 59.333 54.577 102.230 1.00 46.56 324 HIS F CA 1
ATOM 14036 C C . HIS F 2 324 ? 58.570 53.746 101.206 1.00 48.14 324 HIS F C 1
ATOM 14037 O O . HIS F 2 324 ? 58.936 52.585 100.986 1.00 50.51 324 HIS F O 1
ATOM 14044 N N . LEU F 2 325 ? 57.535 54.298 100.569 1.00 46.79 325 LEU F N 1
ATOM 14045 C CA . LEU F 2 325 ? 56.751 53.537 99.612 1.00 40.26 325 LEU F CA 1
ATOM 14046 C C . LEU F 2 325 ? 56.892 54.122 98.214 1.00 43.27 325 LEU F C 1
ATOM 14047 O O . LEU F 2 325 ? 56.971 55.346 98.060 1.00 40.06 325 LEU F O 1
ATOM 14052 N N . PRO F 2 326 ? 56.930 53.285 97.182 1.00 42.25 326 PRO F N 1
ATOM 14053 C CA . PRO F 2 326 ? 56.898 53.805 95.813 1.00 40.56 326 PRO F CA 1
ATOM 14054 C C . PRO F 2 326 ? 55.512 54.314 95.453 1.00 40.39 326 PRO F C 1
ATOM 14055 O O . PRO F 2 326 ? 54.516 54.020 96.118 1.00 47.58 326 PRO F O 1
ATOM 14059 N N . ASN F 2 327 ? 55.456 55.090 94.369 1.00 42.57 327 ASN F N 1
ATOM 14060 C CA . ASN F 2 327 ? 54.186 55.585 93.838 1.00 44.15 327 ASN F CA 1
ATOM 14061 C C . ASN F 2 327 ? 53.515 54.463 93.046 1.00 37.76 327 ASN F C 1
ATOM 14062 O O . ASN F 2 327 ? 53.370 54.506 91.823 1.00 60.32 327 ASN F O 1
ATOM 14067 N N . SER F 2 328 ? 53.093 53.442 93.782 1.00 44.27 328 SER F N 1
ATOM 14068 C CA . SER F 2 328 ? 52.545 52.220 93.217 1.00 44.56 328 SER F CA 1
ATOM 14069 C C . SER F 2 328 ? 51.027 52.201 93.337 1.00 48.86 328 SER F C 1
ATOM 14070 O O . SER F 2 328 ? 50.411 53.059 93.972 1.00 51.09 328 SER F O 1
ATOM 14073 N N . LEU F 2 329 ? 50.426 51.192 92.713 1.00 58.08 329 LEU F N 1
ATOM 14074 C CA . LEU F 2 329 ? 48.988 50.987 92.744 1.00 50.67 329 LEU F CA 1
ATOM 14075 C C . LEU F 2 329 ? 48.688 49.580 93.234 1.00 50.51 329 LEU F C 1
ATOM 14076 O O . LEU F 2 329 ? 49.450 48.641 92.992 1.00 58.31 329 LEU F O 1
ATOM 14081 N N . CYS F 2 330 ? 47.563 49.448 93.926 1.00 51.08 330 CYS F N 1
ATOM 14082 C CA . CYS F 2 330 ? 47.114 48.166 94.443 1.00 49.61 330 CYS F CA 1
ATOM 14083 C C . CYS F 2 330 ? 45.603 48.108 94.325 1.00 51.11 330 CYS F C 1
ATOM 14084 O O . CYS F 2 330 ? 44.914 49.089 94.620 1.00 51.29 330 CYS F O 1
ATOM 14087 N N . ARG F 2 331 ? 45.092 46.958 93.901 1.00 54.00 331 ARG F N 1
ATOM 14088 C CA . ARG F 2 331 ? 43.661 46.794 93.718 1.00 56.82 331 ARG F CA 1
ATOM 14089 C C . ARG F 2 331 ? 43.005 46.279 94.990 1.00 54.53 331 ARG F C 1
ATOM 14090 O O . ARG F 2 331 ? 43.617 45.563 95.787 1.00 61.43 331 ARG F O 1
ATOM 14098 N N . PHE F 2 332 ? 41.743 46.654 95.170 1.00 50.49 332 PHE F N 1
ATOM 14099 C CA . PHE F 2 332 ? 40.954 46.132 96.275 1.00 46.48 332 PHE F CA 1
ATOM 14100 C C . PHE F 2 332 ? 39.480 46.251 95.920 1.00 54.85 332 PHE F C 1
ATOM 14101 O O . PHE F 2 332 ? 39.098 46.932 94.964 1.00 53.82 332 PHE F O 1
ATOM 14109 N N . ILE F 2 333 ? 38.652 45.581 96.717 1.00 52.39 333 ILE F N 1
ATOM 14110 C CA . ILE F 2 333 ? 37.208 45.587 96.547 1.00 53.21 333 ILE F CA 1
ATOM 14111 C C . ILE F 2 333 ? 36.580 45.805 97.915 1.00 61.45 333 ILE F C 1
ATOM 14112 O O . ILE F 2 333 ? 37.245 45.729 98.948 1.00 65.89 333 ILE F O 1
ATOM 14117 N N . VAL F 2 334 ? 35.279 46.078 97.911 1.00 66.10 334 VAL F N 1
ATOM 14118 C CA . VAL F 2 334 ? 34.500 46.222 99.134 1.00 70.04 334 VAL F CA 1
ATOM 14119 C C . VAL F 2 334 ? 33.316 45.263 99.087 1.00 72.69 334 VAL F C 1
ATOM 14120 O O . VAL F 2 334 ? 32.589 45.216 98.088 1.00 73.81 334 VAL F O 1
ATOM 14124 N N . ASP F 2 335 ? 33.133 44.500 100.161 1.00 74.09 335 ASP F N 1
ATOM 14125 C CA . ASP F 2 335 ? 31.990 43.595 100.323 1.00 82.60 335 ASP F CA 1
ATOM 14126 C C . ASP F 2 335 ? 31.506 43.740 101.765 1.00 88.66 335 ASP F C 1
ATOM 14127 O O . ASP F 2 335 ? 31.814 44.736 102.428 1.00 88.93 335 ASP F O 1
ATOM 14132 N N . GLN F 2 336 ? 30.739 42.757 102.269 1.00 91.71 336 GLN F N 1
ATOM 14133 C CA . GLN F 2 336 ? 30.219 42.843 103.642 1.00 98.91 336 GLN F CA 1
ATOM 14134 C C . GLN F 2 336 ? 31.339 42.793 104.667 1.00 100.58 336 GLN F C 1
ATOM 14135 O O . GLN F 2 336 ? 31.323 43.527 105.661 1.00 107.16 336 GLN F O 1
ATOM 14141 N N . ASP F 2 337 ? 32.322 41.931 104.432 1.00 94.69 337 ASP F N 1
ATOM 14142 C CA . ASP F 2 337 ? 33.361 41.770 105.420 1.00 95.71 337 ASP F CA 1
ATOM 14143 C C . ASP F 2 337 ? 34.167 43.045 105.504 1.00 97.47 337 ASP F C 1
ATOM 14144 O O . ASP F 2 337 ? 34.717 43.364 106.563 1.00 101.44 337 ASP F O 1
ATOM 14149 N N . GLY F 2 338 ? 34.217 43.793 104.409 1.00 85.92 338 GLY F N 1
ATOM 14150 C CA . GLY F 2 338 ? 34.959 45.020 104.367 1.00 74.32 338 GLY F CA 1
ATOM 14151 C C . GLY F 2 338 ? 35.838 45.128 103.143 1.00 66.54 338 GLY F C 1
ATOM 14152 O O . GLY F 2 338 ? 35.429 44.796 102.025 1.00 70.60 338 GLY F O 1
ATOM 14153 N N . VAL F 2 339 ? 37.063 45.586 103.360 1.00 66.89 339 VAL F N 1
ATOM 14154 C CA . VAL F 2 339 ? 38.012 45.868 102.295 1.00 57.16 339 VAL F CA 1
ATOM 14155 C C . VAL F 2 339 ? 38.914 44.655 102.120 1.00 54.56 339 VAL F C 1
ATOM 14156 O O . VAL F 2 339 ? 39.552 44.201 103.077 1.00 59.93 339 VAL F O 1
ATOM 14160 N N . LYS F 2 340 ? 38.963 44.128 100.899 1.00 59.41 340 LYS F N 1
ATOM 14161 C CA . LYS F 2 340 ? 39.801 42.987 100.559 1.00 61.00 340 LYS F CA 1
ATOM 14162 C C . LYS F 2 340 ? 40.642 43.326 99.339 1.00 55.43 340 LYS F C 1
ATOM 14163 O O . LYS F 2 340 ? 40.137 43.901 98.370 1.00 57.90 340 LYS F O 1
ATOM 14169 N N . GLY F 2 341 ? 41.927 42.972 99.394 1.00 64.72 341 GLY F N 1
ATOM 14170 C CA . GLY F 2 341 ? 42.798 43.154 98.253 1.00 65.19 341 GLY F CA 1
ATOM 14171 C C . GLY F 2 341 ? 42.588 42.085 97.196 1.00 69.45 341 GLY F C 1
ATOM 14172 O O . GLY F 2 341 ? 41.866 41.108 97.389 1.00 65.48 341 GLY F O 1
ATOM 14173 N N . LEU F 2 342 ? 43.239 42.279 96.052 1.00 72.30 342 LEU F N 1
ATOM 14174 C CA . LEU F 2 342 ? 43.092 41.360 94.937 1.00 89.62 342 LEU F CA 1
ATOM 14175 C C . LEU F 2 342 ? 44.419 40.682 94.623 1.00 104.95 342 LEU F C 1
ATOM 14176 O O . LEU F 2 342 ? 45.447 41.364 94.499 1.00 92.55 342 LEU F O 1
ATOM 14181 N N . PRO F 2 343 ? 44.438 39.354 94.475 1.00 135.85 343 PRO F N 1
ATOM 14182 C CA . PRO F 2 343 ? 45.707 38.641 94.281 1.00 120.57 343 PRO F CA 1
ATOM 14183 C C . PRO F 2 343 ? 46.221 38.707 92.852 1.00 125.07 343 PRO F C 1
ATOM 14184 O O . PRO F 2 343 ? 46.231 39.775 92.230 1.00 118.30 343 PRO F O 1
ATOM 14188 N N . ALA F 2 344 ? 46.656 37.563 92.330 1.00 131.67 344 ALA F N 1
ATOM 14189 C CA . ALA F 2 344 ? 47.152 37.463 90.962 1.00 131.18 344 ALA F CA 1
ATOM 14190 C C . ALA F 2 344 ? 47.126 36.013 90.483 1.00 129.82 344 ALA F C 1
ATOM 14191 O O . ALA F 2 344 ? 46.283 35.221 90.907 1.00 122.22 344 ALA F O 1
#

Sequence (1815 aa):
KDERSQLSIVTFSEQLDQILGGGVPLTKITEICGAPGVGKTQLSMQLSVDVQIPKCFGGVEGQAIYIDTEGSFIVDRVVDIATATVQHCQHIASIENNAEQADSMQSLTMESILEGIHYFRCHDYVQLLALVHTLPDFLKQHPQICLIVVDSIAFPFRRHHFEDYALRTRLLNGLAQSFIKLAVDFKLAVLLTNQMTTKISTSHLIPALGESWGHSSTIRLILYWQEKSRYALLYKSPSHKQISVPFQITTAGIRDVCPTSGDLISMDVGDLNPRIIYSIKKAHLHDYGTILSLSAADIQRMTRLSASDVHQLQKTVAERIRRTPHTTAFHLHRRSGPAELNRDHLTTGCQQLDSFLRGGILTRTLTEIAGESASGKTQLCMQLCLTVQLPEQMGGLGGGAVYICTEDVFPNKRLVQMISQLKQRAHDVKVKDICFTDNIFIEHHAAELDDLHYCVSKKVPVLLAQRHVKLIIIDSIAALFRCEHDSQSLQERARLMQLIASKLLQLANQFNVPAICVNQVSDVVEQHRKVIPTLGISWANHVTVRLMLMRTNYKLPVQQKNIEGDVIGSLDVQIRTMEVLFAPHLPNSLCRFIVDQDGVKGLPAKKDERSQLSIVTFSEQLDQILGGGVPLTKITEICGAPGVGKTQLSMQLSVDVQIPKCFGGVEGQAIYIDTEGSFIVDRVVDIATATVQHCQHIASIENNAEQADSMQSLTMESILEGIHYFRCHDYVQLLALVHTLPDFLKQHPQICLIVVDSIAFPFRHHFEDYALRTRLLNGLAQSFIKLAVDFKLAVLLTNQMTTKISASQQETSHLIPALGESWGHSSTIRLILYWQEKSRYALLYKSPSHKQISVPFQITTAGIRDVCPTSGDLISMDVGMDELDLNPRIIYSIKKAHLHDYGTILSLSAADIQRMTRLSASDVHQLQKTVAERIRRTPHTTAFHLHRRSGPAELNRDHLTTGCQQLDSFLRGGILTRTLTEIAGESASGKTQLCMQLCLTVQLPEQMGGLGGGAVYICTEDVFPNKRLVQMISQLKQRAHDVKVKDICFTDNIFIEHAAELDDLHYCVSKKVPVLLAQRHVKLIIIDSIAALFRCEHDSQSLQERARLMQLIASKLLQLANQFNVPAICVNQVSDVVRKVIPTLGISWANHVTVRLMLMRTNYKLPVQQKNIEGDVIGSLDVQIRTMEVLFAPHLPNSLCRFIVDQDGVKGLPAKDERSQLSIVTFSEQLDQILGGGVPLTKITEICGAPGVGKTQLSMQLSVDVQIPKCFGGVEGQAIYIDTEGSFIVDRVVDIATATVQHCQHIASIENNAEQADSMQSLTMESILEGIHYFRCHDYVQLLALVHTLPDFLKQHPQICLIVVDSIAFPFRHHFEDYALRTRLLNGLAQSFIKLAVDFKLAVLLTNQMTTKISASSHLIPALGESWGHSSTIRLILYWQEKSRYALLYKSPSHKQISVPFQITTAGIRDVCPTELDLNPRIIYSIKKAHLHDYGTILSLSAADIQRMTRLSASDVHQLQKTVAERIRRTPHTTAFHLHRRSGPAELNRDHLTTGCQQLDSFLRGGILTRTLTEIAGESASGKTQLCMQLCLTVQLPEQMGGLGGGAVYICTEDVFPNKRLVQMISQLKQRAHDVKVKDICFTDNIFIEHAAELDDLHYCVSKKVPVLLAQRHVKLIIIDSIAALFRCEHDSQSLQERARLMQLIASKLLQLANQFNVPAICVNQVSDVVEQHPSLLHQRKVIPTLGISWANHVTVRLMLMRTNYKLPVQQKNIEGDVIGSLDVQIRTMEVLFAPHLPNSLCRFIVDQDGVKGLPA